Protein 8UDL (pdb70)

Foldseek 3Di:
DQADPLGFGFADPQVLVQAFPPPADDLDPVLSVLLVVQCVVVVNSDAPDDRDDHDHFDDDDADDDHLLVRLLVLLCVLCVVVVVQLVLLLDFDEDDDAPFDDQDAAKWWADPVRDTHDDNEPPAQEKEKDWFAQPVVAQQTAKIWIDGSYTIMIHGFPPLNDDDPDDDPAFALVRAHEYQDPPVVRLHEYEYALCLSVVQRYSVLWFPADDSYWYDHLLLLLLLAANDAPVVQVVLVVVLPPLPLLNLQHDDRDLQVLLCNQPNDDGQDDDPVCCRHPNDSVVCNVCVRVVVVSNVVSSVSRSRSSSRRVVVSCVQFVRSLVVSLLRQQSRFWFKFWPVLVVLLVLLVVVLVVLLVVLLVVLQVLLVVVQVCLPPVNLCQQPFPVPDQSDAADDDWPVPDDDDDDPPVVVVVVVVVVVVVVVPPVVGHDPDDDQPRGGGPVQSVQADDPPDPPGDDTSRNDDQLDPNRLSSQQKAFQQFTWDQDPVAGIWTWAFDDPPQCPSNAPPNSVVSSVVVVVVPVPDDDDQDFDSVDRGGGITTHADADPQGRPDHDSGCLDPVCLVVLVVPRMDTDVDNPPVNVSSLSCQQCVVCVVCSVVSVSFDKHWYDPVSHDPLQVPAPPHDPPMTIIIGRFSWDQADHLLRHIDGDPDLPQAAQDASHSNNCSQQSRFFGGQKWKKKAFAPPQLLQVLLLLLVLQSRQDQCSFLSRCLVVRVPPPPCRHQLSVLCVQDPDDSVVSVVVVVCVVLPDALVVQLVVVCVPDVVDDSVNSSVVRVSSCCAAQNDPDDPCSDDYSNPSSVVSLVVQLLDQWRAQLQSGRTRHPSRGCVSPPCPPPSVSSVSNSSSVLVSLSSQLSSQLVVVCVVQVFAKAWHHDNSGMTMIMHRPLCNLLSQLSSLVSQQSSQQSRSVSSNHSIRRPVSRGGPWMWIFRTDHPDQQDQSQYPSRNVGDCPVPNGHGTDTDTPVVSCVVPVNDSHPVD/DVVVVLVVLCVVLQQADDDPVQDDPVNLVQAPGPDGGPQVVLLLVLVVVLVCVLPPDVPVFEDEDDFDFKDAAFDDPDDDDDFPDDPVVPCPVVPPVPDDDPVPCVCSVVCRTHTMDTAADDVVRVLVCLLVCCVVVQLAFWHKYKDKDWHWDWDDVHTDIHIFIKIKMKTWAAAVCLVVVQVVVVVSVLVSLLLFFPPSVQKDKDWDADPVGWTWMWIWGQDVVGTDTFKIKTFPFCPVSCVVPPDDCVSQWGQDPNDTDHTTIIMIMGTSSVSSVSLSRRQFDVCVRVPCPQTAGQGQLSSQSAAEEEAEDDDDLVVRVVVVVVVVVVQVVVPHHYDDPNPPPPPDDPVVVLSVVRSSNHAKYWYYYPVCVPPQKIWIAGSVPRDIDIDHPVCVNVVVVVVSVCSSVD/DVLQVLCDVLQQADDDPVQDDVVCLVQQNGPGGGPQVVLLLVLVVVLVCCLPPDPDPFEEEADFDFKDAAFDDAPDPADWDDDVVVVVVVCPDPPVPPVCPVVVNVVSNTHTMHGAADCVVSVLVCVLVCCVVVVLAFWHKYWDWAWHWDWDPVTDIHIFIKTKMKIWAAPVCLVVVQVVVVVSVLVSLQLQFPDSVQKDKDWDADPVGWTKMWIWGQDVVGIDTWKIKTFPFCVVSCVVDPDDCVSQWGDDPNDTDHITMMMIMGTSSVSSVRLSRRQQPVATARQGQQSSQRAAEEEAEDDDDLVVQVVVVVVLCVVCVVVPHHYHDHNVVVCPDDPVVVLNSCRSSNHAKYWYGYVVCVVPQWIWIAGSVPRDIDIDGSVCVNVVVVVVSVVSVVD

Organism: Homo sapiens (NCBI:txid9606)

InterPro domains:
  IPR001098 DNA-directed DNA polymerase, family A, palm domain [SM00482] (871-1145)
  IPR002297 DNA-directed DNA-polymerase, family A, mitochondria [PIRSF000797] (22-1237)
  IPR002297 DNA-directed DNA-polymerase, family A, mitochondria [PR00867] (127-139)
  IPR002297 DNA-directed DNA-polymerase, family A, mitochondria [PR00867] (268-282)
  IPR002297 DNA-directed DNA-polymerase, family A, mitochondria [PR00867] (412-421)
  IPR002297 DNA-directed DNA-polymerase, family A, mitochondria [PR00867] (848-874)
  IPR002297 DNA-directed DNA-polymerase, family A, mitochondria [PR00867] (950-958)
  IPR002297 DNA-directed DNA-polymerase, family A, mitochondria [PR00867] (1049-1062)
  IPR002297 DNA-directed DNA-polymerase, family A, mitochondria [PR00867] (1095-1111)
  IPR002297 DNA-directed DNA-polymerase, family A, mitochondria [PR00867] (1148-1163)
  IPR002297 DNA-directed DNA-polymerase, family A, mitochondria [PR00867] (1164-1180)
  IPR002297 DNA-directed DNA-polymerase, family A, mitochondria [PTHR10267] (41-1232)
  IPR012337 Ribonuclease H-like superfamily [SSF53098] (129-418)
  IPR019760 DNA-directed DNA polymerase, family A, conserved site [PS00447] (943-962)
  IPR041336 DNA mitochondrial polymerase, exonuclease domain [PF18136] (121-414)
  IPR043502 DNA/RNA polymerase superfamily [SSF56672] (691-1192)
  IPR047580 DNA polymerase gamma, palm domain [cd08641] (785-1203)

Sequence (1783 aa):
LRHNPLDIQMLSRGLHEQIFGQGGEMPGEAAVRRSVEHLQKHGLWGQPAVPLPDVELRLPPLYGDNLDQHFRLLAQKQSLPYLEAANLLLQAQLPPKPPAWAWAEGWTRYGPEGEAVPVAIPEERALVFDVEVCLAEGTCPTLAVAISPSAWYSWCSQRLVEERYSWTSQLSPADLIPLEVPTDWQEQLVVGHNVSFDRAHIREQYLIQGSRMRFLDTMSMHMAISGLSSFQRSLWIAAKISSWDWLDISSVNSLAEVHRLYVGGPPLEKEPRELFVKGTMKDIRENFQDLMQYCAQDVWATHEVFQQQLPLFLERCPHPVTLAGMLEMGVSYLPVNQNWERYLAEAQGTYEELQREMKKSLMDLANDACQLLSGERYKEDPWLWDLEWDLQEFKQKKLGPCSEEEEFQQDVMARACLQKLKGTTELLPKRPQHLPGHPGWYRKLCPRLDDPAWTPGPSLLSLQMRVTPKLMALTWDGFPLHYSERHGWGYLVPGRRDNLVVCPYRAIESLYRKHCLEQPSYHHGNGPYNDVDIPGCWFFKLPHKDGNSCNVGSPFAKDFLPKMEDGTLQAGPGGASGPRALEINKMISFWRNAHKRISSQMVVWLPRSALPRAVIRHPDYDEEGLYGAILPQVVTAGTITRRAVEPTWLTASNARPDRVGSELKAMVQAPPGYTLVGADVDSQELWIAAVLGDAHFAGMHGCTAFGWMTLQGRKSRGTDLHSKTATTVGISREHAKIFNYGRIYGAGQPFAERLLMQFNHRLTQQEAAEKAQQMYAATKGLRWYRLWKGGTESEMFNKLESIATSDIPRTPVLGCCISRALEPSAVQEEFMTSRVNWVVQSSAVDYLHLMLVAMKWLFEEFAIDGRFCISIHDEVRYLVREEDRYRAALALQITNLLTRCMFAYKLGLNDLPQSVAFFSAVDIDRCLRKEVTMDCKTPSNPTGMERRYGIPQGEALDIYQIIELTKGSLEKRSEGSEALLEICQRRHFLSGSKQQLSRDSLLSGCHPGFGPLGVELRKNLAAEWWTSVVVFREQVFPVDALHHKPGPLLPGDSAFRLVSAETLREILQDKELSKEQLVAFLENVLKTSGKLRENLLHGALEHYVNCLDLVNKRLPYGLAQIGVCFHPVFGVKSIGEKTEASLVWFTPPRTSNQWLDFWLRHRLQWWRKFAMSPSNFSSSDCQDEEGRKGNKLYYNFPWGKELIETLWNLGDHELLHMYPGNVSKLHGRDGRKNVVPCVLSVNGDLDRGMLAYLYDSFQFTRKKNLHRKVLKLHPCLAPIKVALDVGRGPTLELRQVCQGLFNELLENGISVWPGYLETMQSSLEQLYSKYDEMSILFTVLVTETTLENGLIHLRSRDTTMKEMMHISKLKDFLIKYISSAKNVEALLEICQRRHFLSGSKQQLSRDSLLSGCHPGFGPLGVELRKNLAAEWWTSVVVFREQVFPVDALHHKPGPLLPGDSAFRLVSAETLREILQDKELSKEQLVAFLENVLKTSGKLRENLLHGALEHYVNCLDLVNKRLPYGLAQIGVCFHPVFVKSIGEKTEASLVWFTPPRTSNQWLDFWLRHRLQWWRKFAMSPSNFSSSDCQDEEGRKGNKLYYNFPWGKELIETLWNLGDHELLHMYPGNVSKLHGRDGRKNVVPCVLSVNGDLDRGMLAYLYDSFQHRKVLKLHPCLAPIKVALDVGRGPTLELRQVCQGLFNELLENGISVWPGYLETMQSSLEQLYSKYDEMSILFTVLVTETTLENGLIHLRSRDTTMKEMMHISKLKDFLIKYISSAKNV

Nearest PDB structures (foldseek):
  8udl-assembly1_B  TM=1.002E+00  e=2.345E-84  Homo sapiens
  8d42-assembly1_B  TM=9.788E-01  e=1.014E-75  Homo sapiens
  8v54-assembly1_C  TM=9.435E-01  e=2.049E-71  Homo sapiens
  8udk-assembly1_B  TM=9.780E-01  e=1.125E-67  Homo sapiens
  8f6b-assembly1_B  TM=9.442E-01  e=2.446E-65  Mus musculus

GO terms:
  GO:0003887 DNA-directed DNA polymerase activity (F, IDA)
  GO:0032991 protein-containing complex (C, IDA)
  GO:0006287 base-excision repair, gap-filling (P, IDA)
  GO:0005515 protein binding (F, IPI)
  GO:0051575 5'-deoxyribose-5-phosphate lyase activity (F, IDA)
  GO:0003682 chromatin binding (F, IDA)
  GO:0008310 single-stranded DNA 3'-5' DNA exonuclease activity (F, IDA)
  GO:0045004 DNA replication proofreading (P, IDA)
  GO:0005760 gamma DNA polymerase complex (C, IDA)
  GO:0006284 base-excision repair (P, IDA)
  GO:0005739 mitochondrion (C, EXP)
  GO:0034061 DNA polymerase activity (F, EXP)
  GO:0008310 single-stranded DNA 3'-5' DNA exonuclease activity (F, IMP)
  GO:0045004 DNA replication proofreading (P, IMP)
  GO:0003887 DNA-directed DNA polymerase activity (F, TAS)
  GO:0005739 mitochondrion (C, TAS)
  GO:0006259 DNA metabolic process (P, TAS)
  GO:0006261 DNA-templated DNA replication (P, TAS)
  GO:0042645 mitochondrial nucleoid (C, IDA)
  GO:0000262 mitochondrial chromosome (C, IDA)

B-factor: mean 39.51, std 13.88, range [2.45, 118.46]

Radius of gyration: 42.91 Å; Cα contacts (8 Å, |Δi|>4): 2883; chains: 3; bounding box: 96×91×136 Å

Solvent-accessible surface area: 84178 Å² total; per-residue (Å²): 99,106,84,37,57,8,49,6,29,6,0,4,124,19,0,36,82,47,18,22,57,156,75,57,160,123,60,20,129,53,11,38,142,100,0,35,111,44,0,112,184,51,64,10,120,48,86,20,49,90,103,60,87,79,19,131,22,197,24,13,95,54,90,67,123,40,10,18,80,0,0,94,99,12,0,92,156,37,8,99,13,22,54,70,0,4,70,51,2,61,126,14,150,36,44,122,78,8,118,63,12,20,115,66,89,28,12,12,87,8,20,108,167,18,120,46,71,117,43,93,27,2,117,42,70,1,7,2,6,38,8,38,24,2,110,72,96,32,55,12,1,6,0,0,0,0,3,2,37,69,3,10,2,1,20,4,6,91,44,0,36,60,125,101,102,36,72,55,106,80,17,41,19,85,34,2,0,26,2,53,59,119,188,144,114,25,39,16,3,3,0,1,37,62,5,18,69,8,6,4,5,1,70,46,7,3,47,20,109,54,35,140,6,27,13,15,11,0,41,1,1,0,5,14,1,0,1,2,15,90,113,0,67,63,36,16,90,87,62,178,133,90,29,117,83,0,32,126,58,4,2,24,34,59,30,51,42,0,11,139,50,26,55,24,66,116,112,54,126,186,32,119,139,81,8,31,84,156,18,66,18,119,36,0,56,129,32,10,82,81,5,0,65,71,0,0,67,49,2,93,2,7,6,45,0,0,51,93,0,6,68,58,5,74,124,35,10,86,9,27,0,1,29,5,0,16,13,22,9,15,15,4,5,1,8,4,23,44,10,3,74,118,2,30,68,37,0,72,36,20,18,85,80,17,61,72,46,14,45,38,48,3,17,44,33,0,25,35,6,0,24,20,43,66,74,103,100,25,71,96,11,21,22,4,48,110,43,80,30,82,105,77,138,72,120,100,116,252,160,25,105,58,17,94,153,131,66,149,89,103,55,51,102,10,122,63,45,12,118,171,16,54,45,36,64,141,112,46,52,194,217,76,58,39,41,9,18,19,0,7,2,7,38,133,3,15,14,95,91,94,62,149,85,31,28,12,31,0,16,92,1,30,12,94,68,144,22,0,3,36,2,3,4,7,22,22,65,7,1,1,4,32,55,5,143,166,34,6,4,0,7,7,2,4,39,5,168,109,101,96,134,54,3,12,118,148,24,6,56,54,61,38,165,140,69,50,154,142,158,174,57,117,32,159,42,21,33,61,74,109,82,31,107,33,57,4,4,40,5,1,8,3,62,50,114,59,9,95,111,47,76,4,64,33,4,9,49,120,74,12,27,76,90,24,138,106,38,39,6,87,22,28,51,30,72,86,35,4,36,95,3,4,82,4,18,70,30,4,32,40,4,62,108,9,50,124,104,2,59,78,39,29,20,0,27,17,68,133,110,33,12,29,116,31,0,31,177,52,128,69,40,65,110,170,18,71,25,7,1,4,10,4,65,18,23,15,2,25,38,36,7,17,72,15,64,15,82,12,17,28,95,20,20,49,22,128,96,74,42,0,0,1,4,2,47,3,2,0,7,10,12,16,6,24,7,5,0,0,3,64,8,64,73,15,73,33,11,0,8,4,3,2,0,4,26,80,45,18,33,15,12,0,0,6,0,6,0,8,13,40,34,26,23,120,152,113,138,54,28,13,30,28,19,65,10,21,100,71,22,76,39,57,98,123,58,0,88,79,6,6,104,13,9,58,155,44,22,24,69,111,57,2,38,80,15,7,80,84,78,58,165,203,27,76,93,144,80,0,35,110,76,0,95,111,5,16,35,48,16,25,8,110,138,160,150,125,220,51,112,72,7,26,10,2,38,11,18,30,45,10,53,63,29,2,94,50,121,56,3,124,2,35,4,6,23,1,20,4,6,59,0,1,23,28,93,6,0,107,147,23,30,69,93,42,7,36,48,4,0,19,39,0,1,13,7,0,0,11,2,0,7,2,2,0,2,61,21,0,15,131,86,36,72,13,57,30,34,11,0,6,18,50,61,53,41,5,22,11,5,0,81,55,142,16,71,50,26,1,1,6,0,3,2,8,3,2,0,3,0,10,0,0,1,0,68,69,29,57,7,74,18,0,2,11,61,26,0,27,10,86,34,0,31,10,13,78,2,19,32,117,100,18,102,52,53,13,104,5,44,6,0,80,32,0,1,102,166,80,39,48,14,59,118,26,80,54,14,44,20,85,61,2,58,126,76,7,153,18,38,8,94,155,215,84,181,43,42,101,36,5,23,102,3,2,55,114,44,34,0,5,14,35,59,124,161,81,2,62,120,110,22,18,27,36,8,54,22,42,2,6,6,15,14,0,20,49,1,46,90,34,2,22,52,29,6,42,43,23,2,15,60,101,65,47,49,10,30,13,14,36,8,57,23,17,45,100,43,115,42,140,93,65,50,61,24,12,3,13,21,2,7,74,64,12,150,134,15,18,121,61,162,165,53,30,152,68,97,27,73,60,20,40,112,54,19,16,131,93,12,16,55,7,7,101,72,2,32,64,6,2,4,95,24,0,52,53,3,8,91,22,9,64,116,60,0,53,0,0,2,1,12,62,17,21,0,5,47,51,35,219,131,96,58,50,18,0,19,30,18,14,2,8,4,3,4,0,0,10,63,163,23,10,90,116,64,12,41,62,2,27,112,30,5,30,98,8,4,83,69,11,1,77,53,15,93,53,3,29,42,54,116,38,109,35,182,138,53,70,92,0,4,47,2,54,6,68,4,104,80,26,117,36,62,4,2,12,0,73,20,17,24,62,124,62,0,66,145,53,49,112,60,120,63,73,131,2,66,2,95,12,69,225,129,106,34,28,0,23,3,0,10,3,43,4,17,5,16,42,0,0,12,0,7,4,34,19,7,35,214,97,71,25,67,60,82,31,146,62,110,15,1,50,4,34,24,15,2,0,8,22,27,1,0,0,12,26,16,179,25,63,76,137,90,4,104,60,6,0,64,3,0,8,55,27,0,19,110,70,68,5,41,18,38,23,4,6,42,65,105,81,135,42,61,90,136,109,12,33,64,50,3,7,14,8,0,4,11,14,12,0,33,0,25,101,77,0,60,134,44,0,11,0,52,17,21,17,13,46,5,26,18,125,27,74,31,6,3,32,98,1,54,78,41,2,74,86,36,37,65,22,3,122,112,49,188,60,8,18,68,9,0,30,114,40,22,2,4,12,27,55,146,170,101,39,55,116,96,27,20,30,37,8,54,24,43,7,9,5,12,15,2,16,54,1,51,93,37,2,24,50,33,3,48,57,44,4,11,49,87,52,54,57,7,29,17,11,18,10,64,25,24,99,94,40,110,17,138,99,70,43,63,17,9,0,17,17,5,16,56,38,26,189,102,47,51,160,64,137,133,59,18,135,139,19,12,66,40,27,27,101,57,8,13,129,95,11,14,51,7,18,66,58,8,30,79,16,4,0,123,30,0,47,74,8,6,97,37,21,115,85,131,0,40,0,0,2,1,24,54,13,31,0,3,51,54,33,246,197,51,52,22,0,23,29,15,16,1,7,2,1,10,0,0,6,72,156,1,3,77,84,36,2,83,15,8,31,121,59,6,23,89,9,3,76,129,19,14,107,38,55,96,41,7,32,46,52,112,35,130,42,174,123,34,68,101,0,3,57,5,50,6,64,3,104,86,26,127,40,70,9,3,31,0,59,22,29,24,57,113,63,0,71,136,65,62,114,59,122,53,80,132,3,46,1,153,28,44,187,154,88,50,26,0,8,4,2,19,4,43,3,15,2,19,43,0,1,18,0,7,5,30,4,9,63,161,237,89,109,19,3,71,4,46,20,20,4,1,8,22,37,1,0,2,4,17,15,218,29,69,88,133,29,2,82,100,39,1,73,43,11,12,83,80,0,20,144,73,64,10,41,16,38,19,2,0,45,40,80,55,147,47,74,74,133,82,16,45,64,58,6,12,12,9,0,2,7,7,17,2,42,4,38,91,58,2,14,93,59,0,73,1,86,3,30,25,10,58,81,52,135,134,98,98,22,61,22,88,114,1,46,84,63,7,72,150,72,35,53,62,20,119,128,174

Structure (mmCIF, N/CA/C/O backbone):
data_8UDL
#
_entry.id   8UDL
#
_cell.length_a   1.00
_cell.length_b   1.00
_cell.length_c   1.00
_cell.angle_alpha   90.00
_cell.angle_beta   90.00
_cell.angle_gamma   90.00
#
_symmetry.space_group_name_H-M   'P 1'
#
loop_
_entity.id
_entity.type
_entity.pdbx_description
1 polymer 'DNA polymerase subunit gamma-1'
2 polymer 'DNA polymerase subunit gamma-2, mitochondrial'
3 polymer "DNA (5'-D(P*AP*AP*AP*AP*CP*GP*AP*CP*GP*GP*CP*CP*AP*GP*TP*GP*CP*CP*AP*TP*AP*C)-3')"
4 polymer "DNA (5'-D(P*AP*GP*GP*TP*AP*TP*GP*GP*CP*AP*CP*TP*GP*GP*CP*CP*GP*TP*CP*GP*TP*TP*TP*T)-3')"
#
loop_
_atom_site.group_PDB
_atom_site.id
_atom_site.type_symbol
_atom_site.label_atom_id
_atom_site.label_alt_id
_atom_site.label_comp_id
_atom_site.label_asym_id
_atom_site.label_entity_id
_atom_site.label_seq_id
_atom_site.pdbx_PDB_ins_code
_atom_site.Cartn_x
_atom_site.Cartn_y
_atom_site.Cartn_z
_atom_site.occupancy
_atom_site.B_iso_or_equiv
_atom_site.auth_seq_id
_atom_site.auth_comp_id
_atom_site.auth_asym_id
_atom_site.auth_atom_id
_atom_site.pdbx_PDB_model_num
ATOM 1 N N . LEU A 1 69 ? 161.150 116.568 82.885 1.00 41.29 69 LEU A N 1
ATOM 2 C CA . LEU A 1 69 ? 162.491 116.999 82.504 1.00 48.74 69 LEU A CA 1
ATOM 3 C C . LEU A 1 69 ? 163.187 117.714 83.658 1.00 51.63 69 LEU A C 1
ATOM 4 O O . LEU A 1 69 ? 162.549 118.438 84.423 1.00 55.40 69 LEU A O 1
ATOM 9 N N . ARG A 1 70 ? 164.501 117.501 83.783 1.00 40.48 70 ARG A N 1
ATOM 10 C CA . ARG A 1 70 ? 165.230 118.037 84.928 1.00 42.07 70 ARG A CA 1
ATOM 11 C C . ARG A 1 70 ? 165.262 119.560 84.917 1.00 40.00 70 ARG A C 1
ATOM 12 O O . ARG A 1 70 ? 165.235 120.188 85.980 1.00 44.18 70 ARG A O 1
ATOM 20 N N . HIS A 1 71 ? 165.324 120.168 83.737 1.00 38.20 71 HIS A N 1
ATOM 21 C CA . HIS A 1 71 ? 165.257 121.614 83.604 1.00 35.10 71 HIS A CA 1
ATOM 22 C C . HIS A 1 71 ? 164.420 121.978 82.390 1.00 37.43 71 HIS A C 1
ATOM 23 O O . HIS A 1 71 ? 164.223 121.176 81.476 1.00 43.03 71 HIS A O 1
ATOM 30 N N . ASN A 1 72 ? 163.924 123.205 82.401 1.00 45.28 72 ASN A N 1
ATOM 31 C CA . ASN A 1 72 ? 163.267 123.809 81.252 1.00 49.42 72 ASN A CA 1
ATOM 32 C C . ASN A 1 72 ? 164.133 124.981 80.799 1.00 44.34 72 ASN A C 1
ATOM 33 O O . ASN A 1 72 ? 165.189 125.211 81.401 1.00 48.34 72 ASN A O 1
ATOM 38 N N . PRO A 1 73 ? 163.766 125.729 79.754 1.00 39.23 73 PRO A N 1
ATOM 39 C CA . PRO A 1 73 ? 164.528 126.940 79.429 1.00 40.93 73 PRO A CA 1
ATOM 40 C C . PRO A 1 73 ? 164.602 127.892 80.614 1.00 47.96 73 PRO A C 1
ATOM 41 O O . PRO A 1 73 ? 163.777 127.858 81.530 1.00 49.00 73 PRO A O 1
ATOM 45 N N . LEU A 1 74 ? 165.626 128.745 80.586 1.00 44.46 74 LEU A N 1
ATOM 46 C CA . LEU A 1 74 ? 166.064 129.568 81.710 1.00 41.23 74 LEU A CA 1
ATOM 47 C C . LEU A 1 74 ? 166.569 128.740 82.887 1.00 39.76 74 LEU A C 1
ATOM 48 O O . LEU A 1 74 ? 166.772 129.285 83.978 1.00 44.22 74 LEU A O 1
ATOM 53 N N . ASP A 1 75 ? 166.762 127.433 82.691 1.00 36.72 75 ASP A N 1
ATOM 54 C CA . ASP A 1 75 ? 167.503 126.549 83.604 1.00 44.28 75 ASP A CA 1
ATOM 55 C C . ASP A 1 75 ? 166.977 126.640 85.036 1.00 43.07 75 ASP A C 1
ATOM 56 O O . ASP A 1 75 ? 167.734 126.768 86.000 1.00 44.20 75 ASP A O 1
ATOM 61 N N . ILE A 1 76 ? 165.657 126.580 85.165 1.00 51.74 76 ILE A N 1
ATOM 62 C CA . ILE A 1 76 ? 164.990 126.352 86.442 1.00 47.84 76 ILE A CA 1
ATOM 63 C C . ILE A 1 76 ? 164.651 124.871 86.548 1.00 47.75 76 ILE A C 1
ATOM 64 O O . ILE A 1 76 ? 164.204 124.254 85.573 1.00 47.96 76 ILE A O 1
ATOM 69 N N . GLN A 1 77 ? 164.871 124.296 87.728 1.00 39.48 77 GLN A N 1
ATOM 70 C CA . GLN A 1 77 ? 164.587 122.882 87.945 1.00 38.55 77 GLN A CA 1
ATOM 71 C C . GLN A 1 77 ? 163.086 122.620 87.979 1.00 47.11 77 GLN A C 1
ATOM 72 O O . GLN A 1 77 ? 162.315 123.381 88.569 1.00 47.13 77 GLN A O 1
ATOM 78 N N . MET A 1 78 ? 162.676 121.524 87.343 1.00 49.68 78 MET A N 1
ATOM 79 C CA . MET A 1 78 ? 161.274 121.233 87.088 1.00 46.70 78 MET A CA 1
ATOM 80 C C . MET A 1 78 ? 160.913 119.845 87.602 1.00 46.79 78 MET A C 1
ATOM 81 O O . MET A 1 78 ? 161.772 119.064 88.022 1.00 52.50 78 MET A O 1
ATOM 86 N N . LEU A 1 79 ? 159.609 119.570 87.583 1.00 39.76 79 LEU A N 1
ATOM 87 C CA . LEU A 1 79 ? 159.043 118.344 88.135 1.00 41.59 79 LEU A CA 1
ATOM 88 C C . LEU A 1 79 ? 159.778 117.096 87.651 1.00 45.89 79 LEU A C 1
ATOM 89 O O . LEU A 1 79 ? 160.149 116.983 86.480 1.00 43.68 79 LEU A O 1
ATOM 94 N N . SER A 1 80 ? 159.988 116.168 88.586 1.00 42.80 80 SER A N 1
ATOM 95 C CA . SER A 1 80 ? 160.624 114.880 88.322 1.00 41.31 80 SER A CA 1
ATOM 96 C C . SER A 1 80 ? 160.060 114.179 87.090 1.00 46.08 80 SER A C 1
ATOM 97 O O . SER A 1 80 ? 158.866 114.268 86.790 1.00 46.47 80 SER A O 1
ATOM 100 N N . ARG A 1 81 ? 160.953 113.489 86.375 1.00 49.50 81 ARG A N 1
ATOM 101 C CA . ARG A 1 81 ? 160.658 112.615 85.243 1.00 46.46 81 ARG A CA 1
ATOM 102 C C . ARG A 1 81 ? 159.369 111.814 85.400 1.00 43.56 81 ARG A C 1
ATOM 103 O O . ARG A 1 81 ? 158.402 112.015 84.655 1.00 41.30 81 ARG A O 1
ATOM 111 N N . GLY A 1 82 ? 159.349 110.908 86.380 1.00 35.87 82 GLY A N 1
ATOM 112 C CA . GLY A 1 82 ? 158.209 110.026 86.542 1.00 38.15 82 GLY A CA 1
ATOM 113 C C . GLY A 1 82 ? 156.957 110.743 86.996 1.00 44.43 82 GLY A C 1
ATOM 114 O O . GLY A 1 82 ? 155.848 110.370 86.599 1.00 41.67 82 GLY A O 1
ATOM 115 N N . LEU A 1 83 ? 157.113 111.793 87.803 1.00 44.56 83 LEU A N 1
ATOM 116 C CA . LEU A 1 83 ? 155.957 112.566 88.238 1.00 42.67 83 LEU A CA 1
ATOM 117 C C . LEU A 1 83 ? 155.335 113.312 87.066 1.00 45.58 83 LEU A C 1
ATOM 118 O O . LEU A 1 83 ? 154.113 113.285 86.879 1.00 51.12 83 LEU A O 1
ATOM 123 N N . HIS A 1 84 ? 156.161 113.988 86.267 1.00 38.82 84 HIS A N 1
ATOM 124 C CA . HIS A 1 84 ? 155.636 114.707 85.114 1.00 38.49 84 HIS A CA 1
ATOM 125 C C . HIS A 1 84 ? 155.006 113.752 84.109 1.00 42.80 84 HIS A C 1
ATOM 126 O O . HIS A 1 84 ? 153.975 114.066 83.504 1.00 44.69 84 HIS A O 1
ATOM 133 N N . GLU A 1 85 ? 155.616 112.579 83.916 1.00 46.49 85 GLU A N 1
ATOM 134 C CA . GLU A 1 85 ? 155.022 111.565 83.051 1.00 48.29 85 GLU A CA 1
ATOM 135 C C . GLU A 1 85 ? 153.664 111.105 83.568 1.00 43.71 85 GLU A C 1
ATOM 136 O O . GLU A 1 85 ? 152.705 110.984 82.797 1.00 42.41 85 GLU A O 1
ATOM 142 N N . GLN A 1 86 ? 153.561 110.838 84.870 1.00 37.92 86 GLN A N 1
ATOM 143 C CA . GLN A 1 86 ? 152.284 110.401 85.424 1.00 31.64 86 GLN A CA 1
ATOM 144 C C . GLN A 1 86 ? 151.226 111.497 85.349 1.00 38.36 86 GLN A C 1
ATOM 145 O O . GLN A 1 86 ? 150.068 111.223 85.015 1.00 41.11 86 GLN A O 1
ATOM 151 N N . ILE A 1 87 ? 151.599 112.741 85.649 1.00 37.44 87 ILE A N 1
ATOM 152 C CA . ILE A 1 87 ? 150.609 113.811 85.736 1.00 38.29 87 ILE A CA 1
ATOM 153 C C . ILE A 1 87 ? 150.279 114.380 84.360 1.00 37.22 87 ILE A C 1
ATOM 154 O O . ILE A 1 87 ? 149.108 114.446 83.970 1.00 41.76 87 ILE A O 1
ATOM 159 N N . PHE A 1 88 ? 151.288 114.796 83.603 1.00 41.32 88 PHE A N 1
ATOM 160 C CA . PHE A 1 88 ? 151.065 115.355 82.277 1.00 44.71 88 PHE A CA 1
ATOM 161 C C . PHE A 1 88 ? 151.313 114.324 81.180 1.00 48.91 88 PHE A C 1
ATOM 162 O O . PHE A 1 88 ? 151.890 113.257 81.399 1.00 48.82 88 PHE A O 1
ATOM 170 N N . GLY A 1 89 ? 150.850 114.667 79.976 1.00 47.51 89 GLY A N 1
ATOM 171 C CA . GLY A 1 89 ? 151.211 113.919 78.792 1.00 48.19 89 GLY A CA 1
ATOM 172 C C . GLY A 1 89 ? 152.616 114.219 78.306 1.00 50.03 89 GLY A C 1
ATOM 173 O O . GLY A 1 89 ? 153.224 115.231 78.649 1.00 49.96 89 GLY A O 1
ATOM 174 N N . GLN A 1 90 ? 153.136 113.306 77.486 1.00 52.20 90 GLN A N 1
ATOM 175 C CA . GLN A 1 90 ? 154.410 113.528 76.814 1.00 48.79 90 GLN A CA 1
ATOM 176 C C . GLN A 1 90 ? 154.307 114.471 75.623 1.00 50.44 90 GLN A C 1
ATOM 177 O O . GLN A 1 90 ? 155.339 114.980 75.172 1.00 52.52 90 GLN A O 1
ATOM 183 N N . GLY A 1 91 ? 153.106 114.708 75.099 1.00 44.14 91 GLY A N 1
ATOM 184 C CA . GLY A 1 91 ? 152.955 115.561 73.934 1.00 48.93 91 GLY A CA 1
ATOM 185 C C . GLY A 1 91 ? 153.492 116.966 74.120 1.00 48.32 91 GLY A C 1
ATOM 186 O O . GLY A 1 91 ? 154.466 117.353 73.468 1.00 49.30 91 GLY A O 1
ATOM 187 N N . GLY A 1 92 ? 152.881 117.730 75.019 1.00 44.81 92 GLY A N 1
ATOM 188 C CA . GLY A 1 92 ? 153.317 119.079 75.308 1.00 47.36 92 GLY A CA 1
ATOM 189 C C . GLY A 1 92 ? 153.334 120.003 74.097 1.00 48.20 92 GLY A C 1
ATOM 190 O O . GLY A 1 92 ? 152.683 119.773 73.076 1.00 48.90 92 GLY A O 1
ATOM 191 N N . GLU A 1 93 ? 154.109 121.075 74.240 1.00 55.06 93 GLU A N 1
ATOM 192 C CA . GLU A 1 93 ? 154.320 122.035 73.168 1.00 52.53 93 GLU A CA 1
ATOM 193 C C . GLU A 1 93 ? 155.573 122.837 73.491 1.00 56.19 93 GLU A C 1
ATOM 194 O O . GLU A 1 93 ? 155.985 122.934 74.650 1.00 54.28 93 GLU A O 1
ATOM 200 N N . MET A 1 94 ? 156.177 123.412 72.451 1.00 61.05 94 MET A N 1
ATOM 201 C CA . MET A 1 94 ? 157.300 124.314 72.688 1.00 62.38 94 MET A CA 1
ATOM 202 C C . MET A 1 94 ? 156.795 125.742 72.884 1.00 61.68 94 MET A C 1
ATOM 203 O O . MET A 1 94 ? 155.929 126.195 72.127 1.00 59.38 94 MET A O 1
ATOM 208 N N . PRO A 1 95 ? 157.292 126.459 73.905 1.00 59.15 95 PRO A N 1
ATOM 209 C CA . PRO A 1 95 ? 157.040 127.904 74.023 1.00 59.52 95 PRO A CA 1
ATOM 210 C C . PRO A 1 95 ? 157.202 128.718 72.745 1.00 57.46 95 PRO A C 1
ATOM 211 O O . PRO A 1 95 ? 156.425 129.644 72.492 1.00 59.91 95 PRO A O 1
ATOM 215 N N . GLY A 1 96 ? 158.196 128.379 71.933 1.00 50.84 96 GLY A N 1
ATOM 216 C CA . GLY A 1 96 ? 158.594 129.207 70.811 1.00 49.12 96 GLY A CA 1
ATOM 217 C C . GLY A 1 96 ? 159.838 130.033 71.078 1.00 55.12 96 GLY A C 1
ATOM 218 O O . GLY A 1 96 ? 160.055 130.513 72.194 1.00 58.12 96 GLY A O 1
ATOM 219 N N . GLU A 1 97 ? 160.664 130.197 70.040 1.00 54.18 97 GLU A N 1
ATOM 220 C CA . GLU A 1 97 ? 161.958 130.863 70.182 1.00 56.51 97 GLU A CA 1
ATOM 221 C C . GLU A 1 97 ? 161.820 132.353 70.483 1.00 57.20 97 GLU A C 1
ATOM 222 O O . GLU A 1 97 ? 162.601 132.911 71.269 1.00 62.58 97 GLU A O 1
ATOM 228 N N . ALA A 1 98 ? 160.832 133.014 69.876 1.00 39.79 98 ALA A N 1
ATOM 229 C CA . ALA A 1 98 ? 160.605 134.427 70.158 1.00 46.49 98 ALA A CA 1
ATOM 230 C C . ALA A 1 98 ? 160.225 134.661 71.614 1.00 53.35 98 ALA A C 1
ATOM 231 O O . ALA A 1 98 ? 160.694 135.620 72.235 1.00 53.50 98 ALA A O 1
ATOM 233 N N . ALA A 1 99 ? 159.368 133.806 72.173 1.00 50.84 99 ALA A N 1
ATOM 234 C CA . ALA A 1 99 ? 159.031 133.915 73.588 1.00 49.72 99 ALA A CA 1
ATOM 235 C C . ALA A 1 99 ? 160.270 133.782 74.467 1.00 49.38 99 ALA A C 1
ATOM 236 O O . ALA A 1 99 ? 160.453 134.545 75.426 1.00 54.73 99 ALA A O 1
ATOM 238 N N . VAL A 1 100 ? 161.154 132.844 74.127 1.00 42.37 100 VAL A N 1
ATOM 239 C CA . VAL A 1 100 ? 162.383 132.656 74.892 1.00 46.42 100 VAL A CA 1
ATOM 240 C C . VAL A 1 100 ? 163.256 133.904 74.842 1.00 46.00 100 VAL A C 1
ATOM 241 O O . VAL A 1 100 ? 163.760 134.363 75.874 1.00 50.46 100 VAL A O 1
ATOM 245 N N . ARG A 1 101 ? 163.499 134.446 73.645 1.00 49.73 101 ARG A N 1
ATOM 246 C CA . ARG A 1 101 ? 164.368 135.622 73.591 1.00 53.36 101 ARG A CA 1
ATOM 247 C C . ARG A 1 101 ? 163.719 136.853 74.230 1.00 47.36 101 ARG A C 1
ATOM 248 O O . ARG A 1 101 ? 164.416 137.660 74.872 1.00 47.22 101 ARG A O 1
ATOM 256 N N . ARG A 1 102 ? 162.390 136.981 74.126 1.00 48.07 102 ARG A N 1
ATOM 257 C CA . ARG A 1 102 ? 161.675 138.017 74.866 1.00 48.54 102 ARG A CA 1
ATOM 258 C C . ARG A 1 102 ? 161.876 137.878 76.364 1.00 44.49 102 ARG A C 1
ATOM 259 O O . ARG A 1 102 ? 161.942 138.886 77.076 1.00 47.09 102 ARG A O 1
ATOM 267 N N . SER A 1 103 ? 161.970 136.648 76.864 1.00 39.57 103 SER A N 1
ATOM 268 C CA . SER A 1 103 ? 162.166 136.490 78.298 1.00 42.41 103 SER A CA 1
ATOM 269 C C . SER A 1 103 ? 163.609 136.785 78.687 1.00 42.27 103 SER A C 1
ATOM 270 O O . SER A 1 103 ? 163.863 137.426 79.718 1.00 45.34 103 SER A O 1
ATOM 273 N N . VAL A 1 104 ? 164.562 136.296 77.891 1.00 45.82 104 VAL A N 1
ATOM 274 C CA . VAL A 1 104 ? 165.965 136.421 78.270 1.00 39.80 104 VAL A CA 1
ATOM 275 C C . VAL A 1 104 ? 166.398 137.882 78.278 1.00 38.49 104 VAL A C 1
ATOM 276 O O . VAL A 1 104 ? 167.123 138.308 79.181 1.00 37.99 104 VAL A O 1
ATOM 280 N N . GLU A 1 105 ? 165.992 138.674 77.275 1.00 35.88 105 GLU A N 1
ATOM 281 C CA . GLU A 1 105 ? 166.418 140.075 77.291 1.00 36.96 105 GLU A CA 1
ATOM 282 C C . GLU A 1 105 ? 165.811 140.851 78.458 1.00 39.57 105 GLU A C 1
ATOM 283 O O . GLU A 1 105 ? 166.470 141.728 79.035 1.00 39.40 105 GLU A O 1
ATOM 289 N N . HIS A 1 106 ? 164.578 140.514 78.838 1.00 49.22 106 HIS A N 1
ATOM 290 C CA . HIS A 1 106 ? 163.953 141.095 80.022 1.00 39.54 106 HIS A CA 1
ATOM 291 C C . HIS A 1 106 ? 164.727 140.754 81.289 1.00 38.37 106 HIS A C 1
ATOM 292 O O . HIS A 1 106 ? 164.995 141.628 82.121 1.00 43.58 106 HIS A O 1
ATOM 299 N N . LEU A 1 107 ? 165.098 139.485 81.452 1.00 37.85 107 LEU A N 1
ATOM 300 C CA . LEU A 1 107 ? 165.948 139.105 82.579 1.00 42.38 107 LEU A CA 1
ATOM 301 C C . LEU A 1 107 ? 167.337 139.738 82.511 1.00 46.28 107 LEU A C 1
ATOM 302 O O . LEU A 1 107 ? 167.979 139.929 83.550 1.00 45.94 107 LEU A O 1
ATOM 307 N N . GLN A 1 108 ? 167.820 140.063 81.311 1.00 43.98 108 GLN A N 1
ATOM 308 C CA . GLN A 1 108 ? 169.091 140.772 81.181 1.00 40.17 108 GLN A CA 1
ATOM 309 C C . GLN A 1 108 ? 169.008 142.202 81.696 1.00 41.08 108 GLN A C 1
ATOM 310 O O . GLN A 1 108 ? 169.875 142.643 82.459 1.00 46.56 108 GLN A O 1
ATOM 316 N N . LYS A 1 109 ? 167.984 142.951 81.285 1.00 38.41 109 LYS A N 1
ATOM 317 C CA . LYS A 1 109 ? 167.882 144.328 81.762 1.00 36.60 109 LYS A CA 1
ATOM 318 C C . LYS A 1 109 ? 167.699 144.422 83.275 1.00 38.70 109 LYS A C 1
ATOM 319 O O . LYS A 1 109 ? 168.022 145.461 83.860 1.00 41.46 109 LYS A O 1
ATOM 325 N N . HIS A 1 110 ? 167.227 143.366 83.932 1.00 42.04 110 HIS A N 1
ATOM 326 C CA . HIS A 1 110 ? 167.055 143.403 85.377 1.00 41.61 110 HIS A CA 1
ATOM 327 C C . HIS A 1 110 ? 168.215 142.784 86.149 1.00 42.83 110 HIS A C 1
ATOM 328 O O . HIS A 1 110 ? 168.287 142.964 87.367 1.00 49.57 110 HIS A O 1
ATOM 335 N N . GLY A 1 111 ? 169.116 142.069 85.483 1.00 43.84 111 GLY A N 1
ATOM 336 C CA . GLY A 1 111 ? 170.278 141.511 86.148 1.00 40.53 111 GLY A CA 1
ATOM 337 C C . GLY A 1 111 ? 170.103 140.126 86.725 1.00 34.37 111 GLY A C 1
ATOM 338 O O . GLY A 1 111 ? 170.899 139.721 87.579 1.00 33.18 111 GLY A O 1
ATOM 339 N N . LEU A 1 112 ? 169.085 139.391 86.297 1.00 34.58 112 LEU A N 1
ATOM 340 C CA . LEU A 1 112 ? 168.742 138.110 86.897 1.00 41.79 112 LEU A CA 1
ATOM 341 C C . LEU A 1 112 ? 169.418 136.928 86.214 1.00 42.44 112 LEU A C 1
ATOM 342 O O . LEU A 1 112 ? 169.399 135.821 86.763 1.00 44.29 112 LEU A O 1
ATOM 347 N N . TRP A 1 113 ? 170.010 137.136 85.039 1.00 41.93 113 TRP A N 1
ATOM 348 C CA . TRP A 1 113 ? 170.561 136.058 84.218 1.00 35.69 113 TRP A CA 1
ATOM 349 C C . TRP A 1 113 ? 171.915 135.571 84.746 1.00 39.85 113 TRP A C 1
ATOM 350 O O . TRP A 1 113 ? 172.948 135.650 84.082 1.00 43.89 113 TRP A O 1
ATOM 361 N N . GLY A 1 114 ? 171.891 135.058 85.974 1.00 43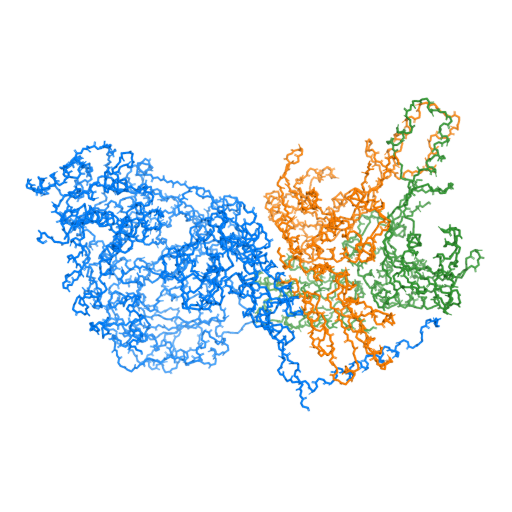.86 114 GLY A N 1
ATOM 362 C CA . GLY A 1 114 ? 173.038 134.381 86.551 1.00 34.58 114 GLY A CA 1
ATOM 363 C C . GLY A 1 114 ? 172.610 133.489 87.698 1.00 38.92 114 GLY A C 1
ATOM 364 O O . GLY A 1 114 ? 171.920 133.931 88.621 1.00 38.06 114 GLY A O 1
ATOM 365 N N . GLN A 1 115 ? 173.025 132.225 87.645 1.00 43.11 115 GLN A N 1
ATOM 366 C CA . GLN A 1 115 ? 172.257 131.150 88.258 1.00 47.35 115 GLN A CA 1
ATOM 367 C C . GLN A 1 115 ? 172.753 130.841 89.665 1.00 40.85 115 GLN A C 1
ATOM 368 O O . GLN A 1 115 ? 173.911 130.433 89.827 1.00 40.73 115 GLN A O 1
ATOM 374 N N . PRO A 1 116 ? 171.925 131.024 90.699 1.00 56.13 116 PRO A N 1
ATOM 375 C CA . PRO A 1 116 ? 172.291 130.599 92.059 1.00 58.43 116 PRO A CA 1
ATOM 376 C C . PRO A 1 116 ? 171.913 129.153 92.363 1.00 58.05 116 PRO A C 1
ATOM 377 O O . PRO A 1 116 ? 171.858 128.768 93.535 1.00 56.57 116 PRO A O 1
ATOM 381 N N . ALA A 1 117 ? 171.642 128.357 91.328 1.00 50.40 117 ALA A N 1
ATOM 382 C CA . ALA A 1 117 ? 170.897 127.111 91.490 1.00 49.76 117 ALA A CA 1
ATOM 383 C C . ALA A 1 117 ? 171.559 126.139 92.460 1.00 45.33 117 ALA A C 1
ATOM 384 O O . ALA A 1 117 ? 172.786 126.042 92.539 1.00 47.81 117 ALA A O 1
ATOM 386 N N . VAL A 1 118 ? 170.720 125.419 93.198 1.00 47.15 118 VAL A N 1
ATOM 387 C CA . VAL A 1 118 ? 171.118 124.363 94.128 1.00 49.44 118 VAL A CA 1
ATOM 388 C C . VAL A 1 118 ? 170.134 123.209 93.957 1.00 52.43 118 VAL A C 1
ATOM 389 O O . VAL A 1 118 ? 169.064 123.213 94.583 1.00 52.30 118 VAL A O 1
ATOM 393 N N . PRO A 1 119 ? 170.445 122.209 93.129 1.00 43.74 119 PRO A N 1
ATOM 394 C CA . PRO A 1 119 ? 169.402 121.292 92.642 1.00 43.93 119 PRO A CA 1
ATOM 395 C C . PRO A 1 119 ? 168.841 120.406 93.748 1.00 45.65 119 PRO A C 1
ATOM 396 O O . PRO A 1 119 ? 169.582 119.723 94.457 1.00 48.56 119 PRO A O 1
ATOM 400 N N . LEU A 1 120 ? 167.516 120.433 93.886 1.00 32.28 120 LEU A N 1
ATOM 401 C CA . LEU A 1 120 ? 166.830 119.666 94.919 1.00 33.57 120 LEU A CA 1
ATOM 402 C C . LEU A 1 120 ? 166.875 118.168 94.616 1.00 36.42 120 LEU A C 1
ATOM 403 O O . LEU A 1 120 ? 166.829 117.769 93.449 1.00 39.28 120 LEU A O 1
ATOM 408 N N . PRO A 1 121 ? 166.974 117.322 95.642 1.00 28.11 121 PRO A N 1
ATOM 409 C CA . PRO A 1 121 ? 166.887 115.867 95.437 1.00 23.21 121 PRO A CA 1
ATOM 410 C C . PRO A 1 121 ? 165.610 115.448 94.718 1.00 34.36 121 PRO A C 1
ATOM 411 O O . PRO A 1 121 ? 164.509 115.879 95.066 1.00 42.57 121 PRO A O 1
ATOM 415 N N . ASP A 1 122 ? 165.769 114.589 93.714 1.00 37.58 122 ASP A N 1
ATOM 416 C CA . ASP A 1 122 ? 164.650 114.065 92.943 1.00 38.62 122 ASP A CA 1
ATOM 417 C C . ASP A 1 122 ? 163.807 113.089 93.766 1.00 39.81 122 ASP A C 1
ATOM 418 O O . ASP A 1 122 ? 164.260 112.514 94.759 1.00 40.12 122 ASP A O 1
ATOM 423 N N . VAL A 1 123 ? 162.558 112.908 93.332 1.00 41.17 123 VAL A N 1
ATOM 424 C CA . VAL A 1 123 ? 161.557 112.130 94.062 1.00 40.36 123 VAL A CA 1
ATOM 425 C C . VAL A 1 123 ? 160.658 111.412 93.061 1.00 44.76 123 VAL A C 1
ATOM 426 O O . VAL A 1 123 ? 160.365 111.938 91.984 1.00 43.73 123 VAL A O 1
ATOM 430 N N . GLU A 1 124 ? 160.222 110.199 93.420 1.00 47.50 124 GLU A N 1
ATOM 431 C CA . GLU A 1 124 ? 159.431 109.351 92.533 1.00 45.76 124 GLU A CA 1
ATOM 432 C C . GLU A 1 124 ? 158.344 108.635 93.324 1.00 42.81 124 GLU A C 1
ATOM 433 O O . GLU A 1 124 ? 158.572 108.205 94.458 1.00 41.46 124 GLU A O 1
ATOM 439 N N . LEU A 1 125 ? 157.162 108.507 92.715 1.00 38.85 125 LEU A N 1
ATOM 440 C CA . LEU A 1 125 ? 155.980 107.973 93.383 1.00 35.13 125 LEU A CA 1
ATOM 441 C C . LEU A 1 125 ? 155.106 107.237 92.376 1.00 37.97 125 LEU A C 1
ATOM 442 O O . LEU A 1 125 ? 155.007 107.634 91.213 1.00 40.00 125 LEU A O 1
ATOM 447 N N . ARG A 1 126 ? 154.465 106.162 92.838 1.00 33.38 126 ARG A N 1
ATOM 448 C CA . ARG A 1 126 ? 153.375 105.519 92.101 1.00 32.45 126 ARG A CA 1
ATOM 449 C C . ARG A 1 126 ? 152.050 106.127 92.544 1.00 37.42 126 ARG A C 1
ATOM 450 O O . ARG A 1 126 ? 151.466 105.712 93.547 1.00 39.04 126 ARG A O 1
ATOM 458 N N . LEU A 1 127 ? 151.571 107.111 91.789 1.00 45.08 127 LEU A N 1
ATOM 459 C CA . LEU A 1 127 ? 150.376 107.846 92.172 1.00 39.04 127 LEU A CA 1
ATOM 460 C C . LEU A 1 127 ? 149.116 106.993 92.019 1.00 39.10 127 LEU A C 1
ATOM 461 O O . LEU A 1 127 ? 149.081 106.057 91.217 1.00 44.46 127 LEU A O 1
ATOM 466 N N . PRO A 1 128 ? 148.074 107.291 92.793 1.00 43.59 128 PRO A N 1
ATOM 467 C CA . PRO A 1 128 ? 146.784 106.646 92.564 1.00 42.04 128 PRO A CA 1
ATOM 468 C C . PRO A 1 128 ? 146.286 106.916 91.160 1.00 40.00 128 PRO A C 1
ATOM 469 O O . PRO A 1 128 ? 146.621 107.949 90.550 1.00 42.09 128 PRO A O 1
ATOM 473 N N . PRO A 1 129 ? 145.481 106.011 90.602 1.00 39.14 129 PRO A N 1
ATOM 474 C CA . PRO A 1 129 ? 145.050 106.162 89.204 1.00 40.33 129 PRO A CA 1
ATOM 475 C C . PRO A 1 129 ? 144.135 107.367 89.022 1.00 38.84 129 PRO A C 1
ATOM 476 O O . PRO A 1 129 ? 143.135 107.519 89.725 1.00 46.65 129 PRO A O 1
ATOM 480 N N . LEU A 1 130 ? 144.488 108.221 88.065 1.00 31.00 130 LEU A N 1
ATOM 481 C CA . LEU A 1 130 ? 143.649 109.338 87.656 1.00 30.23 130 LEU A CA 1
ATOM 482 C C . LEU A 1 130 ? 142.487 108.856 86.788 1.00 34.27 130 LEU A C 1
ATOM 483 O O . LEU A 1 130 ? 142.362 107.673 86.463 1.00 39.90 130 LEU A O 1
ATOM 488 N N . TYR A 1 131 ? 141.617 109.793 86.409 1.00 30.63 131 TYR A N 1
ATOM 489 C CA . TYR A 1 131 ? 140.455 109.516 85.576 1.00 30.06 131 TYR A CA 1
ATOM 490 C C . TYR A 1 131 ? 140.395 110.486 84.404 1.00 34.12 131 TYR A C 1
ATOM 491 O O . TYR A 1 131 ? 140.690 111.674 84.552 1.00 33.13 131 TYR A O 1
ATOM 500 N N . GLY A 1 132 ? 140.016 109.964 83.240 1.00 36.73 132 GLY A N 1
ATOM 501 C CA . GLY A 1 132 ? 139.871 110.754 82.035 1.00 33.46 132 GLY A CA 1
ATOM 502 C C . GLY A 1 132 ? 141.173 111.251 81.426 1.00 30.89 132 GLY A C 1
ATOM 503 O O . GLY A 1 132 ? 142.276 110.829 81.768 1.00 33.19 132 GLY A O 1
ATOM 504 N N . ASP A 1 133 ? 141.007 112.187 80.490 1.00 30.72 133 ASP A N 1
ATOM 505 C CA . ASP A 1 133 ? 142.125 112.626 79.663 1.00 35.08 133 ASP A CA 1
ATOM 506 C C . ASP A 1 133 ? 143.114 113.485 80.436 1.00 38.62 133 ASP A C 1
ATOM 507 O O . ASP A 1 133 ? 144.321 113.421 80.174 1.00 38.20 133 ASP A O 1
ATOM 512 N N . ASN A 1 134 ? 142.636 114.295 81.376 1.00 40.24 134 ASN A N 1
ATOM 513 C CA . ASN A 1 134 ? 143.475 115.317 81.984 1.00 35.27 134 ASN A CA 1
ATOM 514 C C . ASN A 1 134 ? 142.917 115.665 83.357 1.00 38.71 134 ASN A C 1
ATOM 515 O O . ASN A 1 134 ? 141.817 115.251 83.732 1.00 44.51 134 ASN A O 1
ATOM 520 N N . LEU A 1 135 ? 143.707 116.437 84.105 1.00 36.97 135 LEU A N 1
ATOM 521 C CA . LEU A 1 135 ? 143.467 116.633 85.532 1.00 42.14 135 LEU A CA 1
ATOM 522 C C . LEU A 1 135 ? 142.157 117.363 85.817 1.00 40.73 135 LEU A C 1
ATOM 523 O O . LEU A 1 135 ? 141.531 117.127 86.857 1.00 35.50 135 LEU A O 1
ATOM 528 N N . ASP A 1 136 ? 141.716 118.235 84.907 1.00 41.39 136 ASP A N 1
ATOM 529 C CA . ASP A 1 136 ? 140.410 118.870 85.065 1.00 38.77 136 ASP A CA 1
ATOM 530 C C . ASP A 1 136 ? 139.270 117.860 84.961 1.00 35.15 136 ASP A C 1
ATOM 531 O O . ASP A 1 136 ? 138.323 117.908 85.753 1.00 40.22 136 ASP A O 1
ATOM 536 N N . GLN A 1 137 ? 139.335 116.949 83.989 1.00 36.03 137 GLN A N 1
ATOM 537 C CA . GLN A 1 137 ? 138.357 115.865 83.916 1.00 40.13 137 GLN A CA 1
ATOM 538 C C . GLN A 1 137 ? 138.346 115.026 85.190 1.00 37.24 137 GLN A C 1
ATOM 539 O O . GLN A 1 137 ? 137.277 114.663 85.700 1.00 43.68 137 GLN A O 1
ATOM 545 N N . HIS A 1 138 ? 139.530 114.715 85.716 1.00 27.13 138 HIS A N 1
ATOM 546 C CA . HIS A 1 138 ? 139.648 113.984 86.974 1.00 34.28 138 HIS A CA 1
ATOM 547 C C . HIS A 1 138 ? 138.962 114.716 88.127 1.00 39.63 138 HIS A C 1
ATOM 548 O O . HIS A 1 138 ? 138.167 114.122 88.868 1.00 31.74 138 HIS A O 1
ATOM 555 N N . PHE A 1 139 ? 139.261 116.007 88.299 1.00 36.96 139 PHE A N 1
ATOM 556 C CA . PHE A 1 139 ? 138.641 116.754 89.390 1.00 36.40 139 PHE A CA 1
ATOM 557 C C . PHE A 1 139 ? 137.135 116.907 89.207 1.00 41.28 139 PHE A C 1
ATOM 558 O O . PHE A 1 139 ? 136.388 116.872 90.195 1.00 38.50 139 PHE A O 1
ATOM 566 N N . ARG A 1 140 ? 136.665 117.047 87.965 1.00 32.30 140 ARG A N 1
ATOM 567 C CA . ARG A 1 140 ? 135.225 117.073 87.724 1.00 25.34 140 ARG A CA 1
ATOM 568 C C . ARG A 1 140 ? 134.565 115.770 88.145 1.00 25.53 140 ARG A C 1
ATOM 569 O O . ARG A 1 140 ? 133.524 115.780 88.808 1.00 27.27 140 ARG A O 1
ATOM 577 N N . LEU A 1 141 ? 135.127 114.635 87.730 1.00 24.24 141 LEU A N 1
ATOM 578 C CA . LEU A 1 141 ? 134.531 113.354 88.099 1.00 29.33 141 LEU A CA 1
ATOM 579 C C . LEU A 1 141 ? 134.538 113.148 89.611 1.00 25.14 141 LEU A C 1
ATOM 580 O O . LEU A 1 141 ? 133.543 112.680 90.189 1.00 31.36 141 LEU A O 1
ATOM 585 N N . LEU A 1 142 ? 135.627 113.546 90.274 1.00 29.50 142 LEU A N 1
ATOM 586 C CA . LEU A 1 142 ? 135.666 113.511 91.734 1.00 31.45 142 LEU A CA 1
ATOM 587 C C . LEU A 1 142 ? 134.539 114.331 92.349 1.00 36.82 142 LEU A C 1
ATOM 588 O O . LEU A 1 142 ? 133.793 113.835 93.201 1.00 36.34 142 LEU A O 1
ATOM 593 N N . ALA A 1 143 ? 134.402 115.593 91.939 1.00 35.43 143 ALA A N 1
ATOM 594 C CA . ALA A 1 143 ? 133.437 116.465 92.602 1.00 30.08 143 ALA A CA 1
ATOM 595 C C . ALA A 1 143 ? 132.003 116.053 92.286 1.00 32.89 143 ALA A C 1
ATOM 596 O O . ALA A 1 143 ? 131.117 116.163 93.141 1.00 33.60 143 ALA A O 1
ATOM 598 N N . GLN A 1 144 ? 131.756 115.575 91.065 1.00 26.60 144 GLN A N 1
ATOM 599 C CA . GLN A 1 144 ? 130.436 115.065 90.714 1.00 23.59 144 GLN A CA 1
ATOM 600 C C . GLN A 1 144 ? 130.055 113.851 91.549 1.00 23.53 144 GLN A C 1
ATOM 601 O O . GLN A 1 144 ? 128.903 113.730 91.982 1.00 23.39 144 GLN A O 1
ATOM 607 N N . LYS A 1 145 ? 130.995 112.931 91.776 1.00 21.39 145 LYS A N 1
ATOM 608 C CA . LYS A 1 145 ? 130.668 111.771 92.601 1.00 23.89 145 LYS A CA 1
ATOM 609 C C . LYS A 1 145 ? 130.349 112.162 94.042 1.00 28.76 145 LYS A C 1
ATOM 610 O O . LYS A 1 145 ? 129.389 111.653 94.631 1.00 29.65 145 LYS A O 1
ATOM 616 N N . GLN A 1 146 ? 131.142 113.060 94.626 1.00 35.09 146 GLN A N 1
ATOM 617 C CA . GLN A 1 146 ? 130.882 113.521 95.988 1.00 33.37 146 GLN A CA 1
ATOM 618 C C . GLN A 1 146 ? 129.520 114.196 96.132 1.00 29.32 146 GLN A C 1
ATOM 619 O O . GLN A 1 146 ? 128.794 113.942 97.099 1.00 36.13 146 GLN A O 1
ATOM 625 N N . SER A 1 147 ? 129.155 115.056 95.180 1.00 23.82 147 SER A N 1
ATOM 626 C CA . SER A 1 147 ? 127.974 115.907 95.325 1.00 34.61 147 SER A CA 1
ATOM 627 C C . SER A 1 147 ? 126.647 115.238 94.970 1.00 30.96 147 SER A C 1
ATOM 628 O O . SER A 1 147 ? 125.614 115.621 95.529 1.00 30.49 147 SER A O 1
ATOM 631 N N . LEU A 1 148 ? 126.638 114.267 94.056 1.00 24.48 148 LEU A N 1
ATOM 632 C CA . LEU A 1 148 ? 125.402 113.855 93.384 1.00 22.35 148 LEU A CA 1
ATOM 633 C C . LEU A 1 148 ? 124.216 113.539 94.296 1.00 23.61 148 LEU A C 1
ATOM 634 O O . LEU A 1 148 ? 123.106 114.012 93.999 1.00 31.40 148 LEU A O 1
ATOM 639 N N . PRO A 1 149 ? 124.354 112.779 95.391 1.00 29.45 149 PRO A N 1
ATOM 640 C CA . PRO A 1 149 ? 123.156 112.468 96.195 1.00 32.13 149 PRO A CA 1
ATOM 641 C C . PRO A 1 149 ? 122.518 113.690 96.830 1.00 31.21 149 PRO A C 1
ATOM 642 O O . PRO A 1 149 ? 121.287 113.749 96.972 1.00 37.38 149 PRO A O 1
ATOM 646 N N . TYR A 1 150 ? 123.311 114.715 97.134 1.00 28.32 150 TYR A N 1
ATOM 647 C CA . TYR A 1 150 ? 122.755 115.903 97.767 1.00 33.90 150 TYR A CA 1
ATOM 648 C C . TYR A 1 150 ? 122.068 116.810 96.757 1.00 29.74 150 TYR A C 1
ATOM 649 O O . TYR A 1 150 ? 121.032 117.400 97.070 1.00 39.55 150 TYR A O 1
ATOM 658 N N . LEU A 1 151 ? 122.626 116.958 95.557 1.00 28.88 151 LEU A N 1
ATOM 659 C CA . LEU A 1 151 ? 121.917 117.708 94.526 1.00 29.45 151 LEU A CA 1
ATOM 660 C C . LEU A 1 151 ? 120.635 116.992 94.103 1.00 27.81 151 LEU A C 1
ATOM 661 O O . LEU A 1 151 ? 119.620 117.643 93.814 1.00 26.88 151 LEU A O 1
ATOM 666 N N . GLU A 1 152 ? 120.640 115.656 94.148 1.00 33.24 152 GLU A N 1
ATOM 667 C CA . GLU A 1 152 ? 119.410 114.893 93.954 1.00 29.91 152 GLU A CA 1
ATOM 668 C C . GLU A 1 152 ? 118.366 115.219 95.016 1.00 25.82 152 GLU A C 1
ATOM 669 O O . GLU A 1 152 ? 117.214 115.530 94.691 1.00 28.59 152 GLU A O 1
ATOM 675 N N . ALA A 1 153 ? 118.743 115.136 96.293 1.00 29.77 153 ALA A N 1
ATOM 676 C CA . ALA A 1 153 ? 117.812 115.508 97.356 1.00 30.13 153 ALA A CA 1
ATOM 677 C C . ALA A 1 153 ? 117.331 116.954 97.223 1.00 32.42 153 ALA A C 1
ATOM 678 O O . ALA A 1 153 ? 116.143 117.237 97.408 1.00 34.26 153 ALA A O 1
ATOM 680 N N . ALA A 1 154 ? 118.241 117.879 96.908 1.00 25.97 154 ALA A N 1
ATOM 681 C CA . ALA A 1 154 ? 117.882 119.283 96.713 1.00 28.08 154 ALA A CA 1
ATOM 682 C C . ALA A 1 154 ? 116.865 119.495 95.599 1.00 29.82 154 ALA A C 1
ATOM 683 O O . ALA A 1 154 ? 116.040 120.410 95.689 1.00 33.15 154 ALA A O 1
ATOM 685 N N . ASN A 1 155 ? 116.909 118.687 94.539 1.00 27.82 155 ASN A N 1
ATOM 686 C CA . ASN A 1 155 ? 115.921 118.875 93.477 1.00 27.85 155 ASN A CA 1
ATOM 687 C C . ASN A 1 155 ? 114.505 118.515 93.921 1.00 29.78 155 ASN A C 1
ATOM 688 O O . ASN A 1 155 ? 113.537 119.067 93.387 1.00 32.25 155 ASN A O 1
ATOM 693 N N . LEU A 1 156 ? 114.359 117.605 94.886 1.00 28.52 156 LEU A N 1
ATOM 694 C CA . LEU A 1 156 ? 113.046 117.325 95.464 1.00 16.11 156 LEU A CA 1
ATOM 695 C C . LEU A 1 156 ? 112.401 118.545 96.118 1.00 20.58 156 LEU A C 1
ATOM 696 O O . LEU A 1 156 ? 111.170 118.648 96.142 1.00 33.17 156 LEU A O 1
ATOM 701 N N . LEU A 1 157 ? 113.193 119.469 96.659 1.00 23.56 157 LEU A N 1
ATOM 702 C CA . LEU A 1 157 ? 112.631 120.679 97.256 1.00 26.16 157 LEU A CA 1
ATOM 703 C C . LEU A 1 157 ? 112.237 121.750 96.247 1.00 21.90 157 LEU A C 1
ATOM 704 O O . LEU A 1 157 ? 111.506 122.676 96.610 1.00 23.87 157 LEU A O 1
ATOM 709 N N . LEU A 1 158 ? 112.704 121.666 95.005 1.00 28.38 158 LEU A N 1
ATOM 710 C CA . LEU A 1 158 ? 112.245 122.585 93.971 1.00 21.39 158 LEU A CA 1
ATOM 711 C C . LEU A 1 158 ? 110.851 122.273 93.443 1.00 24.03 158 LEU A C 1
ATOM 712 O O . LEU A 1 158 ? 110.272 123.118 92.754 1.00 30.96 158 LEU A O 1
ATOM 717 N N . GLN A 1 159 ? 110.290 121.100 93.741 1.00 23.76 159 GLN A N 1
ATOM 718 C CA . GLN A 1 159 ? 108.990 120.725 93.196 1.00 25.67 159 GLN A CA 1
ATOM 719 C C . GLN A 1 159 ? 108.018 120.221 94.260 1.00 31.83 159 GLN A C 1
ATOM 720 O O . GLN A 1 159 ? 107.002 119.607 93.919 1.00 32.30 159 GLN A O 1
ATOM 726 N N . ALA A 1 160 ? 108.303 120.461 95.536 1.00 35.84 160 ALA A N 1
ATOM 727 C CA . ALA A 1 160 ? 107.367 120.119 96.599 1.00 35.32 160 ALA A CA 1
ATOM 728 C C . ALA A 1 160 ? 106.086 120.945 96.500 1.00 34.70 160 ALA A C 1
ATOM 729 O O . ALA A 1 160 ? 106.099 122.114 96.106 1.00 35.44 160 ALA A O 1
ATOM 731 N N . GLN A 1 161 ? 104.968 120.316 96.865 1.00 34.25 161 GLN A N 1
ATOM 732 C CA . GLN A 1 161 ? 103.639 120.932 96.886 1.00 27.16 161 GLN A CA 1
ATOM 733 C C . GLN A 1 161 ? 103.123 120.942 98.327 1.00 32.14 161 GLN A C 1
ATOM 734 O O . GLN A 1 161 ? 102.443 120.008 98.755 1.00 30.19 161 GLN A O 1
ATOM 740 N N . LEU A 1 162 ? 103.446 121.996 99.072 1.00 37.72 162 LEU A N 1
ATOM 741 C CA . LEU A 1 162 ? 103.276 121.962 100.524 1.00 37.45 162 LEU A CA 1
ATOM 742 C C . LEU A 1 162 ? 101.804 122.081 100.911 1.00 34.93 162 LEU A C 1
ATOM 743 O O . LEU A 1 162 ? 101.099 122.954 100.394 1.00 40.78 162 LEU A O 1
ATOM 748 N N . PRO A 1 163 ? 101.312 121.233 101.811 1.00 34.01 163 PRO A N 1
ATOM 749 C CA . PRO A 1 163 ? 99.939 121.371 102.329 1.00 33.74 163 PRO A CA 1
ATOM 750 C C . PRO A 1 163 ? 99.726 122.690 103.053 1.00 31.99 163 PRO A C 1
ATOM 751 O O . PRO A 1 163 ? 100.683 123.432 103.316 1.00 36.19 163 PRO A O 1
ATOM 755 N N . PRO A 1 164 ? 98.474 123.025 103.378 1.00 28.73 164 PRO A N 1
ATOM 756 C CA . PRO A 1 164 ? 98.215 124.137 104.303 1.00 28.94 164 PRO A CA 1
ATOM 757 C C . PRO A 1 164 ? 98.849 123.901 105.667 1.00 32.13 164 PRO A C 1
ATOM 758 O O . PRO A 1 164 ? 98.900 122.774 106.161 1.00 33.88 164 PRO A O 1
ATOM 762 N N . LYS A 1 165 ? 99.328 124.981 106.279 1.00 30.32 165 LYS A N 1
ATOM 763 C CA . LYS A 1 165 ? 99.904 124.882 107.612 1.00 36.84 165 LYS A CA 1
ATOM 764 C C . LYS A 1 165 ? 98.846 124.459 108.634 1.00 35.82 165 LYS A C 1
ATOM 765 O O . LYS A 1 165 ? 97.671 124.814 108.511 1.00 35.57 165 LYS A O 1
ATOM 771 N N . PRO A 1 166 ? 99.240 123.679 109.646 1.00 39.96 166 PRO A N 1
ATOM 772 C CA . PRO A 1 166 ? 98.246 123.043 110.510 1.00 31.93 166 PRO A CA 1
ATOM 773 C C . PRO A 1 166 ? 97.522 124.060 111.374 1.00 33.17 166 PRO A C 1
ATOM 774 O O . PRO A 1 166 ? 98.112 125.066 111.803 1.00 36.40 166 PRO A O 1
ATOM 778 N N . PRO A 1 167 ? 96.233 123.844 111.649 1.00 30.99 167 PRO A N 1
ATOM 779 C CA . PRO A 1 167 ? 95.441 124.884 112.322 1.00 27.22 167 PRO A CA 1
ATOM 780 C C . PRO A 1 167 ? 95.784 125.077 113.793 1.00 32.61 167 PRO A C 1
ATOM 781 O O . PRO A 1 167 ? 95.657 126.201 114.295 1.00 32.83 167 PRO A O 1
ATOM 785 N N . ALA A 1 168 ? 96.204 124.029 114.503 1.00 31.30 168 ALA A N 1
ATOM 786 C CA . ALA A 1 168 ? 96.636 124.159 115.892 1.00 29.16 168 ALA A CA 1
ATOM 787 C C . ALA A 1 168 ? 97.900 123.351 116.145 1.00 28.39 168 ALA A C 1
ATOM 788 O O . ALA A 1 168 ? 97.944 122.152 115.857 1.00 33.83 168 ALA A O 1
ATOM 790 N N . TRP A 1 169 ? 98.913 124.011 116.704 1.00 28.85 169 TRP A N 1
ATOM 791 C CA . TRP A 1 169 ? 100.174 123.359 117.034 1.00 33.06 169 TRP A CA 1
ATOM 792 C C . TRP A 1 169 ? 100.032 122.448 118.250 1.00 29.69 169 TRP A C 1
ATOM 793 O O . TRP A 1 169 ? 99.412 122.814 119.251 1.00 30.85 169 TRP A O 1
ATOM 804 N N . ALA A 1 170 ? 100.618 121.257 118.158 1.00 31.86 170 ALA A N 1
ATOM 805 C CA . ALA A 1 170 ? 100.487 120.250 119.201 1.00 27.93 170 ALA A CA 1
ATOM 806 C C . ALA A 1 170 ? 101.436 120.512 120.367 1.00 35.73 170 ALA A C 1
ATOM 807 O O . ALA A 1 170 ? 102.508 121.100 120.212 1.00 41.18 170 ALA A O 1
ATOM 809 N N . TRP A 1 171 ? 101.013 120.069 121.552 1.00 36.48 171 TRP A N 1
ATOM 810 C CA . TRP A 1 171 ? 101.673 120.395 122.811 1.00 35.52 171 TRP A CA 1
ATOM 811 C C . TRP A 1 171 ? 102.709 119.356 123.242 1.00 36.22 171 TRP A C 1
ATOM 812 O O . TRP A 1 171 ? 103.661 119.703 123.948 1.00 37.43 171 TRP A O 1
ATOM 823 N N . ALA A 1 172 ? 102.546 118.101 122.822 1.00 34.73 172 ALA A N 1
ATOM 824 C CA . ALA A 1 172 ? 103.293 116.970 123.366 1.00 31.24 172 ALA A CA 1
ATOM 825 C C . ALA A 1 172 ? 104.808 117.128 123.215 1.00 38.02 172 ALA A C 1
ATOM 826 O O . ALA A 1 172 ? 105.311 117.949 122.445 1.00 42.02 172 ALA A O 1
ATOM 828 N N . GLU A 1 173 ? 105.529 116.319 123.991 1.00 37.20 173 GLU A N 1
ATOM 829 C CA . GLU A 1 173 ? 106.981 116.210 123.905 1.00 33.28 173 GLU A CA 1
ATOM 830 C C . GLU A 1 173 ? 107.414 115.426 122.669 1.00 40.71 173 GLU A C 1
ATOM 831 O O . GLU A 1 173 ? 106.706 114.537 122.189 1.00 43.37 173 GLU A O 1
ATOM 837 N N . GLY A 1 174 ? 108.605 115.750 122.168 1.00 34.85 174 GLY A N 1
ATOM 838 C CA . GLY A 1 174 ? 109.178 115.044 121.037 1.00 24.84 174 GLY A CA 1
ATOM 839 C C . GLY A 1 174 ? 108.754 115.540 119.669 1.00 29.25 174 GLY A C 1
ATOM 840 O O . GLY A 1 174 ? 108.533 116.738 119.474 1.00 33.31 174 GLY A O 1
ATOM 841 N N . TRP A 1 175 ? 108.653 114.621 118.712 1.00 31.72 175 TRP A N 1
ATOM 842 C CA . TRP A 1 175 ? 108.302 114.933 117.333 1.00 25.67 175 TRP A CA 1
ATOM 843 C C . TRP A 1 175 ? 106.839 114.588 117.093 1.00 29.58 175 TRP A C 1
ATOM 844 O O . TRP A 1 175 ? 106.364 113.539 117.535 1.00 35.67 175 TRP A O 1
ATOM 855 N N . THR A 1 176 ? 106.126 115.462 116.384 1.00 31.42 176 THR A N 1
ATOM 856 C CA . THR A 1 176 ? 104.824 115.099 115.841 1.00 35.93 176 THR A CA 1
ATOM 857 C C . THR A 1 176 ? 104.700 115.479 114.370 1.00 35.20 176 THR A C 1
ATOM 858 O O . THR A 1 176 ? 105.088 116.575 113.958 1.00 35.19 176 THR A O 1
ATOM 862 N N . ARG A 1 177 ? 104.151 114.551 113.591 1.00 36.96 177 ARG A N 1
ATOM 863 C CA . ARG A 1 177 ? 103.886 114.724 112.170 1.00 32.61 177 ARG A CA 1
ATOM 864 C C . ARG A 1 177 ? 102.406 115.026 111.983 1.00 36.56 177 ARG A C 1
ATOM 865 O O . ARG A 1 177 ? 101.552 114.387 112.605 1.00 32.92 177 ARG A O 1
ATOM 873 N N . TYR A 1 178 ? 102.100 115.996 111.129 1.00 35.93 178 TYR A N 1
ATOM 874 C CA . TYR A 1 178 ? 100.727 116.429 110.924 1.00 33.77 178 TYR A CA 1
ATOM 875 C C . TYR A 1 178 ? 100.205 115.937 109.582 1.00 39.67 178 TYR A C 1
ATOM 876 O O . TYR A 1 178 ? 100.853 116.130 108.548 1.00 41.93 178 TYR A O 1
ATOM 885 N N . GLY A 1 179 ? 99.037 115.306 109.609 1.00 37.08 179 GLY A N 1
ATOM 886 C CA . GLY A 1 179 ? 98.301 114.974 108.412 1.00 32.68 179 GLY A CA 1
ATOM 887 C C . GLY A 1 179 ? 97.581 116.177 107.851 1.00 34.97 179 GLY A C 1
ATOM 888 O O . GLY A 1 179 ? 97.475 117.238 108.481 1.00 39.81 179 GLY A O 1
ATOM 889 N N . PRO A 1 180 ? 97.069 116.032 106.631 1.00 38.59 180 PRO A N 1
ATOM 890 C CA . PRO A 1 180 ? 95.991 116.922 106.198 1.00 34.15 180 PRO A CA 1
ATOM 891 C C . PRO A 1 180 ? 94.775 116.748 107.096 1.00 38.86 180 PRO A C 1
ATOM 892 O O . PRO A 1 180 ? 94.594 115.715 107.745 1.00 40.78 180 PRO A O 1
ATOM 896 N N . GLU A 1 181 ? 93.945 117.792 107.136 1.00 36.01 181 GLU A N 1
ATOM 897 C CA . GLU A 1 181 ? 92.954 118.019 108.187 1.00 33.69 181 GLU A CA 1
ATOM 898 C C . GLU A 1 181 ? 93.594 118.269 109.548 1.00 39.02 181 GLU A C 1
ATOM 899 O O . GLU A 1 181 ? 92.923 118.155 110.577 1.00 44.52 181 GLU A O 1
ATOM 905 N N . GLY A 1 182 ? 94.884 118.599 109.578 1.00 40.65 182 GLY A N 1
ATOM 906 C CA . GLY A 1 182 ? 95.510 119.102 110.785 1.00 36.80 182 GLY A CA 1
ATOM 907 C C . GLY A 1 182 ? 95.719 118.109 111.906 1.00 34.42 182 GLY A C 1
ATOM 908 O O . GLY A 1 182 ? 96.044 118.527 113.020 1.00 37.11 182 GLY A O 1
ATOM 909 N N . GLU A 1 183 ? 95.550 116.813 111.659 1.00 37.97 183 GLU A N 1
ATOM 910 C CA . GLU A 1 183 ? 95.630 115.822 112.726 1.00 38.61 183 GLU A CA 1
ATOM 911 C C . GLU A 1 183 ? 97.084 115.583 113.125 1.00 36.99 183 GLU A C 1
ATOM 912 O O . GLU A 1 183 ? 97.901 115.159 112.301 1.00 42.79 183 GLU A O 1
ATOM 918 N N . ALA A 1 184 ? 97.398 115.856 114.390 1.00 30.21 184 ALA A N 1
ATOM 919 C CA . ALA A 1 184 ? 98.725 115.605 114.938 1.00 34.23 184 ALA A CA 1
ATOM 920 C C . ALA A 1 184 ? 98.923 114.123 115.237 1.00 37.28 184 ALA A C 1
ATOM 921 O O . ALA A 1 184 ? 98.055 113.481 115.835 1.00 38.81 184 ALA A O 1
ATOM 923 N N . VAL A 1 185 ? 100.067 113.583 114.823 1.00 30.79 185 VAL A N 1
ATOM 924 C CA . VAL A 1 185 ? 100.403 112.180 115.065 1.00 29.54 185 VAL A CA 1
ATOM 925 C C . VAL A 1 185 ? 101.815 112.094 115.635 1.00 34.94 185 VAL A C 1
ATOM 926 O O . VAL A 1 185 ? 102.735 112.734 115.104 1.00 35.22 185 VAL A O 1
ATOM 930 N N . PRO A 1 186 ? 102.037 111.325 116.704 1.00 39.21 186 PRO A N 1
ATOM 931 C CA . PRO A 1 186 ? 103.391 111.197 117.268 1.00 32.36 186 PRO A CA 1
ATOM 932 C C . PRO A 1 186 ? 104.260 110.255 116.444 1.00 31.41 186 PRO A C 1
ATOM 933 O O . PRO A 1 186 ? 103.872 109.120 116.157 1.00 36.02 186 PRO A O 1
ATOM 937 N N . VAL A 1 187 ? 105.443 110.732 116.064 1.00 33.91 187 VAL A N 1
ATOM 938 C CA . VAL A 1 187 ? 106.412 109.946 115.305 1.00 26.46 187 VAL A CA 1
ATOM 939 C C . VAL A 1 187 ? 107.786 110.162 115.920 1.00 30.03 187 VAL A C 1
ATOM 940 O O . VAL A 1 187 ? 108.131 111.280 116.312 1.00 35.14 187 VAL A O 1
ATOM 944 N N . ALA A 1 188 ? 108.564 109.081 116.024 1.00 25.53 188 ALA A N 1
ATOM 945 C CA . ALA A 1 188 ? 109.865 109.160 116.683 1.00 23.41 188 ALA A CA 1
ATOM 946 C C . ALA A 1 188 ? 110.848 110.053 115.933 1.00 21.39 188 ALA A C 1
ATOM 947 O O . ALA A 1 188 ? 111.708 110.680 116.561 1.00 21.68 188 ALA A O 1
ATOM 949 N N . ILE A 1 189 ? 110.747 110.127 114.610 1.00 34.62 189 ILE A N 1
ATOM 950 C CA . ILE A 1 189 ? 111.720 110.875 113.815 1.00 30.29 189 ILE A CA 1
ATOM 951 C C . ILE A 1 189 ? 111.022 111.372 112.549 1.00 32.44 189 ILE A C 1
ATOM 952 O O . ILE A 1 189 ? 110.042 110.754 112.110 1.00 32.53 189 ILE A O 1
ATOM 957 N N . PRO A 1 190 ? 111.458 112.485 111.948 1.00 41.57 190 PRO A N 1
ATOM 958 C CA . PRO A 1 190 ? 110.814 112.940 110.700 1.00 40.84 190 PRO A CA 1
ATOM 959 C C . PRO A 1 190 ? 110.930 111.979 109.522 1.00 38.14 190 PRO A C 1
ATOM 960 O O . PRO A 1 190 ? 110.076 112.034 108.629 1.00 45.97 190 PRO A O 1
ATOM 964 N N . GLU A 1 191 ? 111.979 111.155 109.461 1.00 37.86 191 GLU A N 1
ATOM 965 C CA . GLU A 1 191 ? 112.164 110.104 108.446 1.00 47.04 191 GLU A CA 1
ATOM 966 C C . GLU A 1 191 ? 112.055 110.654 107.018 1.00 43.72 191 GLU A C 1
ATOM 967 O O . GLU A 1 191 ? 111.236 110.219 106.207 1.00 41.18 191 GLU A O 1
ATOM 973 N N . GLU A 1 192 ? 112.920 111.617 106.710 1.00 40.71 192 GLU A N 1
ATOM 974 C CA . GLU A 1 192 ? 112.845 112.331 105.444 1.00 34.33 192 GLU A CA 1
ATOM 975 C C . GLU A 1 192 ? 114.237 112.480 104.849 1.00 34.13 192 GLU A C 1
ATOM 976 O O . GLU A 1 192 ? 115.240 112.486 105.566 1.00 40.68 192 GLU A O 1
ATOM 982 N N . ARG A 1 193 ? 114.284 112.592 103.521 1.00 32.10 193 ARG A N 1
ATOM 983 C CA . ARG A 1 193 ? 115.548 112.815 102.829 1.00 28.37 193 ARG A CA 1
ATOM 984 C C . ARG A 1 193 ? 115.965 114.283 102.810 1.00 31.11 193 ARG A C 1
ATOM 985 O O . ARG A 1 193 ? 117.163 114.575 102.867 1.00 32.55 193 ARG A O 1
ATOM 993 N N . ALA A 1 194 ? 115.013 115.213 102.727 1.00 27.45 194 ALA A N 1
ATOM 994 C CA . ALA A 1 194 ? 115.322 116.636 102.650 1.00 25.66 194 ALA A CA 1
ATOM 995 C C . ALA A 1 194 ? 114.396 117.421 103.567 1.00 23.20 194 ALA A C 1
ATOM 996 O O . ALA A 1 194 ? 113.199 117.134 103.642 1.00 30.29 194 ALA A O 1
ATOM 998 N N . LEU A 1 195 ? 114.953 118.416 104.259 1.00 30.01 195 LEU A N 1
ATOM 999 C CA . LEU A 1 195 ? 114.197 119.212 105.217 1.00 29.11 195 LEU A CA 1
ATOM 1000 C C . LEU A 1 195 ? 114.667 120.660 105.213 1.00 26.24 195 LEU A C 1
ATOM 1001 O O . LEU A 1 195 ? 115.830 120.953 104.928 1.00 35.47 195 LEU A O 1
ATOM 1006 N N . VAL A 1 196 ? 113.737 121.564 105.521 1.00 27.69 196 VAL A N 1
ATOM 1007 C CA . VAL A 1 196 ? 114.044 122.920 105.970 1.00 31.16 196 VAL A CA 1
ATOM 1008 C C . VAL A 1 196 ? 113.793 122.983 107.472 1.00 32.31 196 VAL A C 1
ATOM 1009 O O . VAL A 1 196 ? 112.738 122.547 107.947 1.00 30.29 196 VAL A O 1
ATOM 1013 N N . PHE A 1 197 ? 114.759 123.520 108.223 1.00 35.80 197 PHE A N 1
ATOM 1014 C CA . PHE A 1 197 ? 114.820 123.322 109.666 1.00 34.35 197 PHE A CA 1
ATOM 1015 C C . PHE A 1 197 ? 115.110 124.654 110.357 1.00 31.41 197 PHE A C 1
ATOM 1016 O O . PHE A 1 197 ? 115.915 125.450 109.865 1.00 30.84 197 PHE A O 1
ATOM 1024 N N . ASP A 1 198 ? 114.446 124.904 111.490 1.00 33.61 198 ASP A N 1
ATOM 1025 C CA . ASP A 1 198 ? 114.706 126.089 112.307 1.00 35.85 198 ASP A CA 1
ATOM 1026 C C . ASP A 1 198 ? 114.512 125.777 113.787 1.00 35.47 198 ASP A C 1
ATOM 1027 O O . ASP A 1 198 ? 113.536 125.124 114.161 1.00 37.13 198 ASP A O 1
ATOM 1032 N N . VAL A 1 199 ? 115.433 126.264 114.624 1.00 38.50 199 VAL A N 1
ATOM 1033 C CA . VAL A 1 199 ? 115.424 126.013 116.064 1.00 39.78 199 VAL A CA 1
ATOM 1034 C C . VAL A 1 199 ? 115.315 127.331 116.825 1.00 38.06 199 VAL A C 1
ATOM 1035 O O . VAL A 1 199 ? 115.911 128.338 116.430 1.00 35.29 199 VAL A O 1
ATOM 1039 N N . GLU A 1 200 ? 114.542 127.317 117.915 1.00 42.40 200 GLU A N 1
ATOM 1040 C CA . GLU A 1 200 ? 114.388 128.446 118.828 1.00 40.67 200 GLU A CA 1
ATOM 1041 C C . GLU A 1 200 ? 115.046 128.132 120.170 1.00 42.66 200 GLU A C 1
ATOM 1042 O O . GLU A 1 200 ? 114.973 126.999 120.653 1.00 45.31 200 GLU A O 1
ATOM 1048 N N . VAL A 1 201 ? 115.673 129.140 120.780 1.00 41.19 201 VAL A N 1
ATOM 1049 C CA . VAL A 1 201 ? 116.364 128.987 122.061 1.00 37.97 201 VAL A CA 1
ATOM 1050 C C . VAL A 1 201 ? 115.936 130.104 123.007 1.00 42.46 201 VAL A C 1
ATOM 1051 O O . VAL A 1 201 ? 116.062 131.288 122.672 1.00 40.92 201 VAL A O 1
ATOM 1055 N N . CYS A 1 202 ? 115.436 129.727 124.187 1.00 37.48 202 CYS A N 1
ATOM 1056 C CA . CYS A 1 202 ? 115.282 130.653 125.309 1.00 32.20 202 CYS A CA 1
ATOM 1057 C C . CYS A 1 202 ? 116.648 131.028 125.878 1.00 33.89 202 CYS A C 1
ATOM 1058 O O . CYS A 1 202 ? 117.352 130.182 126.436 1.00 38.15 202 CYS A O 1
ATOM 1061 N N . LEU A 1 203 ? 117.024 132.301 125.736 1.00 27.36 203 LEU A N 1
ATOM 1062 C CA . LEU A 1 203 ? 118.367 132.738 126.111 1.00 27.89 203 LEU A CA 1
ATOM 1063 C C . LEU A 1 203 ? 118.558 132.808 127.625 1.00 32.11 203 LEU A C 1
ATOM 1064 O O . LEU A 1 203 ? 119.688 132.679 128.109 1.00 37.13 203 LEU A O 1
ATOM 1069 N N . ALA A 1 204 ? 117.479 133.007 128.386 1.00 33.16 204 ALA A N 1
ATOM 1070 C CA . ALA A 1 204 ? 117.589 133.042 129.843 1.00 20.38 204 ALA A CA 1
ATOM 1071 C C . ALA A 1 204 ? 117.968 131.687 130.425 1.00 24.75 204 ALA A C 1
ATOM 1072 O O . ALA A 1 204 ? 118.718 131.616 131.404 1.00 31.05 204 ALA A O 1
ATOM 1074 N N . GLU A 1 205 ? 117.463 130.604 129.844 1.00 34.76 205 GLU A N 1
ATOM 1075 C CA . GLU A 1 205 ? 117.716 129.271 130.374 1.00 24.59 205 GLU A CA 1
ATOM 1076 C C . GLU A 1 205 ? 119.097 128.735 130.026 1.00 24.45 205 GLU A C 1
ATOM 1077 O O . GLU A 1 205 ? 119.523 127.745 130.629 1.00 33.34 205 GLU A O 1
ATOM 1083 N N . GLY A 1 206 ? 119.803 129.349 129.081 1.00 34.89 206 GLY A N 1
ATOM 1084 C CA . GLY A 1 206 ? 121.134 128.894 128.730 1.00 33.65 206 GLY A CA 1
ATOM 1085 C C . GLY A 1 206 ? 121.304 128.632 127.247 1.00 36.74 206 GLY A C 1
ATOM 1086 O O . GLY A 1 206 ? 121.221 129.557 126.433 1.00 39.67 206 GLY A O 1
ATOM 1087 N N . THR A 1 207 ? 121.564 127.375 126.884 1.00 39.80 207 THR A N 1
ATOM 1088 C CA . THR A 1 207 ? 121.910 127.018 125.516 1.00 42.51 207 THR A CA 1
ATOM 1089 C C . THR A 1 207 ? 121.103 125.843 124.982 1.00 39.12 207 THR A C 1
ATOM 1090 O O . THR A 1 207 ? 121.258 125.492 123.809 1.00 45.11 207 THR A O 1
ATOM 1094 N N . CYS A 1 208 ? 120.268 125.222 125.807 1.00 36.63 208 CYS A N 1
ATOM 1095 C CA . CYS A 1 208 ? 119.457 124.100 125.359 1.00 39.86 208 CYS A CA 1
ATOM 1096 C C . CYS A 1 208 ? 118.474 124.544 124.275 1.00 38.71 208 CYS A C 1
ATOM 1097 O O . CYS A 1 208 ? 117.900 125.636 124.364 1.00 43.85 208 CYS A O 1
ATOM 1100 N N . PRO A 1 209 ? 118.271 123.736 123.233 1.00 26.01 209 PRO A N 1
ATOM 1101 C CA . PRO A 1 209 ? 117.179 123.998 122.285 1.00 34.45 209 PRO A CA 1
ATOM 1102 C C . PRO A 1 209 ? 115.812 123.931 122.956 1.00 33.37 209 PRO A C 1
ATOM 1103 O O . PRO A 1 209 ? 115.577 123.109 123.844 1.00 34.11 209 PRO A O 1
ATOM 1107 N N . THR A 1 210 ? 114.904 124.809 122.525 1.00 31.34 210 THR A N 1
ATOM 1108 C CA . THR A 1 210 ? 113.588 124.945 123.144 1.00 40.90 210 THR A CA 1
ATOM 1109 C C . THR A 1 210 ? 112.443 124.407 122.296 1.00 39.69 210 THR A C 1
ATOM 1110 O O . THR A 1 210 ? 111.643 123.606 122.788 1.00 33.65 210 THR A O 1
ATOM 1114 N N . LEU A 1 211 ? 112.316 124.837 121.039 1.00 39.86 211 LEU A N 1
ATOM 1115 C CA . LEU A 1 211 ? 111.353 124.240 120.118 1.00 38.58 211 LEU A CA 1
ATOM 1116 C C . LEU A 1 211 ? 111.822 124.444 118.683 1.00 36.37 211 LEU A C 1
ATOM 1117 O O . LEU A 1 211 ? 112.669 125.296 118.403 1.00 35.80 211 LEU A O 1
ATOM 1122 N N . ALA A 1 212 ? 111.244 123.663 117.768 1.00 35.30 212 ALA A N 1
ATOM 1123 C CA . ALA A 1 212 ? 111.639 123.726 116.366 1.00 35.50 212 ALA A CA 1
ATOM 1124 C C . ALA A 1 212 ? 110.491 123.297 115.459 1.00 33.20 212 ALA A C 1
ATOM 1125 O O . ALA A 1 212 ? 109.542 122.637 115.888 1.00 34.78 212 ALA A O 1
ATOM 1127 N N . VAL A 1 213 ? 110.598 123.692 114.187 1.00 27.36 213 VAL A N 1
ATOM 1128 C CA . VAL A 1 213 ? 109.644 123.347 113.137 1.00 32.34 213 VAL A CA 1
ATOM 1129 C C . VAL A 1 213 ? 110.424 122.888 111.909 1.00 35.16 213 VAL A C 1
ATOM 1130 O O . VAL A 1 213 ? 111.477 123.450 111.590 1.00 40.56 213 VAL A O 1
ATOM 1134 N N . ALA A 1 214 ? 109.907 121.873 111.214 1.00 33.52 214 ALA A N 1
ATOM 1135 C CA . ALA A 1 214 ? 110.490 121.420 109.957 1.00 34.62 214 ALA A CA 1
ATOM 1136 C C . ALA A 1 214 ? 109.400 121.173 108.922 1.00 29.21 214 ALA A C 1
ATOM 1137 O O . ALA A 1 214 ? 108.277 120.788 109.257 1.00 26.80 214 ALA A O 1
ATOM 1139 N N . ILE A 1 215 ? 109.754 121.372 107.651 1.00 33.55 215 ILE A N 1
ATOM 1140 C CA . ILE A 1 215 ? 108.886 121.055 106.522 1.00 36.56 215 ILE A CA 1
ATOM 1141 C C . ILE A 1 215 ? 109.606 120.092 105.591 1.00 28.62 215 ILE A C 1
ATOM 1142 O O . ILE A 1 215 ? 110.803 120.243 105.322 1.00 31.16 215 ILE A O 1
ATOM 1147 N N . SER A 1 216 ? 108.871 119.100 105.107 1.00 25.37 216 SER A N 1
ATOM 1148 C CA . SER A 1 216 ? 109.376 118.139 104.140 1.00 34.19 216 SER A CA 1
ATOM 1149 C C . SER A 1 216 ? 108.654 118.350 102.811 1.00 32.41 216 SER A C 1
ATOM 1150 O O . SER A 1 216 ? 107.836 119.272 102.704 1.00 39.36 216 SER A O 1
ATOM 1153 N N . PRO A 1 217 ? 108.922 117.545 101.776 1.00 38.19 217 PRO A N 1
ATOM 1154 C CA . PRO A 1 217 ? 108.072 117.593 100.573 1.00 34.20 217 PRO A CA 1
ATOM 1155 C C . PRO A 1 217 ? 106.602 117.279 100.817 1.00 31.31 217 PRO A C 1
ATOM 1156 O O . PRO A 1 217 ? 105.792 117.517 99.914 1.00 37.37 217 PRO A O 1
ATOM 1160 N N . SER A 1 218 ? 106.223 116.760 101.986 1.00 31.59 218 SER A N 1
ATOM 1161 C CA . SER A 1 218 ? 104.848 116.312 102.169 1.00 26.73 218 SER A CA 1
ATOM 1162 C C . SER A 1 218 ? 104.212 116.630 103.515 1.00 34.49 218 SER A C 1
ATOM 1163 O O . SER A 1 218 ? 102.998 116.445 103.635 1.00 35.22 218 SER A O 1
ATOM 1166 N N . ALA A 1 219 ? 104.950 117.080 104.529 1.00 34.56 219 ALA A N 1
ATOM 1167 C CA . ALA A 1 219 ? 104.328 117.296 105.827 1.00 25.75 219 ALA A CA 1
ATOM 1168 C C . ALA A 1 219 ? 105.006 118.432 106.580 1.00 30.44 219 ALA A C 1
ATOM 1169 O O . ALA A 1 219 ? 106.193 118.709 106.394 1.00 41.49 219 ALA A O 1
ATOM 1171 N N . TRP A 1 220 ? 104.223 119.082 107.436 1.00 29.35 220 TRP A N 1
ATOM 1172 C CA . TRP A 1 220 ? 104.726 119.945 108.495 1.00 26.75 220 TRP A CA 1
ATOM 1173 C C . TRP A 1 220 ? 105.181 119.117 109.693 1.00 36.13 220 TRP A C 1
ATOM 1174 O O . TRP A 1 220 ? 104.639 118.045 109.976 1.00 33.57 220 TRP A O 1
ATOM 1185 N N . TYR A 1 221 ? 106.195 119.623 110.397 1.00 39.86 221 TYR A N 1
ATOM 1186 C CA . TYR A 1 221 ? 106.705 118.980 111.601 1.00 34.79 221 TYR A CA 1
ATOM 1187 C C . TYR A 1 221 ? 107.002 120.032 112.662 1.00 35.41 221 TYR A C 1
ATOM 1188 O O . TYR A 1 221 ? 107.410 121.151 112.345 1.00 32.14 221 TYR A O 1
ATOM 1197 N N . SER A 1 222 ? 106.810 119.656 113.929 1.00 34.09 222 SER A N 1
ATOM 1198 C CA . SER A 1 222 ? 107.197 120.497 115.055 1.00 30.01 222 SER A CA 1
ATOM 1199 C C . SER A 1 222 ? 107.754 119.643 116.188 1.00 28.71 222 SER A C 1
ATOM 1200 O O . SER A 1 222 ? 107.416 118.465 116.323 1.00 27.40 222 SER A O 1
ATOM 1203 N N . TRP A 1 223 ? 108.610 120.258 117.007 1.00 30.52 223 TRP A N 1
ATOM 1204 C CA . TRP A 1 223 ? 109.293 119.584 118.107 1.00 31.00 223 TRP A CA 1
ATOM 1205 C C . TRP A 1 223 ? 109.187 120.425 119.374 1.00 27.84 223 TRP A C 1
ATOM 1206 O O . TRP A 1 223 ? 109.231 121.656 119.312 1.00 29.68 223 TRP A O 1
ATOM 1217 N N . CYS A 1 224 ? 109.038 119.760 120.520 1.00 22.88 224 CYS A N 1
ATOM 1218 C CA . CYS A 1 224 ? 109.043 120.416 121.824 1.00 34.73 224 CYS A CA 1
ATOM 1219 C C . CYS A 1 224 ? 110.142 119.843 122.711 1.00 30.79 224 CYS A C 1
ATOM 1220 O O . CYS A 1 224 ? 110.337 118.626 122.765 1.00 32.02 224 CYS A O 1
ATOM 1223 N N . SER A 1 225 ? 110.853 120.729 123.406 1.00 30.91 225 SER A N 1
ATOM 1224 C CA . SER A 1 225 ? 111.746 120.310 124.480 1.00 28.38 225 SER A CA 1
ATOM 1225 C C . SER A 1 225 ? 110.980 119.858 125.720 1.00 28.28 225 SER A C 1
ATOM 1226 O O . SER A 1 225 ? 109.955 120.438 126.090 1.00 34.42 225 SER A O 1
ATOM 1229 N N . GLN A 1 226 ? 111.496 118.808 126.361 1.00 29.17 226 GLN A N 1
ATOM 1230 C CA . GLN A 1 226 ? 110.981 118.364 127.653 1.00 30.25 226 GLN A CA 1
ATOM 1231 C C . GLN A 1 226 ? 111.062 119.454 128.718 1.00 30.87 226 GLN A C 1
ATOM 1232 O O . GLN A 1 226 ? 110.191 119.536 129.590 1.00 29.20 226 GLN A O 1
ATOM 1238 N N . ARG A 1 227 ? 112.098 120.294 128.666 1.00 30.96 227 ARG A N 1
ATOM 1239 C CA . ARG A 1 227 ? 112.211 121.431 129.574 1.00 25.69 227 ARG A CA 1
ATOM 1240 C C . ARG A 1 227 ? 111.110 122.464 129.379 1.00 26.74 227 ARG A C 1
ATOM 1241 O O . ARG A 1 227 ? 110.848 123.251 130.294 1.00 39.73 227 ARG A O 1
ATOM 1249 N N . LEU A 1 228 ? 110.465 122.490 128.215 1.00 25.66 228 LEU A N 1
ATOM 1250 C CA . LEU A 1 228 ? 109.316 123.369 128.027 1.00 31.57 228 LEU A CA 1
ATOM 1251 C C . LEU A 1 228 ? 108.020 122.739 128.528 1.00 29.74 228 LEU A C 1
ATOM 1252 O O . LEU A 1 228 ? 107.188 123.429 129.126 1.00 32.30 228 LEU A O 1
ATOM 1257 N N . VAL A 1 229 ? 107.820 121.446 128.286 1.00 32.09 229 VAL A N 1
ATOM 1258 C CA . VAL A 1 229 ? 106.538 120.826 128.608 1.00 32.25 229 VAL A CA 1
ATOM 1259 C C . VAL A 1 229 ? 106.423 120.503 130.095 1.00 34.81 229 VAL A C 1
ATOM 1260 O O . VAL A 1 229 ? 105.357 120.674 130.694 1.00 41.55 229 VAL A O 1
ATOM 1264 N N . GLU A 1 230 ? 107.501 120.038 130.717 1.00 35.61 230 GLU A N 1
ATOM 1265 C CA . GLU A 1 230 ? 107.492 119.762 132.146 1.00 34.36 230 GLU A CA 1
ATOM 1266 C C . GLU A 1 230 ? 107.856 120.999 132.967 1.00 36.20 230 GLU A C 1
ATOM 1267 O O . GLU A 1 230 ? 108.216 122.052 132.439 1.00 38.06 230 GLU A O 1
ATOM 1273 N N . GLU A 1 231 ? 107.748 120.853 134.286 1.00 42.45 231 GLU A N 1
ATOM 1274 C CA . GLU A 1 231 ? 108.200 121.858 135.238 1.00 39.15 231 GLU A CA 1
ATOM 1275 C C . GLU A 1 231 ? 109.011 121.184 136.334 1.00 36.49 231 GLU A C 1
ATOM 1276 O O . GLU A 1 231 ? 108.584 120.167 136.888 1.00 35.27 231 GLU A O 1
ATOM 1282 N N . ARG A 1 232 ? 110.170 121.759 136.650 1.00 35.67 232 ARG A N 1
ATOM 1283 C CA . ARG A 1 232 ? 111.106 121.163 137.592 1.00 33.21 232 ARG A CA 1
ATOM 1284 C C . ARG A 1 232 ? 111.854 122.267 138.320 1.00 37.23 232 ARG A C 1
ATOM 1285 O O . ARG A 1 232 ? 112.053 123.361 137.786 1.00 38.43 232 ARG A O 1
ATOM 1293 N N . TYR A 1 233 ? 112.265 121.962 139.551 1.00 33.00 233 TYR A N 1
ATOM 1294 C CA . TYR A 1 233 ? 113.113 122.879 140.305 1.00 32.66 233 TYR A CA 1
ATOM 1295 C C . TYR A 1 233 ? 114.493 123.050 139.678 1.00 33.30 233 TYR A C 1
ATOM 1296 O O . TYR A 1 233 ? 115.031 124.163 139.666 1.00 37.31 233 TYR A O 1
ATOM 1305 N N . SER A 1 234 ? 115.088 121.981 139.153 1.00 33.79 234 SER A N 1
ATOM 1306 C CA . SER A 1 234 ? 116.360 122.143 138.463 1.00 31.02 234 SER A CA 1
ATOM 1307 C C . SER A 1 234 ? 116.556 121.092 137.379 1.00 36.40 234 SER A C 1
ATOM 1308 O O . SER A 1 234 ? 116.016 119.985 137.448 1.00 37.29 234 SER A O 1
ATOM 1311 N N . TRP A 1 235 ? 117.352 121.468 136.380 1.00 37.60 235 TRP A N 1
ATOM 1312 C CA . TRP A 1 235 ? 117.885 120.574 135.364 1.00 25.55 235 TRP A CA 1
ATOM 1313 C C . TRP A 1 235 ? 119.404 120.649 135.400 1.00 24.77 235 TRP A C 1
ATOM 1314 O O . TRP A 1 235 ? 119.978 121.664 135.804 1.00 31.33 235 TRP A O 1
ATOM 1325 N N . THR A 1 236 ? 120.053 119.559 134.994 1.00 23.10 236 THR A N 1
ATOM 1326 C CA . THR A 1 236 ? 121.506 119.553 134.880 1.00 29.23 236 THR A CA 1
ATOM 1327 C C . THR A 1 236 ? 121.972 120.666 133.948 1.00 29.00 236 THR A C 1
ATOM 1328 O O . THR A 1 236 ? 121.424 120.848 132.859 1.00 35.44 236 THR A O 1
ATOM 1332 N N . SER A 1 237 ? 122.988 121.413 134.381 1.00 25.28 237 SER A N 1
ATOM 1333 C CA . SER A 1 237 ? 123.552 122.478 133.561 1.00 35.13 237 SER A CA 1
ATOM 1334 C C . SER A 1 237 ? 124.630 121.997 132.596 1.00 31.96 237 SER A C 1
ATOM 1335 O O . SER A 1 237 ? 124.863 122.654 131.576 1.00 31.64 237 SER A O 1
ATOM 1338 N N . GLN A 1 238 ? 125.293 120.883 132.892 1.00 35.74 238 GLN A N 1
ATOM 1339 C CA . GLN A 1 238 ? 126.104 120.200 131.892 1.00 32.09 238 GLN A CA 1
ATOM 1340 C C . GLN A 1 238 ? 125.218 119.539 130.844 1.00 32.61 238 GLN A C 1
ATOM 1341 O O . GLN A 1 238 ? 124.270 118.823 131.180 1.00 33.57 238 GLN A O 1
ATOM 1347 N N . LEU A 1 239 ? 125.534 119.770 129.572 1.00 35.96 239 LEU A N 1
ATOM 1348 C CA . LEU A 1 239 ? 124.711 119.278 128.476 1.00 27.58 239 LEU A CA 1
ATOM 1349 C C . LEU A 1 239 ? 125.091 117.855 128.089 1.00 25.21 239 LEU A C 1
ATOM 1350 O O . LEU A 1 239 ? 126.258 117.459 128.140 1.00 34.29 239 LEU A O 1
ATOM 1355 N N . SER A 1 240 ? 124.084 117.095 127.677 1.00 23.00 240 SER A N 1
ATOM 1356 C CA . SER A 1 240 ? 124.200 115.745 127.156 1.00 26.55 240 SER A CA 1
ATOM 1357 C C . SER A 1 240 ? 123.515 115.664 125.800 1.00 35.02 240 SER A C 1
ATOM 1358 O O . SER A 1 240 ? 122.569 116.411 125.539 1.00 36.73 240 SER A O 1
ATOM 1361 N N . PRO A 1 241 ? 123.978 114.785 124.908 1.00 33.39 241 PRO A N 1
ATOM 1362 C CA . PRO A 1 241 ? 123.245 114.580 123.649 1.00 31.31 241 PRO A CA 1
ATOM 1363 C C . PRO A 1 241 ? 121.807 114.127 123.843 1.00 30.52 241 PRO A C 1
ATOM 1364 O O . PRO A 1 241 ? 120.984 114.327 122.943 1.00 31.78 241 PRO A O 1
ATOM 1368 N N . ALA A 1 242 ? 121.477 113.525 124.987 1.00 29.17 242 ALA A N 1
ATOM 1369 C CA . ALA A 1 242 ? 120.090 113.194 125.295 1.00 22.33 242 ALA A CA 1
ATOM 1370 C C . ALA A 1 242 ? 119.188 114.418 125.431 1.00 31.80 242 ALA A C 1
ATOM 1371 O O . ALA A 1 242 ? 117.963 114.267 125.414 1.00 33.24 242 ALA A O 1
ATOM 1373 N N . ASP A 1 243 ? 119.746 115.619 125.581 1.00 30.14 243 ASP A N 1
ATOM 1374 C CA . ASP A 1 243 ? 118.944 116.838 125.577 1.00 32.11 243 ASP A CA 1
ATOM 1375 C C . ASP A 1 243 ? 119.042 117.623 124.271 1.00 35.44 243 ASP A C 1
ATOM 1376 O O . ASP A 1 243 ? 118.604 118.776 124.224 1.00 35.71 243 ASP A O 1
ATOM 1381 N N . LEU A 1 244 ? 119.619 117.043 123.224 1.00 29.90 244 LEU A N 1
ATOM 1382 C CA . LEU A 1 244 ? 119.570 117.625 121.890 1.00 31.69 244 LEU A CA 1
ATOM 1383 C C . LEU A 1 244 ? 118.540 116.918 121.010 1.00 30.63 244 LEU A C 1
ATOM 1384 O O . LEU A 1 244 ? 118.024 115.847 121.336 1.00 30.06 244 LEU A O 1
ATOM 1389 N N . ILE A 1 245 ? 118.235 117.555 119.882 1.00 33.29 245 ILE A N 1
ATOM 1390 C CA . ILE A 1 245 ? 117.230 117.094 118.924 1.00 24.18 245 ILE A CA 1
ATOM 1391 C C . ILE A 1 245 ? 117.721 115.886 118.131 1.00 27.59 245 ILE A C 1
ATOM 1392 O O . ILE A 1 245 ? 118.782 115.954 117.495 1.00 35.84 245 ILE A O 1
ATOM 1397 N N . PRO A 1 246 ? 116.985 114.774 118.130 1.00 26.77 246 PRO A N 1
ATOM 1398 C CA . PRO A 1 246 ? 117.324 113.659 117.237 1.00 28.10 246 PRO A CA 1
ATOM 1399 C C . PRO A 1 246 ? 116.930 113.961 115.797 1.00 30.02 246 PRO A C 1
ATOM 1400 O O . PRO A 1 246 ? 115.856 114.508 115.538 1.00 38.72 246 PRO A O 1
ATOM 1404 N N . LEU A 1 247 ? 117.806 113.611 114.850 1.00 36.57 247 LEU A N 1
ATOM 1405 C CA . LEU A 1 247 ? 117.493 113.946 113.463 1.00 37.87 247 LEU A CA 1
ATOM 1406 C C . LEU A 1 247 ? 117.829 112.881 112.417 1.00 33.52 247 LEU A C 1
ATOM 1407 O O . LEU A 1 247 ? 116.988 112.579 111.567 1.00 43.39 247 LEU A O 1
ATOM 1412 N N . GLU A 1 248 ? 119.030 112.308 112.445 1.00 29.80 248 GLU A N 1
ATOM 1413 C CA . GLU A 1 248 ? 119.379 111.310 111.438 1.00 32.75 248 GLU A CA 1
ATOM 1414 C C . GLU A 1 248 ? 118.904 109.914 111.831 1.00 31.72 248 GLU A C 1
ATOM 1415 O O . GLU A 1 248 ? 118.761 109.589 113.012 1.00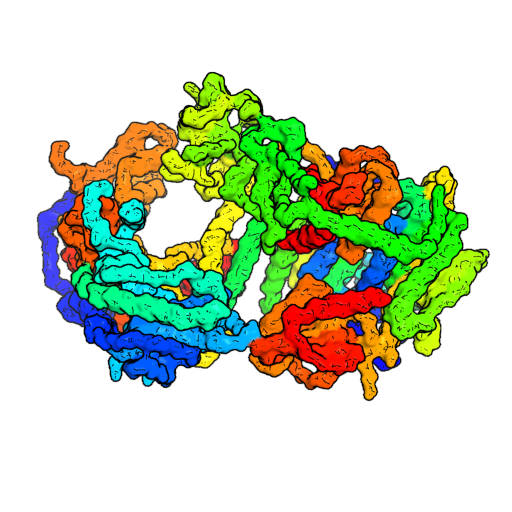 29.34 248 GLU A O 1
ATOM 1421 N N . VAL A 1 249 ? 118.667 109.088 110.814 1.00 37.47 249 VAL A N 1
ATOM 1422 C CA . VAL A 1 249 ? 117.916 107.839 110.948 1.00 43.46 249 VAL A CA 1
ATOM 1423 C C . VAL A 1 249 ? 118.798 106.686 111.420 1.00 38.98 249 VAL A C 1
ATOM 1424 O O . VAL A 1 249 ? 120.028 106.739 111.275 1.00 40.41 249 VAL A O 1
ATOM 1428 N N . PRO A 1 250 ? 118.212 105.631 111.992 1.00 48.71 250 PRO A N 1
ATOM 1429 C CA . PRO A 1 250 ? 118.977 104.424 112.335 1.00 47.93 250 PRO A CA 1
ATOM 1430 C C . PRO A 1 250 ? 119.659 103.789 111.130 1.00 49.48 250 PRO A C 1
ATOM 1431 O O . PRO A 1 250 ? 119.412 104.128 109.971 1.00 51.58 250 PRO A O 1
ATOM 1435 N N . THR A 1 251 ? 120.545 102.841 111.435 1.00 54.49 251 THR A N 1
ATOM 1436 C CA . THR A 1 251 ? 121.406 102.194 110.446 1.00 51.31 251 THR A CA 1
ATOM 1437 C C . THR A 1 251 ? 120.592 101.527 109.342 1.00 52.58 251 THR A C 1
ATOM 1438 O O . THR A 1 251 ? 120.350 100.320 109.377 1.00 48.90 251 THR A O 1
ATOM 1442 N N . ASP A 1 260 ? 116.061 103.333 100.301 1.00 49.37 260 ASP A N 1
ATOM 1443 C CA . ASP A 1 260 ? 116.322 104.767 100.223 1.00 54.77 260 ASP A CA 1
ATOM 1444 C C . ASP A 1 260 ? 117.806 105.026 99.991 1.00 51.77 260 ASP A C 1
ATOM 1445 O O . ASP A 1 260 ? 118.651 104.222 100.377 1.00 54.16 260 ASP A O 1
ATOM 1450 N N . TRP A 1 261 ? 118.118 106.156 99.355 1.00 54.38 261 TRP A N 1
ATOM 1451 C CA . TRP A 1 261 ? 119.512 106.562 99.220 1.00 58.48 261 TRP A CA 1
ATOM 1452 C C . TRP A 1 261 ? 120.046 107.117 100.536 1.00 51.14 261 TRP A C 1
ATOM 1453 O O . TRP A 1 261 ? 121.193 106.846 100.907 1.00 51.34 261 TRP A O 1
ATOM 1464 N N . GLN A 1 262 ? 119.216 107.875 101.250 1.00 43.27 262 GLN A N 1
ATOM 1465 C CA . GLN A 1 262 ? 119.463 108.316 102.624 1.00 49.75 262 GLN A CA 1
ATOM 1466 C C . GLN A 1 262 ? 120.853 108.938 102.807 1.00 49.03 262 GLN A C 1
ATOM 1467 O O . GLN A 1 262 ? 121.718 108.409 103.502 1.00 39.43 262 GLN A O 1
ATOM 1469 N N . GLU A 1 263 ? 121.054 110.076 102.141 1.00 41.81 263 GLU A N 1
ATOM 1470 C CA . GLU A 1 263 ? 122.233 110.922 102.364 1.00 36.60 263 GLU A CA 1
ATOM 1471 C C . GLU A 1 263 ? 121.721 112.341 102.610 1.00 36.52 263 GLU A C 1
ATOM 1472 O O . GLU A 1 263 ? 121.718 113.183 101.710 1.00 46.29 263 GLU A O 1
ATOM 1478 N N . GLN A 1 264 ? 121.291 112.592 103.843 1.00 27.84 264 GLN A N 1
ATOM 1479 C CA . GLN A 1 264 ? 120.332 113.653 104.124 1.00 29.74 264 GLN A CA 1
ATOM 1480 C C . GLN A 1 264 ? 120.906 115.036 103.840 1.00 24.18 264 GLN A C 1
ATOM 1481 O O . GLN A 1 264 ? 122.071 115.318 104.130 1.00 26.89 264 GLN A O 1
ATOM 1487 N N . LEU A 1 265 ? 120.074 115.898 103.263 1.00 28.76 265 LEU A N 1
ATOM 1488 C CA . LEU A 1 265 ? 120.363 117.317 103.097 1.00 31.34 265 LEU A CA 1
ATOM 1489 C C . LEU A 1 265 ? 119.495 118.130 104.048 1.00 32.04 265 LEU A C 1
ATOM 1490 O O . LEU A 1 265 ? 118.282 117.907 104.129 1.00 34.18 265 LEU A O 1
ATOM 1495 N N . VAL A 1 266 ? 120.114 119.061 104.767 1.00 29.86 266 VAL A N 1
ATOM 1496 C CA . VAL A 1 266 ? 119.404 120.038 105.585 1.00 28.40 266 VAL A CA 1
ATOM 1497 C C . VAL A 1 266 ? 119.742 121.432 105.075 1.00 25.51 266 VAL A C 1
ATOM 1498 O O . VAL A 1 266 ? 120.916 121.749 104.854 1.00 35.29 266 VAL A O 1
ATOM 1502 N N . VAL A 1 267 ? 118.717 122.264 104.900 1.00 17.51 267 VAL A N 1
ATOM 1503 C CA . VAL A 1 267 ? 118.887 123.648 104.477 1.00 24.00 267 VAL A CA 1
ATOM 1504 C C . VAL A 1 267 ? 118.309 124.566 105.547 1.00 23.26 267 VAL A C 1
ATOM 1505 O O . VAL A 1 267 ? 117.327 124.231 106.217 1.00 30.23 267 VAL A O 1
ATOM 1509 N N . GLY A 1 268 ? 118.932 125.727 105.712 1.00 18.03 268 GLY A N 1
ATOM 1510 C CA . GLY A 1 268 ? 118.440 126.712 106.646 1.00 18.70 268 GLY A CA 1
ATOM 1511 C C . GLY A 1 2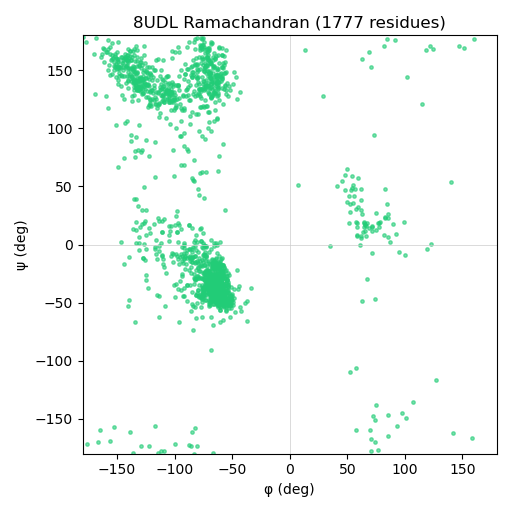68 ? 118.904 128.103 106.279 1.00 16.70 268 GLY A C 1
ATOM 1512 O O . GLY A 1 268 ? 119.446 128.334 105.198 1.00 30.15 268 GLY A O 1
ATOM 1513 N N . HIS A 1 269 ? 118.680 129.033 107.203 1.00 2.45 269 HIS A N 1
ATOM 1514 C CA . HIS A 1 269 ? 119.242 130.376 107.132 1.00 14.90 269 HIS A CA 1
ATOM 1515 C C . HIS A 1 269 ? 120.058 130.619 108.396 1.00 28.78 269 HIS A C 1
ATOM 1516 O O . HIS A 1 269 ? 119.513 130.563 109.503 1.00 33.91 269 HIS A O 1
ATOM 1523 N N . ASN A 1 270 ? 121.361 130.880 108.230 1.00 23.97 270 ASN A N 1
ATOM 1524 C CA . ASN A 1 270 ? 122.352 130.709 109.302 1.00 14.94 270 ASN A CA 1
ATOM 1525 C C . ASN A 1 270 ? 122.312 129.283 109.854 1.00 22.99 270 ASN A C 1
ATOM 1526 O O . ASN A 1 270 ? 122.363 129.058 111.064 1.00 28.57 270 ASN A O 1
ATOM 1531 N N . VAL A 1 271 ? 122.190 128.314 108.945 1.00 21.78 271 VAL A N 1
ATOM 1532 C CA . VAL A 1 271 ? 121.920 126.917 109.287 1.00 30.00 271 VAL A CA 1
ATOM 1533 C C . VAL A 1 271 ? 122.888 126.323 110.312 1.00 26.40 271 VAL A C 1
ATOM 1534 O O . VAL A 1 271 ? 122.531 125.373 111.013 1.00 24.33 271 VAL A O 1
ATOM 1538 N N . SER A 1 272 ? 124.117 126.838 110.410 1.00 27.26 272 SER A N 1
ATOM 1539 C CA . SER A 1 272 ? 125.079 126.270 111.361 1.00 22.94 272 SER A CA 1
ATOM 1540 C C . SER A 1 272 ? 124.633 126.386 112.819 1.00 23.95 272 SER A C 1
ATOM 1541 O O . SER A 1 272 ? 124.900 125.480 113.624 1.00 28.22 272 SER A O 1
ATOM 1544 N N . PHE A 1 273 ? 123.888 127.437 113.164 1.00 25.21 273 PHE A N 1
ATOM 1545 C CA . PHE A 1 273 ? 123.290 127.505 114.494 1.00 24.87 273 PHE A CA 1
ATOM 1546 C C . PHE A 1 273 ? 122.289 126.378 114.718 1.00 19.99 273 PHE A C 1
ATOM 1547 O O . PHE A 1 273 ? 122.250 125.784 115.801 1.00 30.55 273 PHE A O 1
ATOM 1555 N N . ASP A 1 274 ? 121.470 126.068 113.714 1.00 19.62 274 ASP A N 1
ATOM 1556 C CA . ASP A 1 274 ? 120.549 124.943 113.848 1.00 33.11 274 ASP A CA 1
ATOM 1557 C C . ASP A 1 274 ? 121.290 123.610 113.895 1.00 35.37 274 ASP A C 1
ATOM 1558 O O . ASP A 1 274 ? 120.870 122.684 114.598 1.00 35.65 274 ASP A O 1
ATOM 1563 N N . ARG A 1 275 ? 122.381 123.489 113.135 1.00 39.13 275 ARG A N 1
ATOM 1564 C CA . ARG A 1 275 ? 123.219 122.294 113.187 1.00 34.87 275 ARG A CA 1
ATOM 1565 C C . ARG A 1 275 ? 123.760 122.051 114.588 1.00 32.23 275 ARG A C 1
ATOM 1566 O O . ARG A 1 275 ? 123.853 120.903 115.036 1.00 33.76 275 ARG A O 1
ATOM 1574 N N . ALA A 1 276 ? 124.111 123.124 115.296 1.00 28.27 276 ALA A N 1
ATOM 1575 C CA . ALA A 1 276 ? 124.709 122.981 116.621 1.00 35.97 276 ALA A CA 1
ATOM 1576 C C . ALA A 1 276 ? 123.805 122.273 117.629 1.00 29.95 276 ALA A C 1
ATOM 1577 O O . ALA A 1 276 ? 124.301 121.807 118.659 1.00 35.26 276 ALA A O 1
ATOM 1579 N N . HIS A 1 277 ? 122.503 122.181 117.373 1.00 26.80 277 HIS A N 1
ATOM 1580 C CA . HIS A 1 277 ? 121.568 121.573 118.311 1.00 26.11 277 HIS A CA 1
ATOM 1581 C C . HIS A 1 277 ? 121.216 120.117 118.005 1.00 26.47 277 HIS A C 1
ATOM 1582 O O . HIS A 1 277 ? 120.283 119.586 118.613 1.00 28.41 277 HIS A O 1
ATOM 1589 N N . ILE A 1 278 ? 121.919 119.459 117.087 1.00 24.01 278 ILE A N 1
ATOM 1590 C CA . ILE A 1 278 ? 121.564 118.109 116.652 1.00 27.78 278 ILE A CA 1
ATOM 1591 C C . ILE A 1 278 ? 122.425 117.097 117.401 1.00 27.01 278 ILE A C 1
ATOM 1592 O O . ILE A 1 278 ? 123.658 117.186 117.378 1.00 30.81 278 ILE A O 1
ATOM 1597 N N . ARG A 1 279 ? 121.775 116.131 118.062 1.00 25.38 279 ARG A N 1
ATOM 1598 C CA . ARG A 1 279 ? 122.494 115.245 118.978 1.00 33.46 279 ARG A CA 1
ATOM 1599 C C . ARG A 1 279 ? 123.520 114.382 118.246 1.00 29.01 279 ARG A C 1
ATOM 1600 O O . ARG A 1 279 ? 124.673 114.277 118.678 1.00 34.52 279 ARG A O 1
ATOM 1608 N N . GLU A 1 280 ? 123.120 113.752 117.138 1.00 25.28 280 GLU A N 1
ATOM 1609 C CA . GLU A 1 280 ? 123.998 112.811 116.453 1.00 27.36 280 GLU A CA 1
ATOM 1610 C C . GLU A 1 280 ? 125.225 113.489 115.859 1.00 34.64 280 GLU A C 1
ATOM 1611 O O . GLU A 1 280 ? 126.210 112.809 115.554 1.00 34.83 280 GLU A O 1
ATOM 1617 N N . GLN A 1 281 ? 125.182 114.810 115.688 1.00 27.78 281 GLN A N 1
ATOM 1618 C CA . GLN A 1 281 ? 126.288 115.546 115.094 1.00 22.67 281 GLN A CA 1
ATOM 1619 C C . GLN A 1 281 ? 127.539 115.544 115.967 1.00 26.10 281 GLN A C 1
ATOM 1620 O O . GLN A 1 281 ? 128.622 115.872 115.472 1.00 33.97 281 GLN A O 1
ATOM 1626 N N . TYR A 1 282 ? 127.418 115.199 117.247 1.00 26.32 282 TYR A N 1
ATOM 1627 C CA . TYR A 1 282 ? 128.556 115.196 118.158 1.00 22.64 282 TYR A CA 1
ATOM 1628 C C . TYR A 1 282 ? 129.299 113.864 118.242 1.00 26.01 282 TYR A C 1
ATOM 1629 O O . TYR A 1 282 ? 130.372 113.822 118.851 1.00 34.74 282 TYR A O 1
ATOM 1638 N N . LEU A 1 283 ? 128.767 112.781 117.675 1.00 29.18 283 LEU A N 1
ATOM 1639 C CA . LEU A 1 283 ? 129.486 111.510 117.693 1.00 27.58 283 LEU A CA 1
ATOM 1640 C C . LEU A 1 283 ? 130.838 111.641 116.998 1.00 34.18 283 LEU A C 1
ATOM 1641 O O . LEU A 1 283 ? 131.003 112.410 116.047 1.00 40.35 283 LEU A O 1
ATOM 1646 N N . ILE A 1 284 ? 131.816 110.875 117.490 1.00 28.12 284 ILE A N 1
ATOM 1647 C CA . ILE A 1 284 ? 133.191 111.023 117.017 1.00 30.45 284 ILE A CA 1
ATOM 1648 C C . ILE A 1 284 ? 133.350 110.484 115.598 1.00 32.03 284 ILE A C 1
ATOM 1649 O O . ILE A 1 284 ? 134.103 111.044 114.793 1.00 36.69 284 ILE A O 1
ATOM 1654 N N . GLN A 1 285 ? 132.638 109.415 115.255 1.00 28.61 285 GLN A N 1
ATOM 1655 C CA . GLN A 1 285 ? 132.651 108.988 113.865 1.00 22.20 285 GLN A CA 1
ATOM 1656 C C . GLN A 1 285 ? 131.840 109.953 113.003 1.00 27.41 285 GLN A C 1
ATOM 1657 O O . GLN A 1 285 ? 131.005 110.719 113.490 1.00 34.14 285 GLN A O 1
ATOM 1663 N N . GLY A 1 286 ? 132.099 109.906 111.701 1.00 26.35 286 GLY A N 1
ATOM 1664 C CA . GLY A 1 286 ? 131.404 110.749 110.752 1.00 31.20 286 GLY A CA 1
ATOM 1665 C C . GLY A 1 286 ? 129.923 110.442 110.610 1.00 34.73 286 GLY A C 1
ATOM 1666 O O . GLY A 1 286 ? 129.354 109.555 111.248 1.00 31.82 286 GLY A O 1
ATOM 1667 N N . SER A 1 287 ? 129.291 111.218 109.732 1.00 29.83 287 SER A N 1
ATOM 1668 C CA . SER A 1 287 ? 127.888 111.056 109.388 1.00 29.03 287 SER A CA 1
ATOM 1669 C C . SER A 1 287 ? 127.715 111.417 107.920 1.00 33.23 287 SER A C 1
ATOM 1670 O O . SER A 1 287 ? 128.513 112.162 107.348 1.00 37.63 287 SER A O 1
ATOM 1673 N N . ARG A 1 288 ? 126.659 110.873 107.313 1.00 30.36 288 ARG A N 1
ATOM 1674 C CA . ARG A 1 288 ? 126.320 111.238 105.941 1.00 31.06 288 ARG A CA 1
ATOM 1675 C C . ARG A 1 288 ? 125.822 112.676 105.815 1.00 29.08 288 ARG A C 1
ATOM 1676 O O . ARG A 1 288 ? 125.961 113.278 104.745 1.00 29.97 288 ARG A O 1
ATOM 1684 N N . MET A 1 289 ? 125.252 113.240 106.879 1.00 34.72 289 MET A N 1
ATOM 1685 C CA . MET A 1 289 ? 124.491 114.482 106.775 1.00 31.75 289 MET A CA 1
ATOM 1686 C C . MET A 1 289 ? 125.359 115.640 106.285 1.00 21.38 289 MET A C 1
ATOM 1687 O O . MET A 1 289 ? 126.544 115.739 106.608 1.00 29.94 289 MET A O 1
ATOM 1692 N N . ARG A 1 290 ? 124.744 116.530 105.501 1.00 20.37 290 ARG A N 1
ATOM 1693 C CA . ARG A 1 290 ? 125.393 117.738 105.002 1.00 24.61 290 ARG A CA 1
ATOM 1694 C C . ARG A 1 290 ? 124.401 118.897 105.010 1.00 19.09 290 ARG A C 1
ATOM 1695 O O . ARG A 1 290 ? 123.184 118.702 105.016 1.00 30.01 290 ARG A O 1
ATOM 1703 N N . PHE A 1 291 ? 124.942 120.117 105.011 1.00 20.80 291 PHE A N 1
ATOM 1704 C CA . PHE A 1 291 ? 124.175 121.329 105.274 1.00 22.71 291 PHE A CA 1
ATOM 1705 C C . PHE A 1 291 ? 124.420 122.393 104.211 1.00 19.94 291 PHE A C 1
ATOM 1706 O O . PHE A 1 291 ? 125.543 122.557 103.728 1.00 34.46 291 PHE A O 1
ATOM 1714 N N . LEU A 1 292 ? 123.357 123.114 103.856 1.00 25.73 292 LEU A N 1
ATOM 1715 C CA . LEU A 1 292 ? 123.381 124.157 102.838 1.00 28.58 292 LEU A CA 1
ATOM 1716 C C . LEU A 1 292 ? 122.729 125.413 103.404 1.00 24.27 292 LEU A C 1
ATOM 1717 O O . LEU A 1 292 ? 121.683 125.332 104.053 1.00 33.92 292 LEU A O 1
ATOM 1722 N N . ASP A 1 293 ? 123.342 126.573 103.165 1.00 22.74 293 ASP A N 1
ATOM 1723 C CA . ASP A 1 293 ? 122.962 127.806 103.850 1.00 31.46 293 ASP A CA 1
ATOM 1724 C C . ASP A 1 293 ? 122.529 128.863 102.840 1.00 31.93 293 ASP A C 1
ATOM 1725 O O . ASP A 1 293 ? 123.317 129.272 101.982 1.00 37.60 293 ASP A O 1
ATOM 1730 N N . THR A 1 294 ? 121.270 129.296 102.959 1.00 34.36 294 THR A N 1
ATOM 1731 C CA . THR A 1 294 ? 120.715 130.361 102.124 1.00 33.59 294 THR A CA 1
ATOM 1732 C C . THR A 1 294 ? 121.520 131.656 102.208 1.00 26.20 294 THR A C 1
ATOM 1733 O O . THR A 1 294 ? 121.664 132.372 101.210 1.00 33.39 294 THR A O 1
ATOM 1737 N N . MET A 1 295 ? 122.068 131.966 103.383 1.00 28.40 295 MET A N 1
ATOM 1738 C CA . MET A 1 295 ? 122.857 133.186 103.530 1.00 29.25 295 MET A CA 1
ATOM 1739 C C . MET A 1 295 ? 124.142 133.132 102.710 1.00 35.88 295 MET A C 1
ATOM 1740 O O . MET A 1 295 ? 124.562 134.143 102.135 1.00 34.12 295 MET A O 1
ATOM 1745 N N . SER A 1 296 ? 124.761 131.958 102.607 1.00 35.09 296 SER A N 1
ATOM 1746 C CA . SER A 1 296 ? 125.993 131.851 101.832 1.00 37.56 296 SER A CA 1
ATOM 1747 C C . SER A 1 296 ? 125.723 131.939 100.332 1.00 35.61 296 SER A C 1
ATOM 1748 O O . SER A 1 296 ? 126.504 132.549 99.588 1.00 39.36 296 SER A O 1
ATOM 1751 N N . MET A 1 297 ? 124.606 131.372 99.874 1.00 34.03 297 MET A N 1
ATOM 1752 C CA . MET A 1 297 ? 124.222 131.538 98.477 1.00 32.63 297 MET A CA 1
ATOM 1753 C C . MET A 1 297 ? 123.817 132.970 98.153 1.00 30.16 297 MET A C 1
ATOM 1754 O O . MET A 1 297 ? 124.066 133.436 97.036 1.00 33.71 297 MET A O 1
ATOM 1759 N N . HIS A 1 298 ? 123.193 133.684 99.093 1.00 28.75 298 HIS A N 1
ATOM 1760 C CA . HIS A 1 298 ? 123.048 135.126 98.917 1.00 29.76 298 HIS A CA 1
ATOM 1761 C C . HIS A 1 298 ? 124.395 135.831 98.811 1.00 33.07 298 HIS A C 1
ATOM 1762 O O . HIS A 1 298 ? 124.567 136.727 97.981 1.00 32.89 298 HIS A O 1
ATOM 1769 N N . MET A 1 299 ? 125.356 135.464 99.656 1.00 31.31 299 MET A N 1
ATOM 1770 C CA . MET A 1 299 ? 126.655 136.124 99.582 1.00 25.84 299 MET A CA 1
ATOM 1771 C C . MET A 1 299 ? 127.355 135.877 98.253 1.00 30.79 299 MET A C 1
ATOM 1772 O O . MET A 1 299 ? 128.051 136.764 97.748 1.00 32.11 299 MET A O 1
ATOM 1777 N N . ALA A 1 300 ? 127.185 134.693 97.665 1.00 33.52 300 ALA A N 1
ATOM 1778 C CA . ALA A 1 300 ? 127.740 134.464 96.334 1.00 31.90 300 ALA A CA 1
ATOM 1779 C C . ALA A 1 300 ? 127.028 135.295 95.266 1.00 40.07 300 ALA A C 1
ATOM 1780 O O . ALA A 1 300 ? 127.678 135.958 94.450 1.00 41.11 300 ALA A O 1
ATOM 1782 N N . ILE A 1 301 ? 125.697 135.271 95.251 1.00 37.46 301 ILE A N 1
ATOM 1783 C CA . ILE A 1 301 ? 124.900 136.056 94.310 1.00 27.50 301 ILE A CA 1
ATOM 1784 C C . ILE A 1 301 ? 124.477 137.379 94.944 1.00 39.72 301 ILE A C 1
ATOM 1785 O O . ILE A 1 301 ? 123.563 137.405 95.771 1.00 43.27 301 ILE A O 1
ATOM 1790 N N . SER A 1 302 ? 125.093 138.483 94.519 1.00 34.03 302 SER A N 1
ATOM 1791 C CA . SER A 1 302 ? 124.700 139.845 94.891 1.00 31.36 302 SER A CA 1
ATOM 1792 C C . SER A 1 302 ? 124.997 140.224 96.340 1.00 36.43 302 SER A C 1
ATOM 1793 O O . SER A 1 302 ? 124.436 141.211 96.832 1.00 44.37 302 SER A O 1
ATOM 1796 N N . GLY A 1 303 ? 125.839 139.473 97.048 1.00 37.19 303 GLY A N 1
ATOM 1797 C CA . GLY A 1 303 ? 126.403 139.979 98.290 1.00 29.70 303 GLY A CA 1
ATOM 1798 C C . GLY A 1 303 ? 127.130 141.299 98.103 1.00 37.15 303 GLY A C 1
ATOM 1799 O O . GLY A 1 303 ? 127.716 141.573 97.055 1.00 38.50 303 GLY A O 1
ATOM 1800 N N . LEU A 1 304 ? 127.081 142.134 99.144 1.00 41.61 304 LEU A N 1
ATOM 1801 C CA . LEU A 1 304 ? 127.596 143.500 99.115 1.00 38.39 304 LEU A CA 1
ATOM 1802 C C . LEU A 1 304 ? 128.900 143.644 99.889 1.00 39.41 304 LEU A C 1
ATOM 1803 O O . LEU A 1 304 ? 129.102 142.992 100.918 1.00 37.75 304 LEU A O 1
ATOM 1808 N N . SER A 1 305 ? 129.781 144.504 99.378 1.00 41.72 305 SER A N 1
ATOM 1809 C CA . SER A 1 305 ? 130.946 144.956 100.130 1.00 40.72 305 SER A CA 1
ATOM 1810 C C . SER A 1 305 ? 130.532 145.607 101.449 1.00 42.72 305 SER A C 1
ATOM 1811 O O . SER A 1 305 ? 129.424 146.132 101.590 1.00 49.91 305 SER A O 1
ATOM 1814 N N . SER A 1 306 ? 131.448 145.568 102.422 1.00 34.68 306 SER A N 1
ATOM 1815 C CA . SER A 1 306 ? 131.215 146.212 103.714 1.00 38.22 306 SER A CA 1
ATOM 1816 C C . SER A 1 306 ? 130.988 147.718 103.594 1.00 37.14 306 SER A C 1
ATOM 1817 O O . SER A 1 306 ? 130.195 148.290 104.348 1.00 40.77 306 SER A O 1
ATOM 1820 N N . PHE A 1 307 ? 131.675 148.381 102.663 1.00 27.44 307 PHE A N 1
ATOM 1821 C CA . PHE A 1 307 ? 131.403 149.796 102.425 1.00 28.61 307 PHE A CA 1
ATOM 1822 C C . PHE A 1 307 ? 130.075 149.983 101.697 1.00 40.52 307 PHE A C 1
ATOM 1823 O O . PHE A 1 307 ? 129.294 150.894 102.021 1.00 43.01 307 PHE A O 1
ATOM 1831 N N . GLN A 1 308 ? 129.813 149.136 100.700 1.00 40.66 308 GLN A N 1
ATOM 1832 C CA . GLN A 1 308 ? 128.515 149.141 100.042 1.00 39.63 308 GLN A CA 1
ATOM 1833 C C . GLN A 1 308 ? 127.386 148.919 101.037 1.00 36.46 308 GLN A C 1
ATOM 1834 O O . GLN A 1 308 ? 126.284 149.428 100.838 1.00 36.92 308 GLN A O 1
ATOM 1840 N N . ARG A 1 309 ? 127.638 148.159 102.105 1.00 41.50 309 ARG A N 1
ATOM 1841 C CA . ARG A 1 309 ? 126.632 147.960 103.145 1.00 36.63 309 ARG A CA 1
ATOM 1842 C C . ARG A 1 309 ? 126.213 149.280 103.782 1.00 33.55 309 ARG A C 1
ATOM 1843 O O . ARG A 1 309 ? 125.018 149.568 103.920 1.00 37.13 309 ARG A O 1
ATOM 1851 N N . SER A 1 310 ? 127.188 150.089 104.200 1.00 35.86 310 SER A N 1
ATOM 1852 C CA . SER A 1 310 ? 126.862 151.352 104.851 1.00 33.06 310 SER A CA 1
ATOM 1853 C C . SER A 1 310 ? 126.251 152.345 103.870 1.00 30.63 310 SER A C 1
ATOM 1854 O O . SER A 1 310 ? 125.325 153.085 104.226 1.00 32.43 310 SER A O 1
ATOM 1857 N N . LEU A 1 311 ? 126.712 152.339 102.617 1.00 31.00 311 LEU A N 1
ATOM 1858 C CA . LEU A 1 311 ? 126.040 153.142 101.595 1.00 21.25 311 LEU A CA 1
ATOM 1859 C C . LEU A 1 311 ? 124.589 152.708 101.406 1.00 22.03 311 LEU A C 1
ATOM 1860 O O . LEU A 1 311 ? 123.688 153.549 101.301 1.00 35.17 311 LEU A O 1
ATOM 1865 N N . TRP A 1 312 ? 124.347 151.400 101.359 1.00 28.32 312 TRP A N 1
ATOM 1866 C CA . TRP A 1 312 ? 123.016 150.865 101.100 1.00 28.76 312 TRP A CA 1
ATOM 1867 C C . TRP A 1 312 ? 122.069 151.164 102.253 1.00 26.20 312 TRP A C 1
ATOM 1868 O O . TRP A 1 312 ? 120.875 151.403 102.040 1.00 28.57 312 TRP A O 1
ATOM 1879 N N . ILE A 1 313 ? 122.580 151.128 103.483 1.00 23.22 313 ILE A N 1
ATOM 1880 C CA . ILE A 1 313 ? 121.775 151.508 104.638 1.00 23.78 313 ILE A CA 1
ATOM 1881 C C . ILE A 1 313 ? 121.487 153.006 104.639 1.00 22.73 313 ILE A C 1
ATOM 1882 O O . ILE A 1 313 ? 120.366 153.430 104.943 1.00 31.69 313 ILE A O 1
ATOM 1887 N N . ALA A 1 314 ? 122.477 153.832 104.289 1.00 29.31 314 ALA A N 1
ATOM 1888 C CA . ALA A 1 314 ? 122.233 155.270 104.208 1.00 28.78 314 ALA A CA 1
ATOM 1889 C C . ALA A 1 314 ? 121.222 155.626 103.125 1.00 25.99 314 ALA A C 1
ATOM 1890 O O . ALA A 1 314 ? 120.460 156.585 103.282 1.00 30.03 314 ALA A O 1
ATOM 1892 N N . ALA A 1 315 ? 121.188 154.870 102.030 1.00 28.95 315 ALA A N 1
ATOM 1893 C CA . ALA A 1 315 ? 120.173 155.082 101.004 1.00 26.30 315 ALA A CA 1
ATOM 1894 C C . ALA A 1 315 ? 118.789 154.584 101.403 1.00 26.45 315 ALA A C 1
ATOM 1895 O O . ALA A 1 315 ? 117.854 154.724 100.607 1.00 26.94 315 ALA A O 1
ATOM 1897 N N . LYS A 1 316 ? 118.626 154.017 102.590 1.00 27.26 316 LYS A N 1
ATOM 1898 C CA . LYS A 1 316 ? 117.325 153.529 103.027 1.00 28.19 316 LYS A CA 1
ATOM 1899 C C . LYS A 1 316 ? 117.084 154.011 104.454 1.00 31.98 316 LYS A C 1
ATOM 1900 O O . LYS A 1 316 ? 116.601 155.122 104.671 1.00 25.36 316 LYS A O 1
ATOM 1906 N N . ILE A 1 342 ? 128.790 156.176 94.606 1.00 49.84 342 ILE A N 1
ATOM 1907 C CA . ILE A 1 342 ? 129.006 157.612 94.499 1.00 50.25 342 ILE A CA 1
ATOM 1908 C C . ILE A 1 342 ? 128.068 158.232 93.470 1.00 51.94 342 ILE A C 1
ATOM 1909 O O . ILE A 1 342 ? 127.357 159.187 93.774 1.00 51.33 342 ILE A O 1
ATOM 1914 N N . SER A 1 343 ? 128.055 157.689 92.253 1.00 51.70 343 SER A N 1
ATOM 1915 C CA . SER A 1 343 ? 127.314 158.336 91.177 1.00 47.92 343 SER A CA 1
ATOM 1916 C C . SER A 1 343 ? 126.657 157.345 90.223 1.00 54.07 343 SER A C 1
ATOM 1917 O O . SER A 1 343 ? 125.755 157.723 89.468 1.00 53.40 343 SER A O 1
ATOM 1920 N N . SER A 1 344 ? 127.086 156.082 90.238 1.00 50.70 344 SER A N 1
ATOM 1921 C CA . SER A 1 344 ? 126.374 155.067 89.467 1.00 50.71 344 SER A CA 1
ATOM 1922 C C . SER A 1 344 ? 124.995 154.802 90.059 1.00 52.53 344 SER A C 1
ATOM 1923 O O . SER A 1 344 ? 123.968 155.034 89.410 1.00 54.16 344 SER A O 1
ATOM 1926 N N . TRP A 1 345 ? 124.959 154.320 91.299 1.00 37.95 345 TRP A N 1
ATOM 1927 C CA . TRP A 1 345 ? 123.756 153.978 92.053 1.00 37.45 345 TRP A CA 1
ATOM 1928 C C . TRP A 1 345 ? 122.870 152.934 91.377 1.00 40.36 345 TRP A C 1
ATOM 1929 O O . TRP A 1 345 ? 121.752 152.689 91.845 1.00 44.97 345 TRP A O 1
ATOM 1940 N N . ASP A 1 346 ? 123.324 152.308 90.292 1.00 40.54 346 ASP A N 1
ATOM 1941 C CA . ASP A 1 346 ? 122.506 151.300 89.629 1.00 39.26 346 ASP A CA 1
ATOM 1942 C C . ASP A 1 346 ? 122.520 149.957 90.349 1.00 37.88 346 ASP A C 1
ATOM 1943 O O . ASP A 1 346 ? 121.596 149.159 90.169 1.00 42.72 346 ASP A O 1
ATOM 1948 N N . TRP A 1 347 ? 123.548 149.694 91.154 1.00 34.55 347 TRP A N 1
ATOM 1949 C CA . TRP A 1 347 ? 123.701 148.418 91.844 1.00 34.07 347 TRP A CA 1
ATOM 1950 C C . TRP A 1 347 ? 122.702 148.209 92.979 1.00 36.01 347 TRP A C 1
ATOM 1951 O O . TRP A 1 347 ? 122.456 147.061 93.360 1.00 38.64 347 TRP A O 1
ATOM 1962 N N . LEU A 1 348 ? 122.123 149.279 93.528 1.00 29.10 348 LEU A N 1
ATOM 1963 C CA . LEU A 1 348 ? 121.302 149.152 94.730 1.00 29.38 348 LEU A CA 1
ATOM 1964 C C . LEU A 1 348 ? 120.037 148.329 94.505 1.00 33.34 348 LEU A C 1
ATOM 1965 O O . LEU A 1 348 ? 119.546 147.694 95.443 1.00 40.50 348 LEU A O 1
ATOM 1970 N N . ASP A 1 349 ? 119.491 148.326 93.291 1.00 34.63 349 ASP A N 1
ATOM 1971 C CA . ASP A 1 349 ? 118.238 147.620 93.045 1.00 30.36 349 ASP A CA 1
ATOM 1972 C C . ASP A 1 349 ? 118.398 146.107 92.973 1.00 31.02 349 ASP A C 1
ATOM 1973 O O . ASP A 1 349 ? 117.394 145.391 93.039 1.00 33.77 349 ASP A O 1
ATOM 1978 N N . ILE A 1 350 ? 119.621 145.603 92.831 1.00 34.21 350 ILE A N 1
ATOM 1979 C CA . ILE A 1 350 ? 119.866 144.183 92.617 1.00 28.88 350 ILE A CA 1
ATOM 1980 C C . ILE A 1 350 ? 120.528 143.526 93.825 1.00 32.04 350 ILE A C 1
ATOM 1981 O O . ILE A 1 350 ? 120.971 142.378 93.733 1.00 36.30 350 ILE A O 1
ATOM 1986 N N . SER A 1 351 ? 120.598 144.220 94.962 1.00 32.37 351 SER A N 1
ATOM 1987 C CA . SER A 1 351 ? 121.432 143.812 96.085 1.00 37.71 351 SER A CA 1
ATOM 1988 C C . SER A 1 351 ? 120.712 144.094 97.398 1.00 36.36 351 SER A C 1
ATOM 1989 O O . SER A 1 351 ? 119.747 144.859 97.446 1.00 40.09 351 SER A O 1
ATOM 1992 N N . SER A 1 352 ? 121.193 143.464 98.472 1.00 32.92 352 SER A N 1
ATOM 1993 C CA . SER A 1 352 ? 120.639 143.696 99.801 1.00 32.07 352 SER A CA 1
ATOM 1994 C C . SER A 1 352 ? 121.622 143.221 100.865 1.00 26.51 352 SER A C 1
ATOM 1995 O O . SER A 1 352 ? 122.616 142.554 100.573 1.00 35.67 352 SER A O 1
ATOM 1998 N N . VAL A 1 353 ? 121.324 143.592 102.112 1.00 26.97 353 VAL A N 1
ATOM 1999 C CA . VAL A 1 353 ? 121.901 143.009 103.324 1.00 21.50 353 VAL A CA 1
ATOM 2000 C C . VAL A 1 353 ? 121.453 141.567 103.537 1.00 20.40 353 VAL A C 1
ATOM 2001 O O . VAL A 1 353 ? 120.613 141.045 102.797 1.00 29.40 353 VAL A O 1
ATOM 2005 N N . ASN A 1 354 ? 122.021 140.918 104.557 1.00 22.46 354 ASN A N 1
ATOM 2006 C CA . ASN A 1 354 ? 121.947 139.475 104.759 1.00 20.37 354 ASN A CA 1
ATOM 2007 C C . ASN A 1 354 ? 120.742 139.015 105.572 1.00 18.24 354 ASN A C 1
ATOM 2008 O O . ASN A 1 354 ? 120.495 137.807 105.640 1.00 32.57 354 ASN A O 1
ATOM 2013 N N . SER A 1 355 ? 120.009 139.920 106.215 1.00 26.12 355 SER A N 1
ATOM 2014 C CA . SER A 1 355 ? 118.883 139.498 107.037 1.00 26.98 355 SER A CA 1
ATOM 2015 C C . SER A 1 355 ? 117.813 138.811 106.191 1.00 28.64 355 SER A C 1
ATOM 2016 O O . SER A 1 355 ? 117.642 139.099 105.004 1.00 28.69 355 SER A O 1
ATOM 2019 N N . LEU A 1 356 ? 117.098 137.878 106.825 1.00 22.71 356 LEU A N 1
ATOM 2020 C CA . LEU A 1 356 ? 116.122 137.052 106.118 1.00 32.46 356 LEU A CA 1
ATOM 2021 C C . LEU A 1 356 ? 115.030 137.885 105.449 1.00 30.25 356 LEU A C 1
ATOM 2022 O O . LEU A 1 356 ? 114.588 137.563 104.340 1.00 30.74 356 LEU A O 1
ATOM 2027 N N . ALA A 1 357 ? 114.582 138.956 106.108 1.00 27.44 357 ALA A N 1
ATOM 2028 C CA . ALA A 1 357 ? 113.517 139.788 105.552 1.00 27.84 357 ALA A CA 1
ATOM 2029 C C . ALA A 1 357 ? 113.920 140.440 104.234 1.00 26.26 357 ALA A C 1
ATOM 2030 O O . ALA A 1 357 ? 113.176 140.380 103.248 1.00 33.36 357 ALA A O 1
ATOM 2032 N N . GLU A 1 358 ? 115.103 141.053 104.186 1.00 22.09 358 GLU A N 1
ATOM 2033 C CA . GLU A 1 358 ? 115.546 141.692 102.950 1.00 26.11 358 GLU A CA 1
ATOM 2034 C C . GLU A 1 358 ? 115.858 140.684 101.851 1.00 27.26 358 GLU A C 1
ATOM 2035 O O . GLU A 1 358 ? 115.637 140.971 100.666 1.00 30.06 358 GLU A O 1
ATOM 2041 N N . VAL A 1 359 ? 116.312 139.486 102.219 1.00 33.96 359 VAL A N 1
ATOM 2042 C CA . VAL A 1 359 ? 116.566 138.452 101.222 1.00 31.54 359 VAL A CA 1
ATOM 2043 C C . VAL A 1 359 ? 115.261 137.940 100.622 1.00 26.90 359 VAL A C 1
ATOM 2044 O O . VAL A 1 359 ? 115.155 137.756 99.401 1.00 32.67 359 VAL A O 1
ATOM 2048 N N . HIS A 1 360 ? 114.239 137.729 101.455 1.00 26.88 360 HIS A N 1
ATOM 2049 C CA . HIS A 1 360 ? 112.927 137.387 100.917 1.00 19.57 360 HIS A CA 1
ATOM 2050 C C . HIS A 1 360 ? 112.390 138.507 100.037 1.00 25.72 360 HIS A C 1
ATOM 2051 O O . HIS A 1 360 ? 111.800 138.249 98.982 1.00 25.03 360 HIS A O 1
ATOM 2058 N N . ARG A 1 361 ? 112.575 139.758 100.464 1.00 24.65 361 ARG A N 1
ATOM 2059 C CA . ARG A 1 361 ? 112.063 140.889 99.697 1.00 18.30 361 ARG A CA 1
ATOM 2060 C C . ARG A 1 361 ? 112.682 140.948 98.307 1.00 30.97 361 ARG A C 1
ATOM 2061 O O . ARG A 1 361 ? 111.975 141.154 97.314 1.00 34.91 361 ARG A O 1
ATOM 2069 N N . LEU A 1 362 ? 114.001 140.762 98.214 1.00 34.00 362 LEU A N 1
ATOM 2070 C CA . LEU A 1 362 ? 114.659 140.778 96.910 1.00 22.36 362 LEU A CA 1
ATOM 2071 C C . LEU A 1 362 ? 114.287 139.568 96.055 1.00 28.59 362 LEU A C 1
ATOM 2072 O O . LEU A 1 362 ? 113.892 139.723 94.895 1.00 37.63 362 LEU A O 1
ATOM 2077 N N . TYR A 1 363 ? 114.416 138.352 96.594 1.00 30.44 363 TYR A N 1
ATOM 2078 C CA . TYR A 1 363 ? 114.219 137.180 95.740 1.00 23.99 363 TYR A CA 1
ATOM 2079 C C . TYR A 1 363 ? 112.753 136.807 95.533 1.00 30.29 363 TYR A C 1
ATOM 2080 O O . TYR A 1 363 ? 112.414 136.249 94.483 1.00 25.04 363 TYR A O 1
ATOM 2089 N N . VAL A 1 364 ? 111.875 137.080 96.495 1.00 31.21 364 VAL A N 1
ATOM 2090 C CA . VAL A 1 364 ? 110.496 136.615 96.442 1.00 26.59 364 VAL A CA 1
ATOM 2091 C C . VAL A 1 364 ? 109.507 137.764 96.292 1.00 30.42 364 VAL A C 1
ATOM 2092 O O . VAL A 1 364 ? 108.577 137.680 95.487 1.00 31.36 364 VAL A O 1
ATOM 2096 N N . GLY A 1 365 ? 109.687 138.845 97.047 1.00 33.86 365 GLY A N 1
ATOM 2097 C CA . GLY A 1 365 ? 108.673 139.881 97.089 1.00 29.69 365 GLY A CA 1
ATOM 2098 C C . GLY A 1 365 ? 107.408 139.419 97.804 1.00 36.03 365 GLY A C 1
ATOM 2099 O O . GLY A 1 365 ? 107.405 138.460 98.579 1.00 43.54 365 GLY A O 1
ATOM 2100 N N . GLY A 1 366 ? 106.314 140.122 97.521 1.00 30.22 366 GLY A N 1
ATOM 2101 C CA . GLY A 1 366 ? 105.069 139.928 98.228 1.00 26.36 366 GLY A CA 1
ATOM 2102 C C . GLY A 1 366 ? 104.988 140.729 99.514 1.00 28.21 366 GLY A C 1
ATOM 2103 O O . GLY A 1 366 ? 105.763 141.663 99.740 1.00 30.22 366 GLY A O 1
ATOM 2104 N N . PRO A 1 367 ? 104.033 140.389 100.375 1.00 28.68 367 PRO A N 1
ATOM 2105 C CA . PRO A 1 367 ? 103.850 141.140 101.624 1.00 21.90 367 PRO A CA 1
ATOM 2106 C C . PRO A 1 367 ? 105.017 140.938 102.574 1.00 25.39 367 PRO A C 1
ATOM 2107 O O . PRO A 1 367 ? 105.543 139.823 102.702 1.00 25.19 367 PRO A O 1
ATOM 2111 N N . PRO A 1 368 ? 105.447 142.002 103.255 1.00 24.40 368 PRO A N 1
ATOM 2112 C CA . PRO A 1 368 ? 106.594 141.906 104.166 1.00 24.71 368 PRO A CA 1
ATOM 2113 C C . PRO A 1 368 ? 106.410 140.872 105.268 1.00 25.38 368 PRO A C 1
ATOM 2114 O O . PRO A 1 368 ? 105.296 140.498 105.639 1.00 29.66 368 PRO A O 1
ATOM 2118 N N . LEU A 1 369 ? 107.543 140.406 105.786 1.00 31.91 369 LEU A N 1
ATOM 2119 C CA . LEU A 1 369 ? 107.584 139.494 106.921 1.00 31.80 369 LEU A CA 1
ATOM 2120 C C . LEU A 1 369 ? 107.442 140.253 108.235 1.00 36.02 369 LEU A C 1
ATOM 2121 O O . LEU A 1 369 ? 107.924 141.379 108.381 1.00 43.08 369 LEU A O 1
ATOM 2126 N N . GLU A 1 370 ? 106.777 139.623 109.199 1.00 33.10 370 GLU A N 1
ATOM 2127 C CA . GLU A 1 370 ? 106.489 140.235 110.489 1.00 30.53 370 GLU A CA 1
ATOM 2128 C C . GLU A 1 370 ? 107.317 139.566 111.577 1.00 34.00 370 GLU A C 1
ATOM 2129 O O . GLU A 1 370 ? 107.325 138.336 111.687 1.00 41.14 370 GLU A O 1
ATOM 2135 N N . LYS A 1 371 ? 108.009 140.375 112.374 1.00 28.11 371 LYS A N 1
ATOM 2136 C CA . LYS A 1 371 ? 108.616 139.924 113.618 1.00 27.27 371 LYS A CA 1
ATOM 2137 C C . LYS A 1 371 ? 107.627 139.986 114.775 1.00 27.14 371 LYS A C 1
ATOM 2138 O O . LYS A 1 371 ? 106.691 140.788 114.777 1.00 37.93 371 LYS A O 1
ATOM 2144 N N . GLU A 1 372 ? 107.845 139.128 115.766 1.00 26.04 372 GLU A N 1
ATOM 2145 C CA . GLU A 1 372 ? 107.262 139.360 117.079 1.00 30.78 372 GLU A CA 1
ATOM 2146 C C . GLU A 1 372 ? 107.858 140.627 117.686 1.00 31.00 372 GLU A C 1
ATOM 2147 O O . GLU A 1 372 ? 109.087 140.777 117.711 1.00 42.51 372 GLU A O 1
ATOM 2153 N N . PRO A 1 373 ? 107.041 141.551 118.178 1.00 25.99 373 PRO A N 1
ATOM 2154 C CA . PRO A 1 373 ? 107.583 142.821 118.678 1.00 25.62 373 PRO A CA 1
ATOM 2155 C C . PRO A 1 373 ? 108.253 142.737 120.042 1.00 25.84 373 PRO A C 1
ATOM 2156 O O . PRO A 1 373 ? 109.163 143.521 120.328 1.00 29.64 373 PRO A O 1
ATOM 2160 N N . ARG A 1 374 ? 107.825 141.808 120.894 1.00 25.01 374 ARG A N 1
ATOM 2161 C CA . ARG A 1 374 ? 108.304 141.784 122.271 1.00 25.83 374 ARG A CA 1
ATOM 2162 C C . ARG A 1 374 ? 109.514 140.880 122.494 1.00 30.74 374 ARG A C 1
ATOM 2163 O O . ARG A 1 374 ? 110.107 140.934 123.576 1.00 36.25 374 ARG A O 1
ATOM 2171 N N . GLU A 1 375 ? 109.899 140.066 121.505 1.00 29.13 375 GLU A N 1
ATOM 2172 C CA . GLU A 1 375 ? 111.184 139.353 121.507 1.00 32.47 375 GLU A CA 1
ATOM 2173 C C . GLU A 1 375 ? 111.341 138.376 122.675 1.00 31.39 375 GLU A C 1
ATOM 2174 O O . GLU A 1 375 ? 112.362 138.363 123.365 1.00 31.22 375 GLU A O 1
ATOM 2180 N N . LEU A 1 376 ? 110.312 137.559 122.903 1.00 24.18 376 LEU A N 1
ATOM 2181 C CA . LEU A 1 376 ? 110.255 136.742 124.113 1.00 28.85 376 LEU A CA 1
ATOM 2182 C C . LEU A 1 376 ? 111.447 135.795 124.254 1.00 34.87 376 LEU A C 1
ATOM 2183 O O . LEU A 1 376 ? 111.883 135.521 125.377 1.00 44.33 376 LEU A O 1
ATOM 2188 N N . PHE A 1 377 ? 111.989 135.281 123.146 1.00 34.57 377 PHE A N 1
ATOM 2189 C CA . PHE A 1 377 ? 113.083 134.314 123.252 1.00 30.40 377 PHE A CA 1
ATOM 2190 C C . PHE A 1 377 ? 114.396 134.945 123.704 1.00 31.88 377 PHE A C 1
ATOM 2191 O O . PHE A 1 377 ? 115.205 134.273 124.354 1.00 28.58 377 PHE A O 1
ATOM 2199 N N . VAL A 1 378 ? 114.638 136.209 123.380 1.00 24.30 378 VAL A N 1
ATOM 2200 C CA . VAL A 1 378 ? 115.881 136.837 123.812 1.00 24.35 378 VAL A CA 1
ATOM 2201 C C . VAL A 1 378 ? 115.719 137.595 125.131 1.00 26.23 378 VAL A C 1
ATOM 2202 O O . VAL A 1 378 ? 116.693 137.756 125.873 1.00 37.40 378 VAL A O 1
ATOM 2206 N N . LYS A 1 379 ? 114.506 138.039 125.460 1.00 34.26 379 LYS A N 1
ATOM 2207 C CA . LYS A 1 379 ? 114.286 138.876 126.632 1.00 29.06 379 LYS A CA 1
ATOM 2208 C C . LYS A 1 379 ? 113.239 138.361 127.611 1.00 27.12 379 LYS A C 1
ATOM 2209 O O . LYS A 1 379 ? 113.175 138.877 128.731 1.00 32.27 379 LYS A O 1
ATOM 2215 N N . GLY A 1 380 ? 112.423 137.381 127.239 1.00 35.39 380 GLY A N 1
ATOM 2216 C CA . GLY A 1 380 ? 111.390 136.869 128.117 1.00 35.56 380 GLY A CA 1
ATOM 2217 C C . GLY A 1 380 ? 111.897 135.843 129.111 1.00 37.52 380 GLY A C 1
ATOM 2218 O O . GLY A 1 380 ? 113.084 135.780 129.439 1.00 41.33 380 GLY A O 1
ATOM 2219 N N . THR A 1 381 ? 110.966 135.028 129.601 1.00 31.06 381 THR A N 1
ATOM 2220 C CA . THR A 1 381 ? 111.293 133.890 130.447 1.00 26.21 381 THR A CA 1
ATOM 2221 C C . THR A 1 381 ? 110.354 132.738 130.120 1.00 29.50 381 THR A C 1
ATOM 2222 O O . THR A 1 381 ? 109.325 132.917 129.468 1.00 39.80 381 THR A O 1
ATOM 2226 N N . MET A 1 382 ? 110.741 131.542 130.573 1.00 19.01 382 MET A N 1
ATOM 2227 C CA . MET A 1 382 ? 110.055 130.313 130.178 1.00 31.27 382 MET A CA 1
ATOM 2228 C C . MET A 1 382 ? 108.553 130.347 130.459 1.00 44.09 382 MET A C 1
ATOM 2229 O O . MET A 1 382 ? 107.772 129.743 129.714 1.00 45.67 382 MET A O 1
ATOM 2234 N N . LYS A 1 383 ? 108.133 131.026 131.533 1.00 38.26 383 LYS A N 1
ATOM 2235 C CA . LYS A 1 383 ? 106.709 131.285 131.754 1.00 30.55 383 LYS A CA 1
ATOM 2236 C C . LYS A 1 383 ? 106.051 131.933 130.539 1.00 30.67 383 LYS A C 1
ATOM 2237 O O . LYS A 1 383 ? 104.955 131.533 130.120 1.00 31.30 383 LYS A O 1
ATOM 2243 N N . ASP A 1 384 ? 106.721 132.923 129.944 1.00 31.11 384 ASP A N 1
ATOM 2244 C CA . ASP A 1 384 ? 106.169 133.596 128.773 1.00 35.55 384 ASP A CA 1
ATOM 2245 C C . ASP A 1 384 ? 106.092 132.650 127.584 1.00 32.61 384 ASP A C 1
ATOM 2246 O O . ASP A 1 384 ? 105.152 132.721 126.785 1.00 36.74 384 ASP A O 1
ATOM 2251 N N . ILE A 1 385 ? 107.076 131.762 127.448 1.00 34.60 385 ILE A N 1
ATOM 2252 C CA . ILE A 1 385 ? 107.051 130.786 126.365 1.00 39.00 385 ILE A CA 1
ATOM 2253 C C . ILE A 1 385 ? 105.871 129.843 126.534 1.00 30.89 385 ILE A C 1
ATOM 2254 O O . ILE A 1 385 ? 105.178 129.507 125.566 1.00 35.82 385 ILE A O 1
ATOM 2259 N N . ARG A 1 386 ? 105.624 129.403 127.767 1.00 26.54 386 ARG A N 1
ATOM 2260 C CA . ARG A 1 386 ? 104.467 128.558 128.035 1.00 27.11 386 ARG A CA 1
ATOM 2261 C C . ARG A 1 386 ? 103.157 129.278 127.733 1.00 30.06 386 ARG A C 1
ATOM 2262 O O . ARG A 1 386 ? 102.205 128.663 127.241 1.00 25.29 386 ARG A O 1
ATOM 2270 N N . GLU A 1 387 ? 103.085 130.578 128.019 1.00 34.04 387 GLU A N 1
ATOM 2271 C CA . GLU A 1 387 ? 101.821 131.287 127.826 1.00 26.47 387 GLU A CA 1
ATOM 2272 C C . GLU A 1 387 ? 101.566 131.690 126.372 1.00 30.25 387 GLU A C 1
ATOM 2273 O O . GLU A 1 387 ? 100.437 131.564 125.887 1.00 30.55 387 GLU A O 1
ATOM 2279 N N . ASN A 1 388 ? 102.589 132.179 125.667 1.00 33.16 388 ASN A N 1
ATOM 2280 C CA . ASN A 1 388 ? 102.494 132.620 124.276 1.00 25.96 388 ASN A CA 1
ATOM 2281 C C . ASN A 1 388 ? 102.707 131.506 123.239 1.00 24.24 388 ASN A C 1
ATOM 2282 O O . ASN A 1 388 ? 102.958 131.814 122.069 1.00 26.37 388 ASN A O 1
ATOM 2287 N N . PHE A 1 389 ? 102.619 130.238 123.644 1.00 24.65 389 PHE A N 1
ATOM 2288 C CA . PHE A 1 389 ? 103.084 129.099 122.847 1.00 23.35 389 PHE A CA 1
ATOM 2289 C C . PHE A 1 389 ? 102.631 129.127 121.381 1.00 27.44 389 PHE A C 1
ATOM 2290 O O . PHE A 1 389 ? 103.461 129.098 120.458 1.00 37.38 389 PHE A O 1
ATOM 2298 N N . GLN A 1 390 ? 101.314 129.161 121.150 1.00 28.22 390 GLN A N 1
ATOM 2299 C CA . GLN A 1 390 ? 100.779 129.094 119.789 1.00 30.47 390 GLN A CA 1
ATOM 2300 C C . GLN A 1 390 ? 101.328 130.195 118.885 1.00 30.75 390 GLN A C 1
ATOM 2301 O O . GLN A 1 390 ? 101.688 129.936 117.729 1.00 40.28 390 GLN A O 1
ATOM 2307 N N . ASP A 1 391 ? 101.443 131.419 119.403 1.00 32.06 391 ASP A N 1
ATOM 2308 C CA . ASP A 1 391 ? 101.935 132.523 118.584 1.00 42.01 391 ASP A CA 1
ATOM 2309 C C . ASP A 1 391 ? 103.396 132.323 118.191 1.00 45.82 391 ASP A C 1
ATOM 2310 O O . ASP A 1 391 ? 103.792 132.620 117.054 1.00 45.35 391 ASP A O 1
ATOM 2315 N N . LEU A 1 392 ? 104.201 131.784 119.105 1.00 33.52 392 LEU A N 1
ATOM 2316 C CA . LEU A 1 392 ? 105.611 131.566 118.812 1.00 30.64 392 LEU A CA 1
ATOM 2317 C C . LEU A 1 392 ? 105.790 130.475 117.766 1.00 34.23 392 LEU A C 1
ATOM 2318 O O . LEU A 1 392 ? 106.571 130.633 116.818 1.00 43.78 392 LEU A O 1
ATOM 2323 N N . MET A 1 393 ? 105.091 129.350 117.929 1.00 32.16 393 MET A N 1
ATOM 2324 C CA . MET A 1 393 ? 105.204 128.299 116.922 1.00 36.33 393 MET A CA 1
ATOM 2325 C C . MET A 1 393 ? 104.680 128.756 115.564 1.00 36.67 393 MET A C 1
ATOM 2326 O O . MET A 1 393 ? 105.218 128.355 114.519 1.00 38.79 393 MET A O 1
ATOM 2331 N N . GLN A 1 394 ? 103.675 129.636 115.556 1.00 38.41 394 GLN A N 1
ATOM 2332 C CA . GLN A 1 394 ? 103.238 130.250 114.307 1.00 30.27 394 GLN A CA 1
ATOM 2333 C C . GLN A 1 394 ? 104.349 131.063 113.651 1.00 29.34 394 GLN A C 1
ATOM 2334 O O . GLN A 1 394 ? 104.635 130.890 112.460 1.00 36.82 394 GLN A O 1
ATOM 2340 N N . TYR A 1 395 ? 104.976 131.972 114.406 1.00 24.70 395 TYR A N 1
ATOM 2341 C CA . TYR A 1 395 ? 106.065 132.770 113.838 1.00 35.85 395 TYR A CA 1
ATOM 2342 C C . TYR A 1 395 ? 107.225 131.905 113.345 1.00 31.94 395 TYR A C 1
ATOM 2343 O O . TYR A 1 395 ? 107.868 132.228 112.328 1.00 31.17 395 TYR A O 1
ATOM 2352 N N . CYS A 1 396 ? 107.462 130.772 114.010 1.00 33.64 396 CYS A N 1
ATOM 2353 C CA . CYS A 1 396 ? 108.503 129.857 113.555 1.00 27.27 396 CYS A CA 1
ATOM 2354 C C . CYS A 1 396 ? 108.144 129.227 112.216 1.00 30.76 396 CYS A C 1
ATOM 2355 O O . CYS A 1 396 ? 108.986 129.159 111.308 1.00 35.57 396 CYS A O 1
ATOM 2358 N N . ALA A 1 397 ? 106.897 128.769 112.069 1.00 33.78 397 ALA A N 1
ATOM 2359 C CA . ALA A 1 397 ? 106.468 128.252 110.773 1.00 31.89 397 ALA A CA 1
ATOM 2360 C C . ALA A 1 397 ? 106.536 129.321 109.689 1.00 33.85 397 ALA A C 1
ATOM 2361 O O . ALA A 1 397 ? 106.815 129.009 108.524 1.00 30.26 397 ALA A O 1
ATOM 2363 N N . GLN A 1 398 ? 106.300 130.584 110.055 1.00 30.67 398 GLN A N 1
ATOM 2364 C CA . GLN A 1 398 ? 106.367 131.665 109.074 1.00 26.15 398 GLN A CA 1
ATOM 2365 C C . GLN A 1 398 ? 107.778 131.812 108.523 1.00 35.06 398 GLN A C 1
ATOM 2366 O O . GLN A 1 398 ? 107.985 131.878 107.302 1.00 39.28 398 GLN A O 1
ATOM 2372 N N . ASP A 1 399 ? 108.765 131.875 109.420 1.00 45.22 399 ASP A N 1
ATOM 2373 C CA . ASP A 1 399 ? 110.153 131.976 108.969 1.00 34.87 399 ASP A CA 1
ATOM 2374 C C . ASP A 1 399 ? 110.583 130.745 108.172 1.00 32.42 399 ASP A C 1
ATOM 2375 O O . ASP A 1 399 ? 111.304 130.866 107.172 1.00 35.22 399 ASP A O 1
ATOM 2380 N N . VAL A 1 400 ? 110.140 129.556 108.586 1.00 24.66 400 VAL A N 1
ATOM 2381 C CA . VAL A 1 400 ? 110.436 128.335 107.833 1.00 30.36 400 VAL A CA 1
ATOM 2382 C C . VAL A 1 400 ? 109.913 128.425 106.398 1.00 31.00 400 VAL A C 1
ATOM 2383 O O . VAL A 1 400 ? 110.637 128.140 105.432 1.00 31.86 400 VAL A O 1
ATOM 2387 N N . TRP A 1 401 ? 108.637 128.791 106.241 1.00 28.39 401 TRP A N 1
ATOM 2388 C CA . TRP A 1 401 ? 108.061 128.958 104.907 1.00 25.74 401 TRP A CA 1
ATOM 2389 C C . TRP A 1 401 ? 108.806 129.996 104.074 1.00 26.34 401 TRP A C 1
ATOM 2390 O O . TRP A 1 401 ? 109.046 129.780 102.878 1.00 24.53 401 TRP A O 1
ATOM 2401 N N . ALA A 1 402 ? 109.150 131.144 104.664 1.00 26.45 402 ALA A N 1
ATOM 2402 C CA . ALA A 1 402 ? 109.904 132.135 103.898 1.00 33.30 402 ALA A CA 1
ATOM 2403 C C . ALA A 1 402 ? 111.272 131.613 103.463 1.00 36.59 402 ALA A C 1
ATOM 2404 O O . ALA A 1 402 ? 111.738 131.928 102.358 1.00 30.09 402 ALA A O 1
ATOM 2406 N N . THR A 1 403 ? 111.904 130.773 104.285 1.00 32.77 403 THR A N 1
ATOM 2407 C CA . THR A 1 403 ? 113.177 130.181 103.883 1.00 30.90 403 THR A CA 1
ATOM 2408 C C . THR A 1 403 ? 112.998 129.217 102.717 1.00 32.91 403 THR A C 1
ATOM 2409 O O . THR A 1 403 ? 113.790 129.227 101.763 1.00 35.97 403 THR A O 1
ATOM 2413 N N . HIS A 1 404 ? 111.956 128.386 102.775 1.00 31.67 404 HIS A N 1
ATOM 2414 C CA . HIS A 1 404 ? 111.642 127.514 101.646 1.00 27.54 404 HIS A CA 1
ATOM 2415 C C . HIS A 1 404 ? 111.406 128.305 100.366 1.00 32.00 404 HIS A C 1
ATOM 2416 O O . HIS A 1 404 ? 111.877 127.914 99.293 1.00 36.46 404 HIS A O 1
ATOM 2423 N N . GLU A 1 405 ? 110.666 129.410 100.455 1.00 27.99 405 GLU A N 1
ATOM 2424 C CA . GLU A 1 405 ? 110.431 130.235 99.272 1.00 28.35 405 GLU A CA 1
ATOM 2425 C C . GLU A 1 405 ? 111.720 130.826 98.711 1.00 25.94 405 GLU A C 1
ATOM 2426 O O . GLU A 1 405 ? 111.913 130.857 97.491 1.00 32.90 405 GLU A O 1
ATOM 2432 N N . VAL A 1 406 ? 112.609 131.309 99.579 1.00 29.07 406 VAL A N 1
ATOM 2433 C CA . VAL A 1 406 ? 113.873 131.870 99.098 1.00 28.31 406 VAL A CA 1
ATOM 2434 C C . VAL A 1 406 ? 114.739 130.813 98.416 1.00 26.59 406 VAL A C 1
ATOM 2435 O O . VAL A 1 406 ? 115.325 131.064 97.356 1.00 20.89 406 VAL A O 1
ATOM 2439 N N . PHE A 1 407 ? 114.837 129.621 99.008 1.00 27.28 407 PHE A N 1
ATOM 2440 C CA . PHE A 1 407 ? 115.676 128.562 98.443 1.00 22.68 407 PHE A CA 1
ATOM 2441 C C . PHE A 1 407 ? 115.319 128.217 96.995 1.00 25.84 407 PHE A C 1
ATOM 2442 O O . PHE A 1 407 ? 116.208 128.086 96.146 1.00 27.11 407 PHE A O 1
ATOM 2450 N N . GLN A 1 408 ? 114.028 128.055 96.697 1.00 34.52 408 GLN A N 1
ATOM 2451 C CA . GLN A 1 408 ? 113.601 127.722 95.336 1.00 29.52 408 GLN A CA 1
ATOM 2452 C C . GLN A 1 408 ? 114.066 128.733 94.289 1.00 28.44 408 GLN A C 1
ATOM 2453 O O . GLN A 1 408 ? 114.382 128.354 93.156 1.00 29.69 408 GLN A O 1
ATOM 2459 N N . GLN A 1 409 ? 114.108 130.018 94.636 1.00 26.05 409 GLN A N 1
ATOM 2460 C CA . GLN A 1 409 ? 114.587 131.019 93.685 1.00 21.98 409 GLN A CA 1
ATOM 2461 C C . GLN A 1 409 ? 116.105 130.998 93.511 1.00 32.19 409 GLN A C 1
ATOM 2462 O O . GLN A 1 409 ? 116.602 131.063 92.381 1.00 31.94 409 GLN A O 1
ATOM 2468 N N . GLN A 1 410 ? 116.858 130.903 94.608 1.00 36.46 410 GLN A N 1
ATOM 2469 C CA . GLN A 1 410 ? 118.305 131.104 94.543 1.00 29.80 410 GLN A CA 1
ATOM 2470 C C . GLN A 1 410 ? 119.032 130.006 93.771 1.00 30.41 410 GLN A C 1
ATOM 2471 O O . GLN A 1 410 ? 119.988 130.295 93.044 1.00 31.34 410 GLN A O 1
ATOM 2477 N N . LEU A 1 411 ? 118.614 128.750 93.918 1.00 22.10 411 LEU A N 1
ATOM 2478 C CA . LEU A 1 411 ? 119.444 127.642 93.447 1.00 19.86 411 LEU A CA 1
ATOM 2479 C C . LEU A 1 411 ? 119.776 127.668 91.955 1.00 26.72 411 LEU A C 1
ATOM 2480 O O . LEU A 1 411 ? 120.946 127.418 91.616 1.00 31.91 411 LEU A O 1
ATOM 2485 N N . PRO A 1 412 ? 118.845 127.930 91.028 1.00 32.32 412 PRO A N 1
ATOM 2486 C CA . PRO A 1 412 ? 119.246 127.982 89.611 1.00 25.44 412 PRO A CA 1
ATOM 2487 C C . PRO A 1 412 ? 120.240 129.086 89.292 1.00 24.83 412 PRO A C 1
ATOM 2488 O O . PRO A 1 412 ? 121.142 128.880 88.468 1.00 30.19 412 PRO A O 1
ATOM 2492 N N . LEU A 1 413 ? 120.151 130.229 89.972 1.00 22.18 413 LEU A N 1
ATOM 2493 C CA . LEU A 1 413 ? 121.137 131.284 89.763 1.00 28.59 413 LEU A CA 1
ATOM 2494 C C . LEU A 1 413 ? 122.520 130.859 90.240 1.00 32.52 413 LEU A C 1
ATOM 2495 O O . LEU A 1 413 ? 123.522 131.128 89.568 1.00 37.28 413 LEU A O 1
ATOM 2500 N N . PHE A 1 414 ? 122.599 130.212 91.403 1.00 34.29 414 PHE A N 1
ATOM 2501 C CA . PHE A 1 414 ? 123.884 129.716 91.881 1.00 30.60 414 PHE A CA 1
ATOM 2502 C C . PHE A 1 414 ? 124.457 128.667 90.935 1.00 28.19 414 PHE A C 1
ATOM 2503 O O . PHE A 1 414 ? 125.642 128.708 90.588 1.00 27.88 414 PHE A O 1
ATOM 2511 N N . LEU A 1 415 ? 123.627 127.708 90.517 1.00 23.95 415 LEU A N 1
ATOM 2512 C CA . LEU A 1 415 ? 124.069 126.699 89.560 1.00 28.52 415 LEU A CA 1
ATOM 2513 C C . LEU A 1 415 ? 124.498 127.302 88.231 1.00 30.74 415 LEU A C 1
ATOM 2514 O O . LEU A 1 415 ? 125.282 126.681 87.506 1.00 23.85 415 LEU A O 1
ATOM 2519 N N . GLU A 1 416 ? 124.005 128.494 87.894 1.00 27.82 416 GLU A N 1
ATOM 2520 C CA . GLU A 1 416 ? 124.478 129.175 86.694 1.00 24.54 416 GLU A CA 1
ATOM 2521 C C . GLU A 1 416 ? 125.805 129.895 86.914 1.00 29.91 416 GLU A C 1
ATOM 2522 O O . GLU A 1 416 ? 126.744 129.732 86.128 1.00 32.23 416 GLU A O 1
ATOM 2528 N N . ARG A 1 417 ? 125.902 130.705 87.970 1.00 26.78 417 ARG A N 1
ATOM 2529 C CA . ARG A 1 417 ? 127.048 131.594 88.138 1.00 24.81 417 ARG A CA 1
ATOM 2530 C C . ARG A 1 417 ? 128.295 130.910 88.687 1.00 24.92 417 ARG A C 1
ATOM 2531 O O . ARG A 1 417 ? 129.394 131.453 88.533 1.00 25.05 417 ARG A O 1
ATOM 2539 N N . CYS A 1 418 ? 128.162 129.750 89.326 1.00 26.96 418 CYS A N 1
ATOM 2540 C CA . CYS A 1 418 ? 129.300 128.912 89.710 1.00 30.82 418 CYS A CA 1
ATOM 2541 C C . CYS A 1 418 ? 129.049 127.493 89.220 1.00 33.98 418 CYS A C 1
ATOM 2542 O O . CYS A 1 418 ? 128.637 126.618 89.994 1.00 38.36 418 CYS A O 1
ATOM 2545 N N . PRO A 1 419 ? 129.287 127.227 87.939 1.00 25.97 419 PRO A N 1
ATOM 2546 C CA . PRO A 1 419 ? 128.878 125.938 87.365 1.00 28.67 419 PRO A CA 1
ATOM 2547 C C . PRO A 1 419 ? 129.803 124.771 87.685 1.00 27.12 419 PRO A C 1
ATOM 2548 O O . PRO A 1 419 ? 129.347 123.624 87.720 1.00 31.09 419 PRO A O 1
ATOM 2552 N N . HIS A 1 420 ? 131.087 125.033 87.901 1.00 19.63 420 HIS A N 1
ATOM 2553 C CA . HIS A 1 420 ? 132.036 123.952 88.144 1.00 23.35 420 HIS A CA 1
ATOM 2554 C C . HIS A 1 420 ? 131.675 123.216 89.437 1.00 26.53 420 HIS A C 1
ATOM 2555 O O . HIS A 1 420 ? 131.516 123.855 90.485 1.00 27.13 420 HIS A O 1
ATOM 2562 N N . PRO A 1 421 ? 131.537 121.886 89.406 1.00 25.67 421 PRO A N 1
ATOM 2563 C CA . PRO A 1 421 ? 131.130 121.141 90.615 1.00 26.00 421 PRO A CA 1
ATOM 2564 C C . PRO A 1 421 ? 132.077 121.260 91.804 1.00 19.19 421 PRO A C 1
ATOM 2565 O O . PRO A 1 421 ? 131.651 121.016 92.947 1.00 27.90 421 PRO A O 1
ATOM 2569 N N . VAL A 1 422 ? 133.342 121.617 91.571 1.00 17.78 422 VAL A N 1
ATOM 2570 C CA . VAL A 1 422 ? 134.301 121.763 92.664 1.00 27.10 422 VAL A CA 1
ATOM 2571 C C . VAL A 1 422 ? 133.824 122.792 93.681 1.00 25.98 422 VAL A C 1
ATOM 2572 O O . VAL A 1 422 ? 133.995 122.605 94.890 1.00 30.54 422 VAL A O 1
ATOM 2576 N N . THR A 1 423 ? 133.217 123.887 93.218 1.00 25.24 423 THR A N 1
ATOM 2577 C CA . THR A 1 423 ? 132.783 124.934 94.139 1.00 27.69 423 THR A CA 1
ATOM 2578 C C . THR A 1 423 ? 131.722 124.417 95.106 1.00 31.56 423 THR A C 1
ATOM 2579 O O . THR A 1 423 ? 131.808 124.636 96.322 1.00 33.20 423 THR A O 1
ATOM 2583 N N . LEU A 1 424 ? 130.707 123.732 94.577 1.00 29.38 424 LEU A N 1
ATOM 2584 C CA . LEU A 1 424 ? 129.652 123.197 95.430 1.00 29.32 424 LEU A CA 1
ATOM 2585 C C . LEU A 1 424 ? 130.187 122.140 96.386 1.00 31.24 424 LEU A C 1
ATOM 2586 O O . LEU A 1 424 ? 129.825 122.128 97.568 1.00 41.38 424 LEU A O 1
ATOM 2591 N N . ALA A 1 425 ? 131.037 121.233 95.894 1.00 30.76 425 ALA A N 1
ATOM 2592 C CA . ALA A 1 425 ? 131.607 120.224 96.785 1.00 30.84 425 ALA A CA 1
ATOM 2593 C C . ALA A 1 425 ? 132.448 120.851 97.898 1.00 30.83 425 ALA A C 1
ATOM 2594 O O . ALA A 1 425 ? 132.376 120.425 99.058 1.00 28.87 425 ALA A O 1
ATOM 2596 N N . GLY A 1 426 ? 133.252 121.861 97.561 1.00 35.09 426 GLY A N 1
ATOM 2597 C CA . GLY A 1 426 ? 133.977 122.610 98.576 1.00 38.15 426 GLY A CA 1
ATOM 2598 C C . GLY A 1 426 ? 133.084 123.235 99.630 1.00 33.81 426 GLY A C 1
ATOM 2599 O O . GLY A 1 426 ? 133.325 123.085 100.832 1.00 39.30 426 GLY A O 1
ATOM 2600 N N . MET A 1 427 ? 132.073 123.989 99.193 1.00 39.48 427 MET A N 1
ATOM 2601 C CA . MET A 1 427 ? 131.117 124.564 100.138 1.00 41.74 427 MET A CA 1
ATOM 2602 C C . MET A 1 427 ? 130.474 123.501 101.022 1.00 37.88 427 MET A C 1
ATOM 2603 O O . MET A 1 427 ? 130.302 123.709 102.228 1.00 41.95 427 MET A O 1
ATOM 2608 N N . LEU A 1 428 ? 130.109 122.359 100.442 1.00 29.26 428 LEU A N 1
ATOM 2609 C CA . LEU A 1 428 ? 129.426 121.324 101.209 1.00 32.03 428 LEU A CA 1
ATOM 2610 C C . LEU A 1 428 ? 130.343 120.651 102.224 1.00 35.59 428 LEU A C 1
ATOM 2611 O O . LEU A 1 428 ? 129.885 120.247 103.299 1.00 38.47 428 LEU A O 1
ATOM 2616 N N . GLU A 1 429 ? 131.632 120.520 101.910 1.00 41.17 429 GLU A N 1
ATOM 2617 C CA . GLU A 1 429 ? 132.589 120.009 102.888 1.00 37.20 429 GLU A CA 1
ATOM 2618 C C . GLU A 1 429 ? 132.991 121.031 103.950 1.00 38.55 429 GLU A C 1
ATOM 2619 O O . GLU A 1 429 ? 133.315 120.640 105.077 1.00 40.05 429 GLU A O 1
ATOM 2625 N N . MET A 1 430 ? 132.967 122.326 103.631 1.00 36.30 430 MET A N 1
ATOM 2626 C CA . MET A 1 430 ? 133.271 123.354 104.628 1.00 34.68 430 MET A CA 1
ATOM 2627 C C . MET A 1 430 ? 132.311 123.376 105.816 1.00 38.38 430 MET A C 1
ATOM 2628 O O . MET A 1 430 ? 132.656 123.942 106.858 1.00 42.00 430 MET A O 1
ATOM 2633 N N . GLY A 1 431 ? 131.125 122.790 105.694 1.00 40.05 431 GLY A N 1
ATOM 2634 C CA . GLY A 1 431 ? 130.100 122.851 106.717 1.00 33.03 431 GLY A CA 1
ATOM 2635 C C . GLY A 1 431 ? 130.152 121.842 107.846 1.00 32.31 431 GLY A C 1
ATOM 2636 O O . GLY A 1 431 ? 129.152 121.698 108.552 1.00 36.45 431 GLY A O 1
ATOM 2637 N N . VAL A 1 432 ? 131.258 121.123 108.043 1.00 35.18 432 VAL A N 1
ATOM 2638 C CA . VAL A 1 432 ? 131.276 119.999 108.979 1.00 34.67 432 VAL A CA 1
ATOM 2639 C C . VAL A 1 432 ? 132.518 120.004 109.879 1.00 32.10 432 VAL A C 1
ATOM 2640 O O . VAL A 1 432 ? 133.074 118.949 110.205 1.00 37.30 432 VAL A O 1
ATOM 2644 N N . SER A 1 433 ? 132.945 121.184 110.321 1.00 23.11 433 SER A N 1
ATOM 2645 C CA . SER A 1 433 ? 134.055 121.267 111.267 1.00 31.78 433 SER A CA 1
ATOM 2646 C C . SER A 1 433 ? 133.704 120.637 112.620 1.00 28.20 433 SER A C 1
ATOM 2647 O O . SER A 1 433 ? 132.535 120.451 112.970 1.00 26.07 433 SER A O 1
ATOM 2650 N N . TYR A 1 434 ? 134.750 120.294 113.379 1.00 28.59 434 TYR A N 1
ATOM 2651 C CA . TYR A 1 434 ? 134.608 119.501 114.603 1.00 27.99 434 TYR A CA 1
ATOM 2652 C C . TYR A 1 434 ? 135.818 119.748 115.497 1.00 26.53 434 TYR A C 1
ATOM 2653 O O . TYR A 1 434 ? 136.944 119.435 115.098 1.00 34.34 434 TYR A O 1
ATOM 2662 N N . LEU A 1 435 ? 135.605 120.308 116.695 1.00 25.83 435 LEU A N 1
ATOM 2663 C CA . LEU A 1 435 ? 136.700 120.563 117.636 1.00 31.02 435 LEU A CA 1
ATOM 2664 C C . LEU A 1 435 ? 136.607 119.701 118.893 1.00 32.71 435 LEU A C 1
ATOM 2665 O O . LEU A 1 435 ? 135.682 119.894 119.696 1.00 35.90 435 LEU A O 1
ATOM 2670 N N . PRO A 1 436 ? 137.533 118.768 119.126 1.00 37.25 436 PRO A N 1
ATOM 2671 C CA . PRO A 1 436 ? 137.485 117.949 120.350 1.00 41.17 436 PRO A CA 1
ATOM 2672 C C . PRO A 1 436 ? 138.038 118.678 121.572 1.00 33.41 436 PRO A C 1
ATOM 2673 O O . PRO A 1 436 ? 139.003 119.439 121.477 1.00 36.16 436 PRO A O 1
ATOM 2677 N N . VAL A 1 437 ? 137.424 118.425 122.736 1.00 27.65 437 VAL A N 1
ATOM 2678 C CA . VAL A 1 437 ? 137.834 119.043 123.998 1.00 33.11 437 VAL A CA 1
ATOM 2679 C C . VAL A 1 437 ? 137.648 118.052 125.145 1.00 34.12 437 VAL A C 1
ATOM 2680 O O . VAL A 1 437 ? 136.882 117.091 125.048 1.00 31.84 437 VAL A O 1
ATOM 2684 N N . ASN A 1 438 ? 138.366 118.299 126.248 1.00 38.49 438 ASN A N 1
ATOM 2685 C CA . ASN A 1 438 ? 138.222 117.512 127.472 1.00 28.90 438 ASN A CA 1
ATOM 2686 C C . ASN A 1 438 ? 138.003 118.404 128.695 1.00 34.04 438 ASN A C 1
ATOM 2687 O O . ASN A 1 438 ? 137.841 119.621 128.560 1.00 34.77 438 ASN A O 1
ATOM 2692 N N . GLN A 1 439 ? 137.988 117.799 129.891 1.00 37.13 439 GLN A N 1
ATOM 2693 C CA . GLN A 1 439 ? 137.763 118.523 131.144 1.00 31.71 439 GLN A CA 1
ATOM 2694 C C . GLN A 1 439 ? 138.756 119.654 131.412 1.00 27.93 439 GLN A C 1
ATOM 2695 O O . GLN A 1 439 ? 138.460 120.526 132.235 1.00 27.28 439 GLN A O 1
ATOM 2701 N N . ASN A 1 440 ? 139.923 119.662 130.766 1.00 23.46 440 ASN A N 1
ATOM 2702 C CA . ASN A 1 440 ? 140.847 120.785 130.930 1.00 31.62 440 ASN A CA 1
ATOM 2703 C C . ASN A 1 440 ? 140.256 122.119 130.480 1.00 37.12 440 ASN A C 1
ATOM 2704 O O . ASN A 1 440 ? 140.756 123.171 130.891 1.00 36.96 440 ASN A O 1
ATOM 2709 N N . TRP A 1 441 ? 139.236 122.101 129.619 1.00 38.59 441 TRP A N 1
ATOM 2710 C CA . TRP A 1 441 ? 138.582 123.336 129.186 1.00 31.92 441 TRP A CA 1
ATOM 2711 C C . TRP A 1 441 ? 138.023 124.135 130.362 1.00 35.28 441 TRP A C 1
ATOM 2712 O O . TRP A 1 441 ? 138.197 125.361 130.431 1.00 40.99 441 TRP A O 1
ATOM 2723 N N . GLU A 1 442 ? 137.354 123.459 131.298 1.00 37.01 442 GLU A N 1
ATOM 2724 C CA . GLU A 1 442 ? 136.798 124.140 132.465 1.00 39.74 442 GLU A CA 1
ATOM 2725 C C . GLU A 1 442 ? 137.889 124.796 133.306 1.00 33.84 442 GLU A C 1
ATOM 2726 O O . GLU A 1 442 ? 137.750 125.949 133.740 1.00 39.83 442 GLU A O 1
ATOM 2732 N N . ARG A 1 443 ? 138.983 124.072 133.541 1.00 29.78 443 ARG A N 1
ATOM 2733 C CA . ARG A 1 443 ? 140.093 124.619 134.312 1.00 36.01 443 ARG A CA 1
ATOM 2734 C C . ARG A 1 443 ? 140.734 125.802 133.601 1.00 32.21 443 ARG A C 1
ATOM 2735 O O . ARG A 1 443 ? 141.099 126.795 134.240 1.00 37.38 443 ARG A O 1
ATOM 2743 N N . TYR A 1 444 ? 140.907 125.700 132.282 1.00 28.84 444 TYR A N 1
ATOM 2744 C CA . TYR A 1 444 ? 141.405 126.827 131.500 1.00 31.07 444 TYR A CA 1
ATOM 2745 C C . TYR A 1 444 ? 140.537 128.066 131.676 1.00 38.05 444 TYR A C 1
ATOM 2746 O O . TYR A 1 444 ? 141.052 129.171 131.899 1.00 32.99 444 TYR A O 1
ATOM 2755 N N . LEU A 1 445 ? 139.216 127.892 131.616 1.00 36.09 445 LEU A N 1
ATOM 2756 C CA . LEU A 1 445 ? 138.308 129.023 131.795 1.00 31.94 445 LEU A CA 1
ATOM 2757 C C . LEU A 1 445 ? 138.446 129.646 133.181 1.00 35.62 445 LEU A C 1
ATOM 2758 O O . LEU A 1 445 ? 138.546 130.874 133.319 1.00 38.26 445 LEU A O 1
ATOM 2763 N N . ALA A 1 446 ? 138.459 128.809 134.221 1.00 37.13 446 ALA A N 1
ATOM 2764 C CA . ALA A 1 446 ? 138.607 129.317 135.584 1.00 34.71 446 ALA A CA 1
ATOM 2765 C C . ALA A 1 446 ? 139.924 130.064 135.784 1.00 30.96 446 ALA A C 1
ATOM 2766 O O . ALA A 1 446 ? 139.944 131.167 136.348 1.00 36.01 446 ALA A O 1
ATOM 2768 N N . GLU A 1 447 ? 141.036 129.477 135.337 1.00 20.79 447 GLU A N 1
ATOM 2769 C CA . GLU A 1 447 ? 142.337 130.115 135.519 1.00 31.59 447 GLU A CA 1
ATOM 2770 C C . GLU A 1 447 ? 142.435 131.437 134.768 1.00 32.28 447 GLU A C 1
ATOM 2771 O O . GLU A 1 447 ? 142.967 132.425 135.298 1.00 34.34 447 GLU A O 1
ATOM 2777 N N . ALA A 1 448 ? 141.864 131.500 133.563 1.00 32.02 448 ALA A N 1
ATOM 2778 C CA . ALA A 1 448 ? 141.869 132.752 132.815 1.00 35.42 448 ALA A CA 1
ATOM 2779 C C . ALA A 1 448 ? 141.060 133.828 133.527 1.00 32.52 448 ALA A C 1
ATOM 2780 O O . ALA A 1 448 ? 141.523 134.967 133.684 1.00 27.17 448 ALA A O 1
ATOM 2782 N N . GLN A 1 449 ? 139.837 133.491 133.941 1.00 34.43 449 GLN A N 1
ATOM 2783 C CA . GLN A 1 449 ? 139.001 134.462 134.639 1.00 30.83 449 GLN A CA 1
ATOM 2784 C C . GLN A 1 449 ? 139.681 134.984 135.903 1.00 34.57 449 GLN A C 1
ATOM 2785 O O . GLN A 1 449 ? 139.716 136.197 136.144 1.00 39.41 449 GLN A O 1
ATOM 2791 N N . GLY A 1 450 ? 140.230 134.081 136.723 1.00 27.66 450 GLY A N 1
ATOM 2792 C CA . GLY A 1 450 ? 140.924 134.515 137.930 1.00 31.55 450 GLY A CA 1
ATOM 2793 C C . GLY A 1 450 ? 142.120 135.417 137.679 1.00 30.34 450 GLY A C 1
ATOM 2794 O O . GLY A 1 450 ? 142.305 136.427 138.372 1.00 37.79 450 GLY A O 1
ATOM 2795 N N . THR A 1 451 ? 142.939 135.087 136.675 1.00 20.78 451 THR A N 1
ATOM 2796 C CA . THR A 1 451 ? 144.097 135.933 136.391 1.00 25.89 451 THR A CA 1
ATOM 2797 C C . THR A 1 451 ? 143.681 137.311 135.885 1.00 33.27 451 THR A C 1
ATOM 2798 O O . THR A 1 451 ? 144.251 138.337 136.298 1.00 35.51 451 THR A O 1
ATOM 2802 N N . TYR A 1 452 ? 142.668 137.361 135.017 1.00 31.23 452 TYR A N 1
ATOM 2803 C CA . TYR A 1 452 ? 142.169 138.648 134.552 1.00 34.33 452 TYR A CA 1
ATOM 2804 C C . TYR A 1 452 ? 141.653 139.480 135.719 1.00 35.35 452 TYR A C 1
ATOM 2805 O O . TYR A 1 452 ? 141.936 140.681 135.814 1.00 29.51 452 TYR A O 1
ATOM 2814 N N . GLU A 1 453 ? 140.875 138.856 136.607 1.00 36.19 453 GLU A N 1
ATOM 2815 C CA . GLU A 1 453 ? 140.318 139.577 137.747 1.00 33.07 453 GLU A CA 1
ATOM 2816 C C . GLU A 1 453 ? 141.405 140.155 138.647 1.00 33.76 453 GLU A C 1
ATOM 2817 O O . GLU A 1 453 ? 141.318 141.313 139.068 1.00 33.06 453 GLU A O 1
ATOM 2823 N N . GLU A 1 454 ? 142.434 139.364 138.968 1.00 30.90 454 GLU A N 1
ATOM 2824 C CA . GLU A 1 454 ? 143.492 139.896 139.829 1.00 35.43 454 GLU A CA 1
ATOM 2825 C C . GLU A 1 454 ? 144.258 141.044 139.172 1.00 35.67 454 GLU A C 1
ATOM 2826 O O . GLU A 1 454 ? 144.550 142.055 139.829 1.00 38.15 454 GLU A O 1
ATOM 2832 N N . LEU A 1 455 ? 144.567 140.935 137.874 1.00 28.52 455 LEU A N 1
ATOM 2833 C CA . LEU A 1 455 ? 145.276 142.036 137.218 1.00 26.46 455 LEU A CA 1
ATOM 2834 C C . LEU A 1 455 ? 144.423 143.301 137.133 1.00 32.40 455 LEU A C 1
ATOM 2835 O O . LEU A 1 455 ? 144.915 144.420 137.366 1.00 32.98 455 LEU A O 1
ATOM 2840 N N . GLN A 1 456 ? 143.128 143.142 136.858 1.00 41.31 456 GLN A N 1
ATOM 2841 C CA . GLN A 1 456 ? 142.238 144.294 136.801 1.00 37.80 456 GLN A CA 1
ATOM 2842 C C . GLN A 1 456 ? 142.056 144.933 138.174 1.00 40.52 456 GLN A C 1
ATOM 2843 O O . GLN A 1 456 ? 141.956 146.161 138.279 1.00 39.58 456 GLN A O 1
ATOM 2849 N N . ARG A 1 457 ? 142.005 144.123 139.234 1.00 39.46 457 ARG A N 1
ATOM 2850 C CA . ARG A 1 457 ? 141.954 144.669 140.588 1.00 37.14 457 ARG A CA 1
ATOM 2851 C C . ARG A 1 457 ? 143.206 145.472 140.918 1.00 32.04 457 ARG A C 1
ATOM 2852 O O . ARG A 1 457 ? 143.122 146.558 141.506 1.00 31.53 457 ARG A O 1
ATOM 2860 N N . GLU A 1 458 ? 144.382 144.936 140.577 1.00 26.66 458 GLU A N 1
ATOM 2861 C CA . GLU A 1 458 ? 145.615 145.691 140.791 1.00 28.28 458 GLU A CA 1
ATOM 2862 C C . GLU A 1 458 ? 145.583 147.044 140.089 1.00 33.76 458 GLU A C 1
ATOM 2863 O O . GLU A 1 458 ? 146.016 148.055 140.655 1.00 36.59 458 GLU A O 1
ATOM 2869 N N . MET A 1 459 ? 145.079 147.086 138.855 1.00 37.90 459 MET A N 1
ATOM 2870 C CA . MET A 1 459 ? 145.019 148.354 138.123 1.00 33.15 459 MET A CA 1
ATOM 2871 C C . MET A 1 459 ? 144.002 149.324 138.734 1.00 34.46 459 MET A C 1
ATOM 2872 O O . MET A 1 459 ? 144.278 150.527 138.909 1.00 29.03 459 MET A O 1
ATOM 2877 N N . LYS A 1 460 ? 142.814 148.810 139.055 1.00 32.36 460 LYS A N 1
ATOM 2878 C CA . LYS A 1 460 ? 141.757 149.616 139.655 1.00 29.06 460 LYS A CA 1
ATOM 2879 C C . LYS A 1 460 ? 142.175 150.234 140.984 1.00 27.54 460 LYS A C 1
ATOM 2880 O O . LYS A 1 460 ? 141.854 151.393 141.253 1.00 31.98 460 LYS A O 1
ATOM 2886 N N . LYS A 1 461 ? 142.812 149.458 141.865 1.00 31.74 461 LYS A N 1
ATOM 2887 C CA . LYS A 1 461 ? 143.286 150.018 143.134 1.00 27.47 461 LYS A CA 1
ATOM 2888 C C . LYS A 1 461 ? 144.137 151.268 142.925 1.00 28.88 461 LYS A C 1
ATOM 2889 O O . LYS A 1 461 ? 143.944 152.297 143.593 1.00 28.57 461 LYS A O 1
ATOM 2895 N N . SER A 1 462 ? 145.076 151.194 141.980 1.00 30.58 462 SER A N 1
ATOM 2896 C CA . SER A 1 462 ? 145.985 152.305 141.724 1.00 22.97 462 SER A CA 1
ATOM 2897 C C . SER A 1 462 ? 145.257 153.524 141.177 1.00 35.36 462 SER A C 1
ATOM 2898 O O . SER A 1 462 ? 145.564 154.658 141.564 1.00 32.74 462 SER A O 1
ATOM 2901 N N . LEU A 1 463 ? 144.296 153.324 140.271 1.00 39.42 463 LEU A N 1
ATOM 2902 C CA . LEU A 1 463 ? 143.530 154.484 139.804 1.00 29.74 463 LEU A CA 1
ATOM 2903 C C . LEU A 1 463 ? 142.608 155.053 140.887 1.00 29.82 463 LEU A C 1
ATOM 2904 O O . LEU A 1 463 ? 142.463 156.279 141.009 1.00 35.82 463 LEU A O 1
ATOM 2909 N N . MET A 1 464 ? 141.971 154.185 141.672 1.00 22.52 464 MET A N 1
ATOM 2910 C CA . MET A 1 464 ? 141.070 154.634 142.731 1.00 27.33 464 MET A CA 1
ATOM 2911 C C . MET A 1 464 ? 141.780 155.451 143.802 1.00 29.38 464 MET A C 1
ATOM 2912 O O . MET A 1 464 ? 141.194 156.389 144.353 1.00 21.91 464 MET A O 1
ATOM 2917 N N . ASP A 1 465 ? 143.028 155.113 144.133 1.00 36.59 465 ASP A N 1
ATOM 2918 C CA . ASP A 1 465 ? 143.745 155.942 145.103 1.00 30.41 465 ASP A CA 1
ATOM 2919 C C . ASP A 1 465 ? 143.979 157.363 144.589 1.00 29.86 465 ASP A C 1
ATOM 2920 O O . ASP A 1 465 ? 143.802 158.338 145.335 1.00 36.27 465 ASP A O 1
ATOM 2925 N N . LEU A 1 466 ? 144.355 157.503 143.315 1.00 25.50 466 LEU A N 1
ATOM 2926 C CA . LEU A 1 466 ? 144.500 158.831 142.723 1.00 30.26 466 LEU A CA 1
ATOM 2927 C C . LEU A 1 466 ? 143.180 159.590 142.716 1.00 33.29 466 LEU A C 1
ATOM 2928 O O . LEU A 1 466 ? 143.138 160.788 143.031 1.00 32.53 466 LEU A O 1
ATOM 2933 N N . ALA A 1 467 ? 142.085 158.901 142.384 1.00 33.13 467 ALA A N 1
ATOM 2934 C CA . ALA A 1 467 ? 140.776 159.549 142.391 1.00 31.91 467 ALA A CA 1
ATOM 2935 C C . ALA A 1 467 ? 140.396 160.014 143.793 1.00 33.50 467 ALA A C 1
ATOM 2936 O O . ALA A 1 467 ? 139.915 161.137 143.976 1.00 33.88 467 ALA A O 1
ATOM 2938 N N . ASN A 1 468 ? 140.600 159.156 144.793 1.00 36.85 468 ASN A N 1
ATOM 2939 C CA . ASN A 1 468 ? 140.342 159.532 146.180 1.00 29.37 468 ASN A CA 1
ATOM 2940 C C . ASN A 1 468 ? 141.115 160.785 146.573 1.00 30.43 468 ASN A C 1
ATOM 2941 O O . ASN A 1 468 ? 140.533 161.760 147.060 1.00 28.51 468 ASN A O 1
ATOM 2946 N N . ASP A 1 469 ? 142.435 160.773 146.373 1.00 24.44 469 ASP A N 1
ATOM 2947 C CA . ASP A 1 469 ? 143.254 161.899 146.817 1.00 24.55 469 ASP A CA 1
ATOM 2948 C C . ASP A 1 469 ? 142.960 163.191 146.059 1.00 30.62 469 ASP A C 1
ATOM 2949 O O . ASP A 1 469 ? 143.106 164.277 146.629 1.00 32.68 469 ASP A O 1
ATOM 2954 N N . ALA A 1 470 ? 142.560 163.110 144.786 1.00 35.57 470 ALA A N 1
ATOM 2955 C CA . ALA A 1 470 ? 142.263 164.329 144.030 1.00 28.27 470 ALA A CA 1
ATOM 2956 C C . ALA A 1 470 ? 141.114 165.150 144.618 1.00 27.42 470 ALA A C 1
ATOM 2957 O O . ALA A 1 470 ? 141.062 166.366 144.411 1.00 25.79 470 ALA A O 1
ATOM 2959 N N . CYS A 1 471 ? 140.187 164.518 145.340 1.00 34.12 471 CYS A N 1
ATOM 2960 C CA . CYS A 1 471 ? 139.084 165.254 145.962 1.00 29.01 471 CYS A CA 1
ATOM 2961 C C . CYS A 1 471 ? 139.542 166.389 146.875 1.00 29.82 471 CYS A C 1
ATOM 2962 O O . CYS A 1 471 ? 138.804 167.363 147.060 1.00 29.32 471 CYS A O 1
ATOM 2965 N N . GLN A 1 472 ? 140.738 166.290 147.456 1.00 29.73 472 GLN A N 1
ATOM 2966 C CA . GLN A 1 472 ? 141.247 167.348 148.325 1.00 22.40 472 GLN A CA 1
ATOM 2967 C C . GLN A 1 472 ? 141.558 168.665 147.616 1.00 30.26 472 GLN A C 1
ATOM 2968 O O . GLN A 1 472 ? 141.746 169.673 148.303 1.00 34.22 472 GLN A O 1
ATOM 2974 N N . LEU A 1 473 ? 141.619 168.703 146.283 1.00 27.80 473 LEU A N 1
ATOM 2975 C CA . LEU A 1 473 ? 141.853 169.976 145.601 1.00 30.63 473 LEU A CA 1
ATOM 2976 C C . LEU A 1 473 ? 140.644 170.904 145.595 1.00 29.50 473 LEU A C 1
ATOM 2977 O O . LEU A 1 473 ? 140.784 172.062 145.187 1.00 31.08 473 LEU A O 1
ATOM 2982 N N . LEU A 1 474 ? 139.474 170.439 146.032 1.00 30.74 474 LEU A N 1
ATOM 2983 C CA . LEU A 1 474 ? 138.300 171.308 146.077 1.00 21.31 474 LEU A CA 1
ATOM 2984 C C . LEU A 1 474 ? 138.506 172.492 147.017 1.00 26.62 474 LEU A C 1
ATOM 2985 O O . LEU A 1 474 ? 138.095 173.616 146.708 1.00 34.39 474 LEU A O 1
ATOM 2990 N N . SER A 1 475 ? 139.132 172.259 148.167 1.00 28.75 475 SER A N 1
ATOM 2991 C CA . SER A 1 475 ? 139.286 173.297 149.178 1.00 28.30 475 SER A CA 1
ATOM 2992 C C . SER A 1 475 ? 140.108 174.476 148.669 1.00 27.37 475 SER A C 1
ATOM 2993 O O . SER A 1 475 ? 141.192 174.301 148.107 1.00 34.33 475 SER A O 1
ATOM 2996 N N . GLY A 1 476 ? 139.579 175.682 148.871 1.00 30.76 476 GLY A N 1
ATOM 2997 C CA . GLY A 1 476 ? 140.215 176.913 148.442 1.00 29.15 476 GLY A CA 1
ATOM 2998 C C . GLY A 1 476 ? 140.285 177.155 146.952 1.00 36.82 476 GLY A C 1
ATOM 2999 O O . GLY A 1 476 ? 141.034 178.040 146.527 1.00 36.06 476 GLY A O 1
ATOM 3000 N N . GLU A 1 477 ? 139.535 176.399 146.147 1.00 43.32 477 GLU A N 1
ATOM 3001 C CA . GLU A 1 477 ? 139.560 176.519 144.686 1.00 38.35 477 GLU A CA 1
ATOM 3002 C C . GLU A 1 477 ? 140.975 176.365 144.134 1.00 39.33 477 GLU A C 1
ATOM 3003 O O . GLU A 1 477 ? 141.365 177.028 143.171 1.00 39.69 477 GLU A O 1
ATOM 3009 N N . ARG A 1 478 ? 141.757 175.493 144.769 1.00 43.32 478 ARG A N 1
ATOM 3010 C CA . ARG A 1 478 ? 143.127 175.250 144.335 1.00 41.60 478 ARG A CA 1
ATOM 3011 C C . ARG A 1 478 ? 143.179 174.568 142.973 1.00 35.70 478 ARG A C 1
ATOM 3012 O O . ARG A 1 478 ? 144.175 174.700 142.253 1.00 36.55 478 ARG A O 1
ATOM 3020 N N . TYR A 1 479 ? 142.128 173.827 142.612 1.00 27.15 479 TYR A N 1
ATOM 3021 C CA . TYR A 1 479 ? 142.081 173.162 141.313 1.00 34.58 479 TYR A CA 1
ATOM 3022 C C . TYR A 1 479 ? 142.237 174.126 140.141 1.00 33.26 479 TYR A C 1
ATOM 3023 O O . TYR A 1 479 ? 142.682 173.712 139.065 1.00 38.92 479 TYR A O 1
ATOM 3032 N N . LYS A 1 480 ? 141.876 175.401 140.310 1.00 27.33 480 LYS A N 1
ATOM 3033 C CA . LYS A 1 480 ? 142.052 176.351 139.215 1.00 30.74 480 LYS A CA 1
ATOM 3034 C C . LYS A 1 480 ? 143.511 176.514 138.807 1.00 35.32 480 LYS A C 1
ATOM 3035 O O . LYS A 1 480 ? 143.781 176.993 137.701 1.00 35.41 480 LYS A O 1
ATOM 3041 N N . GLU A 1 481 ? 144.454 176.137 139.668 1.00 33.35 481 GLU A N 1
ATOM 3042 C CA . GLU A 1 481 ? 145.872 176.267 139.369 1.00 28.44 481 GLU A CA 1
ATOM 3043 C C . GLU A 1 481 ? 146.510 174.983 138.856 1.00 31.37 481 GLU A C 1
ATOM 3044 O O . GLU A 1 481 ? 147.663 175.021 138.418 1.00 37.43 481 GLU A O 1
ATOM 3050 N N . ASP A 1 482 ? 145.811 173.856 138.911 1.00 29.48 482 ASP A N 1
ATOM 3051 C CA . ASP A 1 482 ? 146.374 172.596 138.439 1.00 31.75 482 ASP A CA 1
ATOM 3052 C C . ASP A 1 482 ? 146.310 172.535 136.915 1.00 34.19 482 ASP A C 1
ATOM 3053 O O . ASP A 1 482 ? 145.211 172.575 136.352 1.00 41.31 482 ASP A O 1
ATOM 3058 N N . PRO A 1 483 ? 147.445 172.439 136.216 1.00 36.22 483 PRO A N 1
ATOM 3059 C CA . PRO A 1 483 ? 147.409 172.355 134.745 1.00 37.92 483 PRO A CA 1
ATOM 3060 C C . PRO A 1 483 ? 146.707 171.122 134.191 1.00 34.18 483 PRO A C 1
ATOM 3061 O O . PRO A 1 483 ? 146.526 171.045 132.971 1.00 40.69 483 PRO A O 1
ATOM 3065 N N . TRP A 1 484 ? 146.316 170.164 135.023 1.00 38.61 484 TRP A N 1
ATOM 3066 C CA . TRP A 1 484 ? 145.266 169.216 134.681 1.00 41.17 484 TRP A CA 1
ATOM 3067 C C . TRP A 1 484 ? 144.062 169.420 135.593 1.00 44.75 484 TRP A C 1
ATOM 3068 O O . TRP A 1 484 ? 144.165 170.025 136.662 1.00 48.59 484 TRP A O 1
ATOM 3079 N N . LEU A 1 485 ? 142.903 168.941 135.132 1.00 37.98 485 LEU A N 1
ATOM 3080 C CA . LEU A 1 485 ? 141.668 168.919 135.918 1.00 34.42 485 LEU A CA 1
ATOM 3081 C C . LEU A 1 485 ? 141.040 170.292 136.131 1.00 34.80 485 LEU A C 1
ATOM 3082 O O . LEU A 1 485 ? 139.933 170.384 136.671 1.00 42.72 485 LEU A O 1
ATOM 3087 N N . TRP A 1 486 ? 141.725 171.363 135.726 1.00 28.91 486 TRP A N 1
ATOM 3088 C CA . TRP A 1 486 ? 141.168 172.705 135.879 1.00 41.64 486 TRP A CA 1
ATOM 3089 C C . TRP A 1 486 ? 139.833 172.893 135.162 1.00 41.48 486 TRP A C 1
ATOM 3090 O O . TRP A 1 486 ? 139.109 173.843 135.475 1.00 38.83 486 TRP A O 1
ATOM 3101 N N . ASP A 1 487 ? 139.488 172.022 134.214 1.00 41.88 487 ASP A N 1
ATOM 3102 C CA . ASP A 1 487 ? 138.291 172.186 133.398 1.00 38.33 487 ASP A CA 1
ATOM 3103 C C . ASP A 1 487 ? 137.214 171.140 133.688 1.00 39.11 487 ASP A C 1
ATOM 3104 O O . ASP A 1 487 ? 136.240 171.044 132.935 1.00 41.03 487 ASP A O 1
ATOM 3109 N N . LEU A 1 488 ? 137.356 170.357 134.755 1.00 34.08 488 LEU A N 1
ATOM 3110 C CA . LEU A 1 488 ? 136.307 169.424 135.144 1.00 36.30 488 LEU A CA 1
ATOM 3111 C C . LEU A 1 488 ? 135.121 170.155 135.783 1.00 31.63 488 LEU A C 1
ATOM 3112 O O . LEU A 1 488 ? 135.187 171.342 136.111 1.00 35.72 488 LEU A O 1
ATOM 3117 N N . GLU A 1 489 ? 134.018 169.420 135.947 1.00 31.18 489 GLU A N 1
ATOM 3118 C CA . GLU A 1 489 ? 132.877 169.849 136.763 1.00 28.79 489 GLU A CA 1
ATOM 3119 C C . GLU A 1 489 ? 133.272 169.875 138.235 1.00 32.31 489 GLU A C 1
ATOM 3120 O O . GLU A 1 489 ? 133.269 168.845 138.912 1.00 28.69 489 GLU A O 1
ATOM 3126 N N . TRP A 1 490 ? 133.627 171.053 138.731 1.00 25.33 490 TRP A N 1
ATOM 3127 C CA . TRP A 1 490 ? 133.924 171.264 140.149 1.00 23.53 490 TRP A CA 1
ATOM 3128 C C . TRP A 1 490 ? 132.736 171.898 140.876 1.00 29.99 490 TRP A C 1
ATOM 3129 O O . TRP A 1 490 ? 132.849 172.976 141.457 1.00 45.02 490 TRP A O 1
ATOM 3140 N N . ASP A 1 491 ? 131.581 171.235 140.851 1.00 23.97 491 ASP A N 1
ATOM 3141 C CA . ASP A 1 491 ? 130.380 171.802 141.449 1.00 17.64 491 ASP A CA 1
ATOM 3142 C C . ASP A 1 491 ? 129.765 170.884 142.500 1.00 18.90 491 ASP A C 1
ATOM 3143 O O . ASP A 1 491 ? 129.845 169.656 142.410 1.00 22.87 491 ASP A O 1
ATOM 3148 N N . LEU A 1 492 ? 129.167 171.511 143.512 1.00 23.15 492 LEU A N 1
ATOM 3149 C CA . LEU A 1 492 ? 128.470 170.839 144.600 1.00 20.44 492 LEU A CA 1
ATOM 3150 C C . LEU A 1 492 ? 126.966 171.061 144.489 1.00 17.41 492 LEU A C 1
ATOM 3151 O O . LEU A 1 492 ? 126.513 172.176 144.219 1.00 26.80 492 LEU A O 1
ATOM 3156 N N . GLN A 1 493 ? 126.198 169.996 144.695 1.00 22.67 493 GLN A N 1
ATOM 3157 C CA . GLN A 1 493 ? 124.746 170.031 144.576 1.00 19.47 493 GLN A CA 1
ATOM 3158 C C . GLN A 1 493 ? 124.111 170.057 145.962 1.00 25.05 493 GLN A C 1
ATOM 3159 O O . GLN A 1 493 ? 124.506 169.289 146.844 1.00 36.41 493 GLN A O 1
ATOM 3165 N N . GLU A 1 494 ? 123.133 170.941 146.152 1.00 29.28 494 GLU A N 1
ATOM 3166 C CA . GLU A 1 494 ? 122.477 171.076 147.447 1.00 27.96 494 GLU A CA 1
ATOM 3167 C C . GLU A 1 494 ? 121.598 169.866 147.754 1.00 24.36 494 GLU A C 1
ATOM 3168 O O . GLU A 1 494 ? 121.055 169.217 146.858 1.00 23.44 494 GLU A O 1
ATOM 3174 N N . PHE A 1 495 ? 121.478 169.557 149.043 1.00 25.67 495 PHE A N 1
ATOM 3175 C CA . PHE A 1 495 ? 120.612 168.477 149.499 1.00 28.44 495 PHE A CA 1
ATOM 3176 C C . PHE A 1 495 ? 119.161 168.953 149.521 1.00 24.91 495 PHE A C 1
ATOM 3177 O O . PHE A 1 495 ? 118.855 170.008 150.085 1.00 25.03 495 PHE A O 1
ATOM 3185 N N . LYS A 1 496 ? 118.269 168.175 148.910 1.00 33.23 496 LYS A N 1
ATOM 3186 C CA . LYS A 1 496 ? 116.907 168.609 148.611 1.00 35.24 496 LYS A CA 1
ATOM 3187 C C . LYS A 1 496 ? 115.912 168.018 149.606 1.00 34.90 496 LYS A C 1
ATOM 3188 O O . LYS A 1 496 ? 115.835 166.795 149.760 1.00 37.27 496 LYS A O 1
ATOM 3194 N N . GLN A 1 497 ? 115.148 168.887 150.264 1.00 40.72 497 GLN A N 1
ATOM 3195 C CA . GLN A 1 497 ? 114.046 168.502 151.134 1.00 39.44 497 GLN A CA 1
ATOM 3196 C C . GLN A 1 497 ? 112.719 168.558 150.381 1.00 44.55 497 GLN A C 1
ATOM 3197 O O . GLN A 1 497 ? 112.614 169.127 149.293 1.00 51.11 497 GLN A O 1
ATOM 3203 N N . LYS A 1 498 ? 111.696 167.954 150.981 1.00 46.77 498 LYS A N 1
ATOM 3204 C CA . LYS A 1 498 ? 110.319 168.321 150.687 1.00 38.84 498 LYS A CA 1
ATOM 3205 C C . LYS A 1 498 ? 109.958 169.642 151.360 1.00 35.50 498 LYS A C 1
ATOM 3206 O O . LYS A 1 498 ? 110.601 170.079 152.317 1.00 42.24 498 LYS A O 1
ATOM 3212 N N . LYS A 1 499 ? 108.917 170.280 150.838 1.00 39.59 499 LYS A N 1
ATOM 3213 C CA . LYS A 1 499 ? 108.563 171.641 151.230 1.00 40.30 499 LYS A CA 1
ATOM 3214 C C . LYS A 1 499 ? 108.194 171.735 152.707 1.00 36.45 499 LYS A C 1
ATOM 3215 O O . LYS A 1 499 ? 107.071 171.423 153.096 1.00 30.74 499 LYS A O 1
ATOM 3221 N N . LEU A 1 530 ? 131.293 164.308 190.241 1.00 39.43 530 LEU A N 1
ATOM 3222 C CA . LEU A 1 530 ? 130.655 163.092 189.755 1.00 36.06 530 LEU A CA 1
ATOM 3223 C C . LEU A 1 530 ? 131.446 161.859 190.173 1.00 35.20 530 LEU A C 1
ATOM 3224 O O . LEU A 1 530 ? 132.566 161.970 190.667 1.00 38.12 530 LEU A O 1
ATOM 3229 N N . GLY A 1 531 ? 130.848 160.686 189.983 1.00 42.74 531 GLY A N 1
ATOM 3230 C CA . GLY A 1 531 ? 131.483 159.436 190.331 1.00 35.90 531 GLY A CA 1
ATOM 3231 C C . GLY A 1 531 ? 130.531 158.433 190.956 1.00 42.39 531 GLY A C 1
ATOM 3232 O O . GLY A 1 531 ? 130.782 157.919 192.050 1.00 45.22 531 GLY A O 1
ATOM 3233 N N . PRO A 1 532 ? 129.414 158.139 190.289 1.00 50.68 532 PRO A N 1
ATOM 3234 C CA . PRO A 1 532 ? 128.384 157.298 190.908 1.00 46.11 532 PRO A CA 1
ATOM 3235 C C . PRO A 1 532 ? 128.797 155.834 190.955 1.00 52.00 532 PRO A C 1
ATOM 3236 O O . PRO A 1 532 ? 129.829 155.419 190.425 1.00 53.60 532 PRO A O 1
ATOM 3240 N N . CYS A 1 533 ? 127.956 155.045 191.618 1.00 53.72 533 CYS A N 1
ATOM 3241 C CA . CYS A 1 533 ? 128.108 153.597 191.673 1.00 53.60 533 CYS A CA 1
ATOM 3242 C C . CYS A 1 533 ? 127.570 152.938 190.402 1.00 49.02 533 CYS A C 1
ATOM 3243 O O . CYS A 1 533 ? 127.210 153.598 189.424 1.00 53.00 533 CYS A O 1
ATOM 3246 N N . SER A 1 534 ? 127.531 151.605 190.415 1.00 41.69 534 SER A N 1
ATOM 3247 C CA . SER A 1 534 ? 126.740 150.832 189.467 1.00 50.98 534 SER A CA 1
ATOM 3248 C C . SER A 1 534 ? 125.310 151.353 189.352 1.00 52.98 534 SER A C 1
ATOM 3249 O O . SER A 1 534 ? 124.722 151.855 190.313 1.00 54.91 534 SER A O 1
ATOM 3252 N N . GLU A 1 535 ? 124.753 151.205 188.151 1.00 55.96 535 GLU A N 1
ATOM 3253 C CA . GLU A 1 535 ? 123.406 151.648 187.825 1.00 56.34 535 GLU A CA 1
ATOM 3254 C C . GLU A 1 535 ? 122.345 150.769 188.486 1.00 56.54 535 GLU A C 1
ATOM 3255 O O . GLU A 1 535 ? 122.613 149.673 188.987 1.00 50.44 535 GLU A O 1
ATOM 3261 N N . GLU A 1 536 ? 121.116 151.286 188.485 1.00 67.26 536 GLU A N 1
ATOM 3262 C CA . GLU A 1 536 ? 119.913 150.542 188.829 1.00 67.04 536 GLU A CA 1
ATOM 3263 C C . GLU A 1 536 ? 118.850 150.761 187.759 1.00 66.11 536 GLU A C 1
ATOM 3264 O O . GLU A 1 536 ? 118.728 151.863 187.216 1.00 63.10 536 GLU A O 1
ATOM 3270 N N . GLU A 1 537 ? 118.079 149.710 187.465 1.00 62.68 537 GLU A N 1
ATOM 3271 C CA . GLU A 1 537 ? 117.120 149.705 186.355 1.00 57.36 537 GLU A CA 1
ATOM 3272 C C . GLU A 1 537 ? 117.787 150.023 185.014 1.00 60.24 537 GLU A C 1
ATOM 3273 O O . GLU A 1 537 ? 117.320 150.867 184.247 1.00 65.58 537 GLU A O 1
ATOM 3279 N N . GLU A 1 538 ? 118.908 149.348 184.747 1.00 55.88 538 GLU A N 1
ATOM 3280 C CA . GLU A 1 538 ? 119.544 149.430 183.433 1.00 56.92 538 GLU A CA 1
ATOM 3281 C C . GLU A 1 538 ? 118.588 149.060 182.302 1.00 58.63 538 GLU A C 1
ATOM 3282 O O . GLU A 1 538 ? 118.681 149.620 181.200 1.00 59.14 538 GLU A O 1
ATOM 3288 N N . PHE A 1 539 ? 117.663 148.131 182.554 1.00 53.04 539 PHE A N 1
ATOM 3289 C CA . PHE A 1 539 ? 116.665 147.754 181.559 1.00 50.91 539 PHE A CA 1
ATOM 3290 C C . PHE A 1 539 ? 115.747 148.914 181.195 1.00 49.42 539 PHE A C 1
ATOM 3291 O O . PHE A 1 539 ? 115.298 149.008 180.040 1.00 55.02 539 PHE A O 1
ATOM 3299 N N . GLN A 1 540 ? 115.591 149.883 182.096 1.00 48.46 540 GLN A N 1
ATOM 3300 C CA . GLN A 1 540 ? 114.813 151.064 181.756 1.00 51.76 540 GLN A CA 1
ATOM 3301 C C . GLN A 1 540 ? 115.591 151.995 180.840 1.00 50.06 540 GLN A C 1
ATOM 3302 O O . GLN A 1 540 ? 115.032 152.512 179.872 1.00 54.31 540 GLN A O 1
ATOM 3308 N N . GLN A 1 541 ? 116.862 152.262 181.143 1.00 43.30 541 GLN A N 1
ATOM 3309 C CA . GLN A 1 541 ? 117.635 153.119 180.251 1.00 45.19 541 GLN A CA 1
ATOM 3310 C C . GLN A 1 541 ? 117.762 152.489 178.869 1.00 45.28 541 GLN A C 1
ATOM 3311 O O . GLN A 1 541 ? 117.730 153.193 177.847 1.00 46.51 541 GLN A O 1
ATOM 3317 N N . ASP A 1 542 ? 117.811 151.154 178.828 1.00 45.30 542 ASP A N 1
ATOM 3318 C CA . ASP A 1 542 ? 117.809 150.415 177.571 1.00 42.39 542 ASP A CA 1
ATOM 3319 C C . ASP A 1 542 ? 116.550 150.690 176.758 1.00 44.49 542 ASP A C 1
ATOM 3320 O O . ASP A 1 542 ? 116.623 151.116 175.594 1.00 48.27 542 ASP A O 1
ATOM 3325 N N . VAL A 1 543 ? 115.378 150.451 177.355 1.00 42.39 543 VAL A N 1
ATOM 3326 C CA . VAL A 1 543 ? 114.155 150.662 176.586 1.00 37.90 543 VAL A CA 1
ATOM 3327 C C . VAL A 1 543 ? 113.941 152.141 176.273 1.00 39.21 543 VAL A C 1
ATOM 3328 O O . VAL A 1 543 ? 113.409 152.480 175.211 1.00 45.56 543 VAL A O 1
ATOM 3332 N N . MET A 1 544 ? 114.360 153.039 177.167 1.00 39.86 544 MET A N 1
ATOM 3333 C CA . MET A 1 544 ? 114.304 154.474 176.903 1.00 43.15 544 MET A CA 1
ATOM 3334 C C . MET A 1 544 ? 115.026 154.838 175.614 1.00 44.63 544 MET A C 1
ATOM 3335 O O . MET A 1 544 ? 114.451 155.463 174.713 1.00 50.55 544 MET A O 1
ATOM 3340 N N . ALA A 1 545 ? 116.304 154.465 175.520 1.00 41.46 545 ALA A N 1
ATOM 3341 C CA . ALA A 1 545 ? 117.075 154.802 174.329 1.00 34.53 545 ALA A CA 1
ATOM 3342 C C . ALA A 1 545 ? 116.527 154.120 173.080 1.00 35.38 545 ALA A C 1
ATOM 3343 O O . ALA A 1 545 ? 116.449 154.742 172.012 1.00 37.50 545 ALA A O 1
ATOM 3345 N N . ARG A 1 546 ? 116.141 152.844 173.183 1.00 28.96 546 ARG A N 1
ATOM 3346 C CA . ARG A 1 546 ? 115.559 152.175 172.020 1.00 31.57 546 ARG A CA 1
ATOM 3347 C C . ARG A 1 546 ? 114.296 152.875 171.516 1.00 37.94 546 ARG A C 1
ATOM 3348 O O . ARG A 1 546 ? 114.118 153.047 170.303 1.00 43.18 546 ARG A O 1
ATOM 3356 N N . ALA A 1 547 ? 113.405 153.281 172.425 1.00 39.05 547 ALA A N 1
ATOM 3357 C CA . ALA A 1 547 ? 112.190 153.978 172.007 1.00 36.64 547 ALA A CA 1
ATOM 3358 C C . ALA A 1 547 ? 112.480 155.366 171.445 1.00 36.91 547 ALA A C 1
ATOM 3359 O O . ALA A 1 547 ? 111.831 155.791 170.482 1.00 43.30 547 ALA A O 1
ATOM 3361 N N . CYS A 1 548 ? 113.443 156.089 172.023 1.00 32.37 548 CYS A N 1
ATOM 3362 C CA . CYS A 1 548 ? 113.878 157.347 171.415 1.00 32.45 548 CYS A CA 1
ATOM 3363 C C . CYS A 1 548 ? 114.340 157.134 169.980 1.00 34.84 548 CYS A C 1
ATOM 3364 O O . CYS A 1 548 ? 113.993 157.910 169.074 1.00 39.69 548 CYS A O 1
ATOM 3367 N N . LEU A 1 549 ? 115.089 156.056 169.747 1.00 37.00 549 LEU A N 1
ATOM 3368 C CA . LEU A 1 549 ? 115.601 155.803 168.408 1.00 36.96 549 LEU A CA 1
ATOM 3369 C C . LEU A 1 549 ? 114.481 155.435 167.444 1.00 33.82 549 LEU A C 1
ATOM 3370 O O . LEU A 1 549 ? 114.478 155.891 166.300 1.00 37.37 549 LEU A O 1
ATOM 3375 N N . GLN A 1 550 ? 113.546 154.585 167.870 1.00 32.60 550 GLN A N 1
ATOM 3376 C CA . GLN A 1 550 ? 112.410 154.245 167.011 1.00 31.92 550 GLN A CA 1
ATOM 3377 C C . GLN A 1 550 ? 111.567 155.475 166.671 1.00 31.93 550 GLN A C 1
ATOM 3378 O O . GLN A 1 550 ? 111.157 155.666 165.513 1.00 30.91 550 GLN A O 1
ATOM 3384 N N . LYS A 1 551 ? 111.334 156.340 167.664 1.00 34.61 551 LYS A N 1
ATOM 3385 C CA . LYS A 1 551 ? 110.616 157.590 167.429 1.00 34.58 551 LYS A CA 1
ATOM 3386 C C . LYS A 1 551 ? 111.301 158.435 166.367 1.00 31.56 551 LYS A C 1
ATOM 3387 O O . LYS A 1 551 ? 110.648 158.945 165.450 1.00 34.18 551 LYS A O 1
ATOM 3393 N N . LEU A 1 552 ? 112.619 158.604 166.469 1.00 39.33 552 LEU A N 1
ATOM 3394 C CA . LEU A 1 552 ? 113.275 159.448 165.476 1.00 33.97 552 LEU A CA 1
ATOM 3395 C C . LEU A 1 552 ? 113.385 158.745 164.125 1.00 33.18 552 LEU A C 1
ATOM 3396 O O . LEU A 1 552 ? 113.346 159.401 163.080 1.00 33.20 552 LEU A O 1
ATOM 3401 N N . LYS A 1 553 ? 113.521 157.418 164.133 1.00 37.26 553 LYS A N 1
ATOM 3402 C CA . LYS A 1 553 ? 113.524 156.619 162.911 1.00 37.77 553 LYS A CA 1
ATOM 3403 C C . LYS A 1 553 ? 112.237 156.763 162.111 1.00 35.70 553 LYS A C 1
ATOM 3404 O O . LYS A 1 553 ? 112.259 156.670 160.879 1.00 44.48 553 LYS A O 1
ATOM 3410 N N . GLY A 1 554 ? 111.112 156.998 162.783 1.00 42.06 554 GLY A N 1
ATOM 3411 C CA . GLY A 1 554 ? 109.850 157.051 162.052 1.00 35.23 554 GLY A CA 1
ATOM 3412 C C . GLY A 1 554 ? 109.625 158.287 161.190 1.00 38.67 554 GLY A C 1
ATOM 3413 O O . GLY A 1 554 ? 108.670 158.292 160.407 1.00 42.44 554 GLY A O 1
ATOM 3414 N N . THR A 1 555 ? 110.467 159.316 161.300 1.00 38.24 555 THR A N 1
ATOM 3415 C CA . THR A 1 555 ? 110.321 160.550 160.522 1.00 31.92 555 THR A CA 1
ATOM 3416 C C . THR A 1 555 ? 110.591 160.362 159.015 1.00 32.25 555 THR A C 1
ATOM 3417 O O . THR A 1 555 ? 110.547 161.339 158.260 1.00 29.41 555 THR A O 1
ATOM 3421 N N . THR A 1 556 ? 110.839 159.133 158.555 1.00 38.41 556 THR A N 1
ATOM 3422 C CA . THR A 1 556 ? 111.092 158.854 157.140 1.00 43.92 556 THR A CA 1
ATOM 3423 C C . THR A 1 556 ? 110.021 159.381 156.185 1.00 40.25 556 THR A C 1
ATOM 3424 O O . THR A 1 556 ? 110.320 159.610 155.008 1.00 43.21 556 THR A O 1
ATOM 3428 N N . GLU A 1 557 ? 108.786 159.574 156.654 1.00 45.91 557 GLU A N 1
ATOM 3429 C CA . GLU A 1 557 ? 107.698 160.035 155.791 1.00 45.98 557 GLU A CA 1
ATOM 3430 C C . GLU A 1 557 ? 107.973 161.365 155.093 1.00 41.73 557 GLU A C 1
ATOM 3431 O O . GLU A 1 557 ? 107.322 161.662 154.086 1.00 41.84 557 GLU A O 1
ATOM 3437 N N . LEU A 1 558 ? 108.905 162.169 155.588 1.00 34.70 558 LEU A N 1
ATOM 3438 C CA . LEU A 1 558 ? 109.224 163.450 154.964 1.00 32.47 558 LEU A CA 1
ATOM 3439 C C . LEU A 1 558 ? 110.357 163.385 153.941 1.00 41.95 558 LEU A C 1
ATOM 3440 O O . LEU A 1 558 ? 110.720 164.427 153.385 1.00 40.12 558 LEU A O 1
ATOM 3445 N N . LEU A 1 559 ? 110.930 162.211 153.680 1.00 42.10 559 LEU A N 1
ATOM 3446 C CA . LEU A 1 559 ? 111.956 162.203 152.637 1.00 38.54 559 LEU A CA 1
ATOM 3447 C C . LEU A 1 559 ? 111.343 162.051 151.245 1.00 40.10 559 LEU A C 1
ATOM 3448 O O . LEU A 1 559 ? 110.347 161.342 151.078 1.00 48.70 559 LEU A O 1
ATOM 3453 N N . PRO A 1 560 ? 111.944 162.717 150.257 1.00 37.97 560 PRO A N 1
ATOM 3454 C CA . PRO A 1 560 ? 111.625 162.434 148.851 1.00 40.16 560 PRO A CA 1
ATOM 3455 C C . PRO A 1 560 ? 111.819 160.969 148.485 1.00 40.01 560 PRO A C 1
ATOM 3456 O O . PRO A 1 560 ? 112.673 160.270 149.033 1.00 40.74 560 PRO A O 1
ATOM 3460 N N . LYS A 1 561 ? 110.995 160.508 147.539 1.00 45.84 561 LYS A N 1
ATOM 3461 C CA . LYS A 1 561 ? 110.940 159.086 147.213 1.00 44.75 561 LYS A CA 1
ATOM 3462 C C . LYS A 1 561 ? 112.156 158.627 146.411 1.00 45.25 561 LYS A C 1
ATOM 3463 O O . LYS A 1 561 ? 112.633 157.502 146.600 1.00 49.26 561 LYS A O 1
ATOM 3469 N N . ARG A 1 562 ? 112.667 159.466 145.507 1.00 49.84 562 ARG A N 1
ATOM 3470 C CA . ARG A 1 562 ? 113.885 159.131 144.770 1.00 48.93 562 ARG A CA 1
ATOM 3471 C C . ARG A 1 562 ? 115.144 159.499 145.546 1.00 46.26 562 ARG A C 1
ATOM 3472 O O . ARG A 1 562 ? 115.402 160.685 145.786 1.00 51.81 562 ARG A O 1
ATOM 3480 N N . PRO A 1 563 ? 115.948 158.518 145.956 1.00 40.09 563 PRO A N 1
ATOM 3481 C CA . PRO A 1 563 ? 117.182 158.833 146.690 1.00 42.79 563 PRO A CA 1
ATOM 3482 C C . PRO A 1 563 ? 118.189 159.556 145.804 1.00 40.94 563 PRO A C 1
ATOM 3483 O O . PRO A 1 563 ? 118.515 159.100 144.706 1.00 41.80 563 PRO A O 1
ATOM 3487 N N . GLN A 1 564 ? 118.680 160.687 146.298 1.00 32.42 564 GLN A N 1
ATOM 3488 C CA . GLN A 1 564 ? 119.652 161.494 145.576 1.00 25.13 564 GLN A CA 1
ATOM 3489 C C . GLN A 1 564 ? 121.008 160.792 145.568 1.00 30.57 564 GLN A C 1
ATOM 3490 O O . GLN A 1 564 ? 121.313 159.981 146.445 1.00 37.55 564 GLN A O 1
ATOM 3496 N N . HIS A 1 565 ? 121.823 161.095 144.558 1.00 27.24 565 HIS A N 1
ATOM 3497 C CA . HIS A 1 565 ? 123.092 160.402 144.349 1.00 31.88 565 HIS A CA 1
ATOM 3498 C C . HIS A 1 565 ? 124.264 161.352 144.575 1.00 28.90 565 HIS A C 1
ATOM 3499 O O . HIS A 1 565 ? 124.503 162.256 143.768 1.00 28.92 565 HIS A O 1
ATOM 3506 N N . LEU A 1 566 ? 124.995 161.129 145.677 1.00 23.79 566 LEU A N 1
ATOM 3507 C CA . LEU A 1 566 ? 126.243 161.790 146.057 1.00 14.18 566 LEU A CA 1
ATOM 3508 C C . LEU A 1 566 ? 126.281 163.292 145.788 1.00 20.81 566 LEU A C 1
ATOM 3509 O O . LEU A 1 566 ? 127.242 163.777 145.179 1.00 27.75 566 LEU A O 1
ATOM 3514 N N . PRO A 1 567 ? 125.277 164.063 146.213 1.00 28.41 567 PRO A N 1
ATOM 3515 C CA . PRO A 1 567 ? 125.258 165.488 145.841 1.00 29.76 567 PRO A CA 1
ATOM 3516 C C . PRO A 1 567 ? 126.419 166.291 146.402 1.00 26.83 567 PRO A C 1
ATOM 3517 O O . PRO A 1 567 ? 126.793 167.309 145.808 1.00 33.62 567 PRO A O 1
ATOM 3521 N N . GLY A 1 568 ? 127.004 165.874 147.524 1.00 25.04 568 GLY A N 1
ATOM 3522 C CA . GLY A 1 568 ? 128.130 166.607 148.076 1.00 26.06 568 GLY A CA 1
ATOM 3523 C C . GLY A 1 568 ? 129.491 166.265 147.508 1.00 27.15 568 GLY A C 1
ATOM 3524 O O . GLY A 1 568 ? 130.457 166.977 147.796 1.00 27.44 568 GLY A O 1
ATOM 3525 N N . HIS A 1 569 ? 129.602 165.198 146.727 1.00 30.19 569 HIS A N 1
ATOM 3526 C CA . HIS A 1 569 ? 130.817 164.940 145.975 1.00 24.45 569 HIS A CA 1
ATOM 3527 C C . HIS A 1 569 ? 130.841 165.739 144.675 1.00 29.92 569 HIS A C 1
ATOM 3528 O O . HIS A 1 569 ? 129.794 166.119 144.148 1.00 34.25 569 HIS A O 1
ATOM 3535 N N . PRO A 1 570 ? 132.033 166.023 144.145 1.00 37.93 570 PRO A N 1
ATOM 3536 C CA . PRO A 1 570 ? 132.120 166.719 142.854 1.00 28.46 570 PRO A CA 1
ATOM 3537 C C . PRO A 1 570 ? 131.521 165.891 141.724 1.00 28.99 570 PRO A C 1
ATOM 3538 O O . PRO A 1 570 ? 131.497 164.660 141.769 1.00 30.81 570 PRO A O 1
ATOM 3542 N N . GLY A 1 571 ? 131.024 166.598 140.705 1.00 26.44 571 GLY A N 1
ATOM 3543 C CA . GLY A 1 571 ? 130.371 165.937 139.580 1.00 23.07 571 GLY A CA 1
ATOM 3544 C C . GLY A 1 571 ? 131.237 164.917 138.860 1.00 31.73 571 GLY A C 1
ATOM 3545 O O . GLY A 1 571 ? 130.789 163.798 138.569 1.00 32.14 571 GLY A O 1
ATOM 3546 N N . TRP A 1 572 ? 132.497 165.275 138.578 1.00 15.65 572 TRP A N 1
ATOM 3547 C CA . TRP A 1 572 ? 133.391 164.308 137.947 1.00 21.71 572 TRP A CA 1
ATOM 3548 C C . TRP A 1 572 ? 133.532 163.063 138.809 1.00 26.98 572 TRP A C 1
ATOM 3549 O O . TRP A 1 572 ? 133.471 161.940 138.297 1.00 27.11 572 TRP A O 1
ATOM 3560 N N . TYR A 1 573 ? 133.722 163.233 140.119 1.00 30.66 573 TYR A N 1
ATOM 3561 C CA . TYR A 1 573 ? 133.874 162.058 140.967 1.00 28.26 573 TYR A CA 1
ATOM 3562 C C . TYR A 1 573 ? 132.548 161.317 141.040 1.00 28.19 573 TYR A C 1
ATOM 3563 O O . TYR A 1 573 ? 132.514 160.082 141.066 1.00 32.74 573 TYR A O 1
ATOM 3572 N N . ARG A 1 574 ? 131.447 162.076 141.073 1.00 16.02 574 ARG A N 1
ATOM 3573 C CA . ARG A 1 574 ? 130.106 161.504 141.101 1.00 27.42 574 ARG A CA 1
ATOM 3574 C C . ARG A 1 574 ? 129.897 160.501 139.976 1.00 28.66 574 ARG A C 1
ATOM 3575 O O . ARG A 1 574 ? 129.293 159.442 140.181 1.00 30.48 574 ARG A O 1
ATOM 3583 N N . LYS A 1 575 ? 130.393 160.817 138.775 1.00 27.63 575 LYS A N 1
ATOM 3584 C CA . LYS A 1 575 ? 130.171 159.920 137.641 1.00 28.80 575 LYS A CA 1
ATOM 3585 C C . LYS A 1 575 ? 130.889 158.583 137.787 1.00 27.49 575 LYS A C 1
ATOM 3586 O O . LYS A 1 575 ? 130.451 157.592 137.192 1.00 18.97 575 LYS A O 1
ATOM 3592 N N . LEU A 1 576 ? 131.971 158.528 138.560 1.00 31.80 576 LEU A N 1
ATOM 3593 C CA . LEU A 1 576 ? 132.785 157.325 138.673 1.00 21.06 576 LEU A CA 1
ATOM 3594 C C . LEU A 1 576 ? 132.203 156.279 139.617 1.00 25.89 576 LEU A C 1
ATOM 3595 O O . LEU A 1 576 ? 132.754 155.178 139.702 1.00 29.22 576 LEU A O 1
ATOM 3600 N N . CYS A 1 577 ? 131.119 156.584 140.325 1.00 27.14 577 CYS A N 1
ATOM 3601 C CA . CYS A 1 577 ? 130.615 155.708 141.373 1.00 27.45 577 CYS A CA 1
ATOM 3602 C C . CYS A 1 577 ? 129.281 155.095 140.978 1.00 19.17 577 CYS A C 1
ATOM 3603 O O . CYS A 1 577 ? 128.401 155.808 140.480 1.00 27.68 577 CYS A O 1
ATOM 3606 N N . PRO A 1 578 ? 129.098 153.790 141.173 1.00 26.39 578 PRO A N 1
ATOM 3607 C CA . PRO A 1 578 ? 127.780 153.178 140.962 1.00 28.66 578 PRO A CA 1
ATOM 3608 C C . PRO A 1 578 ? 126.722 153.751 141.895 1.00 22.28 578 PRO A C 1
ATOM 3609 O O . PRO A 1 578 ? 127.002 154.485 142.845 1.00 29.17 578 PRO A O 1
ATOM 3613 N N . ARG A 1 579 ? 125.474 153.396 141.606 1.00 33.62 579 ARG A N 1
ATOM 3614 C CA . ARG A 1 579 ? 124.344 153.715 142.465 1.00 28.10 579 ARG A CA 1
ATOM 3615 C C . ARG A 1 579 ? 124.088 152.595 143.465 1.00 29.71 579 ARG A C 1
ATOM 3616 O O . ARG A 1 579 ? 124.294 151.415 143.172 1.00 33.69 579 ARG A O 1
ATOM 3624 N N . LEU A 1 580 ? 123.630 152.984 144.657 1.00 29.93 580 LEU A N 1
ATOM 3625 C CA . LEU A 1 580 ? 123.295 152.015 145.696 1.00 31.73 580 LEU A CA 1
ATOM 3626 C C . LEU A 1 580 ? 122.225 151.024 145.256 1.00 37.31 580 LEU A C 1
ATOM 3627 O O . LEU A 1 580 ? 122.156 149.919 145.805 1.00 38.15 580 LEU A O 1
ATOM 3632 N N . ASP A 1 581 ? 121.392 151.393 144.283 1.00 43.33 581 ASP A N 1
ATOM 3633 C CA . ASP A 1 581 ? 120.394 150.482 143.739 1.00 39.00 581 ASP A CA 1
ATOM 3634 C C . ASP A 1 581 ? 120.996 149.360 142.899 1.00 44.98 581 ASP A C 1
ATOM 3635 O O . ASP A 1 581 ? 120.366 148.307 142.760 1.00 44.22 581 ASP A O 1
ATOM 3640 N N . ASP A 1 582 ? 122.184 149.556 142.340 1.00 33.32 582 ASP A N 1
ATOM 3641 C CA . ASP A 1 582 ? 122.780 148.536 141.482 1.00 29.66 582 ASP A CA 1
ATOM 3642 C C . ASP A 1 582 ? 123.162 147.302 142.292 1.00 37.98 582 ASP A C 1
ATOM 3643 O O . ASP A 1 582 ? 123.869 147.420 143.299 1.00 44.92 582 ASP A O 1
ATOM 3648 N N . PRO A 1 583 ? 122.717 146.108 141.891 1.00 32.24 583 PRO A N 1
ATOM 3649 C CA . PRO A 1 583 ? 123.186 144.877 142.549 1.00 26.01 583 PRO A CA 1
ATOM 3650 C C . PRO A 1 583 ? 124.682 144.642 142.433 1.00 28.50 583 PRO A C 1
ATOM 3651 O O . PRO A 1 583 ? 125.196 143.734 143.095 1.00 36.96 583 PRO A O 1
ATOM 3655 N N . ALA A 1 584 ? 125.392 145.415 141.613 1.00 28.39 584 ALA A N 1
ATOM 3656 C CA . ALA A 1 584 ? 126.838 145.305 141.471 1.00 26.95 584 ALA A CA 1
ATOM 3657 C C . ALA A 1 584 ? 127.573 146.492 142.083 1.00 30.94 584 ALA A C 1
ATOM 3658 O O . ALA A 1 584 ? 128.709 146.782 141.695 1.00 28.76 584 ALA A O 1
ATOM 3660 N N . TRP A 1 585 ? 126.936 147.196 143.017 1.00 31.14 585 TRP A N 1
ATOM 3661 C CA . TRP A 1 585 ? 127.595 148.279 143.735 1.00 26.43 585 TRP A CA 1
ATOM 3662 C C . TRP A 1 585 ? 128.828 147.780 144.478 1.00 30.16 585 TRP A C 1
ATOM 3663 O O . TRP A 1 585 ? 128.844 146.673 145.022 1.00 30.17 585 TRP A O 1
ATOM 3674 N N . THR A 1 586 ? 129.859 148.615 144.501 1.00 31.96 586 THR A N 1
ATOM 3675 C CA . THR A 1 586 ? 131.016 148.458 145.366 1.00 24.88 586 THR A CA 1
ATOM 3676 C C . THR A 1 586 ? 131.425 149.837 145.857 1.00 24.79 586 THR A C 1
ATOM 3677 O O . THR A 1 586 ? 131.089 150.848 145.231 1.00 23.82 586 THR A O 1
ATOM 3681 N N . PRO A 1 587 ? 132.137 149.915 146.978 1.00 25.36 587 PRO A N 1
ATOM 3682 C CA . PRO A 1 587 ? 132.572 151.223 147.477 1.00 28.21 587 PRO A CA 1
ATOM 3683 C C . PRO A 1 587 ? 133.622 151.866 146.583 1.00 25.92 587 PRO A C 1
ATOM 3684 O O . PRO A 1 587 ? 134.348 151.205 145.840 1.00 17.79 587 PRO A O 1
ATOM 3688 N N . GLY A 1 588 ? 133.688 153.191 146.675 1.00 27.27 588 GLY A N 1
ATOM 3689 C CA . GLY A 1 588 ? 134.635 153.980 145.927 1.00 23.96 588 GLY A CA 1
ATOM 3690 C C . GLY A 1 588 ? 134.277 154.175 144.468 1.00 26.55 588 GLY A C 1
ATOM 3691 O O . GLY A 1 588 ? 133.221 153.749 143.992 1.00 32.60 588 GLY A O 1
ATOM 3692 N N . PRO A 1 589 ? 135.168 154.852 143.727 1.00 27.13 589 PRO A N 1
ATOM 3693 C CA . PRO A 1 589 ? 134.981 155.123 142.295 1.00 26.91 589 PRO A CA 1
ATOM 3694 C C . PRO A 1 589 ? 135.391 153.969 141.379 1.00 18.56 589 PRO A C 1
ATOM 3695 O O . PRO A 1 589 ? 136.198 154.134 140.465 1.00 27.32 589 PRO A O 1
ATOM 3699 N N . SER A 1 590 ? 134.832 152.790 141.631 1.00 14.38 590 SER A N 1
ATOM 3700 C CA . SER A 1 590 ? 135.279 151.547 141.011 1.00 23.80 590 SER A CA 1
ATOM 3701 C C . SER A 1 590 ? 134.794 151.352 139.570 1.00 25.49 590 SER A C 1
ATOM 3702 O O . SER A 1 590 ? 134.870 150.227 139.068 1.00 28.66 590 SER A O 1
ATOM 3705 N N . LEU A 1 591 ? 134.266 152.379 138.906 1.00 21.87 591 LEU A N 1
ATOM 3706 C CA . LEU A 1 591 ? 133.989 152.317 137.473 1.00 18.04 591 LEU A CA 1
ATOM 3707 C C . LEU A 1 591 ? 135.136 152.817 136.597 1.00 22.99 591 LEU A C 1
ATOM 3708 O O . LEU A 1 591 ? 135.020 152.763 135.369 1.00 34.52 591 LEU A O 1
ATOM 3713 N N . LEU A 1 592 ? 136.223 153.307 137.183 1.00 30.76 592 LEU A N 1
ATOM 3714 C CA . LEU A 1 592 ? 137.287 153.946 136.416 1.00 32.50 592 LEU A CA 1
ATOM 3715 C C . LEU A 1 592 ? 138.067 152.949 135.555 1.00 31.61 592 LEU A C 1
ATOM 3716 O O . LEU A 1 592 ? 138.213 151.773 135.898 1.00 37.01 592 LEU A O 1
ATOM 3721 N N . SER A 1 593 ? 138.562 153.440 134.414 1.00 36.89 593 SER A N 1
ATOM 3722 C CA . SER A 1 593 ? 139.323 152.648 133.453 1.00 32.55 593 SER A CA 1
ATOM 3723 C C . SER A 1 593 ? 140.431 153.513 132.864 1.00 27.96 593 SER A C 1
ATOM 3724 O O . SER A 1 593 ? 140.386 154.743 132.934 1.00 33.44 593 SER A O 1
ATOM 3727 N N . LEU A 1 594 ? 141.440 152.854 132.283 1.00 31.90 594 LEU A N 1
ATOM 3728 C CA . LEU A 1 594 ? 142.452 153.572 131.506 1.00 34.68 594 LEU A CA 1
ATOM 3729 C C . LEU A 1 594 ? 141.857 154.290 130.300 1.00 37.49 594 LEU A C 1
ATOM 3730 O O . LEU A 1 594 ? 142.316 155.377 129.932 1.00 39.66 594 LEU A O 1
ATOM 3735 N N . GLN A 1 595 ? 140.849 153.699 129.665 1.00 36.96 595 GLN A N 1
ATOM 3736 C CA . GLN A 1 595 ? 140.313 154.251 128.425 1.00 34.50 595 GLN A CA 1
ATOM 3737 C C . GLN A 1 595 ? 139.288 155.361 128.634 1.00 33.52 595 GLN A C 1
ATOM 3738 O O . GLN A 1 595 ? 138.747 155.867 127.647 1.00 39.37 595 GLN A O 1
ATOM 3744 N N . MET A 1 596 ? 139.009 155.758 129.872 1.00 26.41 596 MET A N 1
ATOM 3745 C CA . MET A 1 596 ? 138.208 156.949 130.113 1.00 30.50 596 MET A CA 1
ATOM 3746 C C . MET A 1 596 ? 139.071 158.199 129.986 1.00 24.49 596 MET A C 1
ATOM 3747 O O . MET A 1 596 ? 140.241 158.206 130.376 1.00 25.67 596 MET A O 1
ATOM 3752 N N . ARG A 1 597 ? 138.480 159.261 129.433 1.00 21.74 597 ARG A N 1
ATOM 3753 C CA . ARG A 1 597 ? 139.221 160.490 129.171 1.00 23.96 597 ARG A CA 1
ATOM 3754 C C . ARG A 1 597 ? 139.714 161.184 130.437 1.00 24.83 597 ARG A C 1
ATOM 3755 O O . ARG A 1 597 ? 140.632 162.006 130.357 1.00 30.07 597 ARG A O 1
ATOM 3763 N N . VAL A 1 598 ? 139.125 160.889 131.596 1.00 30.85 598 VAL A N 1
ATOM 3764 C CA . VAL A 1 598 ? 139.589 161.501 132.838 1.00 30.89 598 VAL A CA 1
ATOM 3765 C C . VAL A 1 598 ? 140.937 160.920 133.268 1.00 37.36 598 VAL A C 1
ATOM 3766 O O . VAL A 1 598 ? 141.784 161.633 133.819 1.00 38.37 598 VAL A O 1
ATOM 3770 N N . THR A 1 599 ? 141.155 159.625 133.022 1.00 31.90 599 THR A N 1
ATOM 3771 C CA . THR A 1 599 ? 142.306 158.919 133.585 1.00 29.67 599 THR A CA 1
ATOM 3772 C C . THR A 1 599 ? 143.659 159.556 133.272 1.00 33.77 599 THR A C 1
ATOM 3773 O O . THR A 1 599 ? 144.458 159.733 134.207 1.00 32.83 599 THR A O 1
ATOM 3777 N N . PRO A 1 600 ? 143.992 159.916 132.024 1.00 34.33 600 PRO A N 1
ATOM 3778 C CA . PRO A 1 600 ? 145.297 160.557 131.781 1.00 35.72 600 PRO A CA 1
ATOM 3779 C C . PRO A 1 600 ? 145.462 161.924 132.423 1.00 34.11 600 PRO A C 1
ATOM 3780 O O . PRO A 1 600 ? 146.604 162.369 132.586 1.00 34.89 600 PRO A O 1
ATOM 3784 N N . LYS A 1 601 ? 144.377 162.608 132.786 1.00 30.43 601 LYS A N 1
ATOM 3785 C CA . LYS A 1 601 ? 144.521 163.829 133.571 1.00 32.33 601 LYS A CA 1
ATOM 3786 C C . LYS A 1 601 ? 144.925 163.522 135.008 1.00 33.99 601 LYS A C 1
ATOM 3787 O O . LYS A 1 601 ? 145.724 164.255 135.602 1.00 32.95 601 LYS A O 1
ATOM 3793 N N . LEU A 1 602 ? 144.385 162.446 135.581 1.00 32.15 602 LEU A N 1
ATOM 3794 C CA . LEU A 1 602 ? 144.781 162.036 136.925 1.00 28.58 602 LEU A CA 1
ATOM 3795 C C . LEU A 1 602 ? 146.258 161.666 136.989 1.00 27.20 602 LEU A C 1
ATOM 3796 O O . LEU A 1 602 ? 146.994 162.159 137.851 1.00 32.10 602 LEU A O 1
ATOM 3801 N N . MET A 1 603 ? 146.716 160.798 136.084 1.00 40.06 603 MET A N 1
ATOM 3802 C CA . MET A 1 603 ? 148.128 160.428 136.058 1.00 31.72 603 MET A CA 1
ATOM 3803 C C . MET A 1 603 ? 149.044 161.562 135.623 1.00 27.11 603 MET A C 1
ATOM 3804 O O . MET A 1 603 ? 150.265 161.375 135.654 1.00 31.92 603 MET A O 1
ATOM 3809 N N . ALA A 1 604 ? 148.498 162.715 135.239 1.00 29.29 604 ALA A N 1
ATOM 3810 C CA . ALA A 1 604 ? 149.287 163.884 134.851 1.00 30.37 604 ALA A CA 1
ATOM 3811 C C . ALA A 1 604 ? 150.290 163.551 133.748 1.00 26.11 604 ALA A C 1
ATOM 3812 O O . ALA A 1 604 ? 151.473 163.882 133.832 1.00 25.96 604 ALA A O 1
ATOM 3814 N N . LEU A 1 605 ? 149.808 162.879 132.704 1.00 30.50 605 LEU A N 1
ATOM 3815 C CA . LEU A 1 605 ? 150.697 162.401 131.654 1.00 30.31 605 LEU A CA 1
ATOM 3816 C C . LEU A 1 605 ? 151.327 163.566 130.904 1.00 23.52 605 LEU A C 1
ATOM 3817 O O . LEU A 1 605 ? 150.702 164.608 130.694 1.00 26.02 605 LEU A O 1
ATOM 3822 N N . THR A 1 606 ? 152.581 163.381 130.513 1.00 33.44 606 THR A N 1
ATOM 3823 C CA . THR A 1 606 ? 153.404 164.429 129.936 1.00 32.75 606 THR A CA 1
ATOM 3824 C C . THR A 1 606 ? 154.070 163.899 128.672 1.00 35.36 606 THR A C 1
ATOM 3825 O O . THR A 1 606 ? 154.492 162.740 128.630 1.00 38.92 606 THR A O 1
ATOM 3829 N N . TRP A 1 607 ? 154.155 164.737 127.638 1.00 29.30 607 TRP A N 1
ATOM 3830 C CA . TRP A 1 607 ? 154.845 164.385 126.400 1.00 29.78 607 TRP A CA 1
ATOM 3831 C C . TRP A 1 607 ? 155.941 165.400 126.103 1.00 29.38 607 TRP A C 1
ATOM 3832 O O . TRP A 1 607 ? 155.655 166.583 125.894 1.00 26.43 607 TRP A O 1
ATOM 3843 N N . ASP A 1 608 ? 157.189 164.928 126.071 1.00 31.89 608 ASP A N 1
ATOM 3844 C CA . ASP A 1 608 ? 158.368 165.776 125.867 1.00 31.74 608 ASP A CA 1
ATOM 3845 C C . ASP A 1 608 ? 158.418 166.954 126.840 1.00 35.37 608 ASP A C 1
ATOM 3846 O O . ASP A 1 608 ? 158.989 168.003 126.537 1.00 33.08 608 ASP A O 1
ATOM 3851 N N . GLY A 1 609 ? 157.827 166.791 128.023 1.00 39.82 609 GLY A N 1
ATOM 3852 C CA . GLY A 1 609 ? 157.702 167.868 128.983 1.00 35.80 609 GLY A CA 1
ATOM 3853 C C . GLY A 1 609 ? 156.396 168.642 128.949 1.00 38.20 609 GLY A C 1
ATOM 3854 O O . GLY A 1 609 ? 156.188 169.502 129.813 1.00 46.87 609 GLY A O 1
ATOM 3855 N N . PHE A 1 610 ? 155.516 168.377 127.985 1.00 34.79 610 PHE A N 1
ATOM 3856 C CA . PHE A 1 610 ? 154.292 169.161 127.856 1.00 29.76 610 PHE A CA 1
ATOM 3857 C C . PHE A 1 610 ? 153.067 168.387 128.337 1.00 29.27 610 PHE A C 1
ATOM 3858 O O . PHE A 1 610 ? 152.947 167.188 128.067 1.00 37.38 610 PHE A O 1
ATOM 3866 N N . PRO A 1 611 ? 152.154 169.039 129.059 1.00 24.18 611 PRO A N 1
ATOM 3867 C CA . PRO A 1 611 ? 150.945 168.348 129.531 1.00 27.56 611 PRO A CA 1
ATOM 3868 C C . PRO A 1 611 ? 150.023 167.963 128.381 1.00 34.15 611 PRO A C 1
ATOM 3869 O O . PRO A 1 611 ? 149.852 168.716 127.420 1.00 36.72 611 PRO A O 1
ATOM 3873 N N . LEU A 1 612 ? 149.418 166.784 128.494 1.00 34.28 612 LEU A N 1
ATOM 3874 C CA . LEU A 1 612 ? 148.388 166.371 127.549 1.00 39.52 612 LEU A CA 1
ATOM 3875 C C . LEU A 1 612 ? 147.140 167.250 127.638 1.00 33.25 612 LEU A C 1
ATOM 3876 O O . LEU A 1 612 ? 146.830 167.832 128.680 1.00 35.72 612 LEU A O 1
ATOM 3881 N N . HIS A 1 613 ? 146.417 167.326 126.519 1.00 32.47 613 HIS A N 1
ATOM 3882 C CA . HIS A 1 613 ? 145.126 167.997 126.425 1.00 33.39 613 HIS A CA 1
ATOM 3883 C C . HIS A 1 613 ? 144.272 167.250 125.411 1.00 29.12 613 HIS A C 1
ATOM 3884 O O . HIS A 1 613 ? 144.787 166.720 124.424 1.00 40.12 613 HIS A O 1
ATOM 3891 N N . TYR A 1 614 ? 142.965 167.212 125.653 1.00 18.71 614 TYR A N 1
ATOM 3892 C CA . TYR A 1 614 ? 142.028 166.570 124.740 1.00 28.02 614 TYR A CA 1
ATOM 3893 C C . TYR A 1 614 ? 141.250 167.626 123.962 1.00 29.66 614 TYR A C 1
ATOM 3894 O O . TYR A 1 614 ? 140.594 168.486 124.558 1.00 30.02 614 TYR A O 1
ATOM 3903 N N . SER A 1 615 ? 141.328 167.553 122.636 1.00 36.22 615 SER A N 1
ATOM 3904 C CA . SER A 1 615 ? 140.598 168.437 121.735 1.00 31.08 615 SER A CA 1
ATOM 3905 C C . SER A 1 615 ? 139.399 167.683 121.177 1.00 28.55 615 SER A C 1
ATOM 3906 O O . SER A 1 615 ? 139.537 166.544 120.719 1.00 39.92 615 SER A O 1
ATOM 3909 N N . GLU A 1 616 ? 138.224 168.312 121.229 1.00 28.68 616 GLU A N 1
ATOM 3910 C CA . GLU A 1 616 ? 137.013 167.658 120.740 1.00 27.66 616 GLU A CA 1
ATOM 3911 C C . GLU A 1 616 ? 137.090 167.337 119.248 1.00 30.15 616 GLU A C 1
ATOM 3912 O O . GLU A 1 616 ? 136.686 166.249 118.822 1.00 32.58 616 GLU A O 1
ATOM 3918 N N . ARG A 1 617 ? 137.619 168.255 118.436 1.00 29.59 617 ARG A N 1
ATOM 3919 C CA . ARG A 1 617 ? 137.827 167.940 117.023 1.00 33.25 617 ARG A CA 1
ATOM 3920 C C . ARG A 1 617 ? 138.951 166.931 116.815 1.00 34.59 617 ARG A C 1
ATOM 3921 O O . ARG A 1 617 ? 138.778 165.936 116.103 1.00 35.13 617 ARG A O 1
ATOM 3929 N N . HIS A 1 618 ? 140.110 167.171 117.423 1.00 33.83 618 HIS A N 1
ATOM 3930 C CA . HIS A 1 618 ? 141.358 166.547 117.000 1.00 24.49 618 HIS A CA 1
ATOM 3931 C C . HIS A 1 618 ? 141.843 165.434 117.921 1.00 29.13 618 HIS A C 1
ATOM 3932 O O . HIS A 1 618 ? 142.913 164.872 117.674 1.00 35.64 618 HIS A O 1
ATOM 3939 N N . GLY A 1 619 ? 141.089 165.097 118.964 1.00 35.54 619 GLY A N 1
ATOM 3940 C CA . GLY A 1 619 ? 141.506 164.065 119.900 1.00 37.55 619 GLY A CA 1
ATOM 3941 C C . GLY A 1 619 ? 142.621 164.501 120.841 1.00 33.97 619 GLY A C 1
ATOM 3942 O O . GLY A 1 619 ? 142.758 165.676 121.189 1.00 40.76 619 GLY A O 1
ATOM 3943 N N . TRP A 1 620 ? 143.429 163.530 121.263 1.00 27.08 620 TRP A N 1
ATOM 3944 C CA . TRP A 1 620 ? 144.538 163.816 122.166 1.00 33.72 620 TRP A CA 1
ATOM 3945 C C . TRP A 1 620 ? 145.701 164.534 121.494 1.00 30.57 620 TRP A C 1
ATOM 3946 O O . TRP A 1 620 ? 146.102 164.209 120.374 1.00 34.60 620 TRP A O 1
ATOM 3957 N N . GLY A 1 621 ? 146.242 165.516 122.212 1.00 36.24 621 GLY A N 1
ATOM 3958 C CA . GLY A 1 621 ? 147.462 166.217 121.866 1.00 37.04 621 GLY A CA 1
ATOM 3959 C C . GLY A 1 621 ? 148.146 166.737 123.116 1.00 42.56 621 GLY A C 1
ATOM 3960 O O . GLY A 1 621 ? 147.926 166.202 124.205 1.00 46.33 621 GLY A O 1
ATOM 3961 N N . TYR A 1 622 ? 148.979 167.768 122.987 1.00 37.46 622 TYR A N 1
ATOM 3962 C CA . TYR A 1 622 ? 149.628 168.365 124.145 1.00 33.51 622 TYR A CA 1
ATOM 3963 C C . TYR A 1 622 ? 149.696 169.872 123.955 1.00 39.05 622 TYR A C 1
ATOM 3964 O O . TYR A 1 622 ? 149.596 170.384 122.838 1.00 38.63 622 TYR A O 1
ATOM 3973 N N . LEU A 1 623 ? 149.871 170.580 125.069 1.00 46.60 623 LEU A N 1
ATOM 3974 C CA . LEU A 1 623 ? 149.926 172.037 125.079 1.00 44.85 623 LEU A CA 1
ATOM 3975 C C . LEU A 1 623 ? 151.364 172.514 125.230 1.00 42.93 623 LEU A C 1
ATOM 3976 O O . LEU A 1 623 ? 152.042 172.161 126.201 1.00 46.12 623 LEU A O 1
ATOM 3981 N N . VAL A 1 624 ? 151.824 173.307 124.273 1.00 41.57 624 VAL A N 1
ATOM 3982 C CA . VAL A 1 624 ? 153.139 173.936 124.328 1.00 36.40 624 VAL A CA 1
ATOM 3983 C C . VAL A 1 624 ? 152.940 175.364 124.822 1.00 38.75 624 VAL A C 1
ATOM 3984 O O . VAL A 1 624 ? 152.250 176.144 124.151 1.00 42.05 624 VAL A O 1
ATOM 3988 N N . PRO A 1 625 ? 153.514 175.746 125.955 1.00 44.62 625 PRO A N 1
ATOM 3989 C CA . PRO A 1 625 ? 153.360 177.118 126.447 1.00 44.63 625 PRO A CA 1
ATOM 3990 C C . PRO A 1 625 ? 154.247 178.099 125.692 1.00 42.51 625 PRO A C 1
ATOM 3991 O O . PRO A 1 625 ? 155.117 177.726 124.905 1.00 41.22 625 PRO A O 1
ATOM 3995 N N . GLY A 1 626 ? 154.003 179.382 125.952 1.00 44.87 626 GLY A N 1
ATOM 3996 C CA . GLY A 1 626 ? 154.932 180.439 125.591 1.00 43.04 626 GLY A CA 1
ATOM 3997 C C . GLY A 1 626 ? 154.379 181.524 124.687 1.00 46.48 626 GLY A C 1
ATOM 3998 O O . GLY A 1 626 ? 155.129 182.447 124.343 1.00 51.60 626 GLY A O 1
ATOM 3999 N N . ARG A 1 627 ? 153.112 181.487 124.281 1.00 43.39 627 ARG A N 1
ATOM 4000 C CA . ARG A 1 627 ? 152.624 182.311 123.181 1.00 41.90 627 ARG A CA 1
ATOM 4001 C C . ARG A 1 627 ? 151.886 183.527 123.720 1.00 45.17 627 ARG A C 1
ATOM 4002 O O . ARG A 1 627 ? 150.838 183.391 124.361 1.00 52.48 627 ARG A O 1
ATOM 4004 N N . ARG A 1 628 ? 152.431 184.708 123.454 1.00 41.75 628 ARG A N 1
ATOM 4005 C CA . ARG A 1 628 ? 151.669 185.939 123.566 1.00 39.73 628 ARG A CA 1
ATOM 4006 C C . ARG A 1 628 ? 150.577 185.982 122.497 1.00 39.63 628 ARG A C 1
ATOM 4007 O O . ARG A 1 628 ? 150.488 185.117 121.621 1.00 49.94 628 ARG A O 1
ATOM 4015 N N . ASP A 1 629 ? 149.730 187.007 122.587 1.00 37.66 629 ASP A N 1
ATOM 4016 C CA . ASP A 1 629 ? 148.651 187.259 121.633 1.00 38.97 629 ASP A CA 1
ATOM 4017 C C . ASP A 1 629 ? 147.597 186.157 121.641 1.00 42.01 629 ASP A C 1
ATOM 4018 O O . ASP A 1 629 ? 146.829 186.022 120.683 1.00 39.06 629 ASP A O 1
ATOM 4023 N N . ASN A 1 630 ? 147.558 185.362 122.707 1.00 48.37 630 ASN A N 1
ATOM 4024 C CA . ASN A 1 630 ? 146.551 184.334 122.959 1.00 49.51 630 ASN A CA 1
ATOM 4025 C C . ASN A 1 630 ? 146.520 183.231 121.905 1.00 49.19 630 ASN A C 1
ATOM 4026 O O . ASN A 1 630 ? 145.642 182.360 121.960 1.00 49.00 630 ASN A O 1
ATOM 4031 N N . LEU A 1 631 ? 147.447 183.238 120.949 1.00 60.06 631 LEU A N 1
ATOM 4032 C CA . LEU A 1 631 ? 147.454 182.267 119.851 1.00 58.39 631 LEU A CA 1
ATOM 4033 C C . LEU A 1 631 ? 147.480 180.825 120.351 1.00 56.16 631 LEU A C 1
ATOM 4034 O O . LEU A 1 631 ? 148.022 179.939 119.691 1.00 51.94 631 LEU A O 1
ATOM 4039 N N . VAL A 1 645 ? 141.562 178.855 132.097 1.00 40.34 645 VAL A N 1
ATOM 4040 C CA . VAL A 1 645 ? 141.067 180.218 132.220 1.00 40.92 645 VAL A CA 1
ATOM 4041 C C . VAL A 1 645 ? 141.817 180.954 133.324 1.00 50.38 645 VAL A C 1
ATOM 4042 O O . VAL A 1 645 ? 141.788 182.182 133.395 1.00 48.33 645 VAL A O 1
ATOM 4046 N N . VAL A 1 646 ? 142.488 180.189 134.186 1.00 64.14 646 VAL A N 1
ATOM 4047 C CA . VAL A 1 646 ? 143.406 180.737 135.179 1.00 61.94 646 VAL A CA 1
ATOM 4048 C C . VAL A 1 646 ? 144.767 180.068 135.017 1.00 65.41 646 VAL A C 1
ATOM 4049 O O . VAL A 1 646 ? 145.812 180.680 135.266 1.00 67.35 646 VAL A O 1
ATOM 4053 N N . CYS A 1 647 ? 144.757 178.811 134.573 1.00 56.89 647 CYS A N 1
ATOM 4054 C CA . CYS A 1 647 ? 145.991 178.153 134.149 1.00 49.20 647 CYS A CA 1
ATOM 4055 C C . CYS A 1 647 ? 146.763 178.869 133.039 1.00 48.78 647 CYS A C 1
ATOM 4056 O O . CYS A 1 647 ? 148.004 178.815 133.070 1.00 43.46 647 CYS A O 1
ATOM 4059 N N . PRO A 1 648 ? 146.134 179.518 132.052 1.00 55.17 648 PRO A N 1
ATOM 4060 C CA . PRO A 1 648 ? 146.893 180.037 130.906 1.00 56.09 648 PRO A CA 1
ATOM 4061 C C . PRO A 1 648 ? 148.082 180.915 131.275 1.00 55.20 648 PRO A C 1
ATOM 4062 O O . PRO A 1 648 ? 148.005 181.774 132.155 1.00 60.95 648 PRO A O 1
ATOM 4066 N N . TYR A 1 649 ? 149.193 180.673 130.578 1.00 66.64 649 TYR A N 1
ATOM 4067 C CA . TYR A 1 649 ? 150.419 181.472 130.624 1.00 71.01 649 TYR A CA 1
ATOM 4068 C C . TYR A 1 649 ? 151.123 181.462 131.981 1.00 69.87 649 TYR A C 1
ATOM 4069 O O . TYR A 1 649 ? 151.989 182.306 132.233 1.00 71.32 649 TYR A O 1
ATOM 4078 N N . ARG A 1 650 ? 150.795 180.541 132.887 1.00 52.85 650 ARG A N 1
ATOM 4079 C CA . ARG A 1 650 ? 151.313 180.704 134.240 1.00 51.50 650 ARG A CA 1
ATOM 4080 C C . ARG A 1 650 ? 151.878 179.417 134.832 1.00 52.50 650 ARG A C 1
ATOM 4081 O O . ARG A 1 650 ? 153.086 179.320 135.066 1.00 55.72 650 ARG A O 1
ATOM 4089 N N . ALA A 1 651 ? 151.021 178.429 135.087 1.00 46.41 651 ALA A N 1
ATOM 4090 C CA . ALA A 1 651 ? 151.476 177.197 135.726 1.00 44.57 651 ALA A CA 1
ATOM 4091 C C . ALA A 1 651 ? 152.248 176.300 134.763 1.00 40.96 651 ALA A C 1
ATOM 4092 O O . ALA A 1 651 ? 153.264 175.700 135.139 1.00 51.91 651 ALA A O 1
ATOM 4094 N N . ILE A 1 652 ? 151.788 176.203 133.515 1.00 40.83 652 ILE A N 1
ATOM 4095 C CA . ILE A 1 652 ? 152.455 175.358 132.528 1.00 50.72 652 ILE A CA 1
ATOM 4096 C C . ILE A 1 652 ? 153.815 175.930 132.137 1.00 51.74 652 ILE A C 1
ATOM 4097 O O . ILE A 1 652 ? 154.785 175.183 131.941 1.00 52.50 652 ILE A O 1
ATOM 4102 N N . GLU A 1 653 ? 153.913 177.255 132.025 1.00 48.67 653 GLU A N 1
ATOM 4103 C CA . GLU A 1 653 ? 155.211 177.890 131.822 1.00 45.69 653 GLU A CA 1
ATOM 4104 C C . GLU A 1 653 ? 156.193 177.494 132.918 1.00 49.50 653 GLU A C 1
ATOM 4105 O O . GLU A 1 653 ? 157.339 177.125 132.636 1.00 51.90 653 GLU A O 1
ATOM 4111 N N . SER A 1 654 ? 155.759 177.566 134.178 1.00 54.10 654 SER A N 1
ATOM 4112 C CA . SER A 1 654 ? 156.623 177.191 135.293 1.00 50.53 654 SER A CA 1
ATOM 4113 C C . SER A 1 654 ? 157.042 175.727 135.212 1.00 49.86 654 SER A C 1
ATOM 4114 O O . SER A 1 654 ? 158.222 175.396 135.379 1.00 55.71 654 SER A O 1
ATOM 4117 N N . LEU A 1 655 ? 156.074 174.834 134.998 1.00 43.66 655 LEU A N 1
ATOM 4118 C CA . LEU A 1 655 ? 156.366 173.404 134.920 1.00 40.24 655 LEU A CA 1
ATOM 4119 C C . LEU A 1 655 ? 157.379 173.079 133.825 1.00 45.44 655 LEU A C 1
ATOM 4120 O O . LEU A 1 655 ? 158.328 172.307 134.045 1.00 55.07 655 LEU A O 1
ATOM 4125 N N . TYR A 1 656 ? 157.242 173.701 132.655 1.00 45.32 656 TYR A N 1
ATOM 4126 C CA . TYR A 1 656 ? 158.215 173.394 131.614 1.00 48.42 656 TYR A CA 1
ATOM 4127 C C . TYR A 1 656 ? 159.561 174.053 131.885 1.00 44.57 656 TYR A C 1
ATOM 4128 O O . TYR A 1 656 ? 160.602 173.483 131.544 1.00 41.93 656 TYR A O 1
ATOM 4137 N N . ARG A 1 657 ? 159.571 175.275 132.426 1.00 47.64 657 ARG A N 1
ATOM 4138 C CA . ARG A 1 657 ? 160.834 175.872 132.845 1.00 41.08 657 ARG A CA 1
ATOM 4139 C C . ARG A 1 657 ? 161.574 174.950 133.808 1.00 42.20 657 ARG A C 1
ATOM 4140 O O . ARG A 1 657 ? 162.800 174.810 133.738 1.00 46.02 657 ARG A O 1
ATOM 4148 N N . LYS A 1 658 ? 160.831 174.301 134.710 1.00 49.23 658 LYS A N 1
ATOM 4149 C CA . LYS A 1 658 ? 161.422 173.324 135.623 1.00 47.75 658 LYS A CA 1
ATOM 4150 C C . LYS A 1 658 ? 161.998 172.129 134.876 1.00 45.27 658 LYS A C 1
ATOM 4151 O O . LYS A 1 658 ? 163.095 171.653 135.196 1.00 53.88 658 LYS A O 1
ATOM 4157 N N . HIS A 1 659 ? 161.276 171.637 133.869 1.00 43.86 659 HIS A N 1
ATOM 4158 C CA . HIS A 1 659 ? 161.797 170.523 133.079 1.00 45.59 659 HIS A CA 1
ATOM 4159 C C . HIS A 1 659 ? 163.079 170.910 132.347 1.00 50.58 659 HIS A C 1
ATOM 4160 O O . HIS A 1 659 ? 164.024 170.118 132.269 1.00 48.21 659 HIS A O 1
ATOM 4167 N N . CYS A 1 660 ? 163.127 172.125 131.803 1.00 58.89 660 CYS A N 1
ATOM 4168 C CA . CYS A 1 660 ? 164.321 172.598 131.106 1.00 55.16 660 CYS A CA 1
ATOM 4169 C C . CYS A 1 660 ? 165.476 172.856 132.065 1.00 50.31 660 CYS A C 1
ATOM 4170 O O . CYS A 1 660 ? 166.644 172.748 131.675 1.00 51.87 660 CYS A O 1
ATOM 4173 N N . LEU A 1 661 ? 165.169 173.207 133.312 1.00 49.76 661 LEU A N 1
ATOM 4174 C CA . LEU A 1 661 ? 166.195 173.294 134.344 1.00 49.38 661 LEU A CA 1
ATOM 4175 C C . LEU A 1 661 ? 166.747 171.922 134.709 1.00 47.49 661 LEU A C 1
ATOM 4176 O O . LEU A 1 661 ? 167.939 171.790 135.005 1.00 50.50 661 LEU A O 1
ATOM 4181 N N . GLU A 1 662 ? 165.902 170.890 134.703 1.00 47.54 662 GLU A N 1
ATOM 4182 C CA . GLU A 1 662 ? 166.373 169.573 135.122 1.00 42.76 662 GLU A CA 1
ATOM 4183 C C . GLU A 1 662 ? 167.376 168.985 134.135 1.00 45.54 662 GLU A C 1
ATOM 4184 O O . GLU A 1 662 ? 168.399 168.430 134.550 1.00 54.13 662 GLU A O 1
ATOM 4190 N N . GLN A 1 663 ? 167.110 169.082 132.835 1.00 51.26 663 GLN A N 1
ATOM 4191 C CA . GLN A 1 663 ? 168.067 168.571 131.850 1.00 47.41 663 GLN A CA 1
ATOM 4192 C C . GLN A 1 663 ? 169.338 169.413 131.842 1.00 48.06 663 GLN A C 1
ATOM 4193 O O . GLN A 1 663 ? 170.232 169.194 131.027 1.00 48.77 663 GLN A O 1
ATOM 4199 N N . PRO A 1 730 ? 156.650 181.671 114.424 1.00 49.34 730 PRO A N 1
ATOM 4200 C CA . PRO A 1 730 ? 157.837 181.074 115.039 1.00 51.07 730 PRO A CA 1
ATOM 4201 C C . PRO A 1 730 ? 157.498 180.145 116.197 1.00 49.94 730 PRO A C 1
ATOM 4202 O O . PRO A 1 730 ? 156.362 180.146 116.673 1.00 47.79 730 PRO A O 1
ATOM 4206 N N . SER A 1 731 ? 158.488 179.369 116.638 1.00 47.39 731 SER A N 1
ATOM 4207 C CA . SER A 1 731 ? 158.342 178.464 117.771 1.00 44.32 731 SER A CA 1
ATOM 4208 C C . SER A 1 731 ? 159.674 177.797 118.089 1.00 48.02 731 SER A C 1
ATOM 4209 O O . SER A 1 731 ? 160.715 178.170 117.539 1.00 46.28 731 SER A O 1
ATOM 4212 N N . TYR A 1 732 ? 159.646 176.814 118.990 1.00 50.64 732 TYR A N 1
ATOM 4213 C CA . TYR A 1 732 ? 160.811 176.000 119.313 1.00 42.54 732 TYR A CA 1
ATOM 4214 C C . TYR A 1 732 ? 160.503 174.513 119.186 1.00 41.19 732 TYR A C 1
ATOM 4215 O O . TYR A 1 732 ? 161.234 173.682 119.732 1.00 41.88 732 TYR A O 1
ATOM 4224 N N . HIS A 1 733 ? 159.432 174.165 118.478 1.00 38.14 733 HIS A N 1
ATOM 4225 C CA . HIS A 1 733 ? 158.909 172.809 118.460 1.00 41.61 733 HIS A CA 1
ATOM 4226 C C . HIS A 1 733 ? 158.242 172.573 117.115 1.00 42.37 733 HIS A C 1
ATOM 4227 O O . HIS A 1 733 ? 157.800 173.517 116.456 1.00 45.12 733 HIS A O 1
ATOM 4234 N N . HIS A 1 734 ? 158.171 171.306 116.711 1.00 36.66 734 HIS A N 1
ATOM 4235 C CA . HIS A 1 734 ? 157.627 170.956 115.408 1.00 36.95 734 HIS A CA 1
ATOM 4236 C C . HIS A 1 734 ? 156.869 169.640 115.493 1.00 39.69 734 HIS A C 1
ATOM 4237 O O . HIS A 1 734 ? 157.173 168.782 116.324 1.00 36.31 734 HIS A O 1
ATOM 4244 N N . GLY A 1 735 ? 155.886 169.487 114.607 1.00 33.44 735 GLY A N 1
ATOM 4245 C CA . GLY A 1 735 ? 155.249 168.206 114.378 1.00 31.78 735 GLY A CA 1
ATOM 4246 C C . GLY A 1 735 ? 153.787 168.155 114.766 1.00 36.22 735 GLY A C 1
ATOM 4247 O O . GLY A 1 735 ? 153.442 168.376 115.931 1.00 42.21 735 GLY A O 1
ATOM 4248 N N . ASN A 1 736 ? 152.922 167.849 113.799 1.00 33.39 736 ASN A N 1
ATOM 4249 C CA . ASN A 1 736 ? 151.492 168.143 113.884 1.00 23.54 736 ASN A CA 1
ATOM 4250 C C . ASN A 1 736 ? 151.264 169.585 114.327 1.00 28.30 736 ASN A C 1
ATOM 4251 O O . ASN A 1 736 ? 150.647 169.863 115.356 1.00 37.89 736 ASN A O 1
ATOM 4256 N N . GLY A 1 737 ? 151.789 170.500 113.517 1.00 32.76 737 GLY A N 1
ATOM 4257 C CA . GLY A 1 737 ? 151.985 171.881 113.889 1.00 31.86 737 GLY A CA 1
ATOM 4258 C C . GLY A 1 737 ? 150.743 172.596 114.376 1.00 29.77 737 GLY A C 1
ATOM 4259 O O . GLY A 1 737 ? 149.615 172.120 114.225 1.00 36.89 737 GLY A O 1
ATOM 4260 N N . PRO A 1 738 ? 150.943 173.777 114.961 1.00 31.95 738 PRO A N 1
ATOM 4261 C CA . PRO A 1 738 ? 149.902 174.406 115.790 1.00 37.57 738 PRO A CA 1
ATOM 4262 C C . PRO A 1 738 ? 148.601 174.627 115.032 1.00 36.51 738 PRO A C 1
ATOM 4263 O O . PRO A 1 738 ? 148.562 175.322 114.015 1.00 40.72 738 PRO A O 1
ATOM 4267 N N . TYR A 1 739 ? 147.529 174.021 115.539 1.00 38.84 739 TYR A N 1
ATOM 4268 C CA . TYR A 1 739 ? 146.174 174.306 115.077 1.00 33.88 739 TYR A CA 1
ATOM 4269 C C . TYR A 1 739 ? 145.634 175.498 115.857 1.00 36.95 739 TYR A C 1
ATOM 4270 O O . TYR A 1 739 ? 145.358 175.390 117.056 1.00 41.46 739 TYR A O 1
ATOM 4279 N N . ASN A 1 740 ? 145.474 176.633 115.177 1.00 32.95 740 ASN A N 1
ATOM 4280 C CA . ASN A 1 740 ? 144.835 177.790 115.790 1.00 26.94 740 ASN A CA 1
ATOM 4281 C C . ASN A 1 740 ? 143.330 177.622 115.934 1.00 26.57 740 ASN A C 1
ATOM 4282 O O . ASN A 1 740 ? 142.669 178.526 116.453 1.00 34.64 740 ASN A O 1
ATOM 4287 N N . ASP A 1 741 ? 142.780 176.495 115.484 1.00 30.46 741 ASP A N 1
ATOM 4288 C CA . ASP A 1 741 ? 141.360 176.226 115.666 1.00 32.05 741 ASP A CA 1
ATOM 4289 C C . ASP A 1 741 ? 141.025 176.003 117.136 1.00 36.34 741 ASP A C 1
ATOM 4290 O O . ASP A 1 741 ? 140.014 176.510 117.633 1.00 33.10 741 ASP A O 1
ATOM 4295 N N . VAL A 1 742 ? 141.857 175.242 117.841 1.00 41.68 742 VAL A N 1
ATOM 4296 C CA . VAL A 1 742 ? 141.800 175.174 119.297 1.00 40.69 742 VAL A CA 1
ATOM 4297 C C . VAL A 1 742 ? 142.435 176.438 119.860 1.00 39.38 742 VAL A C 1
ATOM 4298 O O . VAL A 1 742 ? 143.528 176.835 119.439 1.00 45.65 742 VAL A O 1
ATOM 4302 N N . ASP A 1 743 ? 141.758 177.073 120.811 1.00 44.15 743 ASP A N 1
ATOM 4303 C CA . ASP A 1 743 ? 142.032 178.462 121.170 1.00 45.57 743 ASP A CA 1
ATOM 4304 C C . ASP A 1 743 ? 142.277 178.600 122.667 1.00 48.26 743 ASP A C 1
ATOM 4305 O O . ASP A 1 743 ? 141.691 179.444 123.346 1.00 49.24 743 ASP A O 1
ATOM 4310 N N . ILE A 1 744 ? 143.147 177.754 123.202 1.00 54.50 744 ILE A N 1
ATOM 4311 C CA . ILE A 1 744 ? 143.620 177.937 124.580 1.00 46.66 744 ILE A CA 1
ATOM 4312 C C . ILE A 1 744 ? 144.524 179.163 124.630 1.00 45.81 744 ILE A C 1
ATOM 4313 O O . ILE A 1 744 ? 145.443 179.283 123.801 1.00 48.57 744 ILE A O 1
ATOM 4318 N N . PRO A 1 745 ? 144.303 180.102 125.545 1.00 45.59 745 PRO A N 1
ATOM 4319 C CA . PRO A 1 745 ? 145.234 181.228 125.670 1.00 45.67 745 PRO A CA 1
ATOM 4320 C C . PRO A 1 745 ? 146.608 180.778 126.142 1.00 44.66 745 PRO A C 1
ATOM 4321 O O . PRO A 1 745 ? 146.757 179.771 126.838 1.00 44.83 745 PRO A O 1
ATOM 4325 N N . GLY A 1 746 ? 147.619 181.550 125.754 1.00 44.14 746 GLY A N 1
ATOM 4326 C CA . GLY A 1 746 ? 148.997 181.240 126.081 1.00 47.76 746 GLY A CA 1
ATOM 4327 C C . GLY A 1 746 ? 149.669 180.107 125.326 1.00 53.31 746 GLY A C 1
ATOM 4328 O O . GLY A 1 746 ? 150.810 180.262 124.883 1.00 47.40 746 GLY A O 1
ATOM 4329 N N . CYS A 1 747 ? 149.002 178.963 125.194 1.00 58.12 747 CYS A N 1
ATOM 4330 C CA . CYS A 1 747 ? 149.604 177.780 124.592 1.00 57.48 747 CYS A CA 1
ATOM 4331 C C . CYS A 1 747 ? 149.401 177.713 123.074 1.00 53.19 747 CYS A C 1
ATOM 4332 O O . CYS A 1 747 ? 148.639 178.476 122.478 1.00 51.37 747 CYS A O 1
ATOM 4335 N N . TRP A 1 748 ? 150.115 176.771 122.454 1.00 45.09 748 TRP A N 1
ATOM 4336 C CA . TRP A 1 748 ? 149.764 176.171 121.174 1.00 38.43 748 TRP A CA 1
ATOM 4337 C C . TRP A 1 748 ? 149.393 174.709 121.389 1.00 38.46 748 TRP A C 1
ATOM 4338 O O . TRP A 1 748 ? 149.903 174.053 122.301 1.00 42.14 748 TRP A O 1
ATOM 4349 N N . PHE A 1 749 ? 148.503 174.197 120.545 1.00 40.90 749 PHE A N 1
ATOM 4350 C CA . PHE A 1 749 ? 148.095 172.798 120.593 1.00 39.98 749 PHE A CA 1
ATOM 4351 C C . PHE A 1 749 ? 148.684 172.017 119.424 1.00 40.79 749 PHE A C 1
ATOM 4352 O O . PHE A 1 749 ? 148.590 172.449 118.271 1.00 46.47 749 PHE A O 1
ATOM 4360 N N . PHE A 1 750 ? 149.284 170.869 119.730 1.00 38.03 750 PHE A N 1
ATOM 4361 C CA . PHE A 1 750 ? 149.815 169.941 118.741 1.00 38.43 750 PHE A CA 1
ATOM 4362 C C . PHE A 1 750 ? 149.144 168.590 118.942 1.00 39.85 750 PHE A C 1
ATOM 4363 O O . PHE A 1 750 ? 148.881 168.192 120.079 1.00 40.32 750 PHE A O 1
ATOM 4371 N N . LYS A 1 751 ? 148.854 167.889 117.847 1.00 36.28 751 LYS A N 1
ATOM 4372 C CA . LYS A 1 751 ? 148.336 166.532 117.967 1.00 33.37 751 LYS A CA 1
ATOM 4373 C C . LYS A 1 751 ? 149.437 165.561 118.380 1.00 31.29 751 LYS A C 1
ATOM 4374 O O . LYS A 1 751 ? 150.621 165.775 118.109 1.00 41.61 751 LYS A O 1
ATOM 4380 N N . LEU A 1 752 ? 149.034 164.481 119.046 1.00 28.34 752 LEU A N 1
ATOM 4381 C CA . LEU A 1 752 ? 149.879 163.298 119.122 1.00 32.03 752 LEU A CA 1
ATOM 4382 C C . LEU A 1 752 ? 149.988 162.629 117.752 1.00 36.44 752 LEU A C 1
ATOM 4383 O O . LEU A 1 752 ? 149.001 162.560 117.013 1.00 43.94 752 LEU A O 1
ATOM 4388 N N . PRO A 1 753 ? 151.167 162.130 117.385 1.00 42.10 753 PRO A N 1
ATOM 4389 C CA . PRO A 1 753 ? 151.293 161.372 116.134 1.00 36.78 753 PRO A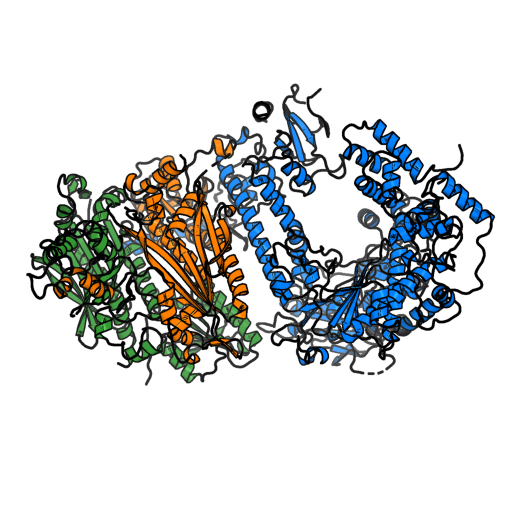 CA 1
ATOM 4390 C C . PRO A 1 753 ? 150.583 160.030 116.212 1.00 34.27 753 PRO A C 1
ATOM 4391 O O . PRO A 1 753 ? 150.503 159.403 117.270 1.00 35.26 753 PRO A O 1
ATOM 4395 N N . HIS A 1 754 ? 150.066 159.589 115.069 1.00 34.17 754 HIS A N 1
ATOM 4396 C CA . HIS A 1 754 ? 149.346 158.328 114.979 1.00 30.54 754 HIS A CA 1
ATOM 4397 C C . HIS A 1 754 ? 150.086 157.403 114.021 1.00 31.70 754 HIS A C 1
ATOM 4398 O O . HIS A 1 754 ? 150.764 157.859 113.097 1.00 33.71 754 HIS A O 1
ATOM 4405 N N . LYS A 1 755 ? 149.966 156.093 114.263 1.00 31.82 755 LYS A N 1
ATOM 4406 C CA . LYS A 1 755 ? 150.611 155.108 113.396 1.00 33.96 755 LYS A CA 1
ATOM 4407 C C . LYS A 1 755 ? 150.164 155.225 111.941 1.00 35.15 755 LYS A C 1
ATOM 4408 O O . LYS A 1 755 ? 150.909 154.835 111.035 1.00 45.66 755 LYS A O 1
ATOM 4414 N N . ASP A 1 756 ? 148.964 155.748 111.692 1.00 31.10 756 ASP A N 1
ATOM 4415 C CA . ASP A 1 756 ? 148.422 155.870 110.344 1.00 25.13 756 ASP A CA 1
ATOM 4416 C C . ASP A 1 756 ? 148.497 157.292 109.797 1.00 30.76 756 ASP A C 1
ATOM 4417 O O . ASP A 1 756 ? 147.819 157.604 108.813 1.00 34.90 756 ASP A O 1
ATOM 4422 N N . GLY A 1 757 ? 149.298 158.156 110.408 1.00 31.34 757 GLY A N 1
ATOM 4423 C CA . GLY A 1 757 ? 149.489 159.500 109.903 1.00 32.83 757 GLY A CA 1
ATOM 4424 C C . GLY A 1 757 ? 148.539 160.536 110.473 1.00 32.20 757 GLY A C 1
ATOM 4425 O O . GLY A 1 757 ? 147.626 160.259 111.253 1.00 42.65 757 GLY A O 1
ATOM 4426 N N . ASN A 1 758 ? 148.790 161.778 110.049 1.00 31.14 758 ASN A N 1
ATOM 4427 C CA . ASN A 1 758 ? 148.311 162.956 110.769 1.00 33.70 758 ASN A CA 1
ATOM 4428 C C . ASN A 1 758 ? 146.791 163.055 110.821 1.00 28.85 758 ASN A C 1
ATOM 4429 O O . ASN A 1 758 ? 146.245 163.637 111.765 1.00 41.14 758 ASN A O 1
ATOM 4434 N N . SER A 1 759 ? 146.090 162.504 109.835 1.00 32.53 759 SER A N 1
ATOM 4435 C CA . SER A 1 759 ? 144.650 162.711 109.756 1.00 32.72 759 SER A CA 1
ATOM 4436 C C . SER A 1 759 ? 143.836 161.775 110.642 1.00 33.05 759 SER A C 1
ATOM 4437 O O . SER A 1 759 ? 142.653 162.048 110.870 1.00 35.90 759 SER A O 1
ATOM 4440 N N . CYS A 1 760 ? 144.420 160.692 111.145 1.00 36.47 760 CYS A N 1
ATOM 4441 C CA . CYS A 1 760 ? 143.780 159.946 112.221 1.00 36.63 760 CYS A CA 1
ATOM 4442 C C . CYS A 1 760 ? 143.865 160.700 113.547 1.00 34.63 760 CYS A C 1
ATOM 4443 O O . CYS A 1 760 ? 144.742 161.541 113.765 1.00 33.27 760 CYS A O 1
ATOM 4446 N N . ASN A 1 761 ? 142.926 160.387 114.439 1.00 33.42 761 ASN A N 1
ATOM 4447 C CA . ASN A 1 761 ? 142.889 160.929 115.793 1.00 34.70 761 ASN A CA 1
ATOM 4448 C C . ASN A 1 761 ? 143.316 159.859 116.791 1.00 37.37 761 ASN A C 1
ATOM 4449 O O . ASN A 1 761 ? 142.856 158.714 116.717 1.00 31.24 761 ASN A O 1
ATOM 4454 N N . VAL A 1 762 ? 144.186 160.241 117.725 1.00 33.04 762 VAL A N 1
ATOM 4455 C CA . VAL A 1 762 ? 144.569 159.372 118.835 1.00 32.13 762 VAL A CA 1
ATOM 4456 C C . VAL A 1 762 ? 143.427 159.269 119.839 1.00 32.37 762 VAL A C 1
ATOM 4457 O O . VAL A 1 762 ? 142.990 160.273 120.413 1.00 28.49 762 VAL A O 1
ATOM 4461 N N . GLY A 1 763 ? 142.934 158.049 120.049 1.00 30.92 763 GLY A N 1
ATOM 4462 C CA . GLY A 1 763 ? 141.824 157.807 120.946 1.00 31.26 763 GLY A CA 1
ATOM 4463 C C . GLY A 1 763 ? 142.185 157.443 122.373 1.00 35.41 763 GLY A C 1
ATOM 4464 O O . GLY A 1 763 ? 141.311 157.485 123.242 1.00 39.70 763 GLY A O 1
ATOM 4465 N N . SER A 1 764 ? 143.448 157.089 122.640 1.00 40.39 764 SER A N 1
ATOM 4466 C CA . SER A 1 764 ? 143.950 156.826 123.986 1.00 35.33 764 SER A CA 1
ATOM 4467 C C . SER A 1 764 ? 145.471 156.723 123.969 1.00 37.25 764 SER A C 1
ATOM 4468 O O . SER A 1 764 ? 146.033 155.983 123.152 1.00 41.28 764 SER A O 1
ATOM 4471 N N . PRO A 1 765 ? 146.171 157.447 124.846 1.00 40.65 765 PRO A N 1
ATOM 4472 C CA . PRO A 1 765 ? 147.632 157.281 124.946 1.00 36.13 765 PRO A CA 1
ATOM 4473 C C . PRO A 1 765 ? 148.086 155.909 125.436 1.00 34.92 765 PRO A C 1
ATOM 4474 O O . PRO A 1 765 ? 149.274 155.594 125.294 1.00 42.47 765 PRO A O 1
ATOM 4478 N N . PHE A 1 766 ? 147.204 155.094 126.009 1.00 33.88 766 PHE A N 1
ATOM 4479 C CA . PHE A 1 766 ? 147.585 153.770 126.495 1.00 34.27 766 PHE A CA 1
ATOM 4480 C C . PHE A 1 766 ? 147.664 152.707 125.405 1.00 31.56 766 PHE A C 1
ATOM 4481 O O . PHE A 1 766 ? 147.918 151.542 125.726 1.00 31.94 766 PHE A O 1
ATOM 4489 N N . ALA A 1 767 ? 147.438 153.060 124.144 1.00 35.72 767 ALA A N 1
ATOM 4490 C CA . ALA A 1 767 ? 147.529 152.091 123.059 1.00 32.86 767 ALA A CA 1
ATOM 4491 C C . ALA A 1 767 ? 148.962 151.599 122.858 1.00 33.38 767 ALA A C 1
ATOM 4492 O O . ALA A 1 767 ? 149.929 152.331 123.083 1.00 31.39 767 ALA A O 1
ATOM 4494 N N . LYS A 1 768 ? 149.076 150.329 122.444 1.00 28.63 768 LYS A N 1
ATOM 4495 C CA . LYS A 1 768 ? 150.359 149.656 122.219 1.00 28.11 768 LYS A CA 1
ATOM 4496 C C . LYS A 1 768 ? 151.424 150.563 121.619 1.00 31.20 768 LYS A C 1
ATOM 4497 O O . LYS A 1 768 ? 152.562 150.617 122.097 1.00 30.73 768 LYS A O 1
ATOM 4503 N N . ASP A 1 769 ? 151.055 151.280 120.557 1.00 32.12 769 ASP A N 1
ATOM 4504 C CA . ASP A 1 769 ? 151.994 152.043 119.744 1.00 30.35 769 ASP A CA 1
ATOM 4505 C C . ASP A 1 769 ? 152.770 153.090 120.536 1.00 31.80 769 ASP A C 1
ATOM 4506 O O . ASP A 1 769 ? 153.807 153.564 120.060 1.00 31.64 769 ASP A O 1
ATOM 4511 N N . PHE A 1 770 ? 152.307 153.463 121.726 1.00 32.81 770 PHE A N 1
ATOM 4512 C CA . PHE A 1 770 ? 153.041 154.409 122.557 1.00 32.12 770 PHE A CA 1
ATOM 4513 C C . PHE A 1 770 ? 154.006 153.762 123.545 1.00 38.87 770 PHE A C 1
ATOM 4514 O O . PHE A 1 770 ? 154.814 154.480 124.142 1.00 37.96 770 PHE A O 1
ATOM 4522 N N . LEU A 1 771 ? 153.941 152.445 123.747 1.00 35.38 771 LEU A N 1
ATOM 4523 C CA . LEU A 1 771 ? 154.848 151.806 124.699 1.00 26.73 771 LEU A CA 1
ATOM 4524 C C . LEU A 1 771 ? 156.327 152.040 124.394 1.00 31.55 771 LEU A C 1
ATOM 4525 O O . LEU A 1 771 ? 157.093 152.252 125.349 1.00 29.33 771 LEU A O 1
ATOM 4530 N N . PRO A 1 772 ? 156.798 152.008 123.138 1.00 30.01 772 PRO A N 1
ATOM 4531 C CA . PRO A 1 772 ? 158.191 152.415 122.878 1.00 27.94 772 PRO A CA 1
ATOM 4532 C C . PRO A 1 772 ? 158.538 153.802 123.393 1.00 31.29 772 PRO A C 1
ATOM 4533 O O . PRO A 1 772 ? 159.628 153.993 123.941 1.00 38.02 772 PRO A O 1
ATOM 4537 N N . LYS A 1 773 ? 157.647 154.778 123.223 1.00 31.26 773 LYS A N 1
ATOM 4538 C CA . LYS A 1 773 ? 157.925 156.143 123.657 1.00 33.43 773 LYS A CA 1
ATOM 4539 C C . LYS A 1 773 ? 157.901 156.294 125.173 1.00 38.25 773 LYS A C 1
ATOM 4540 O O . LYS A 1 773 ? 158.490 157.243 125.697 1.00 37.98 773 LYS A O 1
ATOM 4546 N N . MET A 1 774 ? 157.229 155.387 125.881 1.00 39.38 774 MET A N 1
ATOM 4547 C CA . MET A 1 774 ? 157.340 155.335 127.336 1.00 32.87 774 MET A CA 1
ATOM 4548 C C . MET A 1 774 ? 158.712 154.835 127.775 1.00 39.57 774 MET A C 1
ATOM 4549 O O . MET A 1 774 ? 159.376 155.469 128.603 1.00 45.35 774 MET A O 1
ATOM 4554 N N . GLU A 1 775 ? 159.160 153.703 127.229 1.00 40.53 775 GLU A N 1
ATOM 4555 C CA . GLU A 1 775 ? 160.486 153.197 127.571 1.00 35.67 775 GLU A CA 1
ATOM 4556 C C . GLU A 1 775 ? 161.593 154.154 127.147 1.00 28.38 775 GLU A C 1
ATOM 4557 O O . GLU A 1 775 ? 162.611 154.267 127.837 1.00 33.69 775 GLU A O 1
ATOM 4563 N N . ASP A 1 776 ? 161.413 154.855 126.026 1.00 26.96 776 ASP A N 1
ATOM 4564 C CA . ASP A 1 776 ? 162.354 155.889 125.617 1.00 30.21 776 ASP A CA 1
ATOM 4565 C C . ASP A 1 776 ? 162.354 157.093 126.546 1.00 36.25 776 ASP A C 1
ATOM 4566 O O . ASP A 1 776 ? 163.313 157.872 126.526 1.00 37.03 776 ASP A O 1
ATOM 4571 N N . GLY A 1 777 ? 161.309 157.268 127.352 1.00 29.47 777 GLY A N 1
ATOM 4572 C CA . GLY A 1 777 ? 161.214 158.443 128.192 1.00 35.47 777 GLY A CA 1
ATOM 4573 C C . GLY A 1 777 ? 160.668 159.680 127.516 1.00 38.91 777 GLY A C 1
ATOM 4574 O O . GLY A 1 777 ? 160.942 160.792 127.976 1.00 38.28 777 GLY A O 1
ATOM 4575 N N . THR A 1 778 ? 159.905 159.527 126.434 1.00 39.65 778 THR A N 1
ATOM 4576 C CA . THR A 1 778 ? 159.221 160.662 125.825 1.00 37.21 778 THR A CA 1
ATOM 4577 C C . THR A 1 778 ? 157.833 160.894 126.414 1.00 29.81 778 THR A C 1
ATOM 4578 O O . THR A 1 778 ? 157.410 162.047 126.552 1.00 28.26 778 THR A O 1
ATOM 4582 N N . LEU A 1 779 ? 157.127 159.830 126.779 1.00 24.78 779 LEU A N 1
ATOM 4583 C CA . LEU A 1 779 ? 155.875 159.922 127.518 1.00 31.60 779 LEU A CA 1
ATOM 4584 C C . LEU A 1 779 ? 156.142 159.565 128.974 1.00 31.87 779 LEU A C 1
ATOM 4585 O O . LEU A 1 779 ? 156.725 158.516 129.255 1.00 40.82 779 LEU A O 1
ATOM 4590 N N . GLN A 1 780 ? 155.712 160.427 129.895 1.00 35.52 780 GLN A N 1
ATOM 4591 C CA . GLN A 1 780 ? 156.028 160.248 131.305 1.00 29.80 780 GLN A CA 1
ATOM 4592 C C . GLN A 1 780 ? 154.815 160.561 132.167 1.00 27.17 780 GLN A C 1
ATOM 4593 O O . GLN A 1 780 ? 153.956 161.362 131.793 1.00 37.77 780 GLN A O 1
ATOM 4599 N N . ALA A 1 781 ? 154.756 159.913 133.325 1.00 34.29 781 ALA A N 1
ATOM 4600 C CA . ALA A 1 781 ? 153.742 160.166 134.338 1.00 34.03 781 ALA A CA 1
ATOM 4601 C C . ALA A 1 781 ? 154.306 161.007 135.478 1.00 33.15 781 ALA A C 1
ATOM 4602 O O . ALA A 1 781 ? 155.519 161.110 135.671 1.00 38.07 781 ALA A O 1
ATOM 4604 N N . GLY A 1 782 ? 153.397 161.620 136.231 1.00 35.86 782 GLY A N 1
ATOM 4605 C CA . GLY A 1 782 ? 153.748 162.356 137.423 1.00 34.94 782 GLY A CA 1
ATOM 4606 C C . GLY A 1 782 ? 154.072 161.499 138.636 1.00 38.21 782 GLY A C 1
ATOM 4607 O O . GLY A 1 782 ? 155.092 161.707 139.299 1.00 38.58 782 GLY A O 1
ATOM 4608 N N . PRO A 1 783 ? 153.206 160.511 138.966 1.00 55.14 783 PRO A N 1
ATOM 4609 C CA . PRO A 1 783 ? 153.420 159.730 140.196 1.00 53.84 783 PRO A CA 1
ATOM 4610 C C . PRO A 1 783 ? 154.701 158.908 140.221 1.00 54.32 783 PRO A C 1
ATOM 4611 O O . PRO A 1 783 ? 154.966 158.223 141.214 1.00 55.51 783 PRO A O 1
ATOM 4615 N N . GLY A 1 784 ? 155.495 158.952 139.161 1.00 55.49 784 GLY A N 1
ATOM 4616 C CA . GLY A 1 784 ? 156.853 158.449 139.198 1.00 55.98 784 GLY A CA 1
ATOM 4617 C C . GLY A 1 784 ? 157.084 157.301 138.230 1.00 58.28 784 GLY A C 1
ATOM 4618 O O . GLY A 1 784 ? 156.161 156.708 137.674 1.00 61.51 784 GLY A O 1
ATOM 4619 N N . GLY A 1 785 ? 158.374 157.008 138.049 1.00 55.05 785 GLY A N 1
ATOM 4620 C CA . GLY A 1 785 ? 158.880 156.207 136.946 1.00 54.42 785 GLY A CA 1
ATOM 4621 C C . GLY A 1 785 ? 158.417 154.764 136.909 1.00 54.58 785 GLY A C 1
ATOM 4622 O O . GLY A 1 785 ? 158.569 154.105 135.876 1.00 56.46 785 GLY A O 1
ATOM 4623 N N . ALA A 1 786 ? 157.865 154.247 138.008 1.00 46.44 786 ALA A N 1
ATOM 4624 C CA . ALA A 1 786 ? 157.326 152.890 137.984 1.00 49.71 786 ALA A CA 1
ATOM 4625 C C . ALA A 1 786 ? 155.903 152.790 137.437 1.00 47.54 786 ALA A C 1
ATOM 4626 O O . ALA A 1 786 ? 155.545 151.750 136.874 1.00 49.57 786 ALA A O 1
ATOM 4628 N N . SER A 1 787 ? 155.077 153.827 137.578 1.00 34.68 787 SER A N 1
ATOM 4629 C CA . SER A 1 787 ? 153.637 153.617 137.438 1.00 38.13 787 SER A CA 1
ATOM 4630 C C . SER A 1 787 ? 153.181 153.598 135.978 1.00 39.54 787 SER A C 1
ATOM 4631 O O . SER A 1 787 ? 152.379 152.737 135.589 1.00 46.56 787 SER A O 1
ATOM 4634 N N . GLY A 1 788 ? 153.680 154.526 135.164 1.00 34.21 788 GLY A N 1
ATOM 4635 C CA . GLY A 1 788 ? 153.365 154.591 133.753 1.00 35.61 788 GLY A CA 1
ATOM 4636 C C . GLY A 1 788 ? 153.575 153.301 132.982 1.00 34.99 788 GLY A C 1
ATOM 4637 O O . GLY A 1 788 ? 152.633 152.725 132.407 1.00 42.18 788 GLY A O 1
ATOM 4638 N N . PRO A 1 789 ? 154.825 152.832 132.928 1.00 38.10 789 PRO A N 1
ATOM 4639 C CA . PRO A 1 789 ? 155.085 151.601 132.175 1.00 35.94 789 PRO A CA 1
ATOM 4640 C C . PRO A 1 789 ? 154.362 150.402 132.744 1.00 29.05 789 PRO A C 1
ATOM 4641 O O . PRO A 1 789 ? 154.003 149.503 131.979 1.00 36.25 789 PRO A O 1
ATOM 4645 N N . ARG A 1 790 ? 154.131 150.348 134.058 1.00 20.24 790 ARG A N 1
ATOM 4646 C CA . ARG A 1 790 ? 153.410 149.206 134.611 1.00 29.92 790 ARG A CA 1
ATOM 4647 C C . ARG A 1 790 ? 151.953 149.204 134.164 1.00 32.80 790 ARG A C 1
ATOM 4648 O O . ARG A 1 790 ? 151.392 148.146 133.844 1.00 36.98 790 ARG A O 1
ATOM 4656 N N . ALA A 1 791 ? 151.329 150.383 134.119 1.00 30.61 791 ALA A N 1
ATOM 4657 C CA . ALA A 1 791 ? 149.966 150.475 133.606 1.00 33.78 791 ALA A CA 1
ATOM 4658 C C . ALA A 1 791 ? 149.889 150.051 132.143 1.00 34.18 791 ALA A C 1
ATOM 4659 O O . ALA A 1 791 ? 148.985 149.300 131.747 1.00 34.29 791 ALA A O 1
ATOM 4661 N N . LEU A 1 792 ? 150.852 150.498 131.333 1.00 28.86 792 LEU A N 1
ATOM 4662 C CA . LEU A 1 792 ? 150.891 150.074 129.934 1.00 21.27 792 LEU A CA 1
ATOM 4663 C C . LEU A 1 792 ? 151.121 148.570 129.793 1.00 16.09 792 LEU A C 1
ATOM 4664 O O . LEU A 1 792 ? 150.499 147.916 128.943 1.00 24.57 792 LEU A O 1
ATOM 4669 N N . GLU A 1 793 ? 152.011 148.006 130.613 1.00 25.61 793 GLU A N 1
ATOM 4670 C CA . GLU A 1 793 ? 152.206 146.560 130.652 1.00 24.03 793 GLU A CA 1
ATOM 4671 C C . GLU A 1 793 ? 150.896 145.829 130.901 1.00 19.25 793 GLU A C 1
ATOM 4672 O O . GLU A 1 793 ? 150.545 144.896 130.174 1.00 31.45 793 GLU A O 1
ATOM 4678 N N . ILE A 1 794 ? 150.172 146.225 131.949 1.00 21.69 794 ILE A N 1
ATOM 4679 C CA . ILE A 1 794 ? 148.938 145.528 132.304 1.00 25.32 794 ILE A CA 1
ATOM 4680 C C . ILE A 1 794 ? 147.924 145.630 131.170 1.00 29.54 794 ILE A C 1
ATOM 4681 O O . ILE A 1 794 ? 147.226 144.656 130.840 1.00 32.04 794 ILE A O 1
ATOM 4686 N N . ASN A 1 795 ? 147.817 146.815 130.566 1.00 30.93 795 ASN A N 1
ATOM 4687 C CA . ASN A 1 795 ? 146.898 146.999 129.447 1.00 27.33 795 ASN A CA 1
ATOM 4688 C C . ASN A 1 795 ? 147.213 146.045 128.297 1.00 31.68 795 ASN A C 1
ATOM 4689 O O . ASN A 1 795 ? 146.317 145.368 127.771 1.00 30.92 795 ASN A O 1
ATOM 4694 N N . LYS A 1 796 ? 148.482 145.997 127.878 1.00 23.77 796 LYS A N 1
ATOM 4695 C CA . LYS A 1 796 ? 148.901 145.002 126.893 1.00 24.32 796 LYS A CA 1
ATOM 4696 C C . LYS A 1 796 ? 148.560 143.579 127.321 1.00 24.00 796 LYS A C 1
ATOM 4697 O O . LYS A 1 796 ? 148.140 142.759 126.498 1.00 27.69 796 LYS A O 1
ATOM 4703 N N . MET A 1 797 ? 148.745 143.267 128.603 1.00 28.42 797 MET A N 1
ATOM 4704 C CA . MET A 1 797 ? 148.502 141.910 129.082 1.00 26.22 797 MET A CA 1
ATOM 4705 C C . MET A 1 797 ? 147.034 141.509 128.996 1.00 25.16 797 MET A C 1
ATOM 4706 O O . MET A 1 797 ? 146.733 140.323 128.821 1.00 25.15 797 MET A O 1
ATOM 4711 N N . ILE A 1 798 ? 146.109 142.458 129.118 1.00 19.65 798 ILE A N 1
ATOM 4712 C CA . ILE A 1 798 ? 144.699 142.106 129.288 1.00 31.37 798 ILE A CA 1
ATOM 4713 C C . ILE A 1 798 ? 143.811 142.508 128.113 1.00 31.25 798 ILE A C 1
ATOM 4714 O O . ILE A 1 798 ? 142.612 142.165 128.121 1.00 30.67 798 ILE A O 1
ATOM 4719 N N . SER A 1 799 ? 144.342 143.228 127.118 1.00 31.53 799 SER A N 1
ATOM 4720 C CA . SER A 1 799 ? 143.500 143.757 126.044 1.00 34.25 799 SER A CA 1
ATOM 4721 C C . SER A 1 799 ? 142.753 142.669 125.266 1.00 31.77 799 SER A C 1
ATOM 4722 O O . SER A 1 799 ? 141.574 142.840 124.937 1.00 27.88 799 SER A O 1
ATOM 4725 N N . PHE A 1 800 ? 143.413 141.547 124.960 1.00 35.50 800 PHE A N 1
ATOM 4726 C CA . PHE A 1 800 ? 142.731 140.459 124.255 1.00 28.03 800 PHE A CA 1
ATOM 4727 C C . PHE A 1 800 ? 141.604 139.833 125.071 1.00 31.76 800 PHE A C 1
ATOM 4728 O O . PHE A 1 800 ? 140.520 139.570 124.538 1.00 34.32 800 PHE A O 1
ATOM 4736 N N . TRP A 1 801 ? 141.837 139.569 126.356 1.00 31.45 801 TRP A N 1
ATOM 4737 C CA . TRP A 1 801 ? 140.798 138.936 127.166 1.00 27.00 801 TRP A CA 1
ATOM 4738 C C . TRP A 1 801 ? 139.608 139.857 127.394 1.00 27.71 801 TRP A C 1
ATOM 4739 O O . TRP A 1 801 ? 138.463 139.393 127.430 1.00 22.55 801 TRP A O 1
ATOM 4750 N N . ARG A 1 802 ? 139.856 141.154 127.577 1.00 23.48 802 ARG A N 1
ATOM 4751 C CA . ARG A 1 802 ? 138.760 142.116 127.676 1.00 24.00 802 ARG A CA 1
ATOM 4752 C C . ARG A 1 802 ? 137.747 141.983 126.537 1.00 28.73 802 ARG A C 1
ATOM 4753 O O . ARG A 1 802 ? 136.534 141.946 126.771 1.00 30.80 802 ARG A O 1
ATOM 4761 N N . ASN A 1 803 ? 138.223 141.897 125.297 1.00 29.31 803 ASN A N 1
ATOM 4762 C CA . ASN A 1 803 ? 137.323 141.874 124.148 1.00 28.03 803 ASN A CA 1
ATOM 4763 C C . ASN A 1 803 ? 136.656 140.530 123.865 1.00 27.60 803 ASN A C 1
ATOM 4764 O O . ASN A 1 803 ? 135.602 140.515 123.224 1.00 36.54 803 ASN A O 1
ATOM 4769 N N . ALA A 1 804 ? 137.217 139.406 124.309 1.00 23.28 804 ALA A N 1
ATOM 4770 C CA . ALA A 1 804 ? 136.733 138.109 123.852 1.00 22.68 804 ALA A CA 1
ATOM 4771 C C . ALA A 1 804 ? 136.122 137.207 124.919 1.00 25.24 804 ALA A C 1
ATOM 4772 O O . ALA A 1 804 ? 135.573 136.159 124.561 1.00 23.68 804 ALA A O 1
ATOM 4774 N N . HIS A 1 805 ? 136.208 137.558 126.205 1.00 33.60 805 HIS A N 1
ATOM 4775 C CA . HIS A 1 805 ? 135.875 136.595 127.254 1.00 33.31 805 HIS A CA 1
ATOM 4776 C C . HIS A 1 805 ? 134.415 136.140 127.216 1.00 29.15 805 HIS A C 1
ATOM 4777 O O . HIS A 1 805 ? 134.132 134.974 127.520 1.00 26.21 805 HIS A O 1
ATOM 4784 N N . LYS A 1 806 ? 133.480 137.012 126.826 1.00 23.10 806 LYS A N 1
ATOM 4785 C CA . LYS A 1 806 ? 132.085 136.582 126.714 1.00 27.89 806 LYS A CA 1
ATOM 4786 C C . LYS A 1 806 ? 131.912 135.506 125.647 1.00 33.44 806 LYS A C 1
ATOM 4787 O O . LYS A 1 806 ? 131.278 134.473 125.888 1.00 31.40 806 LYS A O 1
ATOM 4793 N N . ARG A 1 807 ? 132.453 135.746 124.452 1.00 28.78 807 ARG A N 1
ATOM 4794 C CA . ARG A 1 807 ? 132.389 134.764 123.372 1.00 23.11 807 ARG A CA 1
ATOM 4795 C C . ARG A 1 807 ? 133.030 133.438 123.766 1.00 30.41 807 ARG A C 1
ATOM 4796 O O . ARG A 1 807 ? 132.457 132.367 123.541 1.00 28.60 807 ARG A O 1
ATOM 4804 N N . ILE A 1 808 ? 134.224 133.494 124.356 1.00 26.92 808 ILE A N 1
ATOM 4805 C CA . ILE A 1 808 ? 134.966 132.278 124.677 1.00 23.22 808 ILE A CA 1
ATOM 4806 C C . ILE A 1 808 ? 134.269 131.477 125.770 1.00 20.83 808 ILE A C 1
ATOM 4807 O O . ILE A 1 808 ? 134.084 130.261 125.645 1.00 27.75 808 ILE A O 1
ATOM 4812 N N . SER A 1 809 ? 133.880 132.134 126.861 1.00 19.77 809 SER A N 1
ATOM 4813 C CA . SER A 1 809 ? 133.311 131.411 127.993 1.00 25.19 809 SER A CA 1
ATOM 4814 C C . SER A 1 809 ? 131.925 130.836 127.718 1.00 15.53 809 SER A C 1
ATOM 4815 O O . SER A 1 809 ? 131.535 129.869 128.379 1.00 21.28 809 SER A O 1
ATOM 4818 N N . SER A 1 810 ? 131.172 131.392 126.770 1.00 23.15 810 SER A N 1
ATOM 4819 C CA . SER A 1 810 ? 129.850 130.877 126.431 1.00 21.16 810 SER A CA 1
ATOM 4820 C C . SER A 1 810 ? 129.842 129.926 125.234 1.00 19.81 810 SER A C 1
ATOM 4821 O O . SER A 1 810 ? 128.776 129.688 124.659 1.00 32.47 810 SER A O 1
ATOM 4824 N N . GLN A 1 811 ? 130.993 129.387 124.834 1.00 29.09 811 GLN A N 1
ATOM 4825 C CA . GLN A 1 811 ? 130.994 128.273 123.891 1.00 24.74 811 GLN A CA 1
ATOM 4826 C C . GLN A 1 811 ? 130.127 127.127 124.404 1.00 20.85 811 GLN A C 1
ATOM 4827 O O . GLN A 1 811 ? 130.138 126.802 125.594 1.00 26.57 811 GLN A O 1
ATOM 4833 N N . MET A 1 812 ? 129.369 126.519 123.496 1.00 20.06 812 MET A N 1
ATOM 4834 C CA . MET A 1 812 ? 128.487 125.404 123.824 1.00 29.91 812 MET A CA 1
ATOM 4835 C C . MET A 1 812 ? 129.256 124.087 123.758 1.00 28.77 812 MET A C 1
ATOM 4836 O O . MET A 1 812 ? 129.856 123.767 122.727 1.00 38.79 812 MET A O 1
ATOM 4841 N N . VAL A 1 813 ? 129.242 123.332 124.855 1.00 15.96 813 VAL A N 1
ATOM 4842 C CA . VAL A 1 813 ? 129.991 122.086 124.977 1.00 22.09 813 VAL A CA 1
ATOM 4843 C C . VAL A 1 813 ? 129.028 120.966 125.343 1.00 17.77 813 VAL A C 1
ATOM 4844 O O . VAL A 1 813 ? 128.149 121.145 126.192 1.00 24.32 813 VAL A O 1
ATOM 4848 N N . VAL A 1 814 ? 129.192 119.812 124.699 1.00 20.41 814 VAL A N 1
ATOM 4849 C CA . VAL A 1 814 ? 128.408 118.615 124.988 1.00 29.03 814 VAL A CA 1
ATOM 4850 C C . VAL A 1 814 ? 129.364 117.503 125.398 1.00 15.87 814 VAL A C 1
ATOM 4851 O O . VAL A 1 814 ? 130.379 117.277 124.730 1.00 21.76 814 VAL A O 1
ATOM 4855 N N . TRP A 1 815 ? 129.040 116.809 126.485 1.00 18.72 815 TRP A N 1
ATOM 4856 C CA . TRP A 1 815 ? 129.903 115.776 127.046 1.00 25.06 815 TRP A CA 1
ATOM 4857 C C . TRP A 1 815 ? 129.362 114.387 126.724 1.00 15.34 815 TRP A C 1
ATOM 4858 O O . TRP A 1 815 ? 128.193 114.092 126.992 1.00 23.72 815 TRP A O 1
ATOM 4869 N N . LEU A 1 816 ? 130.221 113.541 126.155 1.00 15.36 816 LEU A N 1
ATOM 4870 C CA . LEU A 1 816 ? 129.810 112.240 125.634 1.00 23.80 816 LEU A CA 1
ATOM 4871 C C . LEU A 1 816 ? 129.853 111.179 126.727 1.00 25.52 816 LEU A C 1
ATOM 4872 O O . LEU A 1 816 ? 130.907 110.984 127.343 1.00 29.19 816 LEU A O 1
ATOM 4877 N N . PRO A 1 817 ? 128.755 110.474 126.989 1.00 29.27 817 PRO A N 1
ATOM 4878 C CA . PRO A 1 817 ? 128.772 109.403 127.992 1.00 28.81 817 PRO A CA 1
ATOM 4879 C C . PRO A 1 817 ? 129.574 108.189 127.538 1.00 28.43 817 PRO A C 1
ATOM 4880 O O . PRO A 1 817 ? 129.965 108.052 126.378 1.00 31.62 817 PRO A O 1
ATOM 4884 N N . ARG A 1 818 ? 129.836 107.309 128.511 1.00 34.82 818 ARG A N 1
ATOM 4885 C CA . ARG A 1 818 ? 130.518 106.032 128.305 1.00 28.48 818 ARG A CA 1
ATOM 4886 C C . ARG A 1 818 ? 130.066 105.265 127.064 1.00 26.42 818 ARG A C 1
ATOM 4887 O O . ARG A 1 818 ? 130.876 104.933 126.192 1.00 22.14 818 ARG A O 1
ATOM 4895 N N . SER A 1 819 ? 128.765 104.973 126.979 1.00 20.52 819 SER A N 1
ATOM 4896 C CA . SER A 1 819 ? 128.234 104.133 125.910 1.00 20.79 819 SER A CA 1
ATOM 4897 C C . SER A 1 819 ? 128.442 104.722 124.521 1.00 30.30 819 SER A C 1
ATOM 4898 O O . SER A 1 819 ? 128.317 103.996 123.530 1.00 35.31 819 SER A O 1
ATOM 4901 N N . ALA A 1 820 ? 128.745 106.012 124.421 1.00 32.01 820 ALA A N 1
ATOM 4902 C CA . ALA A 1 820 ? 128.906 106.653 123.125 1.00 27.11 820 ALA A CA 1
ATOM 4903 C C . ALA A 1 820 ? 130.317 106.554 122.562 1.00 38.15 820 ALA A C 1
ATOM 4904 O O . ALA A 1 820 ? 130.487 106.676 121.344 1.00 43.39 820 ALA A O 1
ATOM 4906 N N . LEU A 1 821 ? 131.328 106.336 123.403 1.00 34.14 821 LEU A N 1
ATOM 4907 C CA . LEU A 1 821 ? 132.697 106.477 122.935 1.00 25.63 821 LEU A CA 1
ATOM 4908 C C . LEU A 1 821 ? 133.117 105.295 122.062 1.00 34.80 821 LEU A C 1
ATOM 4909 O O . LEU A 1 821 ? 132.564 104.198 122.177 1.00 42.58 821 LEU A O 1
ATOM 4914 N N . PRO A 1 822 ? 134.082 105.506 121.164 1.00 34.11 822 PRO A N 1
ATOM 4915 C CA . PRO A 1 822 ? 134.700 104.377 120.455 1.00 30.45 822 PRO A CA 1
ATOM 4916 C C . PRO A 1 822 ? 135.417 103.428 121.405 1.00 34.58 822 PRO A C 1
ATOM 4917 O O . PRO A 1 822 ? 135.907 103.824 122.464 1.00 37.17 822 PRO A O 1
ATOM 4921 N N . ARG A 1 823 ? 135.468 102.151 121.013 1.00 41.95 823 ARG A N 1
ATOM 4922 C CA . ARG A 1 823 ? 136.241 101.169 121.767 1.00 34.27 823 ARG A CA 1
ATOM 4923 C C . ARG A 1 823 ? 137.737 101.451 121.706 1.00 37.21 823 ARG A C 1
ATOM 4924 O O . ARG A 1 823 ? 138.455 101.198 122.678 1.00 39.15 823 ARG A O 1
ATOM 4932 N N . ALA A 1 824 ? 138.219 101.981 120.580 1.00 32.06 824 ALA A N 1
ATOM 4933 C CA . ALA A 1 824 ? 139.604 102.426 120.468 1.00 32.34 824 ALA A CA 1
ATOM 4934 C C . ALA A 1 824 ? 139.963 103.535 121.449 1.00 35.45 824 ALA A C 1
ATOM 4935 O O . ALA A 1 824 ? 141.152 103.800 121.654 1.00 43.02 824 ALA A O 1
ATOM 4937 N N . VAL A 1 825 ? 138.977 104.194 122.052 1.00 36.21 825 VAL A N 1
ATOM 4938 C CA . VAL A 1 825 ? 139.231 105.086 123.177 1.00 37.29 825 VAL A CA 1
ATOM 4939 C C . VAL A 1 825 ? 139.248 104.317 124.493 1.00 32.41 825 VAL A C 1
ATOM 4940 O O . VAL A 1 825 ? 140.237 104.360 125.232 1.00 38.72 825 VAL A O 1
ATOM 4944 N N . ILE A 1 826 ? 138.154 103.622 124.806 1.00 31.64 826 ILE A N 1
ATOM 4945 C CA . ILE A 1 826 ? 137.986 103.062 126.145 1.00 33.32 826 ILE A CA 1
ATOM 4946 C C . ILE A 1 826 ? 139.009 101.961 126.419 1.00 36.33 826 ILE A C 1
ATOM 4947 O O . ILE A 1 826 ? 139.546 101.859 127.529 1.00 41.73 826 ILE A O 1
ATOM 4952 N N . ARG A 1 827 ? 139.311 101.136 125.420 1.00 35.38 827 ARG A N 1
ATOM 4953 C CA . ARG A 1 827 ? 140.377 100.139 125.537 1.00 32.16 827 ARG A CA 1
ATOM 4954 C C . ARG A 1 827 ? 141.699 100.718 125.035 1.00 33.73 827 ARG A C 1
ATOM 4955 O O . ARG A 1 827 ? 142.247 100.319 124.007 1.00 33.01 827 ARG A O 1
ATOM 4963 N N . HIS A 1 828 ? 142.210 101.690 125.791 1.00 27.93 828 HIS A N 1
ATOM 4964 C CA . HIS A 1 828 ? 143.473 102.323 125.447 1.00 34.53 828 HIS A CA 1
ATOM 4965 C C . HIS A 1 828 ? 144.267 102.550 126.726 1.00 29.60 828 HIS A C 1
ATOM 4966 O O . HIS A 1 828 ? 143.677 102.822 127.782 1.00 32.83 828 HIS A O 1
ATOM 4973 N N . PRO A 1 829 ? 145.596 102.428 126.670 1.00 26.17 829 PRO A N 1
ATOM 4974 C CA . PRO A 1 829 ? 146.407 102.692 127.870 1.00 24.41 829 PRO A CA 1
ATOM 4975 C C . PRO A 1 829 ? 146.269 104.105 128.404 1.00 30.73 829 PRO A C 1
ATOM 4976 O O . PRO A 1 829 ? 146.320 104.307 129.624 1.00 28.34 829 PRO A O 1
ATOM 4980 N N . ASP A 1 830 ? 146.092 105.091 127.529 1.00 41.47 830 ASP A N 1
ATOM 4981 C CA . ASP A 1 830 ? 146.080 106.493 127.916 1.00 31.38 830 ASP A CA 1
ATOM 4982 C C . ASP A 1 830 ? 144.707 106.977 128.357 1.00 30.94 830 ASP A C 1
ATOM 4983 O O . ASP A 1 830 ? 144.600 108.087 128.890 1.00 31.86 830 ASP A O 1
ATOM 4988 N N . TYR A 1 831 ? 143.665 106.176 128.153 1.00 33.35 831 TYR A N 1
ATOM 4989 C CA . TYR A 1 831 ? 142.344 106.510 128.663 1.00 29.55 831 TYR A CA 1
ATOM 4990 C C . TYR A 1 831 ? 142.357 106.627 130.182 1.00 31.98 831 TYR A C 1
ATOM 4991 O O . TYR A 1 831 ? 143.094 105.925 130.879 1.00 48.64 831 TYR A O 1
ATOM 5000 N N . ASP A 1 832 ? 141.525 107.531 130.692 1.00 33.07 832 ASP A N 1
ATOM 5001 C CA . ASP A 1 832 ? 141.299 107.677 132.120 1.00 37.91 832 ASP A CA 1
ATOM 5002 C C . ASP A 1 832 ? 139.807 107.618 132.410 1.00 41.85 832 ASP A C 1
ATOM 5003 O O . ASP A 1 832 ? 138.984 108.072 131.612 1.00 49.01 832 ASP A O 1
ATOM 5008 N N . GLU A 1 833 ? 139.467 107.039 133.554 1.00 43.39 833 GLU A N 1
ATOM 5009 C CA . GLU A 1 833 ? 138.171 107.272 134.166 1.00 39.09 833 GLU A CA 1
ATOM 5010 C C . GLU A 1 833 ? 138.148 108.614 134.892 1.00 40.53 833 GLU A C 1
ATOM 5011 O O . GLU A 1 833 ? 139.187 109.200 135.205 1.00 46.43 833 GLU A O 1
ATOM 5017 N N . GLU A 1 834 ? 136.934 109.102 135.142 1.00 41.34 834 GLU A N 1
ATOM 5018 C CA . GLU A 1 834 ? 136.657 110.434 135.677 1.00 44.05 834 GLU A CA 1
ATOM 5019 C C . GLU A 1 834 ? 137.199 111.567 134.810 1.00 40.47 834 GLU A C 1
ATOM 5020 O O . GLU A 1 834 ? 137.162 112.729 135.230 1.00 36.97 834 GLU A O 1
ATOM 5026 N N . GLY A 1 835 ? 137.714 111.270 133.622 1.00 42.89 835 GLY A N 1
ATOM 5027 C CA . GLY A 1 835 ? 137.872 112.294 132.613 1.00 45.70 835 GLY A CA 1
ATOM 5028 C C . GLY A 1 835 ? 136.567 112.644 131.916 1.00 46.81 835 GLY A C 1
ATOM 5029 O O . GLY A 1 835 ? 135.537 111.993 132.083 1.00 47.30 835 GLY A O 1
ATOM 5030 N N . LEU A 1 836 ? 136.627 113.708 131.120 1.00 41.60 836 LEU A N 1
ATOM 5031 C CA . LEU A 1 836 ? 135.514 114.149 130.291 1.00 31.38 836 LEU A CA 1
ATOM 5032 C C . LEU A 1 836 ? 135.958 114.207 128.839 1.00 32.45 836 LEU A C 1
ATOM 5033 O O . LEU A 1 836 ? 137.105 114.558 128.547 1.00 34.07 836 LEU A O 1
ATOM 5038 N N . TYR A 1 837 ? 135.053 113.859 127.927 1.00 36.37 837 TYR A N 1
ATOM 5039 C CA . TYR A 1 837 ? 135.313 114.001 126.502 1.00 36.80 837 TYR A CA 1
ATOM 5040 C C . TYR A 1 837 ? 134.110 114.609 125.795 1.00 33.22 837 TYR A C 1
ATOM 5041 O O . TYR A 1 837 ? 132.969 114.210 126.039 1.00 40.09 837 TYR A O 1
ATOM 5050 N N . GLY A 1 838 ? 134.373 115.568 124.917 1.00 31.27 838 GLY A N 1
ATOM 5051 C CA . GLY A 1 838 ? 133.299 116.250 124.223 1.00 29.58 838 GLY A CA 1
ATOM 5052 C C . GLY A 1 838 ? 133.830 117.054 123.059 1.00 29.51 838 GLY A C 1
ATOM 5053 O O . GLY A 1 838 ? 135.001 116.950 122.691 1.00 30.00 838 GLY A O 1
ATOM 5054 N N . ALA A 1 839 ? 132.953 117.875 122.483 1.00 38.37 839 ALA A N 1
ATOM 5055 C CA . ALA A 1 839 ? 133.335 118.641 121.305 1.00 38.04 839 ALA A CA 1
ATOM 5056 C C . ALA A 1 839 ? 132.557 119.948 121.236 1.00 29.58 839 ALA A C 1
ATOM 5057 O O . ALA A 1 839 ? 131.507 120.109 121.861 1.00 35.54 839 ALA A O 1
ATOM 5059 N N . ILE A 1 840 ? 133.101 120.883 120.457 1.00 32.19 840 ILE A N 1
ATOM 5060 C CA . ILE A 1 840 ? 132.441 122.129 120.081 1.00 35.47 840 ILE A CA 1
ATOM 5061 C C . ILE A 1 840 ? 132.287 122.146 118.565 1.00 33.14 840 ILE A C 1
ATOM 5062 O O . ILE A 1 840 ? 133.236 121.827 117.839 1.00 36.13 840 ILE A O 1
ATOM 5067 N N . LEU A 1 841 ? 131.100 122.527 118.085 1.00 31.33 841 LEU A N 1
ATOM 5068 C CA . LEU A 1 841 ? 130.866 122.650 116.652 1.00 28.04 841 LEU A CA 1
ATOM 5069 C C . LEU A 1 841 ? 130.856 124.116 116.236 1.00 23.00 841 LEU A C 1
ATOM 5070 O O . LEU A 1 841 ? 129.868 124.820 116.486 1.00 24.56 841 LEU A O 1
ATOM 5075 N N . PRO A 1 842 ? 131.925 124.620 115.617 1.00 24.21 842 PRO A N 1
ATOM 5076 C CA . PRO A 1 842 ? 131.962 126.031 115.209 1.00 23.78 842 PRO A CA 1
ATOM 5077 C C . PRO A 1 842 ? 130.826 126.396 114.261 1.00 27.19 842 PRO A C 1
ATOM 5078 O O . PRO A 1 842 ? 130.426 125.608 113.402 1.00 22.90 842 PRO A O 1
ATOM 5082 N N . GLN A 1 843 ? 130.305 127.611 114.436 1.00 28.16 843 GLN A N 1
ATOM 5083 C CA . GLN A 1 843 ? 129.179 128.114 113.646 1.00 24.98 843 GLN A CA 1
ATOM 5084 C C . GLN A 1 843 ? 129.701 128.922 112.456 1.00 20.54 843 GLN A C 1
ATOM 5085 O O . GLN A 1 843 ? 129.577 130.144 112.378 1.00 23.76 843 GLN A O 1
ATOM 5091 N N . VAL A 1 844 ? 130.324 128.203 111.527 1.00 25.14 844 VAL A N 1
ATOM 5092 C CA . VAL A 1 844 ? 130.893 128.811 110.328 1.00 28.64 844 VAL A CA 1
ATOM 5093 C C . VAL A 1 844 ? 129.781 129.109 109.329 1.00 32.22 844 VAL A C 1
ATOM 5094 O O . VAL A 1 844 ? 128.917 128.263 109.072 1.00 27.82 844 VAL A O 1
ATOM 5098 N N . VAL A 1 845 ? 129.799 130.315 108.764 1.00 31.68 845 VAL A N 1
ATOM 5099 C CA . VAL A 1 845 ? 129.078 130.613 107.530 1.00 27.43 845 VAL A CA 1
ATOM 5100 C C . VAL A 1 845 ? 130.009 130.378 106.342 1.00 28.26 845 VAL A C 1
ATOM 5101 O O . VAL A 1 845 ? 131.063 131.013 106.220 1.00 31.42 845 VAL A O 1
ATOM 5105 N N . THR A 1 846 ? 129.633 129.424 105.487 1.00 24.51 846 THR A N 1
ATOM 5106 C CA . THR A 1 846 ? 130.520 128.941 104.432 1.00 27.35 846 THR A CA 1
ATOM 5107 C C . THR A 1 846 ? 130.892 130.026 103.422 1.00 25.26 846 THR A C 1
ATOM 5108 O O . THR A 1 846 ? 131.968 129.963 102.818 1.00 39.85 846 THR A O 1
ATOM 5112 N N . ALA A 1 847 ? 130.062 131.052 103.258 1.00 24.33 847 ALA A N 1
ATOM 5113 C CA . ALA A 1 847 ? 130.444 132.211 102.455 1.00 25.13 847 ALA A CA 1
ATOM 5114 C C . ALA A 1 847 ? 129.932 133.479 103.120 1.00 27.53 847 ALA A C 1
ATOM 5115 O O . ALA A 1 847 ? 128.729 133.752 103.096 1.00 37.81 847 ALA A O 1
ATOM 5117 N N . GLY A 1 848 ? 130.841 134.245 103.718 1.00 25.75 848 GLY A N 1
ATOM 5118 C CA . GLY A 1 848 ? 130.464 135.417 104.481 1.00 26.28 848 GLY A CA 1
ATOM 5119 C C . GLY A 1 848 ? 130.997 136.714 103.908 1.00 23.02 848 GLY A C 1
ATOM 5120 O O . GLY A 1 848 ? 130.720 137.792 104.439 1.00 31.21 848 GLY A O 1
ATOM 5121 N N . THR A 1 849 ? 131.765 136.625 102.824 1.00 28.44 849 THR A N 1
ATOM 5122 C CA . THR A 1 849 ? 132.454 137.769 102.245 1.00 29.19 849 THR A CA 1
ATOM 5123 C C . THR A 1 849 ? 132.215 137.788 100.742 1.00 23.67 849 THR A C 1
ATOM 5124 O O . THR A 1 849 ? 131.824 136.784 100.143 1.00 22.45 849 THR A O 1
ATOM 5128 N N . ILE A 1 850 ? 132.444 138.957 100.137 1.00 28.86 850 ILE A N 1
ATOM 5129 C CA . ILE A 1 850 ? 132.409 139.062 98.680 1.00 37.79 850 ILE A CA 1
ATOM 5130 C C . ILE A 1 850 ? 133.406 138.116 98.023 1.00 34.93 850 ILE A C 1
ATOM 5131 O O . ILE A 1 850 ? 133.182 137.657 96.897 1.00 35.58 850 ILE A O 1
ATOM 5136 N N . THR A 1 851 ? 134.511 137.803 98.698 1.00 34.21 851 THR A N 1
ATOM 5137 C CA . THR A 1 851 ? 135.455 136.821 98.178 1.00 25.99 851 THR A CA 1
ATOM 5138 C C . THR A 1 851 ? 135.044 135.384 98.469 1.00 29.47 851 THR A C 1
ATOM 5139 O O . THR A 1 851 ? 135.803 134.466 98.143 1.00 34.50 851 THR A O 1
ATOM 5143 N N . ARG A 1 852 ? 133.870 135.176 99.070 1.00 25.56 852 ARG A N 1
ATOM 5144 C CA . ARG A 1 852 ? 133.326 133.869 99.432 1.00 22.56 852 ARG A CA 1
ATOM 5145 C C . ARG A 1 852 ? 134.109 133.148 100.532 1.00 20.45 852 ARG A C 1
ATOM 5146 O O . ARG A 1 852 ? 133.975 131.930 100.680 1.00 20.99 852 ARG A O 1
ATOM 5154 N N . ARG A 1 853 ? 134.935 133.855 101.301 1.00 25.03 853 ARG A N 1
ATOM 5155 C CA . ARG A 1 853 ? 135.623 133.245 102.436 1.00 26.55 853 ARG A CA 1
ATOM 5156 C C . ARG A 1 853 ? 134.643 132.895 103.560 1.00 27.86 853 ARG A C 1
ATOM 5157 O O . ARG A 1 853 ? 133.556 133.465 103.678 1.00 34.50 853 ARG A O 1
ATOM 5165 N N . ALA A 1 854 ? 135.046 131.933 104.389 1.00 25.30 854 ALA A N 1
ATOM 5166 C CA . ALA A 1 854 ? 134.338 131.623 105.627 1.00 28.38 854 ALA A CA 1
ATOM 5167 C C . ALA A 1 854 ? 134.416 132.766 106.639 1.00 24.74 854 ALA A C 1
ATOM 5168 O O . ALA A 1 854 ? 135.353 133.567 106.639 1.00 25.23 854 ALA A O 1
ATOM 5170 N N . VAL A 1 855 ? 133.405 132.831 107.510 1.00 25.24 855 VAL A N 1
ATOM 5171 C CA . VAL A 1 855 ? 133.377 133.743 108.652 1.00 28.03 855 VAL A CA 1
ATOM 5172 C C . VAL A 1 855 ? 132.845 132.992 109.869 1.00 23.20 855 VAL A C 1
ATOM 5173 O O . VAL A 1 855 ? 131.925 132.176 109.752 1.00 25.31 855 VAL A O 1
ATOM 5177 N N . GLU A 1 856 ? 133.431 133.262 111.041 1.00 28.09 856 GLU A N 1
ATOM 5178 C CA . GLU A 1 856 ? 133.009 132.664 112.306 1.00 24.00 856 GLU A CA 1
ATOM 5179 C C . GLU A 1 856 ? 133.307 133.684 113.397 1.00 26.48 856 GLU A C 1
ATOM 5180 O O . GLU A 1 856 ? 134.370 134.320 113.359 1.00 32.74 856 GLU A O 1
ATOM 5186 N N . PRO A 1 857 ? 132.407 133.868 114.368 1.00 20.40 857 PRO A N 1
ATOM 5187 C CA . PRO A 1 857 ? 132.622 134.927 115.370 1.00 24.74 857 PRO A CA 1
ATOM 5188 C C . PRO A 1 857 ? 133.819 134.714 116.286 1.00 26.80 857 PRO A C 1
ATOM 5189 O O . PRO A 1 857 ? 134.391 135.701 116.763 1.00 24.75 857 PRO A O 1
ATOM 5193 N N . THR A 1 858 ? 134.222 133.474 116.553 1.00 31.16 858 THR A N 1
ATOM 5194 C CA . THR A 1 858 ? 135.251 133.201 117.551 1.00 24.84 858 THR A CA 1
ATOM 5195 C C . THR A 1 858 ? 136.533 132.647 116.943 1.00 23.76 858 THR A C 1
ATOM 5196 O O . THR A 1 858 ? 137.591 133.272 117.046 1.00 19.49 858 THR A O 1
ATOM 5200 N N . TRP A 1 859 ? 136.458 131.479 116.307 1.00 28.17 859 TRP A N 1
ATOM 5201 C CA . TRP A 1 859 ? 137.646 130.665 116.078 1.00 26.59 859 TRP A CA 1
ATOM 5202 C C . TRP A 1 859 ? 138.530 131.225 114.972 1.00 32.13 859 TRP A C 1
ATOM 5203 O O . TRP A 1 859 ? 139.738 130.967 114.961 1.00 30.37 859 TRP A O 1
ATOM 5214 N N . LEU A 1 860 ? 137.961 131.982 114.041 1.00 32.56 860 LEU A N 1
ATOM 5215 C CA . LEU A 1 860 ? 138.750 132.574 112.969 1.00 30.95 860 LEU A CA 1
ATOM 5216 C C . LEU A 1 860 ? 139.465 133.850 113.389 1.00 28.69 860 LEU A C 1
ATOM 5217 O O . LEU A 1 860 ? 140.233 134.397 112.592 1.00 30.70 860 LEU A O 1
ATOM 5222 N N . THR A 1 861 ? 139.240 134.336 114.608 1.00 31.88 861 THR A N 1
ATOM 5223 C CA . THR A 1 861 ? 139.989 135.465 115.145 1.00 33.22 861 THR A CA 1
ATOM 5224 C C . THR A 1 861 ? 140.697 135.122 116.450 1.00 31.71 861 THR A C 1
ATOM 5225 O O . THR A 1 861 ? 141.146 136.030 117.159 1.00 33.39 861 THR A O 1
ATOM 5229 N N . ALA A 1 862 ? 140.797 133.838 116.787 1.00 33.24 862 ALA A N 1
ATOM 5230 C CA . ALA A 1 862 ? 141.506 133.404 117.983 1.00 33.13 862 ALA A CA 1
ATOM 5231 C C . ALA A 1 862 ? 142.997 133.709 117.881 1.00 38.62 862 ALA A C 1
ATOM 5232 O O . ALA A 1 862 ? 143.644 133.378 116.884 1.00 43.22 862 ALA A O 1
ATOM 5234 N N . SER A 1 863 ? 143.540 134.339 118.918 1.00 37.95 863 SER A N 1
ATOM 5235 C CA . SER A 1 863 ? 144.953 134.686 118.934 1.00 35.24 863 SER A CA 1
ATOM 5236 C C . SER A 1 863 ? 145.818 133.444 119.123 1.00 35.63 863 SER A C 1
ATOM 5237 O O . SER A 1 863 ? 145.416 132.466 119.759 1.00 31.21 863 SER A O 1
ATOM 5240 N N . ASN A 1 864 ? 147.015 133.488 118.548 1.00 32.51 864 ASN A N 1
ATOM 5241 C CA . ASN A 1 864 ? 148.008 132.448 118.765 1.00 33.14 864 ASN A CA 1
ATOM 5242 C C . ASN A 1 864 ? 148.712 132.644 120.102 1.00 38.54 864 ASN A C 1
ATOM 5243 O O . ASN A 1 864 ? 148.849 133.766 120.596 1.00 41.03 864 ASN A O 1
ATOM 5248 N N . ALA A 1 865 ? 149.148 131.529 120.691 1.00 35.43 865 ALA A N 1
ATOM 5249 C CA . ALA A 1 865 ? 149.815 131.558 121.988 1.00 30.77 865 ALA A CA 1
ATOM 5250 C C . ALA A 1 865 ? 150.999 132.515 121.989 1.00 30.16 865 ALA A C 1
ATOM 5251 O O . ALA A 1 865 ? 151.880 132.440 121.129 1.00 34.53 865 ALA A O 1
ATOM 5253 N N . ARG A 1 866 ? 151.014 133.415 122.972 1.00 32.34 866 ARG A N 1
ATOM 5254 C CA . ARG A 1 866 ? 152.015 134.458 123.082 1.00 29.16 866 ARG A CA 1
ATOM 5255 C C . ARG A 1 866 ? 152.349 134.653 124.555 1.00 31.18 866 ARG A C 1
ATOM 5256 O O . ARG A 1 866 ? 151.447 134.620 125.404 1.00 36.39 866 ARG A O 1
ATOM 5264 N N . PRO A 1 867 ? 153.623 134.837 124.893 1.00 28.68 867 PRO A N 1
ATOM 5265 C CA . PRO A 1 867 ? 153.968 135.299 126.241 1.00 31.67 867 PRO A CA 1
ATOM 5266 C C . PRO A 1 867 ? 153.540 136.739 126.481 1.00 32.22 867 PRO A C 1
ATOM 5267 O O . PRO A 1 867 ? 153.499 137.556 125.561 1.00 33.97 867 PRO A O 1
ATOM 5271 N N . ASP A 1 868 ? 153.183 137.019 127.738 1.00 24.84 868 ASP A N 1
ATOM 5272 C CA . ASP A 1 868 ? 152.600 138.269 128.242 1.00 33.29 868 ASP A CA 1
ATOM 5273 C C . ASP A 1 868 ? 151.195 138.564 127.711 1.00 33.88 868 ASP A C 1
ATOM 5274 O O . ASP A 1 868 ? 150.717 139.692 127.848 1.00 41.38 868 ASP A O 1
ATOM 5279 N N . ARG A 1 869 ? 150.493 137.591 127.131 1.00 34.68 869 ARG A N 1
ATOM 5280 C CA . ARG A 1 869 ? 149.085 137.771 126.783 1.00 28.79 869 ARG A CA 1
ATOM 5281 C C . ARG A 1 869 ? 148.265 136.711 127.508 1.00 27.27 869 ARG A C 1
ATOM 5282 O O . ARG A 1 869 ? 148.484 135.510 127.322 1.00 34.26 869 ARG A O 1
ATOM 5290 N N . VAL A 1 870 ? 147.310 137.176 128.318 1.00 25.53 870 VAL A N 1
ATOM 5291 C CA . VAL A 1 870 ? 146.660 136.355 129.339 1.00 38.10 870 VAL A CA 1
ATOM 5292 C C . VAL A 1 870 ? 145.909 135.162 128.748 1.00 38.75 870 VAL A C 1
ATOM 5293 O O . VAL A 1 870 ? 145.963 134.054 129.297 1.00 48.27 870 VAL A O 1
ATOM 5297 N N . GLY A 1 871 ? 145.217 135.344 127.629 1.00 30.87 871 GLY A N 1
ATOM 5298 C CA . GLY A 1 871 ? 144.351 134.287 127.141 1.00 37.30 871 GLY A CA 1
ATOM 5299 C C . GLY A 1 871 ? 144.866 133.351 126.068 1.00 32.78 871 GLY A C 1
ATOM 5300 O O . GLY A 1 871 ? 144.115 132.477 125.625 1.00 33.11 871 GLY A O 1
ATOM 5301 N N . SER A 1 872 ? 146.119 133.497 125.640 1.00 21.63 872 SER A N 1
ATOM 5302 C CA . SER A 1 872 ? 146.522 133.102 124.296 1.00 30.43 872 SER A CA 1
ATOM 5303 C C . SER A 1 872 ? 146.432 131.601 124.032 1.00 35.25 872 SER A C 1
ATOM 5304 O O . SER A 1 872 ? 146.328 131.202 122.868 1.00 37.22 872 SER A O 1
ATOM 5307 N N . GLU A 1 873 ? 146.470 130.762 125.063 1.00 38.63 873 GLU A N 1
ATOM 5308 C CA . GLU A 1 873 ? 146.493 129.315 124.870 1.00 39.33 873 GLU A CA 1
ATOM 5309 C C . GLU A 1 873 ? 145.133 128.713 124.504 1.00 40.21 873 GLU A C 1
ATOM 5310 O O . GLU A 1 873 ? 144.976 127.490 124.593 1.00 43.81 873 GLU A O 1
ATOM 5316 N N . LEU A 1 874 ? 144.160 129.542 124.113 1.00 42.80 874 LEU A N 1
ATOM 5317 C CA . LEU A 1 874 ? 142.839 129.081 123.686 1.00 39.66 874 LEU A CA 1
ATOM 5318 C C . LEU A 1 874 ? 142.872 127.867 122.757 1.00 37.84 874 LEU A C 1
ATOM 5319 O O . LEU A 1 874 ? 142.219 126.851 123.016 1.00 39.56 874 LEU A O 1
ATOM 5324 N N . LYS A 1 875 ? 143.624 127.968 121.660 1.00 37.52 875 LYS A N 1
ATOM 5325 C CA . LYS A 1 875 ? 143.647 126.909 120.653 1.00 40.35 875 LYS A CA 1
ATOM 5326 C C . LYS A 1 875 ? 144.258 125.614 121.181 1.00 45.99 875 LYS A C 1
ATOM 5327 O O . LYS A 1 875 ? 143.786 124.522 120.847 1.00 45.71 875 LYS A O 1
ATOM 5333 N N . ALA A 1 876 ? 145.304 125.711 122.004 1.00 43.33 876 ALA A N 1
ATOM 5334 C CA . ALA A 1 876 ? 145.937 124.520 122.563 1.00 39.97 876 ALA A CA 1
ATOM 5335 C C . ALA A 1 876 ? 145.005 123.695 123.444 1.00 30.50 876 ALA A C 1
ATOM 5336 O O . ALA A 1 876 ? 145.321 122.538 123.738 1.00 38.79 876 ALA A O 1
ATOM 5338 N N . MET A 1 877 ? 143.874 124.252 123.873 1.00 32.26 877 MET A N 1
ATOM 5339 C CA . MET A 1 877 ? 142.877 123.466 124.591 1.00 37.45 877 MET A CA 1
ATOM 5340 C C . MET A 1 877 ? 142.082 122.515 123.699 1.00 35.15 877 MET A C 1
ATOM 5341 O O . MET A 1 877 ? 141.375 121.653 124.230 1.00 37.86 877 MET A O 1
ATOM 5346 N N . VAL A 1 878 ? 142.174 122.638 122.378 1.00 27.46 878 VAL A N 1
ATOM 5347 C CA . VAL A 1 878 ? 141.592 121.651 121.470 1.00 32.81 878 VAL A CA 1
ATOM 5348 C C . VAL A 1 878 ? 142.534 120.452 121.392 1.00 22.07 878 VAL A C 1
ATOM 5349 O O . VAL A 1 878 ? 143.639 120.556 120.858 1.00 31.61 878 VAL A O 1
ATOM 5353 N N . GLN A 1 879 ? 142.094 119.307 121.912 1.00 23.46 879 GLN A N 1
ATOM 5354 C CA . GLN A 1 879 ? 143.007 118.227 122.274 1.00 29.11 879 GLN A CA 1
ATOM 5355 C C . GLN A 1 879 ? 142.434 116.890 121.827 1.00 19.74 879 GLN A C 1
ATOM 5356 O O . GLN A 1 879 ? 141.323 116.525 122.219 1.00 24.57 879 GLN A O 1
ATOM 5362 N N . ALA A 1 880 ? 143.202 116.167 121.018 1.00 22.62 880 ALA A N 1
ATOM 5363 C CA . ALA A 1 880 ? 142.754 114.886 120.490 1.00 28.37 880 ALA A CA 1
ATOM 5364 C C . ALA A 1 880 ? 142.528 113.886 121.623 1.00 31.48 880 ALA A C 1
ATOM 5365 O O . ALA A 1 880 ? 143.302 113.851 122.587 1.00 32.96 880 ALA A O 1
ATOM 5367 N N . PRO A 1 881 ? 141.483 113.069 121.545 1.00 42.70 881 PRO A N 1
ATOM 5368 C CA . PRO A 1 881 ? 141.266 112.031 122.557 1.00 43.51 881 PRO A CA 1
ATOM 5369 C C . PRO A 1 881 ? 142.305 110.928 122.456 1.00 36.11 881 PRO A C 1
ATOM 5370 O O . PRO A 1 881 ? 142.972 110.784 121.420 1.00 34.56 881 PRO A O 1
ATOM 5374 N N . PRO A 1 882 ? 142.492 110.156 123.526 1.00 40.87 882 PRO A N 1
ATOM 5375 C CA . PRO A 1 882 ? 143.383 108.986 123.479 1.00 41.13 882 PRO A CA 1
ATOM 5376 C C . PRO A 1 882 ? 143.177 108.111 122.250 1.00 37.50 882 PRO A C 1
ATOM 5377 O O . PRO A 1 882 ? 142.071 107.642 121.975 1.00 39.18 882 PRO A O 1
ATOM 5381 N N . GLY A 1 883 ? 144.265 107.872 121.519 1.00 30.51 883 GLY A N 1
ATOM 5382 C CA . GLY A 1 883 ? 144.216 107.099 120.298 1.00 32.10 883 GLY A CA 1
ATOM 5383 C C . GLY A 1 883 ? 143.907 107.869 119.033 1.00 38.79 883 GLY A C 1
ATOM 5384 O O . GLY A 1 883 ? 143.807 107.251 117.965 1.00 41.56 883 GLY A O 1
ATOM 5385 N N . TYR A 1 884 ? 143.754 109.188 119.109 1.00 31.20 884 TYR A N 1
ATOM 5386 C CA . TYR A 1 884 ? 143.559 110.017 117.931 1.00 31.49 884 TYR A CA 1
ATOM 5387 C C . TYR A 1 884 ? 144.591 111.136 117.921 1.00 28.22 884 TYR A C 1
ATOM 5388 O O . TYR A 1 884 ? 145.221 111.435 118.937 1.00 30.43 884 TYR A O 1
ATOM 5397 N N . THR A 1 885 ? 144.757 111.754 116.753 1.00 33.71 885 THR A N 1
ATOM 5398 C CA . THR A 1 885 ? 145.827 112.721 116.546 1.00 40.31 885 THR A CA 1
ATOM 5399 C C . THR A 1 885 ? 145.361 113.764 115.532 1.00 31.13 885 THR A C 1
ATOM 5400 O O . THR A 1 885 ? 144.449 113.519 114.740 1.00 32.31 885 THR A O 1
ATOM 5404 N N . LEU A 1 886 ? 145.995 114.937 115.569 1.00 32.64 886 LEU A N 1
ATOM 5405 C CA . LEU A 1 886 ? 145.747 116.008 114.611 1.00 35.29 886 LEU A CA 1
ATOM 5406 C C . LEU A 1 886 ? 146.873 116.075 113.586 1.00 32.21 886 LEU A C 1
ATOM 5407 O O . LEU A 1 886 ? 148.052 116.106 113.953 1.00 35.91 886 LEU A O 1
ATOM 5412 N N . VAL A 1 887 ? 146.509 116.089 112.305 1.00 27.64 887 VAL A N 1
ATOM 5413 C CA . VAL A 1 887 ? 147.463 116.190 111.207 1.00 31.24 887 VAL A CA 1
ATOM 5414 C C . VAL A 1 887 ? 147.034 117.336 110.295 1.00 32.60 887 VAL A C 1
ATOM 5415 O O . VAL A 1 887 ? 145.843 117.484 109.998 1.00 35.66 887 VAL A O 1
ATOM 5419 N N . GLY A 1 888 ? 147.993 118.146 109.852 1.00 30.74 888 GLY A N 1
ATOM 5420 C CA . GLY A 1 888 ? 147.664 119.271 108.991 1.00 29.55 888 GLY A CA 1
ATOM 5421 C C . GLY A 1 888 ? 148.900 120.051 108.592 1.00 36.10 888 GLY A C 1
ATOM 5422 O O . GLY A 1 888 ? 150.021 119.739 109.005 1.00 39.68 888 GLY A O 1
ATOM 5423 N N . ALA A 1 889 ? 148.675 121.084 107.776 1.00 33.84 889 ALA A N 1
ATOM 5424 C CA . ALA A 1 889 ? 149.761 121.876 107.205 1.00 34.43 889 ALA A CA 1
ATOM 5425 C C . ALA A 1 889 ? 149.223 123.216 106.715 1.00 29.48 889 ALA A C 1
ATOM 5426 O O . ALA A 1 889 ? 148.013 123.429 106.620 1.00 34.24 889 ALA A O 1
ATOM 5428 N N . ASP A 1 890 ? 150.154 124.119 106.398 1.00 25.89 890 ASP A N 1
ATOM 5429 C CA . ASP A 1 890 ? 149.866 125.509 106.057 1.00 29.06 890 ASP A CA 1
ATOM 5430 C C . ASP A 1 890 ? 150.539 125.843 104.728 1.00 27.97 890 ASP A C 1
ATOM 5431 O O . ASP A 1 890 ? 151.732 125.577 104.552 1.00 36.87 890 ASP A O 1
ATOM 5436 N N . VAL A 1 891 ? 149.776 126.424 103.799 1.00 24.10 891 VAL A N 1
ATOM 5437 C CA . VAL A 1 891 ? 150.281 126.708 102.456 1.00 25.31 891 VAL A CA 1
ATOM 5438 C C . VAL A 1 891 ? 151.346 127.798 102.510 1.00 29.45 891 VAL A C 1
ATOM 5439 O O . VAL A 1 891 ? 151.127 128.882 103.066 1.00 33.81 891 VAL A O 1
ATOM 5443 N N . ASP A 1 892 ? 152.509 127.507 101.928 1.00 25.00 892 ASP A N 1
ATOM 5444 C CA . ASP A 1 892 ? 153.647 128.422 101.890 1.00 23.08 892 ASP A CA 1
ATOM 5445 C C . ASP A 1 892 ? 153.483 129.541 100.859 1.00 24.24 892 ASP A C 1
ATOM 5446 O O . ASP A 1 892 ? 153.391 129.272 99.657 1.00 30.22 892 ASP A O 1
ATOM 5451 N N . SER A 1 893 ? 153.457 130.791 101.333 1.00 27.54 893 SER A N 1
ATOM 5452 C CA . SER A 1 893 ? 153.483 131.992 100.482 1.00 21.05 893 SER A CA 1
ATOM 5453 C C . SER A 1 893 ? 152.431 131.988 99.371 1.00 26.51 893 SER A C 1
ATOM 5454 O O . SER A 1 893 ? 152.708 132.367 98.232 1.00 29.96 893 SER A O 1
ATOM 5457 N N . GLN A 1 894 ? 151.219 131.539 99.702 1.00 31.25 894 GLN A N 1
ATOM 5458 C CA . GLN A 1 894 ? 150.216 131.208 98.690 1.00 26.32 894 GLN A CA 1
ATOM 5459 C C . GLN A 1 894 ? 149.939 132.358 97.721 1.00 28.33 894 GLN A C 1
ATOM 5460 O O . GLN A 1 894 ? 149.994 132.184 96.496 1.00 39.61 894 GLN A O 1
ATOM 5466 N N . GLU A 1 895 ? 149.635 133.544 98.251 1.00 29.63 895 GLU A N 1
ATOM 5467 C CA . GLU A 1 895 ? 149.128 134.624 97.409 1.00 35.21 895 GLU A CA 1
ATOM 5468 C C . GLU A 1 895 ? 150.205 135.283 96.556 1.00 33.86 895 GLU A C 1
ATOM 5469 O O . GLU A 1 895 ? 149.925 135.692 95.418 1.00 35.82 895 GLU A O 1
ATOM 5475 N N . LEU A 1 896 ? 151.450 135.302 97.034 1.00 31.79 896 LEU A N 1
ATOM 5476 C CA . LEU A 1 896 ? 152.557 135.728 96.187 1.00 27.79 896 LEU A CA 1
ATOM 5477 C C . LEU A 1 896 ? 152.734 134.783 95.010 1.00 31.08 896 LEU A C 1
ATOM 5478 O O . LEU A 1 896 ? 152.902 135.224 93.868 1.00 31.31 896 LEU A O 1
ATOM 5483 N N . TRP A 1 897 ? 152.726 133.477 95.273 1.00 24.46 897 TRP A N 1
ATOM 5484 C CA . TRP A 1 897 ? 152.846 132.509 94.191 1.00 28.03 897 TRP A CA 1
ATOM 5485 C C . TRP A 1 897 ? 151.728 132.670 93.170 1.00 30.93 897 TRP A C 1
ATOM 5486 O O . TRP A 1 897 ? 151.971 132.621 91.960 1.00 33.94 897 TRP A O 1
ATOM 5497 N N . ILE A 1 898 ? 150.483 132.774 93.641 1.00 36.14 898 ILE A N 1
ATOM 5498 C CA . ILE A 1 898 ? 149.351 132.958 92.732 1.00 33.75 898 ILE A CA 1
ATOM 5499 C C . ILE A 1 898 ? 149.542 134.187 91.842 1.00 34.35 898 ILE A C 1
ATOM 5500 O O . ILE A 1 898 ? 149.396 134.111 90.613 1.00 42.57 898 ILE A O 1
ATOM 5505 N N . ALA A 1 899 ? 149.916 135.326 92.437 1.00 32.83 899 ALA A N 1
ATOM 5506 C CA . ALA A 1 899 ? 150.149 136.523 91.629 1.00 38.54 899 ALA A CA 1
ATOM 5507 C C . ALA A 1 899 ? 151.297 136.334 90.639 1.00 36.83 899 ALA A C 1
ATOM 5508 O O . ALA A 1 899 ? 151.205 136.750 89.472 1.00 39.62 899 ALA A O 1
ATOM 5510 N N . ALA A 1 900 ? 152.357 135.649 91.063 1.00 28.67 900 ALA A N 1
ATOM 5511 C CA . ALA A 1 900 ? 153.505 135.457 90.187 1.00 35.34 900 ALA A CA 1
ATOM 5512 C C . ALA A 1 900 ? 153.132 134.591 88.995 1.00 38.74 900 ALA A C 1
ATOM 5513 O O . ALA A 1 900 ? 153.445 134.930 87.848 1.00 38.12 900 ALA A O 1
ATOM 5515 N N . VAL A 1 901 ? 152.527 133.433 89.254 1.00 38.72 901 VAL A N 1
ATOM 5516 C CA . VAL A 1 901 ? 152.209 132.514 88.172 1.00 37.62 901 VAL A CA 1
ATOM 5517 C C . VAL A 1 901 ? 151.166 133.112 87.231 1.00 34.73 901 VAL A C 1
ATOM 5518 O O . VAL A 1 901 ? 151.191 132.839 86.026 1.00 39.38 901 VAL A O 1
ATOM 5522 N N . LEU A 1 902 ? 150.251 133.951 87.738 1.00 36.95 902 LEU A N 1
ATOM 5523 C CA . LEU A 1 902 ? 149.372 134.691 86.832 1.00 41.46 902 LEU A CA 1
ATOM 5524 C C . LEU A 1 902 ? 150.157 135.634 85.925 1.00 35.29 902 LEU A C 1
ATOM 5525 O O . LEU A 1 902 ? 149.892 135.713 84.715 1.00 31.54 902 LEU A O 1
ATOM 5530 N N . GLY A 1 903 ? 151.153 136.327 86.481 1.00 40.20 903 GLY A N 1
ATOM 5531 C CA . GLY A 1 903 ? 151.984 137.186 85.650 1.00 41.11 903 GLY A CA 1
ATOM 5532 C C . GLY A 1 903 ? 152.773 136.415 84.607 1.00 42.77 903 GLY A C 1
ATOM 5533 O O . GLY A 1 903 ? 152.923 136.863 83.468 1.00 39.61 903 GLY A O 1
ATOM 5534 N N . ASP A 1 904 ? 153.294 135.251 84.989 1.00 48.08 904 ASP A N 1
ATOM 5535 C CA . ASP A 1 904 ? 153.995 134.385 84.046 1.00 44.17 904 ASP A CA 1
ATOM 5536 C C . ASP A 1 904 ? 153.080 133.905 82.924 1.00 45.99 904 ASP A C 1
ATOM 5537 O O . ASP A 1 904 ? 153.437 133.977 81.743 1.00 51.03 904 ASP A O 1
ATOM 5542 N N . ALA A 1 905 ? 151.893 133.408 83.275 1.00 38.94 905 ALA A N 1
ATOM 5543 C CA . ALA A 1 905 ? 150.953 132.945 82.261 1.00 32.36 905 ALA A CA 1
ATOM 5544 C C . ALA A 1 905 ? 150.509 134.060 81.324 1.00 35.47 905 ALA A C 1
ATOM 5545 O O . ALA A 1 905 ? 150.215 133.799 80.153 1.00 39.44 905 ALA A O 1
ATOM 5547 N N . HIS A 1 906 ? 150.452 135.302 81.806 1.00 37.25 906 HIS A N 1
ATOM 5548 C CA . HIS A 1 906 ? 150.084 136.394 80.909 1.00 28.58 906 HIS A CA 1
ATOM 5549 C C . HIS A 1 906 ? 151.212 136.787 79.961 1.00 30.75 906 HIS A C 1
ATOM 5550 O O . HIS A 1 906 ? 150.956 137.119 78.799 1.00 31.65 906 HIS A O 1
ATOM 5557 N N . PHE A 1 907 ? 152.460 136.762 80.427 1.00 38.33 907 PHE A N 1
ATOM 5558 C CA . PHE A 1 907 ? 153.558 137.294 79.626 1.00 33.78 907 PHE A CA 1
ATOM 5559 C C . PHE A 1 907 ? 153.966 136.352 78.495 1.00 41.06 907 PHE A C 1
ATOM 5560 O O . PHE A 1 907 ? 153.877 136.711 77.316 1.00 41.48 907 PHE A O 1
ATOM 5568 N N . ALA A 1 908 ? 154.430 135.152 78.827 1.00 41.14 908 ALA A N 1
ATOM 5569 C CA . ALA A 1 908 ? 155.056 134.320 77.806 1.00 38.85 908 ALA A CA 1
ATOM 5570 C C . ALA A 1 908 ? 154.838 132.824 77.983 1.00 44.44 908 ALA A C 1
ATOM 5571 O O . ALA A 1 908 ? 155.371 132.056 77.178 1.00 45.91 908 ALA A O 1
ATOM 5573 N N . GLY A 1 909 ? 154.092 132.377 78.988 1.00 41.76 909 GLY A N 1
ATOM 5574 C CA . GLY A 1 909 ? 153.722 130.979 79.076 1.00 35.92 909 GLY A CA 1
ATOM 5575 C C . GLY A 1 909 ? 154.807 130.069 79.596 1.00 36.81 909 GLY A C 1
ATOM 5576 O O . GLY A 1 909 ? 154.742 128.856 79.377 1.00 36.59 909 GLY A O 1
ATOM 5577 N N . MET A 1 910 ? 155.807 130.618 80.280 1.00 52.65 910 MET A N 1
ATOM 5578 C CA . MET A 1 910 ? 156.873 129.849 80.904 1.00 51.48 910 MET A CA 1
ATOM 5579 C C . MET A 1 910 ? 156.982 130.257 82.365 1.00 51.38 910 MET A C 1
ATOM 5580 O O . MET A 1 910 ? 156.835 131.437 82.697 1.00 52.95 910 MET A O 1
ATOM 5585 N N . HIS A 1 911 ? 157.236 129.284 83.234 1.00 47.75 911 HIS A N 1
ATOM 5586 C CA . HIS A 1 911 ? 157.511 129.597 84.629 1.00 48.58 911 HIS A CA 1
ATOM 5587 C C . HIS A 1 911 ? 158.773 130.440 84.750 1.00 51.03 911 HIS A C 1
ATOM 5588 O O . HIS A 1 911 ? 159.824 130.092 84.206 1.00 50.62 911 HIS A O 1
ATOM 5595 N N . GLY A 1 912 ? 158.662 131.555 85.471 1.00 54.16 912 GLY A N 1
ATOM 5596 C CA . GLY A 1 912 ? 159.783 132.454 85.656 1.00 48.69 912 GLY A CA 1
ATOM 5597 C C . GLY A 1 912 ? 160.097 133.356 84.486 1.00 49.40 912 GLY A C 1
ATOM 5598 O O . GLY A 1 912 ? 161.208 133.890 84.416 1.00 53.25 912 GLY A O 1
ATOM 5599 N N . CYS A 1 913 ? 159.157 133.550 83.559 1.00 45.15 913 CYS A N 1
ATOM 5600 C CA . CYS A 1 913 ? 159.423 134.444 82.436 1.00 48.50 913 CYS A CA 1
ATOM 5601 C C . CYS A 1 913 ? 159.394 135.912 82.846 1.00 48.97 913 CYS A C 1
ATOM 5602 O O . CYS A 1 913 ? 160.061 136.739 82.214 1.00 48.40 913 CYS A O 1
ATOM 5605 N N . THR A 1 914 ? 158.638 136.263 83.882 1.00 50.11 914 THR A N 1
ATOM 5606 C CA . THR A 1 914 ? 158.699 137.611 84.427 1.00 45.67 914 THR A CA 1
ATOM 5607 C C . THR A 1 914 ? 159.671 137.685 85.600 1.00 44.50 914 THR A C 1
ATOM 5608 O O . THR A 1 914 ? 159.909 136.701 86.306 1.00 48.41 914 THR A O 1
ATOM 5612 N N . ALA A 1 915 ? 160.264 138.869 85.770 1.00 36.90 915 ALA A N 1
ATOM 5613 C CA . ALA A 1 915 ? 161.248 139.087 86.827 1.00 40.92 915 ALA A CA 1
ATOM 5614 C C . ALA A 1 915 ? 160.673 138.827 88.213 1.00 40.95 915 ALA A C 1
ATOM 5615 O O . ALA A 1 915 ? 161.337 138.226 89.063 1.00 40.50 915 ALA A O 1
ATOM 5617 N N . PHE A 1 916 ? 159.452 139.297 88.468 1.00 41.59 916 PHE A N 1
ATOM 5618 C CA . PHE A 1 916 ? 158.792 139.021 89.740 1.00 40.30 916 PHE A CA 1
ATOM 5619 C C . PHE A 1 916 ? 158.605 137.524 89.977 1.00 40.42 916 PHE A C 1
ATOM 5620 O O . PHE A 1 916 ? 158.831 137.033 91.091 1.00 42.35 916 PHE A O 1
ATOM 5628 N N . GLY A 1 917 ? 158.259 136.771 88.931 1.00 39.79 917 GLY A N 1
ATOM 5629 C CA . GLY A 1 917 ? 158.189 135.320 89.059 1.00 39.65 917 GLY A CA 1
ATOM 5630 C C . GLY A 1 917 ? 159.517 134.679 89.420 1.00 43.63 917 GLY A C 1
ATOM 5631 O O . GLY A 1 917 ? 159.601 133.877 90.356 1.00 39.61 917 GLY A O 1
ATOM 5632 N N . TRP A 1 918 ? 160.572 135.014 88.669 1.00 48.30 918 TRP A N 1
ATOM 5633 C CA . TRP A 1 918 ? 161.911 134.523 88.986 1.00 45.08 918 TRP A CA 1
ATOM 5634 C C . TRP A 1 918 ? 162.278 134.826 90.430 1.00 42.55 918 TRP A C 1
ATOM 5635 O O . TRP A 1 918 ? 162.650 133.926 91.191 1.00 48.89 918 TRP A O 1
ATOM 5646 N N . MET A 1 919 ? 162.185 136.098 90.821 1.00 43.28 919 MET A N 1
ATOM 5647 C CA . MET A 1 919 ? 162.546 136.491 92.178 1.00 45.58 919 MET A CA 1
ATOM 5648 C C . MET A 1 919 ? 161.748 135.702 93.204 1.00 47.88 919 MET A C 1
ATOM 5649 O O . MET A 1 919 ? 162.274 135.332 94.260 1.00 53.40 919 MET A O 1
ATOM 5654 N N . THR A 1 920 ? 160.473 135.435 92.912 1.00 45.16 920 THR A N 1
ATOM 5655 C CA . THR A 1 920 ? 159.662 134.636 93.819 1.00 44.99 920 THR A CA 1
ATOM 5656 C C . THR A 1 920 ? 160.178 133.206 93.910 1.00 47.99 920 THR A C 1
ATOM 5657 O O . THR A 1 920 ? 160.104 132.586 94.977 1.00 44.73 920 THR A O 1
ATOM 5661 N N . LEU A 1 921 ? 160.713 132.671 92.811 1.00 53.53 921 LEU A N 1
ATOM 5662 C CA . LEU A 1 921 ? 161.230 131.306 92.811 1.00 49.51 921 LEU A CA 1
ATOM 5663 C C . LEU A 1 921 ? 162.698 131.188 93.215 1.00 50.42 921 LEU A C 1
ATOM 5664 O O . LEU A 1 921 ? 163.066 130.201 93.862 1.00 50.50 921 LEU A O 1
ATOM 5669 N N . GLN A 1 922 ? 163.547 132.158 92.867 1.00 51.88 922 GLN A N 1
ATOM 5670 C CA . GLN A 1 922 ? 164.991 131.948 92.884 1.00 44.20 922 GLN A CA 1
ATOM 5671 C C . GLN A 1 922 ? 165.754 132.823 93.871 1.00 51.13 922 GLN A C 1
ATOM 5672 O O . GLN A 1 922 ? 166.972 132.658 93.999 1.00 54.62 922 GLN A O 1
ATOM 5678 N N . GLY A 1 923 ? 165.091 133.746 94.564 1.00 52.80 923 GLY A N 1
ATOM 5679 C CA . GLY A 1 923 ? 165.747 134.512 95.611 1.00 51.15 923 GLY A CA 1
ATOM 5680 C C . GLY A 1 923 ? 165.966 133.687 96.866 1.00 50.15 923 GLY A C 1
ATOM 5681 O O . GLY A 1 923 ? 164.995 133.221 97.485 1.00 49.17 923 GLY A O 1
ATOM 5682 N N . ARG A 1 924 ? 167.228 133.492 97.259 1.00 60.28 924 ARG A N 1
ATOM 5683 C CA . ARG A 1 924 ? 167.564 132.624 98.382 1.00 62.73 924 ARG A CA 1
ATOM 5684 C C . ARG A 1 924 ? 168.143 133.394 99.566 1.00 61.64 924 ARG A C 1
ATOM 5685 O O . ARG A 1 924 ? 168.824 132.804 100.412 1.00 64.92 924 ARG A O 1
ATOM 5693 N N . LYS A 1 925 ? 167.899 134.704 99.625 1.00 56.35 925 LYS A N 1
ATOM 5694 C CA . LYS A 1 925 ? 168.220 135.572 100.758 1.00 58.18 925 LYS A CA 1
ATOM 5695 C C . LYS A 1 925 ? 169.710 135.772 101.020 1.00 57.75 925 LYS A C 1
ATOM 5696 O O . LYS A 1 925 ? 170.105 136.826 101.529 1.00 58.49 925 LYS A O 1
ATOM 5702 N N . SER A 1 926 ? 170.551 134.790 100.691 1.00 60.06 926 SER A N 1
ATOM 5703 C CA . SER A 1 926 ? 171.974 134.935 100.986 1.00 53.73 926 SER A CA 1
ATOM 5704 C C . SER A 1 926 ? 172.657 135.879 100.006 1.00 54.60 926 SER A C 1
ATOM 5705 O O . SER A 1 926 ? 173.415 136.766 100.413 1.00 58.75 926 SER A O 1
ATOM 5708 N N . ARG A 1 927 ? 172.406 135.702 98.714 1.00 49.91 927 ARG A N 1
ATOM 5709 C CA . ARG A 1 927 ? 172.681 136.750 97.749 1.00 51.34 927 ARG A CA 1
ATOM 5710 C C . ARG A 1 927 ? 171.688 137.895 97.915 1.00 54.61 927 ARG A C 1
ATOM 5711 O O . ARG A 1 927 ? 170.641 137.762 98.555 1.00 57.07 927 ARG A O 1
ATOM 5719 N N . GLY A 1 928 ? 172.039 139.039 97.340 1.00 49.99 928 GLY A N 1
ATOM 5720 C CA . GLY A 1 928 ? 171.195 140.216 97.403 1.00 55.06 928 GLY A CA 1
ATOM 5721 C C . GLY A 1 928 ? 170.042 140.217 96.418 1.00 54.12 928 GLY A C 1
ATOM 5722 O O . GLY A 1 928 ? 169.826 141.219 95.731 1.00 58.55 928 GLY A O 1
ATOM 5723 N N . THR A 1 929 ? 169.289 139.116 96.326 1.00 37.99 929 THR A N 1
ATOM 5724 C CA . THR A 1 929 ? 168.455 138.906 95.150 1.00 41.03 929 THR A CA 1
ATOM 5725 C C . THR A 1 929 ? 167.042 138.409 95.453 1.00 45.92 929 THR A C 1
ATOM 5726 O O . THR A 1 929 ? 166.345 137.982 94.524 1.00 43.47 929 THR A O 1
ATOM 5730 N N . ASP A 1 930 ? 166.581 138.462 96.699 1.00 50.52 930 ASP A N 1
ATOM 5731 C CA . ASP A 1 930 ? 165.159 138.278 96.943 1.00 46.30 930 ASP A CA 1
ATOM 5732 C C . ASP A 1 930 ? 164.411 139.598 96.732 1.00 54.08 930 ASP A C 1
ATOM 5733 O O . ASP A 1 930 ? 165.008 140.648 96.481 1.00 54.58 930 ASP A O 1
ATOM 5738 N N . LEU A 1 931 ? 163.078 139.523 96.804 1.00 54.92 931 LEU A N 1
ATOM 5739 C CA . LEU A 1 931 ? 162.230 140.699 96.602 1.00 53.36 931 LEU A CA 1
ATOM 5740 C C . LEU A 1 931 ? 162.647 141.859 97.501 1.00 54.61 931 LEU A C 1
ATOM 5741 O O . LEU A 1 931 ? 162.816 142.997 97.042 1.00 54.38 931 LEU A O 1
ATOM 5746 N N . HIS A 1 932 ? 162.834 141.578 98.790 1.00 47.05 932 HIS A N 1
ATOM 5747 C CA . HIS A 1 932 ? 163.062 142.649 99.750 1.00 46.60 932 HIS A CA 1
ATOM 5748 C C . HIS A 1 932 ? 164.465 143.229 99.618 1.00 45.93 932 HIS A C 1
ATOM 5749 O O . HIS A 1 932 ? 164.645 144.447 99.720 1.00 52.61 932 HIS A O 1
ATOM 5756 N N . SER A 1 933 ? 165.470 142.379 99.394 1.00 40.33 933 SER A N 1
ATOM 5757 C CA . SER A 1 933 ? 166.813 142.890 99.132 1.00 41.73 933 SER A CA 1
ATOM 5758 C C . SER A 1 933 ? 166.832 143.785 97.901 1.00 43.45 933 SER A C 1
ATOM 5759 O O . SER A 1 933 ? 167.487 144.832 97.895 1.00 47.37 933 SER A O 1
ATOM 5762 N N . LYS A 1 934 ? 166.093 143.408 96.858 1.00 45.73 934 LYS A N 1
ATOM 5763 C CA . LYS A 1 934 ? 166.071 144.208 95.638 1.00 48.13 934 LYS A CA 1
ATOM 5764 C C . LYS A 1 934 ? 165.405 145.558 95.876 1.00 52.35 934 LYS A C 1
ATOM 5765 O O . LYS A 1 934 ? 165.917 146.602 95.443 1.00 51.39 934 LYS A O 1
ATOM 5771 N N . THR A 1 935 ? 164.248 145.555 96.543 1.00 51.91 935 THR A N 1
ATOM 5772 C CA . THR A 1 935 ? 163.600 146.815 96.898 1.00 45.42 935 THR A CA 1
ATOM 5773 C C . THR A 1 935 ? 164.531 147.703 97.719 1.00 43.44 935 THR A C 1
ATOM 5774 O O . THR A 1 935 ? 164.734 148.877 97.392 1.00 42.35 935 THR A O 1
ATOM 5778 N N . ALA A 1 936 ? 165.113 147.154 98.790 1.00 43.89 936 ALA A N 1
ATOM 5779 C CA . ALA A 1 936 ? 166.088 147.893 99.585 1.00 43.02 936 ALA A CA 1
ATOM 5780 C C . ALA A 1 936 ? 167.324 148.299 98.791 1.00 43.63 936 ALA A C 1
ATOM 5781 O O . ALA A 1 936 ? 168.084 149.157 99.248 1.00 48.14 936 ALA A O 1
ATOM 5783 N N . THR A 1 937 ? 167.550 147.699 97.625 1.00 44.25 937 THR A N 1
ATOM 5784 C CA . THR A 1 937 ? 168.685 148.082 96.797 1.00 44.13 937 THR A CA 1
ATOM 5785 C C . THR A 1 937 ? 168.358 149.242 95.870 1.00 43.61 937 THR A C 1
ATOM 5786 O O . THR A 1 937 ? 169.223 150.092 95.625 1.00 44.74 937 THR A O 1
ATOM 5790 N N . THR A 1 938 ? 167.123 149.315 95.369 1.00 49.84 938 THR A N 1
ATOM 5791 C CA . THR A 1 938 ? 166.779 150.410 94.466 1.00 52.55 938 THR A CA 1
ATOM 5792 C C . THR A 1 938 ? 166.839 151.757 95.175 1.00 51.32 938 THR A C 1
ATOM 5793 O O . THR A 1 938 ? 167.162 152.772 94.549 1.00 54.77 938 THR A O 1
ATOM 5797 N N . VAL A 1 939 ? 166.537 151.786 96.472 1.00 49.18 939 VAL A N 1
ATOM 5798 C CA . VAL A 1 939 ? 166.604 153.002 97.272 1.00 40.93 939 VAL A CA 1
ATOM 5799 C C . VAL A 1 939 ? 166.985 152.599 98.690 1.00 43.13 939 VAL A C 1
ATOM 5800 O O . VAL A 1 939 ? 166.635 151.514 99.158 1.00 48.17 939 VAL A O 1
ATOM 5804 N N . GLY A 1 940 ? 167.715 153.474 99.373 1.00 42.86 940 GLY A N 1
ATOM 5805 C CA . GLY A 1 940 ? 168.352 153.085 100.615 1.00 42.81 940 GLY A CA 1
ATOM 5806 C C . GLY A 1 940 ? 167.395 153.001 101.784 1.00 43.87 940 GLY A C 1
ATOM 5807 O O . GLY A 1 940 ? 167.138 153.994 102.469 1.00 49.29 940 GLY A O 1
ATOM 5808 N N . ILE A 1 941 ? 166.866 151.798 102.016 1.00 40.63 941 ILE A N 1
ATOM 5809 C CA . ILE A 1 941 ? 166.089 151.469 103.204 1.00 41.13 941 ILE A CA 1
ATOM 5810 C C . ILE A 1 941 ? 166.505 150.081 103.668 1.00 37.65 941 ILE A C 1
ATOM 5811 O O . ILE A 1 941 ? 167.114 149.310 102.926 1.00 37.71 941 ILE A O 1
ATOM 5816 N N . SER A 1 942 ? 166.189 149.773 104.922 1.00 36.84 942 SER A N 1
ATOM 5817 C CA . SER A 1 942 ? 166.434 148.427 105.408 1.00 37.49 942 SER A CA 1
ATOM 5818 C C . SER A 1 942 ? 165.486 147.430 104.743 1.00 39.52 942 SER A C 1
ATOM 5819 O O . SER A 1 942 ? 164.420 147.782 104.230 1.00 44.55 942 SER A O 1
ATOM 5822 N N . ARG A 1 943 ? 165.904 146.163 104.756 1.00 34.85 943 ARG A N 1
ATOM 5823 C CA . ARG A 1 943 ? 165.069 145.065 104.275 1.00 40.69 943 ARG A CA 1
ATOM 5824 C C . ARG A 1 943 ? 163.764 144.922 105.055 1.00 48.17 943 ARG A C 1
ATOM 5825 O O . ARG A 1 943 ? 162.729 144.560 104.476 1.00 52.45 943 ARG A O 1
ATOM 5833 N N . GLU A 1 944 ? 163.773 145.260 106.346 1.00 38.25 944 GLU A N 1
ATOM 5834 C CA . GLU A 1 944 ? 162.552 145.187 107.142 1.00 35.91 944 GLU A CA 1
ATOM 5835 C C . GLU A 1 944 ? 161.549 146.276 106.785 1.00 38.17 944 GLU A C 1
ATOM 5836 O O . GLU A 1 944 ? 160.338 146.041 106.860 1.00 42.62 944 GLU A O 1
ATOM 5842 N N . HIS A 1 945 ? 162.017 147.460 106.397 1.00 39.98 945 HIS A N 1
ATOM 5843 C CA . HIS A 1 945 ? 161.105 148.468 105.864 1.00 39.03 945 HIS A CA 1
ATOM 5844 C C . HIS A 1 945 ? 160.592 148.076 104.481 1.00 39.15 945 HIS A C 1
ATOM 5845 O O . HIS A 1 945 ? 159.413 148.295 104.158 1.00 43.89 945 HIS A O 1
ATOM 5852 N N . ALA A 1 946 ? 161.475 147.543 103.634 1.00 44.43 946 ALA A N 1
ATOM 5853 C CA . ALA A 1 946 ? 161.052 147.125 102.305 1.00 46.72 946 ALA A CA 1
ATOM 5854 C C . ALA A 1 946 ? 159.967 146.060 102.372 1.00 45.22 946 ALA A C 1
ATOM 5855 O O . ALA A 1 946 ? 159.097 146.014 101.498 1.00 47.79 946 ALA A O 1
ATOM 5857 N N . LYS A 1 947 ? 160.029 145.167 103.366 1.00 42.37 947 LYS A N 1
ATOM 5858 C CA . LYS A 1 947 ? 158.932 144.228 103.595 1.00 45.74 947 LYS A CA 1
ATOM 5859 C C . LYS A 1 947 ? 157.585 144.948 103.667 1.00 38.68 947 LYS A C 1
ATOM 5860 O O . LYS A 1 947 ? 156.598 144.540 103.029 1.00 36.54 947 LYS A O 1
ATOM 5866 N N . ILE A 1 948 ? 157.564 146.081 104.371 1.00 43.45 948 ILE A N 1
ATOM 5867 C CA . ILE A 1 948 ? 156.337 146.845 104.568 1.00 41.59 948 ILE A CA 1
ATOM 5868 C C . ILE A 1 948 ? 155.898 147.493 103.267 1.00 43.06 948 ILE A C 1
ATOM 5869 O O . ILE A 1 948 ? 154.724 147.420 102.881 1.00 48.78 948 ILE A O 1
ATOM 5874 N N . PHE A 1 949 ? 156.834 148.152 102.580 1.00 37.79 949 PHE A N 1
ATOM 5875 C CA . PHE A 1 949 ? 156.483 148.781 101.307 1.00 37.62 949 PHE A CA 1
ATOM 5876 C C . PHE A 1 949 ? 155.958 147.759 100.306 1.00 37.54 949 PHE A C 1
ATOM 5877 O O . PHE A 1 949 ? 154.994 148.031 99.582 1.00 41.56 949 PHE A O 1
ATOM 5885 N N . ASN A 1 950 ? 156.584 146.583 100.243 1.00 36.39 950 ASN A N 1
ATOM 5886 C CA . ASN A 1 950 ? 156.165 145.561 99.289 1.00 38.32 950 ASN A CA 1
ATOM 5887 C C . ASN A 1 950 ? 154.749 145.083 99.573 1.00 37.14 950 ASN A C 1
ATOM 5888 O O . ASN A 1 950 ? 153.891 145.073 98.676 1.00 39.82 950 ASN A O 1
ATOM 5893 N N . TYR A 1 951 ? 154.477 144.688 100.823 1.00 37.93 951 TYR A N 1
ATOM 5894 C CA . TYR A 1 951 ? 153.124 144.238 101.141 1.00 36.13 951 TYR A CA 1
ATOM 5895 C C . TYR A 1 951 ? 152.088 145.343 100.975 1.00 37.21 951 TYR A C 1
ATOM 5896 O O . TYR A 1 951 ? 150.940 145.057 100.618 1.00 35.21 951 TYR A O 1
ATOM 5905 N N . GLY A 1 952 ? 152.454 146.601 101.229 1.00 40.05 952 GLY A N 1
ATOM 5906 C CA . GLY A 1 952 ? 151.531 147.688 100.939 1.00 38.42 952 GLY A CA 1
ATOM 5907 C C . GLY A 1 952 ? 151.213 147.807 99.459 1.00 42.45 952 GLY A C 1
ATOM 5908 O O . GLY A 1 952 ? 150.049 147.893 99.062 1.00 41.16 952 GLY A O 1
ATOM 5909 N N . ARG A 1 953 ? 152.255 147.811 98.625 1.00 45.57 953 ARG A N 1
ATOM 5910 C CA . ARG A 1 953 ? 152.088 147.947 97.180 1.00 38.67 953 ARG A CA 1
ATOM 5911 C C . ARG A 1 953 ? 151.253 146.820 96.580 1.00 34.20 953 ARG A C 1
ATOM 5912 O O . ARG A 1 953 ? 150.471 147.050 95.650 1.00 36.16 953 ARG A O 1
ATOM 5920 N N . ILE A 1 954 ? 151.412 145.596 97.086 1.00 31.70 954 ILE A N 1
ATOM 5921 C CA . ILE A 1 954 ? 150.639 144.471 96.558 1.00 30.61 954 ILE A CA 1
ATOM 5922 C C . ILE A 1 954 ? 149.134 144.681 96.729 1.00 39.28 954 ILE A C 1
ATOM 5923 O O . ILE A 1 954 ? 148.347 144.345 95.837 1.00 41.21 954 ILE A O 1
ATOM 5928 N N . TYR A 1 955 ? 148.705 145.252 97.853 1.00 38.04 955 TYR A N 1
ATOM 5929 C CA . TYR A 1 955 ? 147.291 145.581 98.032 1.00 30.36 955 TYR A CA 1
ATOM 5930 C C . TYR A 1 955 ? 146.833 146.827 97.284 1.00 31.94 955 TYR A C 1
ATOM 5931 O O . TYR A 1 955 ? 145.666 147.206 97.423 1.00 40.66 955 TYR A O 1
ATOM 5940 N N . GLY A 1 956 ? 147.688 147.474 96.508 1.00 29.86 956 GLY A N 1
ATOM 5941 C CA . GLY A 1 956 ? 147.254 148.573 95.673 1.00 32.37 956 GLY A CA 1
ATOM 5942 C C . GLY A 1 956 ? 147.519 149.949 96.234 1.00 33.29 956 GLY A C 1
ATOM 5943 O O . GLY A 1 956 ? 146.875 150.908 95.797 1.00 28.94 956 GLY A O 1
ATOM 5944 N N . ALA A 1 957 ? 148.434 150.070 97.190 1.00 34.13 957 ALA A N 1
ATOM 5945 C CA . ALA A 1 957 ? 148.917 151.358 97.661 1.00 37.16 957 ALA A CA 1
ATOM 5946 C C . ALA A 1 957 ? 149.493 152.189 96.517 1.00 33.47 957 ALA A C 1
ATOM 5947 O O . ALA A 1 957 ? 149.831 151.680 95.447 1.00 34.43 957 ALA A O 1
ATOM 5949 N N . GLY A 1 958 ? 149.608 153.491 96.765 1.00 42.25 958 GLY A N 1
ATOM 5950 C CA . GLY A 1 958 ? 150.282 154.384 95.845 1.00 40.17 958 GLY A CA 1
ATOM 5951 C C . GLY A 1 958 ? 151.170 155.402 96.532 1.00 42.08 958 GLY A C 1
ATOM 5952 O O . GLY A 1 958 ? 151.548 155.221 97.693 1.00 44.18 958 GLY A O 1
ATOM 5953 N N . GLN A 1 959 ? 151.515 156.472 95.818 1.00 46.00 959 GLN A N 1
ATOM 5954 C CA . GLN A 1 959 ? 152.400 157.498 96.366 1.00 50.43 959 GLN A CA 1
ATOM 5955 C C . GLN A 1 959 ? 151.982 158.097 97.706 1.00 49.90 959 GLN A C 1
ATOM 5956 O O . GLN A 1 959 ? 152.880 158.387 98.512 1.00 48.13 959 GLN A O 1
ATOM 5962 N N . PRO A 1 960 ? 150.705 158.357 98.002 1.00 45.43 960 PRO A N 1
ATOM 5963 C CA . PRO A 1 960 ? 150.374 158.814 99.367 1.00 45.09 960 PRO A CA 1
ATOM 5964 C C . PRO A 1 960 ? 150.799 157.864 100.479 1.00 44.61 960 PRO A C 1
ATOM 5965 O O . PRO A 1 960 ? 151.461 158.290 101.439 1.00 50.19 960 PRO A O 1
ATOM 5969 N N . PHE A 1 961 ? 150.558 156.563 100.297 1.00 38.97 961 PHE A N 1
ATOM 5970 C CA . PHE A 1 961 ? 150.979 155.557 101.270 1.00 41.77 961 PHE A CA 1
ATOM 5971 C C . PHE A 1 961 ? 152.495 155.531 101.417 1.00 47.93 961 PHE A C 1
ATOM 5972 O O . PHE A 1 961 ? 153.027 155.553 102.538 1.00 51.26 961 PHE A O 1
ATOM 5980 N N . ALA A 1 962 ? 153.212 155.533 100.295 1.00 47.06 962 ALA A N 1
ATOM 5981 C CA . ALA A 1 962 ? 154.651 155.328 100.365 1.00 43.41 962 ALA A CA 1
ATOM 5982 C C . ALA A 1 962 ? 155.341 156.584 100.870 1.00 39.53 962 ALA A C 1
ATOM 5983 O O . ALA A 1 962 ? 156.280 156.500 101.661 1.00 44.30 962 ALA A O 1
ATOM 5985 N N . GLU A 1 963 ? 154.922 157.747 100.374 1.00 37.23 963 GLU A N 1
ATOM 5986 C CA . GLU A 1 963 ? 155.470 159.017 100.830 1.00 41.67 963 GLU A CA 1
ATOM 5987 C C . GLU A 1 963 ? 155.239 159.220 102.324 1.00 45.31 963 GLU A C 1
ATOM 5988 O O . GLU A 1 963 ? 156.132 159.697 103.043 1.00 46.84 963 GLU A O 1
ATOM 5994 N N . ARG A 1 964 ? 154.075 158.785 102.826 1.00 48.87 964 ARG A N 1
ATOM 5995 C CA . ARG A 1 964 ? 153.846 158.798 104.265 1.00 45.03 964 ARG A CA 1
ATOM 5996 C C . ARG A 1 964 ? 154.836 157.900 104.994 1.00 48.77 964 ARG A C 1
ATOM 5997 O O . ARG A 1 964 ? 155.480 158.336 105.955 1.00 54.72 964 ARG A O 1
ATOM 6005 N N . LEU A 1 965 ? 154.934 156.629 104.596 1.00 44.85 965 LEU A N 1
ATOM 6006 C CA . LEU A 1 965 ? 155.852 155.735 105.303 1.00 48.66 965 LEU A CA 1
ATOM 6007 C C . LEU A 1 965 ? 157.306 156.204 105.218 1.00 49.99 965 LEU A C 1
ATOM 6008 O O . LEU A 1 965 ? 158.068 156.050 106.183 1.00 50.83 965 LEU A O 1
ATOM 6013 N N . LEU A 1 966 ? 157.699 156.799 104.087 1.00 48.00 966 LEU A N 1
ATOM 6014 C CA . LEU A 1 966 ? 159.018 157.414 103.971 1.00 45.46 966 LEU A CA 1
ATOM 6015 C C . LEU A 1 966 ? 159.223 158.479 105.034 1.00 46.06 966 LEU A C 1
ATOM 6016 O O . LEU A 1 966 ? 160.217 158.452 105.767 1.00 53.37 966 LEU A O 1
ATOM 6021 N N . MET A 1 967 ? 158.304 159.444 105.119 1.00 41.22 967 MET A N 1
ATOM 6022 C CA . MET A 1 967 ? 158.444 160.467 106.151 1.00 43.16 967 MET A CA 1
ATOM 6023 C C . MET A 1 967 ? 158.489 159.837 107.540 1.00 46.62 967 MET A C 1
ATOM 6024 O O . MET A 1 967 ? 159.250 160.276 108.409 1.00 50.80 967 MET A O 1
ATOM 6029 N N . GLN A 1 968 ? 157.684 158.796 107.759 1.00 47.40 968 GLN A N 1
ATOM 6030 C CA . GLN A 1 968 ? 157.561 158.134 109.052 1.00 46.25 968 GLN A CA 1
ATOM 6031 C C . GLN A 1 968 ? 158.757 157.249 109.398 1.00 45.90 968 GLN A C 1
ATOM 6032 O O . GLN A 1 968 ? 158.850 156.789 110.541 1.00 47.11 968 GLN A O 1
ATOM 6038 N N . PHE A 1 969 ? 159.682 157.012 108.467 1.00 46.47 969 PHE A N 1
ATOM 6039 C CA . PHE A 1 969 ? 160.862 156.205 108.767 1.00 49.99 969 PHE A CA 1
ATOM 6040 C C . PHE A 1 969 ? 162.190 156.945 108.704 1.00 45.57 969 PHE A C 1
ATOM 6041 O O . PHE A 1 969 ? 163.194 156.402 109.177 1.00 38.07 969 PHE A O 1
ATOM 6049 N N . ASN A 1 970 ? 162.237 158.155 108.154 1.00 48.64 970 ASN A N 1
ATOM 6050 C CA . ASN A 1 970 ? 163.471 158.940 108.131 1.00 47.18 970 ASN A CA 1
ATOM 6051 C C . ASN A 1 970 ? 163.080 160.401 108.328 1.00 54.44 970 ASN A C 1
ATOM 6052 O O . ASN A 1 970 ? 162.571 161.046 107.407 1.00 56.17 970 ASN A O 1
ATOM 6057 N N . HIS A 1 971 ? 163.320 160.912 109.538 1.00 54.85 971 HIS A N 1
ATOM 6058 C CA . HIS A 1 971 ? 162.866 162.249 109.894 1.00 52.72 971 HIS A CA 1
ATOM 6059 C C . HIS A 1 971 ? 163.635 163.348 109.171 1.00 53.08 971 HIS A C 1
ATOM 6060 O O . HIS A 1 971 ? 163.169 164.492 109.143 1.00 52.33 971 HIS A O 1
ATOM 6067 N N . ARG A 1 972 ? 164.793 163.037 108.586 1.00 50.08 972 ARG A N 1
ATOM 6068 C CA . ARG A 1 972 ? 165.558 164.046 107.863 1.00 48.41 972 ARG A CA 1
ATOM 6069 C C . ARG A 1 972 ? 164.970 164.371 106.497 1.00 49.03 972 ARG A C 1
ATOM 6070 O O . ARG A 1 972 ? 165.298 165.419 105.931 1.00 48.52 972 ARG A O 1
ATOM 6078 N N . LEU A 1 973 ? 164.122 163.503 105.953 1.00 49.93 973 LEU A N 1
ATOM 6079 C CA . LEU A 1 973 ? 163.597 163.701 104.609 1.00 49.27 973 LEU A CA 1
ATOM 6080 C C . LEU A 1 973 ? 162.681 164.916 104.553 1.00 49.75 973 LEU A C 1
ATOM 6081 O O . LEU A 1 973 ? 161.806 165.088 105.407 1.00 53.14 973 LEU A O 1
ATOM 6086 N N . THR A 1 974 ? 162.878 165.754 103.539 1.00 49.79 974 THR A N 1
ATOM 6087 C CA . THR A 1 974 ? 161.840 166.682 103.125 1.00 52.06 974 THR A CA 1
ATOM 6088 C C . THR A 1 974 ? 160.706 165.938 102.421 1.00 56.89 974 THR A C 1
ATOM 6089 O O . THR A 1 974 ? 160.859 164.806 101.955 1.00 61.91 974 THR A O 1
ATOM 6093 N N . GLN A 1 975 ? 159.549 166.599 102.350 1.00 54.22 975 GLN A N 1
ATOM 6094 C CA . GLN A 1 975 ? 158.395 166.027 101.661 1.00 55.10 975 GLN A CA 1
ATOM 6095 C C . GLN A 1 975 ? 158.633 165.884 100.158 1.00 62.29 975 GLN A C 1
ATOM 6096 O O . GLN A 1 975 ? 158.184 164.907 99.545 1.00 64.46 975 GLN A O 1
ATOM 6102 N N . GLN A 1 976 ? 159.348 166.835 99.548 1.00 58.26 976 GLN A N 1
ATOM 6103 C CA . GLN A 1 976 ? 159.720 166.700 98.140 1.00 53.63 976 GLN A CA 1
ATOM 6104 C C . GLN A 1 976 ? 160.631 165.504 97.893 1.00 49.45 976 GLN A C 1
ATOM 6105 O O . GLN A 1 976 ? 160.472 164.793 96.894 1.00 53.17 976 GLN A O 1
ATOM 6111 N N . GLU A 1 977 ? 161.600 165.270 98.779 1.00 50.40 977 GLU A N 1
ATOM 6112 C CA . GLU A 1 977 ? 162.450 164.094 98.632 1.00 55.81 977 GLU A CA 1
ATOM 6113 C C . GLU A 1 977 ? 161.644 162.807 98.734 1.00 54.96 977 GLU A C 1
ATOM 6114 O O . GLU A 1 977 ? 161.870 161.865 97.969 1.00 54.99 977 GLU A O 1
ATOM 6120 N N . ALA A 1 978 ? 160.712 162.742 99.686 1.00 58.34 978 ALA A N 1
ATOM 6121 C CA . ALA A 1 978 ? 159.846 161.573 99.795 1.00 58.09 978 ALA A CA 1
ATOM 6122 C C . ALA A 1 978 ? 159.020 161.364 98.532 1.00 57.32 978 ALA A C 1
ATOM 6123 O O . ALA A 1 978 ? 158.900 160.237 98.041 1.00 60.04 978 ALA A O 1
ATOM 6125 N N . ALA A 1 979 ? 158.456 162.442 97.982 1.00 55.67 979 ALA A N 1
ATOM 6126 C CA . ALA A 1 979 ? 157.675 162.327 96.752 1.00 55.33 979 ALA A CA 1
ATOM 6127 C C . ALA A 1 979 ? 158.520 161.855 95.573 1.00 56.08 979 ALA A C 1
ATOM 6128 O O . ALA A 1 979 ? 158.092 160.988 94.801 1.00 60.20 979 ALA A O 1
ATOM 6130 N N . GLU A 1 980 ? 159.741 162.374 95.445 1.00 52.97 980 GLU A N 1
ATOM 6131 C CA . GLU A 1 980 ? 160.613 161.949 94.353 1.00 50.39 980 GLU A CA 1
ATOM 6132 C C . GLU A 1 980 ? 161.071 160.504 94.514 1.00 52.02 980 GLU A C 1
ATOM 6133 O O . GLU A 1 980 ? 161.077 159.738 93.541 1.00 56.83 980 GLU A O 1
ATOM 6139 N N . LYS A 1 981 ? 161.480 160.113 95.720 1.00 44.07 981 LYS A N 1
ATOM 6140 C CA . LYS A 1 981 ? 161.894 158.733 95.937 1.00 43.67 981 LYS A CA 1
ATOM 6141 C C . LYS A 1 981 ? 160.739 157.754 95.774 1.00 44.99 981 LYS A C 1
ATOM 6142 O O . LYS A 1 981 ? 160.948 156.639 95.289 1.00 49.00 981 LYS A O 1
ATOM 6148 N N . ALA A 1 982 ? 159.519 158.144 96.146 1.00 41.54 982 ALA A N 1
ATOM 6149 C CA . ALA A 1 982 ? 158.361 157.305 95.855 1.00 46.68 982 ALA A CA 1
ATOM 6150 C C . ALA A 1 982 ? 158.129 157.183 94.354 1.00 44.77 982 ALA A C 1
ATOM 6151 O O . ALA A 1 982 ? 157.840 156.092 93.847 1.00 44.41 982 ALA A O 1
ATOM 6153 N N . GLN A 1 983 ? 158.203 158.305 93.635 1.00 47.31 983 GLN A N 1
ATOM 6154 C CA . GLN A 1 983 ? 158.109 158.279 92.179 1.00 46.17 983 GLN A CA 1
ATOM 6155 C C . GLN A 1 983 ? 159.088 157.279 91.570 1.00 44.98 983 GLN A C 1
ATOM 6156 O O . GLN A 1 983 ? 158.707 156.431 90.753 1.00 49.62 983 GLN A O 1
ATOM 6162 N N . GLN A 1 984 ? 160.359 157.367 91.965 1.00 41.99 984 GLN A N 1
ATOM 6163 C CA . GLN A 1 984 ? 161.365 156.436 91.460 1.00 41.94 984 GLN A CA 1
ATOM 6164 C C . GLN A 1 984 ? 161.088 154.991 91.867 1.00 41.29 984 GLN A C 1
ATOM 6165 O O . GLN A 1 984 ? 161.246 154.075 91.053 1.00 45.78 984 GLN A O 1
ATOM 6171 N N . MET A 1 985 ? 160.705 154.757 93.126 1.00 45.62 985 MET A N 1
ATOM 6172 C CA . MET A 1 985 ? 160.392 153.400 93.566 1.00 40.90 985 MET A CA 1
ATOM 6173 C C . MET A 1 985 ? 159.256 152.785 92.759 1.00 43.17 985 MET A C 1
ATOM 6174 O O . MET A 1 985 ? 159.307 151.601 92.399 1.00 47.75 985 MET A O 1
ATOM 6179 N N . TYR A 1 986 ? 158.241 153.580 92.429 1.00 38.44 986 TYR A N 1
ATOM 6180 C CA . TYR A 1 986 ? 157.126 153.052 91.654 1.00 39.26 986 TYR A CA 1
ATOM 6181 C C . TYR A 1 986 ? 157.469 152.875 90.184 1.00 38.22 986 TYR A C 1
ATOM 6182 O O . TYR A 1 986 ? 156.973 151.936 89.551 1.00 39.74 986 TYR A O 1
ATOM 6191 N N . ALA A 1 987 ? 158.293 153.755 89.617 1.00 42.01 987 ALA A N 1
ATOM 6192 C CA . ALA A 1 987 ? 158.777 153.520 88.262 1.00 35.43 987 ALA A CA 1
ATOM 6193 C C . ALA A 1 987 ? 159.583 152.229 88.194 1.00 31.58 987 ALA A C 1
ATOM 6194 O O . ALA A 1 987 ? 159.403 151.415 87.282 1.00 37.47 987 ALA A O 1
ATOM 6196 N N . ALA A 1 988 ? 160.478 152.025 89.162 1.00 40.86 988 ALA A N 1
ATOM 6197 C CA . ALA A 1 988 ? 161.270 150.801 89.217 1.00 35.64 988 ALA A CA 1
ATOM 6198 C C . ALA A 1 988 ? 160.399 149.559 89.363 1.00 30.91 988 ALA A C 1
ATOM 6199 O O . ALA A 1 988 ? 160.639 148.546 88.697 1.00 32.09 988 ALA A O 1
ATOM 6201 N N . THR A 1 989 ? 159.384 149.610 90.227 1.00 42.49 989 THR A N 1
ATOM 6202 C CA . THR A 1 989 ? 158.619 148.398 90.505 1.00 38.13 989 THR A CA 1
ATOM 6203 C C . THR A 1 989 ? 157.563 148.123 89.440 1.00 35.85 989 THR A C 1
ATOM 6204 O O . THR A 1 989 ? 157.614 147.098 88.754 1.00 45.98 989 THR A O 1
ATOM 6208 N N . LYS A 1 990 ? 156.585 149.015 89.297 1.00 37.17 990 LYS A N 1
ATOM 6209 C CA . LYS A 1 990 ? 155.475 148.761 88.387 1.00 40.76 990 LYS A CA 1
ATOM 6210 C C . LYS A 1 990 ? 155.578 149.491 87.052 1.00 39.99 990 LYS A C 1
ATOM 6211 O O . LYS A 1 990 ? 154.857 149.130 86.117 1.00 47.16 990 LYS A O 1
ATOM 6217 N N . GLY A 1 991 ? 156.445 150.490 86.932 1.00 38.32 991 GLY A N 1
ATOM 6218 C CA . GLY A 1 991 ? 156.689 151.122 85.647 1.00 39.36 991 GLY A CA 1
ATOM 6219 C C . GLY A 1 991 ? 155.835 152.348 85.380 1.00 37.90 991 GLY A C 1
ATOM 6220 O O . GLY A 1 991 ? 155.346 153.027 86.286 1.00 42.93 991 GLY A O 1
ATOM 6221 N N . LEU A 1 992 ? 155.661 152.631 84.092 1.00 35.09 992 LEU A N 1
ATOM 6222 C CA . LEU A 1 992 ? 154.925 153.796 83.625 1.00 38.28 992 LEU A CA 1
ATOM 6223 C C . LEU A 1 992 ? 153.573 153.389 83.055 1.00 41.31 992 LEU A C 1
ATOM 6224 O O . LEU A 1 992 ? 153.428 152.324 82.450 1.00 48.78 992 LEU A O 1
ATOM 6229 N N . ARG A 1 993 ? 152.580 154.258 83.261 1.00 45.20 993 ARG A N 1
ATOM 6230 C CA . ARG A 1 993 ? 151.190 153.861 83.062 1.00 47.52 993 ARG A CA 1
ATOM 6231 C C . ARG A 1 993 ? 150.820 153.643 81.599 1.00 51.07 993 ARG A C 1
ATOM 6232 O O . ARG A 1 993 ? 149.932 152.828 81.319 1.00 58.80 993 ARG A O 1
ATOM 6240 N N . TRP A 1 994 ? 151.469 154.315 80.649 1.00 57.83 994 TRP A N 1
ATOM 6241 C CA . TRP A 1 994 ? 151.316 153.850 79.278 1.00 60.86 994 TRP A CA 1
ATOM 6242 C C . TRP A 1 994 ? 152.553 154.151 78.443 1.00 59.53 994 TRP A C 1
ATOM 6243 O O . TRP A 1 994 ? 153.370 155.015 78.772 1.00 57.07 994 TRP A O 1
ATOM 6254 N N . TYR A 1 995 ? 152.665 153.402 77.346 1.00 67.94 995 TYR A N 1
ATOM 6255 C CA . TYR A 1 995 ? 153.813 153.290 76.452 1.00 70.86 995 TYR A CA 1
ATOM 6256 C C . TYR A 1 995 ? 154.046 154.509 75.560 1.00 71.37 995 TYR A C 1
ATOM 6257 O O . TYR A 1 995 ? 155.021 154.498 74.799 1.00 71.03 995 TYR A O 1
ATOM 6266 N N . ARG A 1 996 ? 153.213 155.547 75.618 1.00 66.05 996 ARG A N 1
ATOM 6267 C CA . ARG A 1 996 ? 153.289 156.649 74.665 1.00 65.91 996 ARG A CA 1
ATOM 6268 C C . ARG A 1 996 ? 153.365 157.981 75.396 1.00 64.87 996 ARG A C 1
ATOM 6269 O O . ARG A 1 996 ? 152.617 158.213 76.350 1.00 64.00 996 ARG A O 1
ATOM 6277 N N . LEU A 1 997 ? 154.289 158.834 74.949 1.00 56.72 997 LEU A N 1
ATOM 6278 C CA . LEU A 1 997 ? 154.261 160.289 75.147 1.00 54.77 997 LEU A CA 1
ATOM 6279 C C . LEU A 1 997 ? 153.678 160.747 76.482 1.00 51.18 997 LEU A C 1
ATOM 6280 O O . LEU A 1 997 ? 154.382 160.818 77.487 1.00 51.29 997 LEU A O 1
ATOM 6285 N N . TRP A 1 1049 ? 150.468 149.200 81.861 1.00 35.14 1049 TRP A N 1
ATOM 6286 C CA . TRP A 1 1049 ? 151.745 149.307 82.553 1.00 38.66 1049 TRP A CA 1
ATOM 6287 C C . TRP A 1 1049 ? 152.871 148.744 81.695 1.00 41.38 1049 TRP A C 1
ATOM 6288 O O . TRP A 1 1049 ? 152.716 147.695 81.074 1.00 46.59 1049 TRP A O 1
ATOM 6299 N N . LYS A 1 1050 ? 154.003 149.441 81.656 1.00 38.36 1050 LYS A N 1
ATOM 6300 C CA . LYS A 1 1050 ? 155.165 148.971 80.917 1.00 35.84 1050 LYS A CA 1
ATOM 6301 C C . LYS A 1 1050 ? 156.432 149.258 81.704 1.00 34.66 1050 LYS A C 1
ATOM 6302 O O . LYS A 1 1050 ? 156.565 150.321 82.315 1.00 41.74 1050 LYS A O 1
ATOM 6308 N N . GLY A 1 1051 ? 157.365 148.312 81.670 1.00 36.75 1051 GLY A N 1
ATOM 6309 C CA . GLY A 1 1051 ? 158.730 148.569 82.069 1.00 39.15 1051 GLY A CA 1
ATOM 6310 C C . GLY A 1 1051 ? 159.057 148.296 83.518 1.00 38.83 1051 GLY A C 1
ATOM 6311 O O . GLY A 1 1051 ? 160.151 148.660 83.963 1.00 41.57 1051 GLY A O 1
ATOM 6312 N N . GLY A 1 1052 ? 158.153 147.674 84.269 1.00 38.41 1052 GLY A N 1
ATOM 6313 C CA . GLY A 1 1052 ? 158.454 147.300 85.637 1.00 33.27 1052 GLY A CA 1
ATOM 6314 C C . GLY A 1 1052 ? 158.604 145.809 85.861 1.00 32.54 1052 GLY A C 1
ATOM 6315 O O . GLY A 1 1052 ? 158.123 144.996 85.068 1.00 38.69 1052 GLY A O 1
ATOM 6316 N N . THR A 1 1053 ? 159.288 145.447 86.948 1.00 33.59 1053 THR A N 1
ATOM 6317 C CA . THR A 1 1053 ? 159.405 144.050 87.356 1.00 36.39 1053 THR A CA 1
ATOM 6318 C C . THR A 1 1053 ? 158.044 143.374 87.510 1.00 41.52 1053 THR A C 1
ATOM 6319 O O . THR A 1 1053 ? 157.925 142.160 87.307 1.00 47.85 1053 THR A O 1
ATOM 6323 N N . GLU A 1 1054 ? 156.999 144.146 87.808 1.00 36.80 1054 GLU A N 1
ATOM 6324 C CA . GLU A 1 1054 ? 155.688 143.599 88.130 1.00 37.99 1054 GLU A CA 1
ATOM 6325 C C . GLU A 1 1054 ? 154.592 143.970 87.141 1.00 38.95 1054 GLU A C 1
ATOM 6326 O O . GLU A 1 1054 ? 153.430 143.620 87.377 1.00 44.59 1054 GLU A O 1
ATOM 6332 N N . SER A 1 1055 ? 154.920 144.674 86.055 1.00 37.20 1055 SER A N 1
ATOM 6333 C CA . SER A 1 1055 ? 153.904 145.297 85.209 1.00 43.59 1055 SER A CA 1
ATOM 6334 C C . SER A 1 1055 ? 152.890 144.290 84.670 1.00 41.47 1055 SER A C 1
ATOM 6335 O O . SER A 1 1055 ? 151.689 144.581 84.618 1.00 40.22 1055 SER A O 1
ATOM 6338 N N . GLU A 1 1056 ? 153.349 143.109 84.250 1.00 34.47 1056 GLU A N 1
ATOM 6339 C CA . GLU A 1 1056 ? 152.454 142.183 83.561 1.00 37.55 1056 GLU A CA 1
ATOM 6340 C C . GLU A 1 1056 ? 151.429 141.546 84.494 1.00 38.22 1056 GLU A C 1
ATOM 6341 O O . GLU A 1 1056 ? 150.293 141.294 84.077 1.00 41.75 1056 GLU A O 1
ATOM 6347 N N . MET A 1 1057 ? 151.794 141.299 85.753 1.00 37.50 1057 MET A N 1
ATOM 6348 C CA . MET A 1 1057 ? 150.819 140.842 86.742 1.00 37.46 1057 MET A CA 1
ATOM 6349 C C . MET A 1 1057 ? 149.689 141.851 86.942 1.00 35.22 1057 MET A C 1
ATOM 6350 O O . MET A 1 1057 ? 148.505 141.484 86.940 1.00 37.23 1057 MET A O 1
ATOM 6355 N N . PHE A 1 1058 ? 150.032 143.130 87.113 1.00 31.06 1058 PHE A N 1
ATOM 6356 C CA . PHE A 1 1058 ? 149.002 144.162 87.219 1.00 36.93 1058 PHE A CA 1
ATOM 6357 C C . PHE A 1 1058 ? 148.172 144.283 85.945 1.00 35.55 1058 PHE A C 1
ATOM 6358 O O . PHE A 1 1058 ? 146.951 144.467 86.011 1.00 41.45 1058 PHE A O 1
ATOM 6366 N N . ASN A 1 1059 ? 148.817 144.223 84.777 1.00 27.08 1059 ASN A N 1
ATOM 6367 C CA . ASN A 1 1059 ? 148.080 144.201 83.516 1.00 33.00 1059 ASN A CA 1
ATOM 6368 C C . ASN A 1 1059 ? 147.042 143.085 83.486 1.00 29.65 1059 ASN A C 1
ATOM 6369 O O . ASN A 1 1059 ? 145.878 143.313 83.144 1.00 26.98 1059 ASN A O 1
ATOM 6374 N N . LYS A 1 1060 ? 147.453 141.870 83.850 1.00 28.05 1060 LYS A N 1
ATOM 6375 C CA . LYS A 1 1060 ? 146.541 140.728 83.866 1.00 30.12 1060 LYS A CA 1
ATOM 6376 C C . LYS A 1 1060 ? 145.386 140.930 84.844 1.00 41.17 1060 LYS A C 1
ATOM 6377 O O . LYS A 1 1060 ? 144.224 140.641 84.521 1.00 41.75 1060 LYS A O 1
ATOM 6383 N N . LEU A 1 1061 ? 145.684 141.409 86.055 1.00 36.32 1061 LEU A N 1
ATOM 6384 C CA . LEU A 1 1061 ? 144.614 141.608 87.030 1.00 33.49 1061 LEU A CA 1
ATOM 6385 C C . LEU A 1 1061 ? 143.629 142.686 86.587 1.00 36.10 1061 LEU A C 1
ATOM 6386 O O . LEU A 1 1061 ? 142.411 142.513 86.734 1.00 43.09 1061 LEU A O 1
ATOM 6391 N N . GLU A 1 1062 ? 144.120 143.790 86.018 1.00 31.39 1062 GLU A N 1
ATOM 6392 C CA . GLU A 1 1062 ? 143.197 144.802 85.513 1.00 35.81 1062 GLU A CA 1
ATOM 6393 C C . GLU A 1 1062 ? 142.411 144.286 84.316 1.00 38.09 1062 GLU A C 1
ATOM 6394 O O . GLU A 1 1062 ? 141.243 144.654 84.135 1.00 41.72 1062 GLU A O 1
ATOM 6400 N N . SER A 1 1063 ? 143.021 143.410 83.515 1.00 34.67 1063 SER A N 1
ATOM 6401 C CA . SER A 1 1063 ? 142.315 142.795 82.399 1.00 34.28 1063 SER A CA 1
ATOM 6402 C C . SER A 1 1063 ? 141.125 141.991 82.895 1.00 32.11 1063 SER A C 1
ATOM 6403 O O . SER A 1 1063 ? 140.007 142.132 82.386 1.00 34.76 1063 SER A O 1
ATOM 6406 N N . ILE A 1 1064 ? 141.352 141.128 83.886 1.00 27.83 1064 ILE A N 1
ATOM 6407 C CA . ILE A 1 1064 ? 140.253 140.330 84.423 1.00 28.45 1064 ILE A CA 1
ATOM 6408 C C . ILE A 1 1064 ? 139.191 141.231 85.042 1.00 29.53 1064 ILE A C 1
ATOM 6409 O O . ILE A 1 1064 ? 137.988 141.032 84.833 1.00 26.73 1064 ILE A O 1
ATOM 6414 N N . ALA A 1 1065 ? 139.614 142.233 85.817 1.00 36.82 1065 ALA A N 1
ATOM 6415 C CA . ALA A 1 1065 ? 138.657 143.069 86.534 1.00 34.80 1065 ALA A CA 1
ATOM 6416 C C . ALA A 1 1065 ? 137.840 143.981 85.622 1.00 32.53 1065 ALA A C 1
ATOM 6417 O O . ALA A 1 1065 ? 136.745 144.395 86.013 1.00 39.25 1065 ALA A O 1
ATOM 6419 N N . THR A 1 1066 ? 138.332 144.301 84.425 1.00 35.87 1066 THR A N 1
ATOM 6420 C CA . THR A 1 1066 ? 137.584 145.139 83.491 1.00 31.90 1066 THR A CA 1
ATOM 6421 C C . THR A 1 1066 ? 136.616 144.356 82.600 1.00 35.97 1066 THR A C 1
ATOM 6422 O O . THR A 1 1066 ? 135.756 144.969 81.959 1.00 35.63 1066 THR A O 1
ATOM 6426 N N . SER A 1 1067 ? 136.705 143.029 82.569 1.00 35.18 1067 SER A N 1
ATOM 6427 C CA . SER A 1 1067 ? 135.842 142.227 81.706 1.00 31.45 1067 SER A CA 1
ATOM 6428 C C . SER A 1 1067 ? 134.361 142.453 82.009 1.00 35.24 1067 SER A C 1
ATOM 6429 O O . SER A 1 1067 ? 133.976 142.811 83.124 1.00 42.27 1067 SER A O 1
ATOM 6432 N N . ASP A 1 1068 ? 133.528 142.249 80.980 1.00 30.51 1068 ASP A N 1
ATOM 6433 C CA . ASP A 1 1068 ? 132.082 142.413 81.124 1.00 29.39 1068 ASP A CA 1
ATOM 6434 C C . ASP A 1 1068 ? 131.501 141.472 82.171 1.00 30.45 1068 ASP A C 1
ATOM 6435 O O . ASP A 1 1068 ? 130.557 141.833 82.881 1.00 24.67 1068 ASP A O 1
ATOM 6440 N N . ILE A 1 1069 ? 132.047 140.266 82.280 1.00 27.31 1069 ILE A N 1
ATOM 6441 C CA . ILE A 1 1069 ? 131.684 139.340 83.350 1.00 29.55 1069 ILE A CA 1
ATOM 6442 C C . ILE A 1 1069 ? 132.975 138.776 83.928 1.00 25.58 1069 ILE A C 1
ATOM 6443 O O . ILE A 1 1069 ? 133.496 137.774 83.418 1.00 26.53 1069 ILE A O 1
ATOM 6448 N N . PRO A 1 1070 ? 133.532 139.389 84.971 1.00 28.00 1070 PRO A N 1
ATOM 6449 C CA . PRO A 1 1070 ? 134.741 138.834 85.590 1.00 20.28 1070 PRO A CA 1
ATOM 6450 C C . PRO A 1 1070 ? 134.493 137.447 86.163 1.00 20.95 1070 PRO A C 1
ATOM 6451 O O . PRO A 1 1070 ? 133.499 137.205 86.851 1.00 35.21 1070 PRO A O 1
ATOM 6455 N N . ARG A 1 1071 ? 135.411 136.535 85.868 1.00 28.61 1071 ARG A N 1
ATOM 6456 C CA . ARG A 1 1071 ? 135.366 135.170 86.363 1.00 26.83 1071 ARG A CA 1
ATOM 6457 C C . ARG A 1 1071 ? 136.735 134.801 86.911 1.00 33.30 1071 ARG A C 1
ATOM 6458 O O . ARG A 1 1071 ? 137.761 135.294 86.438 1.00 31.08 1071 ARG A O 1
ATOM 6466 N N . THR A 1 1072 ? 136.745 133.944 87.919 1.00 35.16 1072 THR A N 1
ATOM 6467 C CA . THR A 1 1072 ? 138.006 133.551 88.529 1.00 25.82 1072 THR A CA 1
ATOM 6468 C C . THR A 1 1072 ? 138.792 132.678 87.555 1.00 31.94 1072 THR A C 1
ATOM 6469 O O . THR A 1 1072 ? 138.233 131.726 87.000 1.00 35.78 1072 THR A O 1
ATOM 6473 N N . PRO A 1 1073 ? 140.073 132.973 87.315 1.00 37.20 1073 PRO A N 1
ATOM 6474 C CA . PRO A 1 1073 ? 140.757 132.391 86.147 1.00 32.08 1073 PRO A CA 1
ATOM 6475 C C . PRO A 1 1073 ? 140.802 130.873 86.138 1.00 32.30 1073 PRO A C 1
ATOM 6476 O O . PRO A 1 1073 ? 140.770 130.272 85.058 1.00 37.72 1073 PRO A O 1
ATOM 6480 N N . VAL A 1 1074 ? 140.883 130.231 87.302 1.00 32.77 1074 VAL A N 1
ATOM 6481 C CA . VAL A 1 1074 ? 141.006 128.778 87.334 1.00 29.22 1074 VAL A CA 1
ATOM 6482 C C . VAL A 1 1074 ? 139.642 128.105 87.245 1.00 30.50 1074 VAL A C 1
ATOM 6483 O O . VAL A 1 1074 ? 139.429 127.214 86.416 1.00 37.66 1074 VAL A O 1
ATOM 6487 N N . LEU A 1 1075 ? 138.695 128.515 88.088 1.00 32.18 1075 LEU A N 1
ATOM 6488 C CA . LEU A 1 1075 ? 137.475 127.744 88.273 1.00 24.92 1075 LEU A CA 1
ATOM 6489 C C . LEU A 1 1075 ? 136.224 128.417 87.720 1.00 29.12 1075 LEU A C 1
ATOM 6490 O O . LEU A 1 1075 ? 135.173 127.770 87.662 1.00 21.31 1075 LEU A O 1
ATOM 6495 N N . GLY A 1 1076 ? 136.307 129.679 87.307 1.00 32.15 1076 GLY A N 1
ATOM 6496 C CA . GLY A 1 1076 ? 135.244 130.304 86.545 1.00 24.37 1076 GLY A CA 1
ATOM 6497 C C . GLY A 1 1076 ? 134.013 130.755 87.302 1.00 32.24 1076 GLY A C 1
ATOM 6498 O O . GLY A 1 1076 ? 132.989 131.015 86.663 1.00 41.31 1076 GLY A O 1
ATOM 6499 N N . CYS A 1 1077 ? 134.055 130.845 88.631 1.00 31.04 1077 CYS A N 1
ATOM 6500 C CA . CYS A 1 1077 ? 132.965 131.500 89.349 1.00 23.05 1077 CYS A CA 1
ATOM 6501 C C . CYS A 1 1077 ? 132.883 132.972 88.961 1.00 25.38 1077 CYS A C 1
ATOM 6502 O O . CYS A 1 1077 ? 133.898 133.667 88.874 1.00 31.76 1077 CYS A O 1
ATOM 6505 N N . CYS A 1 1078 ? 131.662 133.447 88.731 1.00 34.03 1078 CYS A N 1
ATOM 6506 C CA . CYS A 1 1078 ? 131.438 134.863 88.478 1.00 35.12 1078 CYS A CA 1
ATOM 6507 C C . CYS A 1 1078 ? 131.593 135.688 89.752 1.00 33.61 1078 CYS A C 1
ATOM 6508 O O . CYS A 1 1078 ? 131.284 135.235 90.857 1.00 36.50 1078 CYS A O 1
ATOM 6511 N N . ILE A 1 1079 ? 132.073 136.923 89.583 1.00 30.40 1079 ILE A N 1
ATOM 6512 C CA . ILE A 1 1079 ? 131.934 137.918 90.637 1.00 29.30 1079 ILE A CA 1
ATOM 6513 C C . ILE A 1 1079 ? 130.451 138.232 90.866 1.00 34.34 1079 ILE A C 1
ATOM 6514 O O . ILE A 1 1079 ? 129.582 137.938 90.036 1.00 42.43 1079 ILE A O 1
ATOM 6519 N N . SER A 1 1080 ? 130.169 138.836 92.019 1.00 30.78 1080 SER A N 1
ATOM 6520 C CA . SER A 1 1080 ? 128.821 139.277 92.355 1.00 33.14 1080 SER A CA 1
ATOM 6521 C C . SER A 1 1080 ? 128.268 140.285 91.350 1.00 41.52 1080 SER A C 1
ATOM 6522 O O . SER A 1 1080 ? 128.988 141.160 90.859 1.00 43.98 1080 SER A O 1
ATOM 6525 N N . ARG A 1 1081 ? 126.971 140.144 91.043 1.00 35.47 1081 ARG A N 1
ATOM 6526 C CA . ARG A 1 1081 ? 126.275 141.081 90.161 1.00 25.51 1081 ARG A CA 1
ATOM 6527 C C . ARG A 1 1081 ? 126.421 142.525 90.615 1.00 29.45 1081 ARG A C 1
ATOM 6528 O O . ARG A 1 1081 ? 126.466 143.439 89.784 1.00 31.02 1081 ARG A O 1
ATOM 6536 N N . ALA A 1 1082 ? 126.480 142.752 91.928 1.00 35.88 1082 ALA A N 1
ATOM 6537 C CA . ALA A 1 1082 ? 126.629 144.077 92.518 1.00 28.55 1082 ALA A CA 1
ATOM 6538 C C . ALA A 1 1082 ? 127.967 144.737 92.219 1.00 32.83 1082 ALA A C 1
ATOM 6539 O O . ALA A 1 1082 ? 128.176 145.873 92.653 1.00 41.43 1082 ALA A O 1
ATOM 6541 N N . LEU A 1 1083 ? 128.873 144.075 91.504 1.00 33.95 1083 LEU A N 1
ATOM 6542 C CA . LEU A 1 1083 ? 130.160 144.664 91.170 1.00 37.55 1083 LEU A CA 1
ATOM 6543 C C . LEU A 1 1083 ? 130.514 144.547 89.696 1.00 36.99 1083 LEU A C 1
ATOM 6544 O O . LEU A 1 1083 ? 131.598 144.990 89.303 1.00 36.46 1083 LEU A O 1
ATOM 6549 N N . GLU A 1 1084 ? 129.644 143.964 88.876 1.00 37.16 1084 GLU A N 1
ATOM 6550 C CA . GLU A 1 1084 ? 129.882 143.922 87.444 1.00 34.61 1084 GLU A CA 1
ATOM 6551 C C . GLU A 1 1084 ? 129.897 145.337 86.868 1.00 33.41 1084 GLU A C 1
ATOM 6552 O O . GLU A 1 1084 ? 129.180 146.220 87.347 1.00 39.98 1084 GLU A O 1
ATOM 6558 N N . PRO A 1 1085 ? 130.720 145.582 85.845 1.00 31.12 1085 PRO A N 1
ATOM 6559 C CA . PRO A 1 1085 ? 130.909 146.959 85.356 1.00 34.06 1085 PRO A CA 1
ATOM 6560 C C . PRO A 1 1085 ? 129.640 147.614 84.840 1.00 31.86 1085 PRO A C 1
ATOM 6561 O O . PRO A 1 1085 ? 129.578 148.848 84.788 1.00 29.03 1085 PRO A O 1
ATOM 6565 N N . SER A 1 1086 ? 128.634 146.828 84.450 1.00 33.81 1086 SER A N 1
ATOM 6566 C CA . SER A 1 1086 ? 127.327 147.384 84.114 1.00 30.30 1086 SER A CA 1
ATOM 6567 C C . SER A 1 1086 ? 126.730 148.166 85.278 1.00 34.17 1086 SER A C 1
ATOM 6568 O O . SER A 1 1086 ? 126.247 149.289 85.100 1.00 42.92 1086 SER A O 1
ATOM 6571 N N . ALA A 1 1087 ? 126.752 147.594 86.480 1.00 38.70 1087 ALA A N 1
ATOM 6572 C CA . ALA A 1 1087 ? 126.132 148.244 87.626 1.00 39.15 1087 ALA A CA 1
ATOM 6573 C C . ALA A 1 1087 ? 127.051 149.241 88.314 1.00 33.33 1087 ALA A C 1
ATOM 6574 O O . ALA A 1 1087 ? 126.578 150.029 89.139 1.00 35.45 1087 ALA A O 1
ATOM 6576 N N . VAL A 1 1088 ? 128.341 149.234 87.985 1.00 33.47 1088 VAL A N 1
ATOM 6577 C CA . VAL A 1 1088 ? 129.371 149.970 88.712 1.00 37.44 1088 VAL A CA 1
ATOM 6578 C C . VAL A 1 1088 ? 130.459 150.317 87.707 1.00 40.06 1088 VAL A C 1
ATOM 6579 O O . VAL A 1 1088 ? 131.257 149.455 87.325 1.00 49.93 1088 VAL A O 1
ATOM 6583 N N . GLN A 1 1089 ? 130.496 151.569 87.260 1.00 33.98 1089 GLN A N 1
ATOM 6584 C CA . GLN A 1 1089 ? 131.394 151.931 86.171 1.00 34.77 1089 GLN A CA 1
ATOM 6585 C C . GLN A 1 1089 ? 132.860 151.818 86.574 1.00 33.89 1089 GLN A C 1
ATOM 6586 O O . GLN A 1 1089 ? 133.569 150.930 86.091 1.00 41.55 1089 GLN A O 1
ATOM 6592 N N . GLU A 1 1090 ? 133.331 152.702 87.455 1.00 34.71 1090 GLU A N 1
ATOM 6593 C CA . GLU A 1 1090 ? 134.713 152.654 87.916 1.00 36.25 1090 GLU A CA 1
ATOM 6594 C C . GLU A 1 1090 ? 134.850 152.801 89.427 1.00 40.45 1090 GLU A C 1
ATOM 6595 O O . GLU A 1 1090 ? 135.963 153.025 89.915 1.00 45.10 1090 GLU A O 1
ATOM 6601 N N . GLU A 1 1091 ? 133.758 152.699 90.174 1.00 41.39 1091 GLU A N 1
ATOM 6602 C CA . GLU A 1 1091 ? 133.813 152.636 91.625 1.00 45.41 1091 GLU A CA 1
ATOM 6603 C C . GLU A 1 1091 ? 134.265 151.262 92.120 1.00 48.91 1091 GLU A C 1
ATOM 6604 O O . GLU A 1 1091 ? 134.183 150.255 91.412 1.00 47.65 1091 GLU A O 1
ATOM 6610 N N . PHE A 1 1092 ? 134.752 151.244 93.366 1.00 43.26 1092 PHE A N 1
ATOM 6611 C CA . PHE A 1 1092 ? 135.153 150.022 94.073 1.00 41.58 1092 PHE A CA 1
ATOM 6612 C C . PHE A 1 1092 ? 136.263 149.249 93.358 1.00 45.90 1092 PHE A C 1
ATOM 6613 O O . PHE A 1 1092 ? 136.308 148.019 93.415 1.00 51.09 1092 PHE A O 1
ATOM 6621 N N . MET A 1 1093 ? 137.158 149.962 92.672 1.00 43.83 1093 MET A N 1
ATOM 6622 C CA . MET A 1 1093 ? 138.099 149.318 91.758 1.00 39.34 1093 MET A CA 1
ATOM 6623 C C . MET A 1 1093 ? 139.125 148.447 92.485 1.00 41.48 1093 MET A C 1
ATOM 6624 O O . MET A 1 1093 ? 139.426 147.332 92.039 1.00 44.51 1093 MET A O 1
ATOM 6629 N N . THR A 1 1094 ? 139.669 148.930 93.606 1.00 36.34 1094 THR A N 1
ATOM 6630 C CA . THR A 1 1094 ? 140.650 148.148 94.359 1.00 35.73 1094 THR A CA 1
ATOM 6631 C C . THR A 1 1094 ? 140.055 146.881 94.966 1.00 34.04 1094 THR A C 1
ATOM 6632 O O . THR A 1 1094 ? 140.724 145.839 95.011 1.00 34.51 1094 THR A O 1
ATOM 6636 N N . SER A 1 1095 ? 138.799 146.934 95.409 1.00 32.09 1095 SER A N 1
ATOM 6637 C CA . SER A 1 1095 ? 138.122 145.717 95.849 1.00 36.52 1095 SER A CA 1
ATOM 6638 C C . SER A 1 1095 ? 137.983 144.708 94.716 1.00 38.13 1095 SER A C 1
ATOM 6639 O O . SER A 1 1095 ? 138.234 143.510 94.903 1.00 38.53 1095 SER A O 1
ATOM 6642 N N . ARG A 1 1096 ? 137.600 145.178 93.530 1.00 34.05 1096 ARG A N 1
ATOM 6643 C CA . ARG A 1 1096 ? 137.477 144.292 92.378 1.00 34.40 1096 ARG A CA 1
ATOM 6644 C C . ARG A 1 1096 ? 138.816 143.668 92.002 1.00 33.28 1096 ARG A C 1
ATOM 6645 O O . ARG A 1 1096 ? 138.876 142.487 91.642 1.00 40.33 1096 ARG A O 1
ATOM 6653 N N . VAL A 1 1097 ? 139.900 144.438 92.082 1.00 31.10 1097 VAL A N 1
ATOM 6654 C CA . VAL A 1 1097 ? 141.222 143.894 91.776 1.00 36.80 1097 VAL A CA 1
ATOM 6655 C C . VAL A 1 1097 ? 141.654 142.848 92.807 1.00 36.85 1097 VAL A C 1
ATOM 6656 O O . VAL A 1 1097 ? 142.138 141.770 92.446 1.00 41.61 1097 VAL A O 1
ATOM 6660 N N . ASN A 1 1098 ? 141.489 143.145 94.099 1.00 32.23 1098 ASN A N 1
ATOM 6661 C CA . ASN A 1 1098 ? 141.842 142.177 95.142 1.00 30.59 1098 ASN A CA 1
ATOM 6662 C C . ASN A 1 1098 ? 141.003 140.900 95.083 1.00 31.75 1098 ASN A C 1
ATOM 6663 O O . ASN A 1 1098 ? 141.481 139.817 95.473 1.00 33.24 1098 ASN A O 1
ATOM 6668 N N . TRP A 1 1099 ? 139.759 141.009 94.609 1.00 29.80 1099 TRP A N 1
ATOM 6669 C CA . TRP A 1 1099 ? 138.882 139.846 94.511 1.00 30.07 1099 TRP A CA 1
ATOM 6670 C C . TRP A 1 1099 ? 139.455 138.721 93.654 1.00 35.38 1099 TRP A C 1
ATOM 6671 O O . TRP A 1 1099 ? 139.255 137.545 93.970 1.00 31.82 1099 TRP A O 1
ATOM 6682 N N . VAL A 1 1100 ? 140.181 139.047 92.583 1.00 32.51 1100 VAL A N 1
ATOM 6683 C CA . VAL A 1 1100 ? 140.721 138.001 91.711 1.00 34.12 1100 VAL A CA 1
ATOM 6684 C C . VAL A 1 1100 ? 141.623 137.044 92.488 1.00 37.37 1100 VAL A C 1
ATOM 6685 O O . VAL A 1 1100 ? 141.421 135.819 92.480 1.00 35.13 1100 VAL A O 1
ATOM 6689 N N . VAL A 1 1101 ? 142.526 137.599 93.293 1.00 38.74 1101 VAL A N 1
ATOM 6690 C CA . VAL A 1 1101 ? 143.453 136.775 94.062 1.00 35.22 1101 VAL A CA 1
ATOM 6691 C C . VAL A 1 1101 ? 142.739 136.078 95.214 1.00 27.71 1101 VAL A C 1
ATOM 6692 O O . VAL A 1 1101 ? 142.945 134.879 95.454 1.00 34.84 1101 VAL A O 1
ATOM 6696 N N . GLN A 1 1102 ? 141.936 136.818 95.980 1.00 22.16 1102 GLN A N 1
ATOM 6697 C CA . GLN A 1 1102 ? 141.285 136.193 97.130 1.00 24.04 1102 GLN A CA 1
ATOM 6698 C C . GLN A 1 1102 ? 140.359 135.045 96.713 1.00 26.92 1102 GLN A C 1
ATOM 6699 O O . GLN A 1 1102 ? 140.368 133.968 97.332 1.00 32.03 1102 GLN A O 1
ATOM 6705 N N . SER A 1 1103 ? 139.575 135.235 95.649 1.00 27.02 1103 SER A N 1
ATOM 6706 C CA . SER A 1 1103 ? 138.730 134.154 95.154 1.00 30.65 1103 SER A CA 1
ATOM 6707 C C . SER A 1 1103 ? 139.540 133.002 94.571 1.00 32.18 1103 SER A C 1
ATOM 6708 O O . SER A 1 1103 ? 139.120 131.840 94.674 1.00 31.56 1103 SER A O 1
ATOM 6711 N N . SER A 1 1104 ? 140.708 133.281 93.981 1.00 30.68 1104 SER A N 1
ATOM 6712 C CA . SER A 1 1104 ? 141.561 132.176 93.554 1.00 29.68 1104 SER A CA 1
ATOM 6713 C C . SER A 1 1104 ? 142.021 131.334 94.739 1.00 31.22 1104 SER A C 1
ATOM 6714 O O . SER A 1 1104 ? 142.020 130.097 94.675 1.00 30.16 1104 SER A O 1
ATOM 6717 N N . ALA A 1 1105 ? 142.425 131.989 95.828 1.00 33.79 1105 ALA A N 1
ATOM 6718 C CA . ALA A 1 1105 ? 142.785 131.258 97.042 1.00 32.97 1105 ALA A CA 1
ATOM 6719 C C . ALA A 1 1105 ? 141.618 130.456 97.616 1.00 29.99 1105 ALA A C 1
ATOM 6720 O O . ALA A 1 1105 ? 141.817 129.347 98.137 1.00 36.77 1105 ALA A O 1
ATOM 6722 N N . VAL A 1 1106 ? 140.391 130.957 97.469 1.00 21.23 1106 VAL A N 1
ATOM 6723 C CA . VAL A 1 1106 ? 139.230 130.171 97.892 1.00 25.88 1106 VAL A CA 1
ATOM 6724 C C . VAL A 1 1106 ? 139.036 128.935 97.010 1.00 30.14 1106 VAL A C 1
ATOM 6725 O O . VAL A 1 1106 ? 138.696 127.847 97.505 1.00 24.62 1106 VAL A O 1
ATOM 6729 N N . ASP A 1 1107 ? 139.271 129.064 95.702 1.00 27.18 1107 ASP A N 1
ATOM 6730 C CA . ASP A 1 1107 ? 139.215 127.884 94.837 1.00 28.20 1107 ASP A CA 1
ATOM 6731 C C . ASP A 1 1107 ? 140.280 126.861 95.217 1.00 28.72 1107 ASP A C 1
ATOM 6732 O O . ASP A 1 1107 ? 140.034 125.649 95.183 1.00 21.41 1107 ASP A O 1
ATOM 6737 N N . TYR A 1 1108 ? 141.475 127.339 95.555 1.00 29.97 1108 TYR A N 1
ATOM 6738 C CA . TYR A 1 1108 ? 142.549 126.467 96.024 1.00 24.91 1108 TYR A CA 1
ATOM 6739 C C . TYR A 1 1108 ? 142.125 125.670 97.258 1.00 22.26 1108 TYR A C 1
ATOM 6740 O O . TYR A 1 1108 ? 142.330 124.448 97.335 1.00 26.39 1108 TYR A O 1
ATOM 6749 N N . LEU A 1 1109 ? 141.516 126.354 98.232 1.00 31.58 1109 LEU A N 1
ATOM 6750 C CA . LEU A 1 1109 ? 140.952 125.673 99.399 1.00 30.64 1109 LEU A CA 1
ATOM 6751 C C . LEU A 1 1109 ? 139.923 124.604 99.024 1.00 23.21 1109 LEU A C 1
ATOM 6752 O O . LEU A 1 1109 ? 139.952 123.480 99.555 1.00 23.77 1109 LEU A O 1
ATOM 6757 N N . HIS A 1 1110 ? 139.006 124.927 98.108 1.00 18.17 1110 HIS A N 1
ATOM 6758 C CA . HIS A 1 1110 ? 138.000 123.937 97.717 1.00 24.66 1110 HIS A CA 1
ATOM 6759 C C . HIS A 1 1110 ? 138.630 122.718 97.052 1.00 34.13 1110 HIS A C 1
ATOM 6760 O O . HIS A 1 1110 ? 138.212 121.575 97.297 1.00 25.50 1110 HIS A O 1
ATOM 6767 N N . LEU A 1 1111 ? 139.642 122.942 96.211 1.00 29.86 1111 LEU A N 1
ATOM 6768 C CA . LEU A 1 1111 ? 140.322 121.833 95.550 1.00 27.06 1111 LEU A CA 1
ATOM 6769 C C . LEU A 1 1111 ? 141.008 120.919 96.558 1.00 27.53 1111 LEU A C 1
ATOM 6770 O O . LEU A 1 1111 ? 140.925 119.686 96.453 1.00 23.23 1111 LEU A O 1
ATOM 6775 N N . MET A 1 1112 ? 141.688 121.507 97.546 1.00 29.65 1112 MET A N 1
ATOM 6776 C CA . MET A 1 1112 ? 142.319 120.691 98.580 1.00 29.52 1112 MET A CA 1
ATOM 6777 C C . MET A 1 1112 ? 141.301 119.862 99.355 1.00 25.74 1112 MET A C 1
ATOM 6778 O O . MET A 1 1112 ? 141.540 118.678 99.637 1.00 30.88 1112 MET A O 1
ATOM 6783 N N . LEU A 1 1113 ? 140.157 120.458 99.706 1.00 30.62 1113 LEU A N 1
ATOM 6784 C CA . LEU A 1 1113 ? 139.124 119.691 100.403 1.00 28.79 1113 LEU A CA 1
ATOM 6785 C C . LEU A 1 1113 ? 138.596 118.525 99.568 1.00 26.01 1113 LEU A C 1
ATOM 6786 O O . LEU A 1 1113 ? 138.451 117.401 100.077 1.00 33.96 1113 LEU A O 1
ATOM 6791 N N . VAL A 1 1114 ? 138.348 118.756 98.275 1.00 21.77 1114 VAL A N 1
ATOM 6792 C CA . VAL A 1 1114 ? 137.867 117.679 97.406 1.00 26.55 1114 VAL A CA 1
ATOM 6793 C C . VAL A 1 1114 ? 138.883 116.545 97.322 1.00 32.21 1114 VAL A C 1
ATOM 6794 O O . VAL A 1 1114 ? 138.533 115.358 97.439 1.00 28.64 1114 VAL A O 1
ATOM 6798 N N . ALA A 1 1115 ? 140.163 116.892 97.172 1.00 35.73 1115 ALA A N 1
ATOM 6799 C CA . ALA A 1 1115 ? 141.191 115.864 97.059 1.00 24.95 1115 ALA A CA 1
ATOM 6800 C C . ALA A 1 1115 ? 141.328 115.052 98.343 1.00 27.53 1115 ALA A C 1
ATOM 6801 O O . ALA A 1 1115 ? 141.461 113.820 98.291 1.00 28.13 1115 ALA A O 1
ATOM 6803 N N . MET A 1 1116 ? 141.334 115.716 99.503 1.00 30.81 1116 MET A N 1
ATOM 6804 C CA . MET A 1 1116 ? 141.473 114.960 100.744 1.00 28.84 1116 MET A CA 1
ATOM 6805 C C . MET A 1 1116 ? 140.279 114.043 100.980 1.00 30.05 1116 MET A C 1
ATOM 6806 O O . MET A 1 1116 ? 140.448 112.905 101.445 1.00 26.50 1116 MET A O 1
ATOM 6811 N N . LYS A 1 1117 ? 139.071 114.485 100.608 1.00 32.23 1117 LYS A N 1
ATOM 6812 C CA . LYS A 1 1117 ? 137.918 113.610 100.804 1.00 31.66 1117 LYS A CA 1
ATOM 6813 C C . LYS A 1 1117 ? 138.007 112.394 99.897 1.00 31.99 1117 LYS A C 1
ATOM 6814 O O . LYS A 1 1117 ? 137.722 111.262 100.324 1.00 32.16 1117 LYS A O 1
ATOM 6820 N N . TRP A 1 1118 ? 138.484 112.602 98.669 1.00 36.24 1118 TRP A N 1
ATOM 6821 C CA . TRP A 1 1118 ? 138.668 111.485 97.753 1.00 29.95 1118 TRP A CA 1
ATOM 6822 C C . TRP A 1 1118 ? 139.651 110.471 98.320 1.00 32.53 1118 TRP A C 1
ATOM 6823 O O . TRP A 1 1118 ? 139.340 109.281 98.413 1.00 28.31 1118 TRP A O 1
ATOM 6834 N N . LEU A 1 1119 ? 140.867 110.914 98.648 1.00 35.82 1119 LEU A N 1
ATOM 6835 C CA . LEU A 1 1119 ? 141.892 109.958 99.063 1.00 28.70 1119 LEU A CA 1
ATOM 6836 C C . LEU A 1 1119 ? 141.516 109.234 100.357 1.00 25.41 1119 LEU A C 1
ATOM 6837 O O . LEU A 1 1119 ? 141.755 108.022 100.488 1.00 33.37 1119 LEU A O 1
ATOM 6842 N N . PHE A 1 1120 ? 140.868 109.936 101.298 1.00 34.12 1120 PHE A N 1
ATOM 6843 C CA . PHE A 1 1120 ? 140.408 109.261 102.511 1.00 31.40 1120 PHE A CA 1
ATOM 6844 C C . PHE A 1 1120 ? 139.359 108.200 102.214 1.00 35.33 1120 PHE A C 1
ATOM 6845 O O . PHE A 1 1120 ? 139.395 107.112 102.799 1.00 31.57 1120 PHE A O 1
ATOM 6853 N N . GLU A 1 1121 ? 138.410 108.484 101.320 1.00 37.39 1121 GLU A N 1
ATOM 6854 C CA . GLU A 1 1121 ? 137.430 107.443 101.032 1.00 33.03 1121 GLU A CA 1
ATOM 6855 C C . GLU A 1 1121 ? 138.009 106.325 100.174 1.00 42.07 1121 GLU A C 1
ATOM 6856 O O . GLU A 1 1121 ? 137.498 105.201 100.213 1.00 39.04 1121 GLU A O 1
ATOM 6862 N N . GLU A 1 1122 ? 139.064 106.606 99.408 1.00 44.92 1122 GLU A N 1
ATOM 6863 C CA . GLU A 1 1122 ? 139.621 105.608 98.502 1.00 36.27 1122 GLU A CA 1
ATOM 6864 C C . GLU A 1 1122 ? 140.495 104.587 99.217 1.00 37.84 1122 GLU A C 1
ATOM 6865 O O . GLU A 1 1122 ? 140.389 103.386 98.947 1.00 39.86 1122 GLU A O 1
ATOM 6871 N N . PHE A 1 1123 ? 141.360 105.030 100.130 1.00 38.09 1123 PHE A N 1
ATOM 6872 C CA . PHE A 1 1123 ? 142.223 104.104 100.855 1.00 26.48 1123 PHE A CA 1
ATOM 6873 C C . PHE A 1 1123 ? 141.676 103.712 102.226 1.00 27.89 1123 PHE A C 1
ATOM 6874 O O . PHE A 1 1123 ? 142.427 103.202 103.063 1.00 32.85 1123 PHE A O 1
ATOM 6882 N N . ALA A 1 1124 ? 140.379 103.914 102.451 1.00 38.95 1124 ALA A N 1
ATOM 6883 C CA . ALA A 1 1124 ? 139.709 103.596 103.715 1.00 38.78 1124 ALA A CA 1
ATOM 6884 C C . ALA A 1 1124 ? 140.442 104.154 104.934 1.00 33.09 1124 ALA A C 1
ATOM 6885 O O . ALA A 1 1124 ? 140.506 103.520 105.988 1.00 32.28 1124 ALA A O 1
ATOM 6887 N N . ILE A 1 1125 ? 141.017 105.348 104.784 1.00 36.50 1125 ILE A N 1
ATOM 6888 C CA . ILE A 1 1125 ? 141.722 105.980 105.893 1.00 35.42 1125 ILE A CA 1
ATOM 6889 C C . ILE A 1 1125 ? 140.713 106.386 106.959 1.00 37.25 1125 ILE A C 1
ATOM 6890 O O . ILE A 1 1125 ? 139.653 106.949 106.655 1.00 45.32 1125 ILE A O 1
ATOM 6895 N N . ASP A 1 1126 ? 141.037 106.101 108.222 1.00 34.15 1126 ASP A N 1
ATOM 6896 C CA . ASP A 1 1126 ? 140.153 106.415 109.347 1.00 35.69 1126 ASP A CA 1
ATOM 6897 C C . ASP A 1 1126 ? 140.485 107.796 109.914 1.00 34.64 1126 ASP A C 1
ATOM 6898 O O . ASP A 1 1126 ? 141.232 107.946 110.882 1.00 38.66 1126 ASP A O 1
ATOM 6903 N N . GLY A 1 1127 ? 139.904 108.826 109.302 1.00 34.95 1127 GLY A N 1
ATOM 6904 C CA . GLY A 1 1127 ? 140.102 110.176 109.794 1.00 33.17 1127 GLY A CA 1
ATOM 6905 C C . GLY A 1 1127 ? 139.001 111.116 109.348 1.00 37.71 1127 GLY A C 1
ATOM 6906 O O . GLY A 1 1127 ? 138.101 110.745 108.592 1.00 42.90 1127 GLY A O 1
ATOM 6907 N N . ARG A 1 1128 ? 139.086 112.356 109.838 1.00 34.77 1128 ARG A N 1
ATOM 6908 C CA . ARG A 1 1128 ? 137.999 113.324 109.755 1.00 27.03 1128 ARG A CA 1
ATOM 6909 C C . ARG A 1 1128 ? 138.578 114.714 109.531 1.00 26.97 1128 ARG A C 1
ATOM 6910 O O . ARG A 1 1128 ? 139.638 115.036 110.069 1.00 34.92 1128 ARG A O 1
ATOM 6918 N N . PHE A 1 1129 ? 137.877 115.540 108.752 1.00 26.61 1129 PHE A N 1
ATOM 6919 C CA . PHE A 1 1129 ? 138.203 116.963 108.679 1.00 30.10 1129 PHE A CA 1
ATOM 6920 C C . PHE A 1 1129 ? 137.963 117.651 110.017 1.00 30.67 1129 PHE A C 1
ATOM 6921 O O . PHE A 1 1129 ? 136.911 117.477 110.638 1.00 36.12 1129 PHE A O 1
ATOM 6929 N N . CYS A 1 1130 ? 138.942 118.442 110.460 1.00 28.74 1130 CYS A N 1
ATOM 6930 C CA . CYS A 1 1130 ? 138.800 119.156 111.725 1.00 37.85 1130 CYS A CA 1
ATOM 6931 C C . CYS A 1 1130 ? 138.317 120.591 111.540 1.00 32.93 1130 CYS A C 1
ATOM 6932 O O . CYS A 1 1130 ? 137.202 120.929 111.947 1.00 35.05 1130 CYS A O 1
ATOM 6935 N N . ILE A 1 1131 ? 139.141 121.440 110.927 1.00 30.71 1131 ILE A N 1
ATOM 6936 C CA . ILE A 1 1131 ? 138.815 122.853 110.755 1.00 28.91 1131 ILE A CA 1
ATOM 6937 C C . ILE A 1 1131 ? 139.741 123.415 109.685 1.00 29.49 1131 ILE A C 1
ATOM 6938 O O . ILE A 1 1131 ? 140.750 122.804 109.336 1.00 37.33 1131 ILE A O 1
ATOM 6943 N N . SER A 1 1132 ? 139.394 124.587 109.154 1.00 27.90 1132 SER A N 1
ATOM 6944 C CA . SER A 1 1132 ? 140.285 125.333 108.278 1.00 32.33 1132 SER A CA 1
ATOM 6945 C C . SER A 1 1132 ? 140.258 126.814 108.629 1.00 32.86 1132 SER A C 1
ATOM 6946 O O . SER A 1 1132 ? 139.263 127.322 109.150 1.00 33.97 1132 SER A O 1
ATOM 6949 N N . ILE A 1 1133 ? 141.369 127.503 108.356 1.00 33.16 1133 ILE A N 1
ATOM 6950 C CA . ILE A 1 1133 ? 141.447 128.939 108.609 1.00 33.30 1133 ILE A CA 1
ATOM 6951 C C . ILE A 1 1133 ? 142.079 129.608 107.391 1.00 32.66 1133 ILE A C 1
ATOM 6952 O O . ILE A 1 1133 ? 143.265 129.957 107.394 1.00 40.18 1133 ILE A O 1
ATOM 6957 N N . HIS A 1 1134 ? 141.290 129.734 106.326 1.00 34.58 1134 HIS A N 1
ATOM 6958 C CA . HIS A 1 1134 ? 141.616 130.386 105.058 1.00 36.92 1134 HIS A CA 1
ATOM 6959 C C . HIS A 1 1134 ? 142.764 129.752 104.276 1.00 39.30 1134 HIS A C 1
ATOM 6960 O O . HIS A 1 1134 ? 142.631 129.501 103.075 1.00 42.26 1134 HIS A O 1
ATOM 6967 N N . ASP A 1 1135 ? 143.895 129.482 104.939 1.00 41.36 1135 ASP A N 1
ATOM 6968 C CA . ASP A 1 1135 ? 145.031 128.845 104.282 1.00 41.08 1135 ASP A CA 1
ATOM 6969 C C . ASP A 1 1135 ? 145.631 127.704 105.098 1.00 41.39 1135 ASP A C 1
ATOM 6970 O O . ASP A 1 1135 ? 146.779 127.321 104.856 1.00 42.46 1135 ASP A O 1
ATOM 6975 N N . GLU A 1 1136 ? 144.894 127.150 106.052 1.00 38.33 1136 GLU A N 1
ATOM 6976 C CA . GLU A 1 1136 ? 145.317 125.955 106.763 1.00 39.34 1136 GLU A CA 1
ATOM 6977 C C . GLU A 1 1136 ? 144.194 124.934 106.783 1.00 36.99 1136 GLU A C 1
ATOM 6978 O O . GLU A 1 1136 ? 143.018 125.287 106.692 1.00 38.78 1136 GLU A O 1
ATOM 6984 N N . VAL A 1 1137 ? 144.570 123.661 106.885 1.00 29.98 1137 VAL A N 1
ATOM 6985 C CA . VAL A 1 1137 ? 143.611 122.582 107.080 1.00 33.71 1137 VAL A CA 1
ATOM 6986 C C . VAL A 1 1137 ? 144.151 121.639 108.146 1.00 33.20 1137 VAL A C 1
ATOM 6987 O O . VAL A 1 1137 ? 145.364 121.483 108.313 1.00 36.32 1137 VAL A O 1
ATOM 6991 N N . ARG A 1 1138 ? 143.231 121.026 108.885 1.00 32.44 1138 ARG A N 1
ATOM 6992 C CA . ARG A 1 1138 ? 143.562 120.111 109.966 1.00 31.45 1138 ARG A CA 1
ATOM 6993 C C . ARG A 1 1138 ? 142.620 118.921 109.889 1.00 32.71 1138 ARG A C 1
ATOM 6994 O O . ARG A 1 1138 ? 141.452 119.061 109.519 1.00 32.05 1138 ARG A O 1
ATOM 7002 N N . TYR A 1 1139 ? 143.136 117.747 110.234 1.00 37.06 1139 TYR A N 1
ATOM 7003 C CA . TYR A 1 1139 ? 142.346 116.525 110.225 1.00 32.52 1139 TYR A CA 1
ATOM 7004 C C . TYR A 1 1139 ? 142.578 115.745 111.507 1.00 32.11 1139 TYR A C 1
ATOM 7005 O O . TYR A 1 1139 ? 143.715 115.609 111.965 1.00 35.20 1139 TYR A O 1
ATOM 7014 N N . LEU A 1 1140 ? 141.492 115.225 112.071 1.00 26.49 1140 LEU A N 1
ATOM 7015 C CA . LEU A 1 1140 ? 141.566 114.324 113.210 1.00 30.50 1140 LEU A CA 1
ATOM 7016 C C . LEU A 1 1140 ? 141.667 112.891 112.705 1.00 41.00 1140 LEU A C 1
ATOM 7017 O O . LEU A 1 1140 ? 140.843 112.454 111.895 1.00 36.08 1140 LEU A O 1
ATOM 7022 N N . VAL A 1 1141 ? 142.674 112.165 113.187 1.00 35.33 1141 VAL A N 1
ATOM 7023 C CA . VAL A 1 1141 ? 143.047 110.868 112.635 1.00 33.96 1141 VAL A CA 1
ATOM 7024 C C . VAL A 1 1141 ? 143.285 109.896 113.781 1.00 33.39 1141 VAL A C 1
ATOM 7025 O O . VAL A 1 1141 ? 143.868 110.262 114.806 1.00 36.10 1141 VAL A O 1
ATOM 7029 N N . ARG A 1 1142 ? 142.832 108.656 113.611 1.00 38.09 1142 ARG A N 1
ATOM 7030 C CA . ARG A 1 1142 ? 143.252 107.587 114.507 1.00 43.33 1142 ARG A CA 1
ATOM 7031 C C . ARG A 1 1142 ? 144.746 107.324 114.327 1.00 43.00 1142 ARG A C 1
ATOM 7032 O O . ARG A 1 1142 ? 145.242 107.248 113.199 1.00 49.04 1142 ARG A O 1
ATOM 7040 N N . GLU A 1 1143 ? 145.457 107.190 115.450 1.00 39.67 1143 GLU A N 1
ATOM 7041 C CA . GLU A 1 1143 ? 146.919 107.253 115.467 1.00 39.60 1143 GLU A CA 1
ATOM 7042 C C . GLU A 1 1143 ? 147.592 106.271 114.512 1.00 38.99 1143 GLU A C 1
ATOM 7043 O O . GLU A 1 1143 ? 148.684 106.551 114.008 1.00 42.22 1143 GLU A O 1
ATOM 7049 N N . GLU A 1 1144 ? 146.971 105.119 114.260 1.00 39.98 1144 GLU A N 1
ATOM 7050 C CA . GLU A 1 1144 ? 147.566 104.129 113.366 1.00 42.17 1144 GLU A CA 1
ATOM 7051 C C . GLU A 1 1144 ? 147.765 104.645 111.943 1.00 45.55 1144 GLU A C 1
ATOM 7052 O O . GLU A 1 1144 ? 148.731 104.255 111.278 1.00 44.57 1144 GLU A O 1
ATOM 7058 N N . ASP A 1 1145 ? 146.880 105.514 111.455 1.00 46.84 1145 ASP A N 1
ATOM 7059 C CA . ASP A 1 1145 ? 146.971 106.044 110.097 1.00 44.07 1145 ASP A CA 1
ATOM 7060 C C . ASP A 1 1145 ? 147.743 107.353 109.983 1.00 42.55 1145 ASP A C 1
ATOM 7061 O O . ASP A 1 1145 ? 147.882 107.869 108.866 1.00 51.48 1145 ASP A O 1
ATOM 7066 N N . ARG A 1 1146 ? 148.237 107.891 111.100 1.00 33.21 1146 ARG A N 1
ATOM 7067 C CA . ARG A 1 1146 ? 148.811 109.235 111.121 1.00 41.77 1146 ARG A CA 1
ATOM 7068 C C . ARG A 1 1146 ? 149.912 109.444 110.080 1.00 46.25 1146 ARG A C 1
ATOM 7069 O O . ARG A 1 1146 ? 150.036 110.539 109.520 1.00 51.87 1146 ARG A O 1
ATOM 7077 N N . TYR A 1 1147 ? 150.724 108.420 109.802 1.00 31.75 1147 TYR A N 1
ATOM 7078 C CA . TYR A 1 1147 ? 151.761 108.595 108.787 1.00 30.85 1147 TYR A CA 1
ATOM 7079 C C . TYR A 1 1147 ? 151.240 108.478 107.358 1.00 35.03 1147 TYR A C 1
ATOM 7080 O O . TYR A 1 1147 ? 151.812 109.089 106.450 1.00 45.33 1147 TYR A O 1
ATOM 7089 N N . ARG A 1 1148 ? 150.177 107.708 107.132 1.00 34.17 1148 ARG A N 1
ATOM 7090 C CA . ARG A 1 1148 ? 149.533 107.688 105.820 1.00 38.89 1148 ARG A CA 1
ATOM 7091 C C . ARG A 1 1148 ? 148.853 109.019 105.506 1.00 40.61 1148 ARG A C 1
ATOM 7092 O O . ARG A 1 1148 ? 148.839 109.467 104.349 1.00 36.05 1148 ARG A O 1
ATOM 7100 N N . ALA A 1 1149 ? 148.251 109.638 106.522 1.00 50.84 1149 ALA A N 1
ATOM 7101 C CA . ALA A 1 1149 ? 147.611 110.937 106.332 1.00 43.54 1149 ALA A CA 1
ATOM 7102 C C . ALA A 1 1149 ? 148.586 111.988 105.807 1.00 39.28 1149 ALA A C 1
ATOM 7103 O O . ALA A 1 1149 ? 148.215 112.819 104.971 1.00 44.10 1149 ALA A O 1
ATOM 7105 N N . ALA A 1 1150 ? 149.825 111.986 106.302 1.00 37.95 1150 ALA A N 1
ATOM 7106 C CA . ALA A 1 1150 ? 150.810 112.962 105.837 1.00 39.28 1150 ALA A CA 1
ATOM 7107 C C . ALA A 1 1150 ? 151.135 112.786 104.356 1.00 41.79 1150 ALA A C 1
ATOM 7108 O O . ALA A 1 1150 ? 151.284 113.772 103.618 1.00 47.08 1150 ALA A O 1
ATOM 7110 N N . LEU A 1 1151 ? 151.177 111.539 103.887 1.00 38.99 1151 LEU A N 1
ATOM 7111 C CA . LEU A 1 1151 ? 151.394 111.294 102.466 1.00 40.37 1151 LEU A CA 1
ATOM 7112 C C . LEU A 1 1151 ? 150.192 111.725 101.636 1.00 47.74 1151 LEU A C 1
ATOM 7113 O O . LEU A 1 1151 ? 150.354 112.278 100.540 1.00 45.34 1151 LEU A O 1
ATOM 7118 N N . ALA A 1 1152 ? 148.979 111.463 102.128 1.00 41.70 1152 ALA A N 1
ATOM 7119 C CA . ALA A 1 1152 ? 147.795 111.925 101.408 1.00 43.37 1152 ALA A CA 1
ATOM 7120 C C . ALA A 1 1152 ? 147.756 113.450 101.307 1.00 44.63 1152 ALA A C 1
ATOM 7121 O O . ALA A 1 1152 ? 147.417 113.999 100.253 1.00 41.15 1152 ALA A O 1
ATOM 7123 N N . LEU A 1 1153 ? 148.117 114.148 102.387 1.00 42.37 1153 LEU A N 1
ATOM 7124 C CA . LEU A 1 1153 ? 148.250 115.605 102.340 1.00 39.17 1153 LEU A CA 1
ATOM 7125 C C . LEU A 1 1153 ? 149.269 116.062 101.301 1.00 43.00 1153 LEU A C 1
ATOM 7126 O O . LEU A 1 1153 ? 149.018 117.012 100.548 1.00 47.78 1153 LEU A O 1
ATOM 7131 N N . GLN A 1 1154 ? 150.442 115.426 101.268 1.00 39.11 1154 GLN A N 1
ATOM 7132 C CA . GLN A 1 1154 ? 151.458 115.823 100.294 1.00 36.02 1154 GLN A CA 1
ATOM 7133 C C . GLN A 1 1154 ? 151.001 115.592 98.855 1.00 35.39 1154 GLN A C 1
ATOM 7134 O O . GLN A 1 1154 ? 151.225 116.439 97.977 1.00 41.31 1154 GLN A O 1
ATOM 7140 N N . ILE A 1 1155 ? 150.346 114.460 98.595 1.00 36.16 1155 ILE A N 1
ATOM 7141 C CA . ILE A 1 1155 ? 149.792 114.210 97.266 1.00 36.21 1155 ILE A CA 1
ATOM 7142 C C . ILE A 1 1155 ? 148.724 115.240 96.915 1.00 41.38 1155 ILE A C 1
ATOM 7143 O O . ILE A 1 1155 ? 148.644 115.705 95.770 1.00 39.61 1155 ILE A O 1
ATOM 7148 N N . THR A 1 1156 ? 147.881 115.606 97.886 1.00 44.06 1156 THR A N 1
ATOM 7149 C CA . THR A 1 1156 ? 146.875 116.637 97.643 1.00 46.06 1156 THR A CA 1
ATOM 7150 C C . THR A 1 1156 ? 147.519 117.968 97.277 1.00 39.64 1156 THR A C 1
ATOM 7151 O O . THR A 1 1156 ? 147.069 118.651 96.351 1.00 39.93 1156 THR A O 1
ATOM 7155 N N . ASN A 1 1157 ? 148.582 118.343 97.989 1.00 36.38 1157 ASN A N 1
ATOM 7156 C CA . ASN A 1 1157 ? 149.310 119.566 97.664 1.00 34.35 1157 ASN A CA 1
ATOM 7157 C C . ASN A 1 1157 ? 149.844 119.540 96.239 1.00 36.67 1157 ASN A C 1
ATOM 7158 O O . ASN A 1 1157 ? 149.673 120.503 95.479 1.00 34.26 1157 ASN A O 1
ATOM 7163 N N . LEU A 1 1158 ? 150.524 118.453 95.869 1.00 42.96 1158 LEU A N 1
ATOM 7164 C CA . LEU A 1 1158 ? 151.048 118.332 94.509 1.00 41.96 1158 LEU A CA 1
ATOM 7165 C C . LEU A 1 1158 ? 149.942 118.440 93.461 1.00 41.92 1158 LEU A C 1
ATOM 7166 O O . LEU A 1 1158 ? 150.069 119.194 92.486 1.00 40.09 1158 LEU A O 1
ATOM 7171 N N . LEU A 1 1159 ? 148.870 117.656 93.616 1.00 35.36 1159 LEU A N 1
ATOM 7172 C CA . LEU A 1 1159 ? 147.790 117.678 92.632 1.00 35.10 1159 LEU A CA 1
ATOM 7173 C C . LEU A 1 1159 ? 147.117 119.045 92.541 1.00 34.86 1159 LEU A C 1
ATOM 7174 O O . LEU A 1 1159 ? 146.743 119.485 91.447 1.00 34.81 1159 LEU A O 1
ATOM 7179 N N . THR A 1 1160 ? 146.989 119.750 93.669 1.00 41.97 1160 THR A N 1
ATOM 7180 C CA . THR A 1 1160 ? 146.439 121.103 93.642 1.00 37.96 1160 THR A CA 1
ATOM 7181 C C . THR A 1 1160 ? 147.350 122.060 92.886 1.00 28.64 1160 THR A C 1
ATOM 7182 O O . THR A 1 1160 ? 146.890 122.828 92.034 1.00 22.27 1160 THR A O 1
ATOM 7186 N N . ARG A 1 1161 ? 148.647 122.037 93.196 1.00 37.13 1161 ARG A N 1
ATOM 7187 C CA . ARG A 1 1161 ? 149.587 122.920 92.514 1.00 40.06 1161 ARG A CA 1
ATOM 7188 C C . ARG A 1 1161 ? 149.595 122.676 91.010 1.00 36.30 1161 ARG A C 1
ATOM 7189 O O . ARG A 1 1161 ? 149.580 123.627 90.220 1.00 35.04 1161 ARG A O 1
ATOM 7197 N N . CYS A 1 1162 ? 149.625 121.408 90.593 1.00 37.92 1162 CYS A N 1
ATOM 7198 C CA . CYS A 1 1162 ? 149.615 121.098 89.164 1.00 39.46 1162 CYS A CA 1
ATOM 7199 C C . CYS A 1 1162 ? 148.306 121.504 88.490 1.00 39.94 1162 CYS A C 1
ATOM 7200 O O . CYS A 1 1162 ? 148.321 122.041 87.377 1.00 40.45 1162 CYS A O 1
ATOM 7203 N N . MET A 1 1163 ? 147.169 121.254 89.145 1.00 39.09 1163 MET A N 1
ATOM 7204 C CA . MET A 1 1163 ? 145.876 121.665 88.597 1.00 35.71 1163 MET A CA 1
ATOM 7205 C C . MET A 1 1163 ? 145.818 123.165 88.323 1.00 43.22 1163 MET A C 1
ATOM 7206 O O . MET A 1 1163 ? 145.313 123.593 87.280 1.00 42.50 1163 MET A O 1
ATOM 7211 N N . PHE A 1 1164 ? 146.327 123.973 89.252 1.00 46.73 1164 PHE A N 1
ATOM 7212 C CA . PHE A 1 1164 ? 146.317 125.426 89.097 1.00 41.33 1164 PHE A CA 1
ATOM 7213 C C . PHE A 1 1164 ? 147.054 125.871 87.835 1.00 39.51 1164 PHE A C 1
ATOM 7214 O O . PHE A 1 1164 ? 146.522 126.647 87.034 1.00 44.52 1164 PHE A O 1
ATOM 7222 N N . ALA A 1 1165 ? 148.281 125.384 87.639 1.00 37.12 1165 ALA A N 1
ATOM 7223 C CA . ALA A 1 1165 ? 149.046 125.724 86.440 1.00 41.78 1165 ALA A CA 1
ATOM 7224 C C . ALA A 1 1165 ? 148.380 125.239 85.154 1.00 38.55 1165 ALA A C 1
ATOM 7225 O O . ALA A 1 1165 ? 148.456 125.915 84.122 1.00 39.77 1165 ALA A O 1
ATOM 7227 N N . TYR A 1 1166 ? 147.736 124.071 85.188 1.00 36.55 1166 TYR A N 1
ATOM 7228 C CA . TYR A 1 1166 ? 147.115 123.523 83.981 1.00 33.51 1166 TYR A CA 1
ATOM 7229 C C . TYR A 1 1166 ? 146.067 124.463 83.390 1.00 30.68 1166 TYR A C 1
ATOM 7230 O O . TYR A 1 1166 ? 146.058 124.711 82.180 1.00 37.38 1166 TYR A O 1
ATOM 7239 N N . LYS A 1 1167 ? 145.172 124.994 84.225 1.00 33.92 1167 LYS A N 1
ATOM 7240 C CA . LYS A 1 1167 ? 144.150 125.909 83.727 1.00 31.19 1167 LYS A CA 1
ATOM 7241 C C . LYS A 1 1167 ? 144.715 127.229 83.211 1.00 24.82 1167 LYS A C 1
ATOM 7242 O O . LYS A 1 1167 ? 143.998 127.961 82.523 1.00 22.50 1167 LYS A O 1
ATOM 7248 N N . LEU A 1 1168 ? 145.964 127.557 83.527 1.00 27.42 1168 LEU A N 1
ATOM 7249 C CA . LEU A 1 1168 ? 146.620 128.729 82.959 1.00 30.35 1168 LEU A CA 1
ATOM 7250 C C . LEU A 1 1168 ? 147.343 128.445 81.648 1.00 34.14 1168 LEU A C 1
ATOM 7251 O O . LEU A 1 1168 ? 147.864 129.380 81.032 1.00 30.31 1168 LEU A O 1
ATOM 7256 N N . GLY A 1 1169 ? 147.387 127.193 81.207 1.00 39.81 1169 GLY A N 1
ATOM 7257 C CA . GLY A 1 1169 ? 148.044 126.848 79.963 1.00 34.86 1169 GLY A CA 1
ATOM 7258 C C . GLY A 1 1169 ? 149.531 126.616 80.075 1.00 35.31 1169 GLY A C 1
ATOM 7259 O O . GLY A 1 1169 ? 150.245 126.758 79.077 1.00 38.93 1169 GLY A O 1
ATOM 7260 N N . LEU A 1 1170 ? 150.022 126.278 81.262 1.00 36.61 1170 LEU A N 1
ATOM 7261 C CA . LEU A 1 1170 ? 151.397 125.855 81.482 1.00 32.79 1170 LEU A CA 1
ATOM 7262 C C . LEU A 1 1170 ? 151.385 124.371 81.817 1.00 40.47 1170 LEU A C 1
ATOM 7263 O O . LEU A 1 1170 ? 150.639 123.939 82.702 1.00 46.82 1170 LEU A O 1
ATOM 7268 N N . ASN A 1 1171 ? 152.196 123.590 81.104 1.00 39.72 1171 ASN A N 1
ATOM 7269 C CA . ASN A 1 1171 ? 152.194 122.138 81.239 1.00 35.71 1171 ASN A CA 1
ATOM 7270 C C . ASN A 1 1171 ? 153.300 121.615 82.149 1.00 41.35 1171 ASN A C 1
ATOM 7271 O O . ASN A 1 1171 ? 153.767 120.487 81.962 1.00 46.94 1171 ASN A O 1
ATOM 7276 N N . ASP A 1 1172 ? 153.729 122.399 83.134 1.00 47.62 1172 ASP A N 1
ATOM 7277 C CA . ASP A 1 1172 ? 154.841 121.983 83.978 1.00 47.86 1172 ASP A CA 1
ATOM 7278 C C . ASP A 1 1172 ? 154.765 122.742 85.296 1.00 46.65 1172 ASP A C 1
ATOM 7279 O O . ASP A 1 1172 ? 154.010 123.706 85.436 1.00 50.49 1172 ASP A O 1
ATOM 7284 N N . LEU A 1 1173 ? 155.565 122.294 86.268 1.00 34.83 1173 LEU A N 1
ATOM 7285 C CA . LEU A 1 1173 ? 155.643 122.949 87.567 1.00 40.18 1173 LEU A CA 1
ATOM 7286 C C . LEU A 1 1173 ? 157.071 122.980 88.098 1.00 40.35 1173 LEU A C 1
ATOM 7287 O O . LEU A 1 1173 ? 157.779 121.965 88.029 1.00 45.98 1173 LEU A O 1
ATOM 7292 N N . PRO A 1 1174 ? 157.520 124.119 88.624 1.00 41.75 1174 PRO A N 1
ATOM 7293 C CA . PRO A 1 1174 ? 158.806 124.153 89.335 1.00 42.15 1174 PRO A CA 1
ATOM 7294 C C . PRO A 1 1174 ? 158.843 123.198 90.522 1.00 42.09 1174 PRO A C 1
ATOM 7295 O O . PRO A 1 1174 ? 157.899 123.117 91.312 1.00 49.94 1174 PRO A O 1
ATOM 7299 N N . GLN A 1 1175 ? 159.955 122.467 90.630 1.00 40.77 1175 GLN A N 1
ATOM 7300 C CA . GLN A 1 1175 ? 160.112 121.421 91.640 1.00 41.79 1175 GLN A CA 1
ATOM 7301 C C . GLN A 1 1175 ? 160.071 121.968 93.067 1.00 41.24 1175 GLN A C 1
ATOM 7302 O O . GLN A 1 1175 ? 159.722 121.238 94.001 1.00 39.24 1175 GLN A O 1
ATOM 7308 N N . SER A 1 1176 ? 160.423 123.242 93.258 1.00 36.69 1176 SER A N 1
ATOM 7309 C CA . SER A 1 1176 ? 160.514 123.805 94.605 1.00 38.97 1176 SER A CA 1
ATOM 7310 C C . SER A 1 1176 ? 159.162 123.958 95.302 1.00 44.73 1176 SER A C 1
ATOM 7311 O O . SER A 1 1176 ? 159.100 123.865 96.533 1.00 44.96 1176 SER A O 1
ATOM 7314 N N . VAL A 1 1177 ? 158.072 124.183 94.560 1.00 44.96 1177 VAL A N 1
ATOM 7315 C CA . VAL A 1 1177 ? 156.769 124.410 95.186 1.00 40.13 1177 VAL A CA 1
ATOM 7316 C C . VAL A 1 1177 ? 155.939 123.144 95.338 1.00 37.54 1177 VAL A C 1
ATOM 7317 O O . VAL A 1 1177 ? 154.832 123.207 95.888 1.00 40.46 1177 VAL A O 1
ATOM 7321 N N . ALA A 1 1178 ? 156.432 122.000 94.870 1.00 37.93 1178 ALA A N 1
ATOM 7322 C CA . ALA A 1 1178 ? 155.599 120.812 94.727 1.00 36.42 1178 ALA A CA 1
ATOM 7323 C C . ALA A 1 1178 ? 155.089 120.244 96.050 1.00 36.97 1178 ALA A C 1
ATOM 7324 O O . ALA A 1 1178 ? 154.102 119.503 96.036 1.00 43.47 1178 ALA A O 1
ATOM 7326 N N . PHE A 1 1179 ? 155.718 120.555 97.183 1.00 33.47 1179 PHE A N 1
ATOM 7327 C CA . PHE A 1 1179 ? 155.353 119.903 98.435 1.00 31.10 1179 PHE A CA 1
ATOM 7328 C C . PHE A 1 1179 ? 155.373 120.875 99.610 1.00 34.89 1179 PHE A C 1
ATOM 7329 O O . PHE A 1 1179 ? 156.042 121.910 99.577 1.00 37.97 1179 PHE A O 1
ATOM 7337 N N . PHE A 1 1180 ? 154.617 120.522 100.656 1.00 30.74 1180 PHE A N 1
ATOM 7338 C CA . PHE A 1 1180 ? 154.660 121.263 101.913 1.00 28.16 1180 PHE A CA 1
ATOM 7339 C C . PHE A 1 1180 ? 156.022 121.121 102.578 1.00 31.21 1180 PHE A C 1
ATOM 7340 O O . PHE A 1 1180 ? 156.548 120.011 102.706 1.00 38.34 1180 PHE A O 1
ATOM 7348 N N . SER A 1 1181 ? 156.594 122.253 102.992 1.00 24.01 1181 SER A N 1
ATOM 7349 C CA . SER A 1 1181 ? 157.883 122.241 103.678 1.00 23.95 1181 SER A CA 1
ATOM 7350 C C . SER A 1 1181 ? 157.883 121.307 104.885 1.00 25.53 1181 SER A C 1
ATOM 7351 O O . SER A 1 1181 ? 158.890 120.647 105.167 1.00 24.39 1181 SER A O 1
ATOM 7354 N N . ALA A 1 1182 ? 156.768 121.234 105.610 1.00 25.83 1182 ALA A N 1
ATOM 7355 C CA . ALA A 1 1182 ? 156.577 120.179 106.596 1.00 21.99 1182 ALA A CA 1
ATOM 7356 C C . ALA A 1 1182 ? 155.094 119.891 106.777 1.00 32.41 1182 ALA A C 1
ATOM 7357 O O . ALA A 1 1182 ? 154.235 120.728 106.491 1.00 38.22 1182 ALA A O 1
ATOM 7359 N N . VAL A 1 1183 ? 154.808 118.680 107.254 1.00 38.84 1183 VAL A N 1
ATOM 7360 C CA . VAL A 1 1183 ? 153.505 118.304 107.790 1.00 35.68 1183 VAL A CA 1
ATOM 7361 C C . VAL A 1 1183 ? 153.635 118.170 109.300 1.00 35.95 1183 VAL A C 1
ATOM 7362 O O . VAL A 1 1183 ? 154.635 117.644 109.799 1.00 41.60 1183 VAL A O 1
ATOM 7366 N N . ASP A 1 1184 ? 152.626 118.642 110.028 1.00 39.22 1184 ASP A N 1
ATOM 7367 C CA . ASP A 1 1184 ? 152.648 118.635 111.485 1.00 36.33 1184 ASP A CA 1
ATOM 7368 C C . ASP A 1 1184 ? 151.829 117.465 112.016 1.00 35.09 1184 ASP A C 1
ATOM 7369 O O . ASP A 1 1184 ? 150.690 117.250 111.588 1.00 39.60 1184 ASP A O 1
ATOM 7374 N N . ILE A 1 1185 ? 152.415 116.710 112.942 1.00 27.43 1185 ILE A N 1
ATOM 7375 C CA . ILE A 1 1185 ? 151.719 115.675 113.697 1.00 25.55 1185 ILE A CA 1
ATOM 7376 C C . ILE A 1 1185 ? 151.740 116.092 115.159 1.00 29.23 1185 ILE A C 1
ATOM 7377 O O . ILE A 1 1185 ? 152.817 116.267 115.740 1.00 35.87 1185 ILE A O 1
ATOM 7382 N N . ASP A 1 1186 ? 150.560 116.242 115.757 1.00 38.64 1186 ASP A N 1
ATOM 7383 C CA . ASP A 1 1186 ? 150.464 116.873 117.064 1.00 37.38 1186 ASP A CA 1
ATOM 7384 C C . ASP A 1 1186 ? 149.218 116.382 117.788 1.00 41.37 1186 ASP A C 1
ATOM 7385 O O . ASP A 1 1186 ? 148.274 115.875 117.177 1.00 39.97 1186 ASP A O 1
ATOM 7390 N N . ARG A 1 1187 ? 149.238 116.539 119.110 1.00 44.40 1187 ARG A N 1
ATOM 7391 C CA . ARG A 1 1187 ? 148.089 116.257 119.959 1.00 38.52 1187 ARG A CA 1
ATOM 7392 C C . ARG A 1 1187 ? 147.213 117.478 120.207 1.00 41.65 1187 ARG A C 1
ATOM 7393 O O . ARG A 1 1187 ? 146.072 117.321 120.652 1.00 48.22 1187 ARG A O 1
ATOM 7401 N N . CYS A 1 1188 ? 147.713 118.682 119.937 1.00 38.66 1188 CYS A N 1
ATOM 7402 C CA . CYS A 1 1188 ? 146.920 119.897 120.058 1.00 39.01 1188 CYS A CA 1
ATOM 7403 C C . CYS A 1 1188 ? 147.261 120.836 118.909 1.00 37.06 1188 CYS A C 1
ATOM 7404 O O . CYS A 1 1188 ? 148.232 120.632 118.177 1.00 39.22 1188 CYS A O 1
ATOM 7407 N N . LEU A 1 1189 ? 146.444 121.874 118.750 1.00 36.17 1189 LEU A N 1
ATOM 7408 C CA . LEU A 1 1189 ? 146.658 122.856 117.695 1.00 34.98 1189 LEU A CA 1
ATOM 7409 C C . LEU A 1 1189 ? 147.677 123.899 118.134 1.00 31.04 1189 LEU A C 1
ATOM 7410 O O . LEU A 1 1189 ? 147.578 124.453 119.232 1.00 31.70 1189 LEU A O 1
ATOM 7415 N N . ARG A 1 1190 ? 148.650 124.169 117.265 1.00 33.68 1190 ARG A N 1
ATOM 7416 C CA . ARG A 1 1190 ? 149.741 125.085 117.564 1.00 32.98 1190 ARG A CA 1
ATOM 7417 C C . ARG A 1 1190 ? 150.211 125.736 116.274 1.00 36.30 1190 ARG A C 1
ATOM 7418 O O . ARG A 1 1190 ? 150.106 125.148 115.195 1.00 40.38 1190 ARG A O 1
ATOM 7426 N N . LYS A 1 1191 ? 150.731 126.958 116.390 1.00 38.71 1191 LYS A N 1
ATOM 7427 C CA . LYS A 1 1191 ? 151.413 127.553 115.247 1.00 41.96 1191 LYS A CA 1
ATOM 7428 C C . LYS A 1 1191 ? 152.733 126.855 114.945 1.00 39.84 1191 LYS A C 1
ATOM 7429 O O . LYS A 1 1191 ? 153.116 126.748 113.776 1.00 44.54 1191 LYS A O 1
ATOM 7435 N N . GLU A 1 1192 ? 153.427 126.353 115.967 1.00 36.92 1192 GLU A N 1
ATOM 7436 C CA . GLU A 1 1192 ? 154.643 125.582 115.755 1.00 34.03 1192 GLU A CA 1
ATOM 7437 C C . GLU A 1 1192 ? 154.705 124.406 116.717 1.00 34.77 1192 GLU A C 1
ATOM 7438 O O . GLU A 1 1192 ? 154.203 124.463 117.842 1.00 36.57 1192 GLU A O 1
ATOM 7444 N N . VAL A 1 1193 ? 155.331 123.330 116.238 1.00 34.94 1193 VAL A N 1
ATOM 7445 C CA . VAL A 1 1193 ? 155.317 122.039 116.916 1.00 33.37 1193 VAL A CA 1
ATOM 7446 C C . VAL A 1 1193 ? 156.044 122.070 118.260 1.00 32.30 1193 VAL A C 1
ATOM 7447 O O . VAL A 1 1193 ? 155.673 121.341 119.189 1.00 23.67 1193 VAL A O 1
ATOM 7451 N N . THR A 1 1194 ? 157.051 122.930 118.412 1.00 39.37 1194 THR A N 1
ATOM 7452 C CA . THR A 1 1194 ? 157.858 122.946 119.627 1.00 36.95 1194 THR A CA 1
ATOM 7453 C C . THR A 1 1194 ? 157.361 123.902 120.705 1.00 38.90 1194 THR A C 1
ATOM 7454 O O . THR A 1 1194 ? 157.911 123.892 121.810 1.00 47.74 1194 THR A O 1
ATOM 7458 N N . MET A 1 1195 ? 156.359 124.726 120.422 1.00 39.31 1195 MET A N 1
ATOM 7459 C CA . MET A 1 1195 ? 155.962 125.765 121.364 1.00 38.05 1195 MET A CA 1
ATOM 7460 C C . MET A 1 1195 ? 155.373 125.142 122.625 1.00 39.79 1195 MET A C 1
ATOM 7461 O O . MET A 1 1195 ? 154.499 124.273 122.551 1.00 46.69 1195 MET A O 1
ATOM 7466 N N . ASP A 1 1196 ? 155.857 125.578 123.786 1.00 41.04 1196 ASP A N 1
ATOM 7467 C CA . ASP A 1 1196 ? 155.339 125.085 125.055 1.00 45.67 1196 ASP A CA 1
ATOM 7468 C C . ASP A 1 1196 ? 154.188 125.927 125.591 1.00 52.02 1196 ASP A C 1
ATOM 7469 O O . ASP A 1 1196 ? 153.509 125.495 126.529 1.00 51.61 1196 ASP A O 1
ATOM 7474 N N . CYS A 1 1197 ? 153.936 127.090 124.992 1.00 48.00 1197 CYS A N 1
ATOM 7475 C CA . CYS A 1 1197 ? 152.770 127.922 125.293 1.00 45.79 1197 CYS A CA 1
ATOM 7476 C C . CYS A 1 1197 ? 152.666 128.261 126.779 1.00 38.23 1197 CYS A C 1
ATOM 7477 O O . CYS A 1 1197 ? 151.629 128.067 127.417 1.00 37.99 1197 CYS A O 1
ATOM 7480 N N . LYS A 1 1198 ? 153.761 128.766 127.340 1.00 37.10 1198 LYS A N 1
ATOM 7481 C CA . LYS A 1 1198 ? 153.678 129.445 128.626 1.00 35.43 1198 LYS A CA 1
ATOM 7482 C C . LYS A 1 1198 ? 153.038 130.816 128.449 1.00 39.40 1198 LYS A C 1
ATOM 7483 O O . LYS A 1 1198 ? 153.406 131.574 127.547 1.00 37.22 1198 LYS A O 1
ATOM 7489 N N . THR A 1 1199 ? 152.084 131.139 129.321 1.00 42.35 1199 THR A N 1
ATOM 7490 C CA . THR A 1 1199 ? 151.446 132.450 129.358 1.00 40.28 1199 THR A CA 1
ATOM 7491 C C . THR A 1 1199 ? 151.274 132.854 130.818 1.00 34.39 1199 THR A C 1
ATOM 7492 O O . THR A 1 1199 ? 151.430 132.011 131.708 1.00 38.14 1199 THR A O 1
ATOM 7496 N N . PRO A 1 1200 ? 150.955 134.126 131.113 1.00 36.10 1200 PRO A N 1
ATOM 7497 C CA . PRO A 1 1200 ? 150.631 134.505 132.496 1.00 32.36 1200 PRO A CA 1
ATOM 7498 C C . PRO A 1 1200 ? 149.514 133.690 133.129 1.00 32.45 1200 PRO A C 1
ATOM 7499 O O . PRO A 1 1200 ? 149.415 133.633 134.358 1.00 43.24 1200 PRO A O 1
ATOM 7503 N N . SER A 1 1201 ? 148.665 133.064 132.318 1.00 32.63 1201 SER A N 1
ATOM 7504 C CA . SER A 1 1201 ? 147.601 132.219 132.843 1.00 34.18 1201 SER A CA 1
ATOM 7505 C C . SER A 1 1201 ? 147.978 130.745 132.921 1.00 39.41 1201 SER A C 1
ATOM 7506 O O . SER A 1 1201 ? 147.204 129.957 133.475 1.00 41.18 1201 SER A O 1
ATOM 7509 N N . ASN A 1 1202 ? 149.128 130.347 132.374 1.00 45.18 1202 ASN A N 1
ATOM 7510 C CA . ASN A 1 1202 ? 149.656 128.992 132.557 1.00 43.40 1202 ASN A CA 1
ATOM 7511 C C . ASN A 1 1202 ? 151.184 129.027 132.536 1.00 44.15 1202 ASN A C 1
ATOM 7512 O O . ASN A 1 1202 ? 151.832 128.476 131.639 1.00 41.59 1202 ASN A O 1
ATOM 7517 N N . PRO A 1 1203 ? 151.796 129.661 133.540 1.00 43.24 1203 PRO A N 1
ATOM 7518 C CA . PRO A 1 1203 ? 153.247 129.910 133.483 1.00 39.48 1203 PRO A CA 1
ATOM 7519 C C . PRO A 1 1203 ? 154.100 128.653 133.503 1.00 36.50 1203 PRO A C 1
ATOM 7520 O O . PRO A 1 1203 ? 155.261 128.712 133.083 1.00 40.20 1203 PRO A O 1
ATOM 7524 N N . THR A 1 1204 ? 153.572 127.524 133.974 1.00 42.58 1204 THR A N 1
ATOM 7525 C CA . THR A 1 1204 ? 154.302 126.262 133.930 1.00 41.09 1204 THR A CA 1
ATOM 7526 C C . THR A 1 1204 ? 154.204 125.556 132.583 1.00 42.20 1204 THR A C 1
ATOM 7527 O O . THR A 1 1204 ? 154.928 124.580 132.365 1.00 40.40 1204 THR A O 1
ATOM 7531 N N . GLY A 1 1205 ? 153.339 126.017 131.684 1.00 45.72 1205 GLY A N 1
ATOM 7532 C CA . GLY A 1 1205 ? 153.290 125.499 130.334 1.00 43.68 1205 GLY A CA 1
ATOM 7533 C C . GLY A 1 1205 ? 152.498 124.211 130.182 1.00 44.20 1205 GLY A C 1
ATOM 7534 O O . GLY A 1 1205 ? 152.074 123.569 131.143 1.00 46.05 1205 GLY A O 1
ATOM 7535 N N . MET A 1 1206 ? 152.294 123.846 128.914 1.00 45.36 1206 MET A N 1
ATOM 7536 C CA . MET A 1 1206 ? 151.398 122.753 128.548 1.00 46.65 1206 MET A CA 1
ATOM 7537 C C . MET A 1 1206 ? 151.926 121.405 129.024 1.00 50.69 1206 MET A C 1
ATOM 7538 O O . MET A 1 1206 ? 151.156 120.557 129.501 1.00 47.91 1206 MET A O 1
ATOM 7543 N N . GLU A 1 1207 ? 153.251 121.233 128.986 1.00 52.97 1207 GLU A N 1
ATOM 7544 C CA . GLU A 1 1207 ? 153.872 119.948 129.290 1.00 47.89 1207 GLU A CA 1
ATOM 7545 C C . GLU A 1 1207 ? 153.810 119.600 130.770 1.00 44.23 1207 GLU A C 1
ATOM 7546 O O . GLU A 1 1207 ? 153.823 118.416 131.121 1.00 47.18 1207 GLU A O 1
ATOM 7552 N N . ARG A 1 1208 ? 153.733 120.592 131.648 1.00 35.03 1208 ARG A N 1
ATOM 7553 C CA . ARG A 1 1208 ? 153.636 120.304 133.072 1.00 35.38 1208 ARG A CA 1
ATOM 7554 C C . ARG A 1 1208 ? 152.206 120.328 133.589 1.00 37.60 1208 ARG A C 1
ATOM 7555 O O . ARG A 1 1208 ? 151.859 119.516 134.451 1.00 39.35 1208 ARG A O 1
ATOM 7563 N N . ARG A 1 1209 ? 151.363 121.244 133.104 1.00 45.69 1209 ARG A N 1
ATOM 7564 C CA . ARG A 1 1209 ? 149.978 121.257 133.564 1.00 40.40 1209 ARG A CA 1
ATOM 7565 C C . ARG A 1 1209 ? 149.201 120.061 133.030 1.00 38.35 1209 ARG A C 1
ATOM 7566 O O . ARG A 1 1209 ? 148.342 119.515 133.731 1.00 41.35 1209 ARG A O 1
ATOM 7574 N N . TYR A 1 1210 ? 149.471 119.641 131.790 1.00 40.11 1210 TYR A N 1
ATOM 7575 C CA . TYR A 1 1210 ? 148.654 118.614 131.161 1.00 39.28 1210 TYR A CA 1
ATOM 7576 C C . TYR A 1 1210 ? 149.442 117.439 130.602 1.00 41.90 1210 TYR A C 1
ATOM 7577 O O . TYR A 1 1210 ? 148.829 116.423 130.257 1.00 43.59 1210 TYR A O 1
ATOM 7586 N N . GLY A 1 1211 ? 150.764 117.535 130.505 1.00 42.50 1211 GLY A N 1
ATOM 7587 C CA . GLY A 1 1211 ? 151.565 116.434 130.014 1.00 46.33 1211 GLY A CA 1
ATOM 7588 C C . GLY A 1 1211 ? 151.518 116.204 128.523 1.00 44.00 1211 GLY A C 1
ATOM 7589 O O . GLY A 1 1211 ? 151.972 115.151 128.063 1.00 50.54 1211 GLY A O 1
ATOM 7590 N N . ILE A 1 1212 ? 150.985 117.145 127.752 1.00 33.88 1212 ILE A N 1
ATOM 7591 C CA . ILE A 1 1212 ? 150.989 117.040 126.296 1.00 35.55 1212 ILE A CA 1
ATOM 7592 C C . ILE A 1 1212 ? 152.413 117.265 125.804 1.00 37.03 1212 ILE A C 1
ATOM 7593 O O . ILE A 1 1212 ? 152.983 118.341 126.036 1.00 37.57 1212 ILE A O 1
ATOM 7598 N N . PRO A 1 1213 ? 153.028 116.296 125.134 1.00 32.52 1213 PRO A N 1
ATOM 7599 C CA . PRO A 1 1213 ? 154.374 116.501 124.597 1.00 29.80 1213 PRO A CA 1
ATOM 7600 C C . PRO A 1 1213 ? 154.349 117.332 123.321 1.00 33.25 1213 PRO A C 1
ATOM 7601 O O . PRO A 1 1213 ? 153.299 117.626 122.751 1.00 40.98 1213 PRO A O 1
ATOM 7605 N N . GLN A 1 1214 ? 155.546 117.708 122.879 1.00 28.92 1214 GLN A N 1
ATOM 7606 C CA . GLN A 1 1214 ? 155.759 118.218 121.533 1.00 27.63 1214 GLN A CA 1
ATOM 7607 C C . GLN A 1 1214 ? 155.627 117.107 120.490 1.00 32.57 1214 GLN A C 1
ATOM 7608 O O . GLN A 1 1214 ? 155.606 115.914 120.802 1.00 36.68 1214 GLN A O 1
ATOM 7614 N N . GLY A 1 1215 ? 155.526 117.526 119.228 1.00 32.18 1215 GLY A N 1
ATOM 7615 C CA . GLY A 1 1215 ? 155.249 116.628 118.122 1.00 25.53 1215 GLY A CA 1
ATOM 7616 C C . GLY A 1 1215 ? 156.355 116.542 117.088 1.00 28.45 1215 GLY A C 1
ATOM 7617 O O . GLY A 1 1215 ? 157.517 116.835 117.382 1.00 42.14 1215 GLY A O 1
ATOM 7618 N N . GLU A 1 1216 ? 155.996 116.152 115.866 1.00 29.59 1216 GLU A N 1
ATOM 7619 C CA . GLU A 1 1216 ? 156.934 115.955 114.770 1.00 30.45 1216 GLU A CA 1
ATOM 7620 C C . GLU A 1 1216 ? 156.567 116.848 113.591 1.00 34.49 1216 GLU A C 1
ATOM 7621 O O . GLU A 1 1216 ? 155.390 117.126 113.348 1.00 40.23 1216 GLU A O 1
ATOM 7627 N N . ALA A 1 1217 ? 157.586 117.294 112.854 1.00 30.94 1217 ALA A N 1
ATOM 7628 C CA . ALA A 1 1217 ? 157.404 118.111 111.651 1.00 34.16 1217 ALA A CA 1
ATOM 7629 C C . ALA A 1 1217 ? 158.229 117.514 110.512 1.00 27.54 1217 ALA A C 1
ATOM 7630 O O . ALA A 1 1217 ? 159.447 117.702 110.454 1.00 35.01 1217 ALA A O 1
ATOM 7632 N N . LEU A 1 1218 ? 157.560 116.810 109.600 1.00 27.43 1218 LEU A N 1
ATOM 7633 C CA . LEU A 1 1218 ? 158.197 115.904 108.651 1.00 30.63 1218 LEU A CA 1
ATOM 7634 C C . LEU A 1 1218 ? 158.086 116.458 107.237 1.00 31.90 1218 LEU A C 1
ATOM 7635 O O . LEU A 1 1218 ? 156.991 116.814 106.791 1.00 38.92 1218 LEU A O 1
ATOM 7640 N N . ASP A 1 1219 ? 159.217 116.528 106.539 1.00 27.69 1219 ASP A N 1
ATOM 7641 C CA . ASP A 1 1219 ? 159.223 116.744 105.099 1.00 33.35 1219 ASP A CA 1
ATOM 7642 C C . ASP A 1 1219 ? 158.823 1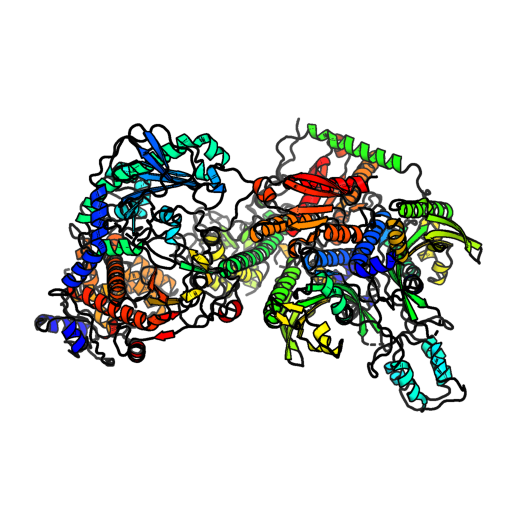15.468 104.352 1.00 39.00 1219 ASP A C 1
ATOM 7643 O O . ASP A 1 1219 ? 158.573 114.414 104.945 1.00 39.98 1219 ASP A O 1
ATOM 7648 N N . ILE A 1 1220 ? 158.752 115.580 103.022 1.00 28.04 1220 ILE A N 1
ATOM 7649 C CA . ILE A 1 1220 ? 158.334 114.462 102.175 1.00 33.86 1220 ILE A CA 1
ATOM 7650 C C . ILE A 1 1220 ? 159.227 113.240 102.358 1.00 42.34 1220 ILE A C 1
ATOM 7651 O O . ILE A 1 1220 ? 158.740 112.106 102.377 1.00 32.73 1220 ILE A O 1
ATOM 7656 N N . TYR A 1 1221 ? 160.543 113.441 102.462 1.00 43.83 1221 TYR A N 1
ATOM 7657 C CA . TYR A 1 1221 ? 161.459 112.304 102.487 1.00 34.24 1221 TYR A CA 1
ATOM 7658 C C . TYR A 1 1221 ? 161.268 111.456 103.740 1.00 33.76 1221 TYR A C 1
ATOM 7659 O O . TYR A 1 1221 ? 161.283 110.221 103.672 1.00 41.64 1221 TYR A O 1
ATOM 7668 N N . GLN A 1 1222 ? 161.117 112.102 104.895 1.00 35.18 1222 GLN A N 1
ATOM 7669 C CA . GLN A 1 1222 ? 160.793 111.381 106.119 1.00 38.71 1222 GLN A CA 1
ATOM 7670 C C . GLN A 1 1222 ? 159.461 110.645 106.012 1.00 42.02 1222 GLN A C 1
ATOM 7671 O O . GLN A 1 1222 ? 159.316 109.540 106.550 1.00 43.83 1222 GLN A O 1
ATOM 7677 N N . ILE A 1 1223 ? 158.514 111.185 105.244 1.00 46.19 1223 ILE A N 1
ATOM 7678 C CA . ILE A 1 1223 ? 157.248 110.489 105.035 1.00 43.93 1223 ILE A CA 1
ATOM 7679 C C . ILE A 1 1223 ? 157.445 109.274 104.139 1.00 44.33 1223 ILE A C 1
ATOM 7680 O O . ILE A 1 1223 ? 156.832 108.219 104.355 1.00 50.20 1223 ILE A O 1
ATOM 7685 N N . ILE A 1 1224 ? 158.327 109.386 103.146 1.00 43.28 1224 ILE A N 1
ATOM 7686 C CA . ILE A 1 1224 ? 158.660 108.228 102.321 1.00 42.10 1224 ILE A CA 1
ATOM 7687 C C . ILE A 1 1224 ? 159.262 107.133 103.189 1.00 44.56 1224 ILE A C 1
ATOM 7688 O O . ILE A 1 1224 ? 158.790 105.990 103.198 1.00 44.40 1224 ILE A O 1
ATOM 7693 N N . GLU A 1 1225 ? 160.308 107.472 103.943 1.00 43.51 1225 GLU A N 1
ATOM 7694 C CA . GLU A 1 1225 ? 160.986 106.463 104.747 1.00 38.88 1225 GLU A CA 1
ATOM 7695 C C . GLU A 1 1225 ? 160.099 105.938 105.870 1.00 35.67 1225 GLU A C 1
ATOM 7696 O O . GLU A 1 1225 ? 160.406 104.887 106.441 1.00 47.91 1225 GLU A O 1
ATOM 7702 N N . LEU A 1 1226 ? 159.011 106.639 106.198 1.00 35.80 1226 LEU A N 1
ATOM 7703 C CA . LEU A 1 1226 ? 158.013 106.102 107.114 1.00 33.41 1226 LEU A CA 1
ATOM 7704 C C . LEU A 1 1226 ? 156.963 105.239 106.426 1.00 33.72 1226 LEU A C 1
ATOM 7705 O O . LEU A 1 1226 ? 156.300 104.443 107.100 1.00 33.21 1226 LEU A O 1
ATOM 7710 N N . THR A 1 1227 ? 156.794 105.370 105.109 1.00 38.52 1227 THR A N 1
ATOM 7711 C CA . THR A 1 1227 ? 155.650 104.783 104.421 1.00 39.91 1227 THR A CA 1
ATOM 7712 C C . THR A 1 1227 ? 156.021 103.917 103.226 1.00 41.31 1227 THR A C 1
ATOM 7713 O O . THR A 1 1227 ? 155.150 103.202 102.718 1.00 43.22 1227 THR A O 1
ATOM 7717 N N . LYS A 1 1228 ? 157.270 103.957 102.765 1.00 33.86 1228 LYS A N 1
ATOM 7718 C CA . LYS A 1 1228 ? 157.707 103.351 101.508 1.00 34.14 1228 LYS A CA 1
ATOM 7719 C C . LYS A 1 1228 ? 156.927 103.870 100.303 1.00 31.92 1228 LYS A C 1
ATOM 7720 O O . LYS A 1 1228 ? 156.909 103.228 99.249 1.00 40.67 1228 LYS A O 1
ATOM 7726 N N . GLY A 1 1229 ? 156.279 105.024 100.436 1.00 29.07 1229 GLY A N 1
ATOM 7727 C CA . GLY A 1 1229 ? 155.571 105.631 99.327 1.00 33.03 1229 GLY A CA 1
ATOM 7728 C C . GLY A 1 1229 ? 154.234 105.034 98.953 1.00 37.11 1229 GLY A C 1
ATOM 7729 O O . GLY A 1 1229 ? 153.764 105.271 97.837 1.00 38.97 1229 GLY A O 1
ATOM 7730 N N . SER A 1 1230 ? 153.596 104.273 99.838 1.00 36.95 1230 SER A N 1
ATOM 7731 C CA . SER A 1 1230 ? 152.309 103.672 99.520 1.00 31.68 1230 SER A CA 1
ATOM 7732 C C . SER A 1 1230 ? 151.285 103.996 100.596 1.00 36.29 1230 SER A C 1
ATOM 7733 O O . SER A 1 1230 ? 151.612 104.046 101.785 1.00 47.01 1230 SER A O 1
ATOM 7736 N N . LEU A 1 1231 ? 150.045 104.219 100.166 1.00 38.43 1231 LEU A N 1
ATOM 7737 C CA . LEU A 1 1231 ? 148.922 104.465 101.059 1.00 33.15 1231 LEU A CA 1
ATOM 7738 C C . LEU A 1 1231 ? 148.205 103.189 101.471 1.00 34.24 1231 LEU A C 1
ATOM 7739 O O . LEU A 1 1231 ? 147.308 103.244 102.318 1.00 39.71 1231 LEU A O 1
ATOM 7744 N N . GLU A 1 1232 ? 148.571 102.054 100.883 1.00 39.27 1232 GLU A N 1
ATOM 7745 C CA . GLU A 1 1232 ? 147.926 100.788 101.200 1.00 37.69 1232 GLU A CA 1
ATOM 7746 C C . GLU A 1 1232 ? 148.107 100.426 102.669 1.00 39.25 1232 GLU A C 1
ATOM 7747 O O . GLU A 1 1232 ? 149.177 100.621 103.251 1.00 40.84 1232 GLU A O 1
ATOM 7753 N N . LYS A 1 1233 ? 147.034 99.900 103.269 1.00 38.84 1233 LYS A N 1
ATOM 7754 C CA . LYS A 1 1233 ? 147.065 99.512 104.676 1.00 39.00 1233 LYS A CA 1
ATOM 7755 C C . LYS A 1 1233 ? 148.104 98.430 104.945 1.00 45.00 1233 LYS A C 1
ATOM 7756 O O . LYS A 1 1233 ? 148.602 98.314 106.071 1.00 48.88 1233 LYS A O 1
ATOM 7762 N N . ARG A 1 1234 ? 148.440 97.626 103.935 1.00 48.24 1234 ARG A N 1
ATOM 7763 C CA . ARG A 1 1234 ? 149.487 96.622 104.084 1.00 47.03 1234 ARG A CA 1
ATOM 7764 C C . ARG A 1 1234 ? 150.871 97.230 104.266 1.00 49.10 1234 ARG A C 1
ATOM 7765 O O . ARG A 1 1234 ? 151.800 96.499 104.624 1.00 53.13 1234 ARG A O 1
ATOM 7773 N N . SER A 1 1235 ? 151.027 98.530 104.022 1.00 44.58 1235 SER A N 1
ATOM 7774 C CA . SER A 1 1235 ? 152.328 99.161 103.800 1.00 40.37 1235 SER A CA 1
ATOM 7775 C C . SER A 1 1235 ? 153.068 98.488 102.652 1.00 36.67 1235 SER A C 1
ATOM 7776 O O . SER A 1 1235 ? 152.451 98.040 101.686 1.00 35.58 1235 SER A O 1
ATOM 7779 N N . GLU B 2 64 ? 164.137 158.737 157.932 1.00 43.86 64 GLU B N 1
ATOM 7780 C CA . GLU B 2 64 ? 163.257 159.853 158.255 1.00 39.15 64 GLU B CA 1
ATOM 7781 C C . GLU B 2 64 ? 161.820 159.380 158.411 1.00 47.90 64 GLU B C 1
ATOM 7782 O O . GLU B 2 64 ? 161.373 159.101 159.517 1.00 51.33 64 GLU B O 1
ATOM 7788 N N . GLY B 2 65 ? 161.102 159.312 157.293 1.00 44.98 65 GLY B N 1
ATOM 7789 C CA . GLY B 2 65 ? 159.738 158.815 157.246 1.00 43.50 65 GLY B CA 1
ATOM 7790 C C . GLY B 2 65 ? 159.400 157.704 158.221 1.00 45.66 65 GLY B C 1
ATOM 7791 O O . GLY B 2 65 ? 158.294 157.661 158.767 1.00 46.18 65 GLY B O 1
ATOM 7792 N N . SER B 2 66 ? 160.350 156.792 158.435 1.00 42.48 66 SER B N 1
ATOM 7793 C CA . SER B 2 66 ? 160.138 155.686 159.363 1.00 44.49 66 SER B CA 1
ATOM 7794 C C . SER B 2 66 ? 159.991 156.155 160.810 1.00 50.22 66 SER B C 1
ATOM 7795 O O . SER B 2 66 ? 159.164 155.615 161.554 1.00 48.93 66 SER B O 1
ATOM 7798 N N . GLU B 2 67 ? 160.775 157.149 161.237 1.00 48.86 67 GLU B N 1
ATOM 7799 C CA . GLU B 2 67 ? 160.638 157.620 162.615 1.00 46.99 67 GLU B CA 1
ATOM 7800 C C . GLU B 2 67 ? 159.359 158.426 162.811 1.00 43.21 67 GLU B C 1
ATOM 7801 O O . GLU B 2 67 ? 158.717 158.329 163.862 1.00 48.35 67 GLU B O 1
ATOM 7807 N N . ALA B 2 68 ? 158.967 159.219 161.813 1.00 37.96 68 ALA B N 1
ATOM 7808 C CA . ALA B 2 68 ? 157.679 159.900 161.878 1.00 37.17 68 ALA B CA 1
ATOM 7809 C C . ALA B 2 68 ? 156.530 158.903 161.963 1.00 35.90 68 ALA B C 1
ATOM 7810 O O . ALA B 2 68 ? 155.526 159.157 162.637 1.00 37.18 68 ALA B O 1
ATOM 7812 N N . LEU B 2 69 ? 156.655 157.766 161.278 1.00 33.54 69 LEU B N 1
ATOM 7813 C CA . LEU B 2 69 ? 155.655 156.709 161.398 1.00 35.97 69 LEU B CA 1
ATOM 7814 C C . LEU B 2 69 ? 155.608 156.131 162.811 1.00 38.16 69 LEU B C 1
ATOM 7815 O O . LEU B 2 69 ? 154.523 155.922 163.366 1.00 41.55 69 LEU B O 1
ATOM 7820 N N . LEU B 2 70 ? 156.772 155.866 163.407 1.00 42.51 70 LEU B N 1
ATOM 7821 C CA . LEU B 2 70 ? 156.815 155.303 164.756 1.00 38.62 70 LEU B CA 1
ATOM 7822 C C . LEU B 2 70 ? 156.372 156.297 165.824 1.00 34.00 70 LEU B C 1
ATOM 7823 O O . LEU B 2 70 ? 155.801 155.888 166.840 1.00 34.86 70 LEU B O 1
ATOM 7828 N N . GLU B 2 71 ? 156.627 157.590 165.623 1.00 33.79 71 GLU B N 1
ATOM 7829 C CA . GLU B 2 71 ? 156.031 158.611 166.482 1.00 33.43 71 GLU B CA 1
ATOM 7830 C C . GLU B 2 71 ? 154.511 158.493 166.527 1.00 39.63 71 GLU B C 1
ATOM 7831 O O . GLU B 2 71 ? 153.906 158.506 167.605 1.00 43.67 71 GLU B O 1
ATOM 7837 N N . ILE B 2 72 ? 153.877 158.385 165.360 1.00 34.40 72 ILE B N 1
ATOM 7838 C CA . ILE B 2 72 ? 152.426 158.223 165.292 1.00 33.58 72 ILE B CA 1
ATOM 7839 C C . ILE B 2 72 ? 151.979 156.936 165.979 1.00 30.81 72 ILE B C 1
ATOM 7840 O O . ILE B 2 72 ? 151.049 156.941 166.794 1.00 35.06 72 ILE B O 1
ATOM 7845 N N . CYS B 2 73 ? 152.638 155.817 165.669 1.00 34.05 73 CYS B N 1
ATOM 7846 C CA . CYS B 2 73 ? 152.201 154.520 166.184 1.00 30.20 73 CYS B CA 1
ATOM 7847 C C . CYS B 2 73 ? 152.237 154.431 167.706 1.00 35.49 73 CYS B C 1
ATOM 7848 O O . CYS B 2 73 ? 151.393 153.749 168.299 1.00 39.61 73 CYS B O 1
ATOM 7851 N N . GLN B 2 74 ? 153.188 155.093 168.361 1.00 35.40 74 GLN B N 1
ATOM 7852 C CA . GLN B 2 74 ? 153.158 155.131 169.821 1.00 35.10 74 GLN B CA 1
ATOM 7853 C C . GLN B 2 74 ? 152.113 156.111 170.355 1.00 32.51 74 GLN B C 1
ATOM 7854 O O . GLN B 2 74 ? 151.360 155.779 171.276 1.00 31.29 74 GLN B O 1
ATOM 7860 N N . ARG B 2 75 ? 152.050 157.319 169.789 1.00 29.54 75 ARG B N 1
ATOM 7861 C CA . ARG B 2 75 ? 151.114 158.332 170.274 1.00 26.35 75 ARG B CA 1
ATOM 7862 C C . ARG B 2 75 ? 149.651 157.913 170.133 1.00 28.75 75 ARG B C 1
ATOM 7863 O O . ARG B 2 75 ? 148.815 158.322 170.946 1.00 30.61 75 ARG B O 1
ATOM 7871 N N . ARG B 2 76 ? 149.314 157.098 169.134 1.00 28.06 76 ARG B N 1
ATOM 7872 C CA . ARG B 2 76 ? 147.973 156.532 169.035 1.00 28.20 76 ARG B CA 1
ATOM 7873 C C . ARG B 2 76 ? 147.886 155.098 169.545 1.00 24.14 76 ARG B C 1
ATOM 7874 O O . ARG B 2 76 ? 146.916 154.398 169.237 1.00 37.47 76 ARG B O 1
ATOM 7882 N N . HIS B 2 77 ? 148.876 154.650 170.316 1.00 15.40 77 HIS B N 1
ATOM 7883 C CA . HIS B 2 77 ? 148.794 153.398 171.072 1.00 26.07 77 HIS B CA 1
ATOM 7884 C C . HIS B 2 77 ? 148.618 152.173 170.173 1.00 27.43 77 HIS B C 1
ATOM 7885 O O . HIS B 2 77 ? 147.877 151.245 170.500 1.00 25.40 77 HIS B O 1
ATOM 7892 N N . PHE B 2 78 ? 149.297 152.168 169.024 1.00 29.22 78 PHE B N 1
ATOM 7893 C CA . PHE B 2 78 ? 149.509 150.905 168.323 1.00 30.32 78 PHE B CA 1
ATOM 7894 C C . PHE B 2 78 ? 150.651 150.108 168.946 1.00 29.46 78 PHE B C 1
ATOM 7895 O O . PHE B 2 78 ? 150.530 148.895 169.147 1.00 23.40 78 PHE B O 1
ATOM 7903 N N . LEU B 2 79 ? 151.759 150.773 169.259 1.00 26.65 79 LEU B N 1
ATOM 7904 C CA . LEU B 2 79 ? 152.897 150.176 169.935 1.00 22.47 79 LEU B CA 1
ATOM 7905 C C . LEU B 2 79 ? 152.865 150.508 171.426 1.00 18.21 79 LEU B C 1
ATOM 7906 O O . LEU B 2 79 ? 151.886 151.050 171.946 1.00 37.09 79 LEU B O 1
ATOM 7911 N N . SER B 2 80 ? 153.941 150.167 172.129 1.00 23.81 80 SER B N 1
ATOM 7912 C CA . SER B 2 80 ? 154.047 150.471 173.549 1.00 28.76 80 SER B CA 1
ATOM 7913 C C . SER B 2 80 ? 155.515 150.550 173.945 1.00 25.12 80 SER B C 1
ATOM 7914 O O . SER B 2 80 ? 156.392 150.014 173.265 1.00 36.35 80 SER B O 1
ATOM 7917 N N . GLY B 2 81 ? 155.764 151.227 175.064 1.00 29.19 81 GLY B N 1
ATOM 7918 C CA . GLY B 2 81 ? 157.111 151.444 175.554 1.00 27.25 81 GLY B CA 1
ATOM 7919 C C . GLY B 2 81 ? 157.811 152.641 174.937 1.00 33.32 81 GLY B C 1
ATOM 7920 O O . GLY B 2 81 ? 157.298 153.334 174.059 1.00 37.89 81 GLY B O 1
ATOM 7921 N N . SER B 2 82 ? 159.026 152.877 175.427 1.00 42.37 82 SER B N 1
ATOM 7922 C CA . SER B 2 82 ? 159.808 154.048 175.062 1.00 37.28 82 SER B CA 1
ATOM 7923 C C . SER B 2 82 ? 160.456 153.882 173.689 1.00 41.68 82 SER B C 1
ATOM 7924 O O . SER B 2 82 ? 160.489 152.796 173.104 1.00 43.07 82 SER B O 1
ATOM 7927 N N . LYS B 2 83 ? 160.965 155.005 173.174 1.00 44.68 83 LYS B N 1
ATOM 7928 C CA . LYS B 2 83 ? 161.743 155.007 171.938 1.00 46.34 83 LYS B CA 1
ATOM 7929 C C . LYS B 2 83 ? 162.859 153.967 171.956 1.00 50.61 83 LYS B C 1
ATOM 7930 O O . LYS B 2 83 ? 163.088 153.272 170.959 1.00 49.49 83 LYS B O 1
ATOM 7936 N N . GLN B 2 84 ? 163.564 153.845 173.086 1.00 46.24 84 GLN B N 1
ATOM 7937 C CA . GLN B 2 84 ? 164.691 152.919 173.181 1.00 43.40 84 GLN B CA 1
ATOM 7938 C C . GLN B 2 84 ? 164.278 151.466 172.985 1.00 39.32 84 GLN B C 1
ATOM 7939 O O . GLN B 2 84 ? 165.086 150.651 172.527 1.00 42.79 84 GLN B O 1
ATOM 7945 N N . GLN B 2 85 ? 163.044 151.120 173.324 1.00 41.37 85 GLN B N 1
ATOM 7946 C CA . GLN B 2 85 ? 162.562 149.752 173.197 1.00 38.75 85 GLN B CA 1
ATOM 7947 C C . GLN B 2 85 ? 161.994 149.432 171.820 1.00 37.08 85 GLN B C 1
ATOM 7948 O O . GLN B 2 85 ? 161.626 148.279 171.575 1.00 41.90 85 GLN B O 1
ATOM 7954 N N . LEU B 2 86 ? 161.912 150.411 170.918 1.00 33.96 86 LEU B N 1
ATOM 7955 C CA . LEU B 2 86 ? 161.168 150.265 169.671 1.00 32.97 86 LEU B CA 1
ATOM 7956 C C . LEU B 2 86 ? 162.057 150.401 168.439 1.00 34.20 86 LEU B C 1
ATOM 7957 O O . LEU B 2 86 ? 161.550 150.633 167.338 1.00 44.67 86 LEU B O 1
ATOM 7962 N N . SER B 2 87 ? 163.370 150.263 168.597 1.00 35.95 87 SER B N 1
ATOM 7963 C CA . SER B 2 87 ? 164.266 150.210 167.452 1.00 34.64 87 SER B CA 1
ATOM 7964 C C . SER B 2 87 ? 164.016 148.963 166.602 1.00 39.40 87 SER B C 1
ATOM 7965 O O . SER B 2 87 ? 163.407 147.983 167.040 1.00 41.05 87 SER B O 1
ATOM 7968 N N . ARG B 2 88 ? 164.484 149.037 165.351 1.00 25.94 88 ARG B N 1
ATOM 7969 C CA . ARG B 2 88 ? 164.185 148.028 164.336 1.00 23.75 88 ARG B CA 1
ATOM 7970 C C . ARG B 2 88 ? 164.506 146.612 164.805 1.00 31.19 88 ARG B C 1
ATOM 7971 O O . ARG B 2 88 ? 163.718 145.681 164.596 1.00 35.07 88 ARG B O 1
ATOM 7979 N N . ASP B 2 89 ? 165.676 146.430 165.422 1.00 36.40 89 ASP B N 1
ATOM 7980 C CA . ASP B 2 89 ? 166.090 145.103 165.871 1.00 35.00 89 ASP B CA 1
ATOM 7981 C C . ASP B 2 89 ? 165.120 144.515 166.888 1.00 27.53 89 ASP B C 1
ATOM 7982 O O . ASP B 2 89 ? 164.782 143.329 166.817 1.00 36.15 89 ASP B O 1
ATOM 7987 N N . SER B 2 90 ? 164.666 145.326 167.842 1.00 27.12 90 SER B N 1
ATOM 7988 C CA . SER B 2 90 ? 163.715 144.846 168.840 1.00 36.42 90 SER B CA 1
ATOM 7989 C C . SER B 2 90 ? 162.402 144.402 168.200 1.00 36.26 90 SER B C 1
ATOM 7990 O O . SER B 2 90 ? 161.860 143.344 168.539 1.00 35.04 90 SER B O 1
ATOM 7993 N N . LEU B 2 91 ? 161.868 145.206 167.279 1.00 32.93 91 LEU B N 1
ATOM 7994 C CA . LEU B 2 91 ? 160.613 144.853 166.619 1.00 34.50 91 LEU B CA 1
ATOM 7995 C C . LEU B 2 91 ? 160.753 143.588 165.778 1.00 35.60 91 LEU B C 1
ATOM 7996 O O . LEU B 2 91 ? 159.894 142.701 165.826 1.00 33.33 91 LEU B O 1
ATOM 8001 N N . LEU B 2 92 ? 161.829 143.488 164.995 1.00 28.44 92 LEU B N 1
ATOM 8002 C CA . LEU B 2 92 ? 162.026 142.302 164.165 1.00 21.96 92 LEU B CA 1
ATOM 8003 C C . LEU B 2 92 ? 162.275 141.047 164.998 1.00 33.95 92 LEU B C 1
ATOM 8004 O O . LEU B 2 92 ? 161.830 139.956 164.626 1.00 35.09 92 LEU B O 1
ATOM 8009 N N . SER B 2 93 ? 162.974 141.177 166.127 1.00 29.28 93 SER B N 1
ATOM 8010 C CA . SER B 2 93 ? 163.284 140.005 166.941 1.00 23.36 93 SER B CA 1
ATOM 8011 C C . SER B 2 93 ? 162.073 139.492 167.709 1.00 28.54 93 SER B C 1
ATOM 8012 O O . SER B 2 93 ? 161.982 138.290 167.982 1.00 33.92 93 SER B O 1
ATOM 8015 N N . GLY B 2 94 ? 161.131 140.365 168.052 1.00 30.02 94 GLY B N 1
ATOM 8016 C CA . GLY B 2 94 ? 160.029 139.959 168.901 1.00 39.97 94 GLY B CA 1
ATOM 8017 C C . GLY B 2 94 ? 160.310 139.998 170.387 1.00 38.41 94 GLY B C 1
ATOM 8018 O O . GLY B 2 94 ? 159.813 139.145 171.126 1.00 40.34 94 GLY B O 1
ATOM 8019 N N . CYS B 2 95 ? 161.103 140.966 170.848 1.00 31.74 95 CYS B N 1
ATOM 8020 C CA . CYS B 2 95 ? 161.382 141.159 172.266 1.00 30.45 95 CYS B CA 1
ATOM 8021 C C . CYS B 2 95 ? 161.130 142.607 172.674 1.00 36.48 95 CYS B C 1
ATOM 8022 O O . CYS B 2 95 ? 161.778 143.129 173.583 1.00 44.13 95 CYS B O 1
ATOM 8025 N N . HIS B 2 96 ? 160.193 143.263 171.995 1.00 33.71 96 HIS B N 1
ATOM 8026 C CA . HIS B 2 96 ? 159.643 144.540 172.415 1.00 31.11 96 HIS B CA 1
ATOM 8027 C C . HIS B 2 96 ? 158.682 144.368 173.594 1.00 31.70 96 HIS B C 1
ATOM 8028 O O . HIS B 2 96 ? 158.313 143.247 173.950 1.00 30.28 96 HIS B O 1
ATOM 8035 N N . PRO B 2 97 ? 158.256 145.473 174.224 1.00 24.95 97 PRO B N 1
ATOM 8036 C CA . PRO B 2 97 ? 157.383 145.353 175.406 1.00 26.57 97 PRO B CA 1
ATOM 8037 C C . PRO B 2 97 ? 155.991 144.814 175.108 1.00 34.19 97 PRO B C 1
ATOM 8038 O O . PRO B 2 97 ? 155.297 144.411 176.049 1.00 38.07 97 PRO B O 1
ATOM 8042 N N . GLY B 2 98 ? 155.556 144.800 173.856 1.00 36.06 98 GLY B N 1
ATOM 8043 C CA . GLY B 2 98 ? 154.191 144.461 173.506 1.00 29.88 98 GLY B CA 1
ATOM 8044 C C . GLY B 2 98 ? 153.507 145.544 172.687 1.00 38.18 98 GLY B C 1
ATOM 8045 O O . GLY B 2 98 ? 153.986 146.668 172.547 1.00 34.60 98 GLY B O 1
ATOM 8046 N N . PHE B 2 99 ? 152.350 145.161 172.146 1.00 37.75 99 PHE B N 1
AT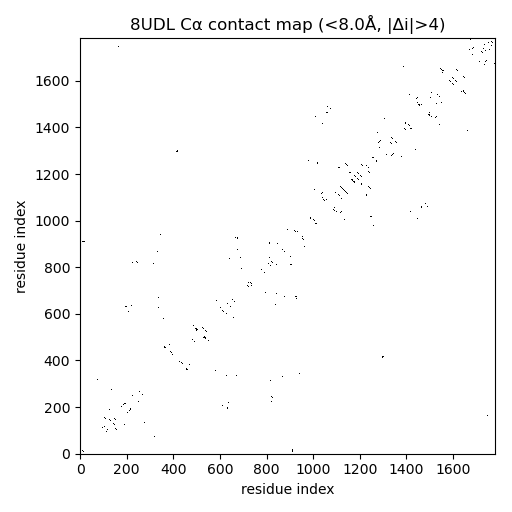OM 8047 C CA . PHE B 2 99 ? 151.487 146.046 171.370 1.00 25.37 99 PHE B CA 1
ATOM 8048 C C . PHE B 2 99 ? 150.441 146.747 172.228 1.00 36.05 99 PHE B C 1
ATOM 8049 O O . PHE B 2 99 ? 149.890 146.162 173.164 1.00 34.24 99 PHE B O 1
ATOM 8057 N N . GLY B 2 100 ? 150.168 148.008 171.890 1.00 37.16 100 GLY B N 1
ATOM 8058 C CA . GLY B 2 100 ? 149.057 148.743 172.451 1.00 20.67 100 GLY B CA 1
ATOM 8059 C C . GLY B 2 100 ? 147.719 148.255 171.922 1.00 22.80 100 GLY B C 1
ATOM 8060 O O . GLY B 2 100 ? 147.651 147.489 170.957 1.00 27.65 100 GLY B O 1
ATOM 8061 N N . PRO B 2 101 ? 146.625 148.693 172.557 1.00 29.94 101 PRO B N 1
ATOM 8062 C CA . PRO B 2 101 ? 145.311 148.070 172.290 1.00 35.33 101 PRO B CA 1
ATOM 8063 C C . PRO B 2 101 ? 144.867 148.109 170.832 1.00 34.08 101 PRO B C 1
ATOM 8064 O O . PRO B 2 101 ? 144.263 147.140 170.343 1.00 37.31 101 PRO B O 1
ATOM 8068 N N . LEU B 2 102 ? 145.188 149.185 170.108 1.00 29.90 102 LEU B N 1
ATOM 8069 C CA . LEU B 2 102 ? 144.868 149.228 168.684 1.00 30.71 102 LEU B CA 1
ATOM 8070 C C . LEU B 2 102 ? 145.648 148.177 167.911 1.00 30.62 102 LEU B C 1
ATOM 8071 O O . LEU B 2 102 ? 145.123 147.581 166.965 1.00 39.82 102 LEU B O 1
ATOM 8076 N N . GLY B 2 103 ? 146.900 147.932 168.297 1.00 31.42 103 GLY B N 1
ATOM 8077 C CA . GLY B 2 103 ? 147.662 146.882 167.647 1.00 29.68 103 GLY B CA 1
ATOM 8078 C C . GLY B 2 103 ? 147.083 145.509 167.922 1.00 29.85 103 GLY B C 1
ATOM 8079 O O . GLY B 2 103 ? 147.060 144.645 167.042 1.00 35.38 103 GLY B O 1
ATOM 8080 N N . VAL B 2 104 ? 146.609 145.291 169.149 1.00 27.73 104 VAL B N 1
ATOM 8081 C CA . VAL B 2 104 ? 145.954 144.035 169.500 1.00 30.20 104 VAL B CA 1
ATOM 8082 C C . VAL B 2 104 ? 144.708 143.809 168.651 1.00 29.44 104 VAL B C 1
ATOM 8083 O O . VAL B 2 104 ? 144.475 142.701 168.146 1.00 37.58 104 VAL B O 1
ATOM 8087 N N . GLU B 2 105 ? 143.919 144.863 168.427 1.00 27.65 105 GLU B N 1
ATOM 8088 C CA . GLU B 2 105 ? 142.741 144.709 167.574 1.00 34.49 105 GLU B CA 1
ATOM 8089 C C . GLU B 2 105 ? 143.111 144.509 166.106 1.00 32.12 105 GLU B C 1
ATOM 8090 O O . GLU B 2 105 ? 142.469 143.718 165.403 1.00 30.42 105 GLU B O 1
ATOM 8096 N N . LEU B 2 106 ? 144.128 145.221 165.622 1.00 24.64 106 LEU B N 1
ATOM 8097 C CA . LEU B 2 106 ? 144.611 145.006 164.261 1.00 23.15 106 LEU B CA 1
ATOM 8098 C C . LEU B 2 106 ? 145.052 143.559 164.049 1.00 24.25 106 LEU B C 1
ATOM 8099 O O . LEU B 2 106 ? 144.690 142.924 163.049 1.00 30.37 106 LEU B O 1
ATOM 8104 N N . ARG B 2 107 ? 145.843 143.026 164.982 1.00 28.04 107 ARG B N 1
ATOM 8105 C CA . ARG B 2 107 ? 146.266 141.631 164.903 1.00 26.43 107 ARG B CA 1
ATOM 8106 C C . ARG B 2 107 ? 145.080 140.676 164.937 1.00 19.63 107 ARG B C 1
ATOM 8107 O O . ARG B 2 107 ? 145.064 139.677 164.209 1.00 30.01 107 ARG B O 1
ATOM 8115 N N . LYS B 2 108 ? 144.098 140.936 165.803 1.00 20.36 108 LYS B N 1
ATOM 8116 C CA . LYS B 2 108 ? 142.922 140.069 165.849 1.00 27.50 108 LYS B CA 1
ATOM 8117 C C . LYS B 2 108 ? 142.164 140.068 164.523 1.00 24.50 108 LYS B C 1
ATOM 8118 O O . LYS B 2 108 ? 141.746 139.006 164.039 1.00 27.50 108 LYS B O 1
ATOM 8124 N N . ASN B 2 109 ? 141.998 141.241 163.907 1.00 19.49 109 ASN B N 1
ATOM 8125 C CA . ASN B 2 109 ? 141.383 141.299 162.581 1.00 28.05 109 ASN B CA 1
ATOM 8126 C C . ASN B 2 109 ? 142.182 140.498 161.558 1.00 29.70 109 ASN B C 1
ATOM 8127 O O . ASN B 2 109 ? 141.608 139.755 160.751 1.00 26.81 109 ASN B O 1
ATOM 8132 N N . LEU B 2 110 ? 143.502 140.698 161.525 1.00 17.06 110 LEU B N 1
ATOM 8133 C CA . LEU B 2 110 ? 144.340 139.976 160.571 1.00 17.80 110 LEU B CA 1
ATOM 8134 C C . LEU B 2 110 ? 144.210 138.465 160.748 1.00 25.26 110 LEU B C 1
ATOM 8135 O O . LEU B 2 110 ? 144.065 137.722 159.767 1.00 23.19 110 LEU B O 1
ATOM 8140 N N . ALA B 2 111 ? 144.247 137.996 161.998 1.00 18.88 111 ALA B N 1
ATOM 8141 C CA . ALA B 2 111 ? 144.070 136.576 162.279 1.00 21.43 111 ALA B CA 1
ATOM 8142 C C . ALA B 2 111 ? 142.694 136.072 161.869 1.00 20.22 111 ALA B C 1
ATOM 8143 O O . ALA B 2 111 ? 142.561 134.925 161.431 1.00 33.73 111 ALA B O 1
ATOM 8145 N N . ALA B 2 112 ? 141.667 136.916 161.956 1.00 19.20 112 ALA B N 1
ATOM 8146 C CA . ALA B 2 112 ? 140.341 136.451 161.562 1.00 18.10 112 ALA B CA 1
ATOM 8147 C C . ALA B 2 112 ? 140.184 136.392 160.045 1.00 26.33 112 ALA B C 1
ATOM 8148 O O . ALA B 2 112 ? 139.545 135.473 159.524 1.00 14.01 112 ALA B O 1
ATOM 8150 N N . GLU B 2 113 ? 140.780 137.341 159.322 1.00 21.94 113 GLU B N 1
ATOM 8151 C CA . GLU B 2 113 ? 140.856 137.222 157.866 1.00 15.65 113 GLU B CA 1
ATOM 8152 C C . GLU B 2 113 ? 141.613 135.968 157.437 1.00 23.44 113 GLU B C 1
ATOM 8153 O O . GLU B 2 113 ? 141.194 135.265 156.504 1.00 27.68 113 GLU B O 1
ATOM 8159 N N . TRP B 2 114 ? 142.721 135.661 158.116 1.00 30.11 114 TRP B N 1
ATOM 8160 C CA . TRP B 2 114 ? 143.461 134.439 157.811 1.00 30.37 114 TRP B CA 1
ATOM 8161 C C . TRP B 2 114 ? 142.610 133.198 158.061 1.00 21.54 114 TRP B C 1
ATOM 8162 O O . TRP B 2 114 ? 142.569 132.281 157.230 1.00 20.29 114 TRP B O 1
ATOM 8173 N N . TRP B 2 115 ? 141.928 133.147 159.209 1.00 24.82 115 TRP B N 1
ATOM 8174 C CA . TRP B 2 115 ? 141.069 132.005 159.510 1.00 19.88 115 TRP B CA 1
ATOM 8175 C C . TRP B 2 115 ? 139.941 131.869 158.495 1.00 22.28 115 TRP B C 1
ATOM 8176 O O . TRP B 2 115 ? 139.554 130.752 158.133 1.00 19.52 115 TRP B O 1
ATOM 8187 N N . THR B 2 116 ? 139.390 132.994 158.039 1.00 24.46 116 THR B N 1
ATOM 8188 C CA . THR B 2 116 ? 138.347 132.957 157.021 1.00 22.97 116 THR B CA 1
ATOM 8189 C C . THR B 2 116 ? 138.860 132.351 155.722 1.00 29.73 116 THR B C 1
ATOM 8190 O O . THR B 2 116 ? 138.238 131.445 155.156 1.00 31.02 116 THR B O 1
ATOM 8194 N N . SER B 2 117 ? 140.000 132.843 155.230 1.00 30.94 117 SER B N 1
ATOM 8195 C CA . SER B 2 117 ? 140.501 132.373 153.941 1.00 17.66 117 SER B CA 1
ATOM 8196 C C . SER B 2 117 ? 141.035 130.943 153.985 1.00 20.14 117 SER B C 1
ATOM 8197 O O . SER B 2 117 ? 140.943 130.227 152.982 1.00 29.73 117 SER B O 1
ATOM 8200 N N . VAL B 2 118 ? 141.592 130.502 155.108 1.00 19.97 118 VAL B N 1
ATOM 8201 C CA . VAL B 2 118 ? 142.240 129.191 155.125 1.00 25.83 118 VAL B CA 1
ATOM 8202 C C . VAL B 2 118 ? 141.296 128.067 155.547 1.00 13.92 118 VAL B C 1
ATOM 8203 O O . VAL B 2 118 ? 141.367 126.964 155.003 1.00 28.26 118 VAL B O 1
ATOM 8207 N N . VAL B 2 119 ? 140.388 128.296 156.498 1.00 24.40 119 VAL B N 1
ATOM 8208 C CA . VAL B 2 119 ? 139.692 127.213 157.180 1.00 24.96 119 VAL B CA 1
ATOM 8209 C C . VAL B 2 119 ? 138.194 127.204 156.898 1.00 23.42 119 VAL B C 1
ATOM 8210 O O . VAL B 2 119 ? 137.615 126.138 156.658 1.00 22.31 119 VAL B O 1
ATOM 8214 N N . VAL B 2 120 ? 137.544 128.369 156.929 1.00 22.27 120 VAL B N 1
ATOM 8215 C CA . VAL B 2 120 ? 136.081 128.412 156.954 1.00 28.63 120 VAL B CA 1
ATOM 8216 C C . VAL B 2 120 ? 135.488 127.743 155.718 1.00 31.00 120 VAL B C 1
ATOM 8217 O O . VAL B 2 120 ? 134.611 126.878 155.820 1.00 33.93 120 VAL B O 1
ATOM 8221 N N . PHE B 2 121 ? 135.957 128.128 154.535 1.00 26.80 121 PHE B N 1
ATOM 8222 C CA . PHE B 2 121 ? 135.399 127.596 153.299 1.00 25.34 121 PHE B CA 1
ATOM 8223 C C . PHE B 2 121 ? 136.012 126.266 152.882 1.00 22.16 121 PHE B C 1
ATOM 8224 O O . PHE B 2 121 ? 135.533 125.656 151.922 1.00 29.16 121 PHE B O 1
ATOM 8232 N N . ARG B 2 122 ? 137.043 125.802 153.580 1.00 30.64 122 ARG B N 1
ATOM 8233 C CA . ARG B 2 122 ? 137.865 124.682 153.126 1.00 31.72 122 ARG B CA 1
ATOM 8234 C C . ARG B 2 122 ? 137.316 123.402 153.746 1.00 29.32 122 ARG B C 1
ATOM 8235 O O . ARG B 2 122 ? 137.665 123.021 154.863 1.00 42.62 122 ARG B O 1
ATOM 8243 N N . GLU B 2 123 ? 136.431 122.741 152.997 1.00 39.46 123 GLU B N 1
ATOM 8244 C CA . GLU B 2 123 ? 135.626 121.612 153.462 1.00 42.10 123 GLU B CA 1
ATOM 8245 C C . GLU B 2 123 ? 136.396 120.550 154.249 1.00 43.19 123 GLU B C 1
ATOM 8246 O O . GLU B 2 123 ? 135.780 119.807 155.022 1.00 46.85 123 GLU B O 1
ATOM 8252 N N . GLN B 2 124 ? 137.718 120.453 154.090 1.00 35.19 124 GLN B N 1
ATOM 8253 C CA . GLN B 2 124 ? 138.469 119.346 154.676 1.00 35.23 124 GLN B CA 1
ATOM 8254 C C . GLN B 2 124 ? 139.623 119.771 155.583 1.00 41.34 124 GLN B C 1
ATOM 8255 O O . GLN B 2 124 ? 140.412 118.913 155.991 1.00 40.20 124 GLN B O 1
ATOM 8261 N N . VAL B 2 125 ? 139.751 121.054 155.907 1.00 32.49 125 VAL B N 1
ATOM 8262 C CA . VAL B 2 125 ? 140.667 121.502 156.953 1.00 33.27 125 VAL B CA 1
ATOM 8263 C C . VAL B 2 125 ? 139.942 121.490 158.296 1.00 33.37 125 VAL B C 1
ATOM 8264 O O . VAL B 2 125 ? 138.719 121.642 158.364 1.00 34.63 125 VAL B O 1
ATOM 8268 N N . PHE B 2 126 ? 140.697 121.286 159.376 1.00 36.58 126 PHE B N 1
ATOM 8269 C CA . PHE B 2 126 ? 140.170 121.234 160.733 1.00 29.41 126 PHE B CA 1
ATOM 8270 C C . PHE B 2 126 ? 141.120 121.946 161.687 1.00 36.67 126 PHE B C 1
ATOM 8271 O O . PHE B 2 126 ? 142.330 122.004 161.435 1.00 41.19 126 PHE B O 1
ATOM 8279 N N . PRO B 2 127 ? 140.601 122.499 162.784 1.00 35.47 127 PRO B N 1
ATOM 8280 C CA . PRO B 2 127 ? 141.475 123.106 163.798 1.00 25.61 127 PRO B CA 1
ATOM 8281 C C . PRO B 2 127 ? 142.224 122.076 164.633 1.00 31.16 127 PRO B C 1
ATOM 8282 O O . PRO B 2 127 ? 141.769 120.948 164.834 1.00 34.20 127 PRO B O 1
ATOM 8286 N N . VAL B 2 128 ? 143.391 122.492 165.133 1.00 41.17 128 VAL B N 1
ATOM 8287 C CA . VAL B 2 128 ? 144.202 121.688 166.038 1.00 41.36 128 VAL B CA 1
ATOM 8288 C C . VAL B 2 128 ? 144.716 122.591 167.157 1.00 39.73 128 VAL B C 1
ATOM 8289 O O . VAL B 2 128 ? 144.710 123.818 167.044 1.00 43.03 128 VAL B O 1
ATOM 8293 N N . ASP B 2 129 ? 145.149 121.969 168.262 1.00 45.22 129 ASP B N 1
ATOM 8294 C CA . ASP B 2 129 ? 145.653 122.699 169.434 1.00 47.25 129 ASP B CA 1
ATOM 8295 C C . ASP B 2 129 ? 146.896 121.991 169.982 1.00 48.06 129 ASP B C 1
ATOM 8296 O O . ASP B 2 129 ? 146.793 121.127 170.857 1.00 45.38 129 ASP B O 1
ATOM 8301 N N . ALA B 2 130 ? 148.066 122.361 169.465 1.00 46.97 130 ALA B N 1
ATOM 8302 C CA . ALA B 2 130 ? 149.330 121.943 170.062 1.00 37.88 130 ALA B CA 1
ATOM 8303 C C . ALA B 2 130 ? 149.634 122.728 171.334 1.00 41.26 130 ALA B C 1
ATOM 8304 O O . ALA B 2 130 ? 149.499 123.954 171.373 1.00 44.45 130 ALA B O 1
ATOM 8306 N N . LEU B 2 131 ? 150.065 122.011 172.371 1.00 32.47 131 LEU B N 1
ATOM 8307 C CA . LEU B 2 131 ? 150.477 122.625 173.627 1.00 26.45 131 LEU B CA 1
ATOM 8308 C C . LEU B 2 131 ? 151.743 123.461 173.445 1.00 31.91 131 LEU B C 1
ATOM 8309 O O . LEU B 2 131 ? 152.492 123.308 172.477 1.00 34.04 131 LEU B O 1
ATOM 8314 N N . HIS B 2 132 ? 151.981 124.357 174.408 1.00 35.13 132 HIS B N 1
ATOM 8315 C CA . HIS B 2 132 ? 153.134 125.250 174.351 1.00 42.31 132 HIS B CA 1
ATOM 8316 C C . HIS B 2 132 ? 154.456 124.599 174.748 1.00 36.40 132 HIS B C 1
ATOM 8317 O O . HIS B 2 132 ? 155.511 125.152 174.424 1.00 39.40 132 HIS B O 1
ATOM 8324 N N . HIS B 2 133 ? 154.446 123.462 175.440 1.00 41.69 133 HIS B N 1
ATOM 8325 C CA . HIS B 2 133 ? 155.696 122.857 175.880 1.00 44.94 133 HIS B CA 1
ATOM 8326 C C . HIS B 2 133 ? 155.742 121.381 175.512 1.00 41.80 133 HIS B C 1
ATOM 8327 O O . HIS B 2 133 ? 154.711 120.732 175.320 1.00 49.44 133 HIS B O 1
ATOM 8334 N N . LYS B 2 134 ? 156.968 120.856 175.421 1.00 44.26 134 LYS B N 1
ATOM 8335 C CA . LYS B 2 134 ? 157.198 119.435 175.193 1.00 45.52 134 LYS B CA 1
ATOM 8336 C C . LYS B 2 134 ? 157.514 118.741 176.507 1.00 48.74 134 LYS B C 1
ATOM 8337 O O . LYS B 2 134 ? 158.511 119.095 177.154 1.00 53.28 134 LYS B O 1
ATOM 8343 N N . PRO B 2 135 ? 156.727 117.765 176.937 1.00 52.86 135 PRO B N 1
ATOM 8344 C CA . PRO B 2 135 ? 157.031 117.027 178.165 1.00 52.35 135 PRO B CA 1
ATOM 8345 C C . PRO B 2 135 ? 158.043 115.914 177.907 1.00 49.53 135 PRO B C 1
ATOM 8346 O O . PRO B 2 135 ? 158.515 115.711 176.791 1.00 51.29 135 PRO B O 1
ATOM 8350 N N . GLY B 2 136 ? 158.371 115.192 178.976 1.00 60.66 136 GLY B N 1
ATOM 8351 C CA . GLY B 2 136 ? 159.103 113.948 178.885 1.00 59.02 136 GLY B CA 1
ATOM 8352 C C . GLY B 2 136 ? 160.578 114.092 178.571 1.00 58.71 136 GLY B C 1
ATOM 8353 O O . GLY B 2 136 ? 161.145 115.188 178.600 1.00 62.76 136 GLY B O 1
ATOM 8354 N N . PRO B 2 137 ? 161.228 112.970 178.270 1.00 54.44 137 PRO B N 1
ATOM 8355 C CA . PRO B 2 137 ? 162.666 112.989 177.994 1.00 55.51 137 PRO B CA 1
ATOM 8356 C C . PRO B 2 137 ? 162.990 113.491 176.596 1.00 54.98 137 PRO B C 1
ATOM 8357 O O . PRO B 2 137 ? 162.210 113.344 175.653 1.00 54.43 137 PRO B O 1
ATOM 8361 N N . LEU B 2 138 ? 164.174 114.083 176.475 1.00 52.57 138 LEU B N 1
ATOM 8362 C CA . LEU B 2 138 ? 164.536 114.891 175.322 1.00 58.67 138 LEU B CA 1
ATOM 8363 C C . LEU B 2 138 ? 165.938 114.511 174.861 1.00 59.15 138 LEU B C 1
ATOM 8364 O O . LEU B 2 138 ? 166.732 113.954 175.622 1.00 60.41 138 LEU B O 1
ATOM 8369 N N . LEU B 2 139 ? 166.234 114.808 173.597 1.00 61.58 139 LEU B N 1
ATOM 8370 C CA . LEU B 2 139 ? 167.555 114.504 173.060 1.00 63.66 139 LEU B CA 1
ATOM 8371 C C . LEU B 2 139 ? 168.615 115.394 173.705 1.00 66.12 139 LEU B C 1
ATOM 8372 O O . LEU B 2 139 ? 168.391 116.592 173.902 1.00 69.81 139 LEU B O 1
ATOM 8377 N N . PRO B 2 140 ? 169.776 114.839 174.044 1.00 66.57 140 PRO B N 1
ATOM 8378 C CA . PRO B 2 140 ? 170.857 115.661 174.590 1.00 65.96 140 PRO B CA 1
ATOM 8379 C C . PRO B 2 140 ? 171.528 116.511 173.521 1.00 64.61 140 PRO B C 1
ATOM 8380 O O . PRO B 2 140 ? 171.608 116.136 172.349 1.00 59.02 140 PRO B O 1
ATOM 8384 N N . GLY B 2 141 ? 172.019 117.671 173.949 1.00 66.83 141 GLY B N 1
ATOM 8385 C CA . GLY B 2 141 ? 172.882 118.501 173.137 1.00 66.80 141 GLY B CA 1
ATOM 8386 C C . GLY B 2 141 ? 172.216 119.670 172.444 1.00 66.30 141 GLY B C 1
ATOM 8387 O O . GLY B 2 141 ? 172.926 120.512 171.881 1.00 63.74 141 GLY B O 1
ATOM 8388 N N . ASP B 2 142 ? 170.889 119.758 172.461 1.00 72.59 142 ASP B N 1
ATOM 8389 C CA . ASP B 2 142 ? 170.240 120.995 172.050 1.00 72.11 142 ASP B CA 1
ATOM 8390 C C . ASP B 2 142 ? 170.455 122.088 173.094 1.00 72.15 142 ASP B C 1
ATOM 8391 O O . ASP B 2 142 ? 170.357 121.853 174.301 1.00 72.05 142 ASP B O 1
ATOM 8396 N N . SER B 2 143 ? 170.762 123.293 172.613 1.00 70.23 143 SER B N 1
ATOM 8397 C CA . SER B 2 143 ? 171.482 124.276 173.417 1.00 69.61 143 SER B CA 1
ATOM 8398 C C . SER B 2 143 ? 170.580 125.070 174.354 1.00 67.48 143 SER B C 1
ATOM 8399 O O . SER B 2 143 ? 171.052 125.561 175.384 1.00 69.92 143 SER B O 1
ATOM 8402 N N . ALA B 2 144 ? 169.296 125.200 174.032 1.00 68.83 144 ALA B N 1
ATOM 8403 C CA . ALA B 2 144 ? 168.502 126.304 174.548 1.00 69.80 144 ALA B CA 1
ATOM 8404 C C . ALA B 2 144 ? 168.089 126.089 176.005 1.00 68.81 144 ALA B C 1
ATOM 8405 O O . ALA B 2 144 ? 168.369 125.061 176.628 1.00 68.95 144 ALA B O 1
ATOM 8407 N N . PHE B 2 145 ? 167.407 127.102 176.539 1.00 66.52 145 PHE B N 1
ATOM 8408 C CA . PHE B 2 145 ? 166.816 127.062 177.870 1.00 60.81 145 PHE B CA 1
ATOM 8409 C C . PHE B 2 145 ? 165.829 125.911 178.024 1.00 60.53 145 PHE B C 1
ATOM 8410 O O . PHE B 2 145 ? 165.205 125.455 177.062 1.00 59.97 145 PHE B O 1
ATOM 8418 N N . ARG B 2 146 ? 165.702 125.443 179.264 1.00 68.96 146 ARG B N 1
ATOM 8419 C CA . ARG B 2 146 ? 164.817 124.347 179.623 1.00 70.77 146 ARG B CA 1
ATOM 8420 C C . ARG B 2 146 ? 164.162 124.677 180.957 1.00 67.29 146 ARG B C 1
ATOM 8421 O O . ARG B 2 146 ? 164.647 125.521 181.714 1.00 69.97 146 ARG B O 1
ATOM 8429 N N . LEU B 2 147 ? 163.049 124.007 181.246 1.00 62.36 147 LEU B N 1
ATOM 8430 C CA . LEU B 2 147 ? 162.220 124.359 182.402 1.00 68.29 147 LEU B CA 1
ATOM 8431 C C . LEU B 2 147 ? 162.769 123.839 183.728 1.00 70.65 147 LEU B C 1
ATOM 8432 O O . LEU B 2 147 ? 162.008 123.352 184.567 1.00 69.88 147 LEU B O 1
ATOM 8437 N N . VAL B 2 148 ? 164.080 123.942 183.942 1.00 84.34 148 VAL B N 1
ATOM 8438 C CA . VAL B 2 148 ? 164.743 123.440 185.143 1.00 84.25 148 VAL B CA 1
ATOM 8439 C C . VAL B 2 148 ? 164.326 124.261 186.358 1.00 83.06 148 VAL B C 1
ATOM 8440 O O . VAL B 2 148 ? 163.655 125.289 186.224 1.00 85.69 148 VAL B O 1
ATOM 8444 N N . SER B 2 149 ? 164.725 123.821 187.551 1.00 94.10 149 SER B N 1
ATOM 8445 C CA . SER B 2 149 ? 164.393 124.561 188.759 1.00 97.14 149 SER B CA 1
ATOM 8446 C C . SER B 2 149 ? 165.485 124.371 189.804 1.00 98.05 149 SER B C 1
ATOM 8447 O O . SER B 2 149 ? 166.240 123.396 189.780 1.00 98.38 149 SER B O 1
ATOM 8450 N N . ALA B 2 150 ? 165.549 125.333 190.729 1.00 94.43 150 ALA B N 1
ATOM 8451 C CA . ALA B 2 150 ? 166.422 125.237 191.895 1.00 92.39 150 ALA B CA 1
ATOM 8452 C C . ALA B 2 150 ? 165.989 124.143 192.863 1.00 90.93 150 ALA B C 1
ATOM 8453 O O . ALA B 2 150 ? 166.820 123.620 193.613 1.00 93.11 150 ALA B O 1
ATOM 8455 N N . GLU B 2 151 ? 164.704 123.790 192.869 1.00 85.53 151 GLU B N 1
ATOM 8456 C CA . GLU B 2 151 ? 164.245 122.683 193.703 1.00 85.84 151 GLU B CA 1
ATOM 8457 C C . GLU B 2 151 ? 164.823 121.352 193.236 1.00 91.86 151 GLU B C 1
ATOM 8458 O O . GLU B 2 151 ? 165.337 120.572 194.046 1.00 92.74 151 GLU B O 1
ATOM 8464 N N . THR B 2 152 ? 164.750 121.072 191.935 1.00 103.30 152 THR B N 1
ATOM 8465 C CA . THR B 2 152 ? 165.281 119.818 191.410 1.00 102.86 152 THR B CA 1
ATOM 8466 C C . THR B 2 152 ? 166.804 119.787 191.364 1.00 100.76 152 THR B C 1
ATOM 8467 O O . THR B 2 152 ? 167.374 118.740 191.040 1.00 100.71 152 THR B O 1
ATOM 8471 N N . LEU B 2 153 ? 167.472 120.902 191.671 1.00 97.43 153 LEU B N 1
ATOM 8472 C CA . LEU B 2 153 ? 168.928 120.959 191.607 1.00 97.83 153 LEU B CA 1
ATOM 8473 C C . LEU B 2 153 ? 169.610 120.047 192.623 1.00 98.76 153 LEU B C 1
ATOM 8474 O O . LEU B 2 153 ? 170.797 119.745 192.463 1.00 97.93 153 LEU B O 1
ATOM 8479 N N . ARG B 2 154 ? 168.894 119.606 193.658 1.00 95.18 154 ARG B N 1
ATOM 8480 C CA . ARG B 2 154 ? 169.504 118.878 194.767 1.00 93.66 154 ARG B CA 1
ATOM 8481 C C . ARG B 2 154 ? 169.983 117.477 194.396 1.00 93.84 154 ARG B C 1
ATOM 8482 O O . ARG B 2 154 ? 170.617 116.825 195.232 1.00 92.52 154 ARG B O 1
ATOM 8490 N N . GLU B 2 155 ? 169.705 116.996 193.183 1.00 99.79 155 GLU B N 1
ATOM 8491 C CA . GLU B 2 155 ? 170.077 115.638 192.798 1.00 100.08 155 GLU B CA 1
ATOM 8492 C C . GLU B 2 155 ? 171.564 115.477 192.501 1.00 98.98 155 GLU B C 1
ATOM 8493 O O . GLU B 2 155 ? 171.992 114.373 192.145 1.00 93.35 155 GLU B O 1
ATOM 8499 N N . ILE B 2 156 ? 172.357 116.538 192.639 1.00 95.64 156 ILE B N 1
ATOM 8500 C CA . ILE B 2 156 ? 173.806 116.430 192.756 1.00 93.11 156 ILE B CA 1
ATOM 8501 C C . ILE B 2 156 ? 174.288 116.869 194.132 1.00 92.85 156 ILE B C 1
ATOM 8502 O O . ILE B 2 156 ? 175.487 116.762 194.433 1.00 95.02 156 ILE B O 1
ATOM 8507 N N . LEU B 2 157 ? 173.374 117.296 195.004 1.00 89.62 157 LEU B N 1
ATOM 8508 C CA . LEU B 2 157 ? 173.704 117.859 196.306 1.00 89.70 157 LEU B CA 1
ATOM 8509 C C . LEU B 2 157 ? 173.419 116.879 197.438 1.00 92.71 157 LEU B C 1
ATOM 8510 O O . LEU B 2 157 ? 173.329 117.290 198.600 1.00 93.71 157 LEU B O 1
ATOM 8515 N N . GLN B 2 158 ? 173.247 115.593 197.112 1.00 84.64 158 GLN B N 1
ATOM 8516 C CA . GLN B 2 158 ? 173.053 114.565 198.133 1.00 81.86 158 GLN B CA 1
ATOM 8517 C C . GLN B 2 158 ? 174.123 114.628 199.218 1.00 80.23 158 GLN B C 1
ATOM 8518 O O . GLN B 2 158 ? 173.833 114.399 200.398 1.00 76.46 158 GLN B O 1
ATOM 8524 N N . ASP B 2 159 ? 175.361 114.943 198.844 1.00 72.96 159 ASP B N 1
ATOM 8525 C CA . ASP B 2 159 ? 176.383 115.357 199.797 1.00 67.73 159 ASP B CA 1
ATOM 8526 C C . ASP B 2 159 ? 176.821 116.780 199.488 1.00 65.21 159 ASP B C 1
ATOM 8527 O O . ASP B 2 159 ? 177.291 117.066 198.382 1.00 62.23 159 ASP B O 1
ATOM 8532 N N . LYS B 2 160 ? 176.661 117.666 200.472 1.00 61.46 160 LYS B N 1
ATOM 8533 C CA . LYS B 2 160 ? 176.896 119.091 200.275 1.00 63.73 160 LYS B CA 1
ATOM 8534 C C . LYS B 2 160 ? 178.370 119.415 200.063 1.00 64.61 160 LYS B C 1
ATOM 8535 O O . LYS B 2 160 ? 178.686 120.457 199.477 1.00 62.68 160 LYS B O 1
ATOM 8541 N N . GLU B 2 161 ? 179.273 118.553 200.526 1.00 74.96 161 GLU B N 1
ATOM 8542 C CA . GLU B 2 161 ? 180.708 118.769 200.392 1.00 75.50 161 GLU B CA 1
ATOM 8543 C C . GLU B 2 161 ? 181.276 118.310 199.055 1.00 76.98 161 GLU B C 1
ATOM 8544 O O . GLU B 2 161 ? 182.479 118.475 198.830 1.00 77.76 161 GLU B O 1
ATOM 8550 N N . LEU B 2 162 ? 180.463 117.739 198.170 1.00 72.53 162 LEU B N 1
ATOM 8551 C CA . LEU B 2 162 ? 180.908 117.536 196.799 1.00 67.46 162 LEU B CA 1
ATOM 8552 C C . LEU B 2 162 ? 181.176 118.880 196.130 1.00 67.40 162 LEU B C 1
ATOM 8553 O O . LEU B 2 162 ? 180.501 119.878 196.397 1.00 68.84 162 LEU B O 1
ATOM 8558 N N . SER B 2 163 ? 182.180 118.900 195.253 1.00 60.92 163 SER B N 1
ATOM 8559 C CA . SER B 2 163 ? 182.562 120.125 194.560 1.00 61.65 163 SER B CA 1
ATOM 8560 C C . SER B 2 163 ? 183.465 119.832 193.368 1.00 61.60 163 SER B C 1
ATOM 8561 O O . SER B 2 163 ? 183.470 118.714 192.843 1.00 62.08 163 SER B O 1
ATOM 8564 N N . LYS B 2 164 ? 184.208 120.850 192.927 1.00 63.90 164 LYS B N 1
ATOM 8565 C CA . LYS B 2 164 ? 185.272 120.732 191.933 1.00 66.05 164 LYS B CA 1
ATOM 8566 C C . LYS B 2 164 ? 184.745 120.406 190.540 1.00 64.98 164 LYS B C 1
ATOM 8567 O O . LYS B 2 164 ? 183.592 120.000 190.379 1.00 69.59 164 LYS B O 1
ATOM 8573 N N . GLU B 2 165 ? 185.602 120.563 189.530 1.00 63.70 165 GLU B N 1
ATOM 8574 C CA . GLU B 2 165 ? 185.223 120.597 188.119 1.00 64.70 165 GLU B CA 1
ATOM 8575 C C . GLU B 2 165 ? 184.656 119.268 187.613 1.00 66.20 165 GLU B C 1
ATOM 8576 O O . GLU B 2 165 ? 184.294 119.166 186.436 1.00 68.45 165 GLU B O 1
ATOM 8582 N N . GLN B 2 166 ? 184.547 118.261 188.480 1.00 69.50 166 GLN B N 1
ATOM 8583 C CA . GLN B 2 166 ? 183.799 117.036 188.212 1.00 69.59 166 GLN B CA 1
ATOM 8584 C C . GLN B 2 166 ? 182.316 117.276 187.904 1.00 79.15 166 GLN B C 1
ATOM 8585 O O . GLN B 2 166 ? 181.651 116.358 187.408 1.00 78.53 166 GLN B O 1
ATOM 8591 N N . LEU B 2 167 ? 181.796 118.489 188.135 1.00 87.86 167 LEU B N 1
ATOM 8592 C CA . LEU B 2 167 ? 180.353 118.750 188.099 1.00 83.13 167 LEU B CA 1
ATOM 8593 C C . LEU B 2 167 ? 179.681 118.398 186.776 1.00 81.05 167 LEU B C 1
ATOM 8594 O O . LEU B 2 167 ? 178.469 118.157 186.765 1.00 82.31 167 LEU B O 1
ATOM 8599 N N . VAL B 2 168 ? 180.423 118.364 185.666 1.00 78.12 168 VAL B N 1
ATOM 8600 C CA . VAL B 2 168 ? 179.813 118.319 184.338 1.00 80.36 168 VAL B CA 1
ATOM 8601 C C . VAL B 2 168 ? 178.890 117.120 184.130 1.00 80.65 168 VAL B C 1
ATOM 8602 O O . VAL B 2 168 ? 178.092 117.117 183.187 1.00 82.92 168 VAL B O 1
ATOM 8606 N N . ALA B 2 169 ? 178.997 116.089 184.972 1.00 79.72 169 ALA B N 1
ATOM 8607 C CA . ALA B 2 169 ? 178.005 115.014 185.004 1.00 80.00 169 ALA B CA 1
ATOM 8608 C C . ALA B 2 169 ? 176.568 115.529 185.055 1.00 82.97 169 ALA B C 1
ATOM 8609 O O . ALA B 2 169 ? 175.672 114.950 184.431 1.00 86.59 169 ALA B O 1
ATOM 8611 N N . PHE B 2 170 ? 176.327 116.613 185.795 1.00 78.96 170 PHE B N 1
ATOM 8612 C CA . PHE B 2 170 ? 174.974 117.129 185.991 1.00 78.43 170 PHE B CA 1
ATOM 8613 C C . PHE B 2 170 ? 174.349 117.680 184.707 1.00 80.30 170 PHE B C 1
ATOM 8614 O O . PHE B 2 170 ? 173.115 117.819 184.632 1.00 80.86 170 PHE B O 1
ATOM 8622 N N . LEU B 2 171 ? 175.165 117.953 183.684 1.00 83.32 171 LEU B N 1
ATOM 8623 C CA . LEU B 2 171 ? 174.620 118.332 182.384 1.00 85.56 171 LEU B CA 1
ATOM 8624 C C . LEU B 2 171 ? 173.745 117.225 181.813 1.00 85.21 171 LEU B C 1
ATOM 8625 O O . LEU B 2 171 ? 172.723 117.498 181.174 1.00 85.59 171 LEU B O 1
ATOM 8630 N N . GLU B 2 172 ? 174.140 115.966 182.016 1.00 91.50 172 GLU B N 1
ATOM 8631 C CA . GLU B 2 172 ? 173.348 114.856 181.499 1.00 92.07 172 GLU B CA 1
ATOM 8632 C C . GLU B 2 172 ? 171.997 114.786 182.198 1.00 90.75 172 GLU B C 1
ATOM 8633 O O . GLU B 2 172 ? 170.980 114.465 181.572 1.00 90.92 172 GLU B O 1
ATOM 8639 N N . ASN B 2 173 ? 171.977 115.070 183.501 1.00 80.96 173 ASN B N 1
ATOM 8640 C CA . ASN B 2 173 ? 170.729 115.059 184.256 1.00 78.73 173 ASN B CA 1
ATOM 8641 C C . ASN B 2 173 ? 169.776 116.140 183.761 1.00 83.82 173 ASN B C 1
ATOM 8642 O O . ASN B 2 173 ? 168.601 115.869 183.483 1.00 80.61 173 ASN B O 1
ATOM 8647 N N . VAL B 2 174 ? 170.265 117.377 183.640 1.00 84.25 174 VAL B N 1
ATOM 8648 C CA . VAL B 2 174 ? 169.373 118.450 183.198 1.00 78.33 174 VAL B CA 1
ATOM 8649 C C . VAL B 2 174 ? 168.915 118.267 181.754 1.00 77.60 174 VAL B C 1
ATOM 8650 O O . VAL B 2 174 ? 167.795 118.655 181.402 1.00 83.33 174 VAL B O 1
ATOM 8654 N N . LEU B 2 175 ? 169.752 117.686 180.897 1.00 68.62 175 LEU B N 1
ATOM 8655 C CA . LEU B 2 175 ? 169.322 117.374 179.536 1.00 69.10 175 LEU B CA 1
ATOM 8656 C C . LEU B 2 175 ? 168.260 116.282 179.489 1.00 73.33 175 LEU B C 1
ATOM 8657 O O . LEU B 2 175 ? 167.306 116.376 178.709 1.00 77.84 175 LEU B O 1
ATOM 8662 N N . LYS B 2 176 ? 168.401 115.239 180.307 1.00 75.35 176 LYS B N 1
ATOM 8663 C CA . LYS B 2 176 ? 167.543 114.066 180.154 1.00 76.98 176 LYS B CA 1
ATOM 8664 C C . LYS B 2 176 ? 166.108 114.283 180.628 1.00 76.10 176 LYS B C 1
ATOM 8665 O O . LYS B 2 176 ? 165.184 113.708 180.042 1.00 77.86 176 LYS B O 1
ATOM 8671 N N . THR B 2 177 ? 165.881 115.082 181.669 1.00 73.09 177 THR B N 1
ATOM 8672 C CA . THR B 2 177 ? 164.564 115.104 182.310 1.00 76.44 177 THR B CA 1
ATOM 8673 C C . THR B 2 177 ? 164.058 116.520 182.562 1.00 78.56 177 THR B C 1
ATOM 8674 O O . THR B 2 177 ? 163.440 116.793 183.595 1.00 79.52 177 THR B O 1
ATOM 8678 N N . SER B 2 178 ? 164.287 117.450 181.639 1.00 71.48 178 SER B N 1
ATOM 8679 C CA . SER B 2 178 ? 163.646 118.755 181.738 1.00 68.02 178 SER B CA 1
ATOM 8680 C C . SER B 2 178 ? 162.962 119.141 180.433 1.00 69.31 178 SER B C 1
ATOM 8681 O O . SER B 2 178 ? 163.475 118.878 179.342 1.00 68.01 178 SER B O 1
ATOM 8684 N N . GLY B 2 179 ? 161.791 119.775 180.572 1.00 65.00 179 GLY B N 1
ATOM 8685 C CA . GLY B 2 179 ? 160.955 120.152 179.451 1.00 58.38 179 GLY B CA 1
ATOM 8686 C C . GLY B 2 179 ? 161.449 121.368 178.689 1.00 55.14 179 GLY B C 1
ATOM 8687 O O . GLY B 2 179 ? 162.350 122.089 179.112 1.00 57.11 179 GLY B O 1
ATOM 8688 N N . LYS B 2 180 ? 160.832 121.582 177.527 1.00 47.11 180 LYS B N 1
ATOM 8689 C CA . LYS B 2 180 ? 161.209 122.640 176.601 1.00 40.08 180 LYS B CA 1
ATOM 8690 C C . LYS B 2 180 ? 159.963 123.395 176.154 1.00 37.71 180 LYS B C 1
ATOM 8691 O O . LYS B 2 180 ? 158.876 122.823 176.054 1.00 38.17 180 LYS B O 1
ATOM 8697 N N . LEU B 2 181 ? 160.128 124.691 175.893 1.00 38.49 181 LEU B N 1
ATOM 8698 C CA . LEU B 2 181 ? 159.106 125.477 175.212 1.00 32.69 181 LEU B CA 1
ATOM 8699 C C . LEU B 2 181 ? 159.131 125.219 173.710 1.00 35.36 181 LEU B C 1
ATOM 8700 O O . LEU B 2 181 ? 160.200 125.139 173.099 1.00 42.86 181 LEU B O 1
ATOM 8705 N N . ARG B 2 182 ? 157.945 125.098 173.116 1.00 26.66 182 ARG B N 1
ATOM 8706 C CA . ARG B 2 182 ? 157.849 124.778 171.697 1.00 31.19 182 ARG B CA 1
ATOM 8707 C C . ARG B 2 182 ? 158.468 125.878 170.840 1.00 30.04 182 ARG B C 1
ATOM 8708 O O . ARG B 2 182 ? 158.423 127.065 171.173 1.00 26.03 182 ARG B O 1
ATOM 8716 N N . GLU B 2 183 ? 159.070 125.461 169.726 1.00 32.22 183 GLU B N 1
ATOM 8717 C CA . GLU B 2 183 ? 159.662 126.374 168.762 1.00 30.37 183 GLU B CA 1
ATOM 8718 C C . GLU B 2 183 ? 158.877 126.453 167.460 1.00 36.33 183 GLU B C 1
ATOM 8719 O O . GLU B 2 183 ? 159.028 127.431 166.722 1.00 36.33 183 GLU B O 1
ATOM 8725 N N . ASN B 2 184 ? 158.031 125.467 167.178 1.00 38.44 184 ASN B N 1
ATOM 8726 C CA . ASN B 2 184 ? 157.232 125.442 165.963 1.00 33.11 184 ASN B CA 1
ATOM 8727 C C . ASN B 2 184 ? 155.933 124.698 166.246 1.00 37.11 184 ASN B C 1
ATOM 8728 O O . ASN B 2 184 ? 155.789 124.016 167.263 1.00 36.70 184 ASN B O 1
ATOM 8733 N N . LEU B 2 185 ? 154.978 124.851 165.331 1.00 36.52 185 LEU B N 1
ATOM 8734 C CA . LEU B 2 185 ? 153.659 124.242 165.446 1.00 33.58 185 LEU B CA 1
ATOM 8735 C C . LEU B 2 185 ? 153.519 122.923 164.696 1.00 41.57 185 LEU B C 1
ATOM 8736 O O . LEU B 2 185 ? 152.574 122.174 164.969 1.00 45.43 185 LEU B O 1
ATOM 8741 N N . LEU B 2 186 ? 154.425 122.632 163.760 1.00 28.61 186 LEU B N 1
ATOM 8742 C CA . LEU B 2 186 ? 154.349 121.405 162.969 1.00 34.48 186 LEU B CA 1
ATOM 8743 C C . LEU B 2 186 ? 154.363 120.147 163.835 1.00 36.26 186 LEU B C 1
ATOM 8744 O O . LEU B 2 186 ? 153.544 119.243 163.637 1.00 41.79 186 LEU B O 1
ATOM 8749 N N . HIS B 2 187 ? 155.308 120.055 164.774 1.00 30.48 187 HIS B N 1
ATOM 8750 C CA . HIS B 2 187 ? 155.544 118.794 165.478 1.00 35.78 187 HIS B CA 1
ATOM 8751 C C . HIS B 2 187 ? 154.310 118.331 166.253 1.00 37.37 187 HIS B C 1
ATOM 8752 O O . HIS B 2 187 ? 153.915 117.154 166.182 1.00 44.66 187 HIS B O 1
ATOM 8759 N N . GLY B 2 188 ? 153.653 119.253 166.959 1.00 30.66 188 GLY B N 1
ATOM 8760 C CA . GLY B 2 188 ? 152.456 118.861 167.674 1.00 30.40 188 GLY B CA 1
ATOM 8761 C C . GLY B 2 188 ? 151.286 118.565 166.769 1.00 33.14 188 GLY B C 1
ATOM 8762 O O . GLY B 2 188 ? 150.385 117.820 167.165 1.00 33.20 188 GLY B O 1
ATOM 8763 N N . ALA B 2 189 ? 151.279 119.124 165.558 1.00 29.49 189 ALA B N 1
ATOM 8764 C CA . ALA B 2 189 ? 150.246 118.742 164.606 1.00 38.21 189 ALA B CA 1
ATOM 8765 C C . ALA B 2 189 ? 150.480 117.321 164.115 1.00 41.64 189 ALA B C 1
ATOM 8766 O O . ALA B 2 189 ? 149.530 116.544 163.964 1.00 48.17 189 ALA B O 1
ATOM 8768 N N . LEU B 2 190 ? 151.744 116.969 163.858 1.00 33.86 190 LEU B N 1
ATOM 8769 C CA . LEU B 2 190 ? 152.062 115.611 163.435 1.00 37.65 190 LEU B CA 1
ATOM 8770 C C . LEU B 2 190 ? 151.700 114.599 164.508 1.00 28.14 190 LEU B C 1
ATOM 8771 O O . LEU B 2 190 ? 151.347 113.459 164.192 1.00 36.11 190 LEU B O 1
ATOM 8776 N N . GLU B 2 191 ? 151.774 114.997 165.780 1.00 30.37 191 GLU B N 1
ATOM 8777 C CA . GLU B 2 191 ? 151.330 114.091 166.839 1.00 37.94 191 GLU B CA 1
ATOM 8778 C C . GLU B 2 191 ? 149.842 113.751 166.763 1.00 39.79 191 GLU B C 1
ATOM 8779 O O . GLU B 2 191 ? 149.407 112.786 167.399 1.00 42.31 191 GLU B O 1
ATOM 8785 N N . HIS B 2 192 ? 149.050 114.517 166.013 1.00 45.22 192 HIS B N 1
ATOM 8786 C CA . HIS B 2 192 ? 147.617 114.280 165.873 1.00 39.37 192 HIS B CA 1
ATOM 8787 C C . HIS B 2 192 ? 147.215 113.586 164.576 1.00 43.38 192 HIS B C 1
ATOM 8788 O O . HIS B 2 192 ? 146.035 113.245 164.423 1.00 44.94 192 HIS B O 1
ATOM 8795 N N . TYR B 2 193 ? 148.146 113.414 163.634 1.00 45.85 193 TYR B N 1
ATOM 8796 C CA . TYR B 2 193 ? 147.838 112.814 162.336 1.00 43.21 193 TYR B CA 1
ATOM 8797 C C . TYR B 2 193 ? 147.060 111.507 162.457 1.00 39.47 193 TYR B C 1
ATOM 8798 O O . TYR B 2 193 ? 146.023 111.332 161.807 1.00 43.64 193 TYR B O 1
ATOM 8807 N N . VAL B 2 194 ? 147.554 110.568 163.264 1.00 33.90 194 VAL B N 1
ATOM 8808 C CA . VAL B 2 194 ? 146.916 109.255 163.345 1.00 39.06 194 VAL B CA 1
ATOM 8809 C C . VAL B 2 194 ? 145.485 109.368 163.857 1.00 39.86 194 VAL B C 1
ATOM 8810 O O . VAL B 2 194 ? 144.577 108.691 163.360 1.00 35.68 194 VAL B O 1
ATOM 8814 N N . ASN B 2 195 ? 145.256 110.234 164.842 1.00 48.40 195 ASN B N 1
ATOM 8815 C CA . ASN B 2 195 ? 143.934 110.342 165.450 1.00 43.24 195 ASN B CA 1
ATOM 8816 C C . ASN B 2 195 ? 142.936 111.086 164.569 1.00 48.94 195 ASN B C 1
ATOM 8817 O O . ASN B 2 195 ? 141.771 110.682 164.477 1.00 53.30 195 ASN B O 1
ATOM 8822 N N . CYS B 2 196 ? 143.361 112.166 163.915 1.00 45.50 196 CYS B N 1
ATOM 8823 C CA . CYS B 2 196 ? 142.431 112.971 163.128 1.00 45.09 196 CYS B CA 1
ATOM 8824 C C . CYS B 2 196 ? 142.170 112.424 161.731 1.00 48.86 196 CYS B C 1
ATOM 8825 O O . CYS B 2 196 ? 141.200 112.841 161.091 1.00 51.68 196 CYS B O 1
ATOM 8828 N N . LEU B 2 197 ? 143.010 111.516 161.238 1.00 47.82 197 LEU B N 1
ATOM 8829 C CA . LEU B 2 197 ? 142.747 110.849 159.967 1.00 40.37 197 LEU B CA 1
ATOM 8830 C C . LEU B 2 197 ? 141.427 110.080 159.964 1.00 41.92 197 LEU B C 1
ATOM 8831 O O . LEU B 2 197 ? 140.883 109.809 158.888 1.00 50.57 197 LEU B O 1
ATOM 8836 N N . ASP B 2 198 ? 140.897 109.732 161.139 1.00 45.65 198 ASP B N 1
ATOM 8837 C CA . ASP B 2 198 ? 139.541 109.193 161.237 1.00 46.21 198 ASP B CA 1
ATOM 8838 C C . ASP B 2 198 ? 138.462 110.180 160.795 1.00 53.60 198 ASP B C 1
ATOM 8839 O O . ASP B 2 198 ? 137.425 109.757 160.271 1.00 55.72 198 ASP B O 1
ATOM 8844 N N . LEU B 2 199 ? 138.669 111.484 161.001 1.00 53.50 199 LEU B N 1
ATOM 8845 C CA . LEU B 2 199 ? 137.621 112.467 160.720 1.00 44.40 199 LEU B CA 1
ATOM 8846 C C . LEU B 2 199 ? 137.157 112.468 159.268 1.00 44.24 199 LEU B C 1
ATOM 8847 O O . LEU B 2 199 ? 136.041 112.918 158.992 1.00 52.01 199 LEU B O 1
ATOM 8852 N N . VAL B 2 200 ? 137.973 111.985 158.336 1.00 40.13 200 VAL B N 1
ATOM 8853 C CA . VAL B 2 200 ? 137.705 112.174 156.915 1.00 29.58 200 VAL B CA 1
ATOM 8854 C C . VAL B 2 200 ? 137.700 110.817 156.221 1.00 38.56 200 VAL B C 1
ATOM 8855 O O . VAL B 2 200 ? 137.811 110.728 154.993 1.00 43.52 200 VAL B O 1
ATOM 8859 N N . ASN B 2 201 ? 137.511 109.756 157.004 1.00 39.86 201 ASN B N 1
ATOM 8860 C CA . ASN B 2 201 ? 137.551 108.374 156.518 1.00 39.87 201 ASN B CA 1
ATOM 8861 C C . ASN B 2 201 ? 138.780 108.122 155.646 1.00 38.54 201 ASN B C 1
ATOM 8862 O O . ASN B 2 201 ? 138.702 107.558 154.553 1.00 36.75 201 ASN B O 1
ATOM 8867 N N . LYS B 2 202 ? 139.929 108.567 156.151 1.00 45.91 202 LYS B N 1
ATOM 8868 C CA . LYS B 2 202 ? 141.254 108.358 155.572 1.00 35.58 202 LYS B CA 1
ATOM 8869 C C . LYS B 2 202 ? 141.431 108.979 154.188 1.00 40.95 202 LYS B C 1
ATOM 8870 O O . LYS B 2 202 ? 142.454 108.738 153.539 1.00 39.20 202 LYS B O 1
ATOM 8876 N N . ARG B 2 203 ? 140.467 109.763 153.710 1.00 37.87 203 ARG B N 1
ATOM 8877 C CA . ARG B 2 203 ? 140.602 110.405 152.407 1.00 31.85 203 ARG B CA 1
ATOM 8878 C C . ARG B 2 203 ? 141.751 111.406 152.464 1.00 33.06 203 ARG B C 1
ATOM 8879 O O . ARG B 2 203 ? 141.677 112.403 153.190 1.00 38.80 203 ARG B O 1
ATOM 8887 N N . LEU B 2 204 ? 142.803 111.151 151.689 1.00 36.99 204 LEU B N 1
ATOM 8888 C CA . LEU B 2 204 ? 144.138 111.652 152.010 1.00 41.65 204 LEU B CA 1
ATOM 8889 C C . LEU B 2 204 ? 144.345 113.165 151.959 1.00 50.18 204 LEU B C 1
ATOM 8890 O O . LEU B 2 204 ? 145.115 113.686 152.777 1.00 48.28 204 LEU B O 1
ATOM 8895 N N . PRO B 2 205 ? 143.726 113.920 151.037 1.00 44.19 205 PRO B N 1
ATOM 8896 C CA . PRO B 2 205 ? 143.841 115.380 151.149 1.00 34.06 205 PRO B CA 1
ATOM 8897 C C . PRO B 2 205 ? 143.045 115.926 152.326 1.00 33.87 205 PRO B C 1
ATOM 8898 O O . PRO B 2 205 ? 141.825 116.091 152.242 1.00 42.11 205 PRO B O 1
ATOM 8902 N N . TYR B 2 206 ? 143.737 116.202 153.432 1.00 39.71 206 TYR B N 1
ATOM 8903 C CA . TYR B 2 206 ? 143.153 116.871 154.587 1.00 36.68 206 TYR B CA 1
ATOM 8904 C C . TYR B 2 206 ? 144.234 117.682 155.291 1.00 46.39 206 TYR B C 1
ATOM 8905 O O . TYR B 2 206 ? 145.429 117.423 155.130 1.00 49.21 206 TYR B O 1
ATOM 8914 N N . GLY B 2 207 ? 143.802 118.668 156.083 1.00 36.60 207 GLY B N 1
ATOM 8915 C CA . GLY B 2 207 ? 144.731 119.588 156.710 1.00 39.53 207 GLY B CA 1
ATOM 8916 C C . GLY B 2 207 ? 144.384 119.887 158.156 1.00 32.70 207 GLY B C 1
ATOM 8917 O O . GLY B 2 207 ? 143.249 119.708 158.603 1.00 27.53 207 GLY B O 1
ATOM 8918 N N . LEU B 2 208 ? 145.406 120.338 158.888 1.00 32.85 208 LEU B N 1
ATOM 8919 C CA . LEU B 2 208 ? 145.282 120.828 160.257 1.00 31.51 208 LEU B CA 1
ATOM 8920 C C . LEU B 2 208 ? 145.872 122.229 160.355 1.00 25.96 208 LEU B C 1
ATOM 8921 O O . LEU B 2 208 ? 146.975 122.472 159.856 1.00 36.56 208 LEU B O 1
ATOM 8926 N N . ALA B 2 209 ? 145.148 123.147 160.998 1.00 22.76 209 ALA B N 1
ATOM 8927 C CA . ALA B 2 209 ? 145.588 124.530 161.135 1.00 19.98 209 ALA B CA 1
ATOM 8928 C C . ALA B 2 209 ? 145.421 125.007 162.572 1.00 23.36 209 ALA B C 1
ATOM 8929 O O . ALA B 2 209 ? 144.497 124.594 163.277 1.00 26.13 209 ALA B O 1
ATOM 8931 N N . GLN B 2 210 ? 146.331 125.883 163.001 1.00 20.63 210 GLN B N 1
ATOM 8932 C CA . GLN B 2 210 ? 146.213 126.554 164.290 1.00 25.40 210 GLN B CA 1
ATOM 8933 C C . GLN B 2 210 ? 146.993 127.862 164.256 1.00 26.17 210 GLN B C 1
ATOM 8934 O O . GLN B 2 210 ? 147.827 128.088 163.376 1.00 34.10 210 GLN B O 1
ATOM 8940 N N . ILE B 2 211 ? 146.699 128.724 165.229 1.00 17.50 211 ILE B N 1
ATOM 8941 C CA . ILE B 2 211 ? 147.419 129.973 165.455 1.00 17.59 211 ILE B CA 1
ATOM 8942 C C . ILE B 2 211 ? 147.889 130.024 166.905 1.00 22.66 211 ILE B C 1
ATOM 8943 O O . ILE B 2 211 ? 147.155 129.622 167.814 1.00 31.74 211 ILE B O 1
ATOM 8948 N N . GLY B 2 212 ? 149.104 130.519 167.124 1.00 23.87 212 GLY B N 1
ATOM 8949 C CA . GLY B 2 212 ? 149.635 130.619 168.477 1.00 24.02 212 GLY B CA 1
ATOM 8950 C C . GLY B 2 212 ? 151.003 131.272 168.493 1.00 25.94 212 GLY B C 1
ATOM 8951 O O . GLY B 2 212 ? 151.594 131.568 167.449 1.00 26.85 212 GLY B O 1
ATOM 8952 N N . VAL B 2 213 ? 151.499 131.496 169.718 1.00 24.97 213 VAL B N 1
ATOM 8953 C CA . VAL B 2 213 ? 152.823 132.068 169.955 1.00 33.88 213 VAL B CA 1
ATOM 8954 C C . VAL B 2 213 ? 153.914 131.002 169.912 1.00 32.01 213 VAL B C 1
ATOM 8955 O O . VAL B 2 213 ? 153.716 129.852 170.320 1.00 32.41 213 VAL B O 1
ATOM 8959 N N . CYS B 2 214 ? 155.086 131.403 169.413 1.00 39.12 214 CYS B N 1
ATOM 8960 C CA . CYS B 2 214 ? 156.299 130.596 169.411 1.00 38.73 214 CYS B CA 1
ATOM 8961 C C . CYS B 2 214 ? 157.434 131.347 170.100 1.00 32.74 214 CYS B C 1
ATOM 8962 O O . CYS B 2 214 ? 157.450 132.581 170.135 1.00 35.84 214 CYS B O 1
ATOM 8965 N N . PHE B 2 215 ? 158.383 130.596 170.660 1.00 20.09 215 PHE B N 1
ATOM 8966 C CA . PHE B 2 215 ? 159.503 131.160 171.408 1.00 31.82 215 PHE B CA 1
ATOM 8967 C C . PHE B 2 215 ? 160.821 130.893 170.691 1.00 31.10 215 PHE B C 1
ATOM 8968 O O . PHE B 2 215 ? 161.096 129.758 170.291 1.00 39.93 215 PHE B O 1
ATOM 8976 N N . HIS B 2 216 ? 161.634 131.939 170.530 1.00 30.23 216 HIS B N 1
ATOM 8977 C CA . HIS B 2 216 ? 162.891 131.847 169.797 1.00 32.04 216 HIS B CA 1
ATOM 8978 C C . HIS B 2 216 ? 164.035 132.402 170.639 1.00 31.93 216 HIS B C 1
ATOM 8979 O O . HIS B 2 216 ? 163.927 133.521 171.169 1.00 37.14 216 HIS B O 1
ATOM 8986 N N . PRO B 2 217 ? 165.133 131.664 170.795 1.00 35.24 217 PRO B N 1
ATOM 8987 C CA . PRO B 2 217 ? 166.334 132.244 171.418 1.00 34.99 217 PRO B CA 1
ATOM 8988 C C . PRO B 2 217 ? 166.983 133.268 170.495 1.00 26.35 217 PRO B C 1
ATOM 8989 O O . PRO B 2 217 ? 167.147 133.026 169.299 1.00 31.18 217 PRO B O 1
ATOM 8993 N N . VAL B 2 218 ? 167.357 134.417 171.062 1.00 26.89 218 VAL B N 1
ATOM 8994 C CA . VAL B 2 218 ? 168.004 135.488 170.313 1.00 32.88 218 VAL B CA 1
ATOM 8995 C C . VAL B 2 218 ? 169.142 136.077 171.137 1.00 41.65 218 VAL B C 1
ATOM 8996 O O . VAL B 2 218 ? 169.193 135.942 172.360 1.00 46.09 218 VAL B O 1
ATOM 9000 N N . PHE B 2 219 ? 170.067 136.732 170.439 1.00 42.14 219 PHE B N 1
ATOM 9001 C CA . PHE B 2 219 ? 171.208 137.381 171.079 1.00 41.94 219 PHE B CA 1
ATOM 9002 C C . PHE B 2 219 ? 171.657 138.610 170.295 1.00 46.73 219 PHE B C 1
ATOM 9003 O O . PHE B 2 219 ? 172.774 139.098 170.473 1.00 39.51 219 PHE B O 1
ATOM 9011 N N . GLY B 2 227 ? 172.376 140.552 178.852 1.00 55.69 227 GLY B N 1
ATOM 9012 C CA . GLY B 2 227 ? 173.791 140.499 178.538 1.00 55.96 227 GLY B CA 1
ATOM 9013 C C . GLY B 2 227 ? 174.258 139.152 178.019 1.00 60.04 227 GLY B C 1
ATOM 9014 O O . GLY B 2 227 ? 175.446 138.964 177.751 1.00 57.40 227 GLY B O 1
ATOM 9015 N N . VAL B 2 228 ? 173.325 138.208 177.879 1.00 57.18 228 VAL B N 1
ATOM 9016 C CA . VAL B 2 228 ? 173.649 136.850 177.449 1.00 53.55 228 VAL B CA 1
ATOM 9017 C C . VAL B 2 228 ? 172.581 136.338 176.491 1.00 53.28 228 VAL B C 1
ATOM 9018 O O . VAL B 2 228 ? 172.893 135.872 175.390 1.00 55.86 228 VAL B O 1
ATOM 9022 N N . LYS B 2 229 ? 171.318 136.413 176.902 1.00 41.79 229 LYS B N 1
ATOM 9023 C CA . LYS B 2 229 ? 170.248 135.752 176.173 1.00 45.15 229 LYS B CA 1
ATOM 9024 C C . LYS B 2 229 ? 168.945 136.500 176.416 1.00 49.80 229 LYS B C 1
ATOM 9025 O O . LYS B 2 229 ? 168.771 137.154 177.448 1.00 49.54 229 LYS B O 1
ATOM 9031 N N . SER B 2 230 ? 168.029 136.397 175.454 1.00 45.39 230 SER B N 1
ATOM 9032 C CA . SER B 2 230 ? 166.666 136.871 175.636 1.00 35.70 230 SER B CA 1
ATOM 9033 C C . SER B 2 230 ? 165.718 135.952 174.881 1.00 35.16 230 SER B C 1
ATOM 9034 O O . SER B 2 230 ? 166.124 135.210 173.984 1.00 39.83 230 SER B O 1
ATOM 9037 N N . ILE B 2 231 ? 164.444 136.012 175.257 1.00 40.59 231 ILE B N 1
ATOM 9038 C CA . ILE B 2 231 ? 163.385 135.261 174.593 1.00 37.15 231 ILE B CA 1
ATOM 9039 C C . ILE B 2 231 ? 162.705 136.164 173.575 1.00 37.84 231 ILE B C 1
ATOM 9040 O O . ILE B 2 231 ? 162.268 137.271 173.912 1.00 45.33 231 ILE B O 1
ATOM 9045 N N . GLY B 2 232 ? 162.627 135.704 172.327 1.00 41.08 232 GLY B N 1
ATOM 9046 C CA . GLY B 2 232 ? 161.688 136.257 171.366 1.00 38.21 232 GLY B CA 1
ATOM 9047 C C . GLY B 2 232 ? 160.360 135.527 171.404 1.00 33.33 232 GLY B C 1
ATOM 9048 O O . GLY B 2 232 ? 160.320 134.295 171.420 1.00 42.01 232 GLY B O 1
ATOM 9049 N N . GLU B 2 233 ? 159.272 136.291 171.429 1.00 36.00 233 GLU B N 1
ATOM 9050 C CA . GLU B 2 233 ? 157.925 135.753 171.273 1.00 40.95 233 GLU B CA 1
ATOM 9051 C C . GLU B 2 233 ? 157.353 136.178 169.927 1.00 34.42 233 GLU B C 1
ATOM 9052 O O . GLU B 2 233 ? 157.371 137.366 169.590 1.00 37.38 233 GLU B O 1
ATOM 9058 N N . LYS B 2 234 ? 156.851 135.211 169.159 1.00 29.96 234 LYS B N 1
ATOM 9059 C CA . LYS B 2 234 ? 156.291 135.471 167.838 1.00 33.58 234 LYS B CA 1
ATOM 9060 C C . LYS B 2 234 ? 154.955 134.756 167.700 1.00 28.89 234 LYS B C 1
ATOM 9061 O O . LYS B 2 234 ? 154.841 133.579 168.054 1.00 30.39 234 LYS B O 1
ATOM 9067 N N . THR B 2 235 ? 153.953 135.459 167.175 1.00 35.69 235 THR B N 1
ATOM 9068 C CA . THR B 2 235 ? 152.676 134.849 166.818 1.00 36.32 235 THR B CA 1
ATOM 9069 C C . THR B 2 235 ? 152.727 134.328 165.387 1.00 34.94 235 THR B C 1
ATOM 9070 O O . THR B 2 235 ? 153.080 135.067 164.463 1.00 32.19 235 THR B O 1
ATOM 9074 N N . GLU B 2 236 ? 152.358 133.062 165.207 1.00 35.60 236 GLU B N 1
ATOM 9075 C CA . GLU B 2 236 ? 152.506 132.387 163.927 1.00 31.08 236 GLU B CA 1
ATOM 9076 C C . GLU B 2 236 ? 151.238 131.614 163.599 1.00 33.62 236 GLU B C 1
ATOM 9077 O O . GLU B 2 236 ? 150.512 131.173 164.492 1.00 35.85 236 GLU B O 1
ATOM 9083 N N . ALA B 2 237 ? 150.981 131.460 162.302 1.00 30.27 237 ALA B N 1
ATOM 9084 C CA . ALA B 2 237 ? 149.847 130.697 161.797 1.00 31.65 237 ALA B CA 1
ATOM 9085 C C . ALA B 2 237 ? 150.360 129.620 160.854 1.00 29.45 237 ALA B C 1
ATOM 9086 O O . ALA B 2 237 ? 151.167 129.906 159.964 1.00 39.50 237 ALA B O 1
ATOM 9088 N N . SER B 2 238 ? 149.888 128.391 161.040 1.00 29.66 238 SER B N 1
ATOM 9089 C CA . SER B 2 238 ? 150.460 127.238 160.363 1.00 32.86 238 SER B CA 1
ATOM 9090 C C . SER B 2 238 ? 149.361 126.378 159.761 1.00 30.79 238 SER B C 1
ATOM 9091 O O . SER B 2 238 ? 148.349 126.101 160.411 1.00 23.64 238 SER B O 1
ATOM 9094 N N . LEU B 2 239 ? 149.570 125.956 158.518 1.00 25.79 239 LEU B N 1
ATOM 9095 C CA . LEU B 2 239 ? 148.820 124.868 157.905 1.00 26.60 239 LEU B CA 1
ATOM 9096 C C . LEU B 2 239 ? 149.743 123.682 157.658 1.00 24.82 239 LEU B C 1
ATOM 9097 O O . LEU B 2 239 ? 150.846 123.851 157.129 1.00 39.74 239 LEU B O 1
ATOM 9102 N N . VAL B 2 240 ? 149.297 122.489 158.042 1.00 22.23 240 VAL B N 1
ATOM 9103 C CA . VAL B 2 240 ? 149.933 121.238 157.640 1.00 30.17 240 VAL B CA 1
ATOM 9104 C C . VAL B 2 240 ? 148.960 120.471 156.753 1.00 30.46 240 VAL B C 1
ATOM 9105 O O . VAL B 2 240 ? 147.855 120.122 157.186 1.00 25.09 240 VAL B O 1
ATOM 9109 N N . TRP B 2 241 ? 149.381 120.198 155.520 1.00 37.63 241 TRP B N 1
ATOM 9110 C CA . TRP B 2 241 ? 148.516 119.693 154.463 1.00 31.04 241 TRP B CA 1
ATOM 9111 C C . TRP B 2 241 ? 149.066 118.358 153.975 1.00 31.67 241 TRP B C 1
ATOM 9112 O O . TRP B 2 241 ? 150.235 118.271 153.586 1.00 37.91 241 TRP B O 1
ATOM 9123 N N . PHE B 2 242 ? 148.230 117.324 153.999 1.00 37.00 242 PHE B N 1
ATOM 9124 C CA . PHE B 2 242 ? 148.638 115.975 153.619 1.00 45.79 242 PHE B CA 1
ATOM 9125 C C . PHE B 2 242 ? 148.190 115.670 152.196 1.00 45.84 242 PHE B C 1
ATOM 9126 O O . PHE B 2 242 ? 147.014 115.842 151.859 1.00 46.55 242 PHE B O 1
ATOM 9134 N N . THR B 2 243 ? 149.129 115.209 151.366 1.00 39.97 243 THR B N 1
ATOM 9135 C CA . THR B 2 243 ? 148.894 115.027 149.940 1.00 44.46 243 THR B CA 1
ATOM 9136 C C . THR B 2 243 ? 149.446 113.694 149.459 1.00 44.45 243 THR B C 1
ATOM 9137 O O . THR B 2 243 ? 150.522 113.271 149.905 1.00 43.03 243 THR B O 1
ATOM 9141 N N . PRO B 2 244 ? 148.753 113.026 148.542 1.00 47.94 244 PRO B N 1
ATOM 9142 C CA . PRO B 2 244 ? 149.328 111.848 147.892 1.00 44.23 244 PRO B CA 1
ATOM 9143 C C . PRO B 2 244 ? 150.545 112.238 147.073 1.00 42.40 244 PRO B C 1
ATOM 9144 O O . PRO B 2 244 ? 150.545 113.287 146.412 1.00 47.80 244 PRO B O 1
ATOM 9148 N N . PRO B 2 245 ? 151.608 111.431 147.116 1.00 39.47 245 PRO B N 1
ATOM 9149 C CA . PRO B 2 245 ? 152.927 111.903 146.660 1.00 37.59 245 PRO B CA 1
ATOM 9150 C C . PRO B 2 245 ? 152.978 112.485 145.255 1.00 35.83 245 PRO B C 1
ATOM 9151 O O . PRO B 2 245 ? 153.757 113.416 145.022 1.00 46.03 245 PRO B O 1
ATOM 9155 N N . ARG B 2 246 ? 152.197 111.970 144.304 1.00 27.29 246 ARG B N 1
ATOM 9156 C CA . ARG B 2 246 ? 152.285 112.503 142.949 1.00 32.88 246 ARG B CA 1
ATOM 9157 C C . ARG B 2 246 ? 151.747 113.926 142.823 1.00 34.27 246 ARG B C 1
ATOM 9158 O O . ARG B 2 246 ? 152.161 114.648 141.911 1.00 43.64 246 ARG B O 1
ATOM 9166 N N . THR B 2 247 ? 150.841 114.346 143.703 1.00 39.70 247 THR B N 1
ATOM 9167 C CA . THR B 2 247 ? 150.215 115.661 143.608 1.00 38.37 247 THR B CA 1
ATOM 9168 C C . THR B 2 247 ? 151.031 116.771 144.260 1.00 33.43 247 THR B C 1
ATOM 9169 O O . THR B 2 247 ? 150.623 117.935 144.177 1.00 34.27 247 THR B O 1
ATOM 9173 N N . SER B 2 248 ? 152.154 116.428 144.895 1.00 33.59 248 SER B N 1
ATOM 9174 C CA . SER B 2 248 ? 152.811 117.324 145.843 1.00 35.25 248 SER B CA 1
ATOM 9175 C C . SER B 2 248 ? 153.225 118.655 145.219 1.00 36.36 248 SER B C 1
ATOM 9176 O O . SER B 2 248 ? 153.023 119.714 145.823 1.00 40.19 248 SER B O 1
ATOM 9179 N N . ASN B 2 249 ? 153.771 118.634 144.000 1.00 37.83 249 ASN B N 1
ATOM 9180 C CA . ASN B 2 249 ? 154.148 119.890 143.355 1.00 42.72 249 ASN B CA 1
ATOM 9181 C C . ASN B 2 249 ? 152.938 120.674 142.867 1.00 39.46 249 ASN B C 1
ATOM 9182 O O . ASN B 2 249 ? 152.956 121.914 142.880 1.00 41.90 249 ASN B O 1
ATOM 9187 N N . GLN B 2 250 ? 151.865 119.979 142.492 1.00 37.98 250 GLN B N 1
ATOM 9188 C CA . GLN B 2 250 ? 150.630 120.661 142.127 1.00 35.58 250 GLN B CA 1
ATOM 9189 C C . GLN B 2 250 ? 150.077 121.436 143.315 1.00 41.68 250 GLN B C 1
ATOM 9190 O O . GLN B 2 250 ? 149.735 122.619 143.201 1.00 44.02 250 GLN B O 1
ATOM 9196 N N . TRP B 2 251 ? 149.987 120.775 144.467 1.00 31.81 251 TRP B N 1
ATOM 9197 C CA . TRP B 2 251 ? 149.511 121.444 145.673 1.00 33.62 251 TRP B CA 1
ATOM 9198 C C . TRP B 2 251 ? 150.464 122.540 146.142 1.00 33.01 251 TRP B C 1
ATOM 9199 O O . TRP B 2 251 ? 150.012 123.578 146.639 1.00 31.48 251 TRP B O 1
ATOM 9210 N N . LEU B 2 252 ? 151.779 122.332 146.016 1.00 29.94 252 LEU B N 1
ATOM 9211 C CA . LEU B 2 252 ? 152.721 123.411 146.304 1.00 30.32 252 LEU B CA 1
ATOM 9212 C C . LEU B 2 252 ? 152.424 124.660 145.481 1.00 32.06 252 LEU B C 1
ATOM 9213 O O . LEU B 2 252 ? 152.323 125.764 146.027 1.00 38.40 252 LEU B O 1
ATOM 9218 N N . ASP B 2 253 ? 152.273 124.504 144.164 1.00 35.19 253 ASP B N 1
ATOM 9219 C CA . ASP B 2 253 ? 151.998 125.661 143.314 1.00 35.81 253 ASP B CA 1
ATOM 9220 C C . ASP B 2 253 ? 150.645 126.289 143.635 1.00 33.28 253 ASP B C 1
ATOM 9221 O O . ASP B 2 253 ? 150.515 127.522 143.692 1.00 39.96 253 ASP B O 1
ATOM 9226 N N . PHE B 2 254 ? 149.638 125.450 143.884 1.00 24.48 254 PHE B N 1
ATOM 9227 C CA . PHE B 2 254 ? 148.321 125.926 144.292 1.00 28.07 254 PHE B CA 1
ATOM 9228 C C . PHE B 2 254 ? 148.395 126.808 145.535 1.00 35.68 254 PHE B C 1
ATOM 9229 O O . PHE B 2 254 ? 147.944 127.960 145.521 1.00 36.74 254 PHE B O 1
ATOM 9237 N N . TRP B 2 255 ? 148.949 126.278 146.626 1.00 29.39 255 TRP B N 1
ATOM 9238 C CA . TRP B 2 255 ? 148.997 127.043 147.866 1.00 29.01 255 TRP B CA 1
ATOM 9239 C C . TRP B 2 255 ? 149.915 128.254 147.770 1.00 29.73 255 TRP B C 1
ATOM 9240 O O . TRP B 2 255 ? 149.640 129.279 148.404 1.00 33.96 255 TRP B O 1
ATOM 9251 N N . LEU B 2 256 ? 150.988 128.176 146.978 1.00 24.77 256 LEU B N 1
ATOM 9252 C CA . LEU B 2 256 ? 151.822 129.352 146.751 1.00 24.54 256 LEU B CA 1
ATOM 9253 C C . LEU B 2 256 ? 151.028 130.491 146.121 1.00 23.59 256 LEU B C 1
ATOM 9254 O O . LEU B 2 256 ? 151.047 131.627 146.618 1.00 23.80 256 LEU B O 1
ATOM 9259 N N . ARG B 2 257 ? 150.264 130.189 145.067 1.00 35.15 257 ARG B N 1
ATOM 9260 C CA . ARG B 2 257 ? 149.431 131.217 144.445 1.00 28.39 257 ARG B CA 1
ATOM 9261 C C . ARG B 2 257 ? 148.364 131.723 145.409 1.00 29.08 257 ARG B C 1
ATOM 9262 O O . ARG B 2 257 ? 148.134 132.935 145.523 1.00 31.95 257 ARG B O 1
ATOM 9270 N N . HIS B 2 258 ? 147.694 130.802 146.102 1.00 21.72 258 HIS B N 1
ATOM 9271 C CA . HIS B 2 258 ? 146.630 131.175 147.029 1.00 26.28 258 HIS B CA 1
ATOM 9272 C C . HIS B 2 258 ? 147.128 132.141 148.101 1.00 29.63 258 HIS B C 1
ATOM 9273 O O . HIS B 2 258 ? 146.537 133.206 148.317 1.00 31.01 258 HIS B O 1
ATOM 9280 N N . ARG B 2 259 ? 148.221 131.794 148.782 1.00 30.28 259 ARG B N 1
ATOM 9281 C CA . ARG B 2 259 ? 148.690 132.650 149.866 1.00 27.98 259 ARG B CA 1
ATOM 9282 C C . ARG B 2 259 ? 149.287 133.957 149.352 1.00 27.54 259 ARG B C 1
ATOM 9283 O O . ARG B 2 259 ? 149.124 135.006 149.991 1.00 31.40 259 ARG B O 1
ATOM 9291 N N . LEU B 2 260 ? 149.969 133.935 148.201 1.00 25.39 260 LEU B N 1
ATOM 9292 C CA . LEU B 2 260 ? 150.499 135.192 147.683 1.00 25.81 260 LEU B CA 1
ATOM 9293 C C . LEU B 2 260 ? 149.382 136.152 147.286 1.00 24.10 260 LEU B C 1
ATOM 9294 O O . LEU B 2 260 ? 149.468 137.359 147.555 1.00 26.80 260 LEU B O 1
ATOM 9299 N N . GLN B 2 261 ? 148.302 135.636 146.693 1.00 21.01 261 GLN B N 1
ATOM 9300 C CA . GLN B 2 261 ? 147.175 136.510 146.392 1.00 22.07 261 GLN B CA 1
ATOM 9301 C C . GLN B 2 261 ? 146.472 136.973 147.664 1.00 28.25 261 GLN B C 1
ATOM 9302 O O . GLN B 2 261 ? 145.987 138.104 147.722 1.00 36.14 261 GLN B O 1
ATOM 9308 N N . TRP B 2 262 ? 146.371 136.110 148.679 1.00 23.21 262 TRP B N 1
ATOM 9309 C CA . TRP B 2 262 ? 145.815 136.543 149.962 1.00 27.68 262 TRP B CA 1
ATOM 9310 C C . TRP B 2 262 ? 146.577 137.732 150.543 1.00 31.21 262 TRP B C 1
ATOM 9311 O O . TRP B 2 262 ? 145.969 138.716 150.979 1.00 33.73 262 TRP B O 1
ATOM 9322 N N . TRP B 2 263 ? 147.913 137.662 150.559 1.00 26.54 263 TRP B N 1
ATOM 9323 C CA . TRP B 2 263 ? 148.700 138.811 151.016 1.00 20.95 263 TRP B CA 1
ATOM 9324 C C . TRP B 2 263 ? 148.502 140.046 150.141 1.00 19.15 263 TRP B C 1
ATOM 9325 O O . TRP B 2 263 ? 148.363 141.161 150.657 1.00 28.23 263 TRP B O 1
ATOM 9336 N N . ARG B 2 264 ? 148.491 139.878 148.818 1.00 29.41 264 ARG B N 1
ATOM 9337 C CA . ARG B 2 264 ? 148.305 141.026 147.928 1.00 21.10 264 ARG B CA 1
ATOM 9338 C C . ARG B 2 264 ? 146.915 141.656 148.030 1.00 25.92 264 ARG B C 1
ATOM 9339 O O . ARG B 2 264 ? 146.775 142.867 147.827 1.00 25.96 264 ARG B O 1
ATOM 9347 N N . LYS B 2 265 ? 145.890 140.859 148.339 1.00 26.43 265 LYS B N 1
ATOM 9348 C CA . LYS B 2 265 ? 144.511 141.340 148.421 1.00 27.65 265 LYS B CA 1
ATOM 9349 C C . LYS B 2 265 ? 144.349 142.581 149.297 1.00 35.13 265 LYS B C 1
ATOM 9350 O O . LYS B 2 265 ? 143.698 143.552 148.895 1.00 40.33 265 LYS B O 1
ATOM 9356 N N . PHE B 2 266 ? 144.927 142.573 150.497 1.00 33.78 266 PHE B N 1
ATOM 9357 C CA . PHE B 2 266 ? 144.785 143.725 151.383 1.00 23.90 266 PHE B CA 1
ATOM 9358 C C . PHE B 2 266 ? 145.798 144.826 151.113 1.00 20.73 266 PHE B C 1
ATOM 9359 O O . PHE B 2 266 ? 145.611 145.946 151.598 1.00 24.91 266 PHE B O 1
ATOM 9367 N N . ALA B 2 267 ? 146.853 144.543 150.358 1.00 23.05 267 ALA B N 1
ATOM 9368 C CA . ALA B 2 267 ? 147.935 145.501 150.196 1.00 26.97 267 ALA B CA 1
ATOM 9369 C C . ALA B 2 267 ? 147.492 146.704 149.373 1.00 27.70 267 ALA B C 1
ATOM 9370 O O . ALA B 2 267 ? 146.719 146.580 148.420 1.00 38.56 267 ALA B O 1
ATOM 9372 N N . MET B 2 268 ? 147.992 147.879 149.753 1.00 32.71 268 MET B N 1
ATOM 9373 C CA . MET B 2 268 ? 147.832 149.073 148.932 1.00 34.52 268 MET B CA 1
ATOM 9374 C C . MET B 2 268 ? 148.815 149.115 147.766 1.00 40.17 268 MET B C 1
ATOM 9375 O O . MET B 2 268 ? 148.470 149.623 146.694 1.00 43.84 268 MET B O 1
ATOM 9380 N N . SER B 2 269 ? 150.037 148.605 147.949 1.00 37.09 269 SER B N 1
ATOM 9381 C CA . SER B 2 269 ? 151.003 148.425 146.864 1.00 28.91 269 SER B CA 1
ATOM 9382 C C . SER B 2 269 ? 151.412 146.958 146.778 1.00 24.70 269 SER B C 1
ATOM 9383 O O . SER B 2 269 ? 152.511 146.585 147.212 1.00 33.27 269 SER B O 1
ATOM 9386 N N . PRO B 2 270 ? 150.551 146.098 146.225 1.00 20.52 270 PRO B N 1
ATOM 9387 C CA . PRO B 2 270 ? 150.846 144.654 146.205 1.00 20.78 270 PRO B CA 1
ATOM 9388 C C . PRO B 2 270 ? 152.114 144.273 145.449 1.00 23.69 270 PRO B C 1
ATOM 9389 O O . PRO B 2 270 ? 152.572 143.135 145.595 1.00 29.93 270 PRO B O 1
ATOM 9393 N N . SER B 2 271 ? 152.684 145.175 144.648 1.00 28.51 271 SER B N 1
ATOM 9394 C CA . SER B 2 271 ? 154.008 144.954 144.072 1.00 20.08 271 SER B CA 1
ATOM 9395 C C . SER B 2 271 ? 155.122 144.882 145.111 1.00 22.00 271 SER B C 1
ATOM 9396 O O . SER B 2 271 ? 156.199 144.361 144.804 1.00 27.96 271 SER B O 1
ATOM 9399 N N . ASN B 2 272 ? 154.908 145.396 146.320 1.00 16.69 272 ASN B N 1
ATOM 9400 C CA . ASN B 2 272 ? 155.907 145.244 147.371 1.00 17.08 272 ASN B CA 1
ATOM 9401 C C . ASN B 2 272 ? 155.941 143.848 147.982 1.00 14.36 272 ASN B C 1
ATOM 9402 O O . ASN B 2 272 ? 156.843 143.565 148.776 1.00 26.57 272 ASN B O 1
ATOM 9407 N N . PHE B 2 273 ? 154.986 142.985 147.659 1.00 13.24 273 PHE B N 1
ATOM 9408 C CA . PHE B 2 273 ? 155.044 141.574 148.012 1.00 20.78 273 PHE B CA 1
ATOM 9409 C C . PHE B 2 273 ? 155.603 140.758 146.850 1.00 22.43 273 PHE B C 1
ATOM 9410 O O . PHE B 2 273 ? 155.371 141.076 145.681 1.00 31.43 273 PHE B O 1
ATOM 9418 N N . SER B 2 274 ? 156.356 139.707 147.179 1.00 27.06 274 SER B N 1
ATOM 9419 C CA . SER B 2 274 ? 157.053 138.927 146.162 1.00 25.88 274 SER B CA 1
ATOM 9420 C C . SER B 2 274 ? 157.401 137.548 146.711 1.00 27.35 274 SER B C 1
ATOM 9421 O O . SER B 2 274 ? 157.353 137.303 147.918 1.00 35.32 274 SER B O 1
ATOM 9424 N N . SER B 2 275 ? 157.759 136.647 145.793 1.00 35.52 275 SER B N 1
ATOM 9425 C CA . SER B 2 275 ? 158.169 135.284 146.108 1.00 31.26 275 SER B CA 1
ATOM 9426 C C . SER B 2 275 ? 159.494 134.972 145.420 1.00 32.44 275 SER B C 1
ATOM 9427 O O . SER B 2 275 ? 159.889 135.641 144.462 1.00 35.34 275 SER B O 1
ATOM 9430 N N . SER B 2 276 ? 160.189 133.950 145.923 1.00 30.09 276 SER B N 1
ATOM 9431 C CA . SER B 2 276 ? 161.242 133.307 145.145 1.00 29.00 276 SER B CA 1
ATOM 9432 C C . SER B 2 276 ? 161.323 131.817 145.463 1.00 30.68 276 SER B C 1
ATOM 9433 O O . SER B 2 276 ? 160.970 131.377 146.560 1.00 35.88 276 SER B O 1
ATOM 9436 N N . ASP B 2 277 ? 161.790 131.051 144.476 1.00 36.74 277 ASP B N 1
ATOM 9437 C CA . ASP B 2 277 ? 162.049 129.622 144.631 1.00 32.24 277 ASP B CA 1
ATOM 9438 C C . ASP B 2 277 ? 163.336 129.364 145.405 1.00 33.79 277 ASP B C 1
ATOM 9439 O O . ASP B 2 277 ? 164.317 130.099 145.267 1.00 39.21 277 ASP B O 1
ATOM 9444 N N . CYS B 2 278 ? 163.327 128.312 146.224 1.00 28.01 278 CYS B N 1
ATOM 9445 C CA . CYS B 2 278 ? 164.469 127.978 147.062 1.00 30.34 278 CYS B CA 1
ATOM 9446 C C . CYS B 2 278 ? 164.642 126.466 147.117 1.00 36.44 278 CYS B C 1
ATOM 9447 O O . CYS B 2 278 ? 163.686 125.709 146.936 1.00 35.92 278 CYS B O 1
ATOM 9450 N N . GLN B 2 279 ? 165.877 126.038 147.372 1.00 43.40 279 GLN B N 1
ATOM 9451 C CA . GLN B 2 279 ? 166.206 124.654 147.692 1.00 45.08 279 GLN B CA 1
ATOM 9452 C C . GLN B 2 279 ? 166.817 124.579 149.083 1.00 41.05 279 GLN B C 1
ATOM 9453 O O . GLN B 2 279 ? 167.733 125.344 149.401 1.00 45.64 279 GLN B O 1
ATOM 9459 N N . ASP B 2 280 ? 166.310 123.669 149.910 1.00 44.51 280 ASP B N 1
ATOM 9460 C CA . ASP B 2 280 ? 166.901 123.459 151.222 1.00 49.83 280 ASP B CA 1
ATOM 9461 C C . ASP B 2 280 ? 168.273 122.796 151.098 1.00 46.40 280 ASP B C 1
ATOM 9462 O O . ASP B 2 280 ? 168.685 122.335 150.030 1.00 47.33 280 ASP B O 1
ATOM 9467 N N . GLU B 2 281 ? 168.989 122.763 152.225 1.00 43.65 281 GLU B N 1
ATOM 9468 C CA . GLU B 2 281 ? 170.332 122.193 152.250 1.00 46.08 281 GLU B CA 1
ATOM 9469 C C . GLU B 2 281 ? 170.350 120.725 151.840 1.00 48.90 281 GLU B C 1
ATOM 9470 O O . GLU B 2 281 ? 171.377 120.231 151.360 1.00 48.19 281 GLU B O 1
ATOM 9476 N N . GLU B 2 282 ? 169.240 120.010 152.023 1.00 47.23 282 GLU B N 1
ATOM 9477 C CA . GLU B 2 282 ? 169.099 118.651 151.515 1.00 42.22 282 GLU B CA 1
ATOM 9478 C C . GLU B 2 282 ? 168.628 118.591 150.069 1.00 35.33 282 GLU B C 1
ATOM 9479 O O . GLU B 2 282 ? 168.679 117.516 149.465 1.00 39.39 282 GLU B O 1
ATOM 9485 N N . GLY B 2 283 ? 168.172 119.703 149.504 1.00 38.39 283 GLY B N 1
ATOM 9486 C CA . GLY B 2 283 ? 167.660 119.695 148.149 1.00 43.01 283 GLY B CA 1
ATOM 9487 C C . GLY B 2 283 ? 166.218 119.247 148.043 1.00 45.46 283 GLY B C 1
ATOM 9488 O O . GLY B 2 283 ? 165.879 118.396 147.215 1.00 41.20 283 GLY B O 1
ATOM 9489 N N . ARG B 2 284 ? 165.359 119.813 148.885 1.00 46.00 284 ARG B N 1
ATOM 9490 C CA . ARG B 2 284 ? 163.916 119.760 148.705 1.00 48.32 284 ARG B CA 1
ATOM 9491 C C . ARG B 2 284 ? 163.383 121.143 148.341 1.00 44.01 284 ARG B C 1
ATOM 9492 O O . ARG B 2 284 ? 163.857 122.159 148.856 1.00 52.68 284 ARG B O 1
ATOM 9500 N N . LYS B 2 285 ? 162.405 121.167 147.440 1.00 27.18 285 LYS B N 1
ATOM 9501 C CA . LYS B 2 285 ? 161.890 122.407 146.873 1.00 35.81 285 LYS B CA 1
ATOM 9502 C C . LYS B 2 285 ? 161.017 123.173 147.867 1.00 43.68 285 LYS B C 1
ATOM 9503 O O . LYS B 2 285 ? 160.349 122.588 148.724 1.00 46.06 285 LYS B O 1
ATOM 9509 N N . GLY B 2 286 ? 161.028 124.499 147.743 1.00 33.20 286 GLY B N 1
ATOM 9510 C CA . GLY B 2 286 ? 160.174 125.335 148.569 1.00 28.77 286 GLY B CA 1
ATOM 9511 C C . GLY B 2 286 ? 160.142 126.761 148.060 1.00 22.19 286 GLY B C 1
ATOM 9512 O O . GLY B 2 286 ? 160.816 127.115 147.091 1.00 27.47 286 GLY B O 1
ATOM 9513 N N . ASN B 2 287 ? 159.345 127.585 148.742 1.00 26.75 287 ASN B N 1
ATOM 9514 C CA . ASN B 2 287 ? 159.184 128.987 148.379 1.00 22.05 287 ASN B CA 1
ATOM 9515 C C . ASN B 2 287 ? 159.242 129.864 149.621 1.00 22.92 287 ASN B C 1
ATOM 9516 O O . ASN B 2 287 ? 158.916 129.427 150.726 1.00 31.75 287 ASN B O 1
ATOM 9521 N N . LYS B 2 288 ? 159.667 131.111 149.421 1.00 30.03 288 LYS B N 1
ATOM 9522 C CA . LYS B 2 288 ? 159.708 132.132 150.459 1.00 26.89 288 LYS B CA 1
ATOM 9523 C C . LYS B 2 288 ? 159.002 133.396 149.983 1.00 20.29 288 LYS B C 1
ATOM 9524 O O . LYS B 2 288 ? 159.140 133.792 148.823 1.00 26.82 288 LYS B O 1
ATOM 9530 N N . LEU B 2 289 ? 158.242 134.020 150.881 1.00 21.35 289 LEU B N 1
ATOM 9531 C CA . LEU B 2 289 ? 157.539 135.269 150.610 1.00 21.14 289 LEU B CA 1
ATOM 9532 C C . LEU B 2 289 ? 158.156 136.416 151.401 1.00 20.60 289 LEU B C 1
ATOM 9533 O O . LEU B 2 289 ? 158.434 136.272 152.596 1.00 27.91 289 LEU B O 1
ATOM 9538 N N . TYR B 2 290 ? 158.368 137.547 150.731 1.00 16.86 290 TYR B N 1
ATOM 9539 C CA . TYR B 2 290 ? 159.066 138.699 151.286 1.00 26.52 290 TYR B CA 1
ATOM 9540 C C . TYR B 2 290 ? 158.189 139.942 151.210 1.00 20.15 290 TYR B C 1
ATOM 9541 O O . TYR B 2 290 ? 157.375 140.090 150.294 1.00 31.11 290 TYR B O 1
ATOM 9550 N N . TYR B 2 291 ? 158.363 140.841 152.176 1.00 27.47 291 TYR B N 1
ATOM 9551 C CA . TYR B 2 291 ? 157.872 142.209 152.073 1.00 27.95 291 TYR B CA 1
ATOM 9552 C C . TYR B 2 291 ? 159.040 143.184 151.995 1.00 19.74 291 TYR B C 1
ATOM 9553 O O . TYR B 2 291 ? 160.008 143.072 152.752 1.00 25.35 291 TYR B O 1
ATOM 9562 N N . ASN B 2 292 ? 158.933 144.147 151.078 1.00 13.99 292 ASN B N 1
ATOM 9563 C CA . ASN B 2 292 ? 159.995 145.122 150.831 1.00 27.41 292 ASN B CA 1
ATOM 9564 C C . ASN B 2 292 ? 159.834 146.335 151.746 1.00 20.94 292 ASN B C 1
ATOM 9565 O O . ASN B 2 292 ? 159.307 147.382 151.362 1.00 25.39 292 ASN B O 1
ATOM 9570 N N . PHE B 2 293 ? 160.295 146.182 152.989 1.00 16.68 293 PHE B N 1
ATOM 9571 C CA . PHE B 2 293 ? 160.452 147.324 153.879 1.00 22.72 293 PHE B CA 1
ATOM 9572 C C . PHE B 2 293 ? 161.413 148.351 153.274 1.00 22.63 293 PHE B C 1
ATOM 9573 O O . PHE B 2 293 ? 162.161 148.040 152.345 1.00 38.29 293 PHE B O 1
ATOM 9581 N N . PRO B 2 294 ? 161.406 149.590 153.782 1.00 18.76 294 PRO B N 1
ATOM 9582 C CA . PRO B 2 294 ? 162.227 150.645 153.162 1.00 20.20 294 PRO B CA 1
ATOM 9583 C C . PRO B 2 294 ? 163.729 150.421 153.276 1.00 30.17 294 PRO B C 1
ATOM 9584 O O . PRO B 2 294 ? 164.488 151.127 152.599 1.00 27.85 294 PRO B O 1
ATOM 9588 N N . TRP B 2 295 ? 164.183 149.491 154.115 1.00 29.58 295 TRP B N 1
ATOM 9589 C CA . TRP B 2 295 ? 165.597 149.154 154.213 1.00 14.15 295 TRP B CA 1
ATOM 9590 C C . TRP B 2 295 ? 165.962 147.855 153.504 1.00 23.88 295 TRP B C 1
ATOM 9591 O O . TRP B 2 295 ? 167.151 147.537 153.415 1.00 36.17 295 TRP B O 1
ATOM 9602 N N . GLY B 2 296 ? 164.992 147.107 153.008 1.00 27.62 296 GLY B N 1
ATOM 9603 C CA . GLY B 2 296 ? 165.266 145.831 152.372 1.00 25.70 296 GLY B CA 1
ATOM 9604 C C . GLY B 2 296 ? 164.147 144.838 152.601 1.00 26.74 296 GLY B C 1
ATOM 9605 O O . GLY B 2 296 ? 163.229 145.057 153.388 1.00 36.75 296 GLY B O 1
ATOM 9606 N N . LYS B 2 297 ? 164.247 143.720 151.884 1.00 23.86 297 LYS B N 1
ATOM 9607 C CA . LYS B 2 297 ? 163.315 142.610 152.040 1.00 19.12 297 LYS B CA 1
ATOM 9608 C C . LYS B 2 297 ? 163.468 141.921 153.391 1.00 16.97 297 LYS B C 1
ATOM 9609 O O . LYS B 2 297 ? 164.576 141.775 153.911 1.00 32.44 297 LYS B O 1
ATOM 9615 N N . GLU B 2 298 ? 162.339 141.495 153.959 1.00 23.90 298 GLU B N 1
ATOM 9616 C CA . GLU B 2 298 ? 162.316 140.622 155.126 1.00 20.06 298 GLU B CA 1
ATOM 9617 C C . GLU B 2 298 ? 161.400 139.432 154.875 1.00 22.23 298 GLU B C 1
ATOM 9618 O O . GLU B 2 298 ? 160.357 139.564 154.230 1.00 27.29 298 GLU B O 1
ATOM 9624 N N . LEU B 2 299 ? 161.800 138.273 155.392 1.00 13.47 299 LEU B N 1
ATOM 9625 C CA . LEU B 2 299 ? 161.011 137.054 155.253 1.00 20.55 299 LEU B CA 1
ATOM 9626 C C . LEU B 2 299 ? 159.722 137.145 156.061 1.00 29.71 299 LEU B C 1
ATOM 9627 O O . LEU B 2 299 ? 159.733 137.583 157.214 1.00 33.39 299 LEU B O 1
ATOM 9632 N N . ILE B 2 300 ? 158.604 136.736 155.456 1.00 26.82 300 ILE B N 1
ATOM 9633 C CA . ILE B 2 300 ? 157.333 136.733 156.173 1.00 23.03 300 ILE B CA 1
ATOM 9634 C C . ILE B 2 300 ? 156.649 135.367 156.154 1.00 25.11 300 ILE B C 1
ATOM 9635 O O . ILE B 2 300 ? 155.867 135.059 157.059 1.00 30.35 300 ILE B O 1
ATOM 9640 N N . GLU B 2 301 ? 156.919 134.536 155.145 1.00 23.24 301 GLU B N 1
ATOM 9641 C CA . GLU B 2 301 ? 156.317 133.206 155.158 1.00 25.48 301 GLU B CA 1
ATOM 9642 C C . GLU B 2 301 ? 157.144 132.242 154.311 1.00 21.53 301 GLU B C 1
ATOM 9643 O O . GLU B 2 301 ? 157.846 132.655 153.386 1.00 30.76 301 GLU B O 1
ATOM 9649 N N . THR B 2 302 ? 157.050 130.948 154.643 1.00 22.27 302 THR B N 1
ATOM 9650 C CA . THR B 2 302 ? 157.834 129.888 154.016 1.00 30.91 302 THR B CA 1
ATOM 9651 C C . THR B 2 302 ? 156.955 128.675 153.731 1.00 22.48 302 THR B C 1
ATOM 9652 O O . THR B 2 302 ? 156.065 128.350 154.520 1.00 22.46 302 THR B O 1
ATOM 9656 N N . LEU B 2 303 ? 157.215 128.000 152.608 1.00 21.85 303 LEU B N 1
ATOM 9657 C CA . LEU B 2 303 ? 156.565 126.735 152.278 1.00 26.38 303 LEU B CA 1
ATOM 9658 C C . LEU B 2 303 ? 157.607 125.665 151.971 1.00 25.41 303 LEU B C 1
ATOM 9659 O O . LEU B 2 303 ? 158.583 125.929 151.268 1.00 40.77 303 LEU B O 1
ATOM 9664 N N . TRP B 2 304 ? 157.394 124.453 152.496 1.00 33.63 304 TRP B N 1
ATOM 9665 C CA . TRP B 2 304 ? 158.238 123.301 152.192 1.00 30.08 304 TRP B CA 1
ATOM 9666 C C . TRP B 2 304 ? 157.409 122.062 151.878 1.00 32.75 304 TRP B C 1
ATOM 9667 O O . TRP B 2 304 ? 156.429 121.769 152.568 1.00 41.02 304 TRP B O 1
ATOM 9678 N N . ASN B 2 305 ? 157.811 121.334 150.835 1.00 37.70 305 ASN B N 1
ATOM 9679 C CA . ASN B 2 305 ? 157.500 119.910 150.715 1.00 34.88 305 ASN B CA 1
ATOM 9680 C C . ASN B 2 305 ? 158.490 119.112 151.556 1.00 30.25 305 ASN B C 1
ATOM 9681 O O . ASN B 2 305 ? 159.679 119.052 151.233 1.00 40.76 305 ASN B O 1
ATOM 9686 N N . LEU B 2 306 ? 158.005 118.495 152.632 1.00 29.47 306 LEU B N 1
ATOM 9687 C CA . LEU B 2 306 ? 158.861 117.753 153.546 1.00 34.54 306 LEU B CA 1
ATOM 9688 C C . LEU B 2 306 ? 158.919 116.259 153.252 1.00 35.75 306 LEU B C 1
ATOM 9689 O O . LEU B 2 306 ? 159.764 115.565 153.825 1.00 39.34 306 LEU B O 1
ATOM 9694 N N . GLY B 2 307 ? 158.050 115.750 152.382 1.00 29.21 307 GLY B N 1
ATOM 9695 C CA . GLY B 2 307 ? 157.985 114.324 152.137 1.00 35.17 307 GLY B CA 1
ATOM 9696 C C . GLY B 2 307 ? 157.373 113.534 153.283 1.00 34.59 307 GLY B C 1
ATOM 9697 O O . GLY B 2 307 ? 156.486 114.002 154.001 1.00 40.17 307 GLY B O 1
ATOM 9698 N N . ASP B 2 308 ? 157.864 112.304 153.453 1.00 44.15 308 ASP B N 1
ATOM 9699 C CA . ASP B 2 308 ? 157.331 111.367 154.432 1.00 47.32 308 ASP B CA 1
ATOM 9700 C C . ASP B 2 308 ? 158.253 111.071 155.608 1.00 43.78 308 ASP B C 1
ATOM 9701 O O . ASP B 2 308 ? 157.810 110.422 156.562 1.00 40.42 308 ASP B O 1
ATOM 9706 N N . HIS B 2 309 ? 159.515 111.503 155.565 1.00 43.78 309 HIS B N 1
ATOM 9707 C CA . HIS B 2 309 ? 160.493 111.018 156.537 1.00 46.84 309 HIS B CA 1
ATOM 9708 C C . HIS B 2 309 ? 160.125 111.388 157.970 1.00 44.00 309 HIS B C 1
ATOM 9709 O O . HIS B 2 309 ? 160.277 110.568 158.883 1.00 49.63 309 HIS B O 1
ATOM 9716 N N . GLU B 2 310 ? 159.663 112.618 158.199 1.00 49.07 310 GLU B N 1
ATOM 9717 C CA . GLU B 2 310 ? 159.339 113.031 159.563 1.00 48.96 310 GLU B CA 1
ATOM 9718 C C . GLU B 2 310 ? 158.187 112.218 160.143 1.00 48.33 310 GLU B C 1
ATOM 9719 O O . GLU B 2 310 ? 158.206 111.857 161.326 1.00 51.86 310 GLU B O 1
ATOM 9725 N N . LEU B 2 311 ? 157.192 111.887 159.318 1.00 40.54 311 LEU B N 1
ATOM 9726 C CA . LEU B 2 311 ? 156.095 111.042 159.781 1.00 42.88 311 LEU B CA 1
ATOM 9727 C C . LEU B 2 311 ? 156.569 109.632 160.107 1.00 46.06 311 LEU B C 1
ATOM 9728 O O . LEU B 2 311 ? 156.126 109.037 161.096 1.00 50.79 311 LEU B O 1
ATOM 9733 N N . LEU B 2 312 ? 157.455 109.074 159.280 1.00 44.34 312 LEU B N 1
ATOM 9734 C CA . LEU B 2 312 ? 158.015 107.757 159.571 1.00 42.50 312 LEU B CA 1
ATOM 9735 C C . LEU B 2 312 ? 158.808 107.763 160.871 1.00 41.74 312 LEU B C 1
ATOM 9736 O O . LEU B 2 312 ? 158.697 106.834 161.679 1.00 46.76 312 LEU B O 1
ATOM 9741 N N . HIS B 2 313 ? 159.612 108.804 161.091 1.00 41.65 313 HIS B N 1
ATOM 9742 C CA . HIS B 2 313 ? 160.397 108.895 162.318 1.00 37.62 313 HIS B CA 1
ATOM 9743 C C . HIS B 2 313 ? 159.504 109.030 163.545 1.00 37.05 313 HIS B C 1
ATOM 9744 O O . HIS B 2 313 ? 159.767 108.412 164.584 1.00 34.04 313 HIS B O 1
ATOM 9751 N N . MET B 2 314 ? 158.443 109.836 163.446 1.00 51.24 314 MET B N 1
ATOM 9752 C CA . MET B 2 314 ? 157.487 109.952 164.544 1.00 42.36 314 MET B CA 1
ATOM 9753 C C . MET B 2 314 ? 156.860 108.608 164.901 1.00 41.45 314 MET B C 1
ATOM 9754 O O . MET B 2 314 ? 156.577 108.343 166.074 1.00 45.65 314 MET B O 1
ATOM 9759 N N . TYR B 2 315 ? 156.631 107.750 163.910 1.00 38.04 315 TYR B N 1
ATOM 9760 C CA . TYR B 2 315 ? 155.870 106.514 164.096 1.00 42.49 315 TYR B CA 1
ATOM 9761 C C . TYR B 2 315 ? 156.615 105.332 163.490 1.00 42.64 315 TYR B C 1
ATOM 9762 O O . TYR B 2 315 ? 156.318 104.903 162.368 1.00 49.79 315 TYR B O 1
ATOM 9771 N N . PRO B 2 316 ? 157.591 104.782 164.205 1.00 37.51 316 PRO B N 1
ATOM 9772 C CA . PRO B 2 316 ? 158.298 103.601 163.705 1.00 38.29 316 PRO B CA 1
ATOM 9773 C C . PRO B 2 316 ? 157.422 102.358 163.757 1.00 40.90 316 PRO B C 1
ATOM 9774 O O . PRO B 2 316 ? 156.425 102.288 164.480 1.00 45.74 316 PRO B O 1
ATOM 9778 N N . GLY B 2 317 ? 157.823 101.357 162.980 1.00 41.74 317 GLY B N 1
ATOM 9779 C CA . GLY B 2 317 ? 157.133 100.082 162.980 1.00 42.73 317 GLY B CA 1
ATOM 9780 C C . GLY B 2 317 ? 156.131 99.902 161.859 1.00 41.22 317 GLY B C 1
ATOM 9781 O O . GLY B 2 317 ? 156.350 100.384 160.744 1.00 42.05 317 GLY B O 1
ATOM 9782 N N . ASN B 2 318 ? 155.028 99.207 162.143 1.00 43.70 318 ASN B N 1
ATOM 9783 C CA . ASN B 2 318 ? 154.085 98.806 161.105 1.00 50.40 318 ASN B CA 1
ATOM 9784 C C . ASN B 2 318 ? 153.460 100.020 160.426 1.00 46.38 318 ASN B C 1
ATOM 9785 O O . ASN B 2 318 ? 152.628 100.716 161.014 1.00 52.79 318 ASN B O 1
ATOM 9790 N N . VAL B 2 319 ? 153.861 100.269 159.179 1.00 41.98 319 VAL B N 1
ATOM 9791 C CA . VAL B 2 319 ? 153.374 101.389 158.386 1.00 39.37 319 VAL B CA 1
ATOM 9792 C C . VAL B 2 319 ? 151.881 101.298 158.078 1.00 43.47 319 VAL B C 1
ATOM 9793 O O . VAL B 2 319 ? 151.284 102.286 157.639 1.00 52.90 319 VAL B O 1
ATOM 9797 N N . SER B 2 320 ? 151.258 100.140 158.315 1.00 43.07 320 SER B N 1
ATOM 9798 C CA . SER B 2 320 ? 149.818 99.998 158.104 1.00 46.85 320 SER B CA 1
ATOM 9799 C C . SER B 2 320 ? 148.993 101.033 158.864 1.00 50.02 320 SER B C 1
ATOM 9800 O O . SER B 2 320 ? 147.911 101.416 158.403 1.00 51.30 320 SER B O 1
ATOM 9803 N N . LYS B 2 321 ? 149.469 101.493 160.024 1.00 50.82 321 LYS B N 1
ATOM 9804 C CA . LYS B 2 321 ? 148.793 102.598 160.700 1.00 48.27 321 LYS B CA 1
ATOM 9805 C C . LYS B 2 321 ? 148.802 103.873 159.865 1.00 46.32 321 LYS B C 1
ATOM 9806 O O . LYS B 2 321 ? 147.841 104.648 159.910 1.00 48.17 321 LYS B O 1
ATOM 9812 N N . LEU B 2 322 ? 149.869 104.108 159.103 1.00 43.69 322 LEU B N 1
ATOM 9813 C CA . LEU B 2 322 ? 150.055 105.388 158.431 1.00 37.35 322 LEU B CA 1
ATOM 9814 C C . LEU B 2 322 ? 149.282 105.516 157.125 1.00 38.03 322 LEU B C 1
ATOM 9815 O O . LEU B 2 322 ? 149.030 106.644 156.689 1.00 46.44 322 LEU B O 1
ATOM 9820 N N . HIS B 2 323 ? 148.906 104.408 156.490 1.00 47.13 323 HIS B N 1
ATOM 9821 C CA . HIS B 2 323 ? 148.325 104.484 155.155 1.00 52.04 323 HIS B CA 1
ATOM 9822 C C . HIS B 2 323 ? 147.019 105.265 155.162 1.00 47.89 323 HIS B C 1
ATOM 9823 O O . HIS B 2 323 ? 146.164 105.077 156.031 1.00 54.13 323 HIS B O 1
ATOM 9830 N N . GLY B 2 324 ? 146.869 106.145 154.172 1.00 41.97 324 GLY B N 1
ATOM 9831 C CA . GLY B 2 324 ? 145.586 106.686 153.796 1.00 48.44 324 GLY B CA 1
ATOM 9832 C C . GLY B 2 324 ? 145.115 106.150 152.453 1.00 49.07 324 GLY B C 1
ATOM 9833 O O . GLY B 2 324 ? 145.755 105.320 151.814 1.00 55.38 324 GLY B O 1
ATOM 9834 N N . ARG B 2 325 ? 143.959 106.652 152.033 1.00 48.91 325 ARG B N 1
ATOM 9835 C CA . ARG B 2 325 ? 143.337 106.238 150.782 1.00 49.15 325 ARG B CA 1
ATOM 9836 C C . ARG B 2 325 ? 143.503 107.324 149.723 1.00 52.20 325 ARG B C 1
ATOM 9837 O O . ARG B 2 325 ? 143.076 108.465 149.925 1.00 50.94 325 ARG B O 1
ATOM 9845 N N . ASP B 2 326 ? 144.119 106.961 148.599 1.00 52.58 326 ASP B N 1
ATOM 9846 C CA . ASP B 2 326 ? 144.231 107.820 147.426 1.00 46.54 326 ASP B CA 1
ATOM 9847 C C . ASP B 2 326 ? 143.459 107.150 146.301 1.00 46.82 326 ASP B C 1
ATOM 9848 O O . ASP B 2 326 ? 143.838 106.062 145.855 1.00 53.50 326 ASP B O 1
ATOM 9853 N N . GLY B 2 327 ? 142.408 107.807 145.819 1.00 45.48 327 GLY B N 1
ATOM 9854 C CA . GLY B 2 327 ? 141.524 107.157 144.874 1.00 36.65 327 GLY B CA 1
ATOM 9855 C C . GLY B 2 327 ? 141.055 105.817 145.397 1.00 39.83 327 GLY B C 1
ATOM 9856 O O . GLY B 2 327 ? 140.259 105.750 146.337 1.00 46.55 327 GLY B O 1
ATOM 9857 N N . ARG B 2 328 ? 141.544 104.739 144.787 1.00 47.43 328 ARG B N 1
ATOM 9858 C CA . ARG B 2 328 ? 141.285 103.387 145.257 1.00 50.16 328 ARG B CA 1
ATOM 9859 C C . ARG B 2 328 ? 142.536 102.713 145.815 1.00 47.21 328 ARG B C 1
ATOM 9860 O O . ARG B 2 328 ? 142.464 101.561 146.255 1.00 48.66 328 ARG B O 1
ATOM 9868 N N . LYS B 2 329 ? 143.672 103.408 145.844 1.00 44.02 329 LYS B N 1
ATOM 9869 C CA . LYS B 2 329 ? 144.948 102.827 146.237 1.00 39.89 329 LYS B CA 1
ATOM 9870 C C . LYS B 2 329 ? 145.492 103.492 147.496 1.00 40.82 329 LYS B C 1
ATOM 9871 O O . LYS B 2 329 ? 145.240 104.672 147.756 1.00 46.78 329 LYS B O 1
ATOM 9877 N N . ASN B 2 330 ? 146.241 102.720 148.280 1.00 32.36 330 ASN B N 1
ATOM 9878 C CA . ASN B 2 330 ? 146.688 103.127 149.607 1.00 28.73 330 ASN B CA 1
ATOM 9879 C C . ASN B 2 330 ? 148.138 103.593 149.536 1.00 35.51 330 ASN B C 1
ATOM 9880 O O . ASN B 2 330 ? 149.005 102.846 149.072 1.00 44.33 330 ASN B O 1
ATOM 9885 N N . VAL B 2 331 ? 148.406 104.818 150.000 1.00 35.21 331 VAL B N 1
ATOM 9886 C CA . VAL B 2 331 ? 149.748 105.398 149.964 1.00 35.88 331 VAL B CA 1
ATOM 9887 C C . VAL B 2 331 ? 150.015 106.129 151.276 1.00 33.22 331 VAL B C 1
ATOM 9888 O O . VAL B 2 331 ? 149.114 106.364 152.081 1.00 42.27 331 VAL B O 1
ATOM 9892 N N . VAL B 2 332 ? 151.280 106.464 151.489 1.00 39.10 332 VAL B N 1
ATOM 9893 C CA . VAL B 2 332 ? 151.707 107.377 152.549 1.00 36.94 332 VAL B CA 1
ATOM 9894 C C . VAL B 2 332 ? 151.855 108.778 151.962 1.00 42.03 332 VAL B C 1
ATOM 9895 O O . VAL B 2 332 ? 152.455 108.922 150.888 1.00 46.36 332 VAL B O 1
ATOM 9899 N N . PRO B 2 333 ? 151.330 109.815 152.613 1.00 33.16 333 PRO B N 1
ATOM 9900 C CA . PRO B 2 333 ? 151.334 111.154 152.017 1.00 30.59 333 PRO B CA 1
ATOM 9901 C C . PRO B 2 333 ? 152.667 111.874 152.178 1.00 33.30 333 PRO B C 1
ATOM 9902 O O . PRO B 2 333 ? 153.451 111.601 153.087 1.00 39.59 333 PRO B O 1
ATOM 9906 N N . CYS B 2 334 ? 152.909 112.814 151.264 1.00 37.83 334 CYS B N 1
ATOM 9907 C CA . CYS B 2 334 ? 153.819 113.929 151.514 1.00 41.38 334 CYS B CA 1
ATOM 9908 C C . CYS B 2 334 ? 153.171 114.984 152.406 1.00 34.91 334 CYS B C 1
ATOM 9909 O O . CYS B 2 334 ? 152.021 115.375 152.188 1.00 40.70 334 CYS B O 1
ATOM 9912 N N . VAL B 2 335 ? 153.916 115.442 153.409 1.00 37.31 335 VAL B N 1
ATOM 9913 C CA . VAL B 2 335 ? 153.547 116.623 154.186 1.00 40.10 335 VAL B CA 1
ATOM 9914 C C . VAL B 2 335 ? 153.940 117.889 153.433 1.00 33.54 335 VAL B C 1
ATOM 9915 O O . VAL B 2 335 ? 155.086 118.037 152.995 1.00 38.46 335 VAL B O 1
ATOM 9919 N N . LEU B 2 336 ? 152.990 118.810 153.291 1.00 31.44 336 LEU B N 1
ATOM 9920 C CA . LEU B 2 336 ? 153.270 120.197 152.935 1.00 29.95 336 LEU B CA 1
ATOM 9921 C C . LEU B 2 336 ? 153.119 121.069 154.178 1.00 34.89 336 LEU B C 1
ATOM 9922 O O . LEU B 2 336 ? 152.124 120.956 154.899 1.00 37.09 336 LEU B O 1
ATOM 9927 N N . SER B 2 337 ? 154.109 121.925 154.431 1.00 29.45 337 SER B N 1
ATOM 9928 C CA . SER B 2 337 ? 154.119 122.814 155.589 1.00 34.83 337 SER B CA 1
ATOM 9929 C C . SER B 2 337 ? 154.099 124.279 155.165 1.00 27.36 337 SER B C 1
ATOM 9930 O O . SER B 2 337 ? 154.937 124.711 154.369 1.00 38.88 337 SER B O 1
ATOM 9933 N N . VAL B 2 338 ? 153.143 125.035 155.704 1.00 25.16 338 VAL B N 1
ATOM 9934 C CA . VAL B 2 338 ? 152.985 126.464 155.443 1.00 26.54 338 VAL B CA 1
ATOM 9935 C C . VAL B 2 338 ? 152.993 127.192 156.784 1.00 28.08 338 VAL B C 1
ATOM 9936 O O . VAL B 2 338 ? 152.225 126.838 157.684 1.00 36.57 338 VAL B O 1
ATOM 9940 N N . ASN B 2 339 ? 153.856 128.203 156.921 1.00 26.46 339 ASN B N 1
ATOM 9941 C CA . ASN B 2 339 ? 154.006 128.915 158.191 1.00 26.07 339 ASN B CA 1
ATOM 9942 C C . ASN B 2 339 ? 154.275 130.394 157.944 1.00 20.32 339 ASN B C 1
ATOM 9943 O O . ASN B 2 339 ? 155.221 130.742 157.232 1.00 36.13 339 ASN B O 1
ATOM 9948 N N . GLY B 2 340 ? 153.454 131.257 158.536 1.00 26.13 340 GLY B N 1
ATOM 9949 C CA . GLY B 2 340 ? 153.585 132.690 158.346 1.00 29.46 340 GLY B CA 1
ATOM 9950 C C . GLY B 2 340 ? 153.643 133.441 159.662 1.00 28.69 340 GLY B C 1
ATOM 9951 O O . GLY B 2 340 ? 153.137 132.984 160.686 1.00 33.59 340 GLY B O 1
ATOM 9952 N N . ASP B 2 341 ? 154.274 134.615 159.617 1.00 34.12 341 ASP B N 1
ATOM 9953 C CA . ASP B 2 341 ? 154.522 135.441 160.797 1.00 39.02 341 ASP B CA 1
ATOM 9954 C C . ASP B 2 341 ? 153.526 136.598 160.820 1.00 36.85 341 ASP B C 1
ATOM 9955 O O . ASP B 2 341 ? 153.552 137.462 159.938 1.00 35.35 341 ASP B O 1
ATOM 9960 N N . LEU B 2 342 ? 152.659 136.615 161.836 1.00 37.64 342 LEU B N 1
ATOM 9961 C CA . LEU B 2 342 ? 151.576 137.595 161.901 1.00 37.73 342 LEU B CA 1
ATOM 9962 C C . LEU B 2 342 ? 152.005 138.948 162.467 1.00 35.08 342 LEU B C 1
ATOM 9963 O O . LEU B 2 342 ? 151.433 139.974 162.088 1.00 41.29 342 LEU B O 1
ATOM 9968 N N . ASP B 2 343 ? 152.993 138.983 163.364 1.00 28.55 343 ASP B N 1
ATOM 9969 C CA . ASP B 2 343 ? 153.464 140.265 163.889 1.00 39.00 343 ASP B CA 1
ATOM 9970 C C . ASP B 2 343 ? 154.238 141.058 162.842 1.00 41.30 343 ASP B C 1
ATOM 9971 O O . ASP B 2 343 ? 154.038 142.275 162.694 1.00 45.93 343 ASP B O 1
ATOM 9976 N N . ARG B 2 344 ? 155.090 140.381 162.074 1.00 27.60 344 ARG B N 1
ATOM 9977 C CA . ARG B 2 344 ? 155.681 141.018 160.905 1.00 34.26 344 ARG B CA 1
ATOM 9978 C C . ARG B 2 344 ? 154.623 141.400 159.881 1.00 34.53 344 ARG B C 1
ATOM 9979 O O . ARG B 2 344 ? 154.761 142.417 159.200 1.00 34.68 344 ARG B O 1
ATOM 9987 N N . GLY B 2 345 ? 153.588 140.575 159.718 1.00 34.98 345 GLY B N 1
ATOM 9988 C CA . GLY B 2 345 ? 152.481 140.959 158.851 1.00 34.45 345 GLY B CA 1
ATOM 9989 C C . GLY B 2 345 ? 151.846 142.280 159.250 1.00 38.42 345 GLY B C 1
ATOM 9990 O O . GLY B 2 345 ? 151.622 143.163 158.413 1.00 44.62 345 GLY B O 1
ATOM 9991 N N . MET B 2 346 ? 151.517 142.415 160.537 1.00 33.23 346 MET B N 1
ATOM 9992 C CA . MET B 2 346 ? 151.000 143.673 161.070 1.00 29.17 346 MET B CA 1
ATOM 9993 C C . MET B 2 346 ? 151.937 144.840 160.785 1.00 29.40 346 MET B C 1
ATOM 9994 O O . MET B 2 346 ? 151.501 145.898 160.312 1.00 34.38 346 MET B O 1
ATOM 9999 N N . LEU B 2 347 ? 153.229 144.676 161.083 1.00 35.10 347 LEU B N 1
ATOM 10000 C CA . LEU B 2 347 ? 154.177 145.761 160.827 1.00 35.95 347 LEU B CA 1
ATOM 10001 C C . LEU B 2 347 ? 154.261 146.106 159.341 1.00 36.61 347 LEU B C 1
ATOM 10002 O O . LEU B 2 347 ? 154.362 147.285 158.971 1.00 45.29 347 LEU B O 1
ATOM 10007 N N . ALA B 2 348 ? 154.240 145.089 158.478 1.00 29.55 348 ALA B N 1
ATOM 10008 C CA . ALA B 2 348 ? 154.266 145.311 157.037 1.00 31.58 348 ALA B CA 1
ATOM 10009 C C . ALA B 2 348 ? 153.067 146.127 156.572 1.00 39.06 348 ALA B C 1
ATOM 10010 O O . ALA B 2 348 ? 153.215 147.063 155.783 1.00 28.24 348 ALA B O 1
ATOM 10012 N N . TYR B 2 349 ? 151.864 145.773 157.034 1.00 31.23 349 TYR B N 1
ATOM 10013 C CA . TYR B 2 349 ? 150.694 146.570 156.664 1.00 27.74 349 TYR B CA 1
ATOM 10014 C C . TYR B 2 349 ? 150.731 147.976 157.253 1.00 31.14 349 TYR B C 1
ATOM 10015 O O . TYR B 2 349 ? 150.230 148.915 156.626 1.00 27.25 349 TYR B O 1
ATOM 10024 N N . LEU B 2 350 ? 151.322 148.151 158.436 1.00 30.76 350 LEU B N 1
ATOM 10025 C CA . LEU B 2 350 ? 151.490 149.500 158.971 1.00 29.60 350 LEU B CA 1
ATOM 10026 C C . LEU B 2 350 ? 152.386 150.352 158.077 1.00 28.36 350 LEU B C 1
ATOM 10027 O O . LEU B 2 350 ? 152.058 151.502 157.766 1.00 33.74 350 LEU B O 1
ATOM 10032 N N . TYR B 2 351 ? 153.530 149.808 157.663 1.00 25.05 351 TYR B N 1
ATOM 10033 C CA . TYR B 2 351 ? 154.379 150.524 156.710 1.00 28.53 351 TYR B CA 1
ATOM 10034 C C . TYR B 2 351 ? 153.689 150.737 155.364 1.00 33.41 351 TYR B C 1
ATOM 10035 O O . TYR B 2 351 ? 153.852 151.791 154.738 1.00 30.90 351 TYR B O 1
ATOM 10044 N N . ASP B 2 352 ? 152.927 149.747 154.899 1.00 29.98 352 ASP B N 1
ATOM 10045 C CA . ASP B 2 352 ? 152.181 149.882 153.650 1.00 34.45 352 ASP B CA 1
ATOM 10046 C C . ASP B 2 352 ? 151.170 151.023 153.697 1.00 37.69 352 ASP B C 1
ATOM 10047 O O . ASP B 2 352 ? 151.049 151.791 152.736 1.00 37.64 352 ASP B O 1
ATOM 10052 N N . SER B 2 353 ? 150.441 151.158 154.806 1.00 30.24 353 SER B N 1
ATOM 10053 C CA . SER B 2 353 ? 149.325 152.097 154.861 1.00 35.52 353 SER B CA 1
ATOM 10054 C C . SER B 2 353 ? 149.756 153.555 154.918 1.00 35.10 353 SER B C 1
ATOM 10055 O O . SER B 2 353 ? 148.900 154.436 154.792 1.00 32.50 353 SER B O 1
ATOM 10058 N N . PHE B 2 354 ? 151.039 153.837 155.103 1.00 32.99 354 PHE B N 1
ATOM 10059 C CA . PHE B 2 354 ? 151.494 155.192 155.357 1.00 30.36 354 PHE B CA 1
ATOM 10060 C C . PHE B 2 354 ? 152.387 155.657 154.215 1.00 31.93 354 PHE B C 1
ATOM 10061 O O . PHE B 2 354 ? 152.927 154.850 153.454 1.00 35.00 354 PHE B O 1
ATOM 10069 N N . GLN B 2 355 ? 152.512 156.978 154.098 1.00 38.24 355 GLN B N 1
ATOM 10070 C CA . GLN B 2 355 ? 153.188 157.633 152.978 1.00 38.19 355 GLN B CA 1
ATOM 10071 C C . GLN B 2 355 ? 152.470 157.339 151.663 1.00 38.83 355 GLN B C 1
ATOM 10072 O O . GLN B 2 355 ? 152.687 156.296 151.046 1.00 36.74 355 GLN B O 1
ATOM 10078 N N . PHE B 2 361 ? 155.798 166.706 142.397 1.00 78.97 361 PHE B N 1
ATOM 10079 C CA . PHE B 2 361 ? 154.459 166.250 142.043 1.00 78.62 361 PHE B CA 1
ATOM 10080 C C . PHE B 2 361 ? 153.450 166.819 143.037 1.00 82.46 361 PHE B C 1
ATOM 10081 O O . PHE B 2 361 ? 153.219 166.244 144.099 1.00 85.41 361 PHE B O 1
ATOM 10089 N N . THR B 2 362 ? 152.858 167.960 142.668 1.00 83.49 362 THR B N 1
ATOM 10090 C CA . THR B 2 362 ? 152.152 168.807 143.629 1.00 84.95 362 THR B CA 1
ATOM 10091 C C . THR B 2 362 ? 151.018 168.077 144.345 1.00 87.59 362 THR B C 1
ATOM 10092 O O . THR B 2 362 ? 150.694 168.418 145.487 1.00 89.07 362 THR B O 1
ATOM 10096 N N . ARG B 2 363 ? 150.416 167.067 143.710 1.00 90.44 363 ARG B N 1
ATOM 10097 C CA . ARG B 2 363 ? 149.396 166.272 144.391 1.00 89.83 363 ARG B CA 1
ATOM 10098 C C . ARG B 2 363 ? 149.967 165.494 145.570 1.00 87.19 363 ARG B C 1
ATOM 10099 O O . ARG B 2 363 ? 149.228 165.143 146.495 1.00 88.37 363 ARG B O 1
ATOM 10107 N N . LYS B 2 364 ? 151.266 165.205 145.554 1.00 78.71 364 LYS B N 1
ATOM 10108 C CA . LYS B 2 364 ? 151.941 164.768 146.769 1.00 76.35 364 LYS B CA 1
ATOM 10109 C C . LYS B 2 364 ? 152.606 165.918 147.517 1.00 75.06 364 LYS B C 1
ATOM 10110 O O . LYS B 2 364 ? 152.572 165.952 148.751 1.00 78.10 364 LYS B O 1
ATOM 10112 N N . LYS B 2 365 ? 153.211 166.860 146.793 1.00 73.31 365 LYS B N 1
ATOM 10113 C CA . LYS B 2 365 ? 153.978 167.928 147.426 1.00 74.75 365 LYS B CA 1
ATOM 10114 C C . LYS B 2 365 ? 153.132 168.844 148.305 1.00 78.69 365 LYS B C 1
ATOM 10115 O O . LYS B 2 365 ? 153.689 169.545 149.157 1.00 81.80 365 LYS B O 1
ATOM 10117 N N . ASN B 2 366 ? 151.809 168.865 148.126 1.00 70.47 366 ASN B N 1
ATOM 10118 C CA . ASN B 2 366 ? 150.966 169.820 148.834 1.00 63.53 366 ASN B CA 1
ATOM 10119 C C . ASN B 2 366 ? 149.751 169.187 149.501 1.00 62.03 366 ASN B C 1
ATOM 10120 O O . ASN B 2 366 ? 148.901 169.915 150.026 1.00 60.13 366 ASN B O 1
ATOM 10125 N N . LEU B 2 367 ? 149.639 167.861 149.497 1.00 63.64 367 LEU B N 1
ATOM 10126 C CA . LEU B 2 367 ? 148.719 167.157 150.389 1.00 60.25 367 LEU B CA 1
ATOM 10127 C C . LEU B 2 367 ? 149.509 166.582 151.561 1.00 61.60 367 LEU B C 1
ATOM 10128 O O . LEU B 2 367 ? 149.879 165.409 151.592 1.00 58.56 367 LEU B O 1
ATOM 10133 N N . HIS B 2 368 ? 149.774 167.448 152.541 1.00 53.85 368 HIS B N 1
ATOM 10134 C CA . HIS B 2 368 ? 150.573 167.088 153.705 1.00 47.06 368 HIS B CA 1
ATOM 10135 C C . HIS B 2 368 ? 149.830 166.176 154.673 1.00 47.43 368 HIS B C 1
ATOM 10136 O O . HIS B 2 368 ? 150.451 165.669 155.612 1.00 54.88 368 HIS B O 1
ATOM 10143 N N . ARG B 2 369 ? 148.524 165.990 154.478 1.00 35.92 369 ARG B N 1
ATOM 10144 C CA . ARG B 2 369 ? 147.671 165.184 155.345 1.00 32.17 369 ARG B CA 1
ATOM 10145 C C . ARG B 2 369 ? 148.338 163.875 155.755 1.00 36.72 369 ARG B C 1
ATOM 10146 O O . ARG B 2 369 ? 148.876 163.148 154.918 1.00 37.19 369 ARG B O 1
ATOM 10154 N N . LYS B 2 370 ? 148.299 163.587 157.055 1.00 34.01 370 LYS B N 1
ATOM 10155 C CA . LYS B 2 370 ? 148.806 162.341 157.621 1.00 18.72 370 LYS B CA 1
ATOM 10156 C C . LYS B 2 370 ? 147.644 161.398 157.905 1.00 25.47 370 LYS B C 1
ATOM 10157 O O . LYS B 2 370 ? 146.711 161.761 158.629 1.00 29.16 370 LYS B O 1
ATOM 10163 N N . VAL B 2 371 ? 147.705 160.188 157.349 1.00 25.12 371 VAL B N 1
ATOM 10164 C CA . VAL B 2 371 ? 146.604 159.237 157.461 1.00 32.38 371 VAL B CA 1
ATOM 10165 C C . VAL B 2 371 ? 147.160 157.837 157.237 1.00 24.59 371 VAL B C 1
ATOM 10166 O O . VAL B 2 371 ? 148.142 157.654 156.515 1.00 36.58 371 VAL B O 1
ATOM 10170 N N . LEU B 2 372 ? 146.536 156.845 157.875 1.00 22.84 372 LEU B N 1
ATOM 10171 C CA . LEU B 2 372 ? 146.845 155.434 157.656 1.00 14.47 372 LEU B CA 1
ATOM 10172 C C . LEU B 2 372 ? 145.706 154.797 156.865 1.00 28.55 372 LEU B C 1
ATOM 10173 O O . LEU B 2 372 ? 144.606 154.605 157.393 1.00 31.19 372 LEU B O 1
ATOM 10178 N N . LYS B 2 373 ? 145.975 154.469 155.602 1.00 26.27 373 LYS B N 1
ATOM 10179 C CA . LYS B 2 373 ? 144.978 153.908 154.688 1.00 30.10 373 LYS B CA 1
ATOM 10180 C C . LYS B 2 373 ? 144.831 152.390 154.856 1.00 30.99 373 LYS B C 1
ATOM 10181 O O . LYS B 2 373 ? 144.976 151.612 153.916 1.00 36.15 373 LYS B O 1
ATOM 10187 N N . LEU B 2 374 ? 144.541 151.971 156.084 1.00 26.05 374 LEU B N 1
ATOM 10188 C CA . LEU B 2 374 ? 144.323 150.554 156.353 1.00 23.79 374 LEU B CA 1
ATOM 10189 C C . LEU B 2 374 ? 143.024 150.057 155.721 1.00 28.99 374 LEU B C 1
ATOM 10190 O O . LEU B 2 374 ? 142.021 150.774 155.671 1.00 27.74 374 LEU B O 1
ATOM 10195 N N . HIS B 2 375 ? 143.056 148.821 155.231 1.00 30.48 375 HIS B N 1
ATOM 10196 C CA . HIS B 2 375 ? 141.908 148.251 154.540 1.00 25.83 375 HIS B CA 1
ATOM 10197 C C . HIS B 2 375 ? 140.711 148.147 155.485 1.00 29.82 375 HIS B C 1
ATOM 10198 O O . HIS B 2 375 ? 140.882 147.874 156.678 1.00 39.51 375 HIS B O 1
ATOM 10205 N N . PRO B 2 376 ? 139.492 148.380 154.989 1.00 28.40 376 PRO B N 1
ATOM 10206 C CA . PRO B 2 376 ? 138.298 148.319 155.853 1.00 21.83 376 PRO B CA 1
ATOM 10207 C C . PRO B 2 376 ? 138.119 147.035 156.653 1.00 17.10 376 PRO B C 1
ATOM 10208 O O . PRO B 2 376 ? 137.577 147.088 157.763 1.00 27.49 376 PRO B O 1
ATOM 10212 N N . CYS B 2 377 ? 138.551 145.884 156.135 1.00 18.32 377 CYS B N 1
ATOM 10213 C CA . CYS B 2 377 ? 138.479 144.651 156.916 1.00 22.72 377 CYS B CA 1
ATOM 10214 C C . CYS B 2 377 ? 139.461 144.641 158.080 1.00 23.75 377 CYS B C 1
ATOM 10215 O O . CYS B 2 377 ? 139.231 143.945 159.075 1.00 32.74 377 CYS B O 1
ATOM 10218 N N . LEU B 2 378 ? 140.555 145.389 157.978 1.00 22.80 378 LEU B N 1
ATOM 10219 C CA . LEU B 2 378 ? 141.629 145.356 158.962 1.00 20.80 378 LEU B CA 1
ATOM 10220 C C . LEU B 2 378 ? 141.589 146.512 159.953 1.00 22.86 378 LEU B C 1
ATOM 10221 O O . LEU B 2 378 ? 141.960 146.327 161.115 1.00 30.99 378 LEU B O 1
ATOM 10226 N N . ALA B 2 379 ? 141.169 147.698 159.516 1.00 15.14 379 ALA B N 1
ATOM 10227 C CA . ALA B 2 379 ? 141.247 148.893 160.349 1.00 23.41 379 ALA B CA 1
ATOM 10228 C C . ALA B 2 379 ? 140.534 148.694 161.686 1.00 25.69 379 ALA B C 1
ATOM 10229 O O . ALA B 2 379 ? 139.382 148.243 161.710 1.00 27.92 379 ALA B O 1
ATOM 10231 N N . PRO B 2 380 ? 141.187 149.002 162.812 1.00 17.03 380 PRO B N 1
ATOM 10232 C CA . PRO B 2 380 ? 140.649 148.563 164.111 1.00 24.51 380 PRO B CA 1
ATOM 10233 C C . PRO B 2 380 ? 139.381 149.285 164.544 1.00 23.99 380 PRO B C 1
ATOM 10234 O O . PRO B 2 380 ? 138.490 148.651 165.121 1.00 20.19 380 PRO B O 1
ATOM 10238 N N . ILE B 2 381 ? 139.264 150.586 164.284 1.00 31.07 381 ILE B N 1
ATOM 10239 C CA . ILE B 2 381 ? 138.095 151.371 164.677 1.00 27.11 381 ILE B CA 1
ATOM 10240 C C . ILE B 2 381 ? 137.418 151.908 163.422 1.00 22.27 381 ILE B C 1
ATOM 10241 O O . ILE B 2 381 ? 138.056 152.580 162.603 1.00 28.56 381 ILE B O 1
ATOM 10246 N N . LYS B 2 382 ? 136.128 151.602 163.271 1.00 28.67 382 LYS B N 1
ATOM 10247 C CA . LYS B 2 382 ? 135.372 151.939 162.070 1.00 24.64 382 LYS B CA 1
ATOM 10248 C C . LYS B 2 382 ? 134.628 153.275 162.138 1.00 26.23 382 LYS B C 1
ATOM 10249 O O . LYS B 2 382 ? 134.669 154.045 161.173 1.00 14.93 382 LYS B O 1
ATOM 10255 N N . VAL B 2 383 ? 133.948 153.577 163.248 1.00 31.94 383 VAL B N 1
ATOM 10256 C CA . VAL B 2 383 ? 133.096 154.760 163.351 1.00 32.74 383 VAL B CA 1
ATOM 10257 C C . VAL B 2 383 ? 133.499 155.605 164.554 1.00 28.61 383 VAL B C 1
ATOM 10258 O O . VAL B 2 383 ? 133.786 155.071 165.631 1.00 35.80 383 VAL B O 1
ATOM 10262 N N . ALA B 2 384 ? 133.515 156.926 164.366 1.00 33.52 384 ALA B N 1
ATOM 10263 C CA . ALA B 2 384 ? 133.544 157.898 165.455 1.00 40.37 384 ALA B CA 1
ATOM 10264 C C . ALA B 2 384 ? 132.172 158.547 165.636 1.00 37.09 384 ALA B C 1
ATOM 10265 O O . ALA B 2 384 ? 131.559 158.992 164.661 1.00 34.71 384 ALA B O 1
ATOM 10267 N N . LEU B 2 385 ? 131.699 158.599 166.884 1.00 41.71 385 LEU B N 1
ATOM 10268 C CA . LEU B 2 385 ? 130.485 159.320 167.270 1.00 32.65 385 LEU B CA 1
ATOM 10269 C C . LEU B 2 385 ? 130.818 160.624 167.991 1.00 30.36 385 LEU B C 1
ATOM 10270 O O . LEU B 2 385 ? 131.601 160.625 168.946 1.00 36.53 385 LEU B O 1
ATOM 10275 N N . ASP B 2 386 ? 130.216 161.726 167.541 1.00 35.97 386 ASP B N 1
ATOM 10276 C CA . ASP B 2 386 ? 130.383 163.034 168.171 1.00 41.11 386 ASP B CA 1
ATOM 10277 C C . ASP B 2 386 ? 129.029 163.733 168.271 1.00 42.11 386 ASP B C 1
ATOM 10278 O O . ASP B 2 386 ? 128.043 163.312 167.661 1.00 46.27 386 ASP B O 1
ATOM 10283 N N . VAL B 2 387 ? 128.983 164.807 169.066 1.00 45.66 387 VAL B N 1
ATOM 10284 C CA . VAL B 2 387 ? 127.784 165.624 169.237 1.00 42.73 387 VAL B CA 1
ATOM 10285 C C . VAL B 2 387 ? 128.092 167.079 168.909 1.00 43.61 387 VAL B C 1
ATOM 10286 O O . VAL B 2 387 ? 129.185 167.575 169.202 1.00 48.00 387 VAL B O 1
ATOM 10290 N N . GLY B 2 388 ? 127.126 167.756 168.286 1.00 38.38 388 GLY B N 1
ATOM 10291 C CA . GLY B 2 388 ? 127.132 169.201 168.206 1.00 37.69 388 GLY B CA 1
ATOM 10292 C C . GLY B 2 388 ? 126.572 169.835 169.469 1.00 39.47 388 GLY B C 1
ATOM 10293 O O . GLY B 2 388 ? 126.119 169.163 170.394 1.00 44.24 388 GLY B O 1
ATOM 10294 N N . ARG B 2 389 ? 126.607 171.165 169.506 1.00 54.72 389 ARG B N 1
ATOM 10295 C CA . ARG B 2 389 ? 126.098 171.897 170.661 1.00 51.63 389 ARG B CA 1
ATOM 10296 C C . ARG B 2 389 ? 124.579 172.031 170.609 1.00 44.45 389 ARG B C 1
ATOM 10297 O O . ARG B 2 389 ? 123.993 172.210 169.537 1.00 42.69 389 ARG B O 1
ATOM 10305 N N . GLY B 2 390 ? 123.944 171.958 171.780 1.00 34.28 390 GLY B N 1
ATOM 10306 C CA . GLY B 2 390 ? 122.504 171.858 171.864 1.00 34.92 390 GLY B CA 1
ATOM 10307 C C . GLY B 2 390 ? 122.031 171.266 173.179 1.00 37.58 390 GLY B C 1
ATOM 10308 O O . GLY B 2 390 ? 122.793 171.151 174.144 1.00 36.69 390 GLY B O 1
ATOM 10309 N N . PRO B 2 391 ? 120.746 170.884 173.245 1.00 40.99 391 PRO B N 1
ATOM 10310 C CA . PRO B 2 391 ? 120.223 170.238 174.461 1.00 41.95 391 PRO B CA 1
ATOM 10311 C C . PRO B 2 391 ? 120.917 168.911 174.730 1.00 44.14 391 PRO B C 1
ATOM 10312 O O . PRO B 2 391 ? 120.726 167.925 174.012 1.00 49.73 391 PRO B O 1
ATOM 10316 N N . THR B 2 392 ? 121.741 168.905 175.780 1.00 37.59 392 THR B N 1
ATOM 10317 C CA . THR B 2 392 ? 122.635 167.784 176.056 1.00 42.36 392 THR B CA 1
ATOM 10318 C C . THR B 2 392 ? 121.903 166.465 176.300 1.00 44.98 392 THR B C 1
ATOM 10319 O O . THR B 2 392 ? 122.336 165.420 175.807 1.00 54.71 392 THR B O 1
ATOM 10323 N N . LEU B 2 393 ? 120.804 166.478 177.059 1.00 44.47 393 LEU B N 1
ATOM 10324 C CA . LEU B 2 393 ? 120.127 165.215 177.365 1.00 49.88 393 LEU B CA 1
ATOM 10325 C C . LEU B 2 393 ? 119.546 164.543 176.123 1.00 51.00 393 LEU B C 1
ATOM 10326 O O . LEU B 2 393 ? 119.642 163.316 175.971 1.00 53.10 393 LEU B O 1
ATOM 10331 N N . GLU B 2 394 ? 118.996 165.328 175.197 1.00 52.42 394 GLU B N 1
ATOM 10332 C CA . GLU B 2 394 ? 118.397 164.752 173.996 1.00 52.36 394 GLU B CA 1
ATOM 10333 C C . GLU B 2 394 ? 119.462 164.145 173.095 1.00 53.32 394 GLU B C 1
ATOM 10334 O O . GLU B 2 394 ? 119.335 162.999 172.631 1.00 57.21 394 GLU B O 1
ATOM 10340 N N . LEU B 2 395 ? 120.543 164.894 172.873 1.00 46.40 395 LEU B N 1
ATOM 10341 C CA . LEU B 2 395 ? 121.634 164.392 172.056 1.00 43.90 395 LEU B CA 1
ATOM 10342 C C . LEU B 2 395 ? 122.249 163.159 172.695 1.00 40.52 395 LEU B C 1
ATOM 10343 O O . LEU B 2 395 ? 122.607 162.203 172.000 1.00 46.51 395 LEU B O 1
ATOM 10348 N N . ARG B 2 396 ? 122.405 163.171 174.019 1.00 40.04 396 ARG B N 1
ATOM 10349 C CA . ARG B 2 396 ? 123.037 162.041 174.682 1.00 44.24 396 ARG B CA 1
ATOM 10350 C C . ARG B 2 396 ? 122.183 160.788 174.558 1.00 39.83 396 ARG B C 1
ATOM 10351 O O . ARG B 2 396 ? 122.709 159.696 174.318 1.00 43.96 396 ARG B O 1
ATOM 10359 N N . GLN B 2 397 ? 120.861 160.921 174.710 1.00 35.62 397 GLN B N 1
ATOM 10360 C CA . GLN B 2 397 ? 120.002 159.746 174.593 1.00 42.97 397 GLN B CA 1
ATOM 10361 C C . GLN B 2 397 ? 119.987 159.191 173.172 1.00 41.29 397 GLN B C 1
ATOM 10362 O O . GLN B 2 397 ? 120.013 157.967 172.976 1.00 43.29 397 GLN B O 1
ATOM 10368 N N . VAL B 2 398 ? 120.014 160.066 172.164 1.00 42.39 398 VAL B N 1
ATOM 10369 C CA . VAL B 2 398 ? 120.008 159.553 170.795 1.00 44.44 398 VAL B CA 1
ATOM 10370 C C . VAL B 2 398 ? 121.355 158.928 170.433 1.00 43.65 398 VAL B C 1
ATOM 10371 O O . VAL B 2 398 ? 121.409 157.910 169.731 1.00 48.12 398 VAL B O 1
ATOM 10375 N N . CYS B 2 399 ? 122.461 159.523 170.891 1.00 37.61 399 CYS B N 1
ATOM 10376 C CA . CYS B 2 399 ? 123.768 158.886 170.744 1.00 46.07 399 CYS B CA 1
ATOM 10377 C C . CYS B 2 399 ? 123.845 157.532 171.443 1.00 42.61 399 CYS B C 1
ATOM 10378 O O . CYS B 2 399 ? 124.459 156.599 170.917 1.00 46.14 399 CYS B O 1
ATOM 10381 N N . GLN B 2 400 ? 123.247 157.402 172.630 1.00 32.68 400 GLN B N 1
ATOM 10382 C CA . GLN B 2 400 ? 123.213 156.097 173.287 1.00 31.98 400 GLN B CA 1
ATOM 10383 C C . GLN B 2 400 ? 122.420 155.080 172.476 1.00 34.63 400 GLN B C 1
ATOM 10384 O O . GLN B 2 400 ? 122.818 153.910 172.367 1.00 33.33 400 GLN B O 1
ATOM 10390 N N . GLY B 2 401 ? 121.325 155.522 171.852 1.00 34.64 401 GLY B N 1
ATOM 10391 C CA . GLY B 2 401 ? 120.578 154.625 170.983 1.00 35.60 401 GLY B CA 1
ATOM 10392 C C . GLY B 2 401 ? 121.389 154.165 169.786 1.00 35.25 401 GLY B C 1
ATOM 10393 O O . GLY B 2 401 ? 121.453 152.968 169.482 1.00 40.58 401 GLY B O 1
ATOM 10394 N N . LEU B 2 402 ? 122.015 155.116 169.089 1.00 39.03 402 LEU B N 1
ATOM 10395 C CA . LEU B 2 402 ? 122.922 154.790 167.989 1.00 34.98 402 LEU B CA 1
ATOM 10396 C C . LEU B 2 402 ? 123.999 153.802 168.418 1.00 39.22 402 LEU B C 1
ATOM 10397 O O . LEU B 2 402 ? 124.281 152.827 167.714 1.00 44.18 402 LEU B O 1
ATOM 10402 N N . PHE B 2 403 ? 124.667 154.094 169.533 1.00 39.70 403 PHE B N 1
ATOM 10403 C CA . PHE B 2 403 ? 125.785 153.283 170.001 1.00 34.35 403 PHE B CA 1
ATOM 10404 C C . PHE B 2 403 ? 125.361 151.843 170.278 1.00 33.29 403 PHE B C 1
ATOM 10405 O O . PHE B 2 403 ? 126.013 150.891 169.824 1.00 35.63 403 PHE B O 1
ATOM 10413 N N . ASN B 2 404 ? 124.242 151.663 170.987 1.00 37.12 404 ASN B N 1
ATOM 10414 C CA . ASN B 2 404 ? 123.742 150.314 171.242 1.00 38.84 404 ASN B CA 1
ATOM 10415 C C . ASN B 2 404 ? 123.304 149.597 169.969 1.00 35.44 404 ASN B C 1
ATOM 10416 O O . ASN B 2 404 ? 123.577 148.399 169.803 1.00 35.77 404 ASN B O 1
ATOM 10421 N N . GLU B 2 405 ? 122.679 150.314 169.032 1.00 38.35 405 GLU B N 1
ATOM 10422 C CA . GLU B 2 405 ? 122.308 149.689 167.765 1.00 39.54 405 GLU B CA 1
ATOM 10423 C C . GLU B 2 405 ? 123.533 149.230 166.984 1.00 33.94 405 GLU B C 1
ATOM 10424 O O . GLU B 2 405 ? 123.586 148.090 166.508 1.00 38.16 405 GLU B O 1
ATOM 10430 N N . LEU B 2 406 ? 124.520 150.109 166.823 1.00 31.63 406 LEU B N 1
ATOM 10431 C CA . LEU B 2 406 ? 125.708 149.753 166.054 1.00 31.27 406 LEU B CA 1
ATOM 10432 C C . LEU B 2 406 ? 126.450 148.582 166.686 1.00 34.80 406 LEU B C 1
ATOM 10433 O O . LEU B 2 406 ? 126.852 147.642 165.990 1.00 36.48 406 LEU B O 1
ATOM 10438 N N . LEU B 2 407 ? 126.646 148.615 168.009 1.00 39.68 407 LEU B N 1
ATOM 10439 C CA . LEU B 2 407 ? 127.367 147.520 168.654 1.00 36.89 407 LEU B CA 1
ATOM 10440 C C . LEU B 2 407 ? 126.608 146.200 168.596 1.00 30.23 407 LEU B C 1
ATOM 10441 O O . LEU B 2 407 ? 127.237 145.141 168.504 1.00 34.61 407 LEU B O 1
ATOM 10446 N N . GLU B 2 408 ? 125.274 146.227 168.652 1.00 37.76 408 GLU B N 1
ATOM 10447 C CA . GLU B 2 408 ? 124.532 144.975 168.526 1.00 30.40 408 GLU B CA 1
ATOM 10448 C C . GLU B 2 408 ? 124.691 144.318 167.158 1.00 31.28 408 GLU B C 1
ATOM 10449 O O . GLU B 2 408 ? 124.375 1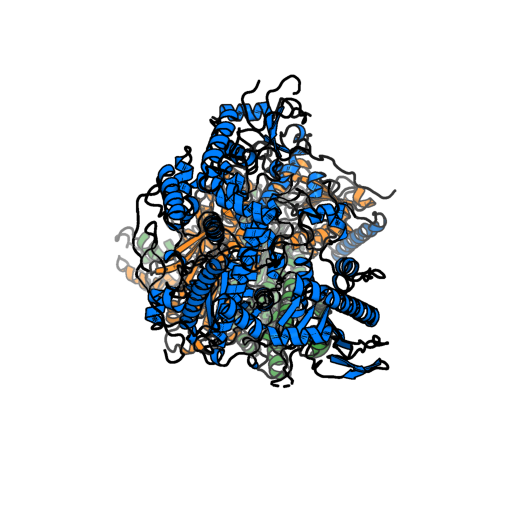43.133 167.017 1.00 32.52 408 GLU B O 1
ATOM 10455 N N . ASN B 2 409 ? 125.174 145.049 166.153 1.00 32.16 409 ASN B N 1
ATOM 10456 C CA . ASN B 2 409 ? 125.418 144.499 164.824 1.00 27.73 409 ASN B CA 1
ATOM 10457 C C . ASN B 2 409 ? 126.899 144.491 164.451 1.00 26.77 409 ASN B C 1
ATOM 10458 O O . ASN B 2 409 ? 127.235 144.476 163.264 1.00 30.34 409 ASN B O 1
ATOM 10463 N N . GLY B 2 410 ? 127.788 144.503 165.440 1.00 31.35 410 GLY B N 1
ATOM 10464 C CA . GLY B 2 410 ? 129.184 144.171 165.214 1.00 28.11 410 GLY B CA 1
ATOM 10465 C C . GLY B 2 410 ? 130.010 145.231 164.522 1.00 17.32 410 GLY B C 1
ATOM 10466 O O . GLY B 2 410 ? 130.985 144.898 163.843 1.00 22.51 410 GLY B O 1
ATOM 10467 N N . ILE B 2 411 ? 129.642 146.500 164.662 1.00 28.85 411 ILE B N 1
ATOM 10468 C CA . ILE B 2 411 ? 130.437 147.618 164.166 1.00 27.38 411 ILE B CA 1
ATOM 10469 C C . ILE B 2 411 ? 131.119 148.289 165.353 1.00 26.13 411 ILE B C 1
ATOM 10470 O O . ILE B 2 411 ? 130.452 148.676 166.320 1.00 31.72 411 ILE B O 1
ATOM 10475 N N . SER B 2 412 ? 132.440 148.433 165.282 1.00 13.76 412 SER B N 1
ATOM 10476 C CA . SER B 2 412 ? 133.198 149.046 166.366 1.00 20.00 412 SER B CA 1
ATOM 10477 C C . SER B 2 412 ? 133.131 150.569 166.299 1.00 24.48 412 SER B C 1
ATOM 10478 O O . SER B 2 412 ? 133.264 151.165 165.227 1.00 24.50 412 SER B O 1
ATOM 10481 N N . VAL B 2 413 ? 132.940 151.197 167.462 1.00 28.67 413 VAL B N 1
ATOM 10482 C CA . VAL B 2 413 ? 132.597 152.614 167.570 1.00 28.93 413 VAL B CA 1
ATOM 10483 C C . VAL B 2 413 ? 133.462 153.263 168.643 1.00 23.34 413 VAL B C 1
ATOM 10484 O O . VAL B 2 413 ? 133.715 152.664 169.694 1.00 28.37 413 VAL B O 1
ATOM 10488 N N . TRP B 2 414 ? 133.914 154.493 168.380 1.00 25.76 414 TRP B N 1
ATOM 10489 C CA . TRP B 2 414 ? 134.608 155.293 169.383 1.00 25.37 414 TRP B CA 1
ATOM 10490 C C . TRP B 2 414 ? 133.652 156.296 170.011 1.00 28.47 414 TRP B C 1
ATOM 10491 O O . TRP B 2 414 ? 133.142 157.178 169.304 1.00 33.68 414 TRP B O 1
ATOM 10502 N N . PRO B 2 415 ? 133.387 156.208 171.325 1.00 32.87 415 PRO B N 1
ATOM 10503 C CA . PRO B 2 415 ? 132.478 157.162 171.988 1.00 32.34 415 PRO B CA 1
ATOM 10504 C C . PRO B 2 415 ? 133.041 158.566 172.176 1.00 28.60 415 PRO B C 1
ATOM 10505 O O . PRO B 2 415 ? 133.198 159.019 173.314 1.00 30.16 415 PRO B O 1
ATOM 10509 N N . GLY B 2 416 ? 133.350 159.264 171.082 1.00 35.35 416 GLY B N 1
ATOM 10510 C CA . GLY B 2 416 ? 133.847 160.630 171.184 1.00 35.10 416 GLY B CA 1
ATOM 10511 C C . GLY B 2 416 ? 132.898 161.607 171.857 1.00 38.26 416 GLY B C 1
ATOM 10512 O O . GLY B 2 416 ? 133.335 162.619 172.411 1.00 37.68 416 GLY B O 1
ATOM 10513 N N . TYR B 2 417 ? 131.599 161.325 171.825 1.00 36.39 417 TYR B N 1
ATOM 10514 C CA . TYR B 2 417 ? 130.592 162.131 172.511 1.00 31.20 417 TYR B CA 1
ATOM 10515 C C . TYR B 2 417 ? 130.721 162.156 174.036 1.00 39.75 417 TYR B C 1
ATOM 10516 O O . TYR B 2 417 ? 129.898 162.778 174.713 1.00 42.31 417 TYR B O 1
ATOM 10525 N N . LEU B 2 418 ? 131.735 161.488 174.591 1.00 44.81 418 LEU B N 1
ATOM 10526 C CA . LEU B 2 418 ? 131.950 161.427 176.034 1.00 37.03 418 LEU B CA 1
ATOM 10527 C C . LEU B 2 418 ? 133.188 162.189 176.507 1.00 36.69 418 LEU B C 1
ATOM 10528 O O . LEU B 2 418 ? 133.686 161.913 177.601 1.00 40.41 418 LEU B O 1
ATOM 10533 N N . GLU B 2 419 ? 133.708 163.139 175.724 1.00 51.50 419 GLU B N 1
ATOM 10534 C CA . GLU B 2 419 ? 134.947 163.805 176.121 1.00 52.81 419 GLU B CA 1
ATOM 10535 C C . GLU B 2 419 ? 134.857 165.328 176.020 1.00 57.01 419 GLU B C 1
ATOM 10536 O O . GLU B 2 419 ? 135.853 166.001 175.736 1.00 58.32 419 GLU B O 1
ATOM 10542 N N . THR B 2 420 ? 133.673 165.885 176.280 1.00 56.11 420 THR B N 1
ATOM 10543 C CA . THR B 2 420 ? 133.449 167.303 176.578 1.00 62.41 420 THR B CA 1
ATOM 10544 C C . THR B 2 420 ? 133.846 168.282 175.470 1.00 60.47 420 THR B C 1
ATOM 10545 O O . THR B 2 420 ? 133.683 169.495 175.640 1.00 55.94 420 THR B O 1
ATOM 10549 N N . MET B 2 421 ? 134.361 167.785 174.343 1.00 60.06 421 MET B N 1
ATOM 10550 C CA . MET B 2 421 ? 134.551 168.586 173.128 1.00 60.93 421 MET B CA 1
ATOM 10551 C C . MET B 2 421 ? 135.475 169.794 173.341 1.00 59.78 421 MET B C 1
ATOM 10552 O O . MET B 2 421 ? 135.093 170.946 173.123 1.00 61.85 421 MET B O 1
ATOM 10557 N N . GLN B 2 422 ? 136.702 169.525 173.793 1.00 49.20 422 GLN B N 1
ATOM 10558 C CA . GLN B 2 422 ? 137.691 170.603 173.860 1.00 52.30 422 GLN B CA 1
ATOM 10559 C C . GLN B 2 422 ? 138.166 171.017 172.473 1.00 53.66 422 GLN B C 1
ATOM 10560 O O . GLN B 2 422 ? 138.432 172.200 172.230 1.00 54.21 422 GLN B O 1
ATOM 10566 N N . SER B 2 423 ? 138.279 170.064 171.554 1.00 46.22 423 SER B N 1
ATOM 10567 C CA . SER B 2 423 ? 138.892 170.317 170.262 1.00 41.30 423 SER B CA 1
ATOM 10568 C C . SER B 2 423 ? 137.908 170.957 169.285 1.00 43.96 423 SER B C 1
ATOM 10569 O O . SER B 2 423 ? 136.688 170.825 169.406 1.00 41.21 423 SER B O 1
ATOM 10572 N N . SER B 2 424 ? 138.470 171.667 168.307 1.00 41.08 424 SER B N 1
ATOM 10573 C CA . SER B 2 424 ? 137.752 172.012 167.090 1.00 37.65 424 SER B CA 1
ATOM 10574 C C . SER B 2 424 ? 137.542 170.771 166.220 1.00 41.61 424 SER B C 1
ATOM 10575 O O . SER B 2 424 ? 138.102 169.699 166.462 1.00 44.62 424 SER B O 1
ATOM 10578 N N . LEU B 2 425 ? 136.705 170.933 165.192 1.00 37.24 425 LEU B N 1
ATOM 10579 C CA . LEU B 2 425 ? 136.486 169.864 164.220 1.00 35.68 425 LEU B CA 1
ATOM 10580 C C . LEU B 2 425 ? 137.756 169.487 163.462 1.00 39.60 425 LEU B C 1
ATOM 10581 O O . LEU B 2 425 ? 137.989 168.304 163.194 1.00 44.75 425 LEU B O 1
ATOM 10586 N N . GLU B 2 426 ? 138.572 170.471 163.082 1.00 29.07 426 GLU B N 1
ATOM 10587 C CA . GLU B 2 426 ? 139.832 170.172 162.402 1.00 34.47 426 GLU B CA 1
ATOM 10588 C C . GLU B 2 426 ? 140.733 169.260 163.232 1.00 41.36 426 GLU B C 1
ATOM 10589 O O . GLU B 2 426 ? 141.286 168.277 162.718 1.00 47.97 426 GLU B O 1
ATOM 10595 N N . GLN B 2 427 ? 140.887 169.569 164.520 1.00 36.32 427 GLN B N 1
ATOM 10596 C CA . GLN B 2 427 ? 141.676 168.722 165.411 1.00 30.42 427 GLN B CA 1
ATOM 10597 C C . GLN B 2 427 ? 141.109 167.309 165.523 1.00 24.15 427 GLN B C 1
ATOM 10598 O O . GLN B 2 427 ? 141.863 166.328 165.483 1.00 34.13 427 GLN B O 1
ATOM 10604 N N . LEU B 2 428 ? 139.788 167.181 165.665 1.00 26.63 428 LEU B N 1
ATOM 10605 C CA . LEU B 2 428 ? 139.177 165.854 165.700 1.00 35.51 428 LEU B CA 1
ATOM 10606 C C . LEU B 2 428 ? 139.428 165.077 164.414 1.00 36.36 428 LEU B C 1
ATOM 10607 O O . LEU B 2 428 ? 139.729 163.880 164.458 1.00 35.41 428 LEU B O 1
ATOM 10612 N N . TYR B 2 429 ? 139.267 165.724 163.258 1.00 31.38 429 TYR B N 1
ATOM 10613 C CA . TYR B 2 429 ? 139.527 165.043 161.995 1.00 34.64 429 TYR B CA 1
ATOM 10614 C C . TYR B 2 429 ? 140.974 164.577 161.895 1.00 35.34 429 TYR B C 1
ATOM 10615 O O . TYR B 2 429 ? 141.239 163.452 161.457 1.00 35.22 429 TYR B O 1
ATOM 10624 N N . SER B 2 430 ? 141.922 165.430 162.285 1.00 28.98 430 SER B N 1
ATOM 10625 C CA . SER B 2 430 ? 143.327 165.027 162.304 1.00 25.07 430 SER B CA 1
ATOM 10626 C C . SER B 2 430 ? 143.554 163.804 163.191 1.00 33.18 430 SER B C 1
ATOM 10627 O O . SER B 2 430 ? 144.194 162.825 162.778 1.00 34.76 430 SER B O 1
ATOM 10630 N N . LYS B 2 431 ? 143.004 163.835 164.407 1.00 35.47 431 LYS B N 1
ATOM 10631 C CA . LYS B 2 431 ? 143.138 162.711 165.331 1.00 27.97 431 LYS B CA 1
ATOM 10632 C C . LYS B 2 431 ? 142.545 161.426 164.764 1.00 27.55 431 LYS B C 1
ATOM 10633 O O . LYS B 2 431 ? 143.151 160.353 164.865 1.00 26.14 431 LYS B O 1
ATOM 10639 N N . TYR B 2 432 ? 141.352 161.509 164.179 1.00 27.81 432 TYR B N 1
ATOM 10640 C CA . TYR B 2 432 ? 140.711 160.312 163.641 1.00 30.67 432 TYR B CA 1
ATOM 10641 C C . TYR B 2 432 ? 141.411 159.791 162.390 1.00 27.55 432 TYR B C 1
ATOM 10642 O O . TYR B 2 432 ? 141.419 158.579 162.149 1.00 17.07 432 TYR B O 1
ATOM 10651 N N . ASP B 2 433 ? 141.998 160.677 161.585 1.00 30.97 433 ASP B N 1
ATOM 10652 C CA . ASP B 2 433 ? 142.792 160.229 160.443 1.00 36.47 433 ASP B CA 1
ATOM 10653 C C . ASP B 2 433 ? 144.076 159.535 160.877 1.00 28.28 433 ASP B C 1
ATOM 10654 O O . ASP B 2 433 ? 144.503 158.566 160.239 1.00 37.70 433 ASP B O 1
ATOM 10659 N N . GLU B 2 434 ? 144.716 160.012 161.949 1.00 27.44 434 GLU B N 1
ATOM 10660 C CA . GLU B 2 434 ? 145.848 159.264 162.494 1.00 34.33 434 GLU B CA 1
ATOM 10661 C C . GLU B 2 434 ? 145.423 157.905 163.043 1.00 23.35 434 GLU B C 1
ATOM 10662 O O . GLU B 2 434 ? 146.165 156.924 162.923 1.00 26.71 434 GLU B O 1
ATOM 10668 N N . MET B 2 435 ? 144.244 157.824 163.655 1.00 25.30 435 MET B N 1
ATOM 10669 C CA . MET B 2 435 ? 143.723 156.546 164.128 1.00 22.74 435 MET B CA 1
ATOM 10670 C C . MET B 2 435 ? 143.181 155.658 163.010 1.00 37.61 435 MET B C 1
ATOM 10671 O O . MET B 2 435 ? 142.760 154.532 163.294 1.00 30.87 435 MET B O 1
ATOM 10676 N N . SER B 2 436 ? 143.178 156.138 161.762 1.00 35.52 436 SER B N 1
ATOM 10677 C CA . SER B 2 436 ? 142.658 155.436 160.586 1.00 28.31 436 SER B CA 1
ATOM 10678 C C . SER B 2 436 ? 141.149 155.194 160.613 1.00 32.27 436 SER B C 1
ATOM 10679 O O . SER B 2 436 ? 140.660 154.325 159.886 1.00 35.81 436 SER B O 1
ATOM 10682 N N . ILE B 2 437 ? 140.393 155.907 161.454 1.00 29.00 437 ILE B N 1
ATOM 10683 C CA . ILE B 2 437 ? 138.957 155.654 161.561 1.00 33.25 437 ILE B CA 1
ATOM 10684 C C . ILE B 2 437 ? 138.269 155.930 160.224 1.00 25.77 437 ILE B C 1
ATOM 10685 O O . ILE B 2 437 ? 138.555 156.926 159.547 1.00 32.08 437 ILE B O 1
ATOM 10690 N N . LEU B 2 438 ? 137.352 155.035 159.835 1.00 24.62 438 LEU B N 1
ATOM 10691 C CA . LEU B 2 438 ? 136.693 155.140 158.532 1.00 25.63 438 LEU B CA 1
ATOM 10692 C C . LEU B 2 438 ? 135.721 156.320 158.452 1.00 27.63 438 LEU B C 1
ATOM 10693 O O . LEU B 2 438 ? 135.817 157.147 157.538 1.00 23.54 438 LEU B O 1
ATOM 10698 N N . PHE B 2 439 ? 134.778 156.422 159.395 1.00 35.72 439 PHE B N 1
ATOM 10699 C CA . PHE B 2 439 ? 133.695 157.398 159.301 1.00 30.64 439 PHE B CA 1
ATOM 10700 C C . PHE B 2 439 ? 133.481 158.157 160.604 1.00 32.94 439 PHE B C 1
ATOM 10701 O O . PHE B 2 439 ? 133.440 157.560 161.684 1.00 29.48 439 PHE B O 1
ATOM 10709 N N . THR B 2 440 ? 133.319 159.477 160.484 1.00 34.79 440 THR B N 1
ATOM 10710 C CA . THR B 2 440 ? 132.873 160.347 161.569 1.00 32.92 440 THR B CA 1
ATOM 10711 C C . THR B 2 440 ? 131.382 160.634 161.406 1.00 26.51 440 THR B C 1
ATOM 10712 O O . THR B 2 440 ? 130.956 161.126 160.356 1.00 37.45 440 THR B O 1
ATOM 10716 N N . VAL B 2 441 ? 130.597 160.334 162.440 1.00 34.86 441 VAL B N 1
ATOM 10717 C CA . VAL B 2 441 ? 129.173 160.665 162.491 1.00 33.61 441 VAL B CA 1
ATOM 10718 C C . VAL B 2 441 ? 128.963 161.804 163.481 1.00 27.81 441 VAL B C 1
ATOM 10719 O O . VAL B 2 441 ? 129.456 161.748 164.614 1.00 38.41 441 VAL B O 1
ATOM 10723 N N . LEU B 2 442 ? 128.234 162.836 163.053 1.00 32.84 442 LEU B N 1
ATOM 10724 C CA . LEU B 2 442 ? 127.990 164.032 163.851 1.00 30.59 442 LEU B CA 1
ATOM 10725 C C . LEU B 2 442 ? 126.492 164.260 164.019 1.00 35.19 442 LEU B C 1
ATOM 10726 O O . LEU B 2 442 ? 125.750 164.292 163.032 1.00 35.78 442 LEU B O 1
ATOM 10731 N N . VAL B 2 443 ? 126.054 164.415 165.271 1.00 44.85 443 VAL B N 1
ATOM 10732 C CA . VAL B 2 443 ? 124.654 164.657 165.620 1.00 42.72 443 VAL B CA 1
ATOM 10733 C C . VAL B 2 443 ? 124.468 166.120 166.003 1.00 40.37 443 VAL B C 1
ATOM 10734 O O . VAL B 2 443 ? 125.309 166.701 166.702 1.00 41.12 443 VAL B O 1
ATOM 10738 N N . THR B 2 444 ? 123.366 166.723 165.547 1.00 39.71 444 THR B N 1
ATOM 10739 C CA . THR B 2 444 ? 123.088 168.141 165.748 1.00 37.83 444 THR B CA 1
ATOM 10740 C C . THR B 2 444 ? 121.647 168.337 166.209 1.00 35.01 444 THR B C 1
ATOM 10741 O O . THR B 2 444 ? 120.841 167.404 166.231 1.00 40.27 444 THR B O 1
ATOM 10745 N N . GLU B 2 445 ? 121.347 169.578 166.606 1.00 42.33 445 GLU B N 1
ATOM 10746 C CA . GLU B 2 445 ? 119.970 170.006 166.858 1.00 36.29 445 GLU B CA 1
ATOM 10747 C C . GLU B 2 445 ? 119.018 169.623 165.731 1.00 38.75 445 GLU B C 1
ATOM 10748 O O . GLU B 2 445 ? 117.918 169.119 165.978 1.00 41.76 445 GLU B O 1
ATOM 10754 N N . THR B 2 446 ? 119.422 169.867 164.483 1.00 38.25 446 THR B N 1
ATOM 10755 C CA . THR B 2 446 ? 118.549 169.595 163.345 1.00 34.67 446 THR B CA 1
ATOM 10756 C C . THR B 2 446 ? 118.202 168.119 163.214 1.00 37.88 446 THR B C 1
ATOM 10757 O O . THR B 2 446 ? 117.195 167.784 162.574 1.00 48.39 446 THR B O 1
ATOM 10761 N N . THR B 2 447 ? 119.013 167.232 163.794 1.00 30.85 447 THR B N 1
ATOM 10762 C CA . THR B 2 447 ? 118.685 165.815 163.746 1.00 36.20 447 THR B CA 1
ATOM 10763 C C . THR B 2 447 ? 117.453 165.502 164.582 1.00 42.12 447 THR B C 1
ATOM 10764 O O . THR B 2 447 ? 116.691 164.593 164.235 1.00 48.62 447 THR B O 1
ATOM 10768 N N . LEU B 2 448 ? 117.234 166.229 165.681 1.00 36.27 448 LEU B N 1
ATOM 10769 C CA . LEU B 2 448 ? 116.060 165.939 166.496 1.00 33.05 448 LEU B CA 1
ATOM 10770 C C . LEU B 2 448 ? 114.779 166.233 165.730 1.00 33.33 448 LEU B C 1
ATOM 10771 O O . LEU B 2 448 ? 113.739 165.621 165.996 1.00 32.29 448 LEU B O 1
ATOM 10776 N N . GLU B 2 449 ? 114.839 167.162 164.775 1.00 37.63 449 GLU B N 1
ATOM 10777 C CA . GLU B 2 449 ? 113.702 167.427 163.896 1.00 29.96 449 GLU B CA 1
ATOM 10778 C C . GLU B 2 449 ? 113.662 166.460 162.715 1.00 34.74 449 GLU B C 1
ATOM 10779 O O . GLU B 2 449 ? 112.831 165.549 162.668 1.00 33.32 449 GLU B O 1
ATOM 10785 N N . ASN B 2 450 ? 114.566 166.651 161.745 1.00 35.42 450 ASN B N 1
ATOM 10786 C CA . ASN B 2 450 ? 114.475 165.891 160.501 1.00 34.18 450 ASN B CA 1
ATOM 10787 C C . ASN B 2 450 ? 115.114 164.505 160.556 1.00 36.86 450 ASN B C 1
ATOM 10788 O O . ASN B 2 450 ? 114.912 163.718 159.626 1.00 33.97 450 ASN B O 1
ATOM 10793 N N . GLY B 2 451 ? 115.871 164.184 161.601 1.00 42.59 451 GLY B N 1
ATOM 10794 C CA . GLY B 2 451 ? 116.545 162.898 161.657 1.00 41.65 451 GLY B CA 1
ATOM 10795 C C . GLY B 2 451 ? 117.716 162.706 160.716 1.00 34.42 451 GLY B C 1
ATOM 10796 O O . GLY B 2 451 ? 118.139 161.567 160.508 1.00 33.32 451 GLY B O 1
ATOM 10797 N N . LEU B 2 452 ? 118.248 163.773 160.128 1.00 29.37 452 LEU B N 1
ATOM 10798 C CA . LEU B 2 452 ? 119.444 163.672 159.300 1.00 32.45 452 LEU B CA 1
ATOM 10799 C C . LEU B 2 452 ? 120.713 163.823 160.132 1.00 26.39 452 LEU B C 1
ATOM 10800 O O .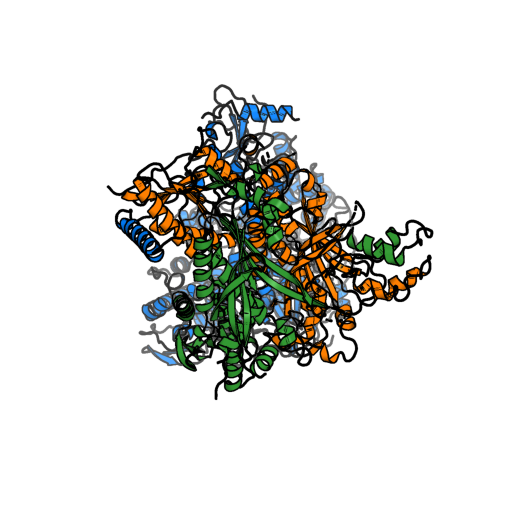 LEU B 2 452 ? 120.774 164.647 161.048 1.00 26.16 452 LEU B O 1
ATOM 10805 N N . ILE B 2 453 ? 121.731 163.029 159.797 1.00 30.55 453 ILE B N 1
ATOM 10806 C CA . ILE B 2 453 ? 123.051 163.118 160.412 1.00 34.72 453 ILE B CA 1
ATOM 10807 C C . ILE B 2 453 ? 124.094 163.431 159.346 1.00 31.79 453 ILE B C 1
ATOM 10808 O O . ILE B 2 453 ? 123.927 163.103 158.168 1.00 34.73 453 ILE B O 1
ATOM 10813 N N . HIS B 2 454 ? 125.175 164.086 159.773 1.00 22.97 454 HIS B N 1
ATOM 10814 C CA . HIS B 2 454 ? 126.349 164.319 158.938 1.00 22.65 454 HIS B CA 1
ATOM 10815 C C . HIS B 2 454 ? 127.306 163.132 158.979 1.00 31.37 454 HIS B C 1
ATOM 10816 O O . HIS B 2 454 ? 127.464 162.484 160.018 1.00 29.96 454 HIS B O 1
ATOM 10823 N N . LEU B 2 455 ? 127.937 162.845 157.837 1.00 37.45 455 LEU B N 1
ATOM 10824 C CA . LEU B 2 455 ? 128.941 161.791 157.723 1.00 34.98 455 LEU B CA 1
ATOM 10825 C C . LEU B 2 455 ? 130.132 162.321 156.934 1.00 30.68 455 LEU B C 1
ATOM 10826 O O . LEU B 2 455 ? 129.957 162.849 155.832 1.00 40.92 455 LEU B O 1
ATOM 10831 N N . ARG B 2 456 ? 131.338 162.170 157.483 1.00 25.06 456 ARG B N 1
ATOM 10832 C CA . ARG B 2 456 ? 132.575 162.469 156.766 1.00 30.14 456 ARG B CA 1
ATOM 10833 C C . ARG B 2 456 ? 133.299 161.182 156.379 1.00 30.45 456 ARG B C 1
ATOM 10834 O O . ARG B 2 456 ? 133.463 160.281 157.207 1.00 30.49 456 ARG B O 1
ATOM 10842 N N . SER B 2 457 ? 133.726 161.108 155.118 1.00 35.27 457 SER B N 1
ATOM 10843 C CA . SER B 2 457 ? 134.570 160.025 154.626 1.00 34.89 457 SER B CA 1
ATOM 10844 C C . SER B 2 457 ? 136.047 160.290 154.912 1.00 39.01 457 SER B C 1
ATOM 10845 O O . SER B 2 457 ? 136.565 161.368 154.604 1.00 40.03 457 SER B O 1
ATOM 10848 N N . ARG B 2 458 ? 136.720 159.301 155.508 1.00 33.51 458 ARG B N 1
ATOM 10849 C CA . ARG B 2 458 ? 138.176 159.353 155.633 1.00 32.10 458 ARG B CA 1
ATOM 10850 C C . ARG B 2 458 ? 138.853 159.454 154.270 1.00 36.29 458 ARG B C 1
ATOM 10851 O O . ARG B 2 458 ? 139.811 160.215 154.101 1.00 32.81 458 ARG B O 1
ATOM 10859 N N . ASP B 2 459 ? 138.377 158.685 153.289 1.00 38.32 459 ASP B N 1
ATOM 10860 C CA . ASP B 2 459 ? 139.092 158.589 152.021 1.00 35.55 459 ASP B CA 1
ATOM 10861 C C . ASP B 2 459 ? 138.964 159.859 151.188 1.00 32.80 459 ASP B C 1
ATOM 10862 O O . ASP B 2 459 ? 139.903 160.220 150.472 1.00 44.95 459 ASP B O 1
ATOM 10867 N N . THR B 2 460 ? 137.827 160.553 151.267 1.00 24.32 460 THR B N 1
ATOM 10868 C CA . THR B 2 460 ? 137.596 161.727 150.437 1.00 31.08 460 THR B CA 1
ATOM 10869 C C . THR B 2 460 ? 137.657 163.052 151.181 1.00 32.18 460 THR B C 1
ATOM 10870 O O . THR B 2 460 ? 137.929 164.075 150.545 1.00 31.49 460 THR B O 1
ATOM 10874 N N . THR B 2 461 ? 137.412 163.064 152.494 1.00 39.34 461 THR B N 1
ATOM 10875 C CA . THR B 2 461 ? 137.197 164.257 153.318 1.00 37.08 461 THR B CA 1
ATOM 10876 C C . THR B 2 461 ? 135.914 165.008 152.972 1.00 26.99 461 THR B C 1
ATOM 10877 O O . THR B 2 461 ? 135.695 166.107 153.493 1.00 42.28 461 THR B O 1
ATOM 10881 N N . MET B 2 462 ? 135.067 164.461 152.104 1.00 36.40 462 MET B N 1
ATOM 10882 C CA . MET B 2 462 ? 133.803 165.099 151.758 1.00 30.67 462 MET B CA 1
ATOM 10883 C C . MET B 2 462 ? 132.725 164.764 152.784 1.00 33.62 462 MET B C 1
ATOM 10884 O O . MET B 2 462 ? 132.714 163.681 153.374 1.00 42.88 462 MET B O 1
ATOM 10889 N N . LYS B 2 463 ? 131.803 165.703 152.980 1.00 35.28 463 LYS B N 1
ATOM 10890 C CA . LYS B 2 463 ? 130.679 165.532 153.893 1.00 30.02 463 LYS B CA 1
ATOM 10891 C C . LYS B 2 463 ? 129.402 165.225 153.120 1.00 34.35 463 LYS B C 1
ATOM 10892 O O . LYS B 2 463 ? 129.142 165.820 152.072 1.00 39.19 463 LYS B O 1
ATOM 10898 N N . GLU B 2 464 ? 128.601 164.302 153.650 1.00 36.15 464 GLU B N 1
ATOM 10899 C CA . GLU B 2 464 ? 127.301 163.971 153.086 1.00 31.41 464 GLU B CA 1
ATOM 10900 C C . GLU B 2 464 ? 126.249 163.925 154.187 1.00 30.26 464 GLU B C 1
ATOM 10901 O O . GLU B 2 464 ? 126.561 163.737 155.365 1.00 39.24 464 GLU B O 1
ATOM 10907 N N . MET B 2 465 ? 124.989 164.096 153.788 1.00 32.11 465 MET B N 1
ATOM 10908 C CA . MET B 2 465 ? 123.850 163.955 154.686 1.00 27.46 465 MET B CA 1
ATOM 10909 C C . MET B 2 465 ? 123.228 162.579 154.501 1.00 23.54 465 MET B C 1
ATOM 10910 O O . MET B 2 465 ? 123.073 162.107 153.373 1.00 34.57 465 MET B O 1
ATOM 10915 N N . MET B 2 466 ? 122.874 161.933 155.609 1.00 26.38 466 MET B N 1
ATOM 10916 C CA . MET B 2 466 ? 122.182 160.655 155.536 1.00 31.83 466 MET B CA 1
ATOM 10917 C C . MET B 2 466 ? 121.124 160.566 156.629 1.00 39.02 466 MET B C 1
ATOM 10918 O O . MET B 2 466 ? 121.306 161.086 157.732 1.00 42.77 466 MET B O 1
ATOM 10923 N N . HIS B 2 467 ? 120.011 159.906 156.312 1.00 34.97 467 HIS B N 1
ATOM 10924 C CA . HIS B 2 467 ? 118.950 159.682 157.287 1.00 28.51 467 HIS B CA 1
ATOM 10925 C C . HIS B 2 467 ? 119.292 158.532 158.234 1.00 38.20 467 HIS B C 1
ATOM 10926 O O . HIS B 2 467 ? 119.728 157.461 157.801 1.00 35.72 467 HIS B O 1
ATOM 10933 N N . ILE B 2 468 ? 119.070 158.766 159.533 1.00 25.58 468 ILE B N 1
ATOM 10934 C CA . ILE B 2 468 ? 119.478 157.846 160.596 1.00 32.12 468 ILE B CA 1
ATOM 10935 C C . ILE B 2 468 ? 118.871 156.453 160.442 1.00 26.76 468 ILE B C 1
ATOM 10936 O O . ILE B 2 468 ? 119.454 155.463 160.899 1.00 29.24 468 ILE B O 1
ATOM 10941 N N . SER B 2 469 ? 117.703 156.345 159.810 1.00 37.85 469 SER B N 1
ATOM 10942 C CA . SER B 2 469 ? 117.049 155.050 159.641 1.00 36.47 469 SER B CA 1
ATOM 10943 C C . SER B 2 469 ? 117.845 154.056 158.798 1.00 38.16 469 SER B C 1
ATOM 10944 O O . SER B 2 469 ? 117.573 152.853 158.872 1.00 41.51 469 SER B O 1
ATOM 10947 N N . LYS B 2 470 ? 118.805 154.515 157.998 1.00 36.12 470 LYS B N 1
ATOM 10948 C CA . LYS B 2 470 ? 119.501 153.646 157.056 1.00 35.41 470 LYS B CA 1
ATOM 10949 C C . LYS B 2 470 ? 120.960 153.364 157.407 1.00 38.40 470 LYS B C 1
ATOM 10950 O O . LYS B 2 470 ? 121.562 152.469 156.792 1.00 45.51 470 LYS B O 1
ATOM 10956 N N . LEU B 2 471 ? 121.536 154.110 158.355 1.00 35.90 471 LEU B N 1
ATOM 10957 C CA . LEU B 2 471 ? 122.969 154.065 158.647 1.00 30.24 471 LEU B CA 1
ATOM 10958 C C . LEU B 2 471 ? 123.487 152.644 158.866 1.00 24.86 471 LEU B C 1
ATOM 10959 O O . LEU B 2 471 ? 124.530 152.262 158.319 1.00 38.67 471 LEU B O 1
ATOM 10964 N N . LYS B 2 472 ? 122.806 151.874 159.720 1.00 21.76 472 LYS B N 1
ATOM 10965 C CA . LYS B 2 472 ? 123.201 150.491 159.980 1.00 25.97 472 LYS B CA 1
ATOM 10966 C C . LYS B 2 472 ? 123.384 149.704 158.691 1.00 25.59 472 LYS B C 1
ATOM 10967 O O . LYS B 2 472 ? 124.417 149.054 158.481 1.00 31.71 472 LYS B O 1
ATOM 10973 N N . ASP B 2 473 ? 122.374 149.737 157.823 1.00 21.92 473 ASP B N 1
ATOM 10974 C CA . ASP B 2 473 ? 122.410 148.930 156.612 1.00 26.23 473 ASP B CA 1
ATOM 10975 C C . ASP B 2 473 ? 123.475 149.430 155.649 1.00 28.11 473 ASP B C 1
ATOM 10976 O O . ASP B 2 473 ? 124.142 148.631 154.985 1.00 28.86 473 ASP B O 1
ATOM 10981 N N . PHE B 2 474 ? 123.661 150.749 155.574 1.00 24.39 474 PHE B N 1
ATOM 10982 C CA . PHE B 2 474 ? 124.737 151.289 154.748 1.00 23.27 474 PHE B CA 1
ATOM 10983 C C . PHE B 2 474 ? 126.104 150.792 155.203 1.00 22.38 474 PHE B C 1
ATOM 10984 O O . PHE B 2 474 ? 126.934 150.393 154.380 1.00 27.47 474 PHE B O 1
ATOM 10992 N N . LEU B 2 475 ? 126.364 150.829 156.509 1.00 27.13 475 LEU B N 1
ATOM 10993 C CA . LEU B 2 475 ? 127.665 150.388 157.007 1.00 26.01 475 LEU B CA 1
ATOM 10994 C C . LEU B 2 475 ? 127.863 148.886 156.825 1.00 30.72 475 LEU B C 1
ATOM 10995 O O . LEU B 2 475 ? 128.956 148.437 156.444 1.00 39.28 475 LEU B O 1
ATOM 11000 N N . ILE B 2 476 ? 126.821 148.094 157.088 1.00 21.00 476 ILE B N 1
ATOM 11001 C CA . ILE B 2 476 ? 126.894 146.659 156.831 1.00 22.47 476 ILE B CA 1
ATOM 11002 C C . ILE B 2 476 ? 127.187 146.375 155.362 1.00 24.74 476 ILE B C 1
ATOM 11003 O O . ILE B 2 476 ? 128.031 145.530 155.042 1.00 35.96 476 ILE B O 1
ATOM 11008 N N . LYS B 2 477 ? 126.536 147.100 154.449 1.00 27.24 477 LYS B N 1
ATOM 11009 C CA . LYS B 2 477 ? 126.836 146.938 153.029 1.00 29.94 477 LYS B CA 1
ATOM 11010 C C . LYS B 2 477 ? 128.284 147.298 152.723 1.00 23.77 477 LYS B C 1
ATOM 11011 O O . LYS B 2 477 ? 128.984 146.553 152.032 1.00 31.06 477 LYS B O 1
ATOM 11017 N N . TYR B 2 478 ? 128.735 148.459 153.194 1.00 26.22 478 TYR B N 1
ATOM 11018 C CA . TYR B 2 478 ? 130.074 148.932 152.857 1.00 24.86 478 TYR B CA 1
ATOM 11019 C C . TYR B 2 478 ? 131.134 147.925 153.294 1.00 27.64 478 TYR B C 1
ATOM 11020 O O . TYR B 2 478 ? 132.009 147.535 152.506 1.00 28.01 478 TYR B O 1
ATOM 11029 N N . ILE B 2 479 ? 131.005 147.409 154.517 1.00 28.19 479 ILE B N 1
ATOM 11030 C CA . ILE B 2 479 ? 132.005 146.470 155.015 1.00 26.36 479 ILE B CA 1
ATOM 11031 C C . ILE B 2 479 ? 131.875 145.112 154.333 1.00 18.62 479 ILE B C 1
ATOM 11032 O O . ILE B 2 479 ? 132.880 144.509 153.940 1.00 28.79 479 ILE B O 1
ATOM 11037 N N . SER B 2 480 ? 130.650 144.609 154.166 1.00 30.00 480 SER B N 1
ATOM 11038 C CA . SER B 2 480 ? 130.475 143.299 153.546 1.00 27.10 480 SER B CA 1
ATOM 11039 C C . SER B 2 480 ? 130.948 143.291 152.096 1.00 24.88 480 SER B C 1
ATOM 11040 O O . SER B 2 480 ? 131.485 142.285 151.620 1.00 33.46 480 SER B O 1
ATOM 11043 N N . SER B 2 481 ? 130.748 144.394 151.372 1.00 35.04 481 SER B N 1
ATOM 11044 C CA . SER B 2 481 ? 131.239 144.494 150.005 1.00 32.71 481 SER B CA 1
ATOM 11045 C C . SER B 2 481 ? 132.718 144.838 149.912 1.00 28.99 481 SER B C 1
ATOM 11046 O O . SER B 2 481 ? 133.294 144.694 148.828 1.00 32.56 481 SER B O 1
ATOM 11049 N N . ALA B 2 482 ? 133.344 145.306 150.996 1.00 44.48 482 ALA B N 1
ATOM 11050 C CA . ALA B 2 482 ? 134.769 145.612 150.919 1.00 46.57 482 ALA B CA 1
ATOM 11051 C C . ALA B 2 482 ? 135.591 144.373 150.575 1.00 50.45 482 ALA B C 1
ATOM 11052 O O . ALA B 2 482 ? 136.648 144.483 149.945 1.00 49.79 482 ALA B O 1
ATOM 11054 N N . LYS B 2 483 ? 135.115 143.189 150.974 1.00 56.01 483 LYS B N 1
ATOM 11055 C CA . LYS B 2 483 ? 135.736 141.933 150.558 1.00 54.13 483 LYS B CA 1
ATOM 11056 C C . LYS B 2 483 ? 135.810 141.788 149.042 1.00 59.32 483 LYS B C 1
ATOM 11057 O O . LYS B 2 483 ? 136.720 141.128 148.529 1.00 57.72 483 LYS B O 1
ATOM 11063 N N . ASN B 2 484 ? 134.873 142.390 148.310 1.00 68.49 484 ASN B N 1
ATOM 11064 C CA . ASN B 2 484 ? 134.738 142.171 146.875 1.00 62.67 484 ASN B CA 1
ATOM 11065 C C . ASN B 2 484 ? 135.255 143.335 146.041 1.00 64.73 484 ASN B C 1
ATOM 11066 O O . ASN B 2 484 ? 135.054 143.345 144.822 1.00 64.99 484 ASN B O 1
ATOM 11071 N N . VAL B 2 485 ? 135.898 144.318 146.661 1.00 77.34 485 VAL B N 1
ATOM 11072 C CA . VAL B 2 485 ? 136.513 145.410 145.918 1.00 78.65 485 VAL B CA 1
ATOM 11073 C C . VAL B 2 485 ? 137.627 144.878 145.023 1.00 78.47 485 VAL B C 1
ATOM 11074 O O . VAL B 2 485 ? 137.639 145.115 143.815 1.00 75.84 485 VAL B O 1
ATOM 11079 N N . GLU C 2 67 ? 131.905 108.240 183.524 1.00 41.06 67 GLU C N 1
ATOM 11080 C CA . GLU C 2 67 ? 132.535 107.327 182.578 1.00 40.50 67 GLU C CA 1
ATOM 11081 C C . GLU C 2 67 ? 131.975 107.506 181.174 1.00 43.44 67 GLU C C 1
ATOM 11082 O O . GLU C 2 67 ? 132.674 107.979 180.280 1.00 48.98 67 GLU C O 1
ATOM 11088 N N . ALA C 2 68 ? 130.717 107.095 180.992 1.00 36.81 68 ALA C N 1
ATOM 11089 C CA . ALA C 2 68 ? 130.105 107.084 179.666 1.00 36.84 68 ALA C CA 1
ATOM 11090 C C . ALA C 2 68 ? 130.249 108.427 178.959 1.00 40.17 68 ALA C C 1
ATOM 11091 O O . ALA C 2 68 ? 130.567 108.477 177.765 1.00 50.14 68 ALA C O 1
ATOM 11093 N N . LEU C 2 69 ? 130.006 109.526 179.678 1.00 37.41 69 LEU C N 1
ATOM 11094 C CA . LEU C 2 69 ? 130.152 110.851 179.082 1.00 40.38 69 LEU C CA 1
ATOM 11095 C C . LEU C 2 69 ? 131.553 111.060 178.520 1.00 45.22 69 LEU C C 1
ATOM 11096 O O . LEU C 2 69 ? 131.714 111.497 177.375 1.00 47.77 69 LEU C O 1
ATOM 11101 N N . LEU C 2 70 ? 132.583 110.743 179.309 1.00 45.63 70 LEU C N 1
ATOM 11102 C CA . LEU C 2 70 ? 133.952 110.938 178.843 1.00 33.87 70 LEU C CA 1
ATOM 11103 C C . LEU C 2 70 ? 134.292 109.993 177.700 1.00 37.35 70 LEU C C 1
ATOM 11104 O O . LEU C 2 70 ? 135.015 110.370 176.772 1.00 45.18 70 LEU C O 1
ATOM 11109 N N . GLU C 2 71 ? 133.812 108.752 177.767 1.00 35.28 71 GLU C N 1
ATOM 11110 C CA . GLU C 2 71 ? 134.048 107.803 176.685 1.00 33.51 71 GLU C CA 1
ATOM 11111 C C . GLU C 2 71 ? 133.484 108.320 175.367 1.00 32.02 71 GLU C C 1
ATOM 11112 O O . GLU C 2 71 ? 134.160 108.298 174.332 1.00 36.81 71 GLU C O 1
ATOM 11118 N N . ILE C 2 72 ? 132.241 108.807 175.395 1.00 38.46 72 ILE C N 1
ATOM 11119 C CA . ILE C 2 72 ? 131.645 109.447 174.224 1.00 31.01 72 ILE C CA 1
ATOM 11120 C C . ILE C 2 72 ? 132.445 110.668 173.779 1.00 33.03 72 ILE C C 1
ATOM 11121 O O . ILE C 2 72 ? 132.678 110.866 172.581 1.00 42.32 72 ILE C O 1
ATOM 11126 N N . CYS C 2 73 ? 132.877 111.505 174.724 1.00 27.40 73 CYS C N 1
ATOM 11127 C CA . CYS C 2 73 ? 133.626 112.706 174.354 1.00 36.72 73 CYS C CA 1
ATOM 11128 C C . CYS C 2 73 ? 134.977 112.377 173.729 1.00 40.67 73 CYS C C 1
ATOM 11129 O O . CYS C 2 73 ? 135.500 113.167 172.936 1.00 34.34 73 CYS C O 1
ATOM 11132 N N . GLN C 2 74 ? 135.554 111.231 174.078 1.00 42.29 74 GLN C N 1
ATOM 11133 C CA . GLN C 2 74 ? 136.749 110.751 173.393 1.00 35.25 74 GLN C CA 1
ATOM 11134 C C . GLN C 2 74 ? 136.422 110.184 172.016 1.00 35.54 74 GLN C C 1
ATOM 11135 O O . GLN C 2 74 ? 137.155 110.429 171.052 1.00 37.61 74 GLN C O 1
ATOM 11141 N N . ARG C 2 75 ? 135.333 109.421 171.909 1.00 33.96 75 ARG C N 1
ATOM 11142 C CA . ARG C 2 75 ? 134.927 108.875 170.617 1.00 28.50 75 ARG C CA 1
ATOM 11143 C C . ARG C 2 75 ? 134.606 109.973 169.603 1.00 33.01 75 ARG C C 1
ATOM 11144 O O . ARG C 2 75 ? 134.978 109.865 168.428 1.00 40.28 75 ARG C O 1
ATOM 11152 N N . ARG C 2 76 ? 133.929 111.039 170.030 1.00 27.03 76 ARG C N 1
ATOM 11153 C CA . ARG C 2 76 ? 133.468 112.080 169.119 1.00 23.05 76 ARG C CA 1
ATOM 11154 C C . ARG C 2 76 ? 134.383 113.302 169.084 1.00 19.46 76 ARG C C 1
ATOM 11155 O O . ARG C 2 76 ? 133.927 114.396 168.738 1.00 30.01 76 ARG C O 1
ATOM 11163 N N . HIS C 2 77 ? 135.659 113.137 169.428 1.00 26.73 77 HIS C N 1
ATOM 11164 C CA . HIS C 2 77 ? 136.690 114.149 169.183 1.00 33.82 77 HIS C CA 1
ATOM 11165 C C . HIS C 2 77 ? 136.426 115.468 169.910 1.00 32.50 77 HIS C C 1
ATOM 11166 O O . HIS C 2 77 ? 136.812 116.536 169.431 1.00 29.20 77 HIS C O 1
ATOM 11173 N N . PHE C 2 78 ? 135.764 115.419 171.066 1.00 33.52 78 PHE C N 1
ATOM 11174 C CA . PHE C 2 78 ? 135.826 116.551 171.984 1.00 26.00 78 PHE C CA 1
ATOM 11175 C C . PHE C 2 78 ? 137.155 116.572 172.728 1.00 35.79 78 PHE C C 1
ATOM 11176 O O . PHE C 2 78 ? 137.799 117.620 172.845 1.00 31.66 78 PHE C O 1
ATOM 11184 N N . LEU C 2 79 ? 137.573 115.421 173.239 1.00 40.01 79 LEU C N 1
ATOM 11185 C CA . LEU C 2 79 ? 138.861 115.244 173.889 1.00 25.10 79 LEU C CA 1
ATOM 11186 C C . LEU C 2 79 ? 139.873 114.661 172.909 1.00 30.99 79 LEU C C 1
ATOM 11187 O O . LEU C 2 79 ? 139.535 114.230 171.805 1.00 38.65 79 LEU C O 1
ATOM 11192 N N . SER C 2 80 ? 141.136 114.652 173.328 1.00 34.56 80 SER C N 1
ATOM 11193 C CA . SER C 2 80 ? 142.204 114.041 172.552 1.00 27.80 80 SER C CA 1
ATOM 11194 C C . SER C 2 80 ? 143.095 113.217 173.471 1.00 27.78 80 SER C C 1
ATOM 11195 O O . SER C 2 80 ? 143.007 113.296 174.698 1.00 36.03 80 SER C O 1
ATOM 11198 N N . GLY C 2 81 ? 143.961 112.416 172.856 1.00 30.70 81 GLY C N 1
ATOM 11199 C CA . GLY C 2 81 ? 144.738 111.418 173.566 1.00 39.58 81 GLY C CA 1
ATOM 11200 C C . GLY C 2 81 ? 144.205 110.006 173.447 1.00 35.34 81 GLY C C 1
ATOM 11201 O O . GLY C 2 81 ? 143.609 109.651 172.426 1.00 35.36 81 GLY C O 1
ATOM 11202 N N . SER C 2 82 ? 144.418 109.187 174.476 1.00 46.70 82 SER C N 1
ATOM 11203 C CA . SER C 2 82 ? 144.063 107.775 174.430 1.00 47.32 82 SER C CA 1
ATOM 11204 C C . SER C 2 82 ? 143.370 107.370 175.724 1.00 51.20 82 SER C C 1
ATOM 11205 O O . SER C 2 82 ? 143.444 108.068 176.738 1.00 53.82 82 SER C O 1
ATOM 11208 N N . LYS C 2 83 ? 142.691 106.219 175.668 1.00 50.00 83 LYS C N 1
ATOM 11209 C CA . LYS C 2 83 ? 141.868 105.755 176.782 1.00 50.18 83 LYS C CA 1
ATOM 11210 C C . LYS C 2 83 ? 142.650 105.576 178.076 1.00 52.02 83 LYS C C 1
ATOM 11211 O O . LYS C 2 83 ? 142.052 105.621 179.156 1.00 50.89 83 LYS C O 1
ATOM 11217 N N . GLN C 2 84 ? 143.965 105.366 178.000 1.00 50.31 84 GLN C N 1
ATOM 11218 C CA . GLN C 2 84 ? 144.762 105.279 179.219 1.00 51.89 84 GLN C CA 1
ATOM 11219 C C . GLN C 2 84 ? 145.007 106.653 179.828 1.00 53.94 84 GLN C C 1
ATOM 11220 O O . GLN C 2 84 ? 144.987 106.804 181.055 1.00 55.38 84 GLN C O 1
ATOM 11226 N N . GLN C 2 85 ? 145.231 107.660 178.987 1.00 47.54 85 GLN C N 1
ATOM 11227 C CA . GLN C 2 85 ? 145.496 109.012 179.459 1.00 46.40 85 GLN C CA 1
ATOM 11228 C C . GLN C 2 85 ? 144.236 109.708 179.952 1.00 48.41 85 GLN C C 1
ATOM 11229 O O . GLN C 2 85 ? 144.330 110.629 180.771 1.00 43.88 85 GLN C O 1
ATOM 11235 N N . LEU C 2 86 ? 143.071 109.288 179.469 1.00 50.52 86 LEU C N 1
ATOM 11236 C CA . LEU C 2 86 ? 141.789 109.868 179.854 1.00 45.21 86 LEU C CA 1
ATOM 11237 C C . LEU C 2 86 ? 141.498 109.602 181.326 1.00 42.77 86 LEU C C 1
ATOM 11238 O O . LEU C 2 86 ? 141.167 108.475 181.706 1.00 46.97 86 LEU C O 1
ATOM 11243 N N . SER C 2 87 ? 141.615 110.637 182.157 1.00 41.63 87 SER C N 1
ATOM 11244 C CA . SER C 2 87 ? 141.207 110.547 183.552 1.00 42.60 87 SER C CA 1
ATOM 11245 C C . SER C 2 87 ? 140.776 111.923 184.034 1.00 49.16 87 SER C C 1
ATOM 11246 O O . SER C 2 87 ? 141.347 112.938 183.629 1.00 47.57 87 SER C O 1
ATOM 11249 N N . ARG C 2 88 ? 139.761 111.943 184.903 1.00 46.66 88 ARG C N 1
ATOM 11250 C CA . ARG C 2 88 ? 139.152 113.207 185.307 1.00 39.31 88 ARG C CA 1
ATOM 11251 C C . ARG C 2 88 ? 140.131 114.089 186.073 1.00 37.06 88 ARG C C 1
ATOM 11252 O O . ARG C 2 88 ? 140.149 115.310 185.887 1.00 42.67 88 ARG C O 1
ATOM 11260 N N . ASP C 2 89 ? 140.934 113.493 186.958 1.00 26.06 89 ASP C N 1
ATOM 11261 C CA . ASP C 2 89 ? 141.861 114.275 187.769 1.00 27.58 89 ASP C CA 1
ATOM 11262 C C . ASP C 2 89 ? 142.896 114.991 186.910 1.00 27.28 89 ASP C C 1
ATOM 11263 O O . ASP C 2 89 ? 143.279 116.128 187.204 1.00 33.13 89 ASP C O 1
ATOM 11268 N N . SER C 2 90 ? 143.346 114.346 185.833 1.00 27.70 90 SER C N 1
ATOM 11269 C CA . SER C 2 90 ? 144.257 114.996 184.897 1.00 36.19 90 SER C CA 1
ATOM 11270 C C . SER C 2 90 ? 143.585 116.150 184.156 1.00 43.24 90 SER C C 1
ATOM 11271 O O . SER C 2 90 ? 144.202 117.200 183.947 1.00 33.61 90 SER C O 1
ATOM 11274 N N . LEU C 2 91 ? 142.329 115.969 183.741 1.00 36.93 91 LEU C N 1
ATOM 11275 C CA . LEU C 2 91 ? 141.588 117.056 183.106 1.00 28.52 91 LEU C CA 1
ATOM 11276 C C . LEU C 2 91 ? 141.392 118.238 184.048 1.00 32.23 91 LEU C C 1
ATOM 11277 O O . LEU C 2 91 ? 141.494 119.397 183.630 1.00 32.60 91 LEU C O 1
ATOM 11282 N N . LEU C 2 92 ? 141.103 117.968 185.319 1.00 30.31 92 LEU C N 1
ATOM 11283 C CA . LEU C 2 92 ? 140.997 119.041 186.303 1.00 19.50 92 LEU C CA 1
ATOM 11284 C C . LEU C 2 92 ? 142.335 119.730 186.540 1.00 25.16 92 LEU C C 1
ATOM 11285 O O . LEU C 2 92 ? 142.387 120.957 186.679 1.00 32.97 92 LEU C O 1
ATOM 11290 N N . SER C 2 93 ? 143.427 118.965 186.584 1.00 30.97 93 SER C N 1
ATOM 11291 C CA . SER C 2 93 ? 144.738 119.552 186.838 1.00 29.94 93 SER C CA 1
ATOM 11292 C C . SER C 2 93 ? 145.295 120.316 185.642 1.00 24.19 93 SER C C 1
ATOM 11293 O O . SER C 2 93 ? 146.211 121.124 185.819 1.00 28.66 93 SER C O 1
ATOM 11296 N N . GLY C 2 94 ? 144.771 120.093 184.440 1.00 23.85 94 GLY C N 1
ATOM 11297 C CA . GLY C 2 94 ? 145.278 120.800 183.280 1.00 30.46 94 GLY C CA 1
ATOM 11298 C C . GLY C 2 94 ? 146.522 120.214 182.651 1.00 30.03 94 GLY C C 1
ATOM 11299 O O . GLY C 2 94 ? 147.266 120.939 181.985 1.00 17.76 94 GLY C O 1
ATOM 11300 N N . CYS C 2 95 ? 146.775 118.921 182.849 1.00 33.77 95 CYS C N 1
ATOM 11301 C CA . CYS C 2 95 ? 147.911 118.221 182.262 1.00 27.16 95 CYS C CA 1
ATOM 11302 C C . CYS C 2 95 ? 147.446 116.999 181.476 1.00 27.42 95 CYS C C 1
ATOM 11303 O O . CYS C 2 95 ? 148.167 116.006 181.371 1.00 35.59 95 CYS C O 1
ATOM 11306 N N . HIS C 2 96 ? 146.240 117.063 180.930 1.00 31.03 96 HIS C N 1
ATOM 11307 C CA . HIS C 2 96 ? 145.739 116.089 179.973 1.00 28.54 96 HIS C CA 1
ATOM 11308 C C . HIS C 2 96 ? 146.357 116.309 178.593 1.00 28.36 96 HIS C C 1
ATOM 11309 O O . HIS C 2 96 ? 147.045 117.304 178.357 1.00 34.60 96 HIS C O 1
ATOM 11316 N N . PRO C 2 97 ? 146.133 115.387 177.645 1.00 21.14 97 PRO C N 1
ATOM 11317 C CA . PRO C 2 97 ? 146.820 115.494 176.346 1.00 30.52 97 PRO C CA 1
ATOM 11318 C C . PRO C 2 97 ? 146.351 116.656 175.484 1.00 27.72 97 PRO C C 1
ATOM 11319 O O . PRO C 2 97 ? 147.060 117.021 174.539 1.00 28.75 97 PRO C O 1
ATOM 11323 N N . GLY C 2 98 ? 145.199 117.243 175.769 1.00 36.57 98 GLY C N 1
ATOM 11324 C CA . GLY C 2 98 ? 144.617 118.280 174.941 1.00 38.60 98 GLY C CA 1
ATOM 11325 C C . GLY C 2 98 ? 143.233 117.913 174.430 1.00 37.99 98 GLY C C 1
ATOM 11326 O O . GLY C 2 98 ? 142.759 116.785 174.559 1.00 36.50 98 GLY C O 1
ATOM 11327 N N . PHE C 2 99 ? 142.593 118.919 173.839 1.00 37.16 99 PHE C N 1
ATOM 11328 C CA . PHE C 2 99 ? 141.264 118.812 173.252 1.00 34.13 99 PHE C CA 1
ATOM 11329 C C . PHE C 2 99 ? 141.309 118.442 171.773 1.00 36.27 99 PHE C C 1
ATOM 11330 O O . PHE C 2 99 ? 142.296 118.695 171.078 1.00 44.85 99 PHE C O 1
ATOM 11338 N N . GLY C 2 100 ? 140.220 117.829 171.300 1.00 32.56 100 GLY C N 1
ATOM 11339 C CA . GLY C 2 100 ? 139.986 117.683 169.882 1.00 29.75 100 GLY C CA 1
ATOM 11340 C C . GLY C 2 100 ? 139.420 118.945 169.254 1.00 35.02 100 GLY C C 1
ATOM 11341 O O . GLY C 2 100 ? 139.174 119.961 169.917 1.00 40.95 100 GLY C O 1
ATOM 11342 N N . PRO C 2 101 ? 139.225 118.890 167.930 1.00 38.56 101 PRO C N 1
ATOM 11343 C CA . PRO C 2 101 ? 138.718 120.074 167.206 1.00 36.97 101 PRO C CA 1
ATOM 11344 C C . PRO C 2 101 ? 137.362 120.578 167.681 1.00 39.65 101 PRO C C 1
ATOM 11345 O O . PRO C 2 101 ? 137.139 121.798 167.727 1.00 45.59 101 PRO C O 1
ATOM 11349 N N . LEU C 2 102 ? 136.444 119.675 168.034 1.00 22.76 102 LEU C N 1
ATOM 11350 C CA . LEU C 2 102 ? 135.154 120.111 168.560 1.00 29.70 102 LEU C CA 1
ATOM 11351 C C . LEU C 2 102 ? 135.320 120.858 169.877 1.00 32.86 102 LEU C C 1
ATOM 11352 O O . LEU C 2 102 ? 134.638 121.860 170.122 1.00 39.03 102 LEU C O 1
ATOM 11357 N N . GLY C 2 103 ? 136.231 120.392 170.731 1.00 26.40 103 GLY C N 1
ATOM 11358 C CA . GLY C 2 103 ? 136.548 121.137 171.937 1.00 28.54 103 GLY C CA 1
ATOM 11359 C C . GLY C 2 103 ? 137.095 122.522 171.648 1.00 26.60 103 GLY C C 1
ATOM 11360 O O . GLY C 2 103 ? 136.750 123.489 172.329 1.00 28.99 103 GLY C O 1
ATOM 11361 N N . VAL C 2 104 ? 137.963 122.633 170.641 1.00 23.98 104 VAL C N 1
ATOM 11362 C CA . VAL C 2 104 ? 138.498 123.934 170.242 1.00 34.38 104 VAL C CA 1
ATOM 11363 C C . VAL C 2 104 ? 137.377 124.881 169.829 1.00 35.29 104 VAL C C 1
ATOM 11364 O O . VAL C 2 104 ? 137.327 126.038 170.266 1.00 32.70 104 VAL C O 1
ATOM 11368 N N . GLU C 2 105 ? 136.480 124.414 168.957 1.00 36.72 105 GLU C N 1
ATOM 11369 C CA . GLU C 2 105 ? 135.348 125.240 168.537 1.00 36.97 105 GLU C CA 1
ATOM 11370 C C . GLU C 2 105 ? 134.462 125.644 169.714 1.00 32.58 105 GLU C C 1
ATOM 11371 O O . GLU C 2 105 ? 134.050 126.807 169.827 1.00 40.35 105 GLU C O 1
ATOM 11377 N N . LEU C 2 106 ? 134.144 124.690 170.591 1.00 22.45 106 LEU C N 1
ATOM 11378 C CA . LEU C 2 106 ? 133.353 124.989 171.784 1.00 22.55 106 LEU C CA 1
ATOM 11379 C C . LEU C 2 106 ? 134.012 126.069 172.639 1.00 26.48 106 LEU C C 1
ATOM 11380 O O . LEU C 2 106 ? 133.352 127.021 173.080 1.00 35.85 106 LEU C O 1
ATOM 11385 N N . ARG C 2 107 ? 135.317 125.934 172.885 1.00 32.73 107 ARG C N 1
ATOM 11386 C CA . ARG C 2 107 ? 136.042 126.932 173.665 1.00 29.11 107 ARG C CA 1
ATOM 11387 C C . ARG C 2 107 ? 136.028 128.296 172.991 1.00 30.89 107 ARG C C 1
ATOM 11388 O O . ARG C 2 107 ? 135.887 129.322 173.664 1.00 34.40 107 ARG C O 1
ATOM 11396 N N . LYS C 2 108 ? 136.204 128.334 171.669 1.00 33.34 108 LYS C N 1
ATOM 11397 C CA . LYS C 2 108 ? 136.146 129.609 170.960 1.00 30.17 108 LYS C CA 1
ATOM 11398 C C . LYS C 2 108 ? 134.776 130.265 171.095 1.00 33.10 108 LYS C C 1
ATOM 11399 O O . LYS C 2 108 ? 134.678 131.489 171.251 1.00 35.87 108 LYS C O 1
ATOM 11405 N N . ASN C 2 109 ? 133.708 129.464 171.068 1.00 18.12 109 ASN C N 1
ATOM 11406 C CA . ASN C 2 109 ? 132.374 130.013 171.301 1.00 28.39 109 ASN C CA 1
ATOM 11407 C C . ASN C 2 109 ? 132.250 130.612 172.698 1.00 27.57 109 ASN C C 1
ATOM 11408 O O . ASN C 2 109 ? 131.771 131.743 172.858 1.00 32.34 109 ASN C O 1
ATOM 11413 N N . LEU C 2 110 ? 132.606 129.837 173.727 1.00 20.94 110 LEU C N 1
ATOM 11414 C CA . LEU C 2 110 ? 132.611 130.369 175.091 1.00 26.47 110 LEU C CA 1
ATOM 11415 C C . LEU C 2 110 ? 133.389 131.678 175.191 1.00 26.05 110 LEU C C 1
ATOM 11416 O O . LEU C 2 110 ? 132.924 132.648 175.802 1.00 24.06 110 LEU C O 1
ATOM 11421 N N . ALA C 2 111 ? 134.587 131.715 174.604 1.00 20.23 111 ALA C N 1
ATOM 11422 C CA . ALA C 2 111 ? 135.433 132.900 174.693 1.00 16.24 111 ALA C CA 1
ATOM 11423 C C . ALA C 2 111 ? 134.805 134.106 174.006 1.00 19.96 111 ALA C C 1
ATOM 11424 O O . ALA C 2 111 ? 134.890 135.231 174.511 1.00 17.58 111 ALA C O 1
ATOM 11426 N N . ALA C 2 112 ? 134.154 133.895 172.862 1.00 29.27 112 ALA C N 1
ATOM 11427 C CA . ALA C 2 112 ? 133.520 135.017 172.177 1.00 23.23 112 ALA C CA 1
ATOM 11428 C C . ALA C 2 112 ? 132.285 135.516 172.918 1.00 23.98 112 ALA C C 1
ATOM 11429 O O . ALA C 2 112 ? 132.048 136.730 172.987 1.00 28.32 112 ALA C O 1
ATOM 11431 N N . GLU C 2 113 ? 131.488 134.608 173.490 1.00 11.30 113 GLU C N 1
ATOM 11432 C CA . GLU C 2 113 ? 130.375 135.064 174.321 1.00 21.13 113 GLU C CA 1
ATOM 11433 C C . GLU C 2 113 ? 130.841 135.777 175.585 1.00 23.46 113 GLU C C 1
ATOM 11434 O O . GLU C 2 113 ? 130.215 136.760 176.002 1.00 29.11 113 GLU C O 1
ATOM 11440 N N . TRP C 2 114 ? 131.999 135.395 176.125 1.00 26.77 114 TRP C N 1
ATOM 11441 C CA . TRP C 2 114 ? 132.547 136.125 177.264 1.00 25.58 114 TRP C CA 1
ATOM 11442 C C . TRP C 2 114 ? 133.017 137.509 176.845 1.00 27.23 114 TRP C C 1
ATOM 11443 O O . TRP C 2 114 ? 132.784 138.494 177.557 1.00 24.24 114 TRP C O 1
ATOM 11454 N N . TRP C 2 115 ? 133.685 137.600 175.695 1.00 17.44 115 TRP C N 1
ATOM 11455 C CA . TRP C 2 115 ? 134.174 138.889 175.222 1.00 20.44 115 TRP C CA 1
ATOM 11456 C C . TRP C 2 115 ? 133.030 139.853 174.933 1.00 28.14 115 TRP C C 1
ATOM 11457 O O . TRP C 2 115 ? 133.099 141.033 175.293 1.00 22.64 115 TRP C O 1
ATOM 11468 N N . THR C 2 116 ? 131.970 139.374 174.276 1.00 26.45 116 THR C N 1
ATOM 11469 C CA . THR C 2 116 ? 130.809 140.229 174.044 1.00 23.77 116 THR C CA 1
ATOM 11470 C C . THR C 2 116 ? 130.119 140.634 175.343 1.00 26.96 116 THR C C 1
ATOM 11471 O O . THR C 2 116 ? 129.704 141.788 175.493 1.00 31.62 116 THR C O 1
ATOM 11475 N N . SER C 2 117 ? 129.982 139.707 176.294 1.00 23.53 117 SER C N 1
ATOM 11476 C CA . SER C 2 117 ? 129.316 140.050 177.547 1.00 26.38 117 SER C CA 1
ATOM 11477 C C . SER C 2 117 ? 130.104 141.056 178.383 1.00 30.22 117 SER C C 1
ATOM 11478 O O . SER C 2 117 ? 129.513 141.958 178.987 1.00 30.34 117 SER C O 1
ATOM 11481 N N . VAL C 2 118 ? 131.426 140.926 178.441 1.00 27.79 118 VAL C N 1
ATOM 11482 C CA . VAL C 2 118 ? 132.223 141.783 179.321 1.00 22.88 118 VAL C CA 1
ATOM 11483 C C . VAL C 2 118 ? 132.668 143.072 178.639 1.00 24.86 118 VAL C C 1
ATOM 11484 O O . VAL C 2 118 ? 132.518 144.161 179.200 1.00 33.92 118 VAL C O 1
ATOM 11488 N N . VAL C 2 119 ? 133.223 142.993 177.436 1.00 17.36 119 VAL C N 1
ATOM 11489 C CA . VAL C 2 119 ? 134.028 144.081 176.880 1.00 28.33 119 VAL C CA 1
ATOM 11490 C C . VAL C 2 119 ? 133.246 144.944 175.896 1.00 27.78 119 VAL C C 1
ATOM 11491 O O . VAL C 2 119 ? 133.334 146.171 175.941 1.00 28.00 119 VAL C O 1
ATOM 11495 N N . VAL C 2 120 ? 132.490 144.321 174.989 1.00 25.45 120 VAL C N 1
ATOM 11496 C CA . VAL C 2 120 ? 132.002 145.026 173.802 1.00 26.68 120 VAL C CA 1
ATOM 11497 C C . VAL C 2 120 ? 131.142 146.227 174.183 1.00 24.00 120 VAL C C 1
ATOM 11498 O O . VAL C 2 120 ? 131.366 147.345 173.706 1.00 28.00 120 VAL C O 1
ATOM 11502 N N . PHE C 2 121 ? 130.159 146.023 175.053 1.00 28.93 121 PHE C N 1
ATOM 11503 C CA . PHE C 2 121 ? 129.219 147.086 175.390 1.00 26.92 121 PHE C CA 1
ATOM 11504 C C . PHE C 2 121 ? 129.740 148.068 176.437 1.00 26.26 121 PHE C C 1
ATOM 11505 O O . PHE C 2 121 ? 128.965 148.911 176.899 1.00 35.91 121 PHE C O 1
ATOM 11513 N N . ARG C 2 122 ? 131.009 147.995 176.821 1.00 29.83 122 ARG C N 1
ATOM 11514 C CA . ARG C 2 122 ? 131.582 148.893 177.818 1.00 26.38 122 ARG C CA 1
ATOM 11515 C C . ARG C 2 122 ? 132.543 149.855 177.135 1.00 31.99 122 ARG C C 1
ATOM 11516 O O . ARG C 2 122 ? 133.507 149.424 176.493 1.00 41.81 122 ARG C O 1
ATOM 11524 N N . GLU C 2 123 ? 132.286 151.155 177.287 1.00 24.47 123 GLU C N 1
ATOM 11525 C CA . GLU C 2 123 ? 133.125 152.187 176.691 1.00 30.11 123 GLU C CA 1
ATOM 11526 C C . GLU C 2 123 ? 134.490 152.304 177.355 1.00 30.58 123 GLU C C 1
ATOM 11527 O O . GLU C 2 123 ? 135.377 152.954 176.794 1.00 37.51 123 GLU C O 1
ATOM 11533 N N . GLN C 2 124 ? 134.676 151.709 178.532 1.00 29.59 124 GLN C N 1
ATOM 11534 C CA . GLN C 2 124 ? 135.850 151.964 179.358 1.00 28.23 124 GLN C CA 1
ATOM 11535 C C . GLN C 2 124 ? 136.556 150.675 179.777 1.00 31.57 124 GLN C C 1
ATOM 11536 O O . GLN C 2 124 ? 137.354 150.694 180.717 1.00 39.61 124 GLN C O 1
ATOM 11542 N N . VAL C 2 125 ? 136.284 149.561 179.102 1.00 25.39 125 VAL C N 1
ATOM 11543 C CA . VAL C 2 125 ? 137.049 148.328 179.263 1.00 23.37 125 VAL C CA 1
ATOM 11544 C C . VAL C 2 125 ? 137.843 148.083 177.986 1.00 26.34 125 VAL C C 1
ATOM 11545 O O . VAL C 2 125 ? 137.269 148.014 176.892 1.00 34.03 125 VAL C O 1
ATOM 11549 N N . PHE C 2 126 ? 139.165 147.950 178.123 1.00 26.39 126 PHE C N 1
ATOM 11550 C CA . PHE C 2 126 ? 140.065 147.822 176.987 1.00 20.09 126 PHE C CA 1
ATOM 11551 C C . PHE C 2 126 ? 140.859 146.517 177.040 1.00 22.17 126 PHE C C 1
ATOM 11552 O O . PHE C 2 126 ? 141.192 146.027 178.122 1.00 31.66 126 PHE C O 1
ATOM 11560 N N . PRO C 2 127 ? 141.163 145.931 175.882 1.00 28.17 127 PRO C N 1
ATOM 11561 C CA . PRO C 2 127 ? 142.049 144.759 175.839 1.00 29.27 127 PRO C CA 1
ATOM 11562 C C . PRO C 2 127 ? 143.491 145.105 176.190 1.00 33.75 127 PRO C C 1
ATOM 11563 O O . PRO C 2 127 ? 143.985 146.191 175.880 1.00 31.57 127 PRO C O 1
ATOM 11567 N N . VAL C 2 128 ? 144.174 144.159 176.844 1.00 39.05 128 VAL C N 1
ATOM 11568 C CA . VAL C 2 128 ? 145.568 144.342 177.235 1.00 38.82 128 VAL C CA 1
ATOM 11569 C C . VAL C 2 128 ? 146.407 143.153 176.770 1.00 38.76 128 VAL C C 1
ATOM 11570 O O . VAL C 2 128 ? 145.908 142.034 176.613 1.00 39.81 128 VAL C O 1
ATOM 11574 N N . ASP C 2 129 ? 147.696 143.420 176.528 1.00 43.98 129 ASP C N 1
ATOM 11575 C CA . ASP C 2 129 ? 148.630 142.518 175.853 1.00 40.86 129 ASP C CA 1
ATOM 11576 C C . ASP C 2 129 ? 149.800 142.060 176.728 1.00 43.09 129 ASP C C 1
ATOM 11577 O O . ASP C 2 129 ? 150.959 142.299 176.374 1.00 47.87 129 ASP C O 1
ATOM 11582 N N . ALA C 2 130 ? 149.535 141.431 177.871 1.00 42.91 130 ALA C N 1
ATOM 11583 C CA . ALA C 2 130 ? 150.617 140.886 178.687 1.00 40.63 130 ALA C CA 1
ATOM 11584 C C . ALA C 2 130 ? 151.352 139.746 177.982 1.00 44.48 130 ALA C C 1
ATOM 11585 O O . ALA C 2 130 ? 150.739 138.885 177.346 1.00 38.16 130 ALA C O 1
ATOM 11587 N N . LEU C 2 131 ? 152.682 139.754 178.107 1.00 43.90 131 LEU C N 1
ATOM 11588 C CA . LEU C 2 131 ? 153.550 138.708 177.576 1.00 38.58 131 LEU C CA 1
ATOM 11589 C C . LEU C 2 131 ? 153.459 137.420 178.395 1.00 38.79 131 LEU C C 1
ATOM 11590 O O . LEU C 2 131 ? 152.964 137.397 179.525 1.00 45.84 131 LEU C O 1
ATOM 11595 N N . HIS C 2 132 ? 153.965 136.333 177.803 1.00 29.78 132 HIS C N 1
ATOM 11596 C CA . HIS C 2 132 ? 153.906 135.006 178.406 1.00 23.66 132 HIS C CA 1
ATOM 11597 C C . HIS C 2 132 ? 155.006 134.725 179.428 1.00 34.93 132 HIS C C 1
ATOM 11598 O O . HIS C 2 132 ? 154.935 133.695 180.104 1.00 36.88 132 HIS C O 1
ATOM 11605 N N . HIS C 2 133 ? 156.018 135.579 179.561 1.00 35.00 133 HIS C N 1
ATOM 11606 C CA . HIS C 2 133 ? 157.084 135.328 180.523 1.00 30.10 133 HIS C CA 1
ATOM 11607 C C . HIS C 2 133 ? 157.551 136.637 181.142 1.00 39.21 133 HIS C C 1
ATOM 11608 O O . HIS C 2 133 ? 157.340 137.719 180.590 1.00 46.04 133 HIS C O 1
ATOM 11615 N N . LYS C 2 134 ? 158.200 136.524 182.303 1.00 39.54 134 LYS C N 1
ATOM 11616 C CA . LYS C 2 134 ? 158.780 137.677 182.976 1.00 34.48 134 LYS C CA 1
ATOM 11617 C C . LYS C 2 134 ? 160.299 137.619 182.942 1.00 38.20 134 LYS C C 1
ATOM 11618 O O . LYS C 2 134 ? 160.884 136.600 183.329 1.00 48.49 134 LYS C O 1
ATOM 11624 N N . PRO C 2 135 ? 160.968 138.682 182.491 1.00 37.68 135 PRO C N 1
ATOM 11625 C CA . PRO C 2 135 ? 162.435 138.696 182.474 1.00 35.62 135 PRO C CA 1
ATOM 11626 C C . PRO C 2 135 ? 163.050 139.185 183.777 1.00 34.65 135 PRO C C 1
ATOM 11627 O O . PRO C 2 135 ? 162.350 139.396 184.771 1.00 42.47 135 PRO C O 1
ATOM 11631 N N . GLY C 2 136 ? 164.369 139.361 183.776 1.00 42.12 136 GLY C N 1
ATOM 11632 C CA . GLY C 2 136 ? 165.069 140.019 184.854 1.00 38.46 136 GLY C CA 1
ATOM 11633 C C . GLY C 2 136 ? 165.142 139.237 186.149 1.00 43.41 136 GLY C C 1
ATOM 11634 O O . GLY C 2 136 ? 164.678 138.098 186.249 1.00 51.10 136 GLY C O 1
ATOM 11635 N N . PRO C 2 137 ? 165.742 139.849 187.172 1.00 42.42 137 PRO C N 1
ATOM 11636 C CA . PRO C 2 137 ? 165.972 139.139 188.439 1.00 40.52 137 PRO C CA 1
ATOM 11637 C C . PRO C 2 137 ? 164.687 138.958 189.236 1.00 42.53 137 PRO C C 1
ATOM 11638 O O . PRO C 2 137 ? 163.890 139.887 189.383 1.00 40.08 137 PRO C O 1
ATOM 11642 N N . LEU C 2 138 ? 164.502 137.747 189.756 1.00 56.51 138 LEU C N 1
ATOM 11643 C CA . LEU C 2 138 ? 163.326 137.359 190.520 1.00 58.95 138 LEU C CA 1
ATOM 11644 C C . LEU C 2 138 ? 163.489 137.737 191.995 1.00 61.75 138 LEU C C 1
ATOM 11645 O O . LEU C 2 138 ? 164.446 138.407 192.390 1.00 63.02 138 LEU C O 1
ATOM 11650 N N . LEU C 2 139 ? 162.531 137.310 192.825 1.00 66.99 139 LEU C N 1
ATOM 11651 C CA . LEU C 2 139 ? 162.668 137.343 194.277 1.00 65.08 139 LEU C CA 1
ATOM 11652 C C . LEU C 2 139 ? 162.937 135.941 194.799 1.00 66.34 139 LEU C C 1
ATOM 11653 O O . LEU C 2 139 ? 162.141 135.028 194.528 1.00 64.69 139 LEU C O 1
ATOM 11658 N N . PRO C 2 140 ? 164.015 135.721 195.545 1.00 72.53 140 PRO C N 1
ATOM 11659 C CA . PRO C 2 140 ? 164.526 134.363 195.743 1.00 68.98 140 PRO C CA 1
ATOM 11660 C C . PRO C 2 140 ? 163.673 133.568 196.724 1.00 67.43 140 PRO C C 1
ATOM 11661 O O . PRO C 2 140 ? 162.774 134.088 197.385 1.00 70.00 140 PRO C O 1
ATOM 11665 N N . GLY C 2 141 ? 163.983 132.278 196.803 1.00 68.78 141 GLY C N 1
ATOM 11666 C CA . GLY C 2 141 ? 163.291 131.359 197.681 1.00 70.17 141 GLY C CA 1
ATOM 11667 C C . GLY C 2 141 ? 162.031 130.763 197.102 1.00 69.13 141 GLY C C 1
ATOM 11668 O O . GLY C 2 141 ? 161.308 130.063 197.820 1.00 67.76 141 GLY C O 1
ATOM 11669 N N . ASP C 2 142 ? 161.745 131.018 195.829 1.00 73.72 142 ASP C N 1
ATOM 11670 C CA . ASP C 2 142 ? 160.572 130.477 195.157 1.00 72.60 142 ASP C CA 1
ATOM 11671 C C . ASP C 2 142 ? 160.957 129.200 194.417 1.00 72.13 142 ASP C C 1
ATOM 11672 O O . ASP C 2 142 ? 161.835 129.217 193.547 1.00 69.55 142 ASP C O 1
ATOM 11677 N N . SER C 2 143 ? 160.313 128.093 194.772 1.00 72.05 143 SER C N 1
ATOM 11678 C CA . SER C 2 143 ? 160.371 126.879 193.963 1.00 67.72 143 SER C CA 1
ATOM 11679 C C . SER C 2 143 ? 159.415 127.050 192.792 1.00 75.13 143 SER C C 1
ATOM 11680 O O . SER C 2 143 ? 158.208 126.834 192.920 1.00 80.11 143 SER C O 1
ATOM 11683 N N . ALA C 2 144 ? 159.956 127.441 191.640 1.00 70.90 144 ALA C N 1
ATOM 11684 C CA . ALA C 2 144 ? 159.158 127.596 190.434 1.00 73.44 144 ALA C CA 1
ATOM 11685 C C . ALA C 2 144 ? 160.058 127.413 189.222 1.00 69.64 144 ALA C C 1
ATOM 11686 O O . ALA C 2 144 ? 161.278 127.280 189.340 1.00 69.14 144 ALA C O 1
ATOM 11688 N N . PHE C 2 145 ? 159.430 127.388 188.049 1.00 65.82 145 PHE C N 1
ATOM 11689 C CA . PHE C 2 145 ? 160.149 127.108 186.816 1.00 65.94 145 PHE C CA 1
ATOM 11690 C C . PHE C 2 145 ? 161.181 128.194 186.540 1.00 64.17 145 PHE C C 1
ATOM 11691 O O . PHE C 2 145 ? 160.948 129.378 186.797 1.00 65.43 145 PHE C O 1
ATOM 11699 N N . ARG C 2 146 ? 162.332 127.783 186.018 1.00 67.04 146 ARG C N 1
ATOM 11700 C CA . ARG C 2 146 ? 163.353 128.698 185.535 1.00 67.15 146 ARG C CA 1
ATOM 11701 C C . ARG C 2 146 ? 163.582 128.449 184.053 1.00 66.31 146 ARG C C 1
ATOM 11702 O O . ARG C 2 146 ? 163.512 127.306 183.591 1.00 66.96 146 ARG C O 1
ATOM 11710 N N . LEU C 2 147 ? 163.854 129.517 183.306 1.00 65.66 147 LEU C N 1
ATOM 11711 C CA . LEU C 2 147 ? 164.364 129.377 181.944 1.00 69.30 147 LEU C CA 1
ATOM 11712 C C . LEU C 2 147 ? 165.884 129.466 182.009 1.00 75.45 147 LEU C C 1
ATOM 11713 O O . LEU C 2 147 ? 166.470 130.548 181.965 1.00 75.26 147 LEU C O 1
ATOM 11718 N N . VAL C 2 148 ? 166.531 128.305 182.116 1.00 89.33 148 VAL C N 1
ATOM 11719 C CA . VAL C 2 148 ? 167.979 128.201 182.245 1.00 84.90 148 VAL C CA 1
ATOM 11720 C C . VAL C 2 148 ? 168.463 127.116 181.292 1.00 87.16 148 VAL C C 1
ATOM 11721 O O . VAL C 2 148 ? 167.750 126.144 181.024 1.00 89.02 148 VAL C O 1
ATOM 11725 N N . SER C 2 149 ? 169.684 127.280 180.777 1.00 100.39 149 SER C N 1
ATOM 11726 C CA . SER C 2 149 ? 170.201 126.404 179.736 1.00 101.75 149 SER C CA 1
ATOM 11727 C C . SER C 2 149 ? 171.557 125.842 180.138 1.00 102.51 149 SER C C 1
ATOM 11728 O O . SER C 2 149 ? 172.346 126.504 180.817 1.00 103.47 149 SER C O 1
ATOM 11731 N N . ALA C 2 150 ? 171.826 124.616 179.678 1.00 98.56 150 ALA C N 1
ATOM 11732 C CA . ALA C 2 150 ? 173.139 124.005 179.860 1.00 97.37 150 ALA C CA 1
ATOM 11733 C C . ALA C 2 150 ? 174.220 124.761 179.104 1.00 96.86 150 ALA C C 1
ATOM 11734 O O . ALA C 2 150 ? 175.384 124.767 179.520 1.00 98.12 150 ALA C O 1
ATOM 11736 N N . GLU C 2 151 ? 173.856 125.385 177.986 1.00 89.97 151 GLU C N 1
ATOM 11737 C CA . GLU C 2 151 ? 174.726 126.360 177.339 1.00 86.53 151 GLU C CA 1
ATOM 11738 C C . GLU C 2 151 ? 175.206 127.423 178.321 1.00 88.28 151 GLU C C 1
ATOM 11739 O O . GLU C 2 151 ? 176.409 127.681 178.433 1.00 90.68 151 GLU C O 1
ATOM 11745 N N . THR C 2 152 ? 174.278 128.053 179.042 1.00 100.66 152 THR C N 1
ATOM 11746 C CA . THR C 2 152 ? 174.663 129.007 180.078 1.00 102.68 152 THR C CA 1
ATOM 11747 C C . THR C 2 152 ? 175.401 128.362 181.249 1.00 100.78 152 THR C C 1
ATOM 11748 O O . THR C 2 152 ? 176.089 129.071 181.989 1.00 98.55 152 THR C O 1
ATOM 11752 N N . LEU C 2 153 ? 175.263 127.048 181.452 1.00 98.37 153 LEU C N 1
ATOM 11753 C CA . LEU C 2 153 ? 176.139 126.366 182.401 1.00 98.80 153 LEU C CA 1
ATOM 11754 C C . LEU C 2 153 ? 177.573 126.265 181.893 1.00 102.73 153 LEU C C 1
ATOM 11755 O O . LEU C 2 153 ? 178.508 126.205 182.699 1.00 102.28 153 LEU C O 1
ATOM 11760 N N . ARG C 2 154 ? 177.772 126.224 180.575 1.00 98.63 154 ARG C N 1
ATOM 11761 C CA . ARG C 2 154 ? 179.116 126.401 180.038 1.00 92.50 154 ARG C CA 1
ATOM 11762 C C . ARG C 2 154 ? 179.528 127.867 179.959 1.00 95.46 154 ARG C C 1
ATOM 11763 O O . ARG C 2 154 ? 180.725 128.168 180.005 1.00 94.98 154 ARG C O 1
ATOM 11771 N N . GLU C 2 155 ? 178.566 128.787 179.835 1.00 110.33 155 GLU C N 1
ATOM 11772 C CA . GLU C 2 155 ? 178.902 130.209 179.844 1.00 109.78 155 GLU C CA 1
ATOM 11773 C C . GLU C 2 155 ? 179.414 130.668 181.206 1.00 110.34 155 GLU C C 1
ATOM 11774 O O . GLU C 2 155 ? 180.391 131.422 181.282 1.00 110.53 155 GLU C O 1
ATOM 11780 N N . ILE C 2 156 ? 178.762 130.238 182.289 1.00 111.46 156 ILE C N 1
ATOM 11781 C CA . ILE C 2 156 ? 179.203 130.626 183.629 1.00 111.09 156 ILE C CA 1
ATOM 11782 C C . ILE C 2 156 ? 180.624 130.141 183.896 1.00 111.92 156 ILE C C 1
ATOM 11783 O O . ILE C 2 156 ? 181.434 130.851 184.504 1.00 111.35 156 ILE C O 1
ATOM 11788 N N . LEU C 2 157 ? 180.953 128.932 183.439 1.00 118.46 157 LEU C N 1
ATOM 11789 C CA . LEU C 2 157 ? 182.323 128.422 183.482 1.00 117.65 157 LEU C CA 1
ATOM 11790 C C . LEU C 2 157 ? 183.193 129.044 182.385 1.00 116.65 157 LEU C C 1
ATOM 11791 O O . LEU C 2 157 ? 183.702 128.370 181.490 1.00 115.86 157 LEU C O 1
ATOM 11796 N N . GLN C 2 158 ? 183.349 130.370 182.464 1.00 115.67 158 GLN C N 1
ATOM 11797 C CA . GLN C 2 158 ? 184.311 131.054 181.605 1.00 115.49 158 GLN C CA 1
ATOM 11798 C C . GLN C 2 158 ? 185.723 130.512 181.791 1.00 115.30 158 GLN C C 1
ATOM 11799 O O . GLN C 2 158 ? 186.549 130.630 180.879 1.00 114.02 158 GLN C O 1
ATOM 11805 N N . ASP C 2 159 ? 186.013 129.927 182.951 1.00 104.19 159 ASP C N 1
ATOM 11806 C CA . ASP C 2 159 ? 187.212 129.134 183.166 1.00 100.10 159 ASP C CA 1
ATOM 11807 C C . ASP C 2 159 ? 186.875 127.954 184.070 1.00 100.26 159 ASP C C 1
ATOM 11808 O O . ASP C 2 159 ? 185.866 127.953 184.779 1.00 99.70 159 ASP C O 1
ATOM 11813 N N . LYS C 2 160 ? 187.738 126.935 184.024 1.00 83.93 160 LYS C N 1
ATOM 11814 C CA . LYS C 2 160 ? 187.507 125.716 184.793 1.00 81.41 160 LYS C CA 1
ATOM 11815 C C . LYS C 2 160 ? 187.545 125.968 186.296 1.00 82.88 160 LYS C C 1
ATOM 11816 O O . LYS C 2 160 ? 186.817 125.316 187.054 1.00 77.93 160 LYS C O 1
ATOM 11822 N N . GLU C 2 161 ? 188.379 126.906 186.742 1.00 100.10 161 GLU C N 1
ATOM 11823 C CA . GLU C 2 161 ? 188.713 127.090 188.151 1.00 101.54 161 GLU C CA 1
ATOM 11824 C C . GLU C 2 161 ? 187.633 127.797 188.962 1.00 98.84 161 GLU C C 1
ATOM 11825 O O . GLU C 2 161 ? 187.852 128.055 190.151 1.00 98.08 161 GLU C O 1
ATOM 11831 N N . LEU C 2 162 ? 186.489 128.125 188.369 1.00 86.39 162 LEU C N 1
ATOM 11832 C CA . LEU C 2 162 ? 185.347 128.623 189.128 1.00 86.86 162 LEU C CA 1
ATOM 11833 C C . LEU C 2 162 ? 184.613 127.515 189.895 1.00 90.44 162 LEU C C 1
ATOM 11834 O O . LEU C 2 162 ? 183.541 127.764 190.457 1.00 93.93 162 LEU C O 1
ATOM 11839 N N . SER C 2 163 ? 185.177 126.309 189.956 1.00 79.19 163 SER C N 1
ATOM 11840 C CA . SER C 2 163 ? 184.565 125.178 190.648 1.00 78.56 163 SER C CA 1
ATOM 11841 C C . SER C 2 163 ? 184.653 125.270 192.170 1.00 79.23 163 SER C C 1
ATOM 11842 O O . SER C 2 163 ? 184.900 124.261 192.838 1.00 74.33 163 SER C O 1
ATOM 11845 N N . LYS C 2 164 ? 184.459 126.461 192.730 1.00 87.61 164 LYS C N 1
ATOM 11846 C CA . LYS C 2 164 ? 184.623 126.700 194.159 1.00 84.91 164 LYS C CA 1
ATOM 11847 C C . LYS C 2 164 ? 183.272 126.944 194.827 1.00 84.94 164 LYS C C 1
ATOM 11848 O O . LYS C 2 164 ? 182.532 127.851 194.430 1.00 87.76 164 LYS C O 1
ATOM 11854 N N . GLU C 2 165 ? 182.952 126.122 195.831 1.00 86.58 165 GLU C N 1
ATOM 11855 C CA . GLU C 2 165 ? 181.654 126.115 196.523 1.00 86.18 165 GLU C CA 1
ATOM 11856 C C . GLU C 2 165 ? 180.463 126.022 195.563 1.00 91.15 165 GLU C C 1
ATOM 11857 O O . GLU C 2 165 ? 179.330 126.347 195.931 1.00 91.65 165 GLU C O 1
ATOM 11863 N N . GLN C 2 166 ? 180.695 125.588 194.325 1.00 100.59 166 GLN C N 1
ATOM 11864 C CA . GLN C 2 166 ? 179.806 125.954 193.227 1.00 99.17 166 GLN C CA 1
ATOM 11865 C C . GLN C 2 166 ? 178.467 125.229 193.304 1.00 98.75 166 GLN C C 1
ATOM 11866 O O . GLN C 2 166 ? 177.464 125.735 192.794 1.00 100.69 166 GLN C O 1
ATOM 11872 N N . LEU C 2 167 ? 178.428 124.047 193.922 1.00 94.79 167 LEU C N 1
ATOM 11873 C CA . LEU C 2 167 ? 177.228 123.214 193.867 1.00 94.28 167 LEU C CA 1
ATOM 11874 C C . LEU C 2 167 ? 176.065 123.791 194.671 1.00 91.76 167 LEU C C 1
ATOM 11875 O O . LEU C 2 167 ? 174.909 123.698 194.243 1.00 89.97 167 LEU C O 1
ATOM 11880 N N . VAL C 2 168 ? 176.333 124.374 195.840 1.00 81.27 168 VAL C N 1
ATOM 11881 C CA . VAL C 2 168 ? 175.311 125.184 196.498 1.00 79.46 168 VAL C CA 1
ATOM 11882 C C . VAL C 2 168 ? 175.149 126.550 195.837 1.00 81.86 168 VAL C C 1
ATOM 11883 O O . VAL C 2 168 ? 174.023 127.010 195.619 1.00 85.80 168 VAL C O 1
ATOM 11887 N N . ALA C 2 169 ? 176.256 127.219 195.508 1.00 75.98 169 ALA C N 1
ATOM 11888 C CA . ALA C 2 169 ? 176.180 128.608 195.059 1.00 77.19 169 ALA C CA 1
ATOM 11889 C C . ALA C 2 169 ? 175.387 128.751 193.764 1.00 82.14 169 ALA C C 1
ATOM 11890 O O . ALA C 2 169 ? 174.721 129.773 193.545 1.00 85.04 169 ALA C O 1
ATOM 11892 N N . PHE C 2 170 ? 175.453 127.747 192.891 1.00 85.40 170 PHE C N 1
ATOM 11893 C CA . PHE C 2 170 ? 174.764 127.832 191.612 1.00 85.25 170 PHE C CA 1
ATOM 11894 C C . PHE C 2 170 ? 173.252 127.833 191.792 1.00 87.27 170 PHE C C 1
ATOM 11895 O O . PHE C 2 170 ? 172.533 128.407 190.967 1.00 91.53 170 PHE C O 1
ATOM 11903 N N . LEU C 2 171 ? 172.753 127.179 192.843 1.00 84.50 171 LEU C N 1
ATOM 11904 C CA . LEU C 2 171 ? 171.338 127.283 193.189 1.00 81.83 171 LEU C CA 1
ATOM 11905 C C . LEU C 2 171 ? 170.930 128.734 193.424 1.00 83.89 171 LEU C C 1
ATOM 11906 O O . LEU C 2 171 ? 169.947 129.219 192.849 1.00 88.18 171 LEU C O 1
ATOM 11911 N N . GLU C 2 172 ? 171.678 129.448 194.270 1.00 85.35 172 GLU C N 1
ATOM 11912 C CA . GLU C 2 172 ? 171.374 130.854 194.523 1.00 86.05 172 GLU C CA 1
ATOM 11913 C C . GLU C 2 172 ? 171.576 131.710 193.281 1.00 83.88 172 GLU C C 1
ATOM 11914 O O . GLU C 2 172 ? 170.889 132.727 193.107 1.00 86.11 172 GLU C O 1
ATOM 11920 N N . ASN C 2 173 ? 172.443 131.276 192.367 1.00 75.90 173 ASN C N 1
ATOM 11921 C CA . ASN C 2 173 ? 172.631 132.052 191.147 1.00 77.18 173 ASN C CA 1
ATOM 11922 C C . ASN C 2 173 ? 171.440 131.888 190.211 1.00 78.39 173 ASN C C 1
ATOM 11923 O O . ASN C 2 173 ? 170.913 132.875 189.686 1.00 74.56 173 ASN C O 1
ATOM 11928 N N . VAL C 2 174 ? 171.002 130.648 189.986 1.00 76.19 174 VAL C N 1
ATOM 11929 C CA . VAL C 2 174 ? 169.848 130.448 189.118 1.00 70.78 174 VAL C CA 1
ATOM 11930 C C . VAL C 2 174 ? 168.611 131.074 189.746 1.00 72.60 174 VAL C C 1
ATOM 11931 O O . VAL C 2 174 ? 167.719 131.553 189.035 1.00 78.72 174 VAL C O 1
ATOM 11935 N N . LEU C 2 175 ? 168.534 131.093 191.082 1.00 70.33 175 LEU C N 1
ATOM 11936 C CA . LEU C 2 175 ? 167.486 131.857 191.750 1.00 74.59 175 LEU C CA 1
ATOM 11937 C C . LEU C 2 175 ? 167.655 133.359 191.576 1.00 76.21 175 LEU C C 1
ATOM 11938 O O . LEU C 2 175 ? 166.685 134.100 191.763 1.00 77.85 175 LEU C O 1
ATOM 11943 N N . LYS C 2 176 ? 168.852 133.831 191.232 1.00 71.77 176 LYS C N 1
ATOM 11944 C CA . LYS C 2 176 ? 169.016 135.273 191.090 1.00 72.74 176 LYS C CA 1
ATOM 11945 C C . LYS C 2 176 ? 168.774 135.762 189.665 1.00 70.59 176 LYS C C 1
ATOM 11946 O O . LYS C 2 176 ? 168.097 136.777 189.475 1.00 73.32 176 LYS C O 1
ATOM 11952 N N . THR C 2 177 ? 169.311 135.077 188.656 1.00 69.05 177 THR C N 1
ATOM 11953 C CA . THR C 2 177 ? 169.289 135.560 187.272 1.00 72.75 177 THR C CA 1
ATOM 11954 C C . THR C 2 177 ? 168.660 134.502 186.363 1.00 74.70 177 THR C C 1
ATOM 11955 O O . THR C 2 177 ? 169.361 133.640 185.825 1.00 76.79 177 THR C O 1
ATOM 11959 N N . SER C 2 178 ? 167.337 134.565 186.201 1.00 65.30 178 SER C N 1
ATOM 11960 C CA . SER C 2 178 ? 166.645 133.737 185.220 1.00 63.67 178 SER C CA 1
ATOM 11961 C C . SER C 2 178 ? 165.249 134.295 184.980 1.00 62.03 178 SER C C 1
ATOM 11962 O O . SER C 2 178 ? 164.722 135.072 185.779 1.00 63.25 178 SER C O 1
ATOM 11965 N N . GLY C 2 179 ? 164.660 133.882 183.853 1.00 50.31 179 GLY C N 1
ATOM 11966 C CA . GLY C 2 179 ? 163.276 134.182 183.549 1.00 45.51 179 GLY C CA 1
ATOM 11967 C C . GLY C 2 179 ? 162.282 133.244 184.211 1.00 46.73 179 GLY C C 1
ATOM 11968 O O . GLY C 2 179 ? 162.628 132.199 184.759 1.00 50.60 179 GLY C O 1
ATOM 11969 N N . LYS C 2 180 ? 161.012 133.645 184.150 1.00 42.18 180 LYS C N 1
ATOM 11970 C CA . LYS C 2 180 ? 159.917 132.935 184.798 1.00 38.23 180 LYS C CA 1
ATOM 11971 C C . LYS C 2 180 ? 158.722 132.873 183.855 1.00 40.61 180 LYS C C 1
ATOM 11972 O O . LYS C 2 180 ? 158.453 133.827 183.122 1.00 36.63 180 LYS C O 1
ATOM 11978 N N . LEU C 2 181 ? 158.004 131.752 183.881 1.00 42.18 181 LEU C N 1
ATOM 11979 C CA . LEU C 2 181 ? 156.739 131.656 183.162 1.00 29.13 181 LEU C CA 1
ATOM 11980 C C . LEU C 2 181 ? 155.638 132.464 183.840 1.00 32.22 181 LEU C C 1
ATOM 11981 O O . LEU C 2 181 ? 155.660 132.708 185.048 1.00 39.61 181 LEU C O 1
ATOM 11986 N N . ARG C 2 182 ? 154.664 132.872 183.031 1.00 38.54 182 ARG C N 1
ATOM 11987 C CA . ARG C 2 182 ? 153.483 133.578 183.512 1.00 38.23 182 ARG C CA 1
ATOM 11988 C C . ARG C 2 182 ? 152.634 132.694 184.419 1.00 29.63 182 ARG C C 1
ATOM 11989 O O . ARG C 2 182 ? 152.204 131.609 184.018 1.00 30.22 182 ARG C O 1
ATOM 11997 N N . GLU C 2 183 ? 152.403 133.156 185.647 1.00 21.78 183 GLU C N 1
ATOM 11998 C CA . GLU C 2 183 ? 151.518 132.470 186.581 1.00 26.28 183 GLU C CA 1
ATOM 11999 C C . GLU C 2 183 ? 150.102 133.023 186.568 1.00 35.12 183 GLU C C 1
ATOM 12000 O O . GLU C 2 183 ? 149.151 132.274 186.815 1.00 24.48 183 GLU C O 1
ATOM 12006 N N . ASN C 2 184 ? 149.947 134.316 186.291 1.00 41.46 184 ASN C N 1
ATOM 12007 C CA . ASN C 2 184 ? 148.646 134.965 186.258 1.00 35.03 184 ASN C CA 1
ATOM 12008 C C . ASN C 2 184 ? 148.710 136.143 185.296 1.00 35.12 184 ASN C C 1
ATOM 12009 O O . ASN C 2 184 ? 149.789 136.614 184.930 1.00 36.68 184 ASN C O 1
ATOM 12014 N N . LEU C 2 185 ? 147.534 136.608 184.882 1.00 24.88 185 LEU C N 1
ATOM 12015 C CA . LEU C 2 185 ? 147.424 137.796 184.043 1.00 28.74 185 LEU C CA 1
ATOM 12016 C C . LEU C 2 185 ? 147.408 139.102 184.825 1.00 30.85 185 LEU C C 1
ATOM 12017 O O . LEU C 2 185 ? 147.586 140.166 184.222 1.00 32.25 185 LEU C O 1
ATOM 12022 N N . LEU C 2 186 ? 147.179 139.049 186.139 1.00 37.43 186 LEU C N 1
ATOM 12023 C CA . LEU C 2 186 ? 147.053 140.265 186.940 1.00 31.56 186 LEU C CA 1
ATOM 12024 C C . LEU C 2 186 ? 148.280 141.163 186.824 1.00 26.98 186 LEU C C 1
ATOM 12025 O O . LEU C 2 186 ? 148.157 142.367 186.571 1.00 31.63 186 LEU C O 1
ATOM 12030 N N . HIS C 2 187 ? 149.472 140.600 187.033 1.00 32.33 187 HIS C N 1
ATOM 12031 C CA . HIS C 2 187 ? 150.682 141.418 187.079 1.00 36.13 187 HIS C CA 1
ATOM 12032 C C . HIS C 2 187 ? 150.965 142.107 185.747 1.00 31.46 187 HIS C C 1
ATOM 12033 O O . HIS C 2 187 ? 151.404 143.265 185.721 1.00 42.78 187 HIS C O 1
ATOM 12040 N N . GLY C 2 188 ? 150.684 141.431 184.633 1.00 22.93 188 GLY C N 1
ATOM 12041 C CA . GLY C 2 188 ? 150.853 142.069 183.338 1.00 29.35 188 GLY C CA 1
ATOM 12042 C C . GLY C 2 188 ? 149.906 143.232 183.114 1.00 36.11 188 GLY C C 1
ATOM 12043 O O . GLY C 2 188 ? 150.277 144.234 182.498 1.00 37.47 188 GLY C O 1
ATOM 12044 N N . ALA C 2 189 ? 148.674 143.118 183.609 1.00 38.94 189 ALA C N 1
ATOM 12045 C CA . ALA C 2 189 ? 147.746 144.243 183.553 1.00 35.05 189 ALA C CA 1
ATOM 12046 C C . ALA C 2 189 ? 148.222 145.396 184.428 1.00 36.88 189 ALA C C 1
ATOM 12047 O O . ALA C 2 189 ? 148.206 146.557 184.006 1.00 37.87 189 ALA C O 1
ATOM 12049 N N . LEU C 2 190 ? 148.644 145.093 185.657 1.00 36.80 190 LEU C N 1
ATOM 12050 C CA . LEU C 2 190 ? 149.132 146.138 186.550 1.00 41.49 190 LEU C CA 1
ATOM 12051 C C . LEU C 2 190 ? 150.345 146.864 185.985 1.00 40.35 190 LEU C C 1
ATOM 12052 O O . LEU C 2 190 ? 150.531 148.055 186.255 1.00 46.86 190 LEU C O 1
ATOM 12057 N N . GLU C 2 191 ? 151.184 146.175 185.210 1.00 38.02 191 GLU C N 1
ATOM 12058 C CA . GLU C 2 191 ? 152.312 146.849 184.575 1.00 43.30 191 GLU C CA 1
ATOM 12059 C C . GLU C 2 191 ? 151.901 147.876 183.518 1.00 44.51 191 GLU C C 1
ATOM 12060 O O . GLU C 2 191 ? 152.711 148.745 183.177 1.00 47.72 191 GLU C O 1
ATOM 12066 N N . HIS C 2 192 ? 150.668 147.828 183.011 1.00 44.79 192 HIS C N 1
ATOM 12067 C CA . HIS C 2 192 ? 150.202 148.787 182.011 1.00 43.22 192 HIS C CA 1
ATOM 12068 C C . HIS C 2 192 ? 149.361 149.935 182.561 1.00 47.17 192 HIS C C 1
ATOM 12069 O O . HIS C 2 192 ? 149.045 150.854 181.799 1.00 46.43 192 HIS C O 1
ATOM 12076 N N . TYR C 2 193 ? 148.975 149.895 183.838 1.00 49.56 193 TYR C N 1
ATOM 12077 C CA . TYR C 2 193 ? 148.046 150.878 184.397 1.00 48.26 193 TYR C CA 1
ATOM 12078 C C . TYR C 2 193 ? 148.429 152.324 184.082 1.00 51.00 193 TYR C C 1
ATOM 12079 O O . TYR C 2 193 ? 147.592 153.113 183.629 1.00 44.01 193 TYR C O 1
ATOM 12088 N N . VAL C 2 194 ? 149.687 152.695 184.325 1.00 49.52 194 VAL C N 1
ATOM 12089 C CA . VAL C 2 194 ? 150.096 154.090 184.169 1.00 43.25 194 VAL C CA 1
ATOM 12090 C C . VAL C 2 194 ? 150.008 154.541 182.714 1.00 45.14 194 VAL C C 1
ATOM 12091 O O . VAL C 2 194 ? 149.640 155.687 182.428 1.00 51.44 194 VAL C O 1
ATOM 12095 N N . ASN C 2 195 ? 150.316 153.651 181.773 1.00 49.39 195 ASN C N 1
ATOM 12096 C CA . ASN C 2 195 ? 150.223 153.999 180.358 1.00 46.47 195 ASN C CA 1
ATOM 12097 C C . ASN C 2 195 ? 148.783 154.046 179.858 1.00 48.42 195 ASN C C 1
ATOM 12098 O O . ASN C 2 195 ? 148.414 154.963 179.117 1.00 52.59 195 ASN C O 1
ATOM 12103 N N . CYS C 2 196 ? 147.958 153.073 180.245 1.00 49.86 196 CYS C N 1
ATOM 12104 C CA . CYS C 2 196 ? 146.562 153.047 179.815 1.00 46.71 196 CYS C CA 1
ATOM 12105 C C . CYS C 2 196 ? 145.703 154.118 180.474 1.00 41.97 196 CYS C C 1
ATOM 12106 O O . CYS C 2 196 ? 144.615 154.411 179.969 1.00 48.98 196 CYS C O 1
ATOM 12109 N N . LEU C 2 197 ? 146.150 154.696 181.590 1.00 43.30 197 LEU C N 1
ATOM 12110 C CA . LEU C 2 197 ? 145.422 155.810 182.193 1.00 45.81 197 LEU C CA 1
ATOM 12111 C C . LEU C 2 197 ? 145.306 157.002 181.247 1.00 44.98 197 LEU C C 1
ATOM 12112 O O . LEU C 2 197 ? 144.340 157.767 181.332 1.00 48.50 197 LEU C O 1
ATOM 12117 N N . ASP C 2 198 ? 146.275 157.178 180.346 1.00 49.34 198 ASP C N 1
ATOM 12118 C CA . ASP C 2 198 ? 146.214 158.274 179.383 1.00 48.89 198 ASP C CA 1
ATOM 12119 C C . ASP C 2 198 ? 145.032 158.145 178.429 1.00 50.00 198 ASP C C 1
ATOM 12120 O O . ASP C 2 198 ? 144.449 159.156 178.020 1.00 50.34 198 ASP C O 1
ATOM 12125 N N . LEU C 2 199 ? 144.667 156.918 178.062 1.00 50.11 199 LEU C N 1
ATOM 12126 C CA . LEU C 2 199 ? 143.592 156.697 177.100 1.00 48.48 199 LEU C CA 1
ATOM 12127 C C . LEU C 2 199 ? 142.221 157.119 177.623 1.00 46.82 199 LEU C C 1
ATOM 12128 O O . LEU C 2 199 ? 141.353 157.495 176.828 1.00 51.40 199 LEU C O 1
ATOM 12133 N N . VAL C 2 200 ? 141.998 157.074 178.936 1.00 48.85 200 VAL C N 1
ATOM 12134 C CA . VAL C 2 200 ? 140.718 157.494 179.504 1.00 42.88 200 VAL C CA 1
ATOM 12135 C C . VAL C 2 200 ? 140.749 158.948 179.954 1.00 46.15 200 VAL C C 1
ATOM 12136 O O . VAL C 2 200 ? 139.848 159.403 180.668 1.00 51.00 200 VAL C O 1
ATOM 12140 N N . ASN C 2 201 ? 141.775 159.689 179.534 1.00 48.33 201 ASN C N 1
ATOM 12141 C CA . ASN C 2 201 ? 142.024 161.045 180.028 1.00 45.15 201 ASN C CA 1
ATOM 12142 C C . ASN C 2 201 ? 142.066 161.089 181.555 1.00 43.86 201 ASN C C 1
ATOM 12143 O O . ASN C 2 201 ? 141.634 162.058 182.182 1.00 51.54 201 ASN C O 1
ATOM 12148 N N . LYS C 2 202 ? 142.584 160.020 182.157 1.00 49.20 202 LYS C N 1
ATOM 12149 C CA . LYS C 2 202 ? 142.771 159.835 183.595 1.00 47.79 202 LYS C CA 1
ATOM 12150 C C . LYS C 2 202 ? 141.475 159.771 184.398 1.00 46.31 202 LYS C C 1
ATOM 12151 O O . LYS C 2 202 ? 141.524 159.857 185.630 1.00 49.14 202 LYS C O 1
ATOM 12157 N N . ARG C 2 203 ? 140.320 159.640 183.750 1.00 48.39 203 ARG C N 1
ATOM 12158 C CA . ARG C 2 203 ? 139.091 159.326 184.473 1.00 42.51 203 ARG C CA 1
ATOM 12159 C C . ARG C 2 203 ? 139.232 157.975 185.168 1.00 48.76 203 ARG C C 1
ATOM 12160 O O . ARG C 2 203 ? 139.521 156.965 184.520 1.00 58.63 203 ARG C O 1
ATOM 12168 N N . LEU C 2 204 ? 139.021 157.958 186.489 1.00 48.65 204 LEU C N 1
ATOM 12169 C CA . LEU C 2 204 ? 139.572 156.874 187.304 1.00 52.91 204 LEU C CA 1
ATOM 12170 C C . LEU C 2 204 ? 138.951 155.508 187.027 1.00 59.20 204 LEU C C 1
ATOM 12171 O O . LEU C 2 204 ? 139.711 154.549 186.804 1.00 60.77 204 LEU C O 1
ATOM 12176 N N . PRO C 2 205 ? 137.613 155.327 187.022 1.00 53.34 205 PRO C N 1
ATOM 12177 C CA . PRO C 2 205 ? 137.081 153.975 186.776 1.00 49.85 205 PRO C CA 1
ATOM 12178 C C . PRO C 2 205 ? 137.266 153.491 185.343 1.00 46.77 205 PRO C C 1
ATOM 12179 O O . PRO C 2 205 ? 136.682 154.051 184.411 1.00 53.50 205 PRO C O 1
ATOM 12183 N N . TYR C 2 206 ? 138.078 152.450 185.164 1.00 39.80 206 TYR C N 1
ATOM 12184 C CA . TYR C 2 206 ? 138.244 151.790 183.874 1.00 37.36 206 TYR C CA 1
ATOM 12185 C C . TYR C 2 206 ? 138.794 150.387 184.110 1.00 40.25 206 TYR C C 1
ATOM 12186 O O . TYR C 2 206 ? 139.264 150.061 185.202 1.00 39.70 206 TYR C O 1
ATOM 12195 N N . GLY C 2 207 ? 138.722 149.556 183.074 1.00 38.49 207 GLY C N 1
ATOM 12196 C CA . GLY C 2 207 ? 139.151 148.174 183.176 1.00 43.64 207 GLY C CA 1
ATOM 12197 C C . GLY C 2 207 ? 140.048 147.723 182.041 1.00 40.54 207 GLY C C 1
ATOM 12198 O O . GLY C 2 207 ? 140.000 148.250 180.930 1.00 38.85 207 GLY C O 1
ATOM 12199 N N . LEU C 2 208 ? 140.877 146.722 182.345 1.00 31.30 208 LEU C N 1
ATOM 12200 C CA . LEU C 2 208 ? 141.672 145.989 181.366 1.00 33.63 208 LEU C CA 1
ATOM 12201 C C . LEU C 2 208 ? 141.261 144.521 181.355 1.00 31.69 208 LEU C C 1
ATOM 12202 O O . LEU C 2 208 ? 141.065 143.918 182.413 1.00 29.25 208 LEU C O 1
ATOM 12207 N N . ALA C 2 209 ? 141.132 143.943 180.158 1.00 33.40 209 ALA C N 1
ATOM 12208 C CA . ALA C 2 209 ? 140.707 142.557 179.999 1.00 31.29 209 ALA C CA 1
ATOM 12209 C C . ALA C 2 209 ? 141.649 141.804 179.067 1.00 27.43 209 ALA C C 1
ATOM 12210 O O . ALA C 2 209 ? 142.165 142.373 178.101 1.00 25.33 209 ALA C O 1
ATOM 12212 N N . GLN C 2 210 ? 141.873 140.522 179.367 1.00 27.04 210 GLN C N 1
ATOM 12213 C CA . GLN C 2 210 ? 142.681 139.644 178.528 1.00 24.56 210 GLN C CA 1
ATOM 12214 C C . GLN C 2 210 ? 142.255 138.196 178.749 1.00 21.20 210 GLN C C 1
ATOM 12215 O O . GLN C 2 210 ? 141.847 137.819 179.850 1.00 22.41 210 GLN C O 1
ATOM 12221 N N . ILE C 2 211 ? 142.345 137.390 177.691 1.00 19.36 211 ILE C N 1
ATOM 12222 C CA . ILE C 2 211 ? 142.229 135.935 177.772 1.00 25.32 211 ILE C CA 1
ATOM 12223 C C . ILE C 2 211 ? 143.548 135.301 177.343 1.00 25.70 211 ILE C C 1
ATOM 12224 O O . ILE C 2 211 ? 144.091 135.649 176.289 1.00 32.87 211 ILE C O 1
ATOM 12229 N N . GLY C 2 212 ? 144.057 134.368 178.148 1.00 36.57 212 GLY C N 1
ATOM 12230 C CA . GLY C 2 212 ? 145.330 133.735 177.841 1.00 36.51 212 GLY C CA 1
ATOM 12231 C C . GLY C 2 212 ? 145.609 132.544 178.731 1.00 37.39 212 GLY C C 1
ATOM 12232 O O . GLY C 2 212 ? 144.978 132.359 179.777 1.00 40.22 212 GLY C O 1
ATOM 12233 N N . VAL C 2 213 ? 146.575 131.731 178.290 1.00 30.15 213 VAL C N 1
ATOM 12234 C CA . VAL C 2 213 ? 147.020 130.544 179.019 1.00 35.96 213 VAL C CA 1
ATOM 12235 C C . VAL C 2 213 ? 147.970 130.933 180.147 1.00 30.98 213 VAL C C 1
ATOM 12236 O O . VAL C 2 213 ? 148.820 131.817 179.988 1.00 32.25 213 VAL C O 1
ATOM 12240 N N . CYS C 2 214 ? 147.828 130.268 181.296 1.00 34.38 214 CYS C N 1
ATOM 12241 C CA . CYS C 2 214 ? 148.756 130.392 182.414 1.00 32.08 214 CYS C CA 1
ATOM 12242 C C . CYS C 2 214 ? 149.275 129.022 182.837 1.00 31.97 214 CYS C C 1
ATOM 12243 O O . CYS C 2 214 ? 148.649 127.989 182.589 1.00 25.89 214 CYS C O 1
ATOM 12246 N N . PHE C 2 215 ? 150.446 129.032 183.474 1.00 42.19 215 PHE C N 1
ATOM 12247 C CA . PHE C 2 215 ? 151.209 127.829 183.789 1.00 31.50 215 PHE C CA 1
ATOM 12248 C C . PHE C 2 215 ? 151.291 127.627 185.297 1.00 28.03 215 PHE C C 1
ATOM 12249 O O . PHE C 2 215 ? 151.630 128.559 186.033 1.00 21.52 215 PHE C O 1
ATOM 12257 N N . HIS C 2 216 ? 150.977 126.414 185.755 1.00 34.34 216 HIS C N 1
ATOM 12258 C CA . HIS C 2 216 ? 150.910 126.113 187.179 1.00 37.16 216 HIS C CA 1
ATOM 12259 C C . HIS C 2 216 ? 151.707 124.851 187.489 1.00 37.18 216 HIS C C 1
ATOM 12260 O O . HIS C 2 216 ? 151.548 123.831 186.797 1.00 39.48 216 HIS C O 1
ATOM 12267 N N . PRO C 2 217 ? 152.562 124.875 188.509 1.00 21.63 217 PRO C N 1
ATOM 12268 C CA . PRO C 2 217 ? 153.157 123.632 189.021 1.00 24.22 217 PRO C CA 1
ATOM 12269 C C . PRO C 2 217 ? 152.109 122.675 189.572 1.00 22.79 217 PRO C C 1
ATOM 12270 O O . PRO C 2 217 ? 151.214 123.069 190.321 1.00 13.22 217 PRO C O 1
ATOM 12274 N N . VAL C 2 218 ? 152.236 121.403 189.200 1.00 21.67 218 VAL C N 1
ATOM 12275 C CA . VAL C 2 218 ? 151.319 120.351 189.623 1.00 25.09 218 VAL C CA 1
ATOM 12276 C C . VAL C 2 218 ? 152.024 119.470 190.647 1.00 24.83 218 VAL C C 1
ATOM 12277 O O . VAL C 2 218 ? 153.232 119.233 190.545 1.00 28.12 218 VAL C O 1
ATOM 12281 N N . PHE C 2 219 ? 151.264 118.987 191.630 1.00 34.06 219 PHE C N 1
ATOM 12282 C CA . PHE C 2 219 ? 151.788 118.173 192.728 1.00 31.40 219 PHE C CA 1
ATOM 12283 C C . PHE C 2 219 ? 152.890 118.899 193.498 1.00 30.41 219 PHE C C 1
ATOM 12284 O O . PHE C 2 219 ? 152.762 120.080 193.820 1.00 27.14 219 PHE C O 1
ATOM 12292 N N . VAL C 2 228 ? 158.944 115.452 191.304 1.00 38.66 228 VAL C N 1
ATOM 12293 C CA . VAL C 2 228 ? 158.922 115.222 189.865 1.00 40.54 228 VAL C CA 1
ATOM 12294 C C . VAL C 2 228 ? 157.728 115.931 189.242 1.00 40.85 228 VAL C C 1
ATOM 12295 O O . VAL C 2 228 ? 156.955 115.328 188.499 1.00 43.14 228 VAL C O 1
ATOM 12299 N N . LYS C 2 229 ? 157.589 117.216 189.551 1.00 37.63 229 LYS C N 1
ATOM 12300 C CA . LYS C 2 229 ? 156.415 117.978 189.157 1.00 44.06 229 LYS C CA 1
ATOM 12301 C C . LYS C 2 229 ? 156.329 118.125 187.638 1.00 42.61 229 LYS C C 1
ATOM 12302 O O . LYS C 2 229 ? 157.287 117.880 186.901 1.00 43.36 229 LYS C O 1
ATOM 12308 N N . SER C 2 230 ? 155.145 118.524 187.175 1.00 37.02 230 SER C N 1
ATOM 12309 C CA . SER C 2 230 ? 154.855 118.693 185.759 1.00 32.64 230 SER C CA 1
ATOM 12310 C C . SER C 2 230 ? 154.083 119.992 185.572 1.00 30.41 230 SER C C 1
ATOM 12311 O O . SER C 2 230 ? 153.818 120.723 186.531 1.00 37.08 230 SER C O 1
ATOM 12314 N N . ILE C 2 231 ? 153.728 120.290 184.324 1.00 33.82 231 ILE C N 1
ATOM 12315 C CA . ILE C 2 231 ? 153.102 121.559 183.968 1.00 38.25 231 ILE C CA 1
ATOM 12316 C C . ILE C 2 231 ? 151.602 121.347 183.828 1.00 42.28 231 ILE C C 1
ATOM 12317 O O . ILE C 2 231 ? 151.159 120.458 183.090 1.00 44.90 231 ILE C O 1
ATOM 12322 N N . GLY C 2 232 ? 150.818 122.159 184.535 1.00 35.96 232 GLY C N 1
ATOM 12323 C CA . GLY C 2 232 ? 149.433 122.396 184.170 1.00 31.32 232 GLY C CA 1
ATOM 12324 C C . GLY C 2 232 ? 149.303 123.618 183.282 1.00 33.06 232 GLY C C 1
ATOM 12325 O O . GLY C 2 232 ? 149.808 124.693 183.616 1.00 32.54 232 GLY C O 1
ATOM 12326 N N . GLU C 2 233 ? 148.621 123.454 182.152 1.00 41.72 233 GLU C N 1
ATOM 12327 C CA . GLU C 2 233 ? 148.207 124.581 181.324 1.00 35.63 233 GLU C CA 1
ATOM 12328 C C . GLU C 2 233 ? 146.722 124.849 181.525 1.00 36.52 233 GLU C C 1
ATOM 12329 O O . GLU C 2 233 ? 145.905 123.926 181.460 1.00 35.29 233 GLU C O 1
ATOM 12335 N N . LYS C 2 234 ? 146.377 126.113 181.765 1.00 35.65 234 LYS C N 1
ATOM 12336 C CA . LYS C 2 234 ? 144.991 126.542 181.898 1.00 28.47 234 LYS C CA 1
ATOM 12337 C C . LYS C 2 234 ? 144.801 127.831 181.112 1.00 30.97 234 LYS C C 1
ATOM 12338 O O . LYS C 2 234 ? 145.614 128.751 181.235 1.00 33.43 234 LYS C O 1
ATOM 12344 N N . THR C 2 235 ? 143.734 127.906 180.319 1.00 31.14 235 THR C N 1
ATOM 12345 C CA . THR C 2 235 ? 143.335 129.163 179.696 1.00 33.13 235 THR C CA 1
ATOM 12346 C C . THR C 2 235 ? 142.315 129.890 180.569 1.00 34.27 235 THR C C 1
ATOM 12347 O O . THR C 2 235 ? 141.308 129.307 180.985 1.00 34.56 235 THR C O 1
ATOM 12351 N N . GLU C 2 236 ? 142.596 131.157 180.866 1.00 40.12 236 GLU C N 1
ATOM 12352 C CA . GLU C 2 236 ? 141.874 131.902 181.888 1.00 39.53 236 GLU C CA 1
ATOM 12353 C C . GLU C 2 236 ? 141.395 133.236 181.333 1.00 39.78 236 GLU C C 1
ATOM 12354 O O . GLU C 2 236 ? 142.088 133.873 180.535 1.00 34.17 236 GLU C O 1
ATOM 12360 N N . ALA C 2 237 ? 140.201 133.647 181.753 1.00 32.88 237 ALA C N 1
ATOM 12361 C CA . ALA C 2 237 ? 139.597 134.911 181.346 1.00 33.65 237 ALA C CA 1
ATOM 12362 C C . ALA C 2 237 ? 139.664 135.883 182.516 1.00 24.93 237 ALA C C 1
ATOM 12363 O O . ALA C 2 237 ? 139.184 135.571 183.611 1.00 26.27 237 ALA C O 1
ATOM 12365 N N . SER C 2 238 ? 140.252 137.055 182.287 1.00 20.88 238 SER C N 1
ATOM 12366 C CA . SER C 2 238 ? 140.638 137.953 183.367 1.00 33.10 238 SER C CA 1
ATOM 12367 C C . SER C 2 238 ? 140.124 139.358 183.096 1.00 29.79 238 SER C C 1
ATOM 12368 O O . SER C 2 238 ? 140.261 139.869 181.980 1.00 30.13 238 SER C O 1
ATOM 12371 N N . LEU C 2 239 ? 139.539 139.977 184.120 1.00 35.99 239 LEU C N 1
ATOM 12372 C CA . LEU C 2 239 ? 139.203 141.395 184.112 1.00 38.19 239 LEU C CA 1
ATOM 12373 C C . LEU C 2 239 ? 139.783 142.039 185.363 1.00 36.50 239 LEU C C 1
ATOM 12374 O O . LEU C 2 239 ? 139.596 141.525 186.470 1.00 35.10 239 LEU C O 1
ATOM 12379 N N . VAL C 2 240 ? 140.489 143.153 185.188 1.00 33.87 240 VAL C N 1
ATOM 12380 C CA . VAL C 2 240 ? 140.966 143.973 186.297 1.00 40.52 240 VAL C CA 1
ATOM 12381 C C . VAL C 2 240 ? 140.246 145.314 186.248 1.00 44.72 240 VAL C C 1
ATOM 12382 O O . VAL C 2 240 ? 140.347 146.045 185.255 1.00 45.19 240 VAL C O 1
ATOM 12386 N N . TRP C 2 241 ? 139.528 145.639 187.322 1.00 47.42 241 TRP C N 1
ATOM 12387 C CA . TRP C 2 241 ? 138.684 146.827 187.397 1.00 45.27 241 TRP C CA 1
ATOM 12388 C C . TRP C 2 241 ? 139.242 147.802 188.427 1.00 38.06 241 TRP C C 1
ATOM 12389 O O . TRP C 2 241 ? 139.403 147.449 189.600 1.00 37.17 241 TRP C O 1
ATOM 12400 N N . PHE C 2 242 ? 139.541 149.022 187.986 1.00 36.88 242 PHE C N 1
ATOM 12401 C CA . PHE C 2 242 ? 140.051 150.072 188.856 1.00 41.71 242 PHE C CA 1
ATOM 12402 C C . PHE C 2 242 ? 138.905 150.974 189.297 1.00 45.29 242 PHE C C 1
ATOM 12403 O O . PHE C 2 242 ? 138.049 151.342 188.488 1.00 50.20 242 PHE C O 1
ATOM 12411 N N . THR C 2 243 ? 138.890 151.336 190.578 1.00 44.25 243 THR C N 1
ATOM 12412 C CA . THR C 2 243 ? 137.767 152.090 191.115 1.00 45.18 243 THR C CA 1
ATOM 12413 C C . THR C 2 243 ? 138.240 153.011 192.230 1.00 41.71 243 THR C C 1
ATOM 12414 O O . THR C 2 243 ? 139.249 152.723 192.884 1.00 42.60 243 THR C O 1
ATOM 12418 N N . PRO C 2 244 ? 137.550 154.126 192.456 1.00 40.42 244 PRO C N 1
ATOM 12419 C CA . PRO C 2 244 ? 137.672 154.844 193.734 1.00 42.81 244 PRO C CA 1
ATOM 12420 C C . PRO C 2 244 ? 137.340 153.943 194.909 1.00 36.40 244 PRO C C 1
ATOM 12421 O O . PRO C 2 244 ? 136.367 153.176 194.861 1.00 31.61 244 PRO C O 1
ATOM 12425 N N . PRO C 2 245 ? 138.130 154.003 195.983 1.00 37.50 245 PRO C N 1
ATOM 12426 C CA . PRO C 2 245 ? 137.889 153.113 197.134 1.00 34.67 245 PRO C CA 1
ATOM 12427 C C . PRO C 2 245 ? 136.536 153.314 197.801 1.00 34.09 245 PRO C C 1
ATOM 12428 O O . PRO C 2 245 ? 136.075 152.417 198.518 1.00 34.35 245 PRO C O 1
ATOM 12432 N N . ARG C 2 246 ? 135.902 154.471 197.603 1.00 31.52 246 ARG C N 1
ATOM 12433 C CA . ARG C 2 246 ? 134.580 154.742 198.162 1.00 23.39 246 ARG C CA 1
ATOM 12434 C C . ARG C 2 246 ? 133.518 153.738 197.712 1.00 23.16 246 ARG C C 1
ATOM 12435 O O . ARG C 2 246 ? 132.573 153.467 198.461 1.00 31.82 246 ARG C O 1
ATOM 12443 N N . THR C 2 247 ? 133.652 153.161 196.515 1.00 30.13 247 THR C N 1
ATOM 12444 C CA . THR C 2 247 ? 132.578 152.384 195.898 1.00 29.16 247 THR C CA 1
ATOM 12445 C C . THR C 2 247 ? 132.982 150.947 195.585 1.00 26.85 247 THR C C 1
ATOM 12446 O O . THR C 2 247 ? 132.265 150.257 194.839 1.00 30.09 247 THR C O 1
ATOM 12450 N N . SER C 2 248 ? 134.142 150.511 196.079 1.00 27.02 248 SER C N 1
ATOM 12451 C CA . SER C 2 248 ? 134.692 149.205 195.734 1.00 28.07 248 SER C CA 1
ATOM 12452 C C . SER C 2 248 ? 133.721 148.063 196.022 1.00 28.33 248 SER C C 1
ATOM 12453 O O . SER C 2 248 ? 133.560 147.156 195.203 1.00 35.06 248 SER C O 1
ATOM 12456 N N . ASN C 2 249 ? 133.082 148.074 197.195 1.00 25.78 249 ASN C N 1
ATOM 12457 C CA . ASN C 2 249 ? 132.201 146.963 197.556 1.00 25.77 249 ASN C CA 1
ATOM 12458 C C . ASN C 2 249 ? 130.911 146.951 196.743 1.00 28.56 249 ASN C C 1
ATOM 12459 O O . ASN C 2 249 ? 130.388 145.874 196.417 1.00 31.63 249 ASN C O 1
ATOM 12464 N N . GLN C 2 250 ? 130.441 148.125 196.324 1.00 29.60 250 GLN C N 1
ATOM 12465 C CA . GLN C 2 250 ? 129.329 148.190 195.383 1.00 35.01 250 GLN C CA 1
ATOM 12466 C C . GLN C 2 250 ? 129.706 147.590 194.034 1.00 38.28 250 GLN C C 1
ATOM 12467 O O . GLN C 2 250 ? 128.959 146.779 193.470 1.00 38.51 250 GLN C O 1
ATOM 12473 N N . TRP C 2 251 ? 130.862 147.983 193.496 1.00 30.77 251 TRP C N 1
ATOM 12474 C CA . TRP C 2 251 ? 131.301 147.403 192.229 1.00 33.37 251 TRP C CA 1
ATOM 12475 C C . TRP C 2 251 ? 131.540 145.900 192.345 1.00 27.11 251 TRP C C 1
ATOM 12476 O O . TRP C 2 251 ? 131.264 145.146 191.404 1.00 25.70 251 TRP C O 1
ATOM 12487 N N . LEU C 2 252 ? 132.054 145.447 193.489 1.00 25.32 252 LEU C N 1
ATOM 12488 C CA . LEU C 2 252 ? 132.227 144.017 193.720 1.00 32.76 252 LEU C CA 1
ATOM 12489 C C . LEU C 2 252 ? 130.901 143.268 193.646 1.00 27.46 252 LEU C C 1
ATOM 12490 O O . LEU C 2 252 ? 130.794 142.239 192.966 1.00 38.29 252 LEU C O 1
ATOM 12495 N N . ASP C 2 253 ? 129.876 143.773 194.338 1.00 24.93 253 ASP C N 1
ATOM 12496 C CA . ASP C 2 253 ? 128.566 143.125 194.283 1.00 27.22 253 ASP C CA 1
ATOM 12497 C C . ASP C 2 253 ? 127.973 143.148 192.877 1.00 27.21 253 ASP C C 1
ATOM 12498 O O . ASP C 2 253 ? 127.381 142.157 192.425 1.00 34.85 253 ASP C O 1
ATOM 12503 N N . PHE C 2 254 ? 128.144 144.262 192.163 1.00 23.67 254 PHE C N 1
ATOM 12504 C CA . PHE C 2 254 ? 127.684 144.345 190.779 1.00 28.20 254 PHE C CA 1
ATOM 12505 C C . PHE C 2 254 ? 128.328 143.278 189.899 1.00 35.08 254 PHE C C 1
ATOM 12506 O O . PHE C 2 254 ? 127.636 142.563 189.156 1.00 32.68 254 PHE C O 1
ATOM 12514 N N . TRP C 2 255 ? 129.659 143.180 189.942 1.00 30.16 255 TRP C N 1
ATOM 12515 C CA . TRP C 2 255 ? 130.345 142.192 189.117 1.00 34.04 255 TRP C CA 1
ATOM 12516 C C . TRP C 2 255 ? 129.978 140.768 189.515 1.00 34.01 255 TRP C C 1
ATOM 12517 O O . TRP C 2 255 ? 129.859 139.893 188.650 1.00 41.00 255 TRP C O 1
ATOM 12528 N N . LEU C 2 256 ? 129.782 140.512 190.812 1.00 29.12 256 LEU C N 1
ATOM 12529 C CA . LEU C 2 256 ? 129.300 139.196 191.224 1.00 29.89 256 LEU C CA 1
ATOM 12530 C C . LEU C 2 256 ? 127.957 138.866 190.586 1.00 26.71 256 LEU C C 1
ATOM 12531 O O . LEU C 2 256 ? 127.767 137.765 190.043 1.00 37.80 256 LEU C O 1
ATOM 12536 N N . ARG C 2 257 ? 127.040 139.836 190.580 1.00 26.33 257 ARG C N 1
ATOM 12537 C CA . ARG C 2 257 ? 125.730 139.622 189.973 1.00 30.30 257 ARG C CA 1
ATOM 12538 C C . ARG C 2 257 ? 125.858 139.282 188.493 1.00 30.46 257 ARG C C 1
ATOM 12539 O O . ARG C 2 257 ? 125.328 138.263 188.021 1.00 27.63 257 ARG C O 1
ATOM 12547 N N . HIS C 2 258 ? 126.573 140.126 187.750 1.00 30.56 258 HIS C N 1
ATOM 12548 C CA . HIS C 2 258 ? 126.700 139.916 186.311 1.00 30.46 258 HIS C CA 1
ATOM 12549 C C . HIS C 2 258 ? 127.368 138.585 185.985 1.00 36.08 258 HIS C C 1
ATOM 12550 O O . HIS C 2 258 ? 126.892 137.842 185.120 1.00 35.15 258 HIS C O 1
ATOM 12557 N N . ARG C 2 259 ? 128.493 138.278 186.636 1.00 38.11 259 ARG C N 1
ATOM 12558 C CA . ARG C 2 259 ? 129.218 137.059 186.290 1.00 29.20 259 ARG C CA 1
ATOM 12559 C C . ARG C 2 259 ? 128.385 135.818 186.600 1.00 24.97 259 ARG C C 1
ATOM 12560 O O . ARG C 2 259 ? 128.351 134.867 185.804 1.00 30.28 259 ARG C O 1
ATOM 12568 N N . LEU C 2 260 ? 127.676 135.817 187.736 1.00 32.12 260 LEU C N 1
ATOM 12569 C CA . LEU C 2 260 ? 126.868 134.650 188.072 1.00 26.75 260 LEU C CA 1
ATOM 12570 C C . LEU C 2 260 ? 125.708 134.480 187.099 1.00 25.92 260 LEU C C 1
ATOM 12571 O O . LEU C 2 260 ? 125.400 133.355 186.680 1.00 25.78 260 LEU C O 1
ATOM 12576 N N . GLN C 2 261 ? 125.066 135.579 186.699 1.00 25.77 261 GLN C N 1
ATOM 12577 C CA . GLN C 2 261 ? 123.964 135.425 185.757 1.00 23.77 261 GLN C CA 1
ATOM 12578 C C . GLN C 2 261 ? 124.458 135.025 184.368 1.00 31.65 261 GLN C C 1
ATOM 12579 O O . GLN C 2 261 ? 123.764 134.288 183.655 1.00 27.35 261 GLN C O 1
ATOM 12585 N N . TRP C 2 262 ? 125.646 135.492 183.973 1.00 36.60 262 TRP C N 1
ATOM 12586 C CA . TRP C 2 262 ? 126.275 135.015 182.743 1.00 25.00 262 TRP C CA 1
ATOM 12587 C C . TRP C 2 262 ? 126.504 133.507 182.770 1.00 25.53 262 TRP C C 1
ATOM 12588 O O . TRP C 2 262 ? 126.199 132.807 181.797 1.00 30.72 262 TRP C O 1
ATOM 12599 N N . TRP C 2 263 ? 127.040 132.982 183.877 1.00 34.21 263 TRP C N 1
ATOM 12600 C CA . TRP C 2 263 ? 127.166 131.528 183.993 1.00 27.39 263 TRP C CA 1
ATOM 12601 C C . TRP C 2 263 ? 125.819 130.814 184.021 1.00 30.74 263 TRP C C 1
ATOM 12602 O O . TRP C 2 263 ? 125.734 129.646 183.627 1.00 35.59 263 TRP C O 1
ATOM 12613 N N . ARG C 2 264 ? 124.760 131.479 184.481 1.00 32.96 264 ARG C N 1
ATOM 12614 C CA . ARG C 2 264 ? 123.457 130.814 184.536 1.00 17.11 264 ARG C CA 1
ATOM 12615 C C . ARG C 2 264 ? 122.691 130.803 183.213 1.00 23.81 264 ARG C C 1
ATOM 12616 O O . ARG C 2 264 ? 121.892 129.886 182.994 1.00 17.25 264 ARG C O 1
ATOM 12624 N N . LYS C 2 265 ? 122.890 131.798 182.340 1.00 27.91 265 LYS C N 1
ATOM 12625 C CA . LYS C 2 265 ? 122.104 131.873 181.102 1.00 20.52 265 LYS C CA 1
ATOM 12626 C C . LYS C 2 265 ? 122.102 130.565 180.312 1.00 26.00 265 LYS C C 1
ATOM 12627 O O . LYS C 2 265 ? 121.038 130.026 179.987 1.00 41.47 265 LYS C O 1
ATOM 12633 N N . PHE C 2 266 ? 123.281 130.039 179.991 1.00 12.99 266 PHE C N 1
ATOM 12634 C CA . PHE C 2 266 ? 123.372 128.898 179.086 1.00 13.94 266 PHE C CA 1
ATOM 12635 C C . PHE C 2 266 ? 123.061 127.565 179.749 1.00 13.69 266 PHE C C 1
ATOM 12636 O O . PHE C 2 266 ? 122.908 126.565 179.040 1.00 23.27 266 PHE C O 1
ATOM 12644 N N . ALA C 2 267 ? 122.971 127.519 181.072 1.00 16.61 267 ALA C N 1
ATOM 12645 C CA . ALA C 2 267 ? 122.784 126.259 181.772 1.00 24.54 267 ALA C CA 1
ATOM 12646 C C . ALA C 2 267 ? 121.392 125.679 181.536 1.00 24.89 267 ALA C C 1
ATOM 12647 O O . ALA C 2 267 ? 120.407 126.401 181.363 1.00 21.38 267 ALA C O 1
ATOM 12649 N N . MET C 2 268 ? 121.329 124.350 181.521 1.00 35.14 268 MET C N 1
ATOM 12650 C CA . MET C 2 268 ? 120.077 123.610 181.511 1.00 26.29 268 MET C CA 1
ATOM 12651 C C . MET C 2 268 ? 119.537 123.365 182.917 1.00 32.17 268 MET C C 1
ATOM 12652 O O . MET C 2 268 ? 118.360 123.024 183.067 1.00 31.97 268 MET C O 1
ATOM 12657 N N . SER C 2 269 ? 120.356 123.563 183.948 1.00 30.58 269 SER C N 1
ATOM 12658 C CA . SER C 2 269 ? 119.917 123.474 185.341 1.00 15.09 269 SER C CA 1
ATOM 12659 C C . SER C 2 269 ? 120.661 124.521 186.157 1.00 21.76 269 SER C C 1
ATOM 12660 O O . SER C 2 269 ? 121.583 124.207 186.917 1.00 38.23 269 SER C O 1
ATOM 12663 N N . PRO C 2 270 ? 120.285 125.794 186.008 1.00 17.17 270 PRO C N 1
ATOM 12664 C CA . PRO C 2 270 ? 121.072 126.885 186.614 1.00 27.23 270 PRO C CA 1
ATOM 12665 C C . PRO C 2 270 ? 121.230 126.806 188.129 1.00 23.53 270 PRO C C 1
ATOM 12666 O O . PRO C 2 270 ? 122.116 127.476 188.672 1.00 23.49 270 PRO C O 1
ATOM 12670 N N . SER C 2 271 ? 120.406 126.027 188.834 1.00 23.52 271 SER C N 1
ATOM 12671 C CA . SER C 2 271 ? 120.619 125.824 190.265 1.00 24.67 271 SER C CA 1
ATOM 12672 C C . SER C 2 271 ? 121.932 125.117 190.582 1.00 25.84 271 SER C C 1
ATOM 12673 O O . SER C 2 271 ? 122.393 125.181 191.726 1.00 29.48 271 SER C O 1
ATOM 12676 N N . ASN C 2 272 ? 122.544 124.450 189.608 1.00 20.04 272 ASN C N 1
ATOM 12677 C CA . ASN C 2 272 ? 123.860 123.853 189.796 1.00 20.22 272 ASN C CA 1
ATOM 12678 C C . ASN C 2 272 ? 125.004 124.860 189.759 1.00 23.39 272 ASN C C 1
ATOM 12679 O O . ASN C 2 272 ? 126.156 124.460 189.954 1.00 32.55 272 ASN C O 1
ATOM 12684 N N . PHE C 2 273 ? 124.733 126.138 189.518 1.00 23.99 273 PHE C N 1
ATOM 12685 C CA . PHE C 2 273 ? 125.720 127.194 189.705 1.00 20.43 273 PHE C CA 1
ATOM 12686 C C . PHE C 2 273 ? 125.453 127.960 190.996 1.00 27.44 273 PHE C C 1
ATOM 12687 O O . PHE C 2 273 ? 124.304 128.276 191.316 1.00 39.00 273 PHE C O 1
ATOM 12695 N N . SER C 2 274 ? 126.524 128.246 191.740 1.00 30.52 274 SER C N 1
ATOM 12696 C CA . SER C 2 274 ? 126.425 128.713 193.117 1.00 30.42 274 SER C CA 1
ATOM 12697 C C . SER C 2 274 ? 127.491 129.765 193.401 1.00 33.68 274 SER C C 1
ATOM 12698 O O . SER C 2 274 ? 128.494 129.873 192.692 1.00 40.94 274 SER C O 1
ATOM 12701 N N . SER C 2 275 ? 127.259 130.539 194.463 1.00 33.45 275 SER C N 1
ATOM 12702 C CA . SER C 2 275 ? 128.189 131.557 194.936 1.00 35.70 275 SER C CA 1
ATOM 12703 C C . SER C 2 275 ? 128.412 131.398 196.436 1.00 33.82 275 SER C C 1
ATOM 12704 O O . SER C 2 275 ? 127.562 130.860 197.149 1.00 34.63 275 SER C O 1
ATOM 12707 N N . SER C 2 276 ? 129.570 131.866 196.910 1.00 38.37 276 SER C N 1
ATOM 12708 C CA . SER C 2 276 ? 129.858 131.942 198.338 1.00 26.91 276 SER C CA 1
ATOM 12709 C C . SER C 2 276 ? 130.639 133.209 198.660 1.00 24.06 276 SER C C 1
ATOM 12710 O O . SER C 2 276 ? 131.350 133.755 197.814 1.00 26.07 276 SER C O 1
ATOM 12713 N N . ASP C 2 277 ? 130.495 133.670 199.901 1.00 33.22 277 ASP C N 1
ATOM 12714 C CA . ASP C 2 277 ? 131.386 134.663 200.484 1.00 32.59 277 ASP C CA 1
ATOM 12715 C C . ASP C 2 277 ? 132.624 134.011 201.087 1.00 35.46 277 ASP C C 1
ATOM 12716 O O . ASP C 2 277 ? 132.581 132.882 201.583 1.00 34.61 277 ASP C O 1
ATOM 12721 N N . CYS C 2 278 ? 133.734 134.746 201.046 1.00 37.39 278 CYS C N 1
ATOM 12722 C CA . CYS C 2 278 ? 134.979 134.297 201.649 1.00 35.06 278 CYS C CA 1
ATOM 12723 C C . CYS C 2 278 ? 135.794 135.512 202.065 1.00 32.99 278 CYS C C 1
ATOM 12724 O O . CYS C 2 278 ? 135.532 136.636 201.632 1.00 30.06 278 CYS C O 1
ATOM 12727 N N . GLN C 2 279 ? 136.790 135.271 202.915 1.00 43.29 279 GLN C N 1
ATOM 12728 C CA . GLN C 2 279 ? 137.620 136.334 203.461 1.00 41.91 279 GLN C CA 1
ATOM 12729 C C . GLN C 2 279 ? 139.092 135.962 203.365 1.00 41.24 279 GLN C C 1
ATOM 12730 O O . GLN C 2 279 ? 139.470 134.813 203.606 1.00 45.93 279 GLN C O 1
ATOM 12736 N N . ASP C 2 280 ? 139.915 136.945 203.011 1.00 39.89 280 ASP C N 1
ATOM 12737 C CA . ASP C 2 280 ? 141.355 136.752 202.933 1.00 44.26 280 ASP C CA 1
ATOM 12738 C C . ASP C 2 280 ? 141.963 136.599 204.326 1.00 48.48 280 ASP C C 1
ATOM 12739 O O . ASP C 2 280 ? 141.389 137.015 205.336 1.00 52.14 280 ASP C O 1
ATOM 12744 N N . GLU C 2 281 ? 143.154 135.996 204.368 1.00 50.91 281 GLU C N 1
ATOM 12745 C CA . GLU C 2 281 ? 143.881 135.891 205.629 1.00 50.16 281 GLU C CA 1
ATOM 12746 C C . GLU C 2 281 ? 144.261 137.263 206.165 1.00 50.57 281 GLU C C 1
ATOM 12747 O O . GLU C 2 281 ? 144.433 137.432 207.378 1.00 49.27 281 GLU C O 1
ATOM 12753 N N . GLU C 2 282 ? 144.405 138.250 205.277 1.00 49.00 282 GLU C N 1
ATOM 12754 C CA . GLU C 2 282 ? 144.500 139.641 205.706 1.00 46.47 282 GLU C CA 1
ATOM 12755 C C . GLU C 2 282 ? 143.206 140.093 206.372 1.00 50.47 282 GLU C C 1
ATOM 12756 O O . GLU C 2 282 ? 143.233 140.804 207.382 1.00 52.51 282 GLU C O 1
ATOM 12762 N N . GLY C 2 283 ? 142.065 139.693 205.817 1.00 49.45 283 GLY C N 1
ATOM 12763 C CA . GLY C 2 283 ? 140.781 140.304 206.123 1.00 43.75 283 GLY C CA 1
ATOM 12764 C C . GLY C 2 283 ? 140.076 140.929 204.934 1.00 46.20 283 GLY C C 1
ATOM 12765 O O . GLY C 2 283 ? 138.950 141.420 205.095 1.00 41.54 283 GLY C O 1
ATOM 12766 N N . ARG C 2 284 ? 140.689 140.953 203.754 1.00 47.08 284 ARG C N 1
ATOM 12767 C CA . ARG C 2 284 ? 140.035 141.472 202.560 1.00 49.03 284 ARG C CA 1
ATOM 12768 C C . ARG C 2 284 ? 138.853 140.592 202.149 1.00 44.74 284 ARG C C 1
ATOM 12769 O O . ARG C 2 284 ? 138.818 139.388 202.417 1.00 48.21 284 ARG C O 1
ATOM 12777 N N . LYS C 2 285 ? 137.877 141.216 201.494 1.00 34.48 285 LYS C N 1
ATOM 12778 C CA . LYS C 2 285 ? 136.599 140.601 201.152 1.00 37.99 285 LYS C CA 1
ATOM 12779 C C . LYS C 2 285 ? 136.602 140.068 199.720 1.00 46.68 285 LYS C C 1
ATOM 12780 O O . LYS C 2 285 ? 137.071 140.743 198.799 1.00 43.70 285 LYS C O 1
ATOM 12786 N N . GLY C 2 286 ? 136.067 138.854 199.535 1.00 45.47 286 GLY C N 1
ATOM 12787 C CA . GLY C 2 286 ? 136.014 138.242 198.219 1.00 36.48 286 GLY C CA 1
ATOM 12788 C C . GLY C 2 286 ? 134.817 137.330 198.042 1.00 33.12 286 GLY C C 1
ATOM 12789 O O . GLY C 2 286 ? 134.060 137.071 198.979 1.00 38.58 286 GLY C O 1
ATOM 12790 N N . ASN C 2 287 ? 134.654 136.839 196.809 1.00 36.55 287 ASN C N 1
ATOM 12791 C CA . ASN C 2 287 ? 133.589 135.902 196.468 1.00 34.29 287 ASN C CA 1
ATOM 12792 C C . ASN C 2 287 ? 134.117 134.809 195.547 1.00 27.90 287 ASN C C 1
ATOM 12793 O O . ASN C 2 287 ? 135.058 135.025 194.780 1.00 27.85 287 ASN C O 1
ATOM 12798 N N . LYS C 2 288 ? 133.494 133.631 195.630 1.00 29.29 288 LYS C N 1
ATOM 12799 C CA . LYS C 2 288 ? 133.873 132.462 194.843 1.00 17.27 288 LYS C CA 1
ATOM 12800 C C . LYS C 2 288 ? 132.653 131.819 194.191 1.00 26.54 288 LYS C C 1
ATOM 12801 O O . LYS C 2 288 ? 131.593 131.704 194.811 1.00 23.30 288 LYS C O 1
ATOM 12807 N N . LEU C 2 289 ? 132.817 131.400 192.936 1.00 29.81 289 LEU C N 1
ATOM 12808 C CA . LEU C 2 289 ? 131.762 130.780 192.142 1.00 25.49 289 LEU C CA 1
ATOM 12809 C C . LEU C 2 289 ? 132.076 129.308 191.899 1.00 24.79 289 LEU C C 1
ATOM 12810 O O . LEU C 2 289 ? 133.225 128.946 191.629 1.00 29.24 289 LEU C O 1
ATOM 12815 N N . TYR C 2 290 ? 131.053 128.461 192.003 1.00 22.39 290 TYR C N 1
ATOM 12816 C CA . TYR C 2 290 ? 131.210 127.015 191.926 1.00 20.84 290 TYR C CA 1
ATOM 12817 C C . TYR C 2 290 ? 130.232 126.420 190.920 1.00 27.85 290 TYR C C 1
ATOM 12818 O O . TYR C 2 290 ? 129.198 127.013 190.602 1.00 41.53 290 TYR C O 1
ATOM 12827 N N . TYR C 2 291 ? 130.576 125.236 190.413 1.00 23.97 291 TYR C N 1
ATOM 12828 C CA . TYR C 2 291 ? 129.641 124.370 189.706 1.00 28.29 291 TYR C CA 1
ATOM 12829 C C . TYR C 2 291 ? 129.612 122.991 190.352 1.00 22.68 291 TYR C C 1
ATOM 12830 O O . TYR C 2 291 ? 130.655 122.442 190.718 1.00 24.83 291 TYR C O 1
ATOM 12839 N N . ASN C 2 292 ? 128.406 122.436 190.475 1.00 23.12 292 ASN C N 1
ATOM 12840 C CA . ASN C 2 292 ? 128.175 121.175 191.180 1.00 21.85 292 ASN C CA 1
ATOM 12841 C C . ASN C 2 292 ? 128.318 119.993 190.223 1.00 22.61 292 ASN C C 1
ATOM 12842 O O . ASN C 2 292 ? 127.343 119.461 189.688 1.00 36.13 292 ASN C O 1
ATOM 12847 N N . PHE C 2 293 ? 129.566 119.580 189.997 1.00 20.12 293 PHE C N 1
ATOM 12848 C CA . PHE C 2 293 ? 129.820 118.336 189.284 1.00 28.70 293 PHE C CA 1
ATOM 12849 C C . PHE C 2 293 ? 129.251 117.148 190.067 1.00 24.64 293 PHE C C 1
ATOM 12850 O O . PHE C 2 293 ? 128.956 117.264 191.258 1.00 31.43 293 PHE C O 1
ATOM 12858 N N . PRO C 2 294 ? 129.081 115.992 189.413 1.00 25.89 294 PRO C N 1
ATOM 12859 C CA . PRO C 2 294 ? 128.438 114.854 190.096 1.00 25.06 294 PRO C CA 1
ATOM 12860 C C . PRO C 2 294 ? 129.163 114.374 191.345 1.00 28.87 294 PRO C C 1
ATOM 12861 O O . PRO C 2 294 ? 128.518 113.823 192.246 1.00 29.44 294 PRO C O 1
ATOM 12865 N N . TRP C 2 295 ? 130.480 114.553 191.426 1.00 30.49 295 TRP C N 1
ATOM 12866 C CA . TRP C 2 295 ? 131.235 114.150 192.607 1.00 22.21 295 TRP C CA 1
ATOM 12867 C C . TRP C 2 295 ? 131.352 115.249 193.655 1.00 23.90 295 TRP C C 1
ATOM 12868 O O . TRP C 2 295 ? 131.691 114.949 194.805 1.00 28.86 295 TRP C O 1
ATOM 12879 N N . GLY C 2 296 ? 131.091 116.496 193.296 1.00 33.02 296 GLY C N 1
ATOM 12880 C CA . GLY C 2 296 ? 131.195 117.591 194.239 1.00 23.81 296 GLY C CA 1
ATOM 12881 C C . GLY C 2 296 ? 131.328 118.919 193.525 1.00 25.14 296 GLY C C 1
ATOM 12882 O O . GLY C 2 296 ? 131.398 118.993 192.299 1.00 32.52 296 GLY C O 1
ATOM 12883 N N . LYS C 2 297 ? 131.363 119.976 194.333 1.00 22.76 297 LYS C N 1
ATOM 12884 C CA . LYS C 2 297 ? 131.606 121.315 193.815 1.00 18.80 297 LYS C CA 1
ATOM 12885 C C . LYS C 2 297 ? 133.070 121.511 193.441 1.00 29.12 297 LYS C C 1
ATOM 12886 O O . LYS C 2 297 ? 133.976 121.040 194.134 1.00 34.73 297 LYS C O 1
ATOM 12892 N N . GLU C 2 298 ? 133.299 122.217 192.334 1.00 26.61 298 GLU C N 1
ATOM 12893 C CA . GLU C 2 298 ? 134.635 122.614 191.913 1.00 21.82 298 GLU C CA 1
ATOM 12894 C C . GLU C 2 298 ? 134.685 124.120 191.695 1.00 19.60 298 GLU C C 1
ATOM 12895 O O . GLU C 2 298 ? 133.720 124.718 191.215 1.00 31.92 298 GLU C O 1
ATOM 12901 N N . LEU C 2 299 ? 135.814 124.726 192.048 1.00 27.62 299 LEU C N 1
ATOM 12902 C CA . LEU C 2 299 ? 135.972 126.165 191.895 1.00 35.16 299 LEU C CA 1
ATOM 12903 C C . LEU C 2 299 ? 136.127 126.531 190.424 1.00 31.61 299 LEU C C 1
ATOM 12904 O O . LEU C 2 299 ? 136.858 125.873 189.680 1.00 34.59 299 LEU C O 1
ATOM 12909 N N . ILE C 2 300 ? 135.438 127.593 190.000 1.00 30.85 300 ILE C N 1
ATOM 12910 C CA . ILE C 2 300 ? 135.486 128.048 188.619 1.00 33.44 300 ILE C CA 1
ATOM 12911 C C . ILE C 2 300 ? 135.940 129.497 188.496 1.00 33.83 300 ILE C C 1
ATOM 12912 O O . ILE C 2 300 ? 136.678 129.838 187.566 1.00 44.71 300 ILE C O 1
ATOM 12917 N N . GLU C 2 301 ? 135.539 130.366 189.421 1.00 27.31 301 GLU C N 1
ATOM 12918 C CA . GLU C 2 301 ? 135.895 131.772 189.286 1.00 31.42 301 GLU C CA 1
ATOM 12919 C C . GLU C 2 301 ? 135.966 132.424 190.660 1.00 32.01 301 GLU C C 1
ATOM 12920 O O . GLU C 2 301 ? 135.257 132.028 191.589 1.00 34.59 301 GLU C O 1
ATOM 12926 N N . THR C 2 302 ? 136.832 133.432 190.778 1.00 26.59 302 THR C N 1
ATOM 12927 C CA . THR C 2 302 ? 137.090 134.109 192.041 1.00 32.18 302 THR C CA 1
ATOM 12928 C C . THR C 2 302 ? 137.128 135.616 191.835 1.00 35.87 302 THR C C 1
ATOM 12929 O O . THR C 2 302 ? 137.638 136.103 190.823 1.00 36.42 302 THR C O 1
ATOM 12933 N N . LEU C 2 303 ? 136.575 136.343 192.801 1.00 32.51 303 LEU C N 1
ATOM 12934 C CA . LEU C 2 303 ? 136.616 137.798 192.848 1.00 25.82 303 LEU C CA 1
ATOM 12935 C C . LEU C 2 303 ? 137.300 138.218 194.143 1.00 34.31 303 LEU C C 1
ATOM 12936 O O . LEU C 2 303 ? 136.955 137.714 195.216 1.00 41.61 303 LEU C O 1
ATOM 12941 N N . TRP C 2 304 ? 138.270 139.124 194.047 1.00 34.43 304 TRP C N 1
ATOM 12942 C CA . TRP C 2 304 ? 138.924 139.680 195.226 1.00 27.80 304 TRP C CA 1
ATOM 12943 C C . TRP C 2 304 ? 138.999 141.194 195.111 1.00 34.66 304 TRP C C 1
ATOM 12944 O O . TRP C 2 304 ? 139.376 141.723 194.061 1.00 37.61 304 TRP C O 1
ATOM 12955 N N . ASN C 2 305 ? 138.634 141.885 196.189 1.00 32.86 305 ASN C N 1
ATOM 12956 C CA . ASN C 2 305 ? 138.974 143.294 196.377 1.00 27.78 305 ASN C CA 1
ATOM 12957 C C . ASN C 2 305 ? 140.350 143.356 197.033 1.00 36.84 305 ASN C C 1
ATOM 12958 O O . ASN C 2 305 ? 140.488 143.123 198.235 1.00 45.22 305 ASN C O 1
ATOM 12963 N N . LEU C 2 306 ? 141.373 143.680 196.242 1.00 33.58 306 LEU C N 1
ATOM 12964 C CA . LEU C 2 306 ? 142.760 143.603 196.686 1.00 29.34 306 LEU C CA 1
ATOM 12965 C C . LEU C 2 306 ? 143.266 144.867 197.370 1.00 29.68 306 LEU C C 1
ATOM 12966 O O . LEU C 2 306 ? 144.351 144.835 197.960 1.00 36.85 306 LEU C O 1
ATOM 12971 N N . GLY C 2 307 ? 142.527 145.970 197.308 1.00 33.44 307 GLY C N 1
ATOM 12972 C CA . GLY C 2 307 ? 143.026 147.233 197.818 1.00 29.43 307 GLY C CA 1
ATOM 12973 C C . GLY C 2 307 ? 144.062 147.902 196.937 1.00 34.70 307 GLY C C 1
ATOM 12974 O O . GLY C 2 307 ? 143.920 147.919 195.712 1.00 47.19 307 GLY C O 1
ATOM 12975 N N . ASP C 2 308 ? 145.112 148.462 197.548 1.00 42.93 308 ASP C N 1
ATOM 12976 C CA . ASP C 2 308 ? 146.080 149.282 196.831 1.00 47.29 308 ASP C CA 1
ATOM 12977 C C . ASP C 2 308 ? 147.533 148.854 197.008 1.00 50.52 308 ASP C C 1
ATOM 12978 O O . ASP C 2 308 ? 148.421 149.512 196.453 1.00 48.12 308 ASP C O 1
ATOM 12983 N N . HIS C 2 309 ? 147.800 147.793 197.773 1.00 44.96 309 HIS C N 1
ATOM 12984 C CA . HIS C 2 309 ? 149.171 147.391 198.081 1.00 42.82 309 HIS C CA 1
ATOM 12985 C C . HIS C 2 309 ? 150.016 147.183 196.828 1.00 48.01 309 HIS C C 1
ATOM 12986 O O . HIS C 2 309 ? 151.134 147.701 196.727 1.00 50.29 309 HIS C O 1
ATOM 12993 N N . GLU C 2 310 ? 149.502 146.408 195.870 1.00 45.51 310 GLU C N 1
ATOM 12994 C CA . GLU C 2 310 ? 150.309 145.989 194.725 1.00 39.19 310 GLU C CA 1
ATOM 12995 C C . GLU C 2 310 ? 150.726 147.159 193.842 1.00 41.68 310 GLU C C 1
ATOM 12996 O O . GLU C 2 310 ? 151.849 147.176 193.329 1.00 45.39 310 GLU C O 1
ATOM 13002 N N . LEU C 2 311 ? 149.848 148.143 193.643 1.00 41.65 311 LEU C N 1
ATOM 13003 C CA . LEU C 2 311 ? 150.236 149.319 192.866 1.00 43.08 311 LEU C CA 1
ATOM 13004 C C . LEU C 2 311 ? 151.352 150.107 193.542 1.00 44.06 311 LEU C C 1
ATOM 13005 O O . LEU C 2 311 ? 152.274 150.585 192.872 1.00 48.92 311 LEU C O 1
ATOM 13010 N N . LEU C 2 312 ? 151.285 150.262 194.865 1.00 44.56 312 LEU C N 1
ATOM 13011 C CA . LEU C 2 312 ? 152.355 150.952 195.583 1.00 45.36 312 LEU C CA 1
ATOM 13012 C C . LEU C 2 312 ? 153.662 150.170 195.529 1.00 49.34 312 LEU C C 1
ATOM 13013 O O . LEU C 2 312 ? 154.730 150.748 195.297 1.00 50.48 312 LEU C O 1
ATOM 13018 N N . HIS C 2 313 ? 153.593 148.856 195.743 1.00 45.97 313 HIS C N 1
ATOM 13019 C CA . HIS C 2 313 ? 154.786 148.016 195.689 1.00 44.40 313 HIS C CA 1
ATOM 13020 C C . HIS C 2 313 ? 155.431 148.033 194.307 1.00 39.43 313 HIS C C 1
ATOM 13021 O O . HIS C 2 313 ? 156.660 148.092 194.189 1.00 41.75 313 HIS C O 1
ATOM 13028 N N . MET C 2 314 ? 154.619 147.976 193.251 1.00 42.09 314 MET C N 1
ATOM 13029 C CA . MET C 2 314 ? 155.131 148.018 191.886 1.00 37.28 314 MET C CA 1
ATOM 13030 C C . MET C 2 314 ? 155.634 149.399 191.481 1.00 38.81 314 MET C C 1
ATOM 13031 O O . MET C 2 314 ? 156.450 149.498 190.560 1.00 42.56 314 MET C O 1
ATOM 13036 N N . TYR C 2 315 ? 155.188 150.460 192.150 1.00 42.71 315 TYR C N 1
ATOM 13037 C CA . TYR C 2 315 ? 155.648 151.822 191.876 1.00 42.04 315 TYR C CA 1
ATOM 13038 C C . TYR C 2 315 ? 155.962 152.559 193.170 1.00 47.80 315 TYR C C 1
ATOM 13039 O O . TYR C 2 315 ? 155.137 153.337 193.668 1.00 53.55 315 TYR C O 1
ATOM 13048 N N . PRO C 2 316 ? 157.136 152.332 193.751 1.00 35.40 316 PRO C N 1
ATOM 13049 C CA . PRO C 2 316 ? 157.568 153.167 194.875 1.00 35.61 316 PRO C CA 1
ATOM 13050 C C . PRO C 2 316 ? 157.815 154.597 194.420 1.00 37.87 316 PRO C C 1
ATOM 13051 O O . PRO C 2 316 ? 158.041 154.875 193.241 1.00 39.10 316 PRO C O 1
ATOM 13055 N N . GLY C 2 317 ? 157.779 155.513 195.385 1.00 34.41 317 GLY C N 1
ATOM 13056 C CA . GLY C 2 317 ? 158.233 156.867 195.137 1.00 39.04 317 GLY C CA 1
ATOM 13057 C C . GLY C 2 317 ? 157.140 157.913 195.043 1.00 39.61 317 GLY C C 1
ATOM 13058 O O . GLY C 2 317 ? 156.217 157.934 195.862 1.00 39.56 317 GLY C O 1
ATOM 13059 N N . ASN C 2 318 ? 157.240 158.795 194.049 1.00 45.77 318 ASN C N 1
ATOM 13060 C CA . ASN C 2 318 ? 156.285 159.888 193.893 1.00 46.62 318 ASN C CA 1
ATOM 13061 C C . ASN C 2 318 ? 154.933 159.340 193.453 1.00 52.44 318 ASN C C 1
ATOM 13062 O O . ASN C 2 318 ? 154.753 158.951 192.295 1.00 60.61 318 ASN C O 1
ATOM 13067 N N . VAL C 2 319 ? 153.979 159.314 194.385 1.00 43.45 319 VAL C N 1
ATOM 13068 C CA . VAL C 2 319 ? 152.667 158.731 194.139 1.00 41.24 319 VAL C CA 1
ATOM 13069 C C . VAL C 2 319 ? 151.853 159.531 193.125 1.00 47.53 319 VAL C C 1
ATOM 13070 O O . VAL C 2 319 ? 150.950 158.979 192.486 1.00 48.72 319 VAL C O 1
ATOM 13074 N N . SER C 2 320 ? 152.195 160.803 192.904 1.00 49.81 320 SER C N 1
ATOM 13075 C CA . SER C 2 320 ? 151.374 161.667 192.060 1.00 52.24 320 SER C CA 1
ATOM 13076 C C . SER C 2 320 ? 151.250 161.178 190.620 1.00 49.10 320 SER C C 1
ATOM 13077 O O . SER C 2 320 ? 150.359 161.643 189.902 1.00 52.78 320 SER C O 1
ATOM 13080 N N . LYS C 2 321 ? 152.112 160.264 190.172 1.00 46.47 321 LYS C N 1
ATOM 13081 C CA . LYS C 2 321 ? 151.852 159.583 188.908 1.00 45.38 321 LYS C CA 1
ATOM 13082 C C . LYS C 2 321 ? 150.737 158.547 189.007 1.00 44.63 321 LYS C C 1
ATOM 13083 O O . LYS C 2 321 ? 150.116 158.231 187.987 1.00 51.31 321 LYS C O 1
ATOM 13089 N N . LEU C 2 322 ? 150.465 158.015 190.200 1.00 40.90 322 LEU C N 1
ATOM 13090 C CA . LEU C 2 322 ? 149.405 157.027 190.368 1.00 45.96 322 LEU C CA 1
ATOM 13091 C C . LEU C 2 322 ? 148.008 157.634 190.434 1.00 48.40 322 LEU C C 1
ATOM 13092 O O . LEU C 2 322 ? 147.028 156.910 190.227 1.00 48.71 322 LEU C O 1
ATOM 13097 N N . HIS C 2 323 ? 147.887 158.925 190.724 1.00 48.85 323 HIS C N 1
ATOM 13098 C CA . HIS C 2 323 ? 146.577 159.529 190.924 1.00 44.77 323 HIS C CA 1
ATOM 13099 C C . HIS C 2 323 ? 145.776 159.575 189.629 1.00 48.30 323 HIS C C 1
ATOM 13100 O O . HIS C 2 323 ? 146.300 159.903 188.561 1.00 51.20 323 HIS C O 1
ATOM 13107 N N . GLY C 2 324 ? 144.489 159.253 189.737 1.00 55.38 324 GLY C N 1
ATOM 13108 C CA . GLY C 2 324 ? 143.521 159.615 188.722 1.00 53.82 324 GLY C CA 1
ATOM 13109 C C . GLY C 2 324 ? 142.418 160.454 189.330 1.00 55.31 324 GLY C C 1
ATOM 13110 O O . GLY C 2 324 ? 142.510 160.824 190.503 1.00 57.03 324 GLY C O 1
ATOM 13111 N N . ARG C 2 325 ? 141.374 160.766 188.568 1.00 59.09 325 ARG C N 1
ATOM 13112 C CA . ARG C 2 325 ? 140.373 161.731 189.001 1.00 59.61 325 ARG C CA 1
ATOM 13113 C C . ARG C 2 325 ? 139.122 161.026 189.510 1.00 62.26 325 ARG C C 1
ATOM 13114 O O . ARG C 2 325 ? 138.490 160.259 188.776 1.00 64.52 325 ARG C O 1
ATOM 13122 N N . ASP C 2 326 ? 138.762 161.309 190.761 1.00 57.58 326 ASP C N 1
ATOM 13123 C CA . ASP C 2 326 ? 137.473 160.965 191.344 1.00 55.76 326 ASP C CA 1
ATOM 13124 C C . ASP C 2 326 ? 136.900 162.219 191.976 1.00 52.86 326 ASP C C 1
ATOM 13125 O O . ASP C 2 326 ? 137.616 162.951 192.664 1.00 57.40 326 ASP C O 1
ATOM 13130 N N . GLY C 2 327 ? 135.607 162.455 191.771 1.00 58.96 327 GLY C N 1
ATOM 13131 C CA . GLY C 2 327 ? 134.950 163.512 192.518 1.00 61.11 327 GLY C CA 1
ATOM 13132 C C . GLY C 2 327 ? 135.605 164.859 192.319 1.00 61.18 327 GLY C C 1
ATOM 13133 O O . GLY C 2 327 ? 135.607 165.687 193.237 1.00 59.49 327 GLY C O 1
ATOM 13134 N N . ARG C 2 328 ? 136.188 165.084 191.139 1.00 45.76 328 ARG C N 1
ATOM 13135 C CA . ARG C 2 328 ? 136.952 166.290 190.817 1.00 46.49 328 ARG C CA 1
ATOM 13136 C C . ARG C 2 328 ? 138.187 166.438 191.708 1.00 46.55 328 ARG C C 1
ATOM 13137 O O . ARG C 2 328 ? 138.667 167.550 191.934 1.00 43.65 328 ARG C O 1
ATOM 13145 N N . LYS C 2 329 ? 138.713 165.325 192.223 1.00 51.47 329 LYS C N 1
ATOM 13146 C CA . LYS C 2 329 ? 139.921 165.348 193.038 1.00 50.05 329 LYS C CA 1
ATOM 13147 C C . LYS C 2 329 ? 140.747 164.091 192.781 1.00 52.00 329 LYS C C 1
ATOM 13148 O O . LYS C 2 329 ? 140.231 163.059 192.347 1.00 57.85 329 LYS C O 1
ATOM 13154 N N . ASN C 2 330 ? 142.047 164.193 193.049 1.00 44.15 330 ASN C N 1
ATOM 13155 C CA . ASN C 2 330 ? 142.982 163.099 192.814 1.00 46.66 330 ASN C CA 1
ATOM 13156 C C . ASN C 2 330 ? 142.887 162.066 193.934 1.00 44.72 330 ASN C C 1
ATOM 13157 O O . ASN C 2 330 ? 142.869 162.426 195.114 1.00 47.69 330 ASN C O 1
ATOM 13162 N N . VAL C 2 331 ? 142.835 160.782 193.570 1.00 41.74 331 VAL C N 1
ATOM 13163 C CA . VAL C 2 331 ? 142.928 159.707 194.553 1.00 38.79 331 VAL C CA 1
ATOM 13164 C C . VAL C 2 331 ? 143.581 158.489 193.908 1.00 43.70 331 VAL C C 1
ATOM 13165 O O . VAL C 2 331 ? 143.511 158.293 192.692 1.00 53.44 331 VAL C O 1
ATOM 13169 N N . VAL C 2 332 ? 144.221 157.673 194.737 1.00 42.32 332 VAL C N 1
ATOM 13170 C CA . VAL C 2 332 ? 144.769 156.382 194.309 1.00 39.22 332 VAL C CA 1
ATOM 13171 C C . VAL C 2 332 ? 143.634 155.369 194.179 1.00 37.81 332 VAL C C 1
ATOM 13172 O O . VAL C 2 332 ? 142.880 155.168 195.144 1.00 39.81 332 VAL C O 1
ATOM 13176 N N . PRO C 2 333 ? 143.487 154.714 193.028 1.00 44.87 333 PRO C N 1
ATOM 13177 C CA . PRO C 2 333 ? 142.388 153.758 192.847 1.00 43.71 333 PRO C CA 1
ATOM 13178 C C . PRO C 2 333 ? 142.562 152.502 193.690 1.00 38.20 333 PRO C C 1
ATOM 13179 O O . PRO C 2 333 ? 143.665 152.130 194.095 1.00 35.91 333 PRO C O 1
ATOM 13183 N N . CYS C 2 334 ? 141.434 151.851 193.958 1.00 39.47 334 CYS C N 1
ATOM 13184 C CA . CYS C 2 334 ? 141.399 150.472 194.424 1.00 41.39 334 CYS C CA 1
ATOM 13185 C C . CYS C 2 334 ? 141.373 149.498 193.245 1.00 41.55 334 CYS C C 1
ATOM 13186 O O . CYS C 2 334 ? 140.871 149.818 192.165 1.00 48.00 334 CYS C O 1
ATOM 13189 N N . VAL C 2 335 ? 141.919 148.301 193.461 1.00 30.61 335 VAL C N 1
ATOM 13190 C CA . VAL C 2 335 ? 142.025 147.277 192.422 1.00 39.04 335 VAL C CA 1
ATOM 13191 C C . VAL C 2 335 ? 141.075 146.124 192.732 1.00 32.97 335 VAL C C 1
ATOM 13192 O O . VAL C 2 335 ? 141.133 145.536 193.818 1.00 40.61 335 VAL C O 1
ATOM 13196 N N . LEU C 2 336 ? 140.203 145.804 191.775 1.00 22.93 336 LEU C N 1
ATOM 13197 C CA . LEU C 2 336 ? 139.384 144.595 191.789 1.00 32.59 336 LEU C CA 1
ATOM 13198 C C . LEU C 2 336 ? 139.873 143.617 190.724 1.00 33.74 336 LEU C C 1
ATOM 13199 O O . LEU C 2 336 ? 140.121 144.015 189.582 1.00 33.71 336 LEU C O 1
ATOM 13204 N N . SER C 2 337 ? 140.014 142.344 191.099 1.00 33.07 337 SER C N 1
ATOM 13205 C CA . SER C 2 337 ? 140.465 141.292 190.193 1.00 28.18 337 SER C CA 1
ATOM 13206 C C . SER C 2 337 ? 139.378 140.247 189.973 1.00 27.09 337 SER C C 1
ATOM 13207 O O . SER C 2 337 ? 138.860 139.670 190.933 1.00 31.94 337 SER C O 1
ATOM 13210 N N . VAL C 2 338 ? 139.042 140.007 188.706 1.00 33.51 338 VAL C N 1
ATOM 13211 C CA . VAL C 2 338 ? 138.071 138.996 188.291 1.00 28.57 338 VAL C CA 1
ATOM 13212 C C . VAL C 2 338 ? 138.769 138.023 187.345 1.00 32.89 338 VAL C C 1
ATOM 13213 O O . VAL C 2 338 ? 139.335 138.446 186.330 1.00 37.26 338 VAL C O 1
ATOM 13217 N N . ASN C 2 339 ? 138.733 136.728 187.670 1.00 32.93 339 ASN C N 1
ATOM 13218 C CA . ASN C 2 339 ? 139.393 135.725 186.837 1.00 31.58 339 ASN C CA 1
ATOM 13219 C C . ASN C 2 339 ? 138.627 134.407 186.824 1.00 25.45 339 ASN C C 1
ATOM 13220 O O . ASN C 2 339 ? 138.297 133.872 187.885 1.00 23.32 339 ASN C O 1
ATOM 13225 N N . GLY C 2 340 ? 138.358 133.890 185.628 1.00 31.13 340 GLY C N 1
ATOM 13226 C CA . GLY C 2 340 ? 137.676 132.617 185.482 1.00 31.24 340 GLY C CA 1
ATOM 13227 C C . GLY C 2 340 ? 138.460 131.643 184.625 1.00 31.04 340 GLY C C 1
ATOM 13228 O O . GLY C 2 340 ? 139.191 132.031 183.715 1.00 28.26 340 GLY C O 1
ATOM 13229 N N . ASP C 2 341 ? 138.299 130.356 184.940 1.00 35.46 341 ASP C N 1
ATOM 13230 C CA . ASP C 2 341 ? 138.911 129.255 184.193 1.00 38.15 341 ASP C CA 1
ATOM 13231 C C . ASP C 2 341 ? 137.916 128.756 183.144 1.00 40.88 341 ASP C C 1
ATOM 13232 O O . ASP C 2 341 ? 136.853 128.230 183.489 1.00 41.99 341 ASP C O 1
ATOM 13237 N N . LEU C 2 342 ? 138.262 128.914 181.862 1.00 38.25 342 LEU C N 1
ATOM 13238 C CA . LEU C 2 342 ? 137.368 128.505 180.781 1.00 40.02 342 LEU C CA 1
ATOM 13239 C C . LEU C 2 342 ? 137.386 127.004 180.482 1.00 36.65 342 LEU C C 1
ATOM 13240 O O . LEU C 2 342 ? 136.383 126.476 179.992 1.00 44.45 342 LEU C O 1
ATOM 13245 N N . ASP C 2 343 ? 138.486 126.297 180.750 1.00 34.26 343 ASP C N 1
ATOM 13246 C CA . ASP C 2 343 ? 138.474 124.841 180.584 1.00 35.54 343 ASP C CA 1
ATOM 13247 C C . ASP C 2 343 ? 137.544 124.169 181.588 1.00 38.50 343 ASP C C 1
ATOM 13248 O O . ASP C 2 343 ? 136.819 123.217 181.248 1.00 44.95 343 ASP C O 1
ATOM 13253 N N . ARG C 2 344 ? 137.519 124.683 182.817 1.00 27.47 344 ARG C N 1
ATOM 13254 C CA . ARG C 2 344 ? 136.532 124.241 183.791 1.00 33.21 344 ARG C CA 1
ATOM 13255 C C . ARG C 2 344 ? 135.126 124.470 183.262 1.00 38.71 344 ARG C C 1
ATOM 13256 O O . ARG C 2 344 ? 134.257 123.603 183.386 1.00 36.03 344 ARG C O 1
ATOM 13264 N N . GLY C 2 345 ? 134.874 125.664 182.723 1.00 41.59 345 GLY C N 1
ATOM 13265 C CA . GLY C 2 345 ? 133.568 125.965 182.158 1.00 39.88 345 GLY C CA 1
ATOM 13266 C C . GLY C 2 345 ? 133.160 125.005 181.057 1.00 38.46 345 GLY C C 1
ATOM 13267 O O . GLY C 2 345 ? 132.010 124.561 180.996 1.00 44.69 345 GLY C O 1
ATOM 13268 N N . MET C 2 346 ? 134.089 124.713 180.140 1.00 35.59 346 MET C N 1
ATOM 13269 C CA . MET C 2 346 ? 133.843 123.710 179.108 1.00 41.13 346 MET C CA 1
ATOM 13270 C C . MET C 2 346 ? 133.394 122.387 179.707 1.00 42.48 346 MET C C 1
ATOM 13271 O O . MET C 2 346 ? 132.378 121.817 179.291 1.00 50.24 346 MET C O 1
ATOM 13276 N N . LEU C 2 347 ? 134.160 121.867 180.668 1.00 33.09 347 LEU C N 1
ATOM 13277 C CA . LEU C 2 347 ? 133.798 120.579 181.259 1.00 39.96 347 LEU C CA 1
ATOM 13278 C C . LEU C 2 347 ? 132.455 120.653 181.983 1.00 37.73 347 LEU C C 1
ATOM 13279 O O . LEU C 2 347 ? 131.654 119.708 181.932 1.00 38.99 347 LEU C O 1
ATOM 13284 N N . ALA C 2 348 ? 132.201 121.769 182.668 1.00 31.29 348 ALA C N 1
ATOM 13285 C CA . ALA C 2 348 ? 130.930 121.980 183.352 1.00 29.34 348 ALA C CA 1
ATOM 13286 C C . ALA C 2 348 ? 129.748 121.921 182.393 1.00 40.00 348 ALA C C 1
ATOM 13287 O O . ALA C 2 348 ? 128.752 121.247 182.666 1.00 34.81 348 ALA C O 1
ATOM 13289 N N . TYR C 2 349 ? 129.833 122.630 181.265 1.00 40.77 349 TYR C N 1
ATOM 13290 C CA . TYR C 2 349 ? 128.750 122.559 180.285 1.00 25.63 349 TYR C CA 1
ATOM 13291 C C . TYR C 2 349 ? 128.645 121.189 179.625 1.00 23.21 349 TYR C C 1
ATOM 13292 O O . TYR C 2 349 ? 127.538 120.741 179.313 1.00 32.58 349 TYR C O 1
ATOM 13301 N N . LEU C 2 350 ? 129.767 120.510 179.389 1.00 28.64 350 LEU C N 1
ATOM 13302 C CA . LEU C 2 350 ? 129.686 119.141 178.881 1.00 33.64 350 LEU C CA 1
ATOM 13303 C C . LEU C 2 350 ? 128.892 118.237 179.819 1.00 29.04 350 LEU C C 1
ATOM 13304 O O . LEU C 2 350 ? 128.021 117.479 179.378 1.00 38.63 350 LEU C O 1
ATOM 13309 N N . TYR C 2 351 ? 129.181 118.301 181.119 1.00 30.27 351 TYR C N 1
ATOM 13310 C CA . TYR C 2 351 ? 128.394 117.545 182.093 1.00 30.14 351 TYR C CA 1
ATOM 13311 C C . TYR C 2 351 ? 126.940 118.009 182.165 1.00 35.32 351 TYR C C 1
ATOM 13312 O O . TYR C 2 351 ? 126.024 117.185 182.266 1.00 28.58 351 TYR C O 1
ATOM 13321 N N . ASP C 2 352 ? 126.712 119.323 182.135 1.00 36.39 352 ASP C N 1
ATOM 13322 C CA . ASP C 2 352 ? 125.356 119.870 182.174 1.00 31.38 352 ASP C CA 1
ATOM 13323 C C . ASP C 2 352 ? 124.503 119.414 180.992 1.00 35.31 352 ASP C C 1
ATOM 13324 O O . ASP C 2 352 ? 123.306 119.147 181.150 1.00 35.12 352 ASP C O 1
ATOM 13329 N N . SER C 2 353 ? 125.097 119.310 179.802 1.00 30.44 353 SER C N 1
ATOM 13330 C CA . SER C 2 353 ? 124.338 118.970 178.602 1.00 36.48 353 SER C CA 1
ATOM 13331 C C . SER C 2 353 ? 123.910 117.509 178.548 1.00 35.72 353 SER C C 1
ATOM 13332 O O . SER C 2 353 ? 123.005 117.175 177.777 1.00 37.61 353 SER C O 1
ATOM 13335 N N . PHE C 2 354 ? 124.521 116.637 179.341 1.00 38.06 354 PHE C N 1
ATOM 13336 C CA . PHE C 2 354 ? 124.354 115.201 179.173 1.00 35.97 354 PHE C CA 1
ATOM 13337 C C . PHE C 2 354 ? 123.150 114.647 179.928 1.00 39.04 354 PHE C C 1
ATOM 13338 O O . PHE C 2 354 ? 122.848 113.457 179.797 1.00 42.63 354 PHE C O 1
ATOM 13346 N N . GLN C 2 355 ? 122.451 115.475 180.693 1.00 42.24 355 GLN C N 1
ATOM 13347 C CA . GLN C 2 355 ? 121.452 114.992 181.638 1.00 48.54 355 GLN C CA 1
ATOM 13348 C C . GLN C 2 355 ? 120.321 114.242 180.941 1.00 46.74 355 GLN C C 1
ATOM 13349 O O . GLN C 2 355 ? 120.280 113.011 180.955 1.00 41.88 355 GLN C O 1
ATOM 13355 N N . HIS C 2 368 ? 116.304 103.819 175.326 1.00 44.38 368 HIS C N 1
ATOM 13356 C CA . HIS C 2 368 ? 116.599 105.041 176.063 1.00 46.29 368 HIS C CA 1
ATOM 13357 C C . HIS C 2 368 ? 117.624 105.877 175.301 1.00 47.50 368 HIS C C 1
ATOM 13358 O O . HIS C 2 368 ? 118.685 105.381 174.924 1.00 46.74 368 HIS C O 1
ATOM 13365 N N . ARG C 2 369 ? 117.305 107.147 175.078 1.00 37.60 369 ARG C N 1
ATOM 13366 C CA . ARG C 2 369 ? 118.133 107.995 174.236 1.00 35.85 369 ARG C CA 1
ATOM 13367 C C . ARG C 2 369 ? 119.377 108.447 174.996 1.00 37.09 369 ARG C C 1
ATOM 13368 O O . ARG C 2 369 ? 119.403 108.485 176.229 1.00 42.22 369 ARG C O 1
ATOM 13376 N N . LYS C 2 370 ? 120.423 108.788 174.242 1.00 34.40 370 LYS C N 1
ATOM 13377 C CA . LYS C 2 370 ? 121.514 109.617 174.738 1.00 32.98 370 LYS C CA 1
ATOM 13378 C C . LYS C 2 370 ? 121.812 110.730 173.742 1.00 32.09 370 LYS C C 1
ATOM 13379 O O . LYS C 2 370 ? 121.875 110.489 172.532 1.00 39.80 370 LYS C O 1
ATOM 13385 N N . VAL C 2 371 ? 121.963 111.952 174.251 1.00 28.13 371 VAL C N 1
ATOM 13386 C CA . VAL C 2 371 ? 122.159 113.125 173.408 1.00 26.18 371 VAL C CA 1
ATOM 13387 C C . VAL C 2 371 ? 122.863 114.181 174.245 1.00 23.79 371 VAL C C 1
ATOM 13388 O O . VAL C 2 371 ? 122.648 114.277 175.455 1.00 29.13 371 VAL C O 1
ATOM 13392 N N . LEU C 2 372 ? 123.717 114.972 173.599 1.00 28.68 372 LEU C N 1
ATOM 13393 C CA . LEU C 2 372 ? 124.326 116.145 174.222 1.00 33.02 372 LEU C CA 1
ATOM 13394 C C . LEU C 2 372 ? 123.551 117.385 173.790 1.00 22.76 372 LEU C C 1
ATOM 13395 O O . LEU C 2 372 ? 123.735 117.893 172.683 1.00 26.68 372 LEU C O 1
ATOM 13400 N N . LYS C 2 373 ? 122.673 117.868 174.668 1.00 24.28 373 LYS C N 1
ATOM 13401 C CA . LYS C 2 373 ? 121.827 119.027 174.379 1.00 27.12 373 LYS C CA 1
ATOM 13402 C C . LYS C 2 373 ? 122.531 120.354 174.682 1.00 19.02 373 LYS C C 1
ATOM 13403 O O . LYS C 2 373 ? 122.066 121.169 175.476 1.00 28.67 373 LYS C O 1
ATOM 13409 N N . LEU C 2 374 ? 123.678 120.560 174.041 1.00 14.45 374 LEU C N 1
ATOM 13410 C CA . LEU C 2 374 ? 124.378 121.833 174.176 1.00 22.22 374 LEU C CA 1
ATOM 13411 C C . LEU C 2 374 ? 123.477 122.990 173.750 1.00 20.98 374 LEU C C 1
ATOM 13412 O O . LEU C 2 374 ? 122.627 122.855 172.868 1.00 34.91 374 LEU C O 1
ATOM 13417 N N . HIS C 2 375 ? 123.662 124.133 174.402 1.00 18.95 375 HIS C N 1
ATOM 13418 C CA . HIS C 2 375 ? 122.884 125.316 174.062 1.00 17.95 375 HIS C CA 1
ATOM 13419 C C . HIS C 2 375 ? 123.173 125.747 172.624 1.00 21.37 375 HIS C C 1
ATOM 13420 O O . HIS C 2 375 ? 124.322 125.682 172.175 1.00 32.48 375 HIS C O 1
ATOM 13427 N N . PRO C 2 376 ? 122.153 126.176 171.876 1.00 25.50 376 PRO C N 1
ATOM 13428 C CA . PRO C 2 376 ? 122.355 126.547 170.464 1.00 28.62 376 PRO C CA 1
ATOM 13429 C C . PRO C 2 376 ? 123.437 127.585 170.202 1.00 27.30 376 PRO C C 1
ATOM 13430 O O . PRO C 2 376 ? 124.049 127.557 169.128 1.00 34.47 376 PRO C O 1
ATOM 13434 N N . CYS C 2 377 ? 123.698 128.497 171.140 1.00 17.27 377 CYS C N 1
ATOM 13435 C CA . CYS C 2 377 ? 124.773 129.466 170.943 1.00 30.01 377 CYS C CA 1
ATOM 13436 C C . CYS C 2 377 ? 126.152 128.837 171.095 1.00 27.81 377 CYS C C 1
ATOM 13437 O O . CYS C 2 377 ? 127.129 129.351 170.539 1.00 22.15 377 CYS C O 1
ATOM 13440 N N . LEU C 2 378 ? 126.256 127.738 171.838 1.00 24.28 378 LEU C N 1
ATOM 13441 C CA . LEU C 2 378 ? 127.546 127.143 172.156 1.00 22.24 378 LEU C CA 1
ATOM 13442 C C . LEU C 2 378 ? 127.915 125.970 171.261 1.00 27.75 378 LEU C C 1
ATOM 13443 O O . LEU C 2 378 ? 129.102 125.777 170.984 1.00 41.61 378 LEU C O 1
ATOM 13448 N N . ALA C 2 379 ? 126.936 125.176 170.833 1.00 29.21 379 ALA C N 1
ATOM 13449 C CA . ALA C 2 379 ? 127.199 123.971 170.059 1.00 37.73 379 ALA C CA 1
ATOM 13450 C C . ALA C 2 379 ? 128.096 124.275 168.858 1.00 36.33 379 ALA C C 1
ATOM 13451 O O . ALA C 2 379 ? 127.851 125.252 168.137 1.00 37.50 379 ALA C O 1
ATOM 13453 N N . PRO C 2 380 ? 129.145 123.483 168.624 1.00 36.51 380 PRO C N 1
ATOM 13454 C CA . PRO C 2 380 ? 130.186 123.892 167.670 1.00 37.82 380 PRO C CA 1
ATOM 13455 C C . PRO C 2 380 ? 129.779 123.762 166.206 1.00 33.37 380 PRO C C 1
ATOM 13456 O O . PRO C 2 380 ? 130.145 124.610 165.388 1.00 36.36 380 PRO C O 1
ATOM 13460 N N . ILE C 2 381 ? 129.030 122.717 165.860 1.00 28.41 381 ILE C N 1
ATOM 13461 C CA . ILE C 2 381 ? 128.571 122.487 164.493 1.00 33.86 381 ILE C CA 1
ATOM 13462 C C . ILE C 2 381 ? 127.045 122.442 164.483 1.00 30.60 381 ILE C C 1
ATOM 13463 O O . ILE C 2 381 ? 126.435 121.605 165.160 1.00 24.67 381 ILE C O 1
ATOM 13468 N N . LYS C 2 382 ? 126.434 123.352 163.721 1.00 27.98 382 LYS C N 1
ATOM 13469 C CA . LYS C 2 382 ? 124.984 123.531 163.751 1.00 27.38 382 LYS C CA 1
ATOM 13470 C C . LYS C 2 382 ? 124.228 122.455 162.973 1.00 25.12 382 LYS C C 1
ATOM 13471 O O . LYS C 2 382 ? 123.327 121.810 163.518 1.00 25.81 382 LYS C O 1
ATOM 13477 N N . VAL C 2 383 ? 124.572 122.243 161.700 1.00 32.44 383 VAL C N 1
ATOM 13478 C CA . VAL C 2 383 ? 123.768 121.402 160.817 1.00 29.14 383 VAL C CA 1
ATOM 13479 C C . VAL C 2 383 ? 124.642 120.453 160.006 1.00 22.31 383 VAL C C 1
ATOM 13480 O O . VAL C 2 383 ? 125.777 120.772 159.643 1.00 40.26 383 VAL C O 1
ATOM 13484 N N . ALA C 2 384 ? 124.095 119.267 159.737 1.00 16.34 384 ALA C N 1
ATOM 13485 C CA . ALA C 2 384 ? 124.700 118.263 158.870 1.00 30.41 384 ALA C CA 1
ATOM 13486 C C . ALA C 2 384 ? 123.918 118.125 157.566 1.00 35.90 384 ALA C C 1
ATOM 13487 O O . ALA C 2 384 ? 122.684 118.092 157.572 1.00 28.79 384 ALA C O 1
ATOM 13489 N N . LEU C 2 385 ? 124.643 118.038 156.450 1.00 38.63 385 LEU C N 1
ATOM 13490 C CA . LEU C 2 385 ? 124.075 117.786 155.128 1.00 36.71 385 LEU C CA 1
ATOM 13491 C C . LEU C 2 385 ? 124.383 116.364 154.671 1.00 31.88 385 LEU C C 1
ATOM 13492 O O . LEU C 2 385 ? 125.527 115.914 154.769 1.00 46.62 385 LEU C O 1
ATOM 13497 N N . ASP C 2 386 ? 123.364 115.665 154.169 1.00 38.08 386 ASP C N 1
ATOM 13498 C CA . ASP C 2 386 ? 123.497 114.311 153.639 1.00 42.52 386 ASP C CA 1
ATOM 13499 C C . ASP C 2 386 ? 122.797 114.215 152.286 1.00 42.41 386 ASP C C 1
ATOM 13500 O O . ASP C 2 386 ? 122.042 115.106 151.891 1.00 41.78 386 ASP C O 1
ATOM 13505 N N . VAL C 2 387 ? 123.062 113.122 151.562 1.00 44.79 387 VAL C N 1
ATOM 13506 C CA . VAL C 2 387 ? 122.396 112.829 150.294 1.00 44.37 387 VAL C CA 1
ATOM 13507 C C . VAL C 2 387 ? 121.752 111.449 150.329 1.00 45.31 387 VAL C C 1
ATOM 13508 O O . VAL C 2 387 ? 122.346 110.484 150.822 1.00 43.18 387 VAL C O 1
ATOM 13512 N N . GLY C 2 388 ? 120.529 111.364 149.808 1.00 45.93 388 GLY C N 1
ATOM 13513 C CA . GLY C 2 388 ? 119.797 110.117 149.718 1.00 43.11 388 GLY C CA 1
ATOM 13514 C C . GLY C 2 388 ? 120.138 109.321 148.472 1.00 51.87 388 GLY C C 1
ATOM 13515 O O . GLY C 2 388 ? 121.169 109.523 147.825 1.00 54.08 388 GLY C O 1
ATOM 13516 N N . ARG C 2 389 ? 119.245 108.392 148.139 1.00 52.64 389 ARG C N 1
ATOM 13517 C CA . ARG C 2 389 ? 119.417 107.523 146.981 1.00 53.95 389 ARG C CA 1
ATOM 13518 C C . ARG C 2 389 ? 119.128 108.273 145.684 1.00 52.56 389 ARG C C 1
ATOM 13519 O O . ARG C 2 389 ? 118.188 109.070 145.613 1.00 50.12 389 ARG C O 1
ATOM 13527 N N . GLY C 2 390 ? 119.931 108.009 144.651 1.00 45.14 390 GLY C N 1
ATOM 13528 C CA . GLY C 2 390 ? 119.707 108.623 143.361 1.00 39.97 390 GLY C CA 1
ATOM 13529 C C . GLY C 2 390 ? 120.955 109.036 142.600 1.00 39.72 390 GLY C C 1
ATOM 13530 O O . GLY C 2 390 ? 122.070 108.584 142.875 1.00 40.95 390 GLY C O 1
ATOM 13531 N N . PRO C 2 391 ? 120.771 109.916 141.606 1.00 36.02 391 PRO C N 1
ATOM 13532 C CA . PRO C 2 391 ? 121.871 110.281 140.699 1.00 35.82 391 PRO C CA 1
ATOM 13533 C C . PRO C 2 391 ? 122.910 111.193 141.335 1.00 40.50 391 PRO C C 1
ATOM 13534 O O . PRO C 2 391 ? 122.797 112.422 141.288 1.00 47.01 391 PRO C O 1
ATOM 13538 N N . THR C 2 392 ? 123.936 110.567 141.919 1.00 40.34 392 THR C N 1
ATOM 13539 C CA . THR C 2 392 ? 124.849 111.225 142.853 1.00 51.97 392 THR C CA 1
ATOM 13540 C C . THR C 2 392 ? 125.412 112.548 142.332 1.00 52.46 392 THR C C 1
ATOM 13541 O O . THR C 2 392 ? 125.475 113.537 143.073 1.00 54.96 392 THR C O 1
ATOM 13545 N N . LEU C 2 393 ? 125.839 112.583 141.067 1.00 44.49 393 LEU C N 1
ATOM 13546 C CA . LEU C 2 393 ? 126.502 113.776 140.539 1.00 44.98 393 LEU C CA 1
ATOM 13547 C C . LEU C 2 393 ? 125.578 114.986 140.450 1.00 47.25 393 LEU C C 1
ATOM 13548 O O . LEU C 2 393 ? 126.057 116.124 140.484 1.00 45.96 393 LEU C O 1
ATOM 13553 N N . GLU C 2 394 ? 124.270 114.778 140.326 1.00 49.28 394 GLU C N 1
ATOM 13554 C CA . GLU C 2 394 ? 123.358 115.916 140.309 1.00 48.72 394 GLU C CA 1
ATOM 13555 C C . GLU C 2 394 ? 123.049 116.412 141.718 1.00 49.09 394 GLU C C 1
ATOM 13556 O O . GLU C 2 394 ? 123.026 117.622 141.965 1.00 51.31 394 GLU C O 1
ATOM 13562 N N . LEU C 2 395 ? 122.804 115.485 142.644 1.00 43.63 395 LEU C N 1
ATOM 13563 C CA . LEU C 2 395 ? 122.534 115.838 144.035 1.00 42.17 395 LEU C CA 1
ATOM 13564 C C . LEU C 2 395 ? 123.724 116.527 144.699 1.00 44.54 395 LEU C C 1
ATOM 13565 O O . LEU C 2 395 ? 123.549 117.439 145.521 1.00 51.07 395 LEU C O 1
ATOM 13570 N N . ARG C 2 396 ? 124.943 116.126 144.339 1.00 38.21 396 ARG C N 1
ATOM 13571 C CA . ARG C 2 396 ? 126.120 116.737 144.949 1.00 44.30 396 ARG C CA 1
ATOM 13572 C C . ARG C 2 396 ? 126.263 118.216 144.602 1.00 46.54 396 ARG C C 1
ATOM 13573 O O . ARG C 2 396 ? 126.679 119.007 145.453 1.00 53.33 396 ARG C O 1
ATOM 13581 N N . GLN C 2 397 ? 125.958 118.618 143.368 1.00 47.85 397 GLN C N 1
ATOM 13582 C CA . GLN C 2 397 ? 126.160 120.022 143.013 1.00 48.57 397 GLN C CA 1
ATOM 13583 C C . GLN C 2 397 ? 125.166 120.951 143.707 1.00 42.46 397 GLN C C 1
ATOM 13584 O O . GLN C 2 397 ? 125.535 122.064 144.116 1.00 41.76 397 GLN C O 1
ATOM 13590 N N . VAL C 2 398 ? 123.939 120.484 143.949 1.00 39.33 398 VAL C N 1
ATOM 13591 C CA . VAL C 2 398 ? 123.005 121.293 144.725 1.00 41.61 398 VAL C CA 1
ATOM 13592 C C . VAL C 2 398 ? 123.404 121.313 146.195 1.00 44.36 398 VAL C C 1
ATOM 13593 O O . VAL C 2 398 ? 123.256 122.339 146.872 1.00 45.60 398 VAL C O 1
ATOM 13597 N N . CYS C 2 399 ? 123.890 120.187 146.725 1.00 39.39 399 CYS C N 1
ATOM 13598 C CA . CYS C 2 399 ? 124.409 120.215 148.088 1.00 37.15 399 CYS C CA 1
ATOM 13599 C C . CYS C 2 399 ? 125.566 121.201 148.223 1.00 41.79 399 CYS C C 1
ATOM 13600 O O . CYS C 2 399 ? 125.670 121.903 149.230 1.00 50.97 399 CYS C O 1
ATOM 13603 N N . GLN C 2 400 ? 126.474 121.223 147.244 1.00 39.92 400 GLN C N 1
ATOM 13604 C CA . GLN C 2 400 ? 127.543 122.220 147.204 1.00 44.17 400 GLN C CA 1
ATOM 13605 C C . GLN C 2 400 ? 127.005 123.646 147.250 1.00 42.18 400 GLN C C 1
ATOM 13606 O O . GLN C 2 400 ? 127.500 124.491 148.009 1.00 44.13 400 GLN C O 1
ATOM 13612 N N . GLY C 2 401 ? 125.994 123.934 146.429 1.00 41.43 401 GLY C N 1
ATOM 13613 C CA . GLY C 2 401 ? 125.374 125.250 146.477 1.00 36.79 401 GLY C CA 1
ATOM 13614 C C . GLY C 2 401 ? 124.792 125.596 147.836 1.00 39.35 401 GLY C C 1
ATOM 13615 O O . GLY C 2 401 ? 124.981 126.707 148.338 1.00 45.78 401 GLY C O 1
ATOM 13616 N N . LEU C 2 402 ? 124.094 124.646 148.458 1.00 33.60 402 LEU C N 1
ATOM 13617 C CA . LEU C 2 402 ? 123.536 124.876 149.789 1.00 34.91 402 LEU C CA 1
ATOM 13618 C C . LEU C 2 402 ? 124.625 125.078 150.840 1.00 32.72 402 LEU C C 1
ATOM 13619 O O . LEU C 2 402 ? 124.505 125.942 151.715 1.00 37.10 402 LEU C O 1
ATOM 13624 N N . PHE C 2 403 ? 125.672 124.257 150.791 1.00 34.57 403 PHE C N 1
ATOM 13625 C CA . PHE C 2 403 ? 126.816 124.385 151.690 1.00 37.54 403 PHE C CA 1
ATOM 13626 C C . PHE C 2 403 ? 127.462 125.767 151.600 1.00 30.56 403 PHE C C 1
ATOM 13627 O O . PHE C 2 403 ? 127.731 126.411 152.625 1.00 39.33 403 PHE C O 1
ATOM 13635 N N . ASN C 2 404 ? 127.678 126.262 150.380 1.00 22.80 404 ASN C N 1
ATOM 13636 C CA . ASN C 2 404 ? 128.223 127.610 150.230 1.00 32.97 404 ASN C CA 1
ATOM 13637 C C . ASN C 2 404 ? 127.243 128.685 150.688 1.00 30.40 404 ASN C C 1
ATOM 13638 O O . ASN C 2 404 ? 127.653 129.688 151.286 1.00 23.79 404 ASN C O 1
ATOM 13643 N N . GLU C 2 405 ? 125.948 128.501 150.420 1.00 40.71 405 GLU C N 1
ATOM 13644 C CA . GLU C 2 405 ? 124.946 129.455 150.890 1.00 33.85 405 GLU C CA 1
ATOM 13645 C C . GLU C 2 405 ? 124.936 129.559 152.409 1.00 31.53 405 GLU C C 1
ATOM 13646 O O . GLU C 2 405 ? 124.841 130.659 152.965 1.00 36.86 405 GLU C O 1
ATOM 13652 N N . LEU C 2 406 ? 125.029 128.423 153.095 1.00 28.34 406 LEU C N 1
ATOM 13653 C CA . LEU C 2 406 ? 125.074 128.431 154.554 1.00 24.98 406 LEU C CA 1
ATOM 13654 C C . LEU C 2 406 ? 126.360 129.050 155.090 1.00 31.03 406 LEU C C 1
ATOM 13655 O O . LEU C 2 406 ? 126.320 129.810 156.065 1.00 26.40 406 LEU C O 1
ATOM 13660 N N . LEU C 2 407 ? 127.510 128.741 154.485 1.00 30.43 407 LEU C N 1
ATOM 13661 C CA . LEU C 2 407 ? 128.757 129.327 154.980 1.00 26.93 407 LEU C CA 1
ATOM 13662 C C . LEU C 2 407 ? 128.837 130.834 154.742 1.00 29.51 407 LEU C C 1
ATOM 13663 O O . LEU C 2 407 ? 129.395 131.562 155.571 1.00 31.23 407 LEU C O 1
ATOM 13668 N N . GLU C 2 408 ? 128.306 131.324 153.620 1.00 25.04 408 GLU C N 1
ATOM 13669 C CA . GLU C 2 408 ? 128.353 132.760 153.354 1.00 27.91 408 GLU C CA 1
ATOM 13670 C C . GLU C 2 408 ? 127.631 133.577 154.423 1.00 33.74 408 GLU C C 1
ATOM 13671 O O . GLU C 2 408 ? 128.005 134.728 154.679 1.00 25.93 408 GLU C O 1
ATOM 13677 N N . ASN C 2 409 ? 126.618 133.006 155.071 1.00 37.93 409 ASN C N 1
ATOM 13678 C CA . ASN C 2 409 ? 125.880 133.690 156.124 1.00 23.53 409 ASN C CA 1
ATOM 13679 C C . ASN C 2 409 ? 126.341 133.321 157.531 1.00 23.68 409 ASN C C 1
ATOM 13680 O O . ASN C 2 409 ? 125.670 133.678 158.503 1.00 30.21 409 ASN C O 1
ATOM 13685 N N . GLY C 2 410 ? 127.465 132.626 157.663 1.00 33.33 410 GLY C N 1
ATOM 13686 C CA . GLY C 2 410 ? 128.069 132.404 158.961 1.00 28.85 410 GLY C CA 1
ATOM 13687 C C . GLY C 2 410 ? 127.546 131.218 159.734 1.00 23.81 410 GLY C C 1
ATOM 13688 O O . GLY C 2 410 ? 127.601 131.223 160.969 1.00 28.48 410 GLY C O 1
ATOM 13689 N N . ILE C 2 411 ? 127.028 130.204 159.050 1.00 24.04 411 ILE C N 1
ATOM 13690 C CA . ILE C 2 411 ? 126.536 128.982 159.674 1.00 30.09 411 ILE C CA 1
ATOM 13691 C C . ILE C 2 411 ? 127.552 127.875 159.422 1.00 17.36 411 ILE C C 1
ATOM 13692 O O . ILE C 2 411 ? 127.994 127.680 158.283 1.00 34.15 411 ILE C O 1
ATOM 13697 N N . SER C 2 412 ? 127.929 127.153 160.474 1.00 18.34 412 SER C N 1
ATOM 13698 C CA . SER C 2 412 ? 128.892 126.064 160.355 1.00 34.84 412 SER C CA 1
ATOM 13699 C C . SER C 2 412 ? 128.195 124.747 160.034 1.00 27.57 412 SER C C 1
ATOM 13700 O O . SER C 2 412 ? 127.173 124.407 160.635 1.00 29.91 412 SER C O 1
ATOM 13703 N N . VAL C 2 413 ? 128.766 124.001 159.087 1.00 21.64 413 VAL C N 1
ATOM 13704 C CA . VAL C 2 413 ? 128.094 122.876 158.447 1.00 26.24 413 VAL C CA 1
ATOM 13705 C C . VAL C 2 413 ? 129.017 121.665 158.462 1.00 22.45 413 VAL C C 1
ATOM 13706 O O . VAL C 2 413 ? 130.211 121.780 158.168 1.00 36.86 413 VAL C O 1
ATOM 13710 N N . TRP C 2 414 ? 128.462 120.504 158.805 1.00 16.13 414 TRP C N 1
ATOM 13711 C CA . TRP C 2 414 ? 129.162 119.237 158.626 1.00 22.56 414 TRP C CA 1
ATOM 13712 C C . TRP C 2 414 ? 128.812 118.638 157.271 1.00 35.88 414 TRP C C 1
ATOM 13713 O O . TRP C 2 414 ? 127.646 118.286 157.046 1.00 38.53 414 TRP C O 1
ATOM 13724 N N . PRO C 2 415 ? 129.769 118.501 156.349 1.00 37.90 415 PRO C N 1
ATOM 13725 C CA . PRO C 2 415 ? 129.477 117.973 154.998 1.00 34.80 415 PRO C CA 1
ATOM 13726 C C . PRO C 2 415 ? 129.442 116.449 154.956 1.00 37.38 415 PRO C C 1
ATOM 13727 O O . PRO C 2 415 ? 130.335 115.773 154.434 1.00 36.33 415 PRO C O 1
ATOM 13731 N N . GLY C 2 416 ? 128.380 115.881 155.530 1.00 36.03 416 GLY C N 1
ATOM 13732 C CA . GLY C 2 416 ? 128.169 114.443 155.507 1.00 37.62 416 GLY C CA 1
ATOM 13733 C C . GLY C 2 416 ? 127.906 113.862 154.132 1.00 39.14 416 GLY C C 1
ATOM 13734 O O . GLY C 2 416 ? 128.087 112.657 153.937 1.00 46.91 416 GLY C O 1
ATOM 13735 N N . TYR C 2 417 ? 127.478 114.690 153.176 1.00 41.80 417 TYR C N 1
ATOM 13736 C CA . TYR C 2 417 ? 127.186 114.232 151.821 1.00 33.82 417 TYR C CA 1
ATOM 13737 C C . TYR C 2 417 ? 128.409 113.707 151.077 1.00 36.65 417 TYR C C 1
ATOM 13738 O O . TYR C 2 417 ? 128.247 113.095 150.016 1.00 41.65 417 TYR C O 1
ATOM 13747 N N . LEU C 2 418 ? 129.618 113.928 151.592 1.00 38.46 418 LEU C N 1
ATOM 13748 C CA . LEU C 2 418 ? 130.793 113.269 151.035 1.00 35.42 418 LEU C CA 1
ATOM 13749 C C . LEU C 2 418 ? 130.843 111.775 151.348 1.00 35.60 418 LEU C C 1
ATOM 13750 O O . LEU C 2 418 ? 131.505 111.027 150.623 1.00 29.24 418 LEU C O 1
ATOM 13755 N N . GLU C 2 419 ? 130.163 111.322 152.400 1.00 55.28 419 GLU C N 1
ATOM 13756 C CA . GLU C 2 419 ? 130.301 109.947 152.869 1.00 54.91 419 GLU C CA 1
ATOM 13757 C C . GLU C 2 419 ? 129.452 108.946 152.095 1.00 54.09 419 GLU C C 1
ATOM 13758 O O . GLU C 2 419 ? 129.503 107.752 152.409 1.00 53.56 419 GLU C O 1
ATOM 13764 N N . THR C 2 420 ? 128.673 109.395 151.111 1.00 61.03 420 THR C N 1
ATOM 13765 C CA . THR C 2 420 ? 127.749 108.559 150.340 1.00 65.58 420 THR C CA 1
ATOM 13766 C C . THR C 2 420 ? 126.708 107.852 151.214 1.00 65.03 420 THR C C 1
ATOM 13767 O O . THR C 2 420 ? 126.086 106.880 150.770 1.00 64.03 420 THR C O 1
ATOM 13771 N N . MET C 2 421 ? 126.501 108.336 152.440 1.00 68.78 421 MET C N 1
ATOM 13772 C CA . MET C 2 421 ? 125.553 107.758 153.401 1.00 69.86 421 MET C CA 1
ATOM 13773 C C . MET C 2 421 ? 125.657 106.233 153.474 1.00 68.48 421 MET C C 1
ATOM 13774 O O . MET C 2 421 ? 124.681 105.503 153.286 1.00 68.39 421 MET C O 1
ATOM 13779 N N . GLN C 2 422 ? 126.872 105.749 153.734 1.00 58.07 422 GLN C N 1
ATOM 13780 C CA . GLN C 2 422 ? 127.112 104.312 153.810 1.00 55.76 422 GLN C CA 1
ATOM 13781 C C . GLN C 2 422 ? 126.423 103.667 155.009 1.00 56.77 422 GLN C C 1
ATOM 13782 O O . GLN C 2 422 ? 126.199 102.452 155.000 1.00 55.25 422 GLN C O 1
ATOM 13788 N N . SER C 2 423 ? 126.086 104.448 156.031 1.00 53.30 423 SER C N 1
ATOM 13789 C CA . SER C 2 423 ? 125.427 103.950 157.228 1.00 52.04 423 SER C CA 1
ATOM 13790 C C . SER C 2 423 ? 123.922 103.789 157.023 1.00 48.80 423 SER C C 1
ATOM 13791 O O . SER C 2 423 ? 123.320 104.371 156.117 1.00 43.73 423 SER C O 1
ATOM 13794 N N . SER C 2 424 ? 123.319 102.977 157.889 1.00 49.82 424 SER C N 1
ATOM 13795 C CA . SER C 2 424 ? 121.888 103.057 158.140 1.00 45.59 424 SER C CA 1
ATOM 13796 C C . SER C 2 424 ? 121.536 104.355 158.864 1.00 50.13 424 SER C C 1
ATOM 13797 O O . SER C 2 424 ? 122.361 104.964 159.550 1.00 57.81 424 SER C O 1
ATOM 13800 N N . LEU C 2 425 ? 120.282 104.777 158.693 1.00 40.37 425 LEU C N 1
ATOM 13801 C CA . LEU C 2 425 ? 119.837 106.062 159.225 1.00 43.23 425 LEU C CA 1
ATOM 13802 C C . LEU C 2 425 ? 119.793 106.090 160.752 1.00 47.46 425 LEU C C 1
ATOM 13803 O O . LEU C 2 425 ? 119.961 107.159 161.353 1.00 48.73 425 LEU C O 1
ATOM 13808 N N . GLU C 2 426 ? 119.593 104.936 161.397 1.00 44.34 426 GLU C N 1
ATOM 13809 C CA . GLU C 2 426 ? 119.667 104.870 162.856 1.00 40.44 426 GLU C CA 1
ATOM 13810 C C . GLU C 2 426 ? 121.048 105.267 163.362 1.00 37.81 426 GLU C C 1
ATOM 13811 O O . GLU C 2 426 ? 121.180 106.084 164.284 1.00 49.49 426 GLU C O 1
ATOM 13817 N N . GLN C 2 427 ? 122.095 104.734 162.733 1.00 38.08 427 GLN C N 1
ATOM 13818 C CA . GLN C 2 427 ? 123.448 105.069 163.153 1.00 46.54 427 GLN C CA 1
ATOM 13819 C C . GLN C 2 427 ? 123.756 106.522 162.835 1.00 45.91 427 GLN C C 1
ATOM 13820 O O . GLN C 2 427 ? 124.458 107.195 163.595 1.00 55.04 427 GLN C O 1
ATOM 13826 N N . LEU C 2 428 ? 123.267 107.007 161.696 1.00 33.93 428 LEU C N 1
ATOM 13827 C CA . LEU C 2 428 ? 123.533 108.383 161.300 1.00 36.22 428 LEU C CA 1
ATOM 13828 C C . LEU C 2 428 ? 122.924 109.364 162.300 1.00 33.18 428 LEU C C 1
ATOM 13829 O O . LEU C 2 428 ? 123.586 110.320 162.737 1.00 28.88 428 LEU C O 1
ATOM 13834 N N . TYR C 2 429 ? 121.687 109.096 162.737 1.00 39.52 429 TYR C N 1
ATOM 13835 C CA . TYR C 2 429 ? 121.076 109.922 163.774 1.00 36.17 429 TYR C CA 1
ATOM 13836 C C . TYR C 2 429 ? 121.803 109.808 165.107 1.00 37.85 429 TYR C C 1
ATOM 13837 O O . TYR C 2 429 ? 121.960 110.811 165.809 1.00 37.83 429 TYR C O 1
ATOM 13846 N N . SER C 2 430 ? 122.211 108.601 165.504 1.00 27.40 430 SER C N 1
ATOM 13847 C CA . SER C 2 430 ? 122.913 108.473 166.780 1.00 24.35 430 SER C CA 1
ATOM 13848 C C . SER C 2 430 ? 124.247 109.217 166.767 1.00 31.13 430 SER C C 1
ATOM 13849 O O . SER C 2 430 ? 124.591 109.916 167.732 1.00 38.27 430 SER C O 1
ATOM 13852 N N . LYS C 2 431 ? 124.990 109.105 165.664 1.00 34.59 431 LYS C N 1
ATOM 13853 C CA . LYS C 2 431 ? 126.212 109.881 165.477 1.00 34.18 431 LYS C CA 1
ATOM 13854 C C . LYS C 2 431 ? 125.959 111.378 165.600 1.00 36.39 431 LYS C C 1
ATOM 13855 O O . LYS C 2 431 ? 126.720 112.090 166.264 1.00 46.95 431 LYS C O 1
ATOM 13861 N N . TYR C 2 432 ? 124.901 111.883 164.961 1.00 31.45 432 TYR C N 1
ATOM 13862 C CA . TYR C 2 432 ? 124.670 113.325 165.025 1.00 30.79 432 TYR C CA 1
ATOM 13863 C C . TYR C 2 432 ? 124.184 113.773 166.403 1.00 30.46 432 TYR C C 1
ATOM 13864 O O . TYR C 2 432 ? 124.548 114.858 166.867 1.00 32.25 432 TYR C O 1
ATOM 13873 N N . ASP C 2 433 ? 123.354 112.964 167.064 1.00 34.42 433 ASP C N 1
ATOM 13874 C CA . ASP C 2 433 ? 122.937 113.272 168.430 1.00 29.57 433 ASP C CA 1
ATOM 13875 C C . ASP C 2 433 ? 124.110 113.323 169.401 1.00 39.41 433 ASP C C 1
ATOM 13876 O O . ASP C 2 433 ? 124.131 114.165 170.305 1.00 49.85 433 ASP C O 1
ATOM 13881 N N . GLU C 2 434 ? 125.095 112.434 169.243 1.00 41.88 434 GLU C N 1
ATOM 13882 C CA . GLU C 2 434 ? 126.271 112.534 170.107 1.00 29.01 434 GLU C CA 1
ATOM 13883 C C . GLU C 2 434 ? 127.136 113.749 169.787 1.00 23.63 434 GLU C C 1
ATOM 13884 O O . GLU C 2 434 ? 127.719 114.342 170.700 1.00 32.81 434 GLU C O 1
ATOM 13890 N N . MET C 2 435 ? 127.236 114.141 168.518 1.00 27.25 435 MET C N 1
ATOM 13891 C CA . MET C 2 435 ? 127.972 115.358 168.183 1.00 32.43 435 MET C CA 1
ATOM 13892 C C . MET C 2 435 ? 127.242 116.642 168.571 1.00 33.87 435 MET C C 1
ATOM 13893 O O . MET C 2 435 ? 127.801 117.723 168.354 1.00 30.91 435 MET C O 1
ATOM 13898 N N . SER C 2 436 ? 126.025 116.555 169.116 1.00 36.31 436 SER C N 1
ATOM 13899 C CA . SER C 2 436 ? 125.197 117.707 169.487 1.00 32.31 436 SER C CA 1
ATOM 13900 C C . SER C 2 436 ? 124.758 118.560 168.293 1.00 27.92 436 SER C C 1
ATOM 13901 O O . SER C 2 436 ? 124.415 119.733 168.468 1.00 34.95 436 SER C O 1
ATOM 13904 N N . ILE C 2 437 ? 124.807 118.015 167.074 1.00 16.47 437 ILE C N 1
ATOM 13905 C CA . ILE C 2 437 ? 124.304 118.731 165.905 1.00 25.43 437 ILE C CA 1
ATOM 13906 C C . ILE C 2 437 ? 122.843 119.128 166.116 1.00 33.40 437 ILE C C 1
ATOM 13907 O O . ILE C 2 437 ? 122.031 118.335 166.608 1.00 30.71 437 ILE C O 1
ATOM 13912 N N . LEU C 2 438 ? 122.498 120.365 165.737 1.00 27.92 438 LEU C N 1
ATOM 13913 C CA . LEU C 2 438 ? 121.128 120.849 165.914 1.00 24.06 438 LEU C CA 1
ATOM 13914 C C . LEU C 2 438 ? 120.150 120.273 164.890 1.00 23.81 438 LEU C C 1
ATOM 13915 O O . LEU C 2 438 ? 119.033 119.887 165.250 1.00 18.40 438 LEU C O 1
ATOM 13920 N N . PHE C 2 439 ? 120.539 120.208 163.617 1.00 31.48 439 PHE C N 1
ATOM 13921 C CA . PHE C 2 439 ? 119.637 119.803 162.544 1.00 24.61 439 PHE C CA 1
ATOM 13922 C C . PHE C 2 439 ? 120.381 118.959 161.522 1.00 17.97 439 PHE C C 1
ATOM 13923 O O . PHE C 2 439 ? 121.584 119.124 161.314 1.00 31.75 439 PHE C O 1
ATOM 13931 N N . THR C 2 440 ? 119.641 118.074 160.857 1.00 21.74 440 THR C N 1
ATOM 13932 C CA . THR C 2 440 ? 120.172 117.270 159.764 1.00 23.07 440 THR C CA 1
ATOM 13933 C C . THR C 2 440 ? 119.260 117.385 158.552 1.00 28.26 440 THR C C 1
ATOM 13934 O O . THR C 2 440 ? 118.035 117.293 158.679 1.00 23.81 440 THR C O 1
ATOM 13938 N N . VAL C 2 441 ? 119.863 117.589 157.382 1.00 31.97 441 VAL C N 1
ATOM 13939 C CA . VAL C 2 441 ? 119.148 117.865 156.141 1.00 33.23 441 VAL C CA 1
ATOM 13940 C C . VAL C 2 441 ? 119.485 116.766 155.143 1.00 35.52 441 VAL C C 1
ATOM 13941 O O . VAL C 2 441 ? 120.664 116.515 154.871 1.00 40.14 441 VAL C O 1
ATOM 13945 N N . LEU C 2 442 ? 118.458 116.116 154.598 1.00 37.56 442 LEU C N 1
ATOM 13946 C CA . LEU C 2 442 ? 118.637 115.107 153.559 1.00 38.32 442 LEU C CA 1
ATOM 13947 C C . LEU C 2 442 ? 118.147 115.644 152.219 1.00 34.61 442 LEU C C 1
ATOM 13948 O O . LEU C 2 442 ? 116.996 116.075 152.102 1.00 39.79 442 LEU C O 1
ATOM 13953 N N . VAL C 2 443 ? 119.023 115.607 151.214 1.00 36.87 443 VAL C N 1
ATOM 13954 C CA . VAL C 2 443 ? 118.701 115.998 149.843 1.00 33.84 443 VAL C CA 1
ATOM 13955 C C . VAL C 2 443 ? 118.522 114.751 148.985 1.00 29.89 443 VAL C C 1
ATOM 13956 O O . VAL C 2 443 ? 119.369 113.850 148.998 1.00 33.79 443 VAL C O 1
ATOM 13960 N N . THR C 2 444 ? 117.421 114.704 148.236 1.00 36.62 444 THR C N 1
ATOM 13961 C CA . THR C 2 444 ? 116.924 113.493 147.600 1.00 38.46 444 THR C CA 1
ATOM 13962 C C . THR C 2 444 ? 116.401 113.877 146.219 1.00 38.71 444 THR C C 1
ATOM 13963 O O . THR C 2 444 ? 116.211 115.057 145.929 1.00 49.18 444 THR C O 1
ATOM 13967 N N . GLU C 2 445 ? 116.233 112.878 145.343 1.00 41.09 445 GLU C N 1
ATOM 13968 C CA . GLU C 2 445 ? 115.660 113.094 144.013 1.00 41.66 445 GLU C CA 1
ATOM 13969 C C . GLU C 2 445 ? 114.513 114.100 144.039 1.00 40.93 445 GLU C C 1
ATOM 13970 O O . GLU C 2 445 ? 114.449 115.031 143.220 1.00 37.27 445 GLU C O 1
ATOM 13976 N N . THR C 2 446 ? 113.565 113.885 144.953 1.00 29.34 446 THR C N 1
ATOM 13977 C CA . THR C 2 446 ? 112.419 114.772 145.070 1.00 31.62 446 THR C CA 1
ATOM 13978 C C . THR C 2 446 ? 112.831 116.225 145.297 1.00 35.01 446 THR C C 1
ATOM 13979 O O . THR C 2 446 ? 112.049 117.128 144.991 1.00 34.61 446 THR C O 1
ATOM 13983 N N . THR C 2 447 ? 114.036 116.486 145.812 1.00 36.46 447 THR C N 1
ATOM 13984 C CA . THR C 2 447 ? 114.499 117.869 145.857 1.00 41.86 447 THR C CA 1
ATOM 13985 C C . THR C 2 447 ? 114.688 118.412 144.448 1.00 38.95 447 THR C C 1
ATOM 13986 O O . THR C 2 447 ? 114.380 119.577 144.172 1.00 39.10 447 THR C O 1
ATOM 13990 N N . LEU C 2 448 ? 115.198 117.574 143.541 1.00 37.61 448 LEU C N 1
ATOM 13991 C CA . LEU C 2 448 ? 115.389 118.004 142.161 1.00 38.25 448 LEU C CA 1
ATOM 13992 C C . LEU C 2 448 ? 114.052 118.169 141.460 1.00 39.05 448 LEU C C 1
ATOM 13993 O O . LEU C 2 448 ? 113.881 119.078 140.641 1.00 44.10 448 LEU C O 1
ATOM 13998 N N . GLU C 2 449 ? 113.093 117.301 141.775 1.00 45.24 449 GLU C N 1
ATOM 13999 C CA . GLU C 2 449 ? 111.726 117.504 141.305 1.00 38.58 449 GLU C CA 1
ATOM 14000 C C . GLU C 2 449 ? 111.119 118.813 141.811 1.00 40.48 449 GLU C C 1
ATOM 14001 O O . GLU C 2 449 ? 110.876 119.730 141.020 1.00 40.15 449 GLU C O 1
ATOM 14007 N N . ASN C 2 450 ? 110.887 118.925 143.121 1.00 43.87 450 ASN C N 1
ATOM 14008 C CA . ASN C 2 450 ? 110.063 119.991 143.679 1.00 36.00 450 ASN C CA 1
ATOM 14009 C C . ASN C 2 450 ? 110.737 120.839 144.756 1.00 36.43 450 ASN C C 1
ATOM 14010 O O . ASN C 2 450 ? 110.124 121.807 145.220 1.00 37.98 450 ASN C O 1
ATOM 14015 N N . GLY C 2 451 ? 111.967 120.524 145.162 1.00 34.43 451 GLY C N 1
ATOM 14016 C CA . GLY C 2 451 ? 112.643 121.298 146.191 1.00 35.14 451 GLY C CA 1
ATOM 14017 C C . GLY C 2 451 ? 112.309 121.009 147.644 1.00 32.69 451 GLY C C 1
ATOM 14018 O O . GLY C 2 451 ? 112.751 121.768 148.513 1.00 37.01 451 GLY C O 1
ATOM 14019 N N . LEU C 2 452 ? 111.539 119.968 147.952 1.00 35.14 452 LEU C N 1
ATOM 14020 C CA . LEU C 2 452 ? 111.266 119.639 149.350 1.00 39.21 452 LEU C CA 1
ATOM 14021 C C . LEU C 2 452 ? 112.403 118.824 149.965 1.00 36.13 452 LEU C C 1
ATOM 14022 O O . LEU C 2 452 ? 112.795 117.785 149.426 1.00 39.71 452 LEU C O 1
ATOM 14027 N N . ILE C 2 453 ? 112.910 119.287 151.111 1.00 37.96 453 ILE C N 1
ATOM 14028 C CA . ILE C 2 453 ? 113.912 118.574 151.902 1.00 39.70 453 ILE C CA 1
ATOM 14029 C C . ILE C 2 453 ? 113.297 118.120 153.220 1.00 29.44 453 ILE C C 1
ATOM 14030 O O . ILE C 2 453 ? 112.443 118.799 153.800 1.00 36.58 453 ILE C O 1
ATOM 14035 N N . HIS C 2 454 ? 113.738 116.954 153.691 1.00 24.98 454 HIS C N 1
ATOM 14036 C CA . HIS C 2 454 ? 113.487 116.540 155.066 1.00 26.83 454 HIS C CA 1
ATOM 14037 C C . HIS C 2 454 ? 114.320 117.337 156.065 1.00 36.12 454 HIS C C 1
ATOM 14038 O O . HIS C 2 454 ? 115.509 117.590 155.850 1.00 36.35 454 HIS C O 1
ATOM 14045 N N . LEU C 2 455 ? 113.681 117.729 157.167 1.00 34.65 455 LEU C N 1
ATOM 14046 C CA . LEU C 2 455 ? 114.339 118.353 158.309 1.00 35.61 455 LEU C CA 1
ATOM 14047 C C . LEU C 2 455 ? 114.089 117.521 159.561 1.00 35.16 455 LEU C C 1
ATOM 14048 O O . LEU C 2 455 ? 112.946 117.140 159.835 1.00 31.03 455 LEU C O 1
ATOM 14053 N N . ARG C 2 456 ? 115.151 117.237 160.315 1.00 28.24 456 ARG C N 1
ATOM 14054 C CA . ARG C 2 456 ? 115.032 116.716 161.671 1.00 25.42 456 ARG C CA 1
ATOM 14055 C C . ARG C 2 456 ? 115.596 117.711 162.678 1.00 22.32 456 ARG C C 1
ATOM 14056 O O . ARG C 2 456 ? 116.615 118.359 162.425 1.00 31.79 456 ARG C O 1
ATOM 14064 N N . SER C 2 457 ? 114.927 117.821 163.824 1.00 30.33 457 SER C N 1
ATOM 14065 C CA . SER C 2 457 ? 115.379 118.645 164.937 1.00 29.06 457 SER C CA 1
ATOM 14066 C C . SER C 2 457 ? 115.953 117.756 166.033 1.00 32.78 457 SER C C 1
ATOM 14067 O O . SER C 2 457 ? 115.338 116.756 166.417 1.00 37.22 457 SER C O 1
ATOM 14070 N N . ARG C 2 458 ? 117.140 118.122 166.523 1.00 29.04 458 ARG C N 1
ATOM 14071 C CA . ARG C 2 458 ? 117.790 117.362 167.588 1.00 29.67 458 ARG C CA 1
ATOM 14072 C C . ARG C 2 458 ? 116.991 117.383 168.889 1.00 31.54 458 ARG C C 1
ATOM 14073 O O . ARG C 2 458 ? 116.935 116.375 169.603 1.00 29.64 458 ARG C O 1
ATOM 14081 N N . ASP C 2 459 ? 116.383 118.522 169.229 1.00 30.62 459 ASP C N 1
ATOM 14082 C CA . ASP C 2 459 ? 115.647 118.618 170.489 1.00 34.82 459 ASP C CA 1
ATOM 14083 C C . ASP C 2 459 ? 114.374 117.776 170.478 1.00 39.63 459 ASP C C 1
ATOM 14084 O O . ASP C 2 459 ? 114.123 117.008 171.413 1.00 46.02 459 ASP C O 1
ATOM 14089 N N . THR C 2 460 ? 113.556 117.905 169.435 1.00 37.36 460 THR C N 1
ATOM 14090 C CA . THR C 2 460 ? 112.252 117.255 169.428 1.00 31.56 460 THR C CA 1
ATOM 14091 C C . THR C 2 460 ? 112.269 115.858 168.826 1.00 34.92 460 THR C C 1
ATOM 14092 O O . THR C 2 460 ? 111.359 115.071 169.109 1.00 33.11 460 THR C O 1
ATOM 14096 N N . THR C 2 461 ? 113.275 115.537 168.010 1.00 34.34 461 THR C N 1
ATOM 14097 C CA . THR C 2 461 ? 113.289 114.371 167.123 1.00 40.62 461 THR C CA 1
ATOM 14098 C C . THR C 2 461 ? 112.131 114.362 166.127 1.00 41.11 461 THR C C 1
ATOM 14099 O O . THR C 2 461 ? 111.843 113.325 165.522 1.00 47.20 461 THR C O 1
ATOM 14103 N N . MET C 2 462 ? 111.447 115.486 165.937 1.00 36.39 462 MET C N 1
ATOM 14104 C CA . MET C 2 462 ? 110.369 115.541 164.961 1.00 31.51 462 MET C CA 1
ATOM 14105 C C . MET C 2 462 ? 110.935 115.728 163.558 1.00 40.71 462 MET C C 1
ATOM 14106 O O . MET C 2 462 ? 112.035 116.257 163.374 1.00 47.73 462 MET C O 1
ATOM 14111 N N . LYS C 2 463 ? 110.172 115.283 162.563 1.00 39.15 463 LYS C N 1
ATOM 14112 C CA . LYS C 2 463 ? 110.559 115.385 161.163 1.00 28.35 463 LYS C CA 1
ATOM 14113 C C . LYS C 2 463 ? 109.499 116.143 160.376 1.00 28.31 463 LYS C C 1
ATOM 14114 O O . LYS C 2 463 ? 108.299 115.917 160.558 1.00 38.57 463 LYS C O 1
ATOM 14120 N N . GLU C 2 464 ? 109.943 117.042 159.501 1.00 26.58 464 GLU C N 1
ATOM 14121 C CA . GLU C 2 464 ? 109.030 117.751 158.616 1.00 28.19 464 GLU C CA 1
ATOM 14122 C C . GLU C 2 464 ? 109.713 118.027 157.284 1.00 32.59 464 GLU C C 1
ATOM 14123 O O . GLU C 2 464 ? 110.940 117.975 157.168 1.00 34.51 464 GLU C O 1
ATOM 14129 N N . MET C 2 465 ? 108.894 118.314 156.275 1.00 36.96 465 MET C N 1
ATOM 14130 C CA . MET C 2 465 ? 109.356 118.843 154.998 1.00 36.92 465 MET C CA 1
ATOM 14131 C C . MET C 2 465 ? 109.366 120.369 154.980 1.00 25.91 465 MET C C 1
ATOM 14132 O O . MET C 2 465 ? 108.532 121.026 155.607 1.00 28.75 465 MET C O 1
ATOM 14137 N N . MET C 2 466 ? 110.332 120.924 154.251 1.00 31.90 466 MET C N 1
ATOM 14138 C CA . MET C 2 466 ? 110.447 122.359 154.033 1.00 27.06 466 MET C CA 1
ATOM 14139 C C . MET C 2 466 ? 111.060 122.587 152.658 1.00 29.80 466 MET C C 1
ATOM 14140 O O . MET C 2 466 ? 111.799 121.741 152.151 1.00 30.36 466 MET C O 1
ATOM 14145 N N . HIS C 2 467 ? 110.739 123.727 152.049 1.00 22.62 467 HIS C N 1
ATOM 14146 C CA . HIS C 2 467 ? 111.326 124.090 150.765 1.00 23.63 467 HIS C CA 1
ATOM 14147 C C . HIS C 2 467 ? 112.727 124.660 150.965 1.00 23.29 467 HIS C C 1
ATOM 14148 O O . HIS C 2 467 ? 112.932 125.547 151.797 1.00 32.81 467 HIS C O 1
ATOM 14155 N N . ILE C 2 468 ? 113.687 124.140 150.198 1.00 23.56 468 ILE C N 1
ATOM 14156 C CA . ILE C 2 468 ? 115.089 124.561 150.199 1.00 24.05 468 ILE C CA 1
ATOM 14157 C C . ILE C 2 468 ? 115.271 126.076 150.213 1.00 17.03 468 ILE C C 1
ATOM 14158 O O . ILE C 2 468 ? 116.202 126.593 150.841 1.00 33.23 468 ILE C O 1
ATOM 14163 N N . SER C 2 469 ? 114.381 126.795 149.527 1.00 21.27 469 SER C N 1
ATOM 14164 C CA . SER C 2 469 ? 114.510 128.246 149.397 1.00 26.94 469 SER C CA 1
ATOM 14165 C C . SER C 2 469 ? 114.593 128.955 150.746 1.00 21.88 469 SER C C 1
ATOM 14166 O O . SER C 2 469 ? 115.330 129.936 150.890 1.00 25.31 469 SER C O 1
ATOM 14169 N N . LYS C 2 470 ? 113.843 128.484 151.740 1.00 23.87 470 LYS C N 1
ATOM 14170 C CA . LYS C 2 470 ? 113.633 129.232 152.974 1.00 31.17 470 LYS C CA 1
ATOM 14171 C C . LYS C 2 470 ? 114.451 128.737 154.166 1.00 34.38 470 LYS C C 1
ATOM 14172 O O . LYS C 2 470 ? 114.463 129.412 155.201 1.00 39.45 470 LYS C O 1
ATOM 14178 N N . LEU C 2 471 ? 115.116 127.583 154.053 1.00 32.85 471 LEU C N 1
ATOM 14179 C CA . LEU C 2 471 ? 115.788 126.959 155.195 1.00 31.48 471 LEU C CA 1
ATOM 14180 C C . LEU C 2 471 ? 116.769 127.897 155.902 1.00 28.21 471 LEU C C 1
ATOM 14181 O O . LEU C 2 471 ? 116.849 127.908 157.137 1.00 32.01 471 LEU C O 1
ATOM 14186 N N . LYS C 2 472 ? 117.534 128.677 155.134 1.00 14.17 472 LYS C N 1
ATOM 14187 C CA . LYS C 2 472 ? 118.530 129.574 155.719 1.00 26.00 472 LYS C CA 1
ATOM 14188 C C . LYS C 2 472 ? 117.905 130.599 156.665 1.00 18.75 472 LYS C C 1
ATOM 14189 O O . LYS C 2 472 ? 118.430 130.848 157.761 1.00 37.58 472 LYS C O 1
ATOM 14195 N N . ASP C 2 473 ? 116.777 131.189 156.275 1.00 21.52 473 ASP C N 1
ATOM 14196 C CA . ASP C 2 473 ? 116.136 132.178 157.134 1.00 29.66 473 ASP C CA 1
ATOM 14197 C C . ASP C 2 473 ? 115.458 131.534 158.336 1.00 26.93 473 ASP C C 1
ATOM 14198 O O . ASP C 2 473 ? 115.425 132.130 159.419 1.00 27.20 473 ASP C O 1
ATOM 14203 N N . PHE C 2 474 ? 114.978 130.300 158.186 1.00 21.21 474 PHE C N 1
ATOM 14204 C CA . PHE C 2 474 ? 114.521 129.532 159.339 1.00 20.73 474 PHE C CA 1
ATOM 14205 C C . PHE C 2 474 ? 115.643 129.324 160.351 1.00 25.90 474 PHE C C 1
ATOM 14206 O O . PHE C 2 474 ? 115.435 129.485 161.560 1.00 30.26 474 PHE C O 1
ATOM 14214 N N . LEU C 2 475 ? 116.843 128.980 159.878 1.00 35.23 475 LEU C N 1
ATOM 14215 C CA . LEU C 2 475 ? 117.959 128.761 160.797 1.00 21.92 475 LEU C CA 1
ATOM 14216 C C . LEU C 2 475 ? 118.387 130.052 161.490 1.00 24.16 475 LEU C C 1
ATOM 14217 O O . LEU C 2 475 ? 118.634 130.058 162.706 1.00 28.56 475 LEU C O 1
ATOM 14222 N N . ILE C 2 476 ? 118.504 131.147 160.734 1.00 17.77 476 ILE C N 1
ATOM 14223 C CA . ILE C 2 476 ? 118.843 132.431 161.349 1.00 16.53 476 ILE C CA 1
ATOM 14224 C C . ILE C 2 476 ? 117.807 132.821 162.397 1.00 22.76 476 ILE C C 1
ATOM 14225 O O . ILE C 2 476 ? 118.152 133.282 163.497 1.00 24.75 476 ILE C O 1
ATOM 14230 N N . LYS C 2 477 ? 116.523 132.608 162.091 1.00 30.83 477 LYS C N 1
ATOM 14231 C CA . LYS C 2 477 ? 115.469 132.889 163.057 1.00 21.68 477 LYS C CA 1
ATOM 14232 C C . LYS C 2 477 ? 115.647 132.056 164.318 1.00 18.72 477 LYS C C 1
ATOM 14233 O O . LYS C 2 477 ? 115.508 132.568 165.431 1.00 29.43 477 LYS C O 1
ATOM 14239 N N . TYR C 2 478 ? 115.871 130.752 164.159 1.00 14.67 478 TYR C N 1
ATOM 14240 C CA . TYR C 2 478 ? 115.969 129.869 165.318 1.00 17.21 478 TYR C CA 1
ATOM 14241 C C . TYR C 2 478 ? 117.139 130.258 166.216 1.00 27.93 478 TYR C C 1
ATOM 14242 O O . TYR C 2 478 ? 117.017 130.260 167.449 1.00 22.36 478 TYR C O 1
ATOM 14251 N N . ILE C 2 479 ? 118.263 130.653 165.614 1.00 33.38 479 ILE C N 1
ATOM 14252 C CA . ILE C 2 479 ? 119.412 131.089 166.405 1.00 18.51 479 ILE C CA 1
ATOM 14253 C C . ILE C 2 479 ? 119.121 132.398 167.136 1.00 23.17 479 ILE C C 1
ATOM 14254 O O . ILE C 2 479 ? 119.465 132.552 168.316 1.00 33.75 479 ILE C O 1
ATOM 14259 N N . SER C 2 480 ? 118.467 133.353 166.470 1.00 21.29 480 SER C N 1
ATOM 14260 C CA . SER C 2 480 ? 118.129 134.600 167.158 1.00 18.17 480 SER C CA 1
ATOM 14261 C C . SER C 2 480 ? 117.105 134.385 168.271 1.00 27.33 480 SER C C 1
ATOM 14262 O O . SER C 2 480 ? 117.202 135.005 169.338 1.00 28.06 480 SER C O 1
ATOM 14265 N N . SER C 2 481 ? 116.097 133.546 168.035 1.00 24.13 481 SER C N 1
ATOM 14266 C CA . SER C 2 481 ? 115.095 133.266 169.057 1.00 27.13 481 SER C CA 1
ATOM 14267 C C . SER C 2 481 ? 115.627 132.390 170.179 1.00 31.38 481 SER C C 1
ATOM 14268 O O . SER C 2 481 ? 114.971 132.283 171.221 1.00 29.81 481 SER C O 1
ATOM 14271 N N . ALA C 2 482 ? 116.780 131.751 169.989 1.00 29.06 482 ALA C N 1
ATOM 14272 C CA . ALA C 2 482 ? 117.502 131.190 171.124 1.00 29.24 482 ALA C CA 1
ATOM 14273 C C . ALA C 2 482 ? 118.268 132.268 171.884 1.00 24.57 482 ALA C C 1
ATOM 14274 O O . ALA C 2 482 ? 118.236 132.307 173.118 1.00 28.22 482 ALA C O 1
ATOM 14276 N N . LYS C 2 483 ? 118.959 133.151 171.158 1.00 30.58 483 LYS C N 1
ATOM 14277 C CA . LYS C 2 483 ? 119.817 134.142 171.806 1.00 25.46 483 LYS C CA 1
ATOM 14278 C C . LYS C 2 483 ? 119.022 135.161 172.618 1.00 22.68 483 LYS C C 1
ATOM 14279 O O . LYS C 2 483 ? 119.462 135.579 173.695 1.00 18.07 483 LYS C O 1
ATOM 14285 N N . ASN C 2 484 ? 117.850 135.567 172.133 1.00 34.72 484 ASN C N 1
ATOM 14286 C CA . ASN C 2 484 ? 117.097 136.623 172.805 1.00 26.57 484 ASN C CA 1
ATOM 14287 C C . ASN C 2 484 ? 116.299 136.145 174.012 1.00 25.03 484 ASN C C 1
ATOM 14288 O O . ASN C 2 484 ? 115.860 136.983 174.806 1.00 25.19 484 ASN C O 1
ATOM 14293 N N . VAL C 2 485 ? 116.111 134.843 174.185 1.00 29.32 485 VAL C N 1
ATOM 14294 C CA . VAL C 2 485 ? 115.537 134.336 175.424 1.00 21.46 485 VAL C CA 1
ATOM 14295 C C . VAL C 2 485 ? 116.615 134.246 176.491 1.00 30.37 485 VAL C C 1
ATOM 14296 O O . VAL C 2 485 ? 116.599 135.006 177.459 1.00 37.77 485 VAL C O 1
#

Secondary structure (DSSP, 8-state):
--B-GGG-BB--HHHHHHHS-S------HHHHHHHHHHHHHHT--S----PPPP----PPP--SSSHHHHHHHHHHHHHHHHHHHHHHHTS--PPPPPSS---SSEEEEE-GGG-EEE-SS---SEEEEEEE--TTT-S---EEEEE-SS-EEEEE-HHHHS--S---SSB-GGGSBP-SPP------EEEESSHHHHHTTBGGGGSSS--S-EEEEHHHHHHHTT---HHHHHHHHHT------GGGG---SSHHHHHHHHT-SSPP---SS-HHHHS-HHHHHHSHHHHHHHHHHHHHHHHHHHHHHHHHHHHHS-SHHHHHHHHHHT---EEEETHHHHHHHHHHHHHHHHHHHHHHHHHHHHHHHGGGGGGGGGGG-TTTTTS----PPPPPP-----S-S-HHHHHHHHHHHHHHHHGGGGGS-SS----TTS-HHHHHTS--TTSTT--SSSTT--TTSTTHHHHTT-EETTEEEEEETTTEEEEEEP--STT---STTTHHHHHHHHHHHH---S--SS---TTS--SS-EEEEPP-TT-TTS----TTSGGGHHHHHTTSEE-SS-TTHHHHHHHHHHHHHHHHHHHHHHHT---EE--GGGS-HHHHSSTT--TT--EEEE----BS--STT---B-SSGGGPPPP-TT-TTGGGGGG-BPPTTEEEEEEE-TTHHHHHHHHHHHHHHTSSTT-SHHHHHHHH--SSSS-SHHHHHHHHTT--HHHHHHHHHHHHTT--HHHHHHHHHHH-TT--HHHHHHHHHHHHHHHTEES-S---EESTTHHHHHHHHHHHHSSS-B-TTT-PBPPGGGSTTT-SSTTHHHHHHHHHHHHHHHHHHHHHHHHHHHHHHTT--EEEEEE-SSEEEEEEEGGGHHHHHHHHHHHHHHHHHHHHHHTT----BGGGSS-S-EEEESB--SSTT----BTTBTT-HHHHT-PPP-EEE-HHHHHHHHTT---TT-/-HHHHHHHHHHHTTSS-S-GGG-SHHHHHHT-SS---HHHHHHHHHHHHHHHIIIIIT-TTEEE----SEE-S---TT--S-B---SSGGGGG-SSTT--SGGGGGHHHHHHHT--EE---SHHHHHTTHHHHGGGGTTBS-EEEEEEEEEEEEE----EEEEEEEEEEEEEE-GGGHHHHHHHHHHHHHHHHHHH-SSGGGEEEEEEE-TT--EEEEEEEEETTEEEEEEEEEEEESHHHHHHS-S-GGGT-EEETTEEEPPEEEEEEEEHHHHHHHHHHHH---HHHHT---------TTT-S--EEEEE-SS-HHHHHHHHHHHHHHHHHTT--EE-GGGSTT-S-HHHHHHHHHHTT-SEEEEE-HHHHHH-EEEEEETTT--EEEEEGGGHHHHHHHHHHHHTT-/-HHHHHHHHTTSB-S-TTT--HHHHHHT-SS-B-HHHHHHHHHHHHHHHIIIIIT-TTEEE----SEE-SB--SS-----BB-HHHHHHH-SSGGG-SSHHHHHHHHHHHB-BEE---SHHHHHTTHHHHTTTTTTBS-EEEEEEEEEEEEE---EEEEEEEEEEEEEE-GGGHHHHHHHHHHHHHHHHHHT-SSGGGEEEEEEE-SSS-EEEEEEEEETTEEEEEEEEEEEETHHHHHHS-S-GGGT-EEETTEEEPPEEEEEEEEHHHHHHHHHHHHT---------TTT-S--EEEEE-SS-HHHHHHHHHHHHHHHHHTT--EEEGGGGTT-S-HHHHHHHHHHTT-SEEEEE-HHHHHH-EEEEEETTT--EEEEEGGGHHHHHHHHHHHHHT-